Protein 3RUV (pdb70)

InterPro domains:
  IPR002194 Chaperonin TCP-1, conserved site [PS00750] (36-48)
  IPR002194 Chaperonin TCP-1, conserved site [PS00751] (57-73)
  IPR002194 Chaperonin TCP-1, conserved site [PS00995] (85-93)
  IPR002423 Chaperonin Cpn60/GroEL/TCP-1 family [PF00118] (31-519)
  IPR012714 Chaperonin/Thermosome [TIGR02339] (7-518)
  IPR012714 Chaperonin/Thermosome [cd03343] (7-518)
  IPR017998 T-complex protein 1 [PR00304] (33-49)
  IPR017998 T-complex protein 1 [PR00304] (55-73)
  IPR017998 T-complex protein 1 [PR00304] (85-104)
  IPR017998 T-complex protein 1 [PR00304] (366-388)
  IPR017998 T-complex protein 1 [PR00304] (400-412)
  IPR017998 T-complex protein 1 [PTHR11353] (12-518)
  IPR027409 GroEL-like apical domain superfamily [G3DSA:3.50.7.10] (211-362)
  IPR027409 GroEL-like apical domain superfamily [SSF52029] (205-371)
  IPR027410 TCP-1-like chaperonin intermediate domain superfamily [G3DSA:3.30.260.10] (143-398)
  IPR027410 TCP-1-like chaperonin intermediate domain superfamily [SSF54849] (146-399)
  IPR027413 GroEL-like equatorial domain superfamily [G3DSA:1.10.560.10] (25-516)
  IPR027413 GroEL-like equatorial domain superfamily [SSF48592] (13-518)
  IPR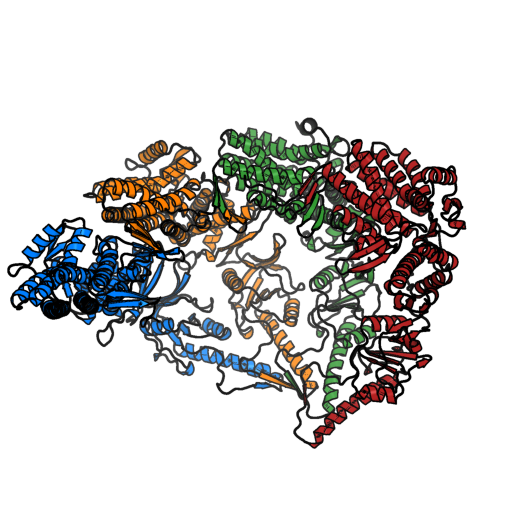054827 TCP-1 chaperonin-like [NF041082] (7-519)
  IPR054827 TCP-1 chaperonin-like [NF041083] (7-518)

B-factor: mean 50.19, std 20.26, range [12.54, 218.56]

Nearest PDB structures (foldseek):
  3ruv-assembly1_B  TM=1.001E+00  e=2.869E-88  Methanococcus maripaludis
  5w79-assembly1_H  TM=8.631E-01  e=5.705E-74  Methanococcus maripaludis
  7r9k-assembly1_J  TM=8.912E-01  e=2.260E-68  Methanococcus maripaludis
  1a6d-assembly1_B  TM=9.093E-01  e=5.292E-57  Thermoplasma acidophilum
  7r9e-assembly1_J  TM=7.886E-01  e=5.146E-62  Methanococcus maripaludis

Foldseek 3Di:
DDDDPDPFWDKAFFPRLLCLLLVLLLVLLVVLLQLFFQLRDWDWAADPVRDIAIASQSLVVLVRPPDDRPSNVLLSVLLVVLCVQFNALSSVLSLLLSLLSVLVNVLVVVVDALVLLLVLLVVLLVVLLVVLVVQKDFFALPPLVLLLLQLLLLLSRNHNVLRDSVLSSQLLVQQVLQQDPVLATDLVLAAEAEAADDFQVVWHWFLADWFQFAWPDPLADQKDFFFWEAAEAAELAQDDDPPDDDDDDDDPVVVVVVVVVRLVSSLVLLVLVVQQVGQEYEYLAYYPPSNSVNNSVVNRTYTHNTHPVNSVSRCQRFVADHHHDSNPDHVVRIGTARMWGFDDGNRGTIITRGRHDRGNGIYTYGYRNDPNVRVHSVSSSSSSSSFSSLCSVPSIKHFDLLLQLLLSLVVQLVVLVPDDPDSSSSSNSSSVSSLSNNQSNQVSLVHDSVVQSVVSNVQPPPVHASQWGADSVVRDTDRRVVVSNMTGSSSVSSSSVSSSVSSSVSSVDRMDMGGD/DDDDPDPQWDKAFFPRLLCLLLVLLLVLLVVLLQLFFQLRDWDWAADPVRDIAIASQSLCVSVRPDDDRPSNVLLSVLLVVLCVQFNDLSSVLSLLLSLLSVLVVVLVVVPDALVLLLVLLVVLLVVLLVVLVVQWDFFALPPLVLLLLQLLLLLSRRHNVLRDSVLSSQLLVQQVLQQDDVLAGDLVLAAEAEAADDFQVVWHWFLADWFQFAFPDPLADQKDFFFWEAAEAAALAQDDDPPDDDDDDDDPVCVVVVVVVRLVSSLVLLVLCVQQVGQEYEYLAYYDPSNSVNSSVSNRGYTHNTHVVRSVSRCQRFVAAHDHDSVPDHNNNIGTARMWGFDAGNRRTIIDGGRHPRHNGIYTYGYRNDDNVRVHSVSSSSSSSSFSRLCSVPSIKHADQLLLLLLSLVVQLVVLVPDDDPSSSSSNSSSVSSLSSNLSNQVSLVHHSVVQSVVSNVQPPPVHASQWHQDSVVNDTDRRVVVSNMTGSCSVSSSSVSSSVSSSVSSVDRMDMGGD/DDDDPDPFWDKAFFPRLLVLLLVLLLVLLVVLLQLFFQLRAWDWDADPVRDIAIASQSLVVLVRDPDDDPSNVLLSVLLVVLCVQFNALSSVLSLLLSLLSVLVVVLVVVPDDLVLLLVLLVVLLVVLLVVLVVQWDFFALPPLVLLLLQLLLLLSRNHNVLRDSVLSSQLLVQQVLQQDPVLAGDLVLAAEAEAADDAQVVWHWFLADKFLFAFPDPLADQKDFFFWEAAEAAELAQDDDPPDDDDDDDDPVCVVVVVVVRLVVSLVLLVLVVVQVGQEYEYLAYHPPSNSVNNSVSNHTYTHNGHPVVSVSNCQRFVAAHDHDSNPRHNNRIGTARMWGFDDGNNGTITRGGRRPRGNGIYTYGYRNDPNVRVHSVSSSSSSSSFSSLCSRPSIKHFDQLLQLLLSLVVQLVVLVPDDDDSSSSSNSSSVSSLSNNLSNQVSLVHHSVVQSVVSNVQNPDPHQSQWHQDSVPRDTDRRVVVSNMTGSCSVSSSSVSSSVSSSVSSPDRMDMGGD/DPDDDDPQKDKAFFPRLLCLLLVLLLVLLVVLLQLFFLLRAWDWAADPVRDIAIASQNLVVLVRVDDDDDSNVLLSVLLVVLCVQFNALSSVLSNLLSLLSVLVVVLVVVVDALVLLLVLLVVLLVVLLVVLVVQWDFFALPPLVLLLLQLQLLLSRRHNVLRDSVLSSQLLVQQVQQQDPVLATDLVLAAEAEAADDFQVPWHKFLADWFQFAFPDPLADQKDFWFWEAAEAAELAQDDDPPDDDDDDDDPVCVVVVVVVRLVSSLVLLVLCVQQVGQEYEYLAYYPPSNSVSNSVSNHTYTHNGHPVNSVQNCQSFVAAHDHDSNPRHNNRIGTARMWGFDDGNNGTIIGGGRHDRHNGIYGYGYRNDPNVRVHSVSSSSSSSSFSSLCSRPSIKHFDQLLQLLLSLVVLLVVLVPDDDCSSSSSNSSSVSSLSSNLSNQVSLVHDSVVQSVVSNVQDPPPRQSQWHQDSVPRDTDRRVVVSNMTGSCSVSSSSVSSSVSSSVSSVDRMDMDRD

Solvent-accessible surface area: 79816 Å² total; per-residue (Å²): 221,120,46,147,88,92,153,106,48,122,89,19,110,32,75,72,0,24,99,3,6,2,72,0,0,64,42,0,8,84,5,0,56,36,2,15,12,27,36,0,16,2,3,0,6,16,48,85,144,12,85,15,28,0,0,8,11,3,0,21,0,1,113,79,8,80,15,132,5,63,3,0,100,58,0,14,93,6,0,87,52,0,62,172,81,5,8,32,12,9,12,14,0,0,2,1,0,3,7,0,0,64,35,0,35,64,16,22,88,118,136,9,96,26,73,48,0,23,118,0,0,110,24,0,4,114,56,0,30,82,19,0,117,104,11,15,43,134,21,42,45,156,48,101,117,41,0,16,71,1,0,42,24,8,0,24,28,12,0,47,25,30,14,69,92,117,13,0,92,21,0,3,77,0,0,33,29,5,49,73,149,143,30,106,22,70,73,103,32,9,50,58,41,91,34,16,0,51,18,47,76,63,4,72,29,4,68,0,0,4,0,86,46,105,41,24,21,75,65,4,51,107,94,18,92,110,0,77,0,0,0,0,50,26,30,0,74,13,176,96,100,181,111,148,58,93,25,107,4,80,65,12,54,83,10,64,94,64,13,93,80,18,25,108,75,5,103,57,26,4,55,66,0,92,90,13,42,1,43,1,0,2,0,33,93,12,5,30,53,8,0,14,18,25,0,6,149,64,32,0,8,0,1,65,138,2,98,135,71,6,1,96,23,0,20,81,5,12,52,6,75,55,22,70,49,14,82,66,18,40,51,146,20,14,1,75,3,20,26,4,20,14,75,83,14,18,50,65,29,1,3,1,0,22,115,8,180,153,8,125,0,0,1,0,0,0,32,0,0,2,106,22,7,5,48,6,7,8,43,1,0,54,8,0,4,7,2,0,6,4,0,12,50,51,12,68,7,2,4,0,22,2,0,1,3,0,15,1,0,30,57,0,51,102,67,0,114,67,34,102,59,140,27,43,68,0,0,68,7,0,0,43,0,0,9,0,5,6,61,0,19,0,75,23,20,67,57,79,15,132,93,9,2,93,101,3,97,70,34,1,47,117,149,42,56,71,11,4,0,11,22,13,96,89,33,46,43,46,32,2,42,148,68,10,41,5,29,1,8,58,9,10,26,38,0,3,60,14,0,1,104,13,0,22,87,4,5,161,54,92,47,19,101,36,86,187,114,49,36,12,42,24,152,111,38,108,81,16,112,32,78,80,0,23,122,13,2,3,86,0,0,69,46,0,4,88,5,0,56,34,2,15,12,27,31,0,13,2,4,0,7,17,56,84,142,12,83,14,30,2,0,7,10,2,1,19,0,2,112,76,9,81,11,105,7,10,0,0,49,5,0,11,18,0,0,91,8,0,60,108,32,5,15,34,11,9,13,14,0,0,1,1,0,3,10,0,0,68,33,0,30,77,13,17,85,117,125,7,68,14,15,47,0,2,112,0,0,46,20,0,3,109,55,0,34,91,25,0,135,103,12,7,35,121,22,41,45,163,62,89,128,23,0,17,74,1,0,43,23,9,0,23,28,13,0,42,31,37,12,73,93,127,15,0,92,25,0,2,70,0,0,30,30,4,47,70,147,100,26,105,21,34,104,64,21,7,50,57,39,92,32,17,0,49,19,49,82,67,5,70,34,4,76,0,0,2,0,106,53,104,39,26,21,77,68,5,50,106,100,19,82,112,1,81,0,0,0,0,23,27,32,0,71,14,96,86,25,95,32,93,17,39,0,35,1,89,63,13,61,57,5,54,78,0,10,95,29,14,44,113,15,8,103,55,28,4,54,69,0,102,89,11,43,5,44,1,0,2,0,33,89,13,6,41,54,10,0,16,24,31,0,8,133,65,30,2,8,0,1,54,144,2,126,118,66,5,1,74,22,0,15,85,3,13,54,5,34,42,0,10,8,14,79,39,17,42,52,148,13,13,0,60,3,21,23,2,36,14,73,85,15,15,55,66,19,5,2,4,0,24,108,7,163,141,6,121,0,0,1,0,0,0,35,0,0,0,104,22,8,5,45,8,9,8,42,1,0,68,7,0,6,14,2,0,5,4,0,12,50,54,8,63,4,0,3,0,21,2,0,0,4,1,17,0,0,36,57,0,64,98,68,0,119,72,32,100,58,146,26,33,57,0,0,88,6,0,0,45,0,0,5,0,4,7,57,0,16,0,82,27,19,69,58,76,13,130,101,8,6,94,108,2,91,70,32,2,46,117,143,51,55,70,11,5,0,8,22,18,109,81,39,41,55,44,41,2,38,145,71,12,40,2,29,0,20,57,8,11,30,4,1,5,23,0,0,1,12,1,0,17,16,3,5,7,1,29,4,0,6,13,43,125,181,64,58,9,42,39,174,107,39,114,72,27,105,33,196,82,0,30,148,2,2,8,78,0,0,64,48,0,7,91,3,0,52,35,2,17,12,27,34,0,13,2,3,0,8,17,50,78,140,22,84,14,31,2,0,8,12,2,0,19,0,2,112,83,13,67,12,107,8,14,0,0,51,2,0,14,22,0,0,92,7,0,57,110,36,1,9,30,14,9,13,14,0,0,1,1,0,2,9,0,0,59,38,0,50,78,12,26,108,110,111,7,61,13,14,44,0,0,115,0,0,44,22,0,4,104,58,0,39,85,25,0,153,105,13,11,39,129,23,42,44,163,55,95,118,33,0,15,66,1,0,43,23,9,0,22,27,13,0,46,31,30,14,71,92,123,14,0,87,21,0,2,64,0,0,33,31,4,51,64,147,120,32,110,23,43,85,89,31,8,32,57,29,90,35,18,1,51,19,49,88,61,4,73,34,5,78,0,0,1,0,101,57,103,37,33,22,81,69,3,52,113,100,18,89,110,0,77,0,0,0,0,24,23,32,0,75,16,95,90,25,104,8,95,17,42,0,37,6,81,61,16,60,67,27,61,65,0,11,91,35,12,49,116,17,6,111,59,25,2,53,70,0,107,86,11,41,5,47,1,1,2,0,28,82,10,5,34,61,8,0,12,21,27,0,8,138,56,34,4,9,0,1,54,140,1,130,110,65,8,1,94,42,0,15,60,3,15,54,5,41,41,0,13,14,17,83,34,15,34,64,150,10,15,0,70,4,19,21,3,18,16,79,84,13,16,54,66,26,2,2,3,0,23,107,8,194,160,9,117,0,0,0,0,1,0,35,0,0,0,112,23,9,6,52,8,7,4,35,1,0,70,6,0,6,4,2,0,5,5,0,12,55,51,12,85,5,1,4,0,20,2,0,1,3,0,13,0,0,34,71,0,54,100,68,0,113,73,27,104,54,139,25,39,67,0,0,73,8,0,0,47,0,0,10,0,5,8,57,0,19,0,78,26,24,70,62,74,16,135,102,11,8,86,122,2,76,67,35,3,49,111,157,38,56,73,10,5,0,11,19,21,97,88,32,45,46,48,36,2,36,150,71,11,42,4,29,1,19,54,8,10,29,2,0,4,23,0,0,0,13,0,0,16,15,4,8,7,0,27,0,0,7,19,42,134,150,70,46,10,35,30,164,106,48,134,74,78,108,30,120,82,0,25,135,32,2,5,88,8,0,70,91,7,2,84,33,0,50,47,1,15,13,34,92,10,132,68,55,133,28,95,60,149,148,48,87,54,27,56,0,10,12,3,0,19,1,4,104,75,71,105,38,153,62,16,0,3,58,2,0,10,18,0,0,86,7,0,48,109,35,4,7,33,12,10,12,16,0,0,1,2,0,2,6,0,0,64,33,0,39,72,12,6,95,112,119,5,68,15,15,38,0,1,104,0,0,42,23,0,4,103,61,0,38,85,28,0,138,112,15,8,38,124,21,40,41,162,54,73,125,24,0,16,92,1,0,41,24,8,0,21,27,18,9,48,125,38,16,102,95,125,15,0,87,29,0,3,75,0,0,36,23,2,40,55,150,104,28,112,18,43,68,91,26,8,57,70,40,88,39,52,28,87,34,68,83,63,6,75,32,4,74,0,0,3,0,94,57,100,38,36,27,92,140,4,52,120,122,17,97,79,0,73,0,0,0,0,30,30,29,0,76,46,102,147,26,100,10,95,49,79,56,116,68,139,65,113,69,64,95,104,76,9,88,86,30,66,77,111,10,4,118,59,25,2,53,69,0,97,89,8,47,5,48,1,1,2,0,35,110,14,4,39,114,54,0,19,86,33,0,11,136,71,35,4,8,0,1,70,133,1,121,116,66,10,2,103,23,0,15,83,3,12,57,8,34,45,0,12,15,16,83,32,18,45,60,151,11,20,1,59,0,8,24,3,29,17,78,145,14,56,58,78,22,5,3,3,0,23,102,8,125,149,8,83,0,0,1,0,1,0,35,0,82,70,118,70,58,5,45,12,8,9,46,1,0,57,8,0,5,4,2,0,6,5,0,14,55,55,11,63,6,1,4,0,19,3,0,1,4,0,18,0,0,36,66,0,41,94,71,3,124,76,27,97,57,160,26,62,79,0,0,107,6,0,0,38,0,0,7,0,6,6,61,0,20,0,94,37,21,73,61,78,14,136,94,6,5,86,103,2,80,70,36,3,50,110,148,47,56,71,11,4,0,10,20,20,96,89,27,45,47,48,39,2,41,150,73,10,39,3,32,0,17,56,9,9,28,3,1,4,22,0,0,0,12,0,0,16,15,3,8,7,1,30,1,0,12,18,35,148

CATH classification: 1.10.560.10 (+2 more: 3.30.260.10, 3.50.7.10)

Radius of gyration: 46.53 Å; Cα contacts (8 Å, |Δi|>4): 4635; chains: 4; bounding box: 140×118×80 Å

Organism: Methanococcus maripaludis (strain DSM 14266 / JCM 13030 / NBRC 101832 / S2 / LL) (NCBI:txid267377)

Sequence (2064 aa):
QPGVLPENMKRYMGRDAQRMNILAGRIIAETVRSTLGPKGMDKMLVDDLGDVVVTNDGVTILREMSVEHPAAKMLIEVAKTQEKEVGDGTTTAVVVAGELLRKAEELLDQNVHPTIVVKGYQAAAQKAQELLKTIACEVGAQDKEILTKIAMTSITGKGAEKAKEKLAEIIVEAVSAVVDDEGKVDKDLIKIEKKSGASIDDTELIKGVLVDKERVSAQMPKKVTDAKIALLNCAIEIKETETDAEIRITDPAKLMEFIEQEEKMLKDMVAEIKASGANVLFCQKGIDDLAQHYLAKEGIVAARRVKKSDMEKLAKATGANVIAAIAALSAQDLGDAGLVEERKISGDSMIFVEECKHPKAVTMLIRGTTEHVIEEVARAVDDAVGVVGCTIEDGRIVSGGGSTEVELSMKLREYAEGISGREQLAVRAFADALEVIPRTLAENAGLDAIEILVKVRAAHASNGNKCAGLNVFTGAVEDMCENGVVEPLRVKTQAIQSAAESTEMLLRIDDVIAAEQPGVLPENMKRYMGRDAQRMNILAGRIIAETVRSTLGPKGMDKMLVDDLGDVVVTNDGVTILREMSVEHPAAKMLIEVAKTQEKEVGDGTTTAVVVAGELLRKAEELLDQNVHPTIVVKGYQAAAQKAQELLKTIACEVGAQDKEILTKIAMTSITGKGAEKAKEKLAEIIVEAVSAVVDDEGKVDKDLIKIEKKSGASIDDTELIKGVLVDKERVSAQMPKKVTDAKIALLNCAIEIKETETDAEIRITDPAKLMEFIEQEEKMLKDMVAEIKASGANVLFCQKGIDDLAQHYLAKEGIVAARRVKKSDMEKLAKATGANVIAAIAALSAQDLGDAGLVEERKISGDSMIFVEECKHPKAVTMLIRGTTEHVIEEVARAVDDAVGVVGCTIEDGRIVSGGGSTEVELSMKLREYAEGISGREQLAVRAFADALEVIPRTLAENAGLDAIEILVKVRAAHASNGNKCAGLNVFTGAVEDMCENGVVEPLRVKTQAIQSAAESTEMLLRIDDVIAAEQPGVLPENMKRYMGRDAQRMNILAGRIIAETVRSTLGPKGMDKMLVDDLGDVVVTNDGVTILREMSVEHPAAKMLIEVAKTQEKEVGDGTTTAVVVAGELLRKAEELLDQNVHPTIVVKGYQAAAQKAQELLKTIACEVGAQDKEILTKIAMTSITGKGAEKAKEKLAEIIVEAVSAVVDDEGKVDKDLIKIEKKSGASIDDTELIKGVLVDKERVSAQMPKKVTDAKIALLNCAIEIKETETDAEIRITDPAKLMEFIEQEEKMLKDMVAEIKASGANVLFCQKGIDDLAQHYLAKEGIVAARRVKKSDMEKLAKATGANVIAAIAALSAQDLGDAGLVEERKISGDSMIFVEECKHPKAVTMLIRGTTEHVIEEVARAVDDAVGVVGCTIEDGRIVSGGGSTEVELSMKLREYAEGISGREQLAVRAFADALEVIPRTLAENAGLDAIEILVKVRAAHASNGNKCAGLNVFTGAVEDMCENGVVEPLRVKTQAIQSAAESTEMLLRIDDVIAAEQPGVLPENMKRYMGRDAQRMNILAGRIIAETVRSTLGPKGMDKMLVDDLGDVVVTNDGVTILREMSVEHPAAKMLIEVAKTQEKEVGDGTTTAVVVAGELLRKAEELLDQNVHPTIVVKGYQAAAQKAQELLKTIACEVGAQDKEILTKIAMTSITGKGAEKAKEKLAEIIVEAVSAVVDDEGKVDKDLIKIEKKSGASIDDTELIKGVLVDKERVSAQMPKKVTDAKIALLNCAIEIKETETDAEIRITDPAKLMEFIEQEEKMLKDMVAEIKASGANVLFCQKGIDDLAQHYLAKEGIVAARRVKKSDMEKLAKATGANVIAAIAALSAQDLGDAGLVEERKISGDSMIFVEECKHPKAVTMLIRGTTEHVIEEVARAVDDAVGVVGCTIEDGRIVSGGGSTEVELSMKLREYAEGISGREQLAVRAFADALEVIPRTLAENAGLDAIEILVKVRAAHASNGNKCAGLNVFTGAVEDMCENGVVEPLRVKTQAIQSAAESTEMLLRIDDVIAAE

Secondary structure (DSSP, 8-state):
---SS-SSEEEEETHHHHHHHHHHHHHHHHHHHTT-STT--EEEEE-TTS-EEEE--HHHHHHHS----HHHHHHHHHHHHHHHHTSS-HHHHHHHHHHHHHHHHHHHTTT--HHHHHHHHHHHHHHHHHHHHHH-EE--TT-HHHHHHHHHHHHHHT-GGG--HHHHHHHHHHHHHH--TTS---GGGEEEEEEE-S-GGG-EEESSEEES---S-TTS-SEEEEEEEEEESS-BS----SS---EEE-STTHHHHHHHHHHHHHHHHHHHHHHHT-SEEEESS-B-HHHHHHHHHTT-EEE-S--HHHHHHHHHHH-PPEES-GGG--GGG-EEEEEEEEEEETTEEEEEEE--SS-SSEEEEEEESSHHHHHHHHHHHHHHHHHHHHHHHH-EEEETTTHHHHHHHHHHHHHHHT--TTHHHHHHHHHHHHTHHHHHHHHHTT--HHHHHHHHHHHHTTT--TTEEE-TTT-SEEETTTTT-EEEHHHHHHHHHHHHHHHHHHHT--EEEEE-/---SS-TT-EEEETHHHHHHHHHHHHHHHHHHHTT-STT--EEEEE-TT--EEEE--HHHHHHHS----HHHHHHHHHHHHHHHHTSS-HHHHHHHHHHHHHHHHHHHHTT--HHHHHHHHHHHHHHHHHHHHHHSEE--TT-HHHHHHHHHHHHHTT-GGG--HHHHHHHHHHHHHH--SSS---GGGEEEEEEE-S-GGG-EEESSEEES---S-TTS-SEEEEEEEEEE-S-BSPPPPSS-EEEEE-SHHHHHHHHHHHHHHHHHHHHHHHHTT-SEEEESS-B-HHHHHHHHHTT-EEE-S--HHHHHHHHHHH---EES-GGG--GGG-EEEEEEEEEEETTEEEEEEE--SS-SSEEEEEEESSHHHHHHHHHHHHHHHHHHHHHHHH-EEEETTTHHHHHHHHHHHHHHHT--STHHHHHHHHHHHHTHHHHHHHHHTTS-HHHHHHHHHHHHTTT--TTEEE-TTTSSEEETTTTT-EEEHHHHHHHHHHHHHHHHHHHTEEEEEE--/---SS-SSEEEEETHHHHHHHHHHHHHHHHHHHTT-STT--EEEEE-TT--EEEE--HHHHHHHS----HHHHHHHHHHHHHHHHTSS-HHHHHHHHHHHHHHHHHHHTTT--HHHHHHHHHHHHHHHHHHHHHHSEE--TT-HHHHHHHHHHHHHTT-GGG--HHHHHHHHHHHHHH--TTS---GGGEEEEEEE-S-GGG-EEESSEEES---S-TTS-SEEEEEEEEEE-S-BS----SS-EEEEE-STHHHHHHHHHHHHHHHHHHHHHHHTT-SEEEESS-B-HHHHHHHHHTT-EEE-S--HHHHHHHHHHH-PPEES-GGG--GGG-EEEEEEEEEEETTEEEEEEE--SS-SSEEEEEEESSHHHHHHHHHHHHHHHHHHHHHHHH-EEEETTTHHHHHHHHHHHHHHHT--TTHHHHHHHHHHHHTHHHHHHHHHTT--HHHHHHHHHHHHTTT--TTEEE-TTTSSEEETTTTT-EEEHHHHHHHHHHHHHHHHHHHTEEEEEEE-/---SS-TT-EEEETHHHHHHHHHHHHHHHHHHHTT-STT---EEEE-TT--EEEE--HHHHHHHTT---HHHHHHHHHHHHHHHHTSS-HHHHHHHHHHHHHHHHHHHTTT--HHHHHHHHHHHHHHHHHHHHHHSEE--TT-HHHHHHHHHHHHHHT-GGG--HHHHHHHHHHHHHH--TTS---GGGEEEEEEE-S-GGG-EEESSEEES---S-TTS-SEEEEEEEEEESS-BS----SS-EEE----TTHHHHHHHHHHHHHHHHHHHHHHTT-SEEEESS-B-HHHHHHHHHTT-EEE-S--HHHHHHHHHHH-PPEES-GGG--GGG-EEEEEEEEEEETTEEEEEEE--SS-SSEEEEEEESSHHHHHHHHHHHHHHHHHHHHHHHH-EEEETTTHHHHHHHHHHHHHHHT--STHHHHHHHHHHHHTHHHHHHHHHTT--HHHHHHHHHHHHSSS--TTEEE-TTTSSEEETTTTT-EEEHHHHHHHHHHHHHHHHHHHTEEEEEE--

Structure (mmCIF, N/CA/C/O backbone):
data_3RUV
#
_entry.id   3RUV
#
_cell.length_a   161.019
_cell.length_b   184.477
_cell.length_c   184.785
_cell.angle_alpha   90.00
_cell.angle_beta   90.00
_cell.angle_gamma   90.00
#
_symmetry.space_group_name_H-M   'I 2 2 2'
#
loop_
_entity.id
_entity.type
_entity.pdbx_description
1 polymer Chaperonin
2 non-polymer 'MAGNESIUM ION'
3 non-polymer 'PHOSPHOAMINOPHOSPHONIC ACID-ADENYLATE ESTER'
4 non-polymer 'SULFATE ION'
5 water water
#
loop_
_atom_site.group_PDB
_atom_site.id
_atom_site.type_symbol
_atom_site.label_atom_id
_atom_site.label_alt_id
_atom_site.label_comp_id
_atom_site.label_asym_id
_atom_site.label_entity_id
_atom_site.label_seq_id
_atom_site.pdbx_PDB_ins_code
_atom_site.Cartn_x
_atom_site.Cartn_y
_atom_site.Cartn_z
_atom_site.occupancy
_atom_site.B_iso_or_equiv
_atom_site.auth_seq_id
_atom_site.auth_comp_id
_atom_site.auth_asym_id
_atom_site.auth_atom_id
_atom_site.pdbx_PDB_model_num
ATOM 1 N N . GLN A 1 4 ? -36.266 -4.838 -0.712 1.00 98.92 4 GLN A N 1
ATOM 2 C CA . GLN A 1 4 ? -36.504 -4.695 -2.147 1.00 110.46 4 GLN A CA 1
ATOM 3 C C . GLN A 1 4 ? -35.953 -3.371 -2.685 1.00 110.92 4 GLN A C 1
ATOM 4 O O . GLN A 1 4 ? -35.683 -2.453 -1.908 1.00 113.63 4 GLN A O 1
ATOM 10 N N . PRO A 1 5 ? -35.780 -3.272 -4.018 1.00 107.37 5 PRO A N 1
ATOM 11 C CA . PRO A 1 5 ? -35.076 -2.142 -4.646 1.00 102.70 5 PRO A CA 1
ATOM 12 C C . PRO A 1 5 ? -35.898 -0.857 -4.784 1.00 84.55 5 PRO A C 1
ATOM 13 O O . PRO A 1 5 ? -37.134 -0.883 -4.752 1.00 79.13 5 PRO A O 1
ATOM 17 N N . GLY A 1 6 ? -35.198 0.263 -4.930 1.00 69.60 6 GLY A N 1
ATOM 18 C CA . GLY A 1 6 ? -35.847 1.546 -5.103 1.00 66.68 6 GLY A CA 1
ATOM 19 C C . GLY A 1 6 ? -36.231 1.777 -6.552 1.00 73.82 6 GLY A C 1
ATOM 20 O O . GLY A 1 6 ? -35.508 1.368 -7.464 1.00 79.76 6 GLY A O 1
ATOM 21 N N . VAL A 1 7 ? -37.371 2.430 -6.766 1.00 71.32 7 VAL A N 1
ATOM 22 C CA . VAL A 1 7 ? -37.869 2.717 -8.112 1.00 72.63 7 VAL A CA 1
ATOM 23 C C . VAL A 1 7 ? -37.004 3.757 -8.839 1.00 76.11 7 VAL A C 1
ATOM 24 O O . VAL A 1 7 ? -36.355 3.452 -9.853 1.00 68.83 7 VAL A O 1
ATOM 28 N N . LEU A 1 8 ? -37.001 4.980 -8.313 1.00 79.64 8 LEU A N 1
ATOM 29 C CA . LEU A 1 8 ? -36.139 6.046 -8.818 1.00 80.77 8 LEU A CA 1
ATOM 30 C C . LEU A 1 8 ? -34.687 5.732 -8.467 1.00 82.43 8 LEU A C 1
ATOM 31 O O . LEU A 1 8 ? -34.416 5.123 -7.432 1.00 72.19 8 LEU A O 1
ATOM 36 N N . PRO A 1 9 ? -33.745 6.136 -9.335 1.00 95.47 9 PRO A N 1
ATOM 37 C CA . PRO A 1 9 ? -32.330 5.802 -9.119 1.00 98.96 9 PRO A CA 1
ATOM 38 C C . PRO A 1 9 ? -31.846 6.264 -7.750 1.00 100.78 9 PRO A C 1
ATOM 39 O O . PRO A 1 9 ? -32.145 7.382 -7.334 1.00 98.62 9 PRO A O 1
ATOM 43 N N . GLU A 1 10 ? -31.110 5.407 -7.053 1.00 105.80 10 GLU A N 1
ATOM 44 C CA . GLU A 1 10 ? -30.603 5.751 -5.730 1.00 110.86 10 GLU A CA 1
ATOM 45 C C . GLU A 1 10 ? -29.459 6.759 -5.844 1.00 106.20 10 GLU A C 1
ATOM 46 O O . GLU A 1 10 ? -29.003 7.324 -4.847 1.00 98.69 10 GLU A O 1
ATOM 52 N N . ASN A 1 11 ? -29.022 6.986 -7.080 1.00 107.39 11 ASN A N 1
ATOM 53 C CA . ASN A 1 11 ? -27.961 7.940 -7.378 1.00 108.45 11 ASN A CA 1
ATOM 54 C C . ASN A 1 11 ? -28.526 9.247 -7.952 1.00 105.19 11 ASN A C 1
ATOM 55 O O . ASN A 1 11 ? -28.286 9.580 -9.119 1.00 105.13 11 ASN A O 1
ATOM 60 N N . MET A 1 12 ? -29.281 9.975 -7.128 1.00 93.22 12 MET A N 1
ATOM 61 C CA . MET A 1 12 ? -29.910 11.229 -7.547 1.00 80.31 12 MET A CA 1
ATOM 62 C C . MET A 1 12 ? -30.316 12.078 -6.348 1.00 73.81 12 MET A C 1
ATOM 63 O O . MET A 1 12 ? -30.780 11.559 -5.336 1.00 78.29 12 MET A O 1
ATOM 68 N N . LYS A 1 13 ? -30.141 13.388 -6.474 1.00 70.27 13 LYS A N 1
ATOM 69 C CA . LYS A 1 13 ? -30.653 14.333 -5.491 1.00 68.12 13 LYS A CA 1
ATOM 70 C C . LYS A 1 13 ? -31.987 14.901 -5.973 1.00 61.00 13 LYS A C 1
ATOM 71 O O . LYS A 1 13 ? -32.157 15.225 -7.155 1.00 61.59 13 LYS A O 1
ATOM 77 N N . ARG A 1 14 ? -32.935 15.011 -5.051 1.00 54.26 14 ARG A N 1
ATOM 78 C CA . ARG A 1 14 ? -34.256 15.527 -5.373 1.00 47.35 14 ARG A CA 1
ATOM 79 C C . ARG A 1 14 ? -34.686 16.642 -4.414 1.00 50.88 14 ARG A C 1
ATOM 80 O O . ARG A 1 14 ? -34.429 16.592 -3.208 1.00 60.92 14 ARG A O 1
ATOM 88 N N . TYR A 1 15 ? -35.337 17.653 -4.973 1.00 49.41 15 TYR A N 1
ATOM 89 C CA . TYR A 1 15 ? -35.796 18.802 -4.215 1.00 48.43 15 TYR A CA 1
ATOM 90 C C . TYR A 1 15 ? -37.239 19.057 -4.617 1.00 48.64 15 TYR A C 1
ATOM 91 O O . TYR A 1 15 ? -37.541 19.187 -5.803 1.00 52.23 15 TYR A O 1
ATOM 100 N N . MET A 1 16 ? -38.129 19.114 -3.632 1.00 50.85 16 MET A N 1
ATOM 101 C CA . MET A 1 16 ? -39.564 19.160 -3.903 1.00 46.58 16 MET A CA 1
ATOM 102 C C . MET A 1 16 ? -40.284 20.349 -3.297 1.00 45.09 16 MET A C 1
ATOM 103 O O . MET A 1 16 ? -39.862 20.914 -2.274 1.00 41.79 16 MET A O 1
ATOM 108 N N . GLY A 1 17 ? -41.390 20.712 -3.938 1.00 44.18 17 GLY A N 1
ATOM 109 C CA . GLY A 1 17 ? -42.190 21.848 -3.517 1.00 46.59 17 GLY A CA 1
ATOM 110 C C . GLY A 1 17 ? -41.331 23.049 -3.174 1.00 58.54 17 GLY A C 1
ATOM 111 O O . GLY A 1 17 ? -40.557 23.520 -4.011 1.00 60.21 17 GLY A O 1
ATOM 112 N N . ARG A 1 18 ? -41.454 23.520 -1.933 1.00 58.27 18 ARG A N 1
ATOM 113 C CA . ARG A 1 18 ? -40.784 24.734 -1.482 1.00 54.68 18 ARG A CA 1
ATOM 114 C C . ARG A 1 18 ? -39.273 24.695 -1.722 1.00 47.53 18 ARG A C 1
ATOM 115 O O . ARG A 1 18 ? -38.673 25.714 -2.090 1.00 41.98 18 ARG A O 1
ATOM 123 N N . ASP A 1 19 ? -38.672 23.521 -1.530 1.00 40.25 19 ASP A N 1
ATOM 124 C CA . ASP A 1 19 ? -37.240 23.331 -1.775 1.00 49.07 19 ASP A CA 1
ATOM 125 C C . ASP A 1 19 ? -36.834 23.548 -3.243 1.00 44.77 19 ASP A C 1
ATOM 126 O O . ASP A 1 19 ? -35.815 24.180 -3.513 1.00 39.14 19 ASP A O 1
ATOM 131 N N . ALA A 1 20 ? -37.623 23.009 -4.173 1.00 41.73 20 ALA A N 1
ATOM 132 C CA . ALA A 1 20 ? -37.412 23.223 -5.608 1.00 45.18 20 ALA A CA 1
ATOM 133 C C . ALA A 1 20 ? -37.491 24.717 -5.929 1.00 45.96 20 ALA A C 1
ATOM 134 O O . ALA A 1 20 ? -36.563 25.306 -6.500 1.00 37.12 20 ALA A O 1
ATOM 136 N N . GLN A 1 21 ? -38.601 25.323 -5.522 1.00 36.64 21 GLN A N 1
ATOM 137 C CA . GLN A 1 21 ? -38.813 26.748 -5.687 1.00 45.62 21 GLN A CA 1
ATOM 138 C C . GLN A 1 21 ? -37.669 27.597 -5.111 1.00 47.53 21 GLN A C 1
ATOM 139 O O . GLN A 1 21 ? -37.176 28.516 -5.783 1.00 39.88 21 GLN A O 1
ATOM 145 N N . ARG A 1 22 ? -37.229 27.292 -3.889 1.00 37.78 22 ARG A N 1
ATOM 146 C CA . ARG A 1 22 ? -36.151 28.082 -3.295 1.00 41.57 22 ARG A CA 1
ATOM 147 C C . ARG A 1 22 ? -34.856 27.883 -4.069 1.00 43.50 22 ARG A C 1
ATOM 148 O O . ARG A 1 22 ? -34.085 28.823 -4.292 1.00 43.45 22 ARG A O 1
ATOM 156 N N . MET A 1 23 ? -34.620 26.645 -4.472 1.00 37.60 23 MET A N 1
ATOM 157 C CA . MET A 1 23 ? -33.423 26.318 -5.222 1.00 42.36 23 MET A CA 1
ATOM 158 C C . MET A 1 23 ? -33.364 27.168 -6.491 1.00 47.06 23 MET A C 1
ATOM 159 O O . MET A 1 23 ? -32.378 27.854 -6.744 1.00 42.46 23 MET A O 1
ATOM 164 N N . ASN A 1 24 ? -34.433 27.138 -7.281 1.00 35.08 24 ASN A N 1
ATOM 165 C CA . ASN A 1 24 ? -34.424 27.841 -8.540 1.00 35.32 24 ASN A CA 1
ATOM 166 C C . ASN A 1 24 ? -34.371 29.333 -8.317 1.00 38.15 24 ASN A C 1
ATOM 167 O O . ASN A 1 24 ? -33.552 30.024 -8.901 1.00 38.71 24 ASN A O 1
ATOM 172 N N . ILE A 1 25 ? -35.237 29.821 -7.445 1.00 33.16 25 ILE A N 1
ATOM 173 C CA . ILE A 1 25 ? -35.279 31.241 -7.144 1.00 32.94 25 ILE A CA 1
ATOM 174 C C . ILE A 1 25 ? -33.938 31.768 -6.647 1.00 39.74 25 ILE A C 1
ATOM 175 O O . ILE A 1 25 ? -33.454 32.813 -7.113 1.00 33.49 25 ILE A O 1
ATOM 180 N N . LEU A 1 26 ? -33.335 31.048 -5.706 1.00 29.20 26 LEU A N 1
ATOM 181 C CA . LEU A 1 26 ? -32.035 31.454 -5.180 1.00 30.90 26 LEU A CA 1
ATOM 182 C C . LEU A 1 26 ? -30.948 31.438 -6.262 1.00 38.75 26 LEU A C 1
ATOM 183 O O . LEU A 1 26 ? -30.155 32.378 -6.382 1.00 30.61 26 LEU A O 1
ATOM 188 N N . ALA A 1 27 ? -30.902 30.364 -7.044 1.00 40.19 27 ALA A N 1
ATOM 189 C CA . ALA A 1 27 ? -29.869 30.227 -8.068 1.00 44.50 27 ALA A CA 1
ATOM 190 C C . ALA A 1 27 ? -30.040 31.352 -9.057 1.00 39.20 27 ALA A C 1
ATOM 191 O O . ALA A 1 27 ? -29.070 31.951 -9.525 1.00 41.29 27 ALA A O 1
ATOM 193 N N . GLY A 1 28 ? -31.296 31.655 -9.338 1.00 37.47 28 GLY A N 1
ATOM 194 C CA . GLY A 1 28 ? -31.640 32.782 -10.170 1.00 31.66 28 GLY A CA 1
ATOM 195 C C . GLY A 1 28 ? -31.120 34.096 -9.646 1.00 38.78 28 GLY A C 1
ATOM 196 O O . GLY A 1 28 ? -30.395 34.804 -10.349 1.00 45.87 28 GLY A O 1
ATOM 197 N N . ARG A 1 29 ? -31.497 34.433 -8.419 1.00 41.87 29 ARG A N 1
ATOM 198 C CA . ARG A 1 29 ? -31.096 35.699 -7.815 1.00 34.56 29 ARG A CA 1
ATOM 199 C C . ARG A 1 29 ? -29.582 35.874 -7.739 1.00 39.75 29 ARG A C 1
ATOM 200 O O . ARG A 1 29 ? -29.056 36.976 -7.948 1.00 39.61 29 ARG A O 1
ATOM 208 N N . ILE A 1 30 ? -28.885 34.787 -7.442 1.00 31.83 30 ILE A N 1
ATOM 209 C CA . ILE A 1 30 ? -27.444 34.842 -7.264 1.00 41.00 30 ILE A CA 1
ATOM 210 C C . ILE A 1 30 ? -26.734 35.131 -8.581 1.00 43.79 30 ILE A C 1
ATOM 211 O O . ILE A 1 30 ? -25.765 35.887 -8.616 1.00 37.35 30 ILE A O 1
ATOM 216 N N . ILE A 1 31 ? -27.219 34.527 -9.656 1.00 33.53 31 ILE A N 1
ATOM 217 C CA . ILE A 1 31 ? -26.678 34.780 -10.981 1.00 36.11 31 ILE A CA 1
ATOM 218 C C . ILE A 1 31 ? -26.850 36.253 -11.347 1.00 33.88 31 ILE A C 1
ATOM 219 O O . ILE A 1 31 ? -25.932 36.894 -11.853 1.00 42.25 31 ILE A O 1
ATOM 224 N N . ALA A 1 32 ? -28.021 36.797 -11.067 1.00 32.76 32 ALA A N 1
ATOM 225 C CA . ALA A 1 32 ? -28.287 38.200 -11.351 1.00 36.78 32 ALA A CA 1
ATOM 226 C C . ALA A 1 32 ? -27.411 39.123 -10.510 1.00 41.93 32 ALA A C 1
ATOM 227 O O . ALA A 1 32 ? -26.964 40.179 -10.979 1.00 38.99 32 ALA A O 1
ATOM 229 N N . GLU A 1 33 ? -27.181 38.733 -9.260 1.00 40.16 33 GLU A N 1
ATOM 230 C CA . GLU A 1 33 ? -26.382 39.540 -8.346 1.00 39.69 33 GLU A CA 1
ATOM 231 C C . GLU A 1 33 ? -24.939 39.631 -8.814 1.00 33.39 33 GLU A C 1
ATOM 232 O O . GLU A 1 33 ? -24.284 40.642 -8.614 1.00 36.57 33 GLU A O 1
ATOM 238 N N . THR A 1 34 ? -24.442 38.587 -9.460 1.00 34.28 34 THR A N 1
ATOM 239 C CA . THR A 1 34 ? -23.055 38.625 -9.880 1.00 39.17 34 THR A CA 1
ATOM 240 C C . THR A 1 34 ? -22.798 39.723 -10.935 1.00 44.58 34 THR A C 1
ATOM 241 O O . THR A 1 34 ? -21.718 40.299 -10.952 1.00 44.69 34 THR A O 1
ATOM 245 N N . VAL A 1 35 ? -23.785 40.028 -11.784 1.00 34.52 35 VAL A N 1
ATOM 246 C CA . VAL A 1 35 ? -23.597 41.048 -12.820 1.00 36.14 35 VAL A CA 1
ATOM 247 C C . VAL A 1 35 ? -24.176 42.409 -12.452 1.00 31.48 35 VAL A C 1
ATOM 248 O O . VAL A 1 35 ? -23.840 43.417 -13.063 1.00 30.68 35 VAL A O 1
ATOM 252 N N . ARG A 1 36 ? -25.042 42.440 -11.449 1.00 29.01 36 ARG A N 1
ATOM 253 C CA . ARG A 1 36 ? -25.663 43.695 -11.028 1.00 32.75 36 ARG A CA 1
ATOM 254 C C . ARG A 1 36 ? -24.675 44.872 -10.821 1.00 31.93 36 ARG A C 1
ATOM 255 O O . ARG A 1 36 ? -24.972 46.022 -11.168 1.00 31.71 36 ARG A O 1
ATOM 263 N N . SER A 1 37 ? -23.502 44.589 -10.266 1.00 26.21 37 SER A N 1
ATOM 264 C CA . SER A 1 37 ? -22.567 45.653 -9.916 1.00 28.50 37 SER A CA 1
ATOM 265 C C . SER A 1 37 ? -21.866 46.214 -11.151 1.00 28.71 37 SER A C 1
ATOM 266 O O . SER A 1 37 ? -21.199 47.236 -11.064 1.00 31.29 37 SER A O 1
ATOM 269 N N . THR A 1 38 ? -22.012 45.533 -12.287 1.00 28.45 38 THR A N 1
ATOM 270 C CA . THR A 1 38 ? -21.495 46.032 -13.553 1.00 21.95 38 THR A CA 1
ATOM 271 C C . THR A 1 38 ? -22.429 47.050 -14.214 1.00 27.05 38 THR A C 1
ATOM 272 O O . THR A 1 38 ? -22.014 47.733 -15.134 1.00 25.91 38 THR A O 1
ATOM 276 N N . LEU A 1 39 ? -23.679 47.144 -13.762 1.00 27.07 39 LEU A N 1
ATOM 277 C CA . LEU A 1 39 ? -24.714 47.877 -14.525 1.00 29.18 39 LEU A CA 1
ATOM 278 C C . LEU A 1 39 ? -24.549 49.408 -14.601 1.00 32.13 39 LEU A C 1
ATOM 279 O O . LEU A 1 39 ? -24.392 50.092 -13.585 1.00 27.50 39 LEU A O 1
ATOM 284 N N . GLY A 1 40 ? -24.631 49.951 -15.807 1.00 34.78 40 GLY A N 1
ATOM 285 C CA . GLY A 1 40 ? -24.627 51.397 -15.958 1.00 24.10 40 GLY A CA 1
ATOM 286 C C . GLY A 1 40 ? -23.240 52.005 -16.047 1.00 25.58 40 GLY A C 1
ATOM 287 O O . GLY A 1 40 ? -22.234 51.318 -15.847 1.00 32.57 40 GLY A O 1
ATOM 288 N N . PRO A 1 41 ? -23.171 53.308 -16.363 1.00 27.57 41 PRO A N 1
ATOM 289 C CA . PRO A 1 41 ? -21.861 53.928 -16.581 1.00 30.62 41 PRO A CA 1
ATOM 290 C C . PRO A 1 41 ? -20.945 53.882 -15.348 1.00 32.30 41 PRO A C 1
ATOM 291 O O . PRO A 1 41 ? -19.734 54.049 -15.469 1.00 37.63 41 PRO A O 1
ATOM 295 N N . LYS A 1 42 ? -21.514 53.657 -14.175 1.00 30.31 42 LYS A N 1
ATOM 296 C CA . LYS A 1 42 ? -20.723 53.699 -12.948 1.00 38.86 42 LYS A CA 1
ATOM 297 C C . LYS A 1 42 ? -20.456 52.303 -12.414 1.00 38.36 42 LYS A C 1
ATOM 298 O O . LYS A 1 42 ? -19.950 52.134 -11.303 1.00 41.38 42 LYS A O 1
ATOM 304 N N . GLY A 1 43 ? -20.833 51.301 -13.197 1.00 35.05 43 GLY A N 1
ATOM 305 C CA . GLY A 1 43 ? -20.686 49.916 -12.785 1.00 38.88 43 GLY A CA 1
ATOM 306 C C . GLY A 1 43 ? -19.226 49.527 -12.849 1.00 45.18 43 GLY A C 1
ATOM 307 O O . GLY A 1 43 ? -18.424 50.222 -13.471 1.00 40.93 43 GLY A O 1
ATOM 308 N N . MET A 1 44 ? -18.880 48.417 -12.206 1.00 34.97 44 MET A N 1
ATOM 309 C CA . MET A 1 44 ? -17.495 47.979 -12.141 1.00 31.06 44 MET A CA 1
ATOM 310 C C . MET A 1 44 ? -17.289 46.717 -12.961 1.00 28.13 44 MET A C 1
ATOM 311 O O . MET A 1 44 ? -18.249 46.080 -13.367 1.00 34.53 44 MET A O 1
ATOM 316 N N . ASP A 1 45 ? -16.029 46.326 -13.139 1.00 27.35 45 ASP A N 1
ATOM 317 C CA . ASP A 1 45 ? -15.663 45.239 -14.040 1.00 27.00 45 ASP A CA 1
ATOM 318 C C . ASP A 1 45 ? -15.268 43.974 -13.291 1.00 30.33 45 ASP A C 1
ATOM 319 O O . ASP A 1 45 ? -14.949 44.018 -12.105 1.00 28.09 45 ASP A O 1
ATOM 324 N N . LYS A 1 46 ? -15.302 42.850 -14.000 1.00 29.57 46 LYS A N 1
ATOM 325 C CA . LYS A 1 46 ? -14.810 41.590 -13.470 1.00 25.62 46 LYS A CA 1
ATOM 326 C C . LYS A 1 46 ? -13.523 41.184 -14.143 1.00 29.46 46 LYS A C 1
ATOM 327 O O . LYS A 1 46 ? -13.284 41.483 -15.320 1.00 26.68 46 LYS A O 1
ATOM 333 N N . MET A 1 47 ? -12.684 40.495 -13.386 1.00 25.45 47 MET A N 1
ATOM 334 C CA . MET A 1 47 ? -11.566 39.775 -13.970 1.00 28.08 47 MET A CA 1
ATOM 335 C C . MET A 1 47 ? -11.817 38.288 -13.763 1.00 34.81 47 MET A C 1
ATOM 336 O O . MET A 1 47 ? -11.901 37.823 -12.625 1.00 35.33 47 MET A O 1
ATOM 341 N N . LEU A 1 48 ? -11.972 37.556 -14.864 1.00 29.24 48 LEU A N 1
ATOM 342 C CA . LEU A 1 48 ? -12.226 36.118 -14.823 1.00 25.99 48 LEU A CA 1
ATOM 343 C C . LEU A 1 48 ? -10.994 35.356 -15.278 1.00 34.55 48 LEU A C 1
ATOM 344 O O . LEU A 1 48 ? -10.381 35.710 -16.291 1.00 41.10 48 LEU A O 1
ATOM 349 N N . VAL A 1 49 ? -10.600 34.345 -14.504 1.00 32.40 49 VAL A N 1
ATOM 350 C CA . VAL A 1 49 ? -9.403 33.561 -14.831 1.00 34.09 49 VAL A CA 1
ATOM 351 C C . VAL A 1 49 ? -9.814 32.107 -14.973 1.00 42.55 49 VAL A C 1
ATOM 352 O O . VAL A 1 49 ? -10.383 31.524 -14.043 1.00 47.60 49 VAL A O 1
ATOM 356 N N . ASP A 1 50 ? -9.544 31.515 -16.129 1.00 31.94 50 ASP A N 1
ATOM 357 C CA . ASP A 1 50 ? -10.008 30.154 -16.364 1.00 41.38 50 ASP A CA 1
ATOM 358 C C . ASP A 1 50 ? -8.996 29.145 -15.821 1.00 46.82 50 ASP A C 1
ATOM 359 O O . ASP A 1 50 ? -7.973 29.528 -15.239 1.00 39.61 50 ASP A O 1
ATOM 364 N N . ASP A 1 51 ? -9.285 27.861 -16.008 1.00 53.28 51 ASP A N 1
ATOM 365 C CA . ASP A 1 51 ? -8.403 26.807 -15.496 1.00 64.15 51 ASP A CA 1
ATOM 366 C C . ASP A 1 51 ? -7.020 26.781 -16.178 1.00 63.59 51 ASP A C 1
ATOM 367 O O . ASP A 1 51 ? -6.046 26.303 -15.592 1.00 63.56 51 ASP A O 1
ATOM 372 N N . LEU A 1 52 ? -6.937 27.313 -17.398 1.00 57.80 52 LEU A N 1
ATOM 373 C CA . LEU A 1 52 ? -5.660 27.424 -18.102 1.00 59.74 52 LEU A CA 1
ATOM 374 C C . LEU A 1 52 ? -4.868 28.689 -17.727 1.00 59.00 52 LEU A C 1
ATOM 375 O O . LEU A 1 52 ? -3.754 28.901 -18.213 1.00 49.64 52 LEU A O 1
ATOM 380 N N . GLY A 1 53 ? -5.441 29.528 -16.871 1.00 47.77 53 GLY A N 1
ATOM 381 C CA . GLY A 1 53 ? -4.780 30.759 -16.482 1.00 44.66 53 GLY A CA 1
ATOM 382 C C . GLY A 1 53 ? -5.003 31.920 -17.450 1.00 45.08 53 GLY A C 1
ATOM 383 O O . GLY A 1 53 ? -4.414 32.987 -17.285 1.00 45.25 53 GLY A O 1
ATOM 384 N N . ASP A 1 54 ? -5.844 31.724 -18.463 1.00 36.99 54 ASP A N 1
ATOM 385 C CA . ASP A 1 54 ? -6.199 32.825 -19.371 1.00 45.80 54 ASP A CA 1
ATOM 386 C C . ASP A 1 54 ? -7.136 33.822 -18.696 1.00 43.94 54 ASP A C 1
ATOM 387 O O . ASP A 1 54 ? -8.002 33.437 -17.919 1.00 36.94 54 ASP A O 1
ATOM 392 N N . VAL A 1 55 ? -6.979 35.103 -18.999 1.00 33.69 55 VAL A N 1
ATOM 393 C CA . VAL A 1 55 ? -7.808 36.094 -18.321 1.00 27.27 55 VAL A CA 1
ATOM 394 C C . VAL A 1 55 ? -8.699 36.959 -19.221 1.00 25.28 55 VAL A C 1
ATOM 395 O O . VAL A 1 55 ? -8.330 37.352 -20.329 1.00 23.89 55 VAL A O 1
ATOM 399 N N . VAL A 1 56 ? -9.907 37.196 -18.741 1.00 18.16 56 VAL A N 1
ATOM 400 C CA . VAL A 1 56 ? -10.821 38.108 -19.377 1.00 26.81 56 VAL A CA 1
ATOM 401 C C . VAL A 1 56 ? -11.062 39.237 -18.383 1.00 33.50 56 VAL A C 1
ATOM 402 O O . VAL A 1 56 ? -11.365 38.969 -17.227 1.00 32.41 56 VAL A O 1
ATOM 406 N N . VAL A 1 57 ? -10.925 40.492 -18.806 1.00 25.66 57 VAL A N 1
ATOM 407 C CA . VAL A 1 57 ? -11.492 41.571 -18.001 1.00 25.58 57 VAL A CA 1
ATOM 408 C C . VAL A 1 57 ? -12.518 42.396 -18.772 1.00 32.37 57 VAL A C 1
ATOM 409 O O . VAL A 1 57 ? -12.279 42.826 -19.916 1.00 26.23 57 VAL A O 1
ATOM 413 N N . THR A 1 58 ? -13.685 42.587 -18.158 1.00 22.39 58 THR A N 1
ATOM 414 C CA . THR A 1 58 ? -14.847 43.039 -18.918 1.00 28.26 58 THR A CA 1
ATOM 415 C C . THR A 1 58 ? -15.995 43.568 -18.049 1.00 31.05 58 THR A C 1
ATOM 416 O O . THR A 1 58 ? -16.166 43.159 -16.894 1.00 28.98 58 THR A O 1
ATOM 420 N N . ASN A 1 59 ? -16.779 44.468 -18.637 1.00 28.44 59 ASN A N 1
ATOM 421 C CA . ASN A 1 59 ? -18.033 44.956 -18.060 1.00 32.06 59 ASN A CA 1
ATOM 422 C C . ASN A 1 59 ? -19.249 44.285 -18.727 1.00 34.76 59 ASN A C 1
ATOM 423 O O . ASN A 1 59 ? -20.410 44.594 -18.416 1.00 35.26 59 ASN A O 1
ATOM 428 N N . ASP A 1 60 ? -18.961 43.368 -19.653 1.00 25.53 60 ASP A N 1
ATOM 429 C CA . ASP A 1 60 ? -19.965 42.804 -20.541 1.00 26.03 60 ASP A CA 1
ATOM 430 C C . ASP A 1 60 ? -20.734 41.644 -19.898 1.00 29.65 60 ASP A C 1
ATOM 431 O O . ASP A 1 60 ? -20.173 40.575 -19.632 1.00 23.13 60 ASP A O 1
ATOM 436 N N . GLY A 1 61 ? -22.026 41.863 -19.675 1.00 28.56 61 GLY A N 1
ATOM 437 C CA . GLY A 1 61 ? -22.860 40.963 -18.901 1.00 21.61 61 GLY A CA 1
ATOM 438 C C . GLY A 1 61 ? -22.810 39.531 -19.383 1.00 33.92 61 GLY A C 1
ATOM 439 O O . GLY A 1 61 ? -22.486 38.629 -18.612 1.00 28.15 61 GLY A O 1
ATOM 440 N N . VAL A 1 62 ? -23.138 39.313 -20.654 1.00 25.06 62 VAL A N 1
ATOM 441 C CA . VAL A 1 62 ? -23.209 37.959 -21.180 1.00 26.98 62 VAL A CA 1
ATOM 442 C C . VAL A 1 62 ? -21.830 37.294 -21.192 1.00 34.32 62 VAL A C 1
ATOM 443 O O . VAL A 1 62 ? -21.716 36.086 -20.978 1.00 35.62 62 VAL A O 1
ATOM 447 N N . THR A 1 63 ? -20.783 38.082 -21.440 1.00 26.88 63 THR A N 1
ATOM 448 C CA . THR A 1 63 ? -19.427 37.538 -21.461 1.00 24.30 63 THR A CA 1
ATOM 449 C C . THR A 1 63 ? -19.019 37.015 -20.068 1.00 27.15 63 THR A C 1
ATOM 450 O O . THR A 1 63 ? -18.491 35.929 -19.928 1.00 29.21 63 THR A O 1
ATOM 454 N N . ILE A 1 64 ? -19.282 37.806 -19.045 1.00 30.41 64 ILE A N 1
ATOM 455 C CA . ILE A 1 64 ? -19.065 37.386 -17.682 1.00 29.01 64 ILE A CA 1
ATOM 456 C C . ILE A 1 64 ? -19.807 36.086 -17.392 1.00 34.41 64 ILE A C 1
ATOM 457 O O . ILE A 1 64 ? -19.269 35.166 -16.787 1.00 29.04 64 ILE A O 1
ATOM 462 N N . LEU A 1 65 ? -21.059 36.012 -17.805 1.00 35.62 65 LEU A N 1
ATOM 463 C CA . LEU A 1 65 ? -21.854 34.846 -17.468 1.00 31.68 65 LEU A CA 1
ATOM 464 C C . LEU A 1 65 ? -21.366 33.581 -18.197 1.00 39.83 65 LEU A C 1
ATOM 465 O O . LEU A 1 65 ? -21.398 32.491 -17.636 1.00 43.48 65 LEU A O 1
ATOM 470 N N . ARG A 1 66 ? -20.899 33.736 -19.434 1.00 33.88 66 ARG A N 1
ATOM 471 C CA . ARG A 1 66 ? -20.394 32.618 -20.215 1.00 35.50 66 ARG A CA 1
ATOM 472 C C . ARG A 1 66 ? -19.092 32.105 -19.646 1.00 41.78 66 ARG A C 1
ATOM 473 O O . ARG A 1 66 ? -18.799 30.921 -19.720 1.00 42.81 66 ARG A O 1
ATOM 481 N N . GLU A 1 67 ? -18.291 33.021 -19.121 1.00 40.66 67 GLU A N 1
ATOM 482 C CA . GLU A 1 67 ? -16.919 32.702 -18.790 1.00 38.07 67 GLU A CA 1
ATOM 483 C C . GLU A 1 67 ? -16.807 32.099 -17.401 1.00 50.10 67 GLU A C 1
ATOM 484 O O . GLU A 1 67 ? -15.856 31.377 -17.111 1.00 55.39 67 GLU A O 1
ATOM 490 N N . MET A 1 68 ? -17.764 32.414 -16.536 1.00 44.00 68 MET A N 1
ATOM 491 C CA . MET A 1 68 ? -17.908 31.670 -15.304 1.00 43.99 68 MET A CA 1
ATOM 492 C C . MET A 1 68 ? -18.366 30.299 -15.759 1.00 50.73 68 MET A C 1
ATOM 493 O O . MET A 1 68 ? -19.140 30.175 -16.704 1.00 55.33 68 MET A O 1
ATOM 498 N N . SER A 1 69 ? -17.900 29.244 -15.128 1.00 51.67 69 SER A N 1
ATOM 499 C CA . SER A 1 69 ? -18.406 27.969 -15.600 1.00 67.28 69 SER A CA 1
ATOM 500 C C . SER A 1 69 ? -19.574 27.526 -14.727 1.00 61.04 69 SER A C 1
ATOM 501 O O . SER A 1 69 ? -19.427 26.682 -13.856 1.00 69.45 69 SER A O 1
ATOM 504 N N . VAL A 1 70 ? -20.733 28.136 -14.960 1.00 52.36 70 VAL A N 1
ATOM 505 C CA . VAL A 1 70 ? -21.889 27.915 -14.107 1.00 50.69 70 VAL A CA 1
ATOM 506 C C . VAL A 1 70 ? -22.517 26.559 -14.393 1.00 46.99 70 VAL A C 1
ATOM 507 O O . VAL A 1 70 ? -22.807 26.232 -15.540 1.00 49.29 70 VAL A O 1
ATOM 511 N N . GLU A 1 71 ? -22.719 25.774 -13.342 1.00 40.89 71 GLU A N 1
ATOM 512 C CA . GLU A 1 71 ? -23.236 24.424 -13.484 1.00 50.58 71 GLU A CA 1
ATOM 513 C C . GLU A 1 71 ? -24.692 24.329 -13.059 1.00 42.43 71 GLU A C 1
ATOM 514 O O . GLU A 1 71 ? -25.443 23.519 -13.599 1.00 40.77 71 GLU A O 1
ATOM 520 N N . HIS A 1 72 ? -25.087 25.153 -12.092 1.00 40.34 72 HIS A N 1
ATOM 521 C CA . HIS A 1 72 ? -26.422 25.043 -11.498 1.00 29.29 72 HIS A CA 1
ATOM 522 C C . HIS A 1 72 ? -27.540 25.150 -12.552 1.00 39.32 72 HIS A C 1
ATOM 523 O O . HIS A 1 72 ? -27.625 26.143 -13.292 1.00 34.39 72 HIS A O 1
ATOM 530 N N . PRO A 1 73 ? -28.403 24.124 -12.622 1.00 39.46 73 PRO A N 1
ATOM 531 C CA . PRO A 1 73 ? -29.389 24.030 -13.709 1.00 32.95 73 PRO A CA 1
ATOM 532 C C . PRO A 1 73 ? -30.260 25.287 -13.876 1.00 35.57 73 PRO A C 1
ATOM 533 O O . PRO A 1 73 ? -30.486 25.725 -15.005 1.00 33.85 73 PRO A O 1
ATOM 537 N N . ALA A 1 74 ? -30.751 25.845 -12.775 1.00 25.82 74 ALA A N 1
ATOM 538 C CA . ALA A 1 74 ? -31.602 27.023 -12.836 1.00 30.37 74 ALA A CA 1
ATOM 539 C C . ALA A 1 74 ? -30.811 28.251 -13.271 1.00 34.65 74 ALA A C 1
ATOM 540 O O . ALA A 1 74 ? -31.295 29.078 -14.039 1.00 31.15 74 ALA A O 1
ATOM 542 N N . ALA A 1 75 ? -29.592 28.375 -12.771 1.00 27.10 75 ALA A N 1
ATOM 543 C CA . ALA A 1 75 ? -28.741 29.467 -13.207 1.00 37.78 75 ALA A CA 1
ATOM 544 C C . ALA A 1 75 ? -28.541 29.405 -14.733 1.00 34.28 75 ALA A C 1
ATOM 545 O O . ALA A 1 75 ? -28.644 30.424 -15.403 1.00 28.55 75 ALA A O 1
ATOM 547 N N . LYS A 1 76 ? -28.274 28.212 -15.267 1.00 28.09 76 LYS A N 1
ATOM 548 C CA . LYS A 1 76 ? -28.109 28.023 -16.715 1.00 31.88 76 LYS A CA 1
ATOM 549 C C . LYS A 1 76 ? -29.335 28.526 -17.488 1.00 33.62 76 LYS A C 1
ATOM 550 O O . LYS A 1 76 ? -29.192 29.063 -18.580 1.00 29.57 76 LYS A O 1
ATOM 556 N N . MET A 1 77 ? -30.532 28.349 -16.924 1.00 27.42 77 MET A N 1
ATOM 557 C CA . MET A 1 77 ? -31.752 28.849 -17.566 1.00 33.76 77 MET A CA 1
ATOM 558 C C . MET A 1 77 ? -31.736 30.380 -17.669 1.00 34.18 77 MET A C 1
ATOM 559 O O . MET A 1 77 ? -32.235 30.935 -18.638 1.00 30.43 77 MET A O 1
ATOM 564 N N . LEU A 1 78 ? -31.165 31.060 -16.676 1.00 26.36 78 LEU A N 1
ATOM 565 C CA . LEU A 1 78 ? -31.078 32.519 -16.740 1.00 30.03 78 LEU A CA 1
ATOM 566 C C . LEU A 1 78 ? -29.962 32.990 -17.667 1.00 33.67 78 LEU A C 1
ATOM 567 O O . LEU A 1 78 ? -30.054 34.059 -18.262 1.00 30.30 78 LEU A O 1
ATOM 572 N N . ILE A 1 79 ? -28.887 32.219 -17.769 1.00 22.30 79 ILE A N 1
ATOM 573 C CA . ILE A 1 79 ? -27.831 32.610 -18.670 1.00 30.35 79 ILE A CA 1
ATOM 574 C C . ILE A 1 79 ? -28.348 32.672 -20.118 1.00 32.87 79 ILE A C 1
ATOM 575 O O . ILE A 1 79 ? -27.846 33.453 -20.928 1.00 30.73 79 ILE A O 1
ATOM 580 N N . GLU A 1 80 ? -29.359 31.867 -20.432 1.00 23.04 80 GLU A N 1
ATOM 581 C CA . GLU A 1 80 ? -29.912 31.854 -21.790 1.00 25.88 80 GLU A CA 1
ATOM 582 C C . GLU A 1 80 ? -30.537 33.209 -22.115 1.00 24.04 80 GLU A C 1
ATOM 583 O O . GLU A 1 80 ? -30.475 33.679 -23.238 1.00 28.66 80 GLU A O 1
ATOM 589 N N . VAL A 1 81 ? -31.118 33.834 -21.098 1.00 25.47 81 VAL A N 1
ATOM 590 C CA . VAL A 1 81 ? -31.708 35.146 -21.241 1.00 28.47 81 VAL A CA 1
ATOM 591 C C . VAL A 1 81 ? -30.642 36.089 -21.751 1.00 30.89 81 VAL A C 1
ATOM 592 O O . VAL A 1 81 ? -30.888 36.868 -22.672 1.00 24.72 81 VAL A O 1
ATOM 596 N N . ALA A 1 82 ? -29.442 35.998 -21.180 1.00 24.60 82 ALA A N 1
ATOM 597 C CA . ALA A 1 82 ? -28.360 36.887 -21.591 1.00 25.59 82 ALA A CA 1
ATOM 598 C C . ALA A 1 82 ? -27.873 36.565 -23.004 1.00 29.58 82 ALA A C 1
ATOM 599 O O . ALA A 1 82 ? -27.562 37.470 -23.790 1.00 28.58 82 ALA A O 1
ATOM 601 N N . LYS A 1 83 ? -27.795 35.281 -23.336 1.00 29.45 83 LYS A N 1
ATOM 602 C CA . LYS A 1 83 ? -27.352 34.898 -24.684 1.00 32.51 83 LYS A CA 1
ATOM 603 C C . LYS A 1 83 ? -28.309 35.371 -25.785 1.00 33.17 83 LYS A C 1
ATOM 604 O O . LYS A 1 83 ? -27.874 35.814 -26.858 1.00 30.70 83 LYS A O 1
ATOM 610 N N . THR A 1 84 ? -29.606 35.248 -25.536 1.00 22.35 84 THR A N 1
ATOM 611 C CA . THR A 1 84 ? -30.606 35.682 -26.518 1.00 30.22 84 THR A CA 1
ATOM 612 C C . THR A 1 84 ? -30.636 37.205 -26.639 1.00 33.00 84 THR A C 1
ATOM 613 O O . THR A 1 84 ? -30.887 37.743 -27.705 1.00 27.96 84 THR A O 1
ATOM 617 N N . GLN A 1 85 ? -30.383 37.897 -25.535 1.00 28.17 85 GLN A N 1
ATOM 618 C CA . GLN A 1 85 ? -30.309 39.337 -25.590 1.00 26.74 85 GLN A CA 1
ATOM 619 C C . GLN A 1 85 ? -29.179 39.739 -26.531 1.00 29.04 85 GLN A C 1
ATOM 620 O O . GLN A 1 85 ? -29.345 40.624 -27.366 1.00 33.78 85 GLN A O 1
ATOM 626 N N . GLU A 1 86 ? -28.038 39.073 -26.401 1.00 27.56 86 GLU A N 1
ATOM 627 C CA . GLU A 1 86 ? -26.861 39.379 -27.212 1.00 30.53 86 GLU A CA 1
ATOM 628 C C . GLU A 1 86 ? -27.108 39.102 -28.700 1.00 32.08 86 GLU A C 1
ATOM 629 O O . GLU A 1 86 ? -26.742 39.895 -29.557 1.00 25.02 86 GLU A O 1
ATOM 635 N N . LYS A 1 87 ? -27.736 37.970 -28.986 1.00 28.61 87 LYS A N 1
ATOM 636 C CA . LYS A 1 87 ? -28.024 37.569 -30.350 1.00 33.65 87 LYS A CA 1
ATOM 637 C C . LYS A 1 87 ? -29.038 38.506 -31.023 1.00 39.05 87 LYS A C 1
ATOM 638 O O . LYS A 1 87 ? -28.841 38.928 -32.153 1.00 34.46 87 LYS A O 1
ATOM 644 N N . GLU A 1 88 ? -30.122 38.831 -30.325 1.00 34.57 88 GLU A N 1
ATOM 645 C CA . GLU A 1 88 ? -31.222 39.571 -30.940 1.00 31.45 88 GLU A CA 1
ATOM 646 C C . GLU A 1 88 ? -30.991 41.080 -30.995 1.00 33.43 88 GLU A C 1
ATOM 647 O O . GLU A 1 88 ? -31.512 41.748 -31.889 1.00 28.95 88 GLU A O 1
ATOM 653 N N . VAL A 1 89 ? -30.206 41.602 -30.049 1.00 23.35 89 VAL A N 1
ATOM 654 C CA . VAL A 1 89 ? -30.074 43.039 -29.838 1.00 22.26 89 VAL A CA 1
ATOM 655 C C . VAL A 1 89 ? -28.623 43.472 -29.819 1.00 27.83 89 VAL A C 1
ATOM 656 O O . VAL A 1 89 ? -28.247 44.435 -30.489 1.00 28.55 89 VAL A O 1
ATOM 660 N N . GLY A 1 90 ? -27.808 42.763 -29.043 1.00 27.19 90 GLY A N 1
ATOM 661 C CA . GLY A 1 90 ? -26.378 43.023 -29.003 1.00 19.56 90 GLY A CA 1
ATOM 662 C C . GLY A 1 90 ? -26.035 43.874 -27.791 1.00 28.09 90 GLY A C 1
ATOM 663 O O . GLY A 1 90 ? -24.870 44.173 -27.533 1.00 25.71 90 GLY A O 1
ATOM 664 N N . ASP A 1 91 ? -27.055 44.282 -27.044 1.00 24.41 91 ASP A N 1
ATOM 665 C CA . ASP A 1 91 ? -26.828 45.117 -25.871 1.00 29.17 91 ASP A CA 1
ATOM 666 C C . ASP A 1 91 ? -27.930 44.878 -24.840 1.00 21.33 91 ASP A C 1
ATOM 667 O O . ASP A 1 91 ? -28.963 44.332 -25.176 1.00 18.95 91 ASP A O 1
ATOM 672 N N . GLY A 1 92 ? -27.708 45.289 -23.592 1.00 17.69 92 GLY A N 1
ATOM 673 C CA . GLY A 1 92 ? -28.673 45.047 -22.533 1.00 19.40 92 GLY A CA 1
ATOM 674 C C . GLY A 1 92 ? -28.646 43.624 -21.956 1.00 20.74 92 GLY A C 1
ATOM 675 O O . GLY A 1 92 ? -29.620 43.180 -21.347 1.00 25.10 92 GLY A O 1
ATOM 676 N N . THR A 1 93 ? -27.530 42.916 -22.104 1.00 25.01 93 THR A N 1
ATOM 677 C CA . THR A 1 93 ? -27.456 41.555 -21.551 1.00 26.02 93 THR A CA 1
ATOM 678 C C . THR A 1 93 ? -27.586 41.536 -20.027 1.00 28.09 93 THR A C 1
ATOM 679 O O . THR A 1 93 ? -28.275 40.692 -19.468 1.00 23.54 93 THR A O 1
ATOM 683 N N . THR A 1 94 ? -26.937 42.471 -19.351 1.00 27.08 94 THR A N 1
ATOM 684 C CA . THR A 1 94 ? -27.050 42.534 -17.895 1.00 28.74 94 THR A CA 1
ATOM 685 C C . THR A 1 94 ? -28.466 42.895 -17.467 1.00 25.53 94 THR A C 1
ATOM 686 O O . THR A 1 94 ? -29.040 42.284 -16.562 1.00 22.26 94 THR A O 1
ATOM 690 N N . THR A 1 95 ? -28.992 43.944 -18.084 1.00 22.12 95 THR A N 1
ATOM 691 C CA . THR A 1 95 ? -30.363 44.376 -17.855 1.00 29.05 95 THR A CA 1
ATOM 692 C C . THR A 1 95 ? -31.386 43.239 -17.873 1.00 30.25 95 THR A C 1
ATOM 693 O O . THR A 1 95 ? -32.204 43.130 -16.957 1.00 25.63 95 THR A O 1
ATOM 697 N N . ALA A 1 96 ? -31.347 42.398 -18.906 1.00 24.29 96 ALA A N 1
ATOM 698 C CA . ALA A 1 96 ? -32.338 41.331 -19.026 1.00 24.98 96 ALA A CA 1
ATOM 699 C C . ALA A 1 96 ? -32.205 40.351 -17.856 1.00 25.38 96 ALA A C 1
ATOM 700 O O . ALA A 1 96 ? -33.198 39.950 -17.252 1.00 24.68 96 ALA A O 1
ATOM 702 N N . VAL A 1 97 ? -30.970 39.970 -17.553 1.00 19.77 97 VAL A N 1
ATOM 703 C CA . VAL A 1 97 ? -30.689 39.018 -16.470 1.00 26.97 97 VAL A CA 1
ATOM 704 C C . VAL A 1 97 ? -31.108 39.601 -15.119 1.00 28.48 97 VAL A C 1
ATOM 705 O O . VAL A 1 97 ? -31.790 38.954 -14.348 1.00 22.44 97 VAL A O 1
ATOM 709 N N . VAL A 1 98 ? -30.751 40.853 -14.861 1.00 28.26 98 VAL A N 1
ATOM 710 C CA . VAL A 1 98 ? -31.132 41.484 -13.604 1.00 23.16 98 VAL A CA 1
ATOM 711 C C . VAL A 1 98 ? -32.654 41.589 -13.436 1.00 26.20 98 VAL A C 1
ATOM 712 O O . VAL A 1 98 ? -33.176 41.429 -12.331 1.00 25.77 98 VAL A O 1
ATOM 716 N N . VAL A 1 99 ? -33.370 41.877 -14.524 1.00 25.89 99 VAL A N 1
ATOM 717 C CA . VAL A 1 99 ? -34.822 41.893 -14.460 1.00 25.26 99 VAL A CA 1
ATOM 718 C C . VAL A 1 99 ? -35.340 40.502 -14.120 1.00 22.06 99 VAL A C 1
ATOM 719 O O . VAL A 1 99 ? -36.200 40.362 -13.256 1.00 31.00 99 VAL A O 1
ATOM 723 N N . ALA A 1 100 ? -34.808 39.476 -14.784 1.00 21.07 100 ALA A N 1
ATOM 724 C CA . ALA A 1 100 ? -35.231 38.101 -14.497 1.00 26.75 100 ALA A CA 1
ATOM 725 C C . ALA A 1 100 ? -35.026 37.726 -13.015 1.00 29.33 100 ALA A C 1
ATOM 726 O O . ALA A 1 100 ? -35.925 37.186 -12.384 1.00 26.39 100 ALA A O 1
ATOM 728 N N . GLY A 1 101 ? -33.843 38.017 -12.466 1.00 32.00 101 GLY A N 1
ATOM 729 C CA . GLY A 1 101 ? -33.549 37.725 -11.063 1.00 25.39 101 GLY A CA 1
ATOM 730 C C . GLY A 1 101 ? -34.529 38.421 -10.121 1.00 34.74 101 GLY A C 1
ATOM 731 O O . GLY A 1 101 ? -34.972 37.858 -9.120 1.00 37.17 101 GLY A O 1
ATOM 732 N N . GLU A 1 102 ? -34.891 39.648 -10.463 1.00 25.76 102 GLU A N 1
ATOM 733 C CA . GLU A 1 102 ? -35.792 40.432 -9.637 1.00 27.59 102 GLU A CA 1
ATOM 734 C C . GLU A 1 102 ? -37.225 39.918 -9.736 1.00 29.57 102 GLU A C 1
ATOM 735 O O . GLU A 1 102 ? -37.941 39.896 -8.740 1.00 30.99 102 GLU A O 1
ATOM 741 N N . LEU A 1 103 ? -37.646 39.496 -10.927 1.00 25.71 103 LEU A N 1
ATOM 742 C CA . LEU A 1 103 ? -38.933 38.802 -11.060 1.00 24.35 103 LEU A CA 1
ATOM 743 C C . LEU A 1 103 ? -39.013 37.554 -10.164 1.00 31.01 103 LEU A C 1
ATOM 744 O O . LEU A 1 103 ? -40.061 37.271 -9.571 1.00 30.57 103 LEU A O 1
ATOM 749 N N . LEU A 1 104 ? -37.903 36.822 -10.067 1.00 25.68 104 LEU A N 1
ATOM 750 C CA . LEU A 1 104 ? -37.810 35.686 -9.162 1.00 29.84 104 LEU A CA 1
ATOM 751 C C . LEU A 1 104 ? -37.871 36.159 -7.704 1.00 28.24 104 LEU A C 1
ATOM 752 O O . LEU A 1 104 ? -38.624 35.617 -6.894 1.00 23.34 104 LEU A O 1
ATOM 757 N N . ARG A 1 105 ? -37.099 37.181 -7.369 1.00 24.40 105 ARG A N 1
ATOM 758 C CA . ARG A 1 105 ? -37.122 37.659 -5.996 1.00 27.99 105 ARG A CA 1
ATOM 759 C C . ARG A 1 105 ? -38.551 38.049 -5.619 1.00 34.12 105 ARG A C 1
ATOM 760 O O . ARG A 1 105 ? -39.036 37.698 -4.548 1.00 31.41 105 ARG A O 1
ATOM 768 N N . LYS A 1 106 ? -39.226 38.760 -6.523 1.00 32.37 106 LYS A N 1
ATOM 769 C CA . LYS A 1 106 ? -40.546 39.310 -6.246 1.00 27.15 106 LYS A CA 1
ATOM 770 C C . LYS A 1 106 ? -41.574 38.193 -6.175 1.00 32.05 106 LYS A C 1
ATOM 771 O O . LYS A 1 106 ? -42.533 38.266 -5.413 1.00 32.39 106 LYS A O 1
ATOM 777 N N . ALA A 1 107 ? -41.362 37.145 -6.961 1.00 35.63 107 ALA A N 1
ATOM 778 C CA . ALA A 1 107 ? -42.258 36.002 -6.915 1.00 31.86 107 ALA A CA 1
ATOM 779 C C . ALA A 1 107 ? -42.147 35.266 -5.570 1.00 32.18 107 ALA A C 1
ATOM 780 O O . ALA A 1 107 ? -43.118 34.711 -5.091 1.00 34.39 107 ALA A O 1
ATOM 782 N N . GLU A 1 108 ? -40.956 35.254 -4.978 1.00 39.72 108 GLU A N 1
ATOM 783 C CA . GLU A 1 108 ? -40.727 34.532 -3.731 1.00 40.46 108 GLU A CA 1
ATOM 784 C C . GLU A 1 108 ? -41.636 35.075 -2.634 1.00 41.84 108 GLU A C 1
ATOM 785 O O . GLU A 1 108 ? -42.301 34.315 -1.911 1.00 36.09 108 GLU A O 1
ATOM 791 N N . GLU A 1 109 ? -41.672 36.398 -2.537 1.00 42.67 109 GLU A N 1
ATOM 792 C CA . GLU A 1 109 ? -42.508 37.088 -1.562 1.00 50.58 109 GLU A CA 1
ATOM 793 C C . GLU A 1 109 ? -43.975 36.697 -1.702 1.00 52.99 109 GLU A C 1
ATOM 794 O O . GLU A 1 109 ? -44.707 36.657 -0.722 1.00 64.93 109 GLU A O 1
ATOM 800 N N . LEU A 1 110 ? -44.394 36.395 -2.925 1.00 48.35 110 LEU A N 1
ATOM 801 C CA . LEU A 1 110 ? -45.767 35.982 -3.191 1.00 46.32 110 LEU A CA 1
ATOM 802 C C . LEU A 1 110 ? -46.028 34.527 -2.816 1.00 51.63 110 LEU A C 1
ATOM 803 O O . LEU A 1 110 ? -47.086 34.205 -2.263 1.00 54.23 110 LEU A O 1
ATOM 808 N N . LEU A 1 111 ? -45.081 33.646 -3.139 1.00 37.41 111 LEU A N 1
ATOM 809 C CA . LEU A 1 111 ? -45.198 32.236 -2.769 1.00 45.75 111 LEU A CA 1
ATOM 810 C C . LEU A 1 111 ? -45.201 32.078 -1.242 1.00 51.74 111 LEU A C 1
ATOM 811 O O . LEU A 1 111 ? -45.886 31.208 -0.694 1.00 51.23 111 LEU A O 1
ATOM 816 N N . ASP A 1 112 ? -44.446 32.946 -0.571 1.00 50.57 112 ASP A N 1
ATOM 817 C CA . ASP A 1 112 ? -44.356 32.954 0.886 1.00 55.26 112 ASP A CA 1
ATOM 818 C C . ASP A 1 112 ? -45.631 33.467 1.543 1.00 67.39 112 ASP A C 1
ATOM 819 O O . ASP A 1 112 ? -45.734 33.516 2.770 1.00 71.44 112 ASP A O 1
ATOM 824 N N . GLN A 1 113 ? -46.593 33.862 0.721 1.00 59.79 113 GLN A N 1
ATOM 825 C CA . GLN A 1 113 ? -47.868 34.331 1.221 1.00 58.65 113 GLN A CA 1
ATOM 826 C C . GLN A 1 113 ? -48.936 33.484 0.598 1.00 54.32 113 GLN A C 1
ATOM 827 O O . GLN A 1 113 ? -50.047 33.941 0.369 1.00 70.58 113 GLN A O 1
ATOM 833 N N . ASN A 1 114 ? -48.578 32.244 0.302 1.00 54.20 114 ASN A N 1
ATOM 834 C CA . ASN A 1 114 ? -49.532 31.266 -0.209 1.00 72.10 114 ASN A CA 1
ATOM 835 C C . ASN A 1 114 ? -50.168 31.558 -1.579 1.00 69.96 114 ASN A C 1
ATOM 836 O O . ASN A 1 114 ? -51.116 30.876 -1.994 1.00 67.40 114 ASN A O 1
ATOM 841 N N . VAL A 1 115 ? -49.650 32.546 -2.297 1.00 58.63 115 VAL A N 1
ATOM 842 C CA . VAL A 1 115 ? -50.066 32.696 -3.682 1.00 55.29 115 VAL A CA 1
ATOM 843 C C . VAL A 1 115 ? -49.529 31.511 -4.479 1.00 57.67 115 VAL A C 1
ATOM 844 O O . VAL A 1 115 ? -48.356 31.165 -4.366 1.00 63.62 115 VAL A O 1
ATOM 848 N N . HIS A 1 116 ? -50.392 30.890 -5.276 1.00 52.33 116 HIS A N 1
ATOM 849 C CA . HIS A 1 116 ? -50.034 29.685 -6.009 1.00 54.22 116 HIS A CA 1
ATOM 850 C C . HIS A 1 116 ? -49.301 29.977 -7.322 1.00 63.01 116 HIS A C 1
ATOM 851 O O . HIS A 1 116 ? -49.662 30.903 -8.040 1.00 63.15 116 HIS A O 1
ATOM 858 N N . PRO A 1 117 ? -48.282 29.163 -7.648 1.00 59.19 117 PRO A N 1
ATOM 859 C CA . PRO A 1 117 ? -47.415 29.397 -8.809 1.00 47.00 117 PRO A CA 1
ATOM 860 C C . PRO A 1 117 ? -48.165 29.690 -10.104 1.00 44.49 117 PRO A C 1
ATOM 861 O O . PRO A 1 117 ? -47.768 30.598 -10.823 1.00 40.72 117 PRO A O 1
ATOM 865 N N . THR A 1 118 ? -49.210 28.937 -10.423 1.00 44.26 118 THR A N 1
ATOM 866 C CA . THR A 1 118 ? -49.915 29.192 -11.674 1.00 46.48 118 THR A CA 1
ATOM 867 C C . THR A 1 118 ? -50.558 30.575 -11.689 1.00 38.08 118 THR A C 1
ATOM 868 O O . THR A 1 118 ? -50.832 31.135 -12.752 1.00 38.18 118 THR A O 1
ATOM 872 N N . ILE A 1 119 ? -50.804 31.128 -10.509 1.00 44.34 119 ILE A N 1
ATOM 873 C CA . ILE A 1 119 ? -51.371 32.462 -10.448 1.00 46.12 119 ILE A CA 1
ATOM 874 C C . ILE A 1 119 ? -50.290 33.493 -10.683 1.00 44.06 119 ILE A C 1
ATOM 875 O O . ILE A 1 119 ? -50.529 34.460 -11.397 1.00 32.89 119 ILE A O 1
ATOM 880 N N . VAL A 1 120 ? -49.105 33.315 -10.091 1.00 35.62 120 VAL A N 1
ATOM 881 C CA . VAL A 1 120 ? -48.065 34.302 -10.369 1.00 37.50 120 VAL A CA 1
ATOM 882 C C . VAL A 1 120 ? -47.640 34.235 -11.835 1.00 30.27 120 VAL A C 1
ATOM 883 O O . VAL A 1 120 ? -47.515 35.265 -12.483 1.00 32.79 120 VAL A O 1
ATOM 887 N N . VAL A 1 121 ? -47.484 33.030 -12.370 1.00 30.74 121 VAL A N 1
ATOM 888 C CA . VAL A 1 121 ? -47.226 32.872 -13.797 1.00 32.27 121 VAL A CA 1
ATOM 889 C C . VAL A 1 121 ? -48.225 33.637 -14.658 1.00 34.39 121 VAL A C 1
ATOM 890 O O . VAL A 1 121 ? -47.839 34.316 -15.612 1.00 34.60 121 VAL A O 1
ATOM 894 N N . LYS A 1 122 ? -49.503 33.531 -14.307 1.00 35.50 122 LYS A N 1
ATOM 895 C CA . LYS A 1 122 ? -50.584 34.170 -15.065 1.00 44.32 122 LYS A CA 1
ATOM 896 C C . LYS A 1 122 ? -50.511 35.708 -15.008 1.00 36.92 122 LYS A C 1
ATOM 897 O O . LYS A 1 122 ? -50.636 36.398 -16.026 1.00 36.60 122 LYS A O 1
ATOM 903 N N . GLY A 1 123 ? -50.318 36.235 -13.807 1.00 36.37 123 GLY A N 1
ATOM 904 C CA . GLY A 1 123 ? -50.140 37.662 -13.620 1.00 34.86 123 GLY A CA 1
ATOM 905 C C . GLY A 1 123 ? -48.906 38.159 -14.349 1.00 33.67 123 GLY A C 1
ATOM 906 O O . GLY A 1 123 ? -48.961 39.167 -15.042 1.00 32.62 123 GLY A O 1
ATOM 907 N N . TYR A 1 124 ? -47.793 37.445 -14.207 1.00 30.98 124 TYR A N 1
ATOM 908 C CA . TYR A 1 124 ? -46.564 37.825 -14.889 1.00 31.73 124 TYR A CA 1
ATOM 909 C C . TYR A 1 124 ? -46.782 37.881 -16.404 1.00 34.99 124 TYR A C 1
ATOM 910 O O . TYR A 1 124 ? -46.221 38.733 -17.086 1.00 28.78 124 TYR A O 1
ATOM 919 N N . GLN A 1 125 ? -47.594 36.966 -16.926 1.00 31.45 125 GLN A N 1
ATOM 920 C CA . GLN A 1 125 ? -47.784 36.899 -18.364 1.00 32.51 125 GLN A CA 1
ATOM 921 C C . GLN A 1 125 ? -48.610 38.086 -18.839 1.00 32.46 125 GLN A C 1
ATOM 922 O O . GLN A 1 125 ? -48.322 38.699 -19.873 1.00 32.24 125 GLN A O 1
ATOM 928 N N . ALA A 1 126 ? -49.623 38.412 -18.056 1.00 30.51 126 ALA A N 1
ATOM 929 C CA . ALA A 1 126 ? -50.479 39.559 -18.333 1.00 33.15 126 ALA A CA 1
ATOM 930 C C . ALA A 1 126 ? -49.698 40.871 -18.203 1.00 29.62 126 ALA A C 1
ATOM 931 O O . ALA A 1 126 ? -49.842 41.785 -19.021 1.00 26.41 126 ALA A O 1
ATOM 933 N N . ALA A 1 127 ? -48.865 40.957 -17.167 1.00 27.61 127 ALA A N 1
ATOM 934 C CA . ALA A 1 127 ? -48.047 42.135 -16.974 1.00 30.79 127 ALA A CA 1
ATOM 935 C C . ALA A 1 127 ? -47.090 42.297 -18.152 1.00 24.78 127 ALA A C 1
ATOM 936 O O . ALA A 1 127 ? -46.931 43.388 -18.676 1.00 29.86 127 ALA A O 1
ATOM 938 N N . ALA A 1 128 ? -46.473 41.202 -18.580 1.00 23.37 128 ALA A N 1
ATOM 939 C CA . ALA A 1 128 ? -45.469 41.269 -19.653 1.00 25.91 128 ALA A CA 1
ATOM 940 C C . ALA A 1 128 ? -46.098 41.713 -20.965 1.00 30.56 128 ALA A C 1
ATOM 941 O O . ALA A 1 128 ? -45.507 42.471 -21.745 1.00 30.91 128 ALA A O 1
ATOM 943 N N . GLN A 1 129 ? -47.305 41.225 -21.207 1.00 31.79 129 GLN A N 1
ATOM 944 C CA . GLN A 1 129 ? -48.009 41.556 -22.432 1.00 38.92 129 GLN A CA 1
ATOM 945 C C . GLN A 1 129 ? -48.381 43.041 -22.398 1.00 33.70 129 GLN A C 1
ATOM 946 O O . GLN A 1 129 ? -48.182 43.773 -23.374 1.00 34.10 129 GLN A O 1
ATOM 952 N N . LYS A 1 130 ? -48.896 43.482 -21.258 1.00 31.75 130 LYS A N 1
ATOM 953 C CA . LYS A 1 130 ? -49.277 44.878 -21.088 1.00 33.09 130 LYS A CA 1
ATOM 954 C C . LYS A 1 130 ? -48.040 45.747 -21.316 1.00 36.44 130 LYS A C 1
ATOM 955 O O . LYS A 1 130 ? -48.100 46.759 -22.015 1.00 33.32 130 LYS A O 1
ATOM 961 N N . ALA A 1 131 ? -46.914 45.313 -20.741 1.00 28.81 131 ALA A N 1
ATOM 962 C CA . ALA A 1 131 ? -45.640 45.999 -20.898 1.00 23.30 131 ALA A CA 1
ATOM 963 C C . ALA A 1 131 ? -45.225 46.174 -22.356 1.00 32.21 131 ALA A C 1
ATOM 964 O O . ALA A 1 131 ? -44.725 47.227 -22.728 1.00 30.10 131 ALA A O 1
ATOM 966 N N . GLN A 1 132 ? -45.403 45.140 -23.177 1.00 31.93 132 GLN A N 1
ATOM 967 C CA . GLN A 1 132 ? -45.075 45.270 -24.586 1.00 27.70 132 GLN A CA 1
ATOM 968 C C . GLN A 1 132 ? -45.974 46.323 -25.257 1.00 30.50 132 GLN A C 1
ATOM 969 O O . GLN A 1 132 ? -45.502 47.151 -26.035 1.00 30.07 132 GLN A O 1
ATOM 975 N N . GLU A 1 133 ? -47.263 46.303 -24.941 1.00 30.94 133 GLU A N 1
ATOM 976 C CA . GLU A 1 133 ? -48.182 47.320 -25.462 1.00 36.26 133 GLU A CA 1
ATOM 977 C C . GLU A 1 133 ? -47.797 48.716 -24.997 1.00 36.37 133 GLU A C 1
ATOM 978 O O . GLU A 1 133 ? -47.792 49.645 -25.790 1.00 31.99 133 GLU A O 1
ATOM 984 N N . LEU A 1 134 ? -47.466 48.861 -23.715 1.00 32.33 134 LEU A N 1
ATOM 985 C CA . LEU A 1 134 ? -47.038 50.160 -23.179 1.00 32.73 134 LEU A CA 1
ATOM 986 C C . LEU A 1 134 ? -45.752 50.634 -23.846 1.00 35.03 134 LEU A C 1
ATOM 987 O O . LEU A 1 134 ? -45.594 51.820 -24.130 1.00 45.62 134 LEU A O 1
ATOM 992 N N . LEU A 1 135 ? -44.827 49.706 -24.083 1.00 27.56 135 LEU A N 1
ATOM 993 C CA . LEU A 1 135 ? -43.568 50.053 -24.727 1.00 32.07 135 LEU A CA 1
ATOM 994 C C . LEU A 1 135 ? -43.783 50.663 -26.104 1.00 32.19 135 LEU A C 1
ATOM 995 O O . LEU A 1 135 ? -43.071 51.581 -26.498 1.00 33.49 135 LEU A O 1
ATOM 1000 N N . LYS A 1 136 ? -44.776 50.165 -26.826 1.00 30.91 136 LYS A N 1
ATOM 1001 C CA . LYS A 1 136 ? -45.007 50.637 -28.182 1.00 42.47 136 LYS A CA 1
ATOM 1002 C C . LYS A 1 136 ? -45.446 52.098 -28.179 1.00 42.53 136 LYS A C 1
ATOM 1003 O O . LYS A 1 136 ? -45.013 52.874 -29.025 1.00 43.95 136 LYS A O 1
ATOM 1009 N N . THR A 1 137 ? -46.259 52.475 -27.196 1.00 39.09 137 THR A N 1
ATOM 1010 C CA . THR A 1 137 ? -46.764 53.838 -27.114 1.00 44.82 137 THR A CA 1
ATOM 1011 C C . THR A 1 137 ? -45.647 54.775 -26.657 1.00 40.09 137 THR A C 1
ATOM 1012 O O . THR A 1 137 ? -45.562 55.916 -27.104 1.00 43.34 137 THR A O 1
ATOM 1016 N N . ILE A 1 138 ? -44.781 54.261 -25.787 1.00 31.70 138 ILE A N 1
ATOM 1017 C CA . ILE A 1 138 ? -43.683 55.034 -25.195 1.00 38.93 138 ILE A CA 1
ATOM 1018 C C . ILE A 1 138 ? -42.586 55.379 -26.205 1.00 37.13 138 ILE A C 1
ATOM 1019 O O . ILE A 1 138 ? -41.951 56.431 -26.112 1.00 41.08 138 ILE A O 1
ATOM 1024 N N . ALA A 1 139 ? -42.382 54.485 -27.172 1.00 33.11 139 ALA A N 1
ATOM 1025 C CA . ALA A 1 139 ? -41.298 54.585 -28.157 1.00 35.47 139 ALA A CA 1
ATOM 1026 C C . ALA A 1 139 ? -41.443 55.765 -29.126 1.00 35.74 139 ALA A C 1
ATOM 1027 O O . ALA A 1 139 ? -42.554 56.134 -29.503 1.00 38.45 139 ALA A O 1
ATOM 1029 N N . CYS A 1 140 ? -40.305 56.314 -29.540 1.00 31.82 140 CYS A N 1
ATOM 1030 C CA . CYS A 1 140 ? -40.228 57.470 -30.424 1.00 35.64 140 CYS A CA 1
ATOM 1031 C C . CYS A 1 140 ? -39.711 56.984 -31.750 1.00 40.52 140 CYS A C 1
ATOM 1032 O O . CYS A 1 140 ? -38.800 56.160 -31.772 1.00 32.53 140 CYS A O 1
ATOM 1035 N N . GLU A 1 141 ? -40.285 57.496 -32.844 1.00 33.40 141 GLU A N 1
ATOM 1036 C CA . GLU A 1 141 ? -39.867 57.115 -34.184 1.00 32.07 141 GLU A CA 1
ATOM 1037 C C . GLU A 1 141 ? -38.643 57.919 -34.590 1.00 37.50 141 GLU A C 1
ATOM 1038 O O . GLU A 1 141 ? -38.546 59.099 -34.292 1.00 36.03 141 GLU A O 1
ATOM 1044 N N . VAL A 1 142 ? -37.704 57.274 -35.269 1.00 27.84 142 VAL A N 1
ATOM 1045 C CA . VAL A 1 142 ? -36.546 57.972 -35.787 1.00 33.03 142 VAL A CA 1
ATOM 1046 C C . VAL A 1 142 ? -36.187 57.431 -37.166 1.00 37.72 142 VAL A C 1
ATOM 1047 O O . VAL A 1 142 ? -36.497 56.295 -37.492 1.00 32.98 142 VAL A O 1
ATOM 1051 N N . GLY A 1 143 ? -35.526 58.252 -37.972 1.00 40.75 143 GLY A N 1
ATOM 1052 C CA . GLY A 1 143 ? -35.172 57.846 -39.318 1.00 39.66 143 GLY A CA 1
ATOM 1053 C C . GLY A 1 143 ? -33.943 56.958 -39.353 1.00 40.57 143 GLY A C 1
ATOM 1054 O O . GLY A 1 143 ? -33.012 57.159 -38.576 1.00 30.44 143 GLY A O 1
ATOM 1055 N N . ALA A 1 144 ? -33.939 55.993 -40.271 1.00 36.10 144 ALA A N 1
ATOM 1056 C CA . ALA A 1 144 ? -32.822 55.071 -40.427 1.00 36.46 144 ALA A CA 1
ATOM 1057 C C . ALA A 1 144 ? -31.520 55.782 -40.787 1.00 38.97 144 ALA A C 1
ATOM 1058 O O . ALA A 1 144 ? -30.424 55.222 -40.633 1.00 38.25 144 ALA A O 1
ATOM 1060 N N . GLN A 1 145 ? -31.641 57.012 -41.282 1.00 34.28 145 GLN A N 1
ATOM 1061 C CA . GLN A 1 145 ? -30.479 57.782 -41.680 1.00 31.73 145 GLN A CA 1
ATOM 1062 C C . GLN A 1 145 ? -30.343 59.085 -40.890 1.00 40.97 145 GLN A C 1
ATOM 1063 O O . GLN A 1 145 ? -29.783 60.072 -41.366 1.00 37.79 145 GLN A O 1
ATOM 1069 N N . ASP A 1 146 ? -30.859 59.080 -39.672 1.00 32.69 146 ASP A N 1
ATOM 1070 C CA . ASP A 1 146 ? -30.657 60.205 -38.778 1.00 32.29 146 ASP A CA 1
ATOM 1071 C C . ASP A 1 146 ? -29.312 60.008 -38.078 1.00 33.02 146 ASP A C 1
ATOM 1072 O O . ASP A 1 146 ? -29.232 59.376 -37.019 1.00 32.71 146 ASP A O 1
ATOM 1077 N N . LYS A 1 147 ? -28.258 60.526 -38.693 1.00 34.75 147 LYS A N 1
ATOM 1078 C CA . LYS A 1 147 ? -26.896 60.386 -38.178 1.00 39.03 147 LYS A CA 1
ATOM 1079 C C . LYS A 1 147 ? -26.782 60.828 -36.724 1.00 40.84 147 LYS A C 1
ATOM 1080 O O . LYS A 1 147 ? -26.071 60.213 -35.928 1.00 36.64 147 LYS A O 1
ATOM 1086 N N . GLU A 1 148 ? -27.480 61.901 -36.378 1.00 40.38 148 GLU A N 1
ATOM 1087 C CA . GLU A 1 148 ? -27.314 62.478 -35.055 1.00 48.29 148 GLU A CA 1
ATOM 1088 C C . GLU A 1 148 ? -27.890 61.566 -33.976 1.00 36.12 148 GLU A C 1
ATOM 1089 O O . GLU A 1 148 ? -27.273 61.360 -32.934 1.00 32.02 148 GLU A O 1
ATOM 1095 N N . ILE A 1 149 ? -29.081 61.038 -34.222 1.00 33.59 149 ILE A N 1
ATOM 1096 C CA . ILE A 1 149 ? -29.700 60.128 -33.274 1.00 34.81 149 ILE A CA 1
ATOM 1097 C C . ILE A 1 149 ? -28.927 58.803 -33.185 1.00 30.95 149 ILE A C 1
ATOM 1098 O O . ILE A 1 149 ? -28.672 58.293 -32.093 1.00 32.67 149 ILE A O 1
ATOM 1103 N N . LEU A 1 150 ? -28.515 58.271 -34.329 1.00 28.86 150 LEU A N 1
ATOM 1104 C CA . LEU A 1 150 ? -27.760 57.028 -34.328 1.00 30.58 150 LEU A CA 1
ATOM 1105 C C . LEU A 1 150 ? -26.474 57.235 -33.524 1.00 31.47 150 LEU A C 1
ATOM 1106 O O . LEU A 1 150 ? -26.030 56.350 -32.810 1.00 33.32 150 LEU A O 1
ATOM 1111 N N . THR A 1 151 ? -25.878 58.413 -33.637 1.00 31.04 151 THR A N 1
ATOM 1112 C CA . THR A 1 151 ? -24.652 58.674 -32.901 1.00 33.47 151 THR A CA 1
ATOM 1113 C C . THR A 1 151 ? -24.922 58.741 -31.392 1.00 30.74 151 THR A C 1
ATOM 1114 O O . THR A 1 151 ? -24.090 58.319 -30.595 1.00 28.37 151 THR A O 1
ATOM 1118 N N . LYS A 1 152 ? -26.089 59.243 -31.003 1.00 28.68 152 LYS A N 1
ATOM 1119 C CA . LYS A 1 152 ? -26.452 59.254 -29.587 1.00 25.81 152 LYS A CA 1
ATOM 1120 C C . LYS A 1 152 ? -26.720 57.824 -29.122 1.00 30.26 152 LYS A C 1
ATOM 1121 O O . LYS A 1 152 ? -26.453 57.480 -27.984 1.00 28.84 152 LYS A O 1
ATOM 1127 N N . ILE A 1 153 ? -27.254 57.005 -30.018 1.00 28.71 153 ILE A N 1
ATOM 1128 C CA . ILE A 1 153 ? -27.502 55.620 -29.711 1.00 24.56 153 ILE A CA 1
ATOM 1129 C C . ILE A 1 153 ? -26.169 54.902 -29.472 1.00 29.46 153 ILE A C 1
ATOM 1130 O O . ILE A 1 153 ? -26.020 54.171 -28.509 1.00 27.71 153 ILE A O 1
ATOM 1135 N N . ALA A 1 154 ? -25.201 55.137 -30.348 1.00 31.99 154 ALA A N 1
ATOM 1136 C CA . ALA A 1 154 ? -23.868 54.581 -30.196 1.00 26.98 154 ALA A CA 1
ATOM 1137 C C . ALA A 1 154 ? -23.172 55.085 -28.922 1.00 30.89 154 ALA A C 1
ATOM 1138 O O . ALA A 1 154 ? -22.628 54.289 -28.157 1.00 27.36 154 ALA A O 1
ATOM 1140 N N . MET A 1 155 ? -23.180 56.400 -28.696 1.00 23.14 155 MET A N 1
ATOM 1141 C CA . MET A 1 155 ? -22.523 56.953 -27.518 1.00 26.41 155 MET A CA 1
ATOM 1142 C C . MET A 1 155 ? -23.149 56.380 -26.241 1.00 32.98 155 MET A C 1
ATOM 1143 O O . MET A 1 155 ? -22.440 56.044 -25.291 1.00 28.47 155 MET A O 1
ATOM 1148 N N . THR A 1 156 ? -24.474 56.276 -26.218 1.00 29.35 156 THR A N 1
ATOM 1149 C CA . THR A 1 156 ? -25.156 55.776 -25.030 1.00 28.05 156 THR A CA 1
ATOM 1150 C C . THR A 1 156 ? -24.723 54.341 -24.732 1.00 30.81 156 THR A C 1
ATOM 1151 O O . THR A 1 156 ? -24.394 54.002 -23.589 1.00 26.78 156 THR A O 1
ATOM 1155 N N . SER A 1 157 ? -24.691 53.514 -25.770 1.00 31.89 157 SER A N 1
ATOM 1156 C CA . SER A 1 157 ? -24.248 52.130 -25.632 1.00 24.28 157 SER A CA 1
ATOM 1157 C C . SER A 1 157 ? -22.831 52.047 -25.042 1.00 29.06 157 SER A C 1
ATOM 1158 O O . SER A 1 157 ? -22.584 51.323 -24.062 1.00 22.08 157 SER A O 1
ATOM 1161 N N . ILE A 1 158 ? -21.898 52.782 -25.637 1.00 20.65 158 ILE A N 1
ATOM 1162 C CA . ILE A 1 158 ? -20.506 52.698 -25.209 1.00 29.73 158 ILE A CA 1
ATOM 1163 C C . ILE A 1 158 ? -20.367 53.170 -23.754 1.00 31.12 158 ILE A C 1
ATOM 1164 O O . ILE A 1 158 ? -19.600 52.612 -22.963 1.00 26.93 158 ILE A O 1
ATOM 1169 N N . THR A 1 159 ? -21.132 54.202 -23.416 1.00 28.41 159 THR A N 1
ATOM 1170 C CA . THR A 1 159 ? -21.121 54.780 -22.076 1.00 29.05 159 THR A CA 1
ATOM 1171 C C . THR A 1 159 ? -21.568 53.745 -21.043 1.00 28.44 159 THR A C 1
ATOM 1172 O O . THR A 1 159 ? -21.130 53.772 -19.889 1.00 29.73 159 THR A O 1
ATOM 1176 N N . GLY A 1 160 ? -22.425 52.820 -21.468 1.00 27.57 160 GLY A N 1
ATOM 1177 C CA . GLY A 1 160 ? -22.857 51.742 -20.599 1.00 19.27 160 GLY A CA 1
ATOM 1178 C C . GLY A 1 160 ? -21.645 50.999 -20.057 1.00 30.50 160 GLY A C 1
ATOM 1179 O O . GLY A 1 160 ? -21.663 50.499 -18.935 1.00 28.45 160 GLY A O 1
ATOM 1180 N N . LYS A 1 161 ? -20.578 50.947 -20.843 1.00 29.06 161 LYS A N 1
ATOM 1181 C CA . LYS A 1 161 ? -19.332 50.346 -20.371 1.00 35.47 161 LYS A CA 1
ATOM 1182 C C . LYS A 1 161 ? -18.316 51.355 -19.804 1.00 37.25 161 LYS A C 1
ATOM 1183 O O . LYS A 1 161 ? -17.133 51.037 -19.683 1.00 39.68 161 LYS A O 1
ATOM 1189 N N . GLY A 1 162 ? -18.769 52.566 -19.476 1.00 37.98 162 GLY A N 1
ATOM 1190 C CA . GLY A 1 162 ? -17.905 53.586 -18.883 1.00 28.93 162 GLY A CA 1
ATOM 1191 C C . GLY A 1 162 ? -17.758 54.873 -19.692 1.00 33.98 162 GLY A C 1
ATOM 1192 O O . GLY A 1 162 ? -17.447 54.837 -20.886 1.00 35.95 162 GLY A O 1
ATOM 1193 N N . ALA A 1 163 ? -17.951 56.018 -19.043 1.00 38.46 163 ALA A N 1
ATOM 1194 C CA . ALA A 1 163 ? -17.854 57.314 -19.725 1.00 47.07 163 ALA A CA 1
ATOM 1195 C C . ALA A 1 163 ? -16.558 57.481 -20.516 1.00 54.54 163 ALA A C 1
ATOM 1196 O O . ALA A 1 163 ? -16.544 58.078 -21.604 1.00 52.66 163 ALA A O 1
ATOM 1198 N N . GLU A 1 164 ? -15.473 56.954 -19.961 1.00 50.92 164 GLU A N 1
ATOM 1199 C CA . GLU A 1 164 ? -14.155 57.126 -20.556 1.00 48.89 164 GLU A CA 1
ATOM 1200 C C . GLU A 1 164 ? -14.005 56.355 -21.873 1.00 45.00 164 GLU A C 1
ATOM 1201 O O . GLU A 1 164 ? -13.043 56.553 -22.619 1.00 50.11 164 GLU A O 1
ATOM 1207 N N . LYS A 1 165 ? -14.959 55.484 -22.171 1.00 43.38 165 LYS A N 1
ATOM 1208 C CA . LYS A 1 165 ? -14.949 54.782 -23.461 1.00 41.60 165 LYS A CA 1
ATOM 1209 C C . LYS A 1 165 ? -15.685 55.566 -24.570 1.00 40.04 165 LYS A C 1
ATOM 1210 O O . LYS A 1 165 ? -15.415 55.402 -25.764 1.00 39.29 165 LYS A O 1
ATOM 1216 N N . ALA A 1 166 ? -16.602 56.433 -24.165 1.00 38.18 166 ALA A N 1
ATOM 1217 C CA . ALA A 1 166 ? -17.484 57.091 -25.114 1.00 43.63 166 ALA A CA 1
ATOM 1218 C C . ALA A 1 166 ? -16.827 58.334 -25.701 1.00 44.07 166 ALA A C 1
ATOM 1219 O O . ALA A 1 166 ? -16.988 59.441 -25.186 1.00 49.52 166 ALA A O 1
ATOM 1221 N N . LYS A 1 167 ? -16.056 58.124 -26.764 1.00 47.16 167 LYS A N 1
ATOM 1222 C CA . LYS A 1 167 ? -15.469 59.209 -27.531 1.00 44.10 167 LYS A CA 1
ATOM 1223 C C . LYS A 1 167 ? -16.366 59.409 -28.741 1.00 43.80 167 LYS A C 1
ATOM 1224 O O . LYS A 1 167 ? -16.750 58.442 -29.396 1.00 38.74 167 LYS A O 1
ATOM 1230 N N . GLU A 1 168 ? -16.736 60.657 -29.009 1.00 42.63 168 GLU A N 1
ATOM 1231 C CA . GLU A 1 168 ? -17.591 60.977 -30.144 1.00 46.49 168 GLU A CA 1
ATOM 1232 C C . GLU A 1 168 ? -17.058 60.387 -31.446 1.00 42.74 168 GLU A C 1
ATOM 1233 O O . GLU A 1 168 ? -17.804 59.787 -32.223 1.00 36.99 168 GLU A O 1
ATOM 1239 N N . LYS A 1 169 ? -15.766 60.575 -31.679 1.00 35.37 169 LYS A N 1
ATOM 1240 C CA . LYS A 1 169 ? -15.133 60.093 -32.899 1.00 49.64 169 LYS A CA 1
ATOM 1241 C C . LYS A 1 169 ? -15.444 58.616 -33.091 1.00 43.24 169 LYS A C 1
ATOM 1242 O O . LYS A 1 169 ? -15.809 58.180 -34.183 1.00 36.88 169 LYS A O 1
ATOM 1248 N N . LEU A 1 170 ? -15.314 57.852 -32.014 1.00 37.53 170 LEU A N 1
ATOM 1249 C CA . LEU A 1 170 ? -15.559 56.419 -32.072 1.00 35.24 170 LEU A CA 1
ATOM 1250 C C . LEU A 1 170 ? -17.024 56.118 -32.402 1.00 34.09 170 LEU A C 1
ATOM 1251 O O . LEU A 1 170 ? -17.318 55.262 -33.238 1.00 30.67 170 LEU A O 1
ATOM 1256 N N . ALA A 1 171 ? -17.939 56.809 -31.730 1.00 31.90 171 ALA A N 1
ATOM 1257 C CA . ALA A 1 171 ? -19.370 56.615 -31.986 1.00 31.39 171 ALA A CA 1
ATOM 1258 C C . ALA A 1 171 ? -19.694 56.919 -33.453 1.00 35.07 171 ALA A C 1
ATOM 1259 O O . ALA A 1 171 ? -20.387 56.165 -34.111 1.00 30.28 171 ALA A O 1
ATOM 1261 N N . GLU A 1 172 ? -19.162 58.031 -33.953 1.00 36.70 172 GLU A N 1
ATOM 1262 C CA . GLU A 1 172 ? -19.346 58.428 -35.342 1.00 36.50 172 GLU A CA 1
ATOM 1263 C C . GLU A 1 172 ? -18.806 57.381 -36.326 1.00 37.61 172 GLU A C 1
ATOM 1264 O O . GLU A 1 172 ? -19.446 57.075 -37.333 1.00 38.33 172 GLU A O 1
ATOM 1270 N N . ILE A 1 173 ? -17.630 56.837 -36.024 1.00 32.13 173 ILE A N 1
ATOM 1271 C CA . ILE A 1 173 ? -17.014 55.794 -36.837 1.00 31.74 173 ILE A CA 1
ATOM 1272 C C . ILE A 1 173 ? -17.924 54.567 -36.882 1.00 34.15 173 ILE A C 1
ATOM 1273 O O . ILE A 1 173 ? -18.089 53.938 -37.920 1.00 33.78 173 ILE A O 1
ATOM 1278 N N . ILE A 1 174 ? -18.538 54.245 -35.749 1.00 33.46 174 ILE A N 1
ATOM 1279 C CA . ILE A 1 174 ? -19.389 53.066 -35.672 1.00 30.56 174 ILE A CA 1
ATOM 1280 C C . ILE A 1 174 ? -20.658 53.276 -36.483 1.00 32.12 174 ILE A C 1
ATOM 1281 O O . ILE A 1 174 ? -21.105 52.384 -37.201 1.00 27.58 174 ILE A O 1
ATOM 1286 N N . VAL A 1 175 ? -21.235 54.464 -36.356 1.00 31.27 175 VAL A N 1
ATOM 1287 C CA . VAL A 1 175 ? -22.415 54.809 -37.134 1.00 31.46 175 VAL A CA 1
ATOM 1288 C C . VAL A 1 175 ? -22.103 54.734 -38.638 1.00 37.10 175 VAL A C 1
ATOM 1289 O O . VAL A 1 175 ? -22.901 54.228 -39.418 1.00 28.03 175 VAL A O 1
ATOM 1293 N N . GLU A 1 176 ? -20.923 55.198 -39.033 1.00 38.29 176 GLU A N 1
ATOM 1294 C CA . GLU A 1 176 ? -20.551 55.156 -40.439 1.00 29.75 176 GLU A CA 1
ATOM 1295 C C . GLU A 1 176 ? -20.391 53.706 -40.925 1.00 32.05 176 GLU A C 1
ATOM 1296 O O . GLU A 1 176 ? -20.842 53.357 -42.013 1.00 33.44 176 GLU A O 1
ATOM 1302 N N . ALA A 1 177 ? -19.760 52.872 -40.097 1.00 23.46 177 ALA A N 1
ATOM 1303 C CA . ALA A 1 177 ? -19.537 51.472 -40.412 1.00 27.97 177 ALA A CA 1
ATOM 1304 C C . ALA A 1 177 ? -20.862 50.747 -40.642 1.00 37.74 177 ALA A C 1
ATOM 1305 O O . ALA A 1 177 ? -21.041 50.070 -41.661 1.00 31.85 177 ALA A O 1
ATOM 1307 N N . VAL A 1 178 ? -21.790 50.889 -39.699 1.00 29.85 178 VAL A N 1
ATOM 1308 C CA . VAL A 1 178 ? -23.073 50.201 -39.799 1.00 28.60 178 VAL A CA 1
ATOM 1309 C C . VAL A 1 178 ? -23.921 50.710 -41.000 1.00 33.38 178 VAL A C 1
ATOM 1310 O O . VAL A 1 178 ? -24.467 49.915 -41.755 1.00 28.39 178 VAL A O 1
ATOM 1314 N N . SER A 1 179 ? -24.028 52.029 -41.154 1.00 25.70 179 SER A N 1
ATOM 1315 C CA . SER A 1 179 ? -24.742 52.623 -42.288 1.00 34.93 179 SER A CA 1
ATOM 1316 C C . SER A 1 179 ? -24.222 52.082 -43.611 1.00 32.92 179 SER A C 1
ATOM 1317 O O . SER A 1 179 ? -24.984 51.903 -44.553 1.00 31.24 179 SER A O 1
ATOM 1320 N N . ALA A 1 180 ? -22.918 51.828 -43.668 1.00 31.42 180 ALA A N 1
ATOM 1321 C CA . ALA A 1 180 ? -22.287 51.346 -44.889 1.00 38.97 180 ALA A CA 1
ATOM 1322 C C . ALA A 1 180 ? -22.749 49.958 -45.312 1.00 38.68 180 ALA A C 1
ATOM 1323 O O . ALA A 1 180 ? -22.704 49.644 -46.483 1.00 34.03 180 ALA A O 1
ATOM 1325 N N . VAL A 1 181 ? -23.171 49.111 -44.375 1.00 36.82 181 VAL A N 1
ATOM 1326 C CA . VAL A 1 181 ? -23.487 47.727 -44.737 1.00 32.90 181 VAL A CA 1
ATOM 1327 C C . VAL A 1 181 ? -24.981 47.425 -44.774 1.00 38.14 181 VAL A C 1
ATOM 1328 O O . VAL A 1 181 ? -25.373 46.293 -45.022 1.00 37.00 181 VAL A O 1
ATOM 1332 N N . VAL A 1 182 ? -25.809 48.434 -44.510 1.00 33.77 182 VAL A N 1
ATOM 1333 C CA . VAL A 1 182 ? -27.258 48.274 -44.604 1.00 34.84 182 VAL A CA 1
ATOM 1334 C C . VAL A 1 182 ? -27.592 47.745 -45.994 1.00 36.78 182 VAL A C 1
ATOM 1335 O O . VAL A 1 182 ? -27.107 48.283 -46.990 1.00 38.12 182 VAL A O 1
ATOM 1339 N N . ASP A 1 183 ? -28.391 46.686 -46.076 1.00 35.63 183 ASP A N 1
ATOM 1340 C CA . ASP A 1 183 ? -28.679 46.077 -47.387 1.00 37.18 183 ASP A CA 1
ATOM 1341 C C . ASP A 1 183 ? -29.937 46.631 -48.070 1.00 39.12 183 ASP A C 1
ATOM 1342 O O . ASP A 1 183 ? -30.556 47.585 -47.587 1.00 43.76 183 ASP A O 1
ATOM 1347 N N . ASP A 1 184 ? -30.312 46.015 -49.188 1.00 51.49 184 ASP A N 1
ATOM 1348 C CA . ASP A 1 184 ? -31.437 46.478 -50.013 1.00 53.26 184 ASP A CA 1
ATOM 1349 C C . ASP A 1 184 ? -32.751 46.483 -49.254 1.00 42.81 184 ASP A C 1
ATOM 1350 O O . ASP A 1 184 ? -33.637 47.272 -49.547 1.00 48.18 184 ASP A O 1
ATOM 1355 N N . GLU A 1 185 ? -32.880 45.583 -48.291 1.00 44.09 185 GLU A N 1
ATOM 1356 C CA . GLU A 1 185 ? -34.091 45.496 -47.484 1.00 52.81 185 GLU A CA 1
ATOM 1357 C C . GLU A 1 185 ? -34.019 46.368 -46.223 1.00 52.41 185 GLU A C 1
ATOM 1358 O O . GLU A 1 185 ? -34.877 46.267 -45.350 1.00 50.85 185 GLU A O 1
ATOM 1364 N N . GLY A 1 186 ? -32.997 47.213 -46.116 1.00 44.11 186 GLY A N 1
ATOM 1365 C CA . GLY A 1 186 ? -32.828 48.031 -44.922 1.00 38.37 186 GLY A CA 1
ATOM 1366 C C . GLY A 1 186 ? -32.375 47.227 -43.700 1.00 41.78 186 GLY A C 1
ATOM 1367 O O . GLY A 1 186 ? -32.483 47.695 -42.568 1.00 40.66 186 GLY A O 1
ATOM 1368 N N . LYS A 1 187 ? -31.860 46.020 -43.932 1.00 40.28 187 LYS A N 1
ATOM 1369 C CA . LYS A 1 187 ? -31.396 45.139 -42.859 1.00 31.34 187 LYS A CA 1
ATOM 1370 C C . LYS A 1 187 ? -29.898 45.240 -42.594 1.00 34.16 187 LYS A C 1
ATOM 1371 O O . LYS A 1 187 ? -29.106 45.500 -43.508 1.00 35.11 187 LYS A O 1
ATOM 1377 N N . VAL A 1 188 ? -29.517 45.021 -41.336 1.00 31.45 188 VAL A N 1
ATOM 1378 C CA . VAL A 1 188 ? -28.123 45.133 -40.922 1.00 34.07 188 VAL A CA 1
ATOM 1379 C C . VAL A 1 188 ? -27.572 43.798 -40.441 1.00 39.60 188 VAL A C 1
ATOM 1380 O O . VAL A 1 188 ? -28.026 43.259 -39.432 1.00 41.03 188 VAL A O 1
ATOM 1384 N N . ASP A 1 189 ? -26.597 43.276 -41.177 1.00 39.68 189 ASP A N 1
ATOM 1385 C CA . ASP A 1 189 ? -25.925 42.033 -40.809 1.00 40.26 189 ASP A CA 1
ATOM 1386 C C . ASP A 1 189 ? -24.610 42.369 -40.124 1.00 40.64 189 ASP A C 1
ATOM 1387 O O . ASP A 1 189 ? -23.649 42.778 -40.768 1.00 38.80 189 ASP A O 1
ATOM 1392 N N . LYS A 1 190 ? -24.583 42.188 -38.813 1.00 43.82 190 LYS A N 1
ATOM 1393 C CA . LYS A 1 190 ? -23.446 42.582 -37.992 1.00 51.79 190 LYS A CA 1
ATOM 1394 C C . LYS A 1 190 ? -22.120 42.000 -38.494 1.00 48.07 190 LYS A C 1
ATOM 1395 O O . LYS A 1 190 ? -21.067 42.604 -38.313 1.00 45.38 190 LYS A O 1
ATOM 1401 N N . ASP A 1 191 ? -22.181 40.847 -39.157 1.00 44.16 191 ASP A N 1
ATOM 1402 C CA . ASP A 1 191 ? -20.975 40.160 -39.624 1.00 41.82 191 ASP A CA 1
ATOM 1403 C C . ASP A 1 191 ? -20.299 40.868 -40.785 1.00 47.55 191 ASP A C 1
ATOM 1404 O O . ASP A 1 191 ? -19.147 40.588 -41.096 1.00 49.90 191 ASP A O 1
ATOM 1409 N N . LEU A 1 192 ? -21.013 41.767 -41.450 1.00 41.36 192 LEU A N 1
ATOM 1410 C CA . LEU A 1 192 ? -20.402 42.498 -42.544 1.00 44.03 192 LEU A CA 1
ATOM 1411 C C . LEU A 1 192 ? -19.426 43.542 -42.001 1.00 37.78 192 LEU A C 1
ATOM 1412 O O . LEU A 1 192 ? -18.651 44.118 -42.749 1.00 40.17 192 LEU A O 1
ATOM 1417 N N . ILE A 1 193 ? -19.461 43.784 -40.695 1.00 35.33 193 ILE A N 1
ATOM 1418 C CA . ILE A 1 193 ? -18.466 44.661 -40.093 1.00 33.47 193 ILE A CA 1
ATOM 1419 C C . ILE A 1 193 ? -17.333 43.851 -39.484 1.00 37.88 193 ILE A C 1
ATOM 1420 O O . ILE A 1 193 ? -17.462 43.307 -38.395 1.00 37.86 193 ILE A O 1
ATOM 1425 N N . LYS A 1 194 ? -16.227 43.756 -40.209 1.00 42.67 194 LYS A N 1
ATOM 1426 C CA . LYS A 1 194 ? -15.089 42.986 -39.741 1.00 45.64 194 LYS A CA 1
ATOM 1427 C C . LYS A 1 194 ? -14.378 43.714 -38.605 1.00 41.54 194 LYS A C 1
ATOM 1428 O O . LYS A 1 194 ? -14.120 44.919 -38.668 1.00 44.12 194 LYS A O 1
ATOM 1434 N N . ILE A 1 195 ? -14.084 42.977 -37.555 1.00 30.73 195 ILE A N 1
ATOM 1435 C CA . ILE A 1 195 ? -13.397 43.552 -36.414 1.00 37.71 195 ILE A CA 1
ATOM 1436 C C . ILE A 1 195 ? -11.960 43.073 -36.414 1.00 43.96 195 ILE A C 1
ATOM 1437 O O . ILE A 1 195 ? -11.690 41.886 -36.268 1.00 45.86 195 ILE A O 1
ATOM 1442 N N . GLU A 1 196 ? -11.038 44.002 -36.614 1.00 39.91 196 GLU A N 1
ATOM 1443 C CA . GLU A 1 196 ? -9.623 43.684 -36.576 1.00 42.08 196 GLU A CA 1
ATOM 1444 C C . GLU A 1 196 ? -9.013 44.338 -35.332 1.00 35.95 196 GLU A C 1
ATOM 1445 O O . GLU A 1 196 ? -9.340 45.467 -34.991 1.00 37.77 196 GLU A O 1
ATOM 1451 N N . LYS A 1 197 ? -8.131 43.624 -34.647 1.00 41.01 197 LYS A N 1
ATOM 1452 C CA . LYS A 1 197 ? -7.609 44.098 -33.364 1.00 41.06 197 LYS A CA 1
ATOM 1453 C C . LYS A 1 197 ? -6.084 44.137 -33.362 1.00 38.56 197 LYS A C 1
ATOM 1454 O O . LYS A 1 197 ? -5.432 43.105 -33.482 1.00 41.45 197 LYS A O 1
ATOM 1460 N N . LYS A 1 198 ? -5.521 45.334 -33.228 1.00 31.34 198 LYS A N 1
ATOM 1461 C CA . LYS A 1 198 ? -4.084 45.511 -33.376 1.00 35.22 198 LYS A CA 1
ATOM 1462 C C . LYS A 1 198 ? -3.530 46.512 -32.364 1.00 35.06 198 LYS A C 1
ATOM 1463 O O . LYS A 1 198 ? -3.996 47.654 -32.271 1.00 32.49 198 LYS A O 1
ATOM 1469 N N . SER A 1 199 ? -2.524 46.091 -31.608 1.00 31.12 199 SER A N 1
ATOM 1470 C CA . SER A 1 199 ? -1.894 47.000 -30.654 1.00 28.02 199 SER A CA 1
ATOM 1471 C C . SER A 1 199 ? -1.315 48.206 -31.373 1.00 33.80 199 SER A C 1
ATOM 1472 O O . SER A 1 199 ? -0.980 48.147 -32.556 1.00 33.88 199 SER A O 1
ATOM 1475 N N . GLY A 1 200 ? -1.212 49.305 -30.643 1.00 42.45 200 GLY A N 1
ATOM 1476 C CA . GLY A 1 200 ? -0.807 50.565 -31.223 1.00 42.23 200 GLY A CA 1
ATOM 1477 C C . GLY A 1 200 ? -0.530 51.603 -30.161 1.00 37.53 200 GLY A C 1
ATOM 1478 O O . GLY A 1 200 ? -0.390 51.283 -28.984 1.00 38.48 200 GLY A O 1
ATOM 1479 N N . ALA A 1 201 ? -0.451 52.850 -30.602 1.00 34.55 201 ALA A N 1
ATOM 1480 C CA . ALA A 1 201 ? -0.130 53.990 -29.758 1.00 43.41 201 ALA A CA 1
ATOM 1481 C C . ALA A 1 201 ? -1.246 54.323 -28.786 1.00 42.75 201 ALA A C 1
ATOM 1482 O O . ALA A 1 201 ? -0.998 54.884 -27.714 1.00 31.84 201 ALA A O 1
ATOM 1484 N N . SER A 1 202 ? -2.481 54.000 -29.158 1.00 31.57 202 SER A N 1
ATOM 1485 C CA . SER A 1 202 ? -3.608 54.503 -28.397 1.00 27.91 202 SER A CA 1
ATOM 1486 C C . SER A 1 202 ? -4.945 53.967 -28.879 1.00 34.75 202 SER A C 1
ATOM 1487 O O . SER A 1 202 ? -5.124 53.720 -30.070 1.00 35.49 202 SER A O 1
ATOM 1490 N N . ILE A 1 203 ? -5.883 53.804 -27.945 1.00 31.71 203 ILE A N 1
ATOM 1491 C CA . ILE A 1 203 ? -7.262 53.451 -28.276 1.00 29.32 203 ILE A CA 1
ATOM 1492 C C . ILE A 1 203 ? -7.816 54.426 -29.329 1.00 30.41 203 ILE A C 1
ATOM 1493 O O . ILE A 1 203 ? -8.586 54.037 -30.205 1.00 30.57 203 ILE A O 1
ATOM 1498 N N . ASP A 1 204 ? -7.397 55.688 -29.253 1.00 29.72 204 ASP A N 1
ATOM 1499 C CA . ASP A 1 204 ? -7.890 56.716 -30.178 1.00 39.82 204 ASP A CA 1
ATOM 1500 C C . ASP A 1 204 ? -7.431 56.537 -31.638 1.00 43.32 204 ASP A C 1
ATOM 1501 O O . ASP A 1 204 ? -7.924 57.226 -32.528 1.00 37.45 204 ASP A O 1
ATOM 1506 N N . ASP A 1 205 ? -6.502 55.618 -31.889 1.00 39.05 205 ASP A N 1
ATOM 1507 C CA . ASP A 1 205 ? -6.092 55.322 -33.267 1.00 28.61 205 ASP A CA 1
ATOM 1508 C C . ASP A 1 205 ? -7.057 54.371 -33.993 1.00 38.73 205 ASP A C 1
ATOM 1509 O O . ASP A 1 205 ? -6.869 54.062 -35.166 1.00 35.25 205 ASP A O 1
ATOM 1514 N N . THR A 1 206 ? -8.076 53.898 -33.278 1.00 34.97 206 THR A N 1
ATOM 1515 C CA . THR A 1 206 ? -9.099 53.047 -33.856 1.00 30.17 206 THR A CA 1
ATOM 1516 C C . THR A 1 206 ? -9.654 53.753 -35.086 1.00 39.08 206 THR A C 1
ATOM 1517 O O . THR A 1 206 ? -9.927 54.947 -35.039 1.00 33.89 206 THR A O 1
ATOM 1521 N N . GLU A 1 207 ? -9.784 53.030 -36.196 1.00 37.31 207 GLU A N 1
ATOM 1522 C CA . GLU A 1 207 ? -10.252 53.652 -37.428 1.00 42.43 207 GLU A CA 1
ATOM 1523 C C . GLU A 1 207 ? -11.193 52.744 -38.202 1.00 41.31 207 GLU A C 1
ATOM 1524 O O . GLU A 1 207 ? -11.200 51.531 -38.005 1.00 36.45 207 GLU A O 1
ATOM 1530 N N . LEU A 1 208 ? -11.986 53.354 -39.079 1.00 42.40 208 LEU A N 1
ATOM 1531 C CA . LEU A 1 208 ? -12.832 52.616 -40.007 1.00 39.14 208 LEU A CA 1
ATOM 1532 C C . LEU A 1 208 ? -12.133 52.538 -41.348 1.00 38.46 208 LEU A C 1
ATOM 1533 O O . LEU A 1 208 ? -11.703 53.549 -41.900 1.00 40.05 208 LEU A O 1
ATOM 1538 N N . ILE A 1 209 ? -12.022 51.326 -41.861 1.00 37.42 209 ILE A N 1
ATOM 1539 C CA . ILE A 1 209 ? -11.497 51.096 -43.187 1.00 40.50 209 ILE A CA 1
ATOM 1540 C C . ILE A 1 209 ? -12.663 50.746 -44.112 1.00 42.12 209 ILE A C 1
ATOM 1541 O O . ILE A 1 209 ? -13.448 49.838 -43.821 1.00 33.54 209 ILE A O 1
ATOM 1546 N N . LYS A 1 210 ? -12.800 51.498 -45.200 1.00 40.64 210 LYS A N 1
ATOM 1547 C CA . LYS A 1 210 ? -13.808 51.179 -46.201 1.00 39.24 210 LYS A CA 1
ATOM 1548 C C . LYS A 1 210 ? -13.211 50.114 -47.109 1.00 45.32 210 LYS A C 1
ATOM 1549 O O . LYS A 1 210 ? -12.729 50.412 -48.197 1.00 41.93 210 LYS A O 1
ATOM 1555 N N . GLY A 1 211 ? -13.226 48.872 -46.648 1.00 40.64 211 GLY A N 1
ATOM 1556 C CA . GLY A 1 211 ? -12.522 47.806 -47.334 1.00 39.31 211 GLY A CA 1
ATOM 1557 C C . GLY A 1 211 ? -12.165 46.717 -46.343 1.00 44.01 211 GLY A C 1
ATOM 1558 O O . GLY A 1 211 ? -12.798 46.607 -45.287 1.00 38.84 211 GLY A O 1
ATOM 1559 N N . VAL A 1 212 ? -11.157 45.910 -46.663 1.00 38.68 212 VAL A N 1
ATOM 1560 C CA . VAL A 1 212 ? -10.814 44.804 -45.782 1.00 40.31 212 VAL A CA 1
ATOM 1561 C C . VAL A 1 212 ? -9.324 44.631 -45.600 1.00 40.95 212 VAL A C 1
ATOM 1562 O O . VAL A 1 212 ? -8.518 45.079 -46.420 1.00 33.20 212 VAL A O 1
ATOM 1566 N N . LEU A 1 213 ? -8.978 43.977 -44.498 1.00 41.69 213 LEU A N 1
ATOM 1567 C CA . LEU A 1 213 ? -7.607 43.626 -44.186 1.00 42.84 213 LEU A CA 1
ATOM 1568 C C . LEU A 1 213 ? -7.438 42.151 -44.421 1.00 39.17 213 LEU A C 1
ATOM 1569 O O . LEU A 1 213 ? -8.159 41.329 -43.857 1.00 50.27 213 LEU A O 1
ATOM 1574 N N . VAL A 1 214 ? -6.478 41.819 -45.262 1.00 36.99 214 VAL A N 1
ATOM 1575 C CA . VAL A 1 214 ? -6.193 40.433 -45.568 1.00 44.66 214 VAL A CA 1
ATOM 1576 C C . VAL A 1 214 ? -4.840 40.051 -44.959 1.00 43.49 214 VAL A C 1
ATOM 1577 O O . VAL A 1 214 ? -3.815 40.665 -45.255 1.00 41.85 214 VAL A O 1
ATOM 1581 N N . ASP A 1 215 ? -4.838 39.049 -44.093 1.00 41.55 215 ASP A N 1
ATOM 1582 C CA . ASP A 1 215 ? -3.585 38.583 -43.505 1.00 49.17 215 ASP A CA 1
ATOM 1583 C C . ASP A 1 215 ? -2.783 37.757 -44.518 1.00 48.99 215 ASP A C 1
ATOM 1584 O O . ASP A 1 215 ? -2.728 36.531 -44.437 1.00 48.01 215 ASP A O 1
ATOM 1589 N N . LYS A 1 216 ? -2.183 38.451 -45.482 1.00 49.60 216 LYS A N 1
ATOM 1590 C CA . LYS A 1 216 ? -1.352 37.838 -46.516 1.00 49.95 216 LYS A CA 1
ATOM 1591 C C . LYS A 1 216 ? -0.273 38.824 -46.923 1.00 49.02 216 LYS A C 1
ATOM 1592 O O . LYS A 1 216 ? -0.370 40.023 -46.640 1.00 44.37 216 LYS A O 1
ATOM 1598 N N . GLU A 1 217 ? 0.763 38.317 -47.575 1.00 47.51 217 GLU A N 1
ATOM 1599 C CA . GLU A 1 217 ? 1.723 39.170 -48.258 1.00 49.66 217 GLU A CA 1
ATOM 1600 C C . GLU A 1 217 ? 1.580 38.834 -49.730 1.00 48.95 217 GLU A C 1
ATOM 1601 O O . GLU A 1 217 ? 1.098 37.752 -50.065 1.00 45.66 217 GLU A O 1
ATOM 1607 N N . ARG A 1 218 ? 1.979 39.744 -50.616 1.00 47.27 218 ARG A N 1
ATOM 1608 C CA . ARG A 1 218 ? 1.938 39.419 -52.033 1.00 42.96 218 ARG A CA 1
ATOM 1609 C C . ARG A 1 218 ? 2.882 38.250 -52.271 1.00 46.83 218 ARG A C 1
ATOM 1610 O O . ARG A 1 218 ? 3.845 38.058 -51.537 1.00 55.71 218 ARG A O 1
ATOM 1618 N N . VAL A 1 219 ? 2.589 37.465 -53.292 1.00 47.51 219 VAL A N 1
ATOM 1619 C CA . VAL A 1 219 ? 3.215 36.165 -53.449 1.00 59.21 219 VAL A CA 1
ATOM 1620 C C . VAL A 1 219 ? 4.663 36.284 -53.932 1.00 60.49 219 VAL A C 1
ATOM 1621 O O . VAL A 1 219 ? 5.462 35.365 -53.768 1.00 66.24 219 VAL A O 1
ATOM 1625 N N . SER A 1 220 ? 4.997 37.431 -54.511 1.00 51.64 220 SER A N 1
ATOM 1626 C CA . SER A 1 220 ? 6.342 37.668 -55.011 1.00 47.57 220 SER A CA 1
ATOM 1627 C C . SER A 1 220 ? 6.789 39.101 -54.781 1.00 47.74 220 SER A C 1
ATOM 1628 O O . SER A 1 220 ? 6.064 40.053 -55.096 1.00 45.56 220 SER A O 1
ATOM 1631 N N . ALA A 1 221 ? 8.003 39.238 -54.253 1.00 46.56 221 ALA A N 1
ATOM 1632 C CA . ALA A 1 221 ? 8.557 40.527 -53.837 1.00 53.16 221 ALA A CA 1
ATOM 1633 C C . ALA A 1 221 ? 8.763 41.452 -55.024 1.00 50.94 221 ALA A C 1
ATOM 1634 O O . ALA A 1 221 ? 8.982 42.647 -54.866 1.00 50.08 221 ALA A O 1
ATOM 1636 N N . GLN A 1 222 ? 8.686 40.881 -56.217 1.00 53.52 222 GLN A N 1
ATOM 1637 C CA . GLN A 1 222 ? 8.852 41.639 -57.445 1.00 51.45 222 GLN A CA 1
ATOM 1638 C C . GLN A 1 222 ? 7.591 42.453 -57.805 1.00 52.22 222 GLN A C 1
ATOM 1639 O O . GLN A 1 222 ? 7.657 43.441 -58.544 1.00 51.79 222 GLN A O 1
ATOM 1645 N N . MET A 1 223 ? 6.442 42.035 -57.282 1.00 47.38 223 MET A N 1
ATOM 1646 C CA . MET A 1 223 ? 5.197 42.759 -57.532 1.00 47.00 223 MET A CA 1
ATOM 1647 C C . MET A 1 223 ? 5.174 44.100 -56.795 1.00 41.91 223 MET A C 1
ATOM 1648 O O . MET A 1 223 ? 5.835 44.263 -55.767 1.00 41.71 223 MET A O 1
ATOM 1653 N N . PRO A 1 224 ? 4.410 45.066 -57.317 1.00 41.96 224 PRO A N 1
ATOM 1654 C CA . PRO A 1 224 ? 4.243 46.344 -56.614 1.00 47.93 224 PRO A CA 1
ATOM 1655 C C . PRO A 1 224 ? 3.709 46.083 -55.209 1.00 48.65 224 PRO A C 1
ATOM 1656 O O . PRO A 1 224 ? 3.007 45.087 -55.008 1.00 47.76 224 PRO A O 1
ATOM 1660 N N . LYS A 1 225 ? 4.034 46.930 -54.240 1.00 39.18 225 LYS A N 1
ATOM 1661 C CA . LYS A 1 225 ? 3.465 46.722 -52.918 1.00 45.93 225 LYS A CA 1
ATOM 1662 C C . LYS A 1 225 ? 2.404 47.774 -52.607 1.00 47.84 225 LYS A C 1
ATOM 1663 O O . LYS A 1 225 ? 1.719 47.705 -51.581 1.00 46.61 225 LYS A O 1
ATOM 1669 N N . LYS A 1 226 ? 2.256 48.733 -53.516 1.00 45.72 226 LYS A N 1
ATOM 1670 C CA . LYS A 1 226 ? 1.223 49.743 -53.388 1.00 42.23 226 LYS A CA 1
ATOM 1671 C C . LYS A 1 226 ? 0.605 50.015 -54.744 1.00 48.64 226 LYS A C 1
ATOM 1672 O O . LYS A 1 226 ? 1.307 50.327 -55.698 1.00 49.60 226 LYS A O 1
ATOM 1678 N N . VAL A 1 227 ? -0.713 49.889 -54.825 1.00 49.61 227 VAL A N 1
ATOM 1679 C CA . VAL A 1 227 ? -1.433 50.161 -56.059 1.00 47.38 227 VAL A CA 1
ATOM 1680 C C . VAL A 1 227 ? -2.572 51.118 -55.796 1.00 47.58 227 VAL A C 1
ATOM 1681 O O . VAL A 1 227 ? -3.419 50.844 -54.951 1.00 53.74 227 VAL A O 1
ATOM 1685 N N . THR A 1 228 ? -2.598 52.245 -56.500 1.00 51.30 228 THR A N 1
ATOM 1686 C CA . THR A 1 228 ? -3.745 53.143 -56.386 1.00 51.22 228 THR A CA 1
ATOM 1687 C C . THR A 1 228 ? -4.748 52.858 -57.499 1.00 45.21 228 THR A C 1
ATOM 1688 O O . THR A 1 228 ? -4.375 52.373 -58.566 1.00 50.91 228 THR A O 1
ATOM 1692 N N . ASP A 1 229 ? -6.022 53.137 -57.225 1.00 47.45 229 ASP A N 1
ATOM 1693 C CA . ASP A 1 229 ? -7.127 52.739 -58.096 1.00 52.69 229 ASP A CA 1
ATOM 1694 C C . ASP A 1 229 ? -6.922 51.347 -58.676 1.00 53.65 229 ASP A C 1
ATOM 1695 O O . ASP A 1 229 ? -6.862 51.163 -59.887 1.00 49.44 229 ASP A O 1
ATOM 1700 N N . ALA A 1 230 ? -6.806 50.368 -57.791 1.00 54.57 230 ALA A N 1
ATOM 1701 C CA . ALA A 1 230 ? -6.560 49.005 -58.211 1.00 49.36 230 ALA A CA 1
ATOM 1702 C C . ALA A 1 230 ? -7.789 48.446 -58.897 1.00 44.28 230 ALA A C 1
ATOM 1703 O O . ALA A 1 230 ? -8.914 48.794 -58.550 1.00 44.22 230 ALA A O 1
ATOM 1705 N N . LYS A 1 231 ? -7.557 47.586 -59.884 1.00 49.27 231 LYS A N 1
ATOM 1706 C CA . LYS A 1 231 ? -8.608 46.783 -60.490 1.00 47.69 231 LYS A CA 1
ATOM 1707 C C . LYS A 1 231 ? -8.409 45.350 -60.024 1.00 39.90 231 LYS A C 1
ATOM 1708 O O . LYS A 1 231 ? -7.408 44.712 -60.342 1.00 45.33 231 LYS A O 1
ATOM 1714 N N . ILE A 1 232 ? -9.375 44.850 -59.268 1.00 44.77 232 ILE A N 1
ATOM 1715 C CA . ILE A 1 232 ? -9.189 43.624 -58.504 1.00 46.16 232 ILE A CA 1
ATOM 1716 C C . ILE A 1 232 ? -9.935 42.415 -59.072 1.00 47.64 232 ILE A C 1
ATOM 1717 O O . ILE A 1 232 ? -11.160 42.434 -59.202 1.00 44.78 232 ILE A O 1
ATOM 1722 N N . ALA A 1 233 ? -9.176 41.368 -59.402 1.00 38.87 233 ALA A N 1
ATOM 1723 C CA . ALA A 1 233 ? -9.737 40.075 -59.785 1.00 36.04 233 ALA A CA 1
ATOM 1724 C C . ALA A 1 233 ? -9.802 39.104 -58.593 1.00 45.16 233 ALA A C 1
ATOM 1725 O O . ALA A 1 233 ? -8.853 38.983 -57.815 1.00 48.30 233 ALA A O 1
ATOM 1727 N N . LEU A 1 234 ? -10.922 38.403 -58.473 1.00 44.08 234 LEU A N 1
ATOM 1728 C CA . LEU A 1 234 ? -11.138 37.441 -57.399 1.00 38.69 234 LEU A CA 1
ATOM 1729 C C . LEU A 1 234 ? -11.339 36.048 -57.991 1.00 40.66 234 LEU A C 1
ATOM 1730 O O . LEU A 1 234 ? -12.339 35.800 -58.654 1.00 46.32 234 LEU A O 1
ATOM 1735 N N . LEU A 1 235 ? -10.381 35.148 -57.776 1.00 48.98 235 LEU A N 1
ATOM 1736 C CA . LEU A 1 235 ? -10.457 33.805 -58.358 1.00 54.31 235 LEU A CA 1
ATOM 1737 C C . LEU A 1 235 ? -10.632 32.698 -57.324 1.00 61.97 235 LEU A C 1
ATOM 1738 O O . LEU A 1 235 ? -9.901 32.624 -56.336 1.00 58.62 235 LEU A O 1
ATOM 1743 N N . ASN A 1 236 ? -11.597 31.825 -57.592 1.00 68.46 236 ASN A N 1
ATOM 1744 C CA . ASN A 1 236 ? -11.938 30.720 -56.710 1.00 73.74 236 ASN A CA 1
ATOM 1745 C C . ASN A 1 236 ? -11.214 29.441 -57.120 1.00 68.71 236 ASN A C 1
ATOM 1746 O O . ASN A 1 236 ? -11.290 28.419 -56.447 1.00 80.11 236 ASN A O 1
ATOM 1751 N N . CYS A 1 237 ? -10.508 29.511 -58.235 1.00 54.27 237 CYS A N 1
ATOM 1752 C CA . CYS A 1 237 ? -9.821 28.360 -58.782 1.00 59.92 237 CYS A CA 1
ATOM 1753 C C . CYS A 1 237 ? -8.319 28.602 -58.747 1.00 59.39 237 CYS A C 1
ATOM 1754 O O . CYS A 1 237 ? -7.869 29.741 -58.811 1.00 59.34 237 CYS A O 1
ATOM 1757 N N . ALA A 1 238 ? -7.543 27.531 -58.652 1.00 62.40 238 ALA A N 1
ATOM 1758 C CA . ALA A 1 238 ? -6.088 27.656 -58.592 1.00 59.19 238 ALA A CA 1
ATOM 1759 C C . ALA A 1 238 ? -5.495 28.097 -59.925 1.00 58.15 238 ALA A C 1
ATOM 1760 O O . ALA A 1 238 ? -5.936 27.664 -60.996 1.00 66.25 238 ALA A O 1
ATOM 1762 N N . ILE A 1 239 ? -4.496 28.970 -59.858 1.00 48.80 239 ILE A N 1
ATOM 1763 C CA . ILE A 1 239 ? -3.741 29.309 -61.048 1.00 52.11 239 ILE A CA 1
ATOM 1764 C C . ILE A 1 239 ? -2.614 28.296 -61.148 1.00 54.55 239 ILE A C 1
ATOM 1765 O O . ILE A 1 239 ? -1.450 28.636 -60.970 1.00 51.97 239 ILE A O 1
ATOM 1770 N N . GLU A 1 240 ? -2.988 27.041 -61.397 1.00 58.29 240 GLU A N 1
ATOM 1771 C CA . GLU A 1 240 ? -2.041 25.935 -61.533 1.00 59.10 240 GLU A CA 1
ATOM 1772 C C . GLU A 1 240 ? -2.401 25.130 -62.774 1.00 54.95 240 GLU A C 1
ATOM 1773 O O . GLU A 1 240 ? -3.416 25.397 -63.414 1.00 55.51 240 GLU A O 1
ATOM 1779 N N . ILE A 1 241 ? -1.574 24.149 -63.123 1.00 54.24 241 ILE A N 1
ATOM 1780 C CA . ILE A 1 241 ? -1.848 23.343 -64.312 1.00 59.29 241 ILE A CA 1
ATOM 1781 C C . ILE A 1 241 ? -3.142 22.560 -64.131 1.00 58.25 241 ILE A C 1
ATOM 1782 O O . ILE A 1 241 ? -3.294 21.815 -63.158 1.00 55.79 241 ILE A O 1
ATOM 1787 N N . LYS A 1 242 ? -4.079 22.728 -65.056 1.00 59.23 242 LYS A N 1
ATOM 1788 C CA . LYS A 1 242 ? -5.359 22.052 -64.899 1.00 78.20 242 LYS A CA 1
ATOM 1789 C C . LYS A 1 242 ? -5.269 20.587 -65.300 1.00 77.72 242 LYS A C 1
ATOM 1790 O O . LYS A 1 242 ? -4.602 20.242 -66.271 1.00 76.63 242 LYS A O 1
ATOM 1796 N N . GLU A 1 243 ? -5.927 19.728 -64.530 1.00 82.87 243 GLU A N 1
ATOM 1797 C CA . GLU A 1 243 ? -5.945 18.301 -64.820 1.00 89.51 243 GLU A CA 1
ATOM 1798 C C . GLU A 1 243 ? -7.379 17.806 -64.948 1.00 95.59 243 GLU A C 1
ATOM 1799 O O . GLU A 1 243 ? -8.281 18.319 -64.282 1.00 101.85 243 GLU A O 1
ATOM 1805 N N . THR A 1 244 ? -7.588 16.812 -65.805 1.00 88.29 244 THR A N 1
ATOM 1806 C CA . THR A 1 244 ? -8.914 16.227 -65.974 1.00 81.30 244 THR A CA 1
ATOM 1807 C C . THR A 1 244 ? -9.341 15.431 -64.739 1.00 75.80 244 THR A C 1
ATOM 1808 O O . THR A 1 244 ? -8.502 14.894 -64.014 1.00 72.83 244 THR A O 1
ATOM 1812 N N . GLU A 1 245 ? -10.649 15.368 -64.500 1.00 77.86 245 GLU A N 1
ATOM 1813 C CA . GLU A 1 245 ? -11.196 14.563 -63.413 1.00 78.44 245 GLU A CA 1
ATOM 1814 C C . GLU A 1 245 ? -11.003 13.084 -63.723 1.00 72.78 245 GLU A C 1
ATOM 1815 O O . GLU A 1 245 ? -10.685 12.290 -62.840 1.00 75.89 245 GLU A O 1
ATOM 1821 N N . THR A 1 246 ? -11.198 12.727 -64.990 1.00 71.55 246 THR A N 1
ATOM 1822 C CA . THR A 1 246 ? -10.900 11.387 -65.481 1.00 72.18 246 THR A CA 1
ATOM 1823 C C . THR A 1 246 ? -9.383 11.132 -65.457 1.00 68.06 246 THR A C 1
ATOM 1824 O O . THR A 1 246 ? -8.619 11.878 -66.073 1.00 74.70 246 THR A O 1
ATOM 1828 N N . ASP A 1 247 ? -8.957 10.084 -64.750 1.00 57.01 247 ASP A N 1
ATOM 1829 C CA . ASP A 1 247 ? -7.543 9.688 -64.685 1.00 60.02 247 ASP A CA 1
ATOM 1830 C C . ASP A 1 247 ? -6.865 9.665 -66.065 1.00 63.06 247 ASP A C 1
ATOM 1831 O O . ASP A 1 247 ? -7.322 8.983 -66.997 1.00 50.76 247 ASP A O 1
ATOM 1836 N N . ALA A 1 248 ? -5.772 10.411 -66.186 1.00 57.94 248 ALA A N 1
ATOM 1837 C CA . ALA A 1 248 ? -5.043 10.497 -67.438 1.00 60.11 248 ALA A CA 1
ATOM 1838 C C . ALA A 1 248 ? -3.555 10.327 -67.195 1.00 71.66 248 ALA A C 1
ATOM 1839 O O . ALA A 1 248 ? -3.024 10.777 -66.173 1.00 79.44 248 ALA A O 1
ATOM 1841 N N . GLU A 1 249 ? -2.885 9.676 -68.140 1.00 71.33 249 GLU A N 1
ATOM 1842 C CA . GLU A 1 249 ? -1.439 9.534 -68.085 1.00 69.05 249 GLU A CA 1
ATOM 1843 C C . GLU A 1 249 ? -0.814 9.883 -69.436 1.00 67.65 249 GLU A C 1
ATOM 1844 O O . GLU A 1 249 ? -1.392 9.625 -70.493 1.00 56.72 249 GLU A O 1
ATOM 1850 N N . ILE A 1 250 ? 0.361 10.497 -69.392 1.00 69.80 250 ILE A N 1
ATOM 1851 C CA . ILE A 1 250 ? 1.115 10.799 -70.596 1.00 65.13 250 ILE A CA 1
ATOM 1852 C C . ILE A 1 250 ? 2.128 9.688 -70.829 1.00 67.31 250 ILE A C 1
ATOM 1853 O O . ILE A 1 250 ? 2.895 9.346 -69.930 1.00 70.51 250 ILE A O 1
ATOM 1858 N N . ARG A 1 251 ? 2.114 9.101 -72.021 1.00 66.25 251 ARG A N 1
ATOM 1859 C CA . ARG A 1 251 ? 3.137 8.132 -72.393 1.00 59.82 251 ARG A CA 1
ATOM 1860 C C . ARG A 1 251 ? 4.109 8.772 -73.363 1.00 59.39 251 ARG A C 1
ATOM 1861 O O . ARG A 1 251 ? 3.703 9.372 -74.358 1.00 56.77 251 ARG A O 1
ATOM 1869 N N . ILE A 1 252 ? 5.396 8.647 -73.064 1.00 64.57 252 ILE A N 1
ATOM 1870 C CA . ILE A 1 252 ? 6.433 9.214 -73.912 1.00 63.44 252 ILE A CA 1
ATOM 1871 C C . ILE A 1 252 ? 7.397 8.139 -74.417 1.00 69.38 252 ILE A C 1
ATOM 1872 O O . ILE A 1 252 ? 8.040 7.440 -73.623 1.00 67.65 252 ILE A O 1
ATOM 1877 N N . THR A 1 253 ? 7.499 8.021 -75.737 1.00 64.93 253 THR A N 1
ATOM 1878 C CA . THR A 1 253 ? 8.389 7.041 -76.343 1.00 67.44 253 THR A CA 1
ATOM 1879 C C . THR A 1 253 ? 9.456 7.736 -77.177 1.00 63.37 253 THR A C 1
ATOM 1880 O O . THR A 1 253 ? 10.418 7.118 -77.621 1.00 69.05 253 THR A O 1
ATOM 1884 N N . ASP A 1 254 ? 9.288 9.033 -77.371 1.00 60.79 254 ASP A N 1
ATOM 1885 C CA . ASP A 1 254 ? 10.252 9.811 -78.127 1.00 62.64 254 ASP A CA 1
ATOM 1886 C C . ASP A 1 254 ? 10.845 10.916 -77.258 1.00 69.84 254 ASP A C 1
ATOM 1887 O O . ASP A 1 254 ? 10.143 11.854 -76.891 1.00 74.57 254 ASP A O 1
ATOM 1892 N N . PRO A 1 255 ? 12.145 10.801 -76.933 1.00 77.93 255 PRO A N 1
ATOM 1893 C CA . PRO A 1 255 ? 12.932 11.715 -76.092 1.00 78.53 255 PRO A CA 1
ATOM 1894 C C . PRO A 1 255 ? 12.644 13.202 -76.302 1.00 79.20 255 PRO A C 1
ATOM 1895 O O . PRO A 1 255 ? 12.820 13.993 -75.376 1.00 80.95 255 PRO A O 1
ATOM 1899 N N . ALA A 1 256 ? 12.212 13.582 -77.498 1.00 78.51 256 ALA A N 1
ATOM 1900 C CA . ALA A 1 256 ? 11.950 14.986 -77.781 1.00 76.67 256 ALA A CA 1
ATOM 1901 C C . ALA A 1 256 ? 10.602 15.454 -77.233 1.00 81.60 256 ALA A C 1
ATOM 1902 O O . ALA A 1 256 ? 10.356 16.653 -77.146 1.00 87.57 256 ALA A O 1
ATOM 1904 N N . LYS A 1 257 ? 9.738 14.511 -76.859 1.00 82.40 257 LYS A N 1
ATOM 1905 C CA . LYS A 1 257 ? 8.413 14.843 -76.324 1.00 82.97 257 LYS A CA 1
ATOM 1906 C C . LYS A 1 257 ? 8.464 15.348 -74.884 1.00 87.94 257 LYS A C 1
ATOM 1907 O O . LYS A 1 257 ? 7.564 16.056 -74.440 1.00 88.29 257 LYS A O 1
ATOM 1913 N N . LEU A 1 258 ? 9.513 14.978 -74.157 1.00 91.19 258 LEU A N 1
ATOM 1914 C CA . LEU A 1 258 ? 9.712 15.491 -72.806 1.00 88.92 258 LEU A CA 1
ATOM 1915 C C . LEU A 1 258 ? 9.550 17.002 -72.812 1.00 91.61 258 LEU A C 1
ATOM 1916 O O . LEU A 1 258 ? 8.645 17.547 -72.179 1.00 93.13 258 LEU A O 1
ATOM 1921 N N . MET A 1 259 ? 10.430 17.671 -73.550 1.00 89.37 259 MET A N 1
ATOM 1922 C CA . MET A 1 259 ? 10.406 19.122 -73.646 1.00 86.08 259 MET A CA 1
ATOM 1923 C C . MET A 1 259 ? 9.092 19.658 -74.207 1.00 78.47 259 MET A C 1
ATOM 1924 O O . MET A 1 259 ? 8.653 20.740 -73.824 1.00 79.34 259 MET A O 1
ATOM 1929 N N . GLU A 1 260 ? 8.466 18.914 -75.112 1.00 69.20 260 GLU A N 1
ATOM 1930 C CA . GLU A 1 260 ? 7.229 19.386 -75.730 1.00 72.08 260 GLU A CA 1
ATOM 1931 C C . GLU A 1 260 ? 6.072 19.447 -74.739 1.00 75.52 260 GLU A C 1
ATOM 1932 O O . GLU A 1 260 ? 5.226 20.346 -74.814 1.00 75.15 260 GLU A O 1
ATOM 1938 N N . PHE A 1 261 ? 6.036 18.487 -73.818 1.00 67.82 261 PHE A N 1
ATOM 1939 C CA . PHE A 1 261 ? 4.992 18.451 -72.806 1.00 66.07 261 PHE A CA 1
ATOM 1940 C C . PHE A 1 261 ? 5.285 19.488 -71.737 1.00 70.12 261 PHE A C 1
ATOM 1941 O O . PHE A 1 261 ? 4.403 20.258 -71.362 1.00 71.83 261 PHE A O 1
ATOM 1949 N N . ILE A 1 262 ? 6.526 19.502 -71.254 1.00 63.95 262 ILE A N 1
ATOM 1950 C CA . ILE A 1 262 ? 6.968 20.506 -70.292 1.00 65.48 262 ILE A CA 1
ATOM 1951 C C . ILE A 1 262 ? 6.684 21.920 -70.801 1.00 68.06 262 ILE A C 1
ATOM 1952 O O . ILE A 1 262 ? 6.316 22.811 -70.032 1.00 73.73 262 ILE A O 1
ATOM 1957 N N . GLU A 1 263 ? 6.850 22.119 -72.101 1.00 66.19 263 GLU A N 1
ATOM 1958 C CA . GLU A 1 263 ? 6.663 23.437 -72.681 1.00 74.07 263 GLU A CA 1
ATOM 1959 C C . GLU A 1 263 ? 5.190 23.728 -72.907 1.00 76.03 263 GLU A C 1
ATOM 1960 O O . GLU A 1 263 ? 4.805 24.878 -73.109 1.00 79.25 263 GLU A O 1
ATOM 1966 N N . GLN A 1 264 ? 4.368 22.686 -72.872 1.00 76.01 264 GLN A N 1
ATOM 1967 C CA . GLN A 1 264 ? 2.930 22.862 -73.032 1.00 80.11 264 GLN A CA 1
ATOM 1968 C C . GLN A 1 264 ? 2.309 23.266 -71.704 1.00 74.77 264 GLN A C 1
ATOM 1969 O O . GLN A 1 264 ? 1.406 24.099 -71.653 1.00 72.93 264 GLN A O 1
ATOM 1975 N N . GLU A 1 265 ? 2.801 22.671 -70.627 1.00 71.19 265 GLU A N 1
ATOM 1976 C CA . GLU A 1 265 ? 2.339 23.029 -69.301 1.00 67.15 265 GLU A CA 1
ATOM 1977 C C . GLU A 1 265 ? 2.771 24.454 -68.950 1.00 72.93 265 GLU A C 1
ATOM 1978 O O . GLU A 1 265 ? 2.022 25.196 -68.317 1.00 80.00 265 GLU A O 1
ATOM 1984 N N . GLU A 1 266 ? 3.967 24.847 -69.375 1.00 71.89 266 GLU A N 1
ATOM 1985 C CA . GLU A 1 266 ? 4.406 26.226 -69.177 1.00 75.43 266 GLU A CA 1
ATOM 1986 C C . GLU A 1 266 ? 3.512 27.212 -69.937 1.00 82.43 266 GLU A C 1
ATOM 1987 O O . GLU A 1 266 ? 3.185 28.285 -69.425 1.00 87.48 266 GLU A O 1
ATOM 1993 N N . LYS A 1 267 ? 3.115 26.846 -71.152 1.00 73.81 267 LYS A N 1
ATOM 1994 C CA . LYS A 1 267 ? 2.277 27.713 -71.975 1.00 69.67 267 LYS A CA 1
ATOM 1995 C C . LYS A 1 267 ? 0.871 27.871 -71.389 1.00 68.51 267 LYS A C 1
ATOM 1996 O O . LYS A 1 267 ? 0.258 28.926 -71.500 1.00 64.78 267 LYS A O 1
ATOM 2002 N N . MET A 1 268 ? 0.361 26.825 -70.757 1.00 65.06 268 MET A N 1
ATOM 2003 C CA . MET A 1 268 ? -0.951 26.916 -70.146 1.00 66.53 268 MET A CA 1
ATOM 2004 C C . MET A 1 268 ? -0.943 27.966 -69.045 1.00 64.09 268 MET A C 1
ATOM 2005 O O . MET A 1 268 ? -1.894 28.733 -68.901 1.00 62.07 268 MET A O 1
ATOM 2010 N N . LEU A 1 269 ? 0.139 27.997 -68.274 1.00 64.34 269 LEU A N 1
ATOM 2011 C CA . LEU A 1 269 ? 0.288 28.964 -67.191 1.00 61.83 269 LEU A CA 1
ATOM 2012 C C . LEU A 1 269 ? 0.446 30.377 -67.747 1.00 62.40 269 LEU A C 1
ATOM 2013 O O . LEU A 1 269 ? -0.099 31.336 -67.191 1.00 59.40 269 LEU A O 1
ATOM 2018 N N . LYS A 1 270 ? 1.197 30.505 -68.838 1.00 58.00 270 LYS A N 1
ATOM 2019 C CA . LYS A 1 270 ? 1.368 31.800 -69.483 1.00 55.83 270 LYS A CA 1
ATOM 2020 C C . LYS A 1 270 ? 0.049 32.303 -70.051 1.00 59.70 270 LYS A C 1
ATOM 2021 O O . LYS A 1 270 ? -0.223 33.501 -70.025 1.00 64.07 270 LYS A O 1
ATOM 2027 N N . ASP A 1 271 ? -0.771 31.386 -70.558 1.00 63.37 271 ASP A N 1
ATOM 2028 C CA . ASP A 1 271 ? -2.087 31.735 -71.093 1.00 61.78 271 ASP A CA 1
ATOM 2029 C C . ASP A 1 271 ? -3.018 32.212 -69.981 1.00 57.35 271 ASP A C 1
ATOM 2030 O O . ASP A 1 271 ? -3.727 33.206 -70.135 1.00 56.25 271 ASP A O 1
ATOM 2035 N N . MET A 1 272 ? -3.017 31.485 -68.869 1.00 58.89 272 MET A N 1
ATOM 2036 C CA . MET A 1 272 ? -3.840 31.836 -67.721 1.00 57.37 272 MET A CA 1
ATOM 2037 C C . MET A 1 272 ? -3.511 33.258 -67.289 1.00 58.44 272 MET A C 1
ATOM 2038 O O . MET A 1 272 ? -4.400 34.098 -67.116 1.00 54.37 272 MET A O 1
ATOM 2043 N N . VAL A 1 273 ? -2.221 33.522 -67.123 1.00 57.36 273 VAL A N 1
ATOM 2044 C CA . VAL A 1 273 ? -1.765 34.849 -66.747 1.00 60.86 273 VAL A CA 1
ATOM 2045 C C . VAL A 1 273 ? -2.169 35.872 -67.807 1.00 57.35 273 VAL A C 1
ATOM 2046 O O . VAL A 1 273 ? -2.562 36.995 -67.475 1.00 59.51 273 VAL A O 1
ATOM 2050 N N . ALA A 1 274 ? -2.096 35.473 -69.075 1.00 50.22 274 ALA A N 1
ATOM 2051 C CA . ALA A 1 274 ? -2.503 36.345 -70.180 1.00 49.16 274 ALA A CA 1
ATOM 2052 C C . ALA A 1 274 ? -3.965 36.742 -70.064 1.00 50.57 274 ALA A C 1
ATOM 2053 O O . ALA A 1 274 ? -4.318 37.911 -70.195 1.00 53.80 274 ALA A O 1
ATOM 2055 N N . GLU A 1 275 ? -4.820 35.761 -69.824 1.00 54.76 275 GLU A N 1
ATOM 2056 C CA . GLU A 1 275 ? -6.232 36.044 -69.658 1.00 62.67 275 GLU A CA 1
ATOM 2057 C C . GLU A 1 275 ? -6.466 37.011 -68.488 1.00 57.62 275 GLU A C 1
ATOM 2058 O O . GLU A 1 275 ? -7.289 37.925 -68.582 1.00 57.53 275 GLU A O 1
ATOM 2064 N N . ILE A 1 276 ? -5.739 36.814 -67.391 1.00 47.63 276 ILE A N 1
ATOM 2065 C CA . ILE A 1 276 ? -5.896 37.678 -66.217 1.00 47.40 276 ILE A CA 1
ATOM 2066 C C . ILE A 1 276 ? -5.557 39.132 -66.562 1.00 49.68 276 ILE A C 1
ATOM 2067 O O . ILE A 1 276 ? -6.356 40.045 -66.306 1.00 48.61 276 ILE A O 1
ATOM 2072 N N . LYS A 1 277 ? -4.396 39.326 -67.183 1.00 48.95 277 LYS A N 1
ATOM 2073 C CA . LYS A 1 277 ? -3.973 40.628 -67.693 1.00 56.21 277 LYS A CA 1
ATOM 2074 C C . LYS A 1 277 ? -5.049 41.280 -68.560 1.00 61.43 277 LYS A C 1
ATOM 2075 O O . LYS A 1 277 ? -5.373 42.456 -68.380 1.00 61.50 277 LYS A O 1
ATOM 2081 N N . ALA A 1 278 ? -5.597 40.507 -69.497 1.00 60.48 278 ALA A N 1
ATOM 2082 C CA . ALA A 1 278 ? -6.557 41.026 -70.472 1.00 52.12 278 ALA A CA 1
ATOM 2083 C C . ALA A 1 278 ? -7.798 41.639 -69.840 1.00 52.64 278 ALA A C 1
ATOM 2084 O O . ALA A 1 278 ? -8.426 42.520 -70.437 1.00 51.98 278 ALA A O 1
ATOM 2086 N N . SER A 1 279 ? -8.165 41.178 -68.645 1.00 47.75 279 SER A N 1
ATOM 2087 C CA . SER A 1 279 ? -9.346 41.727 -67.979 1.00 50.09 279 SER A CA 1
ATOM 2088 C C . SER A 1 279 ? -9.091 43.170 -67.535 1.00 50.28 279 SER A C 1
ATOM 2089 O O . SER A 1 279 ? -10.023 43.962 -67.401 1.00 50.75 279 SER A O 1
ATOM 2092 N N . GLY A 1 280 ? -7.820 43.505 -67.324 1.00 48.98 280 GLY A N 1
ATOM 2093 C CA . GLY A 1 280 ? -7.446 44.819 -66.833 1.00 47.05 280 GLY A CA 1
ATOM 2094 C C . GLY A 1 280 ? -7.007 44.776 -65.377 1.00 52.99 280 GLY A C 1
ATOM 2095 O O . GLY A 1 280 ? -6.562 45.789 -64.831 1.00 57.34 280 GLY A O 1
ATOM 2096 N N . ALA A 1 281 ? -7.127 43.603 -64.751 1.00 45.99 281 ALA A N 1
ATOM 2097 C CA . ALA A 1 281 ? -6.776 43.433 -63.338 1.00 46.75 281 ALA A CA 1
ATOM 2098 C C . ALA A 1 281 ? -5.317 43.757 -63.082 1.00 46.16 281 ALA A C 1
ATOM 2099 O O . ALA A 1 281 ? -4.445 43.266 -63.793 1.00 43.52 281 ALA A O 1
ATOM 2101 N N . ASN A 1 282 ? -5.046 44.564 -62.061 1.00 43.79 282 ASN A N 1
ATOM 2102 C CA . ASN A 1 282 ? -3.664 44.761 -61.631 1.00 44.07 282 ASN A CA 1
ATOM 2103 C C . ASN A 1 282 ? -3.461 44.264 -60.205 1.00 46.42 282 ASN A C 1
ATOM 2104 O O . ASN A 1 282 ? -2.364 44.350 -59.656 1.00 41.10 282 ASN A O 1
ATOM 2109 N N . VAL A 1 283 ? -4.536 43.740 -59.624 1.00 46.93 283 VAL A N 1
ATOM 2110 C CA . VAL A 1 283 ? -4.486 43.073 -58.322 1.00 44.31 283 VAL A CA 1
ATOM 2111 C C . VAL A 1 283 ? -5.369 41.829 -58.365 1.00 44.73 283 VAL A C 1
ATOM 2112 O O . VAL A 1 283 ? -6.443 41.831 -58.959 1.00 42.56 283 VAL A O 1
ATOM 2116 N N . LEU A 1 284 ? -4.905 40.768 -57.729 1.00 49.45 284 LEU A N 1
ATOM 2117 C CA . LEU A 1 284 ? -5.576 39.487 -57.791 1.00 46.59 284 LEU A CA 1
ATOM 2118 C C . LEU A 1 284 ? -5.490 38.788 -56.437 1.00 43.69 284 LEU A C 1
ATOM 2119 O O . LEU A 1 284 ? -4.414 38.713 -55.837 1.00 38.37 284 LEU A O 1
ATOM 2124 N N . PHE A 1 285 ? -6.628 38.284 -55.970 1.00 37.79 285 PHE A N 1
ATOM 2125 C CA . PHE A 1 285 ? -6.669 37.409 -54.812 1.00 45.19 285 PHE A CA 1
ATOM 2126 C C . PHE A 1 285 ? -7.188 36.045 -55.269 1.00 46.08 285 PHE A C 1
ATOM 2127 O O . PHE A 1 285 ? -8.329 35.930 -55.716 1.00 43.39 285 PHE A O 1
ATOM 2135 N N . CYS A 1 286 ? -6.331 35.028 -55.179 1.00 39.57 286 CYS A N 1
ATOM 2136 C CA . CYS A 1 286 ? -6.698 33.659 -55.498 1.00 44.81 286 CYS A CA 1
ATOM 2137 C C . CYS A 1 286 ? -6.991 32.869 -54.227 1.00 50.79 286 CYS A C 1
ATOM 2138 O O . CYS A 1 286 ? -6.188 32.858 -53.286 1.00 51.12 286 CYS A O 1
ATOM 2141 N N . GLN A 1 287 ? -8.139 32.201 -54.205 1.00 55.91 287 GLN A N 1
ATOM 2142 C CA . GLN A 1 287 ? -8.548 31.436 -53.032 1.00 51.71 287 GLN A CA 1
ATOM 2143 C C . GLN A 1 287 ? -7.694 30.185 -52.828 1.00 57.28 287 GLN A C 1
ATOM 2144 O O . GLN A 1 287 ? -7.583 29.674 -51.706 1.00 63.18 287 GLN A O 1
ATOM 2150 N N . LYS A 1 288 ? -7.066 29.712 -53.900 1.00 52.78 288 LYS A N 1
ATOM 2151 C CA . LYS A 1 288 ? -6.214 28.533 -53.803 1.00 57.13 288 LYS A CA 1
ATOM 2152 C C . LYS A 1 288 ? -4.793 28.817 -54.258 1.00 57.49 288 LYS A C 1
ATOM 2153 O O . LYS A 1 288 ? -4.326 29.956 -54.228 1.00 54.64 288 LYS A O 1
ATOM 2159 N N . GLY A 1 289 ? -4.105 27.769 -54.687 1.00 64.32 289 GLY A N 1
ATOM 2160 C CA . GLY A 1 289 ? -2.709 27.888 -55.047 1.00 64.67 289 GLY A CA 1
ATOM 2161 C C . GLY A 1 289 ? -2.427 28.584 -56.366 1.00 63.99 289 GLY A C 1
ATOM 2162 O O . GLY A 1 289 ? -3.159 28.437 -57.346 1.00 63.11 289 GLY A O 1
ATOM 2163 N N . ILE A 1 290 ? -1.345 29.352 -56.381 1.00 60.16 290 ILE A N 1
ATOM 2164 C CA . ILE A 1 290 ? -0.810 29.899 -57.612 1.00 57.69 290 ILE A CA 1
ATOM 2165 C C . ILE A 1 290 ? 0.529 29.237 -57.837 1.00 64.13 290 ILE A C 1
ATOM 2166 O O . ILE A 1 290 ? 1.411 29.287 -56.972 1.00 61.04 290 ILE A O 1
ATOM 2171 N N . ASP A 1 291 ? 0.669 28.600 -58.993 1.00 64.66 291 ASP A N 1
ATOM 2172 C CA . ASP A 1 291 ? 1.905 27.934 -59.355 1.00 67.41 291 ASP A CA 1
ATOM 2173 C C . ASP A 1 291 ? 3.054 28.928 -59.279 1.00 69.21 291 ASP A C 1
ATOM 2174 O O . ASP A 1 291 ? 2.916 30.070 -59.725 1.00 61.37 291 ASP A O 1
ATOM 2179 N N . ASP A 1 292 ? 4.178 28.492 -58.702 1.00 71.93 292 ASP A N 1
ATOM 2180 C CA . ASP A 1 292 ? 5.381 29.324 -58.597 1.00 70.50 292 ASP A CA 1
ATOM 2181 C C . ASP A 1 292 ? 5.707 29.988 -59.930 1.00 62.20 292 ASP A C 1
ATOM 2182 O O . ASP A 1 292 ? 6.104 31.147 -59.985 1.00 66.11 292 ASP A O 1
ATOM 2187 N N . LEU A 1 293 ? 5.546 29.238 -61.008 1.00 50.78 293 LEU A N 1
ATOM 2188 C CA . LEU A 1 293 ? 5.868 29.748 -62.329 1.00 56.08 293 LEU A CA 1
ATOM 2189 C C . LEU A 1 293 ? 4.906 30.864 -62.760 1.00 59.84 293 LEU A C 1
ATOM 2190 O O . LEU A 1 293 ? 5.326 31.845 -63.373 1.00 61.73 293 LEU A O 1
ATOM 2195 N N . ALA A 1 294 ? 3.619 30.704 -62.446 1.00 58.78 294 ALA A N 1
ATOM 2196 C CA . ALA A 1 294 ? 2.621 31.740 -62.733 1.00 59.33 294 ALA A CA 1
ATOM 2197 C C . ALA A 1 294 ? 2.907 32.968 -61.883 1.00 54.67 294 ALA A C 1
ATOM 2198 O O . ALA A 1 294 ? 2.728 34.104 -62.332 1.00 50.73 294 ALA A O 1
ATOM 2200 N N . GLN A 1 295 ? 3.357 32.723 -60.654 1.00 59.91 295 GLN A N 1
ATOM 2201 C CA . GLN A 1 295 ? 3.800 33.788 -59.760 1.00 55.29 295 GLN A CA 1
ATOM 2202 C C . GLN A 1 295 ? 4.783 34.706 -60.460 1.00 54.84 295 GLN A C 1
ATOM 2203 O O . GLN A 1 295 ? 4.678 35.927 -60.356 1.00 59.78 295 GLN A O 1
ATOM 2209 N N . HIS A 1 296 ? 5.724 34.120 -61.194 1.00 56.89 296 HIS A N 1
ATOM 2210 C CA . HIS A 1 296 ? 6.681 34.919 -61.948 1.00 59.35 296 HIS A CA 1
ATOM 2211 C C . HIS A 1 296 ? 6.010 35.748 -63.041 1.00 55.42 296 HIS A C 1
ATOM 2212 O O . HIS A 1 296 ? 6.249 36.948 -63.149 1.00 65.97 296 HIS A O 1
ATOM 2219 N N . TYR A 1 297 ? 5.173 35.110 -63.851 1.00 58.98 297 TYR A N 1
ATOM 2220 C CA . TYR A 1 297 ? 4.521 35.798 -64.968 1.00 54.37 297 TYR A CA 1
ATOM 2221 C C . TYR A 1 297 ? 3.669 36.982 -64.515 1.00 49.70 297 TYR A C 1
ATOM 2222 O O . TYR A 1 297 ? 3.696 38.033 -65.139 1.00 52.61 297 TYR A O 1
ATOM 2231 N N . LEU A 1 298 ? 2.898 36.793 -63.445 1.00 47.24 298 LEU A N 1
ATOM 2232 C CA . LEU A 1 298 ? 2.114 37.880 -62.862 1.00 53.02 298 LEU A CA 1
ATOM 2233 C C . LEU A 1 298 ? 3.031 39.032 -62.482 1.00 50.85 298 LEU A C 1
ATOM 2234 O O . LEU A 1 298 ? 2.755 40.184 -62.803 1.00 53.55 298 LEU A O 1
ATOM 2239 N N . ALA A 1 299 ? 4.122 38.703 -61.796 1.00 49.79 299 ALA A N 1
ATOM 2240 C CA . ALA A 1 299 ? 5.141 39.677 -61.424 1.00 52.22 299 ALA A CA 1
ATOM 2241 C C . ALA A 1 299 ? 5.699 40.412 -62.642 1.00 53.88 299 ALA A C 1
ATOM 2242 O O . ALA A 1 299 ? 5.842 41.634 -62.629 1.00 47.96 299 ALA A O 1
ATOM 2244 N N . LYS A 1 300 ? 6.020 39.666 -63.696 1.00 62.35 300 LYS A N 1
ATOM 2245 C CA . LYS A 1 300 ? 6.529 40.279 -64.919 1.00 64.89 300 LYS A CA 1
ATOM 2246 C C . LYS A 1 300 ? 5.526 41.290 -65.460 1.00 62.87 300 LYS A C 1
ATOM 2247 O O . LYS A 1 300 ? 5.904 42.323 -66.027 1.00 62.82 300 LYS A O 1
ATOM 2253 N N . GLU A 1 301 ? 4.244 40.984 -65.286 1.00 57.33 301 GLU A N 1
ATOM 2254 C CA . GLU A 1 301 ? 3.178 41.835 -65.812 1.00 56.39 301 GLU A CA 1
ATOM 2255 C C . GLU A 1 301 ? 2.843 43.000 -64.892 1.00 53.53 301 GLU A C 1
ATOM 2256 O O . GLU A 1 301 ? 2.018 43.843 -65.225 1.00 47.10 301 GLU A O 1
ATOM 2262 N N . GLY A 1 302 ? 3.488 43.044 -63.733 1.00 57.06 302 GLY A N 1
ATOM 2263 C CA . GLY A 1 302 ? 3.187 44.066 -62.754 1.00 59.93 302 GLY A CA 1
ATOM 2264 C C . GLY A 1 302 ? 1.825 43.877 -62.107 1.00 52.09 302 GLY A C 1
ATOM 2265 O O . GLY A 1 302 ? 1.196 44.836 -61.693 1.00 49.07 302 GLY A O 1
ATOM 2266 N N . ILE A 1 303 ? 1.378 42.632 -62.006 1.00 55.78 303 ILE A N 1
ATOM 2267 C CA . ILE A 1 303 ? 0.122 42.320 -61.337 1.00 47.92 303 ILE A CA 1
ATOM 2268 C C . ILE A 1 303 ? 0.363 41.830 -59.905 1.00 48.51 303 ILE A C 1
ATOM 2269 O O . ILE A 1 303 ? 1.089 40.858 -59.688 1.00 51.07 303 ILE A O 1
ATOM 2274 N N . VAL A 1 304 ? -0.232 42.503 -58.922 1.00 46.25 304 VAL A N 1
ATOM 2275 C CA . VAL A 1 304 ? -0.124 42.058 -57.529 1.00 44.21 304 VAL A CA 1
ATOM 2276 C C . VAL A 1 304 ? -1.016 40.845 -57.271 1.00 48.23 304 VAL A C 1
ATOM 2277 O O . VAL A 1 304 ? -2.190 40.851 -57.641 1.00 53.31 304 VAL A O 1
ATOM 2281 N N . ALA A 1 305 ? -0.470 39.805 -56.644 1.00 40.29 305 ALA A N 1
ATOM 2282 C CA . ALA A 1 305 ? -1.282 38.637 -56.299 1.00 38.53 305 ALA A CA 1
ATOM 2283 C C . ALA A 1 305 ? -1.006 38.083 -54.904 1.00 45.74 305 ALA A C 1
ATOM 2284 O O . ALA A 1 305 ? 0.130 38.106 -54.429 1.00 44.35 305 ALA A O 1
ATOM 2286 N N . ALA A 1 306 ? -2.063 37.610 -54.245 1.00 50.22 306 ALA A N 1
ATOM 2287 C CA . ALA A 1 306 ? -1.932 36.804 -53.028 1.00 45.08 306 ALA A CA 1
ATOM 2288 C C . ALA A 1 306 ? -2.590 35.473 -53.315 1.00 51.91 306 ALA A C 1
ATOM 2289 O O . ALA A 1 306 ? -3.541 35.403 -54.099 1.00 43.07 306 ALA A O 1
ATOM 2291 N N . ARG A 1 307 ? -2.076 34.422 -52.686 1.00 55.78 307 ARG A N 1
ATOM 2292 C CA . ARG A 1 307 ? -2.553 33.066 -52.923 1.00 53.07 307 ARG A CA 1
ATOM 2293 C C . ARG A 1 307 ? -3.104 32.479 -51.649 1.00 51.18 307 ARG A C 1
ATOM 2294 O O . ARG A 1 307 ? -2.826 32.974 -50.560 1.00 48.38 307 ARG A O 1
ATOM 2302 N N . ARG A 1 308 ? -3.880 31.412 -51.805 1.00 54.34 308 ARG A N 1
ATOM 2303 C CA . ARG A 1 308 ? -4.480 30.693 -50.688 1.00 53.28 308 ARG A CA 1
ATOM 2304 C C . ARG A 1 308 ? -5.190 31.626 -49.723 1.00 53.46 308 ARG A C 1
ATOM 2305 O O . ARG A 1 308 ? -5.106 31.463 -48.502 1.00 48.61 308 ARG A O 1
ATOM 2313 N N . VAL A 1 309 ? -5.896 32.600 -50.286 1.00 52.30 309 VAL A N 1
ATOM 2314 C CA . VAL A 1 309 ? -6.707 33.507 -49.498 1.00 53.40 309 VAL A CA 1
ATOM 2315 C C . VAL A 1 309 ? -7.879 32.751 -48.889 1.00 65.31 309 VAL A C 1
ATOM 2316 O O . VAL A 1 309 ? -8.496 31.915 -49.555 1.00 64.16 309 VAL A O 1
ATOM 2320 N N . LYS A 1 310 ? -8.177 33.054 -47.626 1.00 68.73 310 LYS A N 1
ATOM 2321 C CA . LYS A 1 310 ? -9.272 32.419 -46.891 1.00 66.98 310 LYS A CA 1
ATOM 2322 C C . LYS A 1 310 ? -10.596 32.663 -47.589 1.00 69.05 310 LYS A C 1
ATOM 2323 O O . LYS A 1 310 ? -10.814 33.735 -48.149 1.00 70.18 310 LYS A O 1
ATOM 2329 N N . LYS A 1 311 ? -11.481 31.670 -47.560 1.00 76.40 311 LYS A N 1
ATOM 2330 C CA . LYS A 1 311 ? -12.770 31.780 -48.243 1.00 74.90 311 LYS A CA 1
ATOM 2331 C C . LYS A 1 311 ? -13.578 32.967 -47.726 1.00 68.05 311 LYS A C 1
ATOM 2332 O O . LYS A 1 311 ? -14.232 33.680 -48.491 1.00 65.36 311 LYS A O 1
ATOM 2338 N N . SER A 1 312 ? -13.527 33.168 -46.416 1.00 69.84 312 SER A N 1
ATOM 2339 C CA . SER A 1 312 ? -14.177 34.307 -45.780 1.00 67.49 312 SER A CA 1
ATOM 2340 C C . SER A 1 312 ? -13.521 35.630 -46.192 1.00 58.19 312 SER A C 1
ATOM 2341 O O . SER A 1 312 ? -14.176 36.668 -46.231 1.00 63.46 312 SER A O 1
ATOM 2344 N N . ASP A 1 313 ? -12.226 35.590 -46.485 1.00 54.47 313 ASP A N 1
ATOM 2345 C CA . ASP A 1 313 ? -11.538 36.764 -47.017 1.00 56.01 313 ASP A CA 1
ATOM 2346 C C . ASP A 1 313 ? -12.050 37.079 -48.435 1.00 46.32 313 ASP A C 1
ATOM 2347 O O . ASP A 1 313 ? -12.451 38.207 -48.727 1.00 50.24 313 ASP A O 1
ATOM 2352 N N . MET A 1 314 ? -12.054 36.072 -49.306 1.00 42.18 314 MET A N 1
ATOM 2353 C CA . MET A 1 314 ? -12.613 36.222 -50.657 1.00 46.25 314 MET A CA 1
ATOM 2354 C C . MET A 1 314 ? -14.026 36.776 -50.610 1.00 51.04 314 MET A C 1
ATOM 2355 O O . MET A 1 314 ? -14.374 37.689 -51.362 1.00 52.43 314 MET A O 1
ATOM 2360 N N . GLU A 1 315 ? -14.846 36.218 -49.727 1.00 61.04 315 GLU A N 1
ATOM 2361 C CA . GLU A 1 315 ? -16.233 36.655 -49.629 1.00 63.62 315 GLU A CA 1
ATOM 2362 C C . GLU A 1 315 ? -16.340 38.124 -49.231 1.00 51.10 315 GLU A C 1
ATOM 2363 O O . GLU A 1 315 ? -17.164 38.855 -49.780 1.00 53.63 315 GLU A O 1
ATOM 2369 N N . LYS A 1 316 ? -15.503 38.560 -48.291 1.00 47.50 316 LYS A N 1
ATOM 2370 C CA . LYS A 1 316 ? -15.547 39.948 -47.826 1.00 48.23 316 LYS A CA 1
ATOM 2371 C C . LYS A 1 316 ? -14.916 40.913 -48.828 1.00 46.40 316 LYS A C 1
ATOM 2372 O O . LYS A 1 316 ? -15.373 42.055 -48.968 1.00 46.69 316 LYS A O 1
ATOM 2378 N N . LEU A 1 317 ? -13.871 40.457 -49.527 1.00 40.01 317 LEU A N 1
ATOM 2379 C CA . LEU A 1 317 ? -13.298 41.239 -50.629 1.00 38.49 317 LEU A CA 1
ATOM 2380 C C . LEU A 1 317 ? -14.375 41.539 -51.663 1.00 44.19 317 LEU A C 1
ATOM 2381 O O . LEU A 1 317 ? -14.592 42.691 -52.053 1.00 50.53 317 LEU A O 1
ATOM 2386 N N . ALA A 1 318 ? -15.061 40.495 -52.104 1.00 42.72 318 ALA A N 1
ATOM 2387 C CA . ALA A 1 318 ? -16.138 40.670 -53.070 1.00 38.66 318 ALA A CA 1
ATOM 2388 C C . ALA A 1 318 ? -17.136 41.717 -52.584 1.00 46.46 318 ALA A C 1
ATOM 2389 O O . ALA A 1 318 ? -17.515 42.627 -53.331 1.00 43.34 318 ALA A O 1
ATOM 2391 N N . LYS A 1 319 ? -17.555 41.581 -51.325 1.00 46.41 319 LYS A N 1
ATOM 2392 C CA . LYS A 1 319 ? -18.561 42.467 -50.736 1.00 52.94 319 LYS A CA 1
ATOM 2393 C C . LYS A 1 319 ? -18.097 43.916 -50.702 1.00 51.24 319 LYS A C 1
ATOM 2394 O O . LYS A 1 319 ? -18.894 44.836 -50.855 1.00 43.92 319 LYS A O 1
ATOM 2400 N N . ALA A 1 320 ? -16.802 44.113 -50.474 1.00 51.07 320 ALA A N 1
ATOM 2401 C CA . ALA A 1 320 ? -16.261 45.458 -50.301 1.00 52.92 320 ALA A CA 1
ATOM 2402 C C . ALA A 1 320 ? -15.848 46.143 -51.612 1.00 44.02 320 ALA A C 1
ATOM 2403 O O . ALA A 1 320 ? -16.045 47.348 -51.767 1.00 43.08 320 ALA A O 1
ATOM 2405 N N . THR A 1 321 ? -15.263 45.377 -52.532 1.00 39.76 321 THR A N 1
ATOM 2406 C CA . THR A 1 321 ? -14.762 45.915 -53.802 1.00 48.74 321 THR A CA 1
ATOM 2407 C C . THR A 1 321 ? -15.791 45.811 -54.931 1.00 59.96 321 THR A C 1
ATOM 2408 O O . THR A 1 321 ? -15.694 46.521 -55.943 1.00 59.39 321 THR A O 1
ATOM 2412 N N . GLY A 1 322 ? -16.752 44.902 -54.770 1.00 57.39 322 GLY A N 1
ATOM 2413 C CA . GLY A 1 322 ? -17.772 44.675 -55.784 1.00 57.08 322 GLY A CA 1
ATOM 2414 C C . GLY A 1 322 ? -17.412 43.668 -56.869 1.00 55.50 322 GLY A C 1
ATOM 2415 O O . GLY A 1 322 ? -18.128 43.553 -57.859 1.00 52.49 322 GLY A O 1
ATOM 2416 N N . ALA A 1 323 ? -16.308 42.944 -56.689 1.00 50.66 323 ALA A N 1
ATOM 2417 C CA . ALA A 1 323 ? -15.885 41.919 -57.642 1.00 42.67 323 ALA A CA 1
ATOM 2418 C C . ALA A 1 323 ? -16.724 40.647 -57.525 1.00 49.51 323 ALA A C 1
ATOM 2419 O O . ALA A 1 323 ? -17.345 40.394 -56.496 1.00 53.28 323 ALA A O 1
ATOM 2421 N N . ASN A 1 324 ? -16.746 39.850 -58.586 1.00 48.03 324 ASN A N 1
ATOM 2422 C CA . ASN A 1 324 ? -17.368 38.535 -58.524 1.00 47.88 324 ASN A CA 1
ATOM 2423 C C . ASN A 1 324 ? -16.289 37.474 -58.389 1.00 50.78 324 ASN A C 1
ATOM 2424 O O . ASN A 1 324 ? -15.339 37.445 -59.167 1.00 60.91 324 ASN A O 1
ATOM 2429 N N . VAL A 1 325 ? -16.413 36.607 -57.397 1.00 41.73 325 VAL A N 1
ATOM 2430 C CA . VAL A 1 325 ? -15.458 35.528 -57.287 1.00 49.37 325 VAL A CA 1
ATOM 2431 C C . VAL A 1 325 ? -15.706 34.606 -58.472 1.00 56.07 325 VAL A C 1
ATOM 2432 O O . VAL A 1 325 ? -16.792 34.052 -58.612 1.00 57.13 325 VAL A O 1
ATOM 2436 N N . ILE A 1 326 ? -14.694 34.475 -59.329 1.00 56.28 326 ILE A N 1
ATOM 2437 C CA . ILE A 1 326 ? -14.777 33.718 -60.573 1.00 49.34 326 ILE A CA 1
ATOM 2438 C C . ILE A 1 326 ? -14.089 32.354 -60.433 1.00 61.12 326 ILE A C 1
ATOM 2439 O O . ILE A 1 326 ? -13.015 32.249 -59.834 1.00 61.42 326 ILE A O 1
ATOM 2444 N N . ALA A 1 327 ? -14.715 31.315 -60.987 1.00 66.35 327 ALA A N 1
ATOM 2445 C CA . ALA A 1 327 ? -14.254 29.934 -60.825 1.00 65.80 327 ALA A CA 1
ATOM 2446 C C . ALA A 1 327 ? -13.537 29.389 -62.054 1.00 70.93 327 ALA A C 1
ATOM 2447 O O . ALA A 1 327 ? -12.905 28.328 -62.008 1.00 72.97 327 ALA A O 1
ATOM 2449 N N . ALA A 1 328 ? -13.641 30.110 -63.159 1.00 65.71 328 ALA A N 1
ATOM 2450 C CA . ALA A 1 328 ? -12.945 29.715 -64.369 1.00 69.41 328 ALA A CA 1
ATOM 2451 C C . ALA A 1 328 ? -12.138 30.886 -64.914 1.00 63.44 328 ALA A C 1
ATOM 2452 O O . ALA A 1 328 ? -12.699 31.921 -65.282 1.00 67.03 328 ALA A O 1
ATOM 2454 N N . ILE A 1 329 ? -10.822 30.726 -64.963 1.00 53.49 329 ILE A N 1
ATOM 2455 C CA . ILE A 1 329 ? -9.971 31.805 -65.428 1.00 53.30 329 ILE A CA 1
ATOM 2456 C C . ILE A 1 329 ? -10.409 32.264 -66.817 1.00 62.91 329 ILE A C 1
ATOM 2457 O O . ILE A 1 329 ? -10.379 33.457 -67.123 1.00 57.28 329 ILE A O 1
ATOM 2462 N N . ALA A 1 330 ? -10.836 31.311 -67.643 1.00 66.28 330 ALA A N 1
ATOM 2463 C CA . ALA A 1 330 ? -11.274 31.608 -69.001 1.00 71.06 330 ALA A CA 1
ATOM 2464 C C . ALA A 1 330 ? -12.421 32.610 -69.006 1.00 72.33 330 ALA A C 1
ATOM 2465 O O . ALA A 1 330 ? -12.518 33.443 -69.906 1.00 71.57 330 ALA A O 1
ATOM 2467 N N . ALA A 1 331 ? -13.275 32.527 -67.989 1.00 71.00 331 ALA A N 1
ATOM 2468 C CA . ALA A 1 331 ? -14.504 33.319 -67.935 1.00 71.15 331 ALA A CA 1
ATOM 2469 C C . ALA A 1 331 ? -14.311 34.700 -67.320 1.00 67.03 331 ALA A C 1
ATOM 2470 O O . ALA A 1 331 ? -15.214 35.532 -67.359 1.00 66.62 331 ALA A O 1
ATOM 2472 N N . LEU A 1 332 ? -13.146 34.943 -66.734 1.00 60.51 332 LEU A N 1
ATOM 2473 C CA . LEU A 1 332 ? -12.897 36.250 -66.145 1.00 61.39 332 LEU A CA 1
ATOM 2474 C C . LEU A 1 332 ? -13.062 37.314 -67.218 1.00 64.37 332 LEU A C 1
ATOM 2475 O O . LEU A 1 332 ? -12.670 37.112 -68.374 1.00 61.31 332 LEU A O 1
ATOM 2480 N N . SER A 1 333 ? -13.655 38.440 -66.836 1.00 54.63 333 SER A N 1
ATOM 2481 C CA . SER A 1 333 ? -13.770 39.569 -67.737 1.00 63.90 333 SER A CA 1
ATOM 2482 C C . SER A 1 333 ? -13.709 40.857 -66.936 1.00 62.84 333 SER A C 1
ATOM 2483 O O . SER A 1 333 ? -13.829 40.842 -65.716 1.00 54.12 333 SER A O 1
ATOM 2486 N N . ALA A 1 334 ? -13.526 41.971 -67.633 1.00 62.83 334 ALA A N 1
ATOM 2487 C CA . ALA A 1 334 ? -13.479 43.270 -66.991 1.00 54.83 334 ALA A CA 1
ATOM 2488 C C . ALA A 1 334 ? -14.625 43.428 -66.003 1.00 53.75 334 ALA A C 1
ATOM 2489 O O . ALA A 1 334 ? -14.441 43.957 -64.905 1.00 57.26 334 ALA A O 1
ATOM 2491 N N . GLN A 1 335 ? -15.802 42.945 -66.386 1.00 50.12 335 GLN A N 1
ATOM 2492 C CA . GLN A 1 335 ? -17.010 43.154 -65.592 1.00 53.59 335 GLN A CA 1
ATOM 2493 C C . GLN A 1 335 ? -16.967 42.510 -64.198 1.00 50.97 335 GLN A C 1
ATOM 2494 O O . GLN A 1 335 ? -17.735 42.886 -63.311 1.00 44.34 335 GLN A O 1
ATOM 2500 N N . ASP A 1 336 ? -16.085 41.537 -64.007 1.00 46.97 336 ASP A N 1
ATOM 2501 C CA . ASP A 1 336 ? -16.024 40.827 -62.737 1.00 48.70 336 ASP A CA 1
ATOM 2502 C C . ASP A 1 336 ? -15.062 41.502 -61.762 1.00 50.19 336 ASP A C 1
ATOM 2503 O O . ASP A 1 336 ? -14.959 41.108 -60.600 1.00 50.25 336 ASP A O 1
ATOM 2508 N N . LEU A 1 337 ? -14.351 42.517 -62.236 1.00 47.42 337 LEU A N 1
ATOM 2509 C CA . LEU A 1 337 ? -13.362 43.171 -61.398 1.00 52.98 337 LEU A CA 1
ATOM 2510 C C . LEU A 1 337 ? -14.008 44.114 -60.379 1.00 52.52 337 LEU A C 1
ATOM 2511 O O . LEU A 1 337 ? -15.075 44.668 -60.614 1.00 54.02 337 LEU A O 1
ATOM 2516 N N . GLY A 1 338 ? -13.355 44.266 -59.236 1.00 52.81 338 GLY A N 1
ATOM 2517 C CA . GLY A 1 338 ? -13.748 45.259 -58.261 1.00 53.52 338 GLY A CA 1
ATOM 2518 C C . GLY A 1 338 ? -12.810 46.453 -58.286 1.00 48.48 338 GLY A C 1
ATOM 2519 O O . GLY A 1 338 ? -11.805 46.452 -59.002 1.00 46.82 338 GLY A O 1
ATOM 2520 N N . ASP A 1 339 ? -13.153 47.480 -57.513 1.00 44.80 339 ASP A N 1
ATOM 2521 C CA . ASP A 1 339 ? -12.342 48.684 -57.401 1.00 43.72 339 ASP A CA 1
ATOM 2522 C C . ASP A 1 339 ? -12.041 48.966 -55.943 1.00 51.61 339 ASP A C 1
ATOM 2523 O O . ASP A 1 339 ? -12.874 48.727 -55.062 1.00 56.60 339 ASP A O 1
ATOM 2528 N N . ALA A 1 340 ? -10.840 49.478 -55.705 1.00 45.12 340 ALA A N 1
ATOM 2529 C CA . ALA A 1 340 ? -10.446 49.996 -54.406 1.00 44.86 340 ALA A CA 1
ATOM 2530 C C . ALA A 1 340 ? -9.535 51.180 -54.680 1.00 45.21 340 ALA A C 1
ATOM 2531 O O . ALA A 1 340 ? -8.719 51.136 -55.604 1.00 39.50 340 ALA A O 1
ATOM 2533 N N . GLY A 1 341 ? -9.689 52.249 -53.903 1.00 39.75 341 GLY A N 1
ATOM 2534 C CA . GLY A 1 341 ? -8.822 53.400 -54.062 1.00 39.42 341 GLY A CA 1
ATOM 2535 C C . GLY A 1 341 ? -7.365 53.040 -53.809 1.00 51.50 341 GLY A C 1
ATOM 2536 O O . GLY A 1 341 ? -6.462 53.589 -54.442 1.00 47.98 341 GLY A O 1
ATOM 2537 N N . LEU A 1 342 ? -7.137 52.111 -52.883 1.00 48.25 342 LEU A N 1
ATOM 2538 C CA . LEU A 1 342 ? -5.789 51.751 -52.466 1.00 41.79 342 LEU A CA 1
ATOM 2539 C C . LEU A 1 342 ? -5.700 50.259 -52.164 1.00 46.88 342 LEU A C 1
ATOM 2540 O O . LEU A 1 342 ? -6.545 49.717 -51.448 1.00 39.54 342 LEU A O 1
ATOM 2545 N N . VAL A 1 343 ? -4.685 49.592 -52.711 1.00 46.03 343 VAL A N 1
ATOM 2546 C CA . VAL A 1 343 ? -4.319 48.253 -52.257 1.00 41.50 343 VAL A CA 1
ATOM 2547 C C . VAL A 1 343 ? -2.856 48.335 -51.883 1.00 50.29 343 VAL A C 1
ATOM 2548 O O . VAL A 1 343 ? -2.025 48.717 -52.714 1.00 53.36 343 VAL A O 1
ATOM 2552 N N . GLU A 1 344 ? -2.539 48.019 -50.629 1.00 39.34 344 GLU A N 1
ATOM 2553 C CA . GLU A 1 344 ? -1.172 48.169 -50.156 1.00 38.41 344 GLU A CA 1
ATOM 2554 C C . GLU A 1 344 ? -0.768 47.105 -49.160 1.00 41.19 344 GLU A C 1
ATOM 2555 O O . GLU A 1 344 ? -1.496 46.831 -48.201 1.00 40.26 344 GLU A O 1
ATOM 2561 N N . GLU A 1 345 ? 0.395 46.499 -49.385 1.00 38.44 345 GLU A N 1
ATOM 2562 C CA . GLU A 1 345 ? 0.972 45.646 -48.363 1.00 40.24 345 GLU A CA 1
ATOM 2563 C C . GLU A 1 345 ? 1.842 46.509 -47.464 1.00 48.07 345 GLU A C 1
ATOM 2564 O O . GLU A 1 345 ? 2.743 47.199 -47.933 1.00 51.31 345 GLU A O 1
ATOM 2570 N N . ARG A 1 346 ? 1.551 46.496 -46.171 1.00 48.36 346 ARG A N 1
ATOM 2571 C CA . ARG A 1 346 ? 2.385 47.208 -45.211 1.00 44.72 346 ARG A CA 1
ATOM 2572 C C . ARG A 1 346 ? 2.284 46.573 -43.826 1.00 43.91 346 ARG A C 1
ATOM 2573 O O . ARG A 1 346 ? 1.376 45.784 -43.552 1.00 38.84 346 ARG A O 1
ATOM 2581 N N . LYS A 1 347 ? 3.231 46.896 -42.959 1.00 47.28 347 LYS A N 1
ATOM 2582 C CA . LYS A 1 347 ? 3.241 46.295 -41.633 1.00 49.13 347 LYS A CA 1
ATOM 2583 C C . LYS A 1 347 ? 2.346 47.078 -40.687 1.00 47.88 347 LYS A C 1
ATOM 2584 O O . LYS A 1 347 ? 2.326 48.308 -40.701 1.00 51.34 347 LYS A O 1
ATOM 2590 N N . ILE A 1 348 ? 1.586 46.350 -39.883 1.00 45.68 348 ILE A N 1
ATOM 2591 C CA . ILE A 1 348 ? 0.796 46.947 -38.822 1.00 46.40 348 ILE A CA 1
ATOM 2592 C C . ILE A 1 348 ? 1.116 46.208 -37.532 1.00 45.80 348 ILE A C 1
ATOM 2593 O O . ILE A 1 348 ? 0.950 44.983 -37.449 1.00 35.14 348 ILE A O 1
ATOM 2598 N N . SER A 1 349 ? 1.569 46.965 -36.532 1.00 60.69 349 SER A N 1
ATOM 2599 C CA . SER A 1 349 ? 2.139 46.403 -35.304 1.00 65.10 349 SER A CA 1
ATOM 2600 C C . SER A 1 349 ? 2.958 45.149 -35.607 1.00 54.86 349 SER A C 1
ATOM 2601 O O . SER A 1 349 ? 2.721 44.079 -35.041 1.00 51.93 349 SER A O 1
ATOM 2604 N N . GLY A 1 350 ? 3.902 45.296 -36.534 1.00 54.36 350 GLY A N 1
ATOM 2605 C CA . GLY A 1 350 ? 4.871 44.255 -36.824 1.00 56.81 350 GLY A CA 1
ATOM 2606 C C . GLY A 1 350 ? 4.440 43.139 -37.752 1.00 54.02 350 GLY A C 1
ATOM 2607 O O . GLY A 1 350 ? 5.260 42.298 -38.125 1.00 55.36 350 GLY A O 1
ATOM 2608 N N . ASP A 1 351 ? 3.163 43.125 -38.126 1.00 42.39 351 ASP A N 1
ATOM 2609 C CA . ASP A 1 351 ? 2.618 42.080 -38.995 1.00 40.15 351 ASP A CA 1
ATOM 2610 C C . ASP A 1 351 ? 2.364 42.627 -40.391 1.00 46.01 351 ASP A C 1
ATOM 2611 O O . ASP A 1 351 ? 1.709 43.665 -40.537 1.00 43.93 351 ASP A O 1
ATOM 2616 N N . SER A 1 352 ? 2.866 41.933 -41.410 1.00 46.41 352 SER A N 1
ATOM 2617 C CA . SER A 1 352 ? 2.645 42.330 -42.802 1.00 46.70 352 SER A CA 1
ATOM 2618 C C . SER A 1 352 ? 1.280 41.882 -43.282 1.00 51.29 352 SER A C 1
ATOM 2619 O O . SER A 1 352 ? 0.954 40.690 -43.245 1.00 53.68 352 SER A O 1
ATOM 2622 N N . MET A 1 353 ? 0.490 42.839 -43.754 1.00 40.93 353 MET A N 1
ATOM 2623 C CA . MET A 1 353 ? -0.852 42.545 -44.232 1.00 42.52 353 MET A CA 1
ATOM 2624 C C . MET A 1 353 ? -1.125 43.324 -45.503 1.00 40.66 353 MET A C 1
ATOM 2625 O O . MET A 1 353 ? -0.390 44.254 -45.827 1.00 36.96 353 MET A O 1
ATOM 2630 N N . ILE A 1 354 ? -2.167 42.931 -46.229 1.00 37.89 354 ILE A N 1
ATOM 2631 C CA . ILE A 1 354 ? -2.603 43.676 -47.400 1.00 41.40 354 ILE A CA 1
ATOM 2632 C C . ILE A 1 354 ? -3.883 44.438 -47.092 1.00 43.52 354 ILE A C 1
ATOM 2633 O O . ILE A 1 354 ? -4.922 43.850 -46.777 1.00 43.05 354 ILE A O 1
ATOM 2638 N N . PHE A 1 355 ? -3.793 45.757 -47.160 1.00 40.42 355 PHE A N 1
ATOM 2639 C CA . PHE A 1 355 ? -4.948 46.614 -46.939 1.00 35.17 355 PHE A CA 1
ATOM 2640 C C . PHE A 1 355 ? -5.632 46.846 -48.276 1.00 44.17 355 PHE A C 1
ATOM 2641 O O . PHE A 1 355 ? -4.986 47.229 -49.247 1.00 36.48 355 PHE A O 1
ATOM 2649 N N . VAL A 1 356 ? -6.932 46.590 -48.330 1.00 43.21 356 VAL A N 1
ATOM 2650 C CA . VAL A 1 356 ? -7.729 46.970 -49.476 1.00 39.21 356 VAL A CA 1
ATOM 2651 C C . VAL A 1 356 ? -8.691 48.023 -48.949 1.00 45.78 356 VAL A C 1
ATOM 2652 O O . VAL A 1 356 ? -9.668 47.690 -48.282 1.00 51.76 356 VAL A O 1
ATOM 2656 N N . GLU A 1 357 ? -8.390 49.295 -49.208 1.00 34.69 357 GLU A N 1
ATOM 2657 C CA . GLU A 1 357 ? -9.133 50.390 -48.590 1.00 39.10 357 GLU A CA 1
ATOM 2658 C C . GLU A 1 357 ? -9.557 51.468 -49.584 1.00 44.49 357 GLU A C 1
ATOM 2659 O O . GLU A 1 357 ? -9.216 51.410 -50.772 1.00 35.33 357 GLU A O 1
ATOM 2665 N N . GLU A 1 358 ? -10.293 52.450 -49.064 1.00 48.61 358 GLU A N 1
ATOM 2666 C CA . GLU A 1 358 ? -10.868 53.532 -49.853 1.00 42.88 358 GLU A CA 1
ATOM 2667 C C . GLU A 1 358 ? -11.744 52.998 -50.981 1.00 46.98 358 GLU A C 1
ATOM 2668 O O . GLU A 1 358 ? -11.652 53.444 -52.119 1.00 45.79 358 GLU A O 1
ATOM 2674 N N . CYS A 1 359 ? -12.590 52.026 -50.657 1.00 40.78 359 CYS A N 1
ATOM 2675 C CA . CYS A 1 359 ? -13.566 51.526 -51.611 1.00 42.51 359 CYS A CA 1
ATOM 2676 C C . CYS A 1 359 ? -14.780 52.458 -51.618 1.00 40.88 359 CYS A C 1
ATOM 2677 O O . CYS A 1 359 ? -15.140 53.019 -50.577 1.00 41.38 359 CYS A O 1
ATOM 2680 N N . LYS A 1 360 ? -15.410 52.621 -52.781 1.00 49.24 360 LYS A N 1
ATOM 2681 C CA . LYS A 1 360 ? -16.464 53.633 -52.950 1.00 59.65 360 LYS A CA 1
ATOM 2682 C C . LYS A 1 360 ? -17.814 53.357 -52.270 1.00 60.60 360 LYS A C 1
ATOM 2683 O O . LYS A 1 360 ? -18.382 54.231 -51.600 1.00 67.08 360 LYS A O 1
ATOM 2689 N N . HIS A 1 361 ? -18.340 52.157 -52.444 1.00 53.02 361 HIS A N 1
ATOM 2690 C CA . HIS A 1 361 ? -19.624 51.829 -51.825 1.00 55.41 361 HIS A CA 1
ATOM 2691 C C . HIS A 1 361 ? -19.548 50.411 -51.288 1.00 57.23 361 HIS A C 1
ATOM 2692 O O . HIS A 1 361 ? -20.296 49.537 -51.730 1.00 57.39 361 HIS A O 1
ATOM 2699 N N . PRO A 1 362 ? -18.620 50.172 -50.341 1.00 49.05 362 PRO A N 1
ATOM 2700 C CA . PRO A 1 362 ? -18.405 48.813 -49.831 1.00 48.83 362 PRO A CA 1
ATOM 2701 C C . PRO A 1 362 ? -19.664 48.288 -49.152 1.00 42.17 362 PRO A C 1
ATOM 2702 O O . PRO A 1 362 ? -20.414 49.070 -48.575 1.00 35.36 362 PRO A O 1
ATOM 2706 N N . LYS A 1 363 ? -19.897 46.985 -49.251 1.00 38.00 363 LYS A N 1
ATOM 2707 C CA . LYS A 1 363 ? -21.022 46.346 -48.597 1.00 41.39 363 LYS A CA 1
ATOM 2708 C C . LYS A 1 363 ? -20.499 45.596 -47.380 1.00 46.26 363 LYS A C 1
ATOM 2709 O O . LYS A 1 363 ? -21.269 45.014 -46.603 1.00 44.95 363 LYS A O 1
ATOM 2715 N N . ALA A 1 364 ? -19.175 45.588 -47.238 1.00 41.40 364 ALA A N 1
ATOM 2716 C CA . ALA A 1 364 ? -18.530 45.126 -46.008 1.00 38.26 364 ALA A CA 1
ATOM 2717 C C . ALA A 1 364 ? -17.385 46.068 -45.709 1.00 37.42 364 ALA A C 1
ATOM 2718 O O . ALA A 1 364 ? -16.743 46.574 -46.621 1.00 36.95 364 ALA A O 1
ATOM 2720 N N . VAL A 1 365 ? -17.146 46.326 -44.431 1.00 38.49 365 VAL A N 1
ATOM 2721 C CA . VAL A 1 365 ? -16.090 47.240 -44.024 1.00 31.56 365 VAL A CA 1
ATOM 2722 C C . VAL A 1 365 ? -15.351 46.656 -42.820 1.00 36.22 365 VAL A C 1
ATOM 2723 O O . VAL A 1 365 ? -15.691 45.580 -42.325 1.00 37.79 365 VAL A O 1
ATOM 2727 N N . THR A 1 366 ? -14.354 47.379 -42.337 1.00 36.08 366 THR A N 1
ATOM 2728 C CA . THR A 1 366 ? -13.534 46.882 -41.245 1.00 32.74 366 THR A CA 1
ATOM 2729 C C . THR A 1 366 ? -13.287 47.949 -40.179 1.00 33.67 366 THR A C 1
ATOM 2730 O O . THR A 1 366 ? -12.783 49.043 -40.469 1.00 34.94 366 THR A O 1
ATOM 2734 N N . MET A 1 367 ? -13.657 47.630 -38.946 1.00 30.54 367 MET A N 1
ATOM 2735 C CA . MET A 1 367 ? -13.266 48.437 -37.805 1.00 35.32 367 MET A CA 1
ATOM 2736 C C . MET A 1 367 ? -11.888 47.981 -37.362 1.00 37.01 367 MET A C 1
ATOM 2737 O O . MET A 1 367 ? -11.735 46.866 -36.847 1.00 33.52 367 MET A O 1
ATOM 2742 N N . LEU A 1 368 ? -10.879 48.826 -37.550 1.00 36.29 368 LEU A N 1
ATOM 2743 C CA . LEU A 1 368 ? -9.550 48.483 -37.045 1.00 34.51 368 LEU A CA 1
ATOM 2744 C C . LEU A 1 368 ? -9.415 49.058 -35.635 1.00 31.24 368 LEU A C 1
ATOM 2745 O O . LEU A 1 368 ? -9.266 50.258 -35.435 1.00 28.83 368 LEU A O 1
ATOM 2750 N N . ILE A 1 369 ? -9.526 48.187 -34.650 1.00 32.28 369 ILE A N 1
ATOM 2751 C CA . ILE A 1 369 ? -9.463 48.634 -33.271 1.00 34.81 369 ILE A CA 1
ATOM 2752 C C . ILE A 1 369 ? -8.025 48.632 -32.751 1.00 28.93 369 ILE A C 1
ATOM 2753 O O . ILE A 1 369 ? -7.308 47.644 -32.867 1.00 32.87 369 ILE A O 1
ATOM 2758 N N . ARG A 1 370 ? -7.606 49.774 -32.237 1.00 26.84 370 ARG A N 1
ATOM 2759 C CA . ARG A 1 370 ? -6.267 49.940 -31.694 1.00 33.39 370 ARG A CA 1
ATOM 2760 C C . ARG A 1 370 ? -6.338 50.175 -30.187 1.00 36.98 370 ARG A C 1
ATOM 2761 O O . ARG A 1 370 ? -7.363 50.615 -29.663 1.00 33.65 370 ARG A O 1
ATOM 2769 N N . GLY A 1 371 ? -5.241 49.884 -29.504 1.00 29.73 371 GLY A N 1
ATOM 2770 C CA . GLY A 1 371 ? -5.087 50.180 -28.092 1.00 29.03 371 GLY A CA 1
ATOM 2771 C C . GLY A 1 371 ? -3.678 49.754 -27.696 1.00 39.48 371 GLY A C 1
ATOM 2772 O O . GLY A 1 371 ? -2.990 49.072 -28.467 1.00 35.51 371 GLY A O 1
ATOM 2773 N N . THR A 1 372 ? -3.246 50.138 -26.500 1.00 28.18 372 THR A N 1
ATOM 2774 C CA . THR A 1 372 ? -1.877 49.883 -26.084 1.00 30.60 372 THR A CA 1
ATOM 2775 C C . THR A 1 372 ? -1.610 48.435 -25.684 1.00 39.14 372 THR A C 1
ATOM 2776 O O . THR A 1 372 ? -0.494 47.974 -25.795 1.00 51.67 372 THR A O 1
ATOM 2780 N N . THR A 1 373 ? -2.620 47.715 -25.213 1.00 31.28 373 THR A N 1
ATOM 2781 C CA . THR A 1 373 ? -2.407 46.319 -24.849 1.00 21.89 373 THR A CA 1
ATOM 2782 C C . THR A 1 373 ? -3.529 45.431 -25.361 1.00 29.01 373 THR A C 1
ATOM 2783 O O . THR A 1 373 ? -4.639 45.889 -25.634 1.00 28.01 373 THR A O 1
ATOM 2787 N N . GLU A 1 374 ? -3.242 44.142 -25.459 1.00 29.32 374 GLU A N 1
ATOM 2788 C CA . GLU A 1 374 ? -4.223 43.202 -25.949 1.00 33.13 374 GLU A CA 1
ATOM 2789 C C . GLU A 1 374 ? -5.511 43.267 -25.135 1.00 31.09 374 GLU A C 1
ATOM 2790 O O . GLU A 1 374 ? -6.605 43.330 -25.698 1.00 32.51 374 GLU A O 1
ATOM 2796 N N . HIS A 1 375 ? -5.380 43.243 -23.814 1.00 27.19 375 HIS A N 1
ATOM 2797 C CA . HIS A 1 375 ? -6.555 43.237 -22.945 1.00 25.60 375 HIS A CA 1
ATOM 2798 C C . HIS A 1 375 ? -7.321 44.547 -22.969 1.00 24.94 375 HIS A C 1
ATOM 2799 O O . HIS A 1 375 ? -8.533 44.544 -22.880 1.00 28.02 375 HIS A O 1
ATOM 2806 N N . VAL A 1 376 ? -6.616 45.665 -23.106 1.00 26.73 376 VAL A N 1
ATOM 2807 C CA . VAL A 1 376 ? -7.291 46.947 -23.296 1.00 23.85 376 VAL A CA 1
ATOM 2808 C C . VAL A 1 376 ? -8.141 46.897 -24.591 1.00 33.73 376 VAL A C 1
ATOM 2809 O O . VAL A 1 376 ? -9.295 47.321 -24.626 1.00 31.22 376 VAL A O 1
ATOM 2813 N N . ILE A 1 377 ? -7.562 46.349 -25.650 1.00 29.53 377 ILE A N 1
ATOM 2814 C CA . ILE A 1 377 ? -8.233 46.276 -26.933 1.00 32.51 377 ILE A CA 1
ATOM 2815 C C . ILE A 1 377 ? -9.491 45.399 -26.857 1.00 34.29 377 ILE A C 1
ATOM 2816 O O . ILE A 1 377 ? -10.541 45.790 -27.344 1.00 27.35 377 ILE A O 1
ATOM 2821 N N . GLU A 1 378 ? -9.396 44.233 -26.220 1.00 32.73 378 GLU A N 1
ATOM 2822 C CA . GLU A 1 378 ? -10.548 43.344 -26.117 1.00 26.95 378 GLU A CA 1
ATOM 2823 C C . GLU A 1 378 ? -11.816 44.041 -25.603 1.00 26.14 378 GLU A C 1
ATOM 2824 O O . GLU A 1 378 ? -12.909 43.817 -26.123 1.00 29.20 378 GLU A O 1
ATOM 2830 N N . GLU A 1 379 ? -11.680 44.841 -24.553 1.00 30.76 379 GLU A N 1
ATOM 2831 C CA . GLU A 1 379 ? -12.851 45.487 -23.976 1.00 35.15 379 GLU A CA 1
ATOM 2832 C C . GLU A 1 379 ? -13.382 46.625 -24.872 1.00 30.70 379 GLU A C 1
ATOM 2833 O O . GLU A 1 379 ? -14.586 46.849 -24.940 1.00 33.70 379 GLU A O 1
ATOM 2839 N N . VAL A 1 380 ? -12.480 47.335 -25.547 1.00 33.35 380 VAL A N 1
ATOM 2840 C CA . VAL A 1 380 ? -12.884 48.336 -26.521 1.00 29.78 380 VAL A CA 1
ATOM 2841 C C . VAL A 1 380 ? -13.664 47.618 -27.621 1.00 30.73 380 VAL A C 1
ATOM 2842 O O . VAL A 1 380 ? -14.739 48.056 -28.016 1.00 27.55 380 VAL A O 1
ATOM 2846 N N . ALA A 1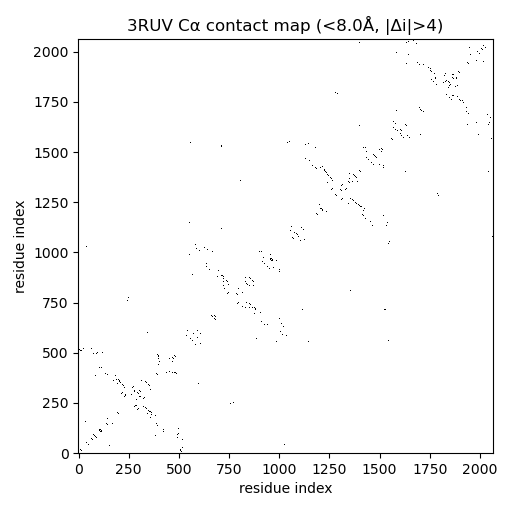 381 ? -13.167 46.466 -28.054 1.00 31.25 381 ALA A N 1
ATOM 2847 C CA . ALA A 1 381 ? -13.881 45.676 -29.051 1.00 28.32 381 ALA A CA 1
ATOM 2848 C C . ALA A 1 381 ? -15.273 45.234 -28.570 1.00 28.26 381 ALA A C 1
ATOM 2849 O O . ALA A 1 381 ? -16.244 45.267 -29.333 1.00 28.05 381 ALA A O 1
ATOM 2851 N N . ARG A 1 382 ? -15.376 44.828 -27.308 1.00 22.42 382 ARG A N 1
ATOM 2852 C CA . ARG A 1 382 ? -16.688 44.471 -26.759 1.00 27.10 382 ARG A CA 1
ATOM 2853 C C . ARG A 1 382 ? -17.649 45.678 -26.782 1.00 24.90 382 ARG A C 1
ATOM 2854 O O . ARG A 1 382 ? -18.828 45.546 -27.126 1.00 25.80 382 ARG A O 1
ATOM 2862 N N . ALA A 1 383 ? -17.130 46.861 -26.475 1.00 24.61 383 ALA A N 1
ATOM 2863 C CA . ALA A 1 383 ? -17.971 48.050 -26.494 1.00 27.71 383 ALA A CA 1
ATOM 2864 C C . ALA A 1 383 ? -18.414 48.369 -27.931 1.00 31.43 383 ALA A C 1
ATOM 2865 O O . ALA A 1 383 ? -19.591 48.623 -28.173 1.00 34.75 383 ALA A O 1
ATOM 2867 N N . VAL A 1 384 ? -17.470 48.351 -28.870 1.00 29.36 384 VAL A N 1
ATOM 2868 C CA . VAL A 1 384 ? -17.798 48.584 -30.271 1.00 30.01 384 VAL A CA 1
ATOM 2869 C C . VAL A 1 384 ? -18.906 47.633 -30.704 1.00 32.29 384 VAL A C 1
ATOM 2870 O O . VAL A 1 384 ? -19.867 48.038 -31.351 1.00 30.49 384 VAL A O 1
ATOM 2874 N N . ASP A 1 385 ? -18.786 46.367 -30.314 1.00 25.66 385 ASP A N 1
ATOM 2875 C CA . ASP A 1 385 ? -19.837 45.401 -30.614 1.00 21.66 385 ASP A CA 1
ATOM 2876 C C . ASP A 1 385 ? -21.233 45.783 -30.084 1.00 29.08 385 ASP A C 1
ATOM 2877 O O . ASP A 1 385 ? -22.231 45.562 -30.772 1.00 26.59 385 ASP A O 1
ATOM 2882 N N . ASP A 1 386 ? -21.304 46.288 -28.846 1.00 28.53 386 ASP A N 1
ATOM 2883 C CA . ASP A 1 386 ? -22.593 46.651 -28.249 1.00 29.77 386 ASP A CA 1
ATOM 2884 C C . ASP A 1 386 ? -23.201 47.719 -29.146 1.00 28.10 386 ASP A C 1
ATOM 2885 O O . ASP A 1 386 ? -24.378 47.672 -29.461 1.00 24.54 386 ASP A O 1
ATOM 2890 N N . ALA A 1 387 ? -22.360 48.685 -29.518 1.00 27.87 387 ALA A N 1
ATOM 2891 C CA . ALA A 1 387 ? -22.763 49.838 -30.293 1.00 27.51 387 ALA A CA 1
ATOM 2892 C C . ALA A 1 387 ? -23.222 49.437 -31.697 1.00 26.01 387 ALA A C 1
ATOM 2893 O O . ALA A 1 387 ? -24.238 49.925 -32.170 1.00 23.56 387 ALA A O 1
ATOM 2895 N N . VAL A 1 388 ? -22.475 48.547 -32.350 1.00 26.18 388 VAL A N 1
ATOM 2896 C CA . VAL A 1 388 ? -22.886 48.022 -33.648 1.00 26.63 388 VAL A CA 1
ATOM 2897 C C . VAL A 1 388 ? -24.287 47.381 -33.565 1.00 29.78 388 VAL A C 1
ATOM 2898 O O . VAL A 1 388 ? -25.159 47.609 -34.406 1.00 25.57 388 VAL A O 1
ATOM 2902 N N . GLY A 1 389 ? -24.505 46.598 -32.521 1.00 26.37 389 GLY A N 1
ATOM 2903 C CA . GLY A 1 389 ? -25.799 45.987 -32.312 1.00 21.52 389 GLY A CA 1
ATOM 2904 C C . GLY A 1 389 ? -26.945 46.991 -32.190 1.00 28.33 389 GLY A C 1
ATOM 2905 O O . GLY A 1 389 ? -27.985 46.857 -32.844 1.00 34.46 389 GLY A O 1
ATOM 2906 N N . VAL A 1 390 ? -26.778 48.003 -31.349 1.00 21.26 390 VAL A N 1
ATOM 2907 C CA . VAL A 1 390 ? -27.880 48.933 -31.142 1.00 25.93 390 VAL A CA 1
ATOM 2908 C C . VAL A 1 390 ? -28.057 49.913 -32.316 1.00 19.49 390 VAL A C 1
ATOM 2909 O O . VAL A 1 390 ? -29.177 50.247 -32.676 1.00 31.79 390 VAL A O 1
ATOM 2913 N N . VAL A 1 391 ? -26.967 50.345 -32.937 1.00 19.61 391 VAL A N 1
ATOM 2914 C CA . VAL A 1 391 ? -27.115 51.163 -34.139 1.00 19.37 391 VAL A CA 1
ATOM 2915 C C . VAL A 1 391 ? -27.873 50.353 -35.183 1.00 25.79 391 VAL A C 1
ATOM 2916 O O . VAL A 1 391 ? -28.799 50.860 -35.818 1.00 25.85 391 VAL A O 1
ATOM 2920 N N . GLY A 1 392 ? -27.494 49.081 -35.329 1.00 28.90 392 GLY A N 1
ATOM 2921 C CA . GLY A 1 392 ? -28.189 48.156 -36.201 1.00 26.64 392 GLY A CA 1
ATOM 2922 C C . GLY A 1 392 ? -29.676 48.043 -35.898 1.00 30.27 392 GLY A C 1
ATOM 2923 O O . GLY A 1 392 ? -30.515 48.067 -36.817 1.00 28.22 392 GLY A O 1
ATOM 2924 N N . CYS A 1 393 ? -30.010 47.905 -34.615 1.00 26.07 393 CYS A N 1
ATOM 2925 C CA . CYS A 1 393 ? -31.416 47.832 -34.201 1.00 25.50 393 CYS A CA 1
ATOM 2926 C C . CYS A 1 393 ? -32.184 49.096 -34.579 1.00 27.14 393 CYS A C 1
ATOM 2927 O O . CYS A 1 393 ? -33.349 49.039 -34.982 1.00 26.87 393 CYS A O 1
ATOM 2930 N N . THR A 1 394 ? -31.531 50.240 -34.426 1.00 26.39 394 THR A N 1
ATOM 2931 C CA . THR A 1 394 ? -32.233 51.502 -34.575 1.00 31.59 394 THR A CA 1
ATOM 2932 C C . THR A 1 394 ? -32.508 51.723 -36.067 1.00 29.34 394 THR A C 1
ATOM 2933 O O . THR A 1 394 ? -33.557 52.224 -36.443 1.00 28.09 394 THR A O 1
ATOM 2937 N N . ILE A 1 395 ? -31.565 51.302 -36.901 1.00 29.88 395 ILE A N 1
ATOM 2938 C CA . ILE A 1 395 ? -31.716 51.392 -38.341 1.00 30.09 395 ILE A CA 1
ATOM 2939 C C . ILE A 1 395 ? -32.827 50.474 -38.820 1.00 24.11 395 ILE A C 1
ATOM 2940 O O . ILE A 1 395 ? -33.620 50.842 -39.677 1.00 30.17 395 ILE A O 1
ATOM 2945 N N . GLU A 1 396 ? -32.895 49.280 -38.246 1.00 35.35 396 GLU A N 1
ATOM 2946 C CA . GLU A 1 396 ? -33.903 48.309 -38.638 1.00 28.01 396 GLU A CA 1
ATOM 2947 C C . GLU A 1 396 ? -35.317 48.617 -38.117 1.00 36.18 396 GLU A C 1
ATOM 2948 O O . GLU A 1 396 ? -36.307 48.409 -38.832 1.00 34.35 396 GLU A O 1
ATOM 2954 N N . ASP A 1 397 ? -35.405 49.112 -36.883 1.00 28.85 397 ASP A N 1
ATOM 2955 C CA . ASP A 1 397 ? -36.693 49.273 -36.215 1.00 26.81 397 ASP A CA 1
ATOM 2956 C C . ASP A 1 397 ? -37.226 50.699 -36.332 1.00 29.86 397 ASP A C 1
ATOM 2957 O O . ASP A 1 397 ? -38.434 50.911 -36.295 1.00 25.96 397 ASP A O 1
ATOM 2962 N N . GLY A 1 398 ? -36.319 51.674 -36.432 1.00 28.92 398 GLY A N 1
ATOM 2963 C CA . GLY A 1 398 ? -36.693 53.080 -36.412 1.00 29.62 398 GLY A CA 1
ATOM 2964 C C . GLY A 1 398 ? -37.400 53.495 -35.134 1.00 30.46 398 GLY A C 1
ATOM 2965 O O . GLY A 1 398 ? -38.195 54.423 -35.140 1.00 31.52 398 GLY A O 1
ATOM 2966 N N . ARG A 1 399 ? -37.117 52.795 -34.036 1.00 26.92 399 ARG A N 1
ATOM 2967 C CA . ARG A 1 399 ? -37.769 53.073 -32.759 1.00 26.98 399 ARG A CA 1
ATOM 2968 C C . ARG A 1 399 ? -36.825 53.039 -31.552 1.00 29.99 399 ARG A C 1
ATOM 2969 O O . ARG A 1 399 ? -36.067 52.077 -31.351 1.00 29.29 399 ARG A O 1
ATOM 2977 N N . ILE A 1 400 ? -36.881 54.098 -30.751 1.00 27.84 400 ILE A N 1
ATOM 2978 C CA . ILE A 1 400 ? -36.019 54.212 -29.589 1.00 27.14 400 ILE A CA 1
ATOM 2979 C C . ILE A 1 400 ? -36.802 54.639 -28.355 1.00 33.57 400 ILE A C 1
ATOM 2980 O O . ILE A 1 400 ? -37.939 55.107 -28.451 1.00 32.02 400 ILE A O 1
ATOM 2985 N N . VAL A 1 401 ? -36.175 54.490 -27.193 1.00 30.19 401 VAL A N 1
ATOM 2986 C CA . VAL A 1 401 ? -36.738 54.982 -25.940 1.00 27.49 401 VAL A CA 1
ATOM 2987 C C . VAL A 1 401 ? -35.653 55.714 -25.168 1.00 30.79 401 VAL A C 1
ATOM 2988 O O . VAL A 1 401 ? -34.470 55.619 -25.503 1.00 27.04 401 VAL A O 1
ATOM 2992 N N . SER A 1 402 ? -36.048 56.454 -24.141 1.00 21.93 402 SER A N 1
ATOM 2993 C CA . SER A 1 402 ? -35.078 57.140 -23.307 1.00 24.10 402 SER A CA 1
ATOM 2994 C C . SER A 1 402 ? -34.467 56.134 -22.340 1.00 24.36 402 SER A C 1
ATOM 2995 O O . SER A 1 402 ? -35.117 55.149 -21.973 1.00 26.60 402 SER A O 1
ATOM 2998 N N . GLY A 1 403 ? -33.232 56.389 -21.920 1.00 28.50 403 GLY A N 1
ATOM 2999 C CA . GLY A 1 403 ? -32.513 55.465 -21.058 1.00 27.21 403 GLY A CA 1
ATOM 3000 C C . GLY A 1 403 ? -32.394 55.889 -19.609 1.00 32.00 403 GLY A C 1
ATOM 3001 O O . GLY A 1 403 ? -33.218 56.647 -19.113 1.00 26.59 403 GLY A O 1
ATOM 3002 N N . GLY A 1 404 ? -31.363 55.382 -18.929 1.00 32.36 404 GLY A N 1
ATOM 3003 C CA . GLY A 1 404 ? -31.121 55.698 -17.532 1.00 20.75 404 GLY A CA 1
ATOM 3004 C C . GLY A 1 404 ? -32.221 55.201 -16.620 1.00 25.64 404 GLY A C 1
ATOM 3005 O O . GLY A 1 404 ? -32.411 55.722 -15.517 1.00 28.90 404 GLY A O 1
ATOM 3006 N N . GLY A 1 405 ? -32.948 54.187 -17.074 1.00 22.86 405 GLY A N 1
ATOM 3007 C CA . GLY A 1 405 ? -34.043 53.619 -16.291 1.00 21.47 405 GLY A CA 1
ATOM 3008 C C . GLY A 1 405 ? -35.325 54.448 -16.288 1.00 26.32 405 GLY A C 1
ATOM 3009 O O . GLY A 1 405 ? -36.264 54.161 -15.538 1.00 28.48 405 GLY A O 1
ATOM 3010 N N . SER A 1 406 ? -35.368 55.476 -17.133 1.00 28.39 406 SER A N 1
ATOM 3011 C CA . SER A 1 406 ? -36.571 56.292 -17.304 1.00 29.74 406 SER A CA 1
ATOM 3012 C C . SER A 1 406 ? -37.744 55.454 -17.819 1.00 26.87 406 SER A C 1
ATOM 3013 O O . SER A 1 406 ? -38.880 55.566 -17.351 1.00 31.42 406 SER A O 1
ATOM 3016 N N . THR A 1 407 ? -37.467 54.592 -18.782 1.00 28.33 407 THR A N 1
ATOM 3017 C CA . THR A 1 407 ? -38.530 53.805 -19.395 1.00 26.01 407 THR A CA 1
ATOM 3018 C C . THR A 1 407 ? -39.067 52.757 -18.416 1.00 27.43 407 THR A C 1
ATOM 3019 O O . THR A 1 407 ? -40.287 52.547 -18.318 1.00 29.78 407 THR A O 1
ATOM 3023 N N . GLU A 1 408 ? -38.168 52.135 -17.653 1.00 25.14 408 GLU A N 1
ATOM 3024 C CA . GLU A 1 408 ? -38.599 51.189 -16.632 1.00 26.39 408 GLU A CA 1
ATOM 3025 C C . GLU A 1 408 ? -39.524 51.857 -15.615 1.00 32.32 408 GLU A C 1
ATOM 3026 O O . GLU A 1 408 ? -40.521 51.270 -15.201 1.00 34.65 408 GLU A O 1
ATOM 3032 N N . VAL A 1 409 ? -39.188 53.079 -15.207 1.00 32.23 409 VAL A N 1
ATOM 3033 C CA . VAL A 1 409 ? -40.011 53.799 -14.233 1.00 31.79 409 VAL A CA 1
ATOM 3034 C C . VAL A 1 409 ? -41.387 54.073 -14.831 1.00 29.10 409 VAL A C 1
ATOM 3035 O O . VAL A 1 409 ? -42.410 53.827 -14.201 1.00 34.61 409 VAL A O 1
ATOM 3039 N N . GLU A 1 410 ? -41.405 54.560 -16.067 1.00 33.71 410 GLU A N 1
ATOM 3040 C CA . GLU A 1 410 ? -42.659 54.832 -16.756 1.00 23.91 410 GLU A CA 1
ATOM 3041 C C . GLU A 1 410 ? -43.506 53.568 -16.850 1.00 30.07 410 GLU A C 1
ATOM 3042 O O . GLU A 1 410 ? -44.704 53.597 -16.579 1.00 33.41 410 GLU A O 1
ATOM 3048 N N . LEU A 1 411 ? -42.872 52.452 -17.213 1.00 30.31 411 LEU A N 1
ATOM 3049 C CA . LEU A 1 411 ? -43.563 51.159 -17.271 1.00 34.40 411 LEU A CA 1
ATOM 3050 C C . LEU A 1 411 ? -44.157 50.719 -15.930 1.00 35.96 411 LEU A C 1
ATOM 3051 O O . LEU A 1 411 ? -45.292 50.244 -15.870 1.00 38.62 411 LEU A O 1
ATOM 3056 N N . SER A 1 412 ? -43.374 50.848 -14.861 1.00 37.20 412 SER A N 1
ATOM 3057 C CA . SER A 1 412 ? -43.809 50.398 -13.540 1.00 37.02 412 SER A CA 1
ATOM 3058 C C . SER A 1 412 ? -45.052 51.162 -13.136 1.00 38.77 412 SER A C 1
ATOM 3059 O O . SER A 1 412 ? -46.059 50.571 -12.743 1.00 37.75 412 SER A O 1
ATOM 3062 N N . MET A 1 413 ? -44.946 52.486 -13.211 1.00 37.16 413 MET A N 1
ATOM 3063 C CA . MET A 1 413 ? -46.064 53.379 -12.927 1.00 40.33 413 MET A CA 1
ATOM 3064 C C . MET A 1 413 ? -47.308 52.930 -13.717 1.00 39.13 413 MET A C 1
ATOM 3065 O O . MET A 1 413 ? -48.360 52.656 -13.142 1.00 39.85 413 MET A O 1
ATOM 3070 N N . LYS A 1 414 ? -47.177 52.813 -15.030 1.00 42.11 414 LYS A N 1
ATOM 3071 C CA . LYS A 1 414 ? -48.319 52.423 -15.856 1.00 43.93 414 LYS A CA 1
ATOM 3072 C C . LYS A 1 414 ? -48.857 51.036 -15.499 1.00 39.78 414 LYS A C 1
ATOM 3073 O O . LYS A 1 414 ? -50.066 50.814 -15.519 1.00 41.33 414 LYS A O 1
ATOM 3079 N N . LEU A 1 415 ? -47.966 50.103 -15.174 1.00 34.46 415 LEU A N 1
ATOM 3080 C CA . LEU A 1 415 ? -48.402 48.742 -14.851 1.00 37.22 415 LEU A CA 1
ATOM 3081 C C . LEU A 1 415 ? -49.162 48.682 -13.530 1.00 35.55 415 LEU A C 1
ATOM 3082 O O . LEU A 1 415 ? -50.080 47.867 -13.362 1.00 32.80 415 LEU A O 1
ATOM 3087 N N . ARG A 1 416 ? -48.771 49.543 -12.596 1.00 32.23 416 ARG A N 1
ATOM 3088 C CA . ARG A 1 416 ? -49.462 49.645 -11.317 1.00 36.48 416 ARG A CA 1
ATOM 3089 C C . ARG A 1 416 ? -50.865 50.200 -11.519 1.00 39.40 416 ARG A C 1
ATOM 3090 O O . ARG A 1 416 ? -51.788 49.818 -10.814 1.00 44.10 416 ARG A O 1
ATOM 3098 N N . GLU A 1 417 ? -51.027 51.078 -12.506 1.00 42.92 417 GLU A N 1
ATOM 3099 C CA . GLU A 1 417 ? -52.352 51.563 -12.887 1.00 53.74 417 GLU A CA 1
ATOM 3100 C C . GLU A 1 417 ? -53.183 50.427 -13.489 1.00 45.38 417 GLU A C 1
ATOM 3101 O O . GLU A 1 417 ? -54.354 50.248 -13.169 1.00 39.99 417 GLU A O 1
ATOM 3107 N N . TYR A 1 418 ? -52.564 49.674 -14.385 1.00 42.65 418 TYR A N 1
ATOM 3108 C CA . TYR A 1 418 ? -53.204 48.521 -15.003 1.00 37.25 418 TYR A CA 1
ATOM 3109 C C . TYR A 1 418 ? -53.684 47.541 -13.935 1.00 40.02 418 TYR A C 1
ATOM 3110 O O . TYR A 1 418 ? -54.798 47.031 -14.002 1.00 41.56 418 TYR A O 1
ATOM 3119 N N . ALA A 1 419 ? -52.836 47.295 -12.942 1.00 36.85 419 ALA A N 1
ATOM 3120 C CA . ALA A 1 419 ? -53.094 46.253 -11.951 1.00 36.73 419 ALA A CA 1
ATOM 3121 C C . ALA A 1 419 ? -54.331 46.536 -11.107 1.00 48.54 419 ALA A C 1
ATOM 3122 O O . ALA A 1 419 ? -54.980 45.603 -10.618 1.00 45.75 419 ALA A O 1
ATOM 3124 N N . GLU A 1 420 ? -54.649 47.819 -10.936 1.00 53.62 420 GLU A N 1
ATOM 3125 C CA . GLU A 1 420 ? -55.880 48.230 -10.262 1.00 56.28 420 GLU A CA 1
ATOM 3126 C C . GLU A 1 420 ? -57.078 47.487 -10.836 1.00 55.31 420 GLU A C 1
ATOM 3127 O O . GLU A 1 420 ? -57.966 47.063 -10.099 1.00 63.62 420 GLU A O 1
ATOM 3133 N N . GLY A 1 421 ? -57.102 47.332 -12.156 1.00 43.16 421 GLY A N 1
ATOM 3134 C CA . GLY A 1 421 ? -58.249 46.741 -12.827 1.00 37.45 421 GLY A CA 1
ATOM 3135 C C . GLY A 1 421 ? -58.289 45.223 -12.763 1.00 47.36 421 GLY A C 1
ATOM 3136 O O . GLY A 1 421 ? -59.190 44.597 -13.320 1.00 49.70 421 GLY A O 1
ATOM 3137 N N . ILE A 1 422 ? -57.316 44.619 -12.087 1.00 49.92 422 ILE A N 1
ATOM 3138 C CA . ILE A 1 422 ? -57.263 43.163 -12.023 1.00 46.09 422 ILE A CA 1
ATOM 3139 C C . ILE A 1 422 ? -57.924 42.644 -10.752 1.00 51.66 422 ILE A C 1
ATOM 3140 O O . ILE A 1 422 ? -57.689 43.166 -9.657 1.00 52.50 422 ILE A O 1
ATOM 3145 N N . SER A 1 423 ? -58.755 41.616 -10.910 1.00 60.55 423 SER A N 1
ATOM 3146 C CA . SER A 1 423 ? -59.515 41.051 -9.796 1.00 68.92 423 SER A CA 1
ATOM 3147 C C . SER A 1 423 ? -58.743 39.982 -9.026 1.00 70.47 423 SER A C 1
ATOM 3148 O O . SER A 1 423 ? -58.070 39.120 -9.605 1.00 62.79 423 SER A O 1
ATOM 3151 N N . GLY A 1 424 ? -58.844 40.053 -7.706 1.00 75.74 424 GLY A N 1
ATOM 3152 C CA . GLY A 1 424 ? -58.285 39.027 -6.854 1.00 76.98 424 GLY A CA 1
ATOM 3153 C C . GLY A 1 424 ? -56.774 38.919 -6.850 1.00 71.99 424 GLY A C 1
ATOM 3154 O O . GLY A 1 424 ? -56.054 39.910 -6.933 1.00 67.32 424 GLY A O 1
ATOM 3155 N N . ARG A 1 425 ? -56.303 37.683 -6.768 1.00 67.93 425 ARG A N 1
ATOM 3156 C CA . ARG A 1 425 ? -54.933 37.383 -6.381 1.00 59.61 425 ARG A CA 1
ATOM 3157 C C . ARG A 1 425 ? -53.903 37.729 -7.453 1.00 45.67 425 ARG A C 1
ATOM 3158 O O . ARG A 1 425 ? -52.795 38.180 -7.164 1.00 45.32 425 ARG A O 1
ATOM 3166 N N . GLU A 1 426 ? -54.280 37.486 -8.694 1.00 39.81 426 GLU A N 1
ATOM 3167 C CA . GLU A 1 426 ? -53.447 37.780 -9.828 1.00 46.18 426 GLU A CA 1
ATOM 3168 C C . GLU A 1 426 ? -52.963 39.224 -9.743 1.00 47.16 426 GLU A C 1
ATOM 3169 O O . GLU A 1 426 ? -51.874 39.566 -10.216 1.00 45.93 426 GLU A O 1
ATOM 3175 N N . GLN A 1 427 ? -53.766 40.077 -9.123 1.00 34.52 427 GLN A N 1
ATOM 3176 C CA . GLN A 1 427 ? -53.371 41.464 -8.988 1.00 39.74 427 GLN A CA 1
ATOM 3177 C C . GLN A 1 427 ? -52.011 41.611 -8.305 1.00 37.36 427 GLN A C 1
ATOM 3178 O O . GLN A 1 427 ? -51.217 42.494 -8.675 1.00 39.24 427 GLN A O 1
ATOM 3184 N N . LEU A 1 428 ? -51.745 40.767 -7.309 1.00 38.99 428 LEU A N 1
ATOM 3185 C CA . LEU A 1 428 ? -50.470 40.812 -6.580 1.00 41.27 428 LEU A CA 1
ATOM 3186 C C . LEU A 1 428 ? -49.288 40.549 -7.533 1.00 30.18 428 LEU A C 1
ATOM 3187 O O . LEU A 1 428 ? -48.250 41.199 -7.471 1.00 39.36 428 LEU A O 1
ATOM 3192 N N . ALA A 1 429 ? -49.472 39.580 -8.409 1.00 28.17 429 ALA A N 1
ATOM 3193 C CA . ALA A 1 429 ? -48.457 39.192 -9.370 1.00 31.83 429 ALA A CA 1
ATOM 3194 C C . ALA A 1 429 ? -48.186 40.326 -10.357 1.00 31.74 429 ALA A C 1
ATOM 3195 O O . ALA A 1 429 ? -47.044 40.671 -10.620 1.00 33.98 429 ALA A O 1
ATOM 3197 N N . VAL A 1 430 ? -49.240 40.908 -10.913 1.00 34.73 430 VAL A N 1
ATOM 3198 C CA . VAL A 1 430 ? -49.059 42.031 -11.834 1.00 34.25 430 VAL A CA 1
ATOM 3199 C C . VAL A 1 430 ? -48.289 43.161 -11.142 1.00 35.46 430 VAL A C 1
ATOM 3200 O O . VAL A 1 430 ? -47.344 43.716 -11.712 1.00 36.71 430 VAL A O 1
ATOM 3204 N N . ARG A 1 431 ? -48.663 43.460 -9.898 1.00 32.84 431 ARG A N 1
ATOM 3205 C CA . ARG A 1 431 ? -47.999 44.506 -9.116 1.00 30.75 431 ARG A CA 1
ATOM 3206 C C . ARG A 1 431 ? -46.540 44.171 -8.841 1.00 37.44 431 ARG A C 1
ATOM 3207 O O . ARG A 1 431 ? -45.680 45.052 -8.824 1.00 34.00 431 ARG A O 1
ATOM 3215 N N . ALA A 1 432 ? -46.275 42.895 -8.586 1.00 34.05 432 ALA A N 1
ATOM 3216 C CA . ALA A 1 432 ? -44.914 42.424 -8.351 1.00 29.11 432 ALA A CA 1
ATOM 3217 C C . ALA A 1 432 ? -44.051 42.631 -9.602 1.00 34.46 432 ALA A C 1
ATOM 3218 O O . ALA A 1 432 ? -42.920 43.122 -9.524 1.00 27.69 432 ALA A O 1
ATOM 3220 N N . PHE A 1 433 ? -44.589 42.240 -10.756 1.00 27.15 433 PHE A N 1
ATOM 3221 C CA . PHE A 1 433 ? -43.921 42.459 -12.038 1.00 30.67 433 PHE A CA 1
ATOM 3222 C C . PHE A 1 433 ? -43.608 43.955 -12.246 1.00 32.94 433 PHE A C 1
ATOM 3223 O O . PHE A 1 433 ? -42.513 44.308 -12.682 1.00 24.85 433 PHE A O 1
ATOM 3231 N N . ALA A 1 434 ? -44.570 44.829 -11.938 1.00 30.71 434 ALA A N 1
ATOM 3232 C CA . ALA A 1 434 ? -44.315 46.267 -12.001 1.00 34.36 434 ALA A CA 1
ATOM 3233 C C . ALA A 1 434 ? -43.159 46.667 -11.105 1.00 39.76 434 ALA A C 1
ATOM 3234 O O . ALA A 1 434 ? -42.264 47.386 -11.538 1.00 36.61 434 ALA A O 1
ATOM 3236 N N . ASP A 1 435 ? -43.174 46.205 -9.856 1.00 32.53 435 ASP A N 1
ATOM 3237 C CA . ASP A 1 435 ? -42.140 46.600 -8.905 1.00 34.36 435 ASP A CA 1
ATOM 3238 C C . ASP A 1 435 ? -40.785 46.112 -9.379 1.00 38.66 435 ASP A C 1
ATOM 3239 O O . ASP A 1 435 ? -39.773 46.768 -9.155 1.00 39.38 435 ASP A O 1
ATOM 3244 N N . ALA A 1 436 ? -40.776 44.948 -10.026 1.00 33.50 436 ALA A N 1
ATOM 3245 C CA . ALA A 1 436 ? -39.537 44.317 -10.450 1.00 34.49 436 ALA A CA 1
ATOM 3246 C C . ALA A 1 436 ? -38.755 45.195 -11.428 1.00 32.58 436 ALA A C 1
ATOM 3247 O O . ALA A 1 436 ? -37.532 45.268 -11.346 1.00 29.42 436 ALA A O 1
ATOM 3249 N N . LEU A 1 437 ? -39.461 45.853 -12.351 1.00 25.85 437 LEU A N 1
ATOM 3250 C CA . LEU A 1 437 ? -38.801 46.689 -13.362 1.00 30.94 437 LEU A CA 1
ATOM 3251 C C . LEU A 1 437 ? -37.927 47.783 -12.742 1.00 33.17 437 LEU A C 1
ATOM 3252 O O . LEU A 1 437 ? -36.959 48.234 -13.351 1.00 35.76 437 LEU A O 1
ATOM 3257 N N . GLU A 1 438 ? -38.258 48.188 -11.521 1.00 26.68 438 GLU A N 1
ATOM 3258 C CA . GLU A 1 438 ? -37.545 49.274 -10.879 1.00 32.60 438 GLU A CA 1
ATOM 3259 C C . GLU A 1 438 ? -36.152 48.879 -10.415 1.00 33.53 438 GLU A C 1
ATOM 3260 O O . GLU A 1 438 ? -35.388 49.729 -9.986 1.00 38.84 438 GLU A O 1
ATOM 3266 N N . VAL A 1 439 ? -35.812 47.597 -10.523 1.00 25.60 439 VAL A N 1
ATOM 3267 C CA . VAL A 1 439 ? -34.462 47.165 -10.177 1.00 26.09 439 VAL A CA 1
ATOM 3268 C C . VAL A 1 439 ? -33.462 47.883 -11.091 1.00 30.77 439 VAL A C 1
ATOM 3269 O O . VAL A 1 439 ? -32.315 48.124 -10.708 1.00 28.89 439 VAL A O 1
ATOM 3273 N N . ILE A 1 440 ? -33.896 48.254 -12.290 1.00 26.82 440 ILE A N 1
ATOM 3274 C CA . ILE A 1 440 ? -32.971 48.914 -13.212 1.00 25.14 440 ILE A CA 1
ATOM 3275 C C . ILE A 1 440 ? -32.558 50.321 -12.717 1.00 23.28 440 ILE A C 1
ATOM 3276 O O . ILE A 1 440 ? -31.378 50.565 -12.462 1.00 30.09 440 ILE A O 1
ATOM 3281 N N . PRO A 1 441 ? -33.520 51.243 -12.568 1.00 30.65 441 PRO A N 1
ATOM 3282 C CA . PRO A 1 441 ? -33.187 52.570 -12.021 1.00 26.05 441 PRO A CA 1
ATOM 3283 C C . PRO A 1 441 ? -32.576 52.459 -10.625 1.00 35.35 441 PRO A C 1
ATOM 3284 O O . PRO A 1 441 ? -31.653 53.192 -10.262 1.00 33.53 441 PRO A O 1
ATOM 3288 N N . ARG A 1 442 ? -33.087 51.528 -9.839 1.00 32.81 442 ARG A N 1
ATOM 3289 C CA . ARG A 1 442 ? -32.562 51.339 -8.502 1.00 35.28 442 ARG A CA 1
ATOM 3290 C C . ARG A 1 442 ? -31.074 50.965 -8.508 1.00 35.69 442 ARG A C 1
ATOM 3291 O O . ARG A 1 442 ? -30.268 51.583 -7.803 1.00 30.80 442 ARG A O 1
ATOM 3299 N N . THR A 1 443 ? -30.707 49.961 -9.304 1.00 29.62 443 THR A N 1
ATOM 3300 C CA . THR A 1 443 ? -29.308 49.529 -9.408 1.00 31.64 443 THR A CA 1
ATOM 3301 C C . THR A 1 443 ? -28.405 50.576 -10.053 1.00 30.60 443 THR A C 1
ATOM 3302 O O . THR A 1 443 ? -27.257 50.733 -9.652 1.00 31.98 443 THR A O 1
ATOM 3306 N N . LEU A 1 444 ? -28.901 51.250 -11.088 1.00 26.17 444 LEU A N 1
ATOM 3307 C CA . LEU A 1 444 ? -28.124 52.319 -11.711 1.00 28.94 444 LEU A CA 1
ATOM 3308 C C . LEU A 1 444 ? -27.755 53.350 -10.642 1.00 38.76 444 LEU A C 1
ATOM 3309 O O . LEU A 1 444 ? -26.663 53.921 -10.645 1.00 35.97 444 LEU A O 1
ATOM 3314 N N . ALA A 1 445 ? -28.685 53.597 -9.732 1.00 34.10 445 ALA A N 1
ATOM 3315 C CA . ALA A 1 445 ? -28.455 54.611 -8.716 1.00 43.05 445 ALA A CA 1
ATOM 3316 C C . ALA A 1 445 ? -27.452 54.111 -7.676 1.00 44.88 445 ALA A C 1
ATOM 3317 O O . ALA A 1 445 ? -26.503 54.817 -7.329 1.00 45.00 445 ALA A O 1
ATOM 3319 N N . GLU A 1 446 ? -27.629 52.882 -7.204 1.00 38.22 446 GLU A N 1
ATOM 3320 C CA . GLU A 1 446 ? -26.713 52.384 -6.194 1.00 37.96 446 GLU A CA 1
ATOM 3321 C C . GLU A 1 446 ? -25.289 52.221 -6.726 1.00 38.74 446 GLU A C 1
ATOM 3322 O O . GLU A 1 446 ? -24.325 52.445 -5.989 1.00 37.95 446 GLU A O 1
ATOM 3328 N N . ASN A 1 447 ? -25.136 51.847 -7.994 1.00 33.26 447 ASN A N 1
ATOM 3329 C CA . ASN A 1 447 ? -23.787 51.711 -8.533 1.00 31.21 447 ASN A CA 1
ATOM 3330 C C . ASN A 1 447 ? -23.108 53.063 -8.612 1.00 33.81 447 ASN A C 1
ATOM 3331 O O . ASN A 1 447 ? -21.887 53.144 -8.578 1.00 42.89 447 ASN A O 1
ATOM 3336 N N . ALA A 1 448 ? -23.911 54.119 -8.736 1.00 35.48 448 ALA A N 1
ATOM 3337 C CA . ALA A 1 448 ? -23.385 55.483 -8.792 1.00 43.34 448 ALA A CA 1
ATOM 3338 C C . ALA A 1 448 ? -23.113 56.056 -7.399 1.00 46.68 448 ALA A C 1
ATOM 3339 O O . ALA A 1 448 ? -22.732 57.218 -7.263 1.00 50.83 448 ALA A O 1
ATOM 3341 N N . GLY A 1 449 ? -23.330 55.243 -6.369 1.00 44.14 449 GLY A N 1
ATOM 3342 C CA . GLY A 1 449 ? -23.137 55.677 -4.994 1.00 43.53 449 GLY A CA 1
ATOM 3343 C C . GLY A 1 449 ? -24.274 56.509 -4.427 1.00 45.25 449 GLY A C 1
ATOM 3344 O O . GLY A 1 449 ? -24.115 57.171 -3.413 1.00 43.64 449 GLY A O 1
ATOM 3345 N N . LEU A 1 450 ? -25.432 56.470 -5.075 1.00 48.88 450 LEU A N 1
ATOM 3346 C CA . LEU A 1 450 ? -26.578 57.256 -4.627 1.00 42.42 450 LEU A CA 1
ATOM 3347 C C . LEU A 1 450 ? -27.565 56.456 -3.759 1.00 43.92 450 LEU A C 1
ATOM 3348 O O . LEU A 1 450 ? -27.522 55.227 -3.731 1.00 44.99 450 LEU A O 1
ATOM 3353 N N . ASP A 1 451 ? -28.437 57.163 -3.043 1.00 44.98 451 ASP A N 1
ATOM 3354 C CA . ASP A 1 451 ? -29.490 56.525 -2.250 1.00 46.49 451 ASP A CA 1
ATOM 3355 C C . ASP A 1 451 ? -30.657 56.195 -3.153 1.00 43.71 451 ASP A C 1
ATOM 3356 O O . ASP A 1 451 ? -31.363 57.090 -3.628 1.00 51.61 451 ASP A O 1
ATOM 3361 N N . ALA A 1 452 ? -30.868 54.908 -3.389 1.00 42.09 452 ALA A N 1
ATOM 3362 C CA . ALA A 1 452 ? -31.745 54.497 -4.477 1.00 44.48 452 ALA A CA 1
ATOM 3363 C C . ALA A 1 452 ? -33.204 54.756 -4.136 1.00 45.92 452 ALA A C 1
ATOM 3364 O O . ALA A 1 452 ? -34.006 55.104 -5.017 1.00 40.59 452 ALA A O 1
ATOM 3366 N N . ILE A 1 453 ? -33.547 54.586 -2.860 1.00 35.55 453 ILE A N 1
ATOM 3367 C CA . ILE A 1 453 ? -34.908 54.842 -2.409 1.00 44.32 453 ILE A CA 1
ATOM 3368 C C . ILE A 1 453 ? -35.311 56.292 -2.692 1.00 45.04 453 ILE A C 1
ATOM 3369 O O . ILE A 1 453 ? -36.299 56.544 -3.379 1.00 52.31 453 ILE A O 1
ATOM 3374 N N . GLU A 1 454 ? -34.538 57.248 -2.193 1.00 40.31 454 GLU A N 1
ATOM 3375 C CA . GLU A 1 454 ? -34.877 58.641 -2.455 1.00 50.84 454 GLU A CA 1
ATOM 3376 C C . GLU A 1 454 ? -34.779 58.988 -3.949 1.00 45.59 454 GLU A C 1
ATOM 3377 O O . GLU A 1 454 ? -35.569 59.789 -4.436 1.00 48.18 454 GLU A O 1
ATOM 3383 N N . ILE A 1 455 ? -33.835 58.379 -4.674 1.00 37.36 455 ILE A N 1
ATOM 3384 C CA . ILE A 1 455 ? -33.711 58.653 -6.097 1.00 33.07 455 ILE A CA 1
ATOM 3385 C C . ILE A 1 455 ? -35.022 58.253 -6.775 1.00 38.25 455 ILE A C 1
ATOM 3386 O O . ILE A 1 455 ? -35.612 59.020 -7.541 1.00 42.05 455 ILE A O 1
ATOM 3391 N N . LEU A 1 456 ? -35.474 57.049 -6.459 1.00 35.24 456 LEU A N 1
ATOM 3392 C CA . LEU A 1 456 ? -36.691 56.480 -7.022 1.00 41.14 456 LEU A CA 1
ATOM 3393 C C . LEU A 1 456 ? -37.920 57.326 -6.713 1.00 50.68 456 LEU A C 1
ATOM 3394 O O . LEU A 1 456 ? -38.780 57.531 -7.579 1.00 45.62 456 LEU A O 1
ATOM 3399 N N . VAL A 1 457 ? -38.012 57.795 -5.467 1.00 43.91 457 VAL A N 1
ATOM 3400 C CA . VAL A 1 457 ? -39.097 58.677 -5.082 1.00 39.92 457 VAL A CA 1
ATOM 3401 C C . VAL A 1 457 ? -39.148 59.879 -6.020 1.00 41.98 457 VAL A C 1
ATOM 3402 O O . VAL A 1 457 ? -40.219 60.271 -6.480 1.00 48.41 457 VAL A O 1
ATOM 3406 N N . LYS A 1 458 ? -37.987 60.457 -6.313 1.00 38.37 458 LYS A N 1
ATOM 3407 C CA . LYS A 1 458 ? -37.931 61.643 -7.172 1.00 40.00 458 LYS A CA 1
ATOM 3408 C C . LYS A 1 458 ? -38.250 61.323 -8.636 1.00 45.88 458 LYS A C 1
ATOM 3409 O O . LYS A 1 458 ? -38.933 62.102 -9.312 1.00 43.92 458 LYS A O 1
ATOM 3415 N N . VAL A 1 459 ? -37.765 60.182 -9.126 1.00 39.66 459 VAL A N 1
ATOM 3416 C CA . VAL A 1 459 ? -37.994 59.836 -10.523 1.00 35.69 459 VAL A CA 1
ATOM 3417 C C . VAL A 1 459 ? -39.466 59.524 -10.738 1.00 38.44 459 VAL A C 1
ATOM 3418 O O . VAL A 1 459 ? -40.069 59.965 -11.717 1.00 40.50 459 VAL A O 1
ATOM 3422 N N . ARG A 1 460 ? -40.054 58.786 -9.807 1.00 33.06 460 ARG A N 1
ATOM 3423 C CA . ARG A 1 460 ? -41.485 58.517 -9.874 1.00 43.02 460 ARG A CA 1
ATOM 3424 C C . ARG A 1 460 ? -42.289 59.810 -9.918 1.00 48.80 460 ARG A C 1
ATOM 3425 O O . ARG A 1 460 ? -43.190 59.959 -10.745 1.00 48.98 460 ARG A O 1
ATOM 3433 N N . ALA A 1 461 ? -41.941 60.753 -9.046 1.00 41.25 461 ALA A N 1
ATOM 3434 C CA . ALA A 1 461 ? -42.667 62.014 -8.976 1.00 43.50 461 ALA A CA 1
ATOM 3435 C C . ALA A 1 461 ? -42.607 62.752 -10.303 1.00 40.28 461 ALA A C 1
ATOM 3436 O O . ALA A 1 461 ? -43.559 63.417 -10.687 1.00 46.05 461 ALA A O 1
ATOM 3438 N N . ALA A 1 462 ? -41.473 62.656 -10.989 1.00 37.34 462 ALA A N 1
ATOM 3439 C CA . ALA A 1 462 ? -41.315 63.343 -12.266 1.00 37.63 462 ALA A CA 1
ATOM 3440 C C . ALA A 1 462 ? -42.150 62.663 -13.352 1.00 42.53 462 ALA A C 1
ATOM 3441 O O . ALA A 1 462 ? -42.462 63.280 -14.375 1.00 48.73 462 ALA A O 1
ATOM 3443 N N . HIS A 1 463 ? -42.508 61.397 -13.132 1.00 34.16 463 HIS A N 1
ATOM 3444 C CA . HIS A 1 463 ? -43.361 60.671 -14.092 1.00 41.27 463 HIS A CA 1
ATOM 3445 C C . HIS A 1 463 ? -44.856 60.807 -13.800 1.00 50.23 463 HIS A C 1
ATOM 3446 O O . HIS A 1 463 ? -45.690 60.638 -14.691 1.00 65.62 463 HIS A O 1
ATOM 3453 N N . ALA A 1 464 ? -45.189 61.122 -12.554 1.00 43.97 464 ALA A N 1
ATOM 3454 C CA . ALA A 1 464 ? -46.583 61.153 -12.120 1.00 49.27 464 ALA A CA 1
ATOM 3455 C C . ALA A 1 464 ? -47.385 62.362 -12.632 1.00 54.08 464 ALA A C 1
ATOM 3456 O O . ALA A 1 464 ? -46.820 63.394 -13.028 1.00 46.92 464 ALA A O 1
ATOM 3458 N N . SER A 1 465 ? -48.710 62.226 -12.596 1.00 72.36 465 SER A N 1
ATOM 3459 C CA . SER A 1 465 ? -49.613 63.297 -13.013 1.00 82.53 465 SER A CA 1
ATOM 3460 C C . SER A 1 465 ? -49.267 63.733 -14.426 1.00 87.25 465 SER A C 1
ATOM 3461 O O . SER A 1 465 ? -48.938 64.899 -14.667 1.00 85.74 465 SER A O 1
ATOM 3464 N N . ASN A 1 466 ? -49.342 62.780 -15.353 1.00 91.25 466 ASN A N 1
ATOM 3465 C CA . ASN A 1 466 ? -48.931 63.013 -16.731 1.00 97.39 466 ASN A CA 1
ATOM 3466 C C . ASN A 1 466 ? -47.634 63.818 -16.801 1.00 85.27 466 ASN A C 1
ATOM 3467 O O . ASN A 1 466 ? -47.578 64.890 -17.407 1.00 72.76 466 ASN A O 1
ATOM 3472 N N . GLY A 1 467 ? -46.596 63.290 -16.162 1.00 79.99 467 GLY A N 1
ATOM 3473 C CA . GLY A 1 467 ? -45.306 63.947 -16.134 1.00 74.83 467 GLY A CA 1
ATOM 3474 C C . GLY A 1 467 ? -44.456 63.607 -17.345 1.00 68.77 467 GLY A C 1
ATOM 3475 O O . GLY A 1 467 ? -44.952 63.505 -18.471 1.00 64.91 467 GLY A O 1
ATOM 3476 N N . ASN A 1 468 ? -43.164 63.423 -17.109 1.00 56.69 468 ASN A N 1
ATOM 3477 C CA . ASN A 1 468 ? -42.224 63.222 -18.193 1.00 46.91 468 ASN A CA 1
ATOM 3478 C C . ASN A 1 468 ? -41.773 61.766 -18.306 1.00 42.50 468 ASN A C 1
ATOM 3479 O O . ASN A 1 468 ? -41.010 61.281 -17.476 1.00 38.85 468 ASN A O 1
ATOM 3484 N N . LYS A 1 469 ? -42.249 61.078 -19.337 1.00 40.19 469 LYS A N 1
ATOM 3485 C CA . LYS A 1 469 ? -41.915 59.667 -19.537 1.00 42.05 469 LYS A CA 1
ATOM 3486 C C . LYS A 1 469 ? -40.406 59.456 -19.714 1.00 38.05 469 LYS A C 1
ATOM 3487 O O . LYS A 1 469 ? -39.921 58.336 -19.559 1.00 35.75 469 LYS A O 1
ATOM 3493 N N . CYS A 1 470 ? -39.670 60.531 -20.004 1.00 25.21 470 CYS A N 1
ATOM 3494 C CA . CYS A 1 470 ? -38.217 60.448 -20.236 1.00 31.71 470 CYS A CA 1
ATOM 3495 C C . CYS A 1 470 ? -37.349 60.836 -19.027 1.00 33.17 470 CYS A C 1
ATOM 3496 O O . CYS A 1 470 ? -36.117 60.862 -19.111 1.00 26.60 470 CYS A O 1
ATOM 3499 N N . ALA A 1 471 ? -37.983 61.132 -17.903 1.00 26.05 471 ALA A N 1
ATOM 3500 C CA . ALA A 1 471 ? -37.242 61.590 -16.746 1.00 32.38 471 ALA A CA 1
ATOM 3501 C C . ALA A 1 471 ? -36.522 60.427 -16.079 1.00 28.35 471 ALA A C 1
ATOM 3502 O O . ALA A 1 471 ? -37.112 59.384 -15.815 1.00 25.83 471 ALA A O 1
ATOM 3504 N N . GLY A 1 472 ? -35.232 60.598 -15.834 1.00 29.58 472 GLY A N 1
ATOM 3505 C CA . GLY A 1 472 ? -34.478 59.610 -15.100 1.00 29.73 472 GLY A CA 1
ATOM 3506 C C . GLY A 1 472 ? -33.329 60.273 -14.380 1.00 39.63 472 GLY A C 1
ATOM 3507 O O . GLY A 1 472 ? -33.082 61.458 -14.566 1.00 42.68 472 GLY A O 1
ATOM 3508 N N . LEU A 1 473 ? -32.604 59.512 -13.571 1.00 41.01 473 LEU A N 1
ATOM 3509 C CA . LEU A 1 473 ? -31.453 60.067 -12.884 1.00 37.75 473 LEU A CA 1
ATOM 3510 C C . LEU A 1 473 ? -30.220 60.002 -13.771 1.00 40.39 473 LEU A C 1
ATOM 3511 O O . LEU A 1 473 ? -29.840 58.930 -14.244 1.00 46.17 473 LEU A O 1
ATOM 3516 N N . ASN A 1 474 ? -29.595 61.150 -14.000 1.00 42.09 474 ASN A N 1
ATOM 3517 C CA . ASN A 1 474 ? -28.311 61.189 -14.689 1.00 51.57 474 ASN A CA 1
ATOM 3518 C C . ASN A 1 474 ? -27.226 60.807 -13.695 1.00 45.51 474 ASN A C 1
ATOM 3519 O O . ASN A 1 474 ? -26.955 61.580 -12.776 1.00 36.04 474 ASN A O 1
ATOM 3524 N N . VAL A 1 475 ? -26.627 59.620 -13.842 1.00 42.32 475 VAL A N 1
ATOM 3525 C CA . VAL A 1 475 ? -25.695 59.125 -12.807 1.00 45.11 475 VAL A CA 1
ATOM 3526 C C . VAL A 1 475 ? -24.556 60.103 -12.564 1.00 56.62 475 VAL A C 1
ATOM 3527 O O . VAL A 1 475 ? -23.951 60.111 -11.494 1.00 66.26 475 VAL A O 1
ATOM 3531 N N . PHE A 1 476 ? -24.263 60.926 -13.564 1.00 58.71 476 PHE A N 1
ATOM 3532 C CA . PHE A 1 476 ? -23.225 61.925 -13.418 1.00 68.53 476 PHE A CA 1
ATOM 3533 C C . PHE A 1 476 ? -23.700 63.093 -12.554 1.00 81.53 476 PHE A C 1
ATOM 3534 O O . PHE A 1 476 ? -23.293 63.207 -11.400 1.00 96.02 476 PHE A O 1
ATOM 3542 N N . THR A 1 477 ? -24.583 63.932 -13.086 1.00 75.28 477 THR A N 1
ATOM 3543 C CA . THR A 1 477 ? -25.024 65.132 -12.368 1.00 71.47 477 THR A CA 1
ATOM 3544 C C . THR A 1 477 ? -25.682 64.853 -11.025 1.00 65.93 477 THR A C 1
ATOM 3545 O O . THR A 1 477 ? -25.686 65.707 -10.149 1.00 73.57 477 THR A O 1
ATOM 3549 N N . GLY A 1 478 ? -26.261 63.670 -10.870 1.00 57.79 478 GLY A N 1
ATOM 3550 C CA . GLY A 1 478 ? -26.990 63.331 -9.659 1.00 55.63 478 GLY A CA 1
ATOM 3551 C C . GLY A 1 478 ? -28.423 63.850 -9.637 1.00 55.72 478 GLY A C 1
ATOM 3552 O O . GLY A 1 478 ? -29.131 63.727 -8.630 1.00 51.92 478 GLY A O 1
ATOM 3553 N N . ALA A 1 479 ? -28.863 64.432 -10.749 1.00 54.42 479 ALA A N 1
ATOM 3554 C CA . ALA A 1 479 ? -30.209 64.996 -10.818 1.00 56.95 479 ALA A CA 1
ATOM 3555 C C . ALA A 1 479 ? -31.149 64.196 -11.719 1.00 58.45 479 ALA A C 1
ATOM 3556 O O . ALA A 1 479 ? -30.719 63.513 -12.655 1.00 48.82 479 ALA A O 1
ATOM 3558 N N . VAL A 1 480 ? -32.438 64.289 -11.419 1.00 54.70 480 VAL A N 1
ATOM 3559 C CA . VAL A 1 480 ? -33.470 63.758 -12.291 1.00 51.51 480 VAL A CA 1
ATOM 3560 C C . VAL A 1 480 ? -33.617 64.700 -13.482 1.00 46.87 480 VAL A C 1
ATOM 3561 O O . VAL A 1 480 ? -33.990 65.852 -13.322 1.00 53.45 480 VAL A O 1
ATOM 3565 N N . GLU A 1 481 ? -33.315 64.200 -14.672 1.00 39.00 481 GLU A N 1
ATOM 3566 C CA . GLU A 1 481 ? -33.338 65.002 -15.887 1.00 40.20 481 GLU A CA 1
ATOM 3567 C C . GLU A 1 481 ? -34.083 64.314 -17.019 1.00 42.19 481 GLU A C 1
ATOM 3568 O O . GLU A 1 481 ? -34.405 63.125 -16.951 1.00 46.60 481 GLU A O 1
ATOM 3574 N N . ASP A 1 482 ? -34.346 65.063 -18.076 1.00 35.55 482 ASP A N 1
ATOM 3575 C CA . ASP A 1 482 ? -34.964 64.492 -19.254 1.00 29.32 482 ASP A CA 1
ATOM 3576 C C . ASP A 1 482 ? -33.899 63.754 -20.062 1.00 29.12 482 ASP A C 1
ATOM 3577 O O . ASP A 1 482 ? -32.986 64.372 -20.629 1.00 29.27 482 ASP A O 1
ATOM 3582 N N . MET A 1 483 ? -33.989 62.426 -20.094 1.00 32.36 483 MET A N 1
ATOM 3583 C CA . MET A 1 483 ? -32.911 61.611 -20.673 1.00 30.47 483 MET A CA 1
ATOM 3584 C C . MET A 1 483 ? -32.828 61.776 -22.192 1.00 32.94 483 MET A C 1
ATOM 3585 O O . MET A 1 483 ? -31.741 61.725 -22.773 1.00 39.14 483 MET A O 1
ATOM 3590 N N . CYS A 1 484 ? -33.981 61.987 -22.824 1.00 33.51 484 CYS A N 1
ATOM 3591 C CA . CYS A 1 484 ? -34.038 62.299 -24.249 1.00 43.65 484 CYS A CA 1
ATOM 3592 C C . CYS A 1 484 ? -33.300 63.592 -24.572 1.00 44.59 484 CYS A C 1
ATOM 3593 O O . CYS A 1 484 ? -32.486 63.635 -25.489 1.00 40.73 484 CYS A O 1
ATOM 3596 N N . GLU A 1 485 ? -33.584 64.646 -23.815 1.00 54.33 485 GLU A N 1
ATOM 3597 C CA . GLU A 1 485 ? -32.888 65.912 -24.017 1.00 56.71 485 GLU A CA 1
ATOM 3598 C C . GLU A 1 485 ? -31.397 65.722 -23.820 1.00 53.52 485 GLU A C 1
ATOM 3599 O O . GLU A 1 485 ? -30.593 66.306 -24.552 1.00 54.29 485 GLU A O 1
ATOM 3605 N N . ASN A 1 486 ? -31.023 64.898 -22.841 1.00 34.20 486 ASN A N 1
ATOM 3606 C CA . ASN A 1 486 ? -29.606 64.621 -22.612 1.00 32.71 486 ASN A CA 1
ATOM 3607 C C . ASN A 1 486 ? -28.956 63.683 -23.634 1.00 34.57 486 ASN A C 1
ATOM 3608 O O . ASN A 1 486 ? -27.750 63.459 -23.583 1.00 33.91 486 ASN A O 1
ATOM 3613 N N . GLY A 1 487 ? -29.751 63.119 -24.542 1.00 38.00 487 GLY A N 1
ATOM 3614 C CA . GLY A 1 487 ? -29.223 62.204 -25.550 1.00 31.56 487 GLY A CA 1
ATOM 3615 C C . GLY A 1 487 ? -28.876 60.819 -25.012 1.00 27.40 487 GLY A C 1
ATOM 3616 O O . GLY A 1 487 ? -28.063 60.096 -25.597 1.00 31.50 487 GLY A O 1
ATOM 3617 N N . VAL A 1 488 ? -29.465 60.454 -23.881 1.00 25.09 488 VAL A N 1
ATOM 3618 C CA . VAL A 1 488 ? -29.277 59.111 -23.330 1.00 20.79 488 VAL A CA 1
ATOM 3619 C C . VAL A 1 488 ? -30.440 58.262 -23.801 1.00 26.08 488 VAL A C 1
ATOM 3620 O O . VAL A 1 488 ? -31.505 58.252 -23.183 1.00 27.63 488 VAL A O 1
ATOM 3624 N N . VAL A 1 489 ? -30.231 57.582 -24.926 1.00 27.40 489 VAL A N 1
ATOM 3625 C CA . VAL A 1 489 ? -31.290 56.838 -25.609 1.00 22.25 489 VAL A CA 1
ATOM 3626 C C . VAL A 1 489 ? -30.819 55.453 -26.040 1.00 30.79 489 VAL A C 1
ATOM 3627 O O . VAL A 1 489 ? -29.624 55.214 -26.224 1.00 26.47 489 VAL A O 1
ATOM 3631 N N . GLU A 1 490 ? -31.771 54.546 -26.226 1.00 28.87 490 GLU A N 1
ATOM 3632 C CA . GLU A 1 490 ? -31.458 53.179 -26.572 1.00 28.66 490 GLU A CA 1
ATOM 3633 C C . GLU A 1 490 ? -32.628 52.612 -27.366 1.00 31.32 490 GLU A C 1
ATOM 3634 O O . GLU A 1 490 ? -33.766 53.034 -27.184 1.00 37.56 490 GLU A O 1
ATOM 3640 N N . PRO A 1 491 ? -32.349 51.648 -28.251 1.00 26.26 491 PRO A N 1
ATOM 3641 C CA . PRO A 1 491 ? -33.365 51.062 -29.136 1.00 23.47 491 PRO A CA 1
ATOM 3642 C C . PRO A 1 491 ? -34.509 50.468 -28.322 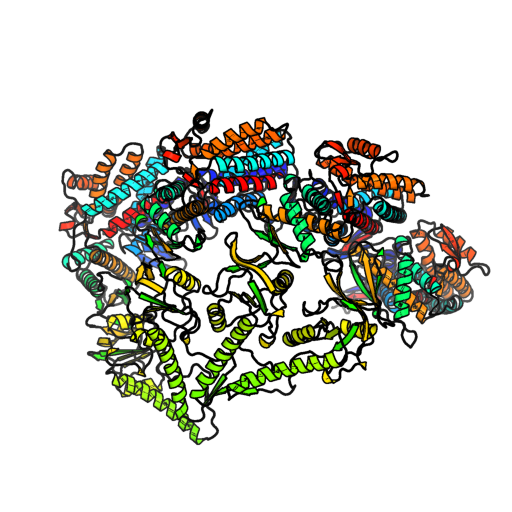1.00 28.00 491 PRO A C 1
ATOM 3643 O O . PRO A 1 491 ? -34.255 49.885 -27.257 1.00 20.98 491 PRO A O 1
ATOM 3647 N N . LEU A 1 492 ? -35.740 50.628 -28.807 1.00 28.78 492 LEU A N 1
ATOM 3648 C CA . LEU A 1 492 ? -36.905 49.987 -28.208 1.00 29.41 492 LEU A CA 1
ATOM 3649 C C . LEU A 1 492 ? -36.631 48.496 -27.983 1.00 25.35 492 LEU A C 1
ATOM 3650 O O . LEU A 1 492 ? -37.000 47.937 -26.950 1.00 26.78 492 LEU A O 1
ATOM 3655 N N . ARG A 1 493 ? -35.985 47.872 -28.970 1.00 18.95 493 ARG A N 1
ATOM 3656 C CA . ARG A 1 493 ? -35.677 46.447 -28.942 1.00 24.89 493 ARG A CA 1
ATOM 3657 C C . ARG A 1 493 ? -34.916 45.994 -27.694 1.00 29.74 493 ARG A C 1
ATOM 3658 O O . ARG A 1 493 ? -35.143 44.888 -27.218 1.00 27.93 493 ARG A O 1
ATOM 3666 N N . VAL A 1 494 ? -34.013 46.827 -27.176 1.00 29.50 494 VAL A N 1
ATOM 3667 C CA . VAL A 1 494 ? -33.305 46.488 -25.925 1.00 26.06 494 VAL A CA 1
ATOM 3668 C C . VAL A 1 494 ? -34.309 46.150 -24.819 1.00 30.12 494 VAL A C 1
ATOM 3669 O O . VAL A 1 494 ? -34.149 45.149 -24.101 1.00 28.49 494 VAL A O 1
ATOM 3673 N N . LYS A 1 495 ? -35.350 46.978 -24.695 1.00 23.96 495 LYS A N 1
ATOM 3674 C CA . LYS A 1 495 ? -36.348 46.814 -23.636 1.00 28.53 495 LYS A CA 1
ATOM 3675 C C . LYS A 1 495 ? -37.356 45.718 -23.958 1.00 32.12 495 LYS A C 1
ATOM 3676 O O . LYS A 1 495 ? -37.786 44.990 -23.064 1.00 24.50 495 LYS A O 1
ATOM 3682 N N . THR A 1 496 ? -37.762 45.605 -25.219 1.00 24.78 496 THR A N 1
ATOM 3683 C CA . THR A 1 496 ? -38.804 44.638 -25.521 1.00 29.97 496 THR A CA 1
ATOM 3684 C C . THR A 1 496 ? -38.249 43.236 -25.367 1.00 25.78 496 THR A C 1
ATOM 3685 O O . THR A 1 496 ? -38.908 42.371 -24.805 1.00 29.65 496 THR A O 1
ATOM 3689 N N . GLN A 1 497 ? -37.032 43.028 -25.855 1.00 27.72 497 GLN A N 1
ATOM 3690 C CA . GLN A 1 497 ? -36.383 41.728 -25.763 1.00 24.24 497 GLN A CA 1
ATOM 3691 C C . GLN A 1 497 ? -36.064 41.350 -24.317 1.00 26.10 497 GLN A C 1
ATOM 3692 O O . GLN A 1 497 ? -36.297 40.220 -23.898 1.00 24.98 497 GLN A O 1
ATOM 3698 N N . ALA A 1 498 ? -35.534 42.299 -23.558 1.00 18.52 498 ALA A N 1
ATOM 3699 C CA . ALA A 1 498 ? -35.114 41.999 -22.192 1.00 25.29 498 ALA A CA 1
ATOM 3700 C C . ALA A 1 498 ? -36.301 41.618 -21.324 1.00 28.20 498 ALA A C 1
ATOM 3701 O O . ALA A 1 498 ? -36.247 40.683 -20.522 1.00 27.79 498 ALA A O 1
ATOM 3703 N N . ILE A 1 499 ? -37.392 42.342 -21.500 1.00 30.69 499 ILE A N 1
ATOM 3704 C CA . ILE A 1 499 ? -38.545 42.134 -20.662 1.00 22.35 499 ILE A CA 1
ATOM 3705 C C . ILE A 1 499 ? -39.270 40.864 -21.073 1.00 27.57 499 ILE A C 1
ATOM 3706 O O . ILE A 1 499 ? -39.713 40.105 -20.224 1.00 30.12 499 ILE A O 1
ATOM 3711 N N . GLN A 1 500 ? -39.370 40.611 -22.372 1.00 20.07 500 GLN A N 1
ATOM 3712 C CA . GLN A 1 500 ? -40.032 39.399 -22.805 1.00 24.64 500 GLN A CA 1
ATOM 3713 C C . GLN A 1 500 ? -39.230 38.135 -22.381 1.00 33.51 500 GLN A C 1
ATOM 3714 O O . GLN A 1 500 ? -39.798 37.140 -21.962 1.00 28.34 500 GLN A O 1
ATOM 3720 N N . SER A 1 501 ? -37.908 38.199 -22.495 1.00 20.98 501 SER A N 1
ATOM 3721 C CA . SER A 1 501 ? -37.052 37.095 -22.103 1.00 25.48 501 SER A CA 1
ATOM 3722 C C . SER A 1 501 ? -37.100 36.881 -20.601 1.00 24.55 501 SER A C 1
ATOM 3723 O O . SER A 1 501 ? -37.194 35.759 -20.148 1.00 23.90 501 SER A O 1
ATOM 3726 N N . ALA A 1 502 ? -37.035 37.956 -19.832 1.00 26.38 502 ALA A N 1
ATOM 3727 C CA . ALA A 1 502 ? -37.113 37.816 -18.390 1.00 26.08 502 ALA A CA 1
ATOM 3728 C C . ALA A 1 502 ? -38.428 37.164 -17.994 1.00 32.77 502 ALA A C 1
ATOM 3729 O O . ALA A 1 502 ? -38.448 36.281 -17.137 1.00 30.55 502 ALA A O 1
ATOM 3731 N N . ALA A 1 503 ? -39.521 37.609 -18.613 1.00 26.04 503 ALA A N 1
ATOM 3732 C CA . ALA A 1 503 ? -40.843 37.082 -18.303 1.00 27.99 503 ALA A CA 1
ATOM 3733 C C . ALA A 1 503 ? -40.957 35.600 -18.643 1.00 31.48 503 ALA A C 1
ATOM 3734 O O . ALA A 1 503 ? -41.359 34.796 -17.812 1.00 29.57 503 ALA A O 1
ATOM 3736 N N . GLU A 1 504 ? -40.624 35.250 -19.877 1.00 25.77 504 GLU A N 1
ATOM 3737 C CA . GLU A 1 504 ? -40.834 33.877 -20.345 1.00 28.16 504 GLU A CA 1
ATOM 3738 C C . GLU A 1 504 ? -39.988 32.873 -19.569 1.00 28.73 504 GLU A C 1
ATOM 3739 O O . GLU A 1 504 ? -40.424 31.748 -19.294 1.00 28.04 504 GLU A O 1
ATOM 3745 N N . SER A 1 505 ? -38.774 33.276 -19.218 1.00 32.03 505 SER A N 1
ATOM 3746 C CA . SER A 1 505 ? -37.847 32.354 -18.571 1.00 25.56 505 SER A CA 1
ATOM 3747 C C . SER A 1 505 ? -38.214 32.190 -17.101 1.00 25.42 505 SER A C 1
ATOM 3748 O O . SER A 1 505 ? -38.127 31.102 -16.557 1.00 26.97 505 SER A O 1
ATOM 3751 N N . THR A 1 506 ? -38.637 33.269 -16.454 1.00 24.77 506 THR A N 1
ATOM 3752 C CA . THR A 1 506 ? -39.047 33.134 -15.062 1.00 28.26 506 THR A CA 1
ATOM 3753 C C . THR A 1 506 ? -40.373 32.367 -14.941 1.00 28.07 506 THR A C 1
ATOM 3754 O O . THR A 1 506 ? -40.539 31.558 -14.027 1.00 31.19 506 THR A O 1
ATOM 3758 N N . GLU A 1 507 ? -41.299 32.607 -15.872 1.00 27.13 507 GLU A N 1
ATOM 3759 C CA . GLU A 1 507 ? -42.548 31.847 -15.927 1.00 32.31 507 GLU A CA 1
ATOM 3760 C C . GLU A 1 507 ? -42.258 30.350 -16.018 1.00 31.49 507 GLU A C 1
ATOM 3761 O O . GLU A 1 507 ? -42.872 29.538 -15.334 1.00 31.68 507 GLU A O 1
ATOM 3767 N N . MET A 1 508 ? -41.306 29.994 -16.864 1.00 25.76 508 MET A N 1
ATOM 3768 C CA . MET A 1 508 ? -40.880 28.618 -16.990 1.00 30.25 508 MET A CA 1
ATOM 3769 C C . MET A 1 508 ? -40.350 28.103 -15.646 1.00 31.63 508 MET A C 1
ATOM 3770 O O . MET A 1 508 ? -40.757 27.043 -15.173 1.00 35.40 508 MET A O 1
ATOM 3775 N N . LEU A 1 509 ? -39.475 28.875 -15.008 1.00 29.07 509 LEU A N 1
ATOM 3776 C CA . LEU A 1 509 ? -38.875 28.444 -13.749 1.00 26.92 509 LEU A CA 1
ATOM 3777 C C . LEU A 1 509 ? -39.873 28.380 -12.604 1.00 31.86 509 LEU A C 1
ATOM 3778 O O . LEU A 1 509 ? -39.751 27.528 -11.730 1.00 31.02 509 LEU A O 1
ATOM 3783 N N . LEU A 1 510 ? -40.854 29.277 -12.598 1.00 28.86 510 LEU A N 1
ATOM 3784 C CA . LEU A 1 510 ? -41.829 29.312 -11.505 1.00 26.84 510 LEU A CA 1
ATOM 3785 C C . LEU A 1 510 ? -42.838 28.154 -11.595 1.00 34.32 510 LEU A C 1
ATOM 3786 O O . LEU A 1 510 ? -43.550 27.876 -10.633 1.00 31.48 510 LEU A O 1
ATOM 3791 N N . ARG A 1 511 ? -42.909 27.493 -12.751 1.00 37.58 511 ARG A N 1
ATOM 3792 C CA . ARG A 1 511 ? -43.805 26.340 -12.913 1.00 33.75 511 ARG A CA 1
ATOM 3793 C C . ARG A 1 511 ? -43.217 25.057 -12.308 1.00 33.72 511 ARG A C 1
ATOM 3794 O O . ARG A 1 511 ? -43.879 24.023 -12.256 1.00 36.48 511 ARG A O 1
ATOM 3802 N N . ILE A 1 512 ? -41.971 25.130 -11.861 1.00 32.44 512 ILE A N 1
ATOM 3803 C CA . ILE A 1 512 ? -41.251 23.945 -11.423 1.00 39.22 512 ILE A CA 1
ATOM 3804 C C . ILE A 1 512 ? -41.490 23.641 -9.941 1.00 37.88 512 ILE A C 1
ATOM 3805 O O . ILE A 1 512 ? -41.277 24.505 -9.087 1.00 30.73 512 ILE A O 1
ATOM 3810 N N . ASP A 1 513 ? -41.935 22.423 -9.633 1.00 37.51 513 ASP A N 1
ATOM 3811 C CA . ASP A 1 513 ? -42.126 22.025 -8.235 1.00 35.11 513 ASP A CA 1
ATOM 3812 C C . ASP A 1 513 ? -41.318 20.787 -7.844 1.00 39.04 513 ASP A C 1
ATOM 3813 O O . ASP A 1 513 ? -41.500 20.232 -6.759 1.00 38.64 513 ASP A O 1
ATOM 3818 N N . ASP A 1 514 ? -40.413 20.365 -8.715 1.00 33.20 514 ASP A N 1
ATOM 3819 C CA . ASP A 1 514 ? -39.687 19.122 -8.496 1.00 33.11 514 ASP A CA 1
ATOM 3820 C C . ASP A 1 514 ? -38.388 19.163 -9.298 1.00 32.36 514 ASP A C 1
ATOM 3821 O O . ASP A 1 514 ? -38.403 19.313 -10.514 1.00 35.11 514 ASP A O 1
ATOM 3826 N N . VAL A 1 515 ? -37.260 19.080 -8.614 1.00 33.64 515 VAL A N 1
ATOM 3827 C CA . VAL A 1 515 ? -35.984 19.051 -9.305 1.00 33.28 515 VAL A CA 1
ATOM 3828 C C . VAL A 1 515 ? -35.347 17.704 -9.061 1.00 40.16 515 VAL A C 1
ATOM 3829 O O . VAL A 1 515 ? -35.150 17.299 -7.913 1.00 40.47 515 VAL A O 1
ATOM 3833 N N . ILE A 1 516 ? -35.055 17.004 -10.149 1.00 41.25 516 ILE A N 1
ATOM 3834 C CA . ILE A 1 516 ? -34.500 15.663 -10.081 1.00 40.99 516 ILE A CA 1
ATOM 3835 C C . ILE A 1 516 ? -33.152 15.650 -10.780 1.00 47.94 516 ILE A C 1
ATOM 3836 O O . ILE A 1 516 ? -33.084 15.668 -12.009 1.00 45.89 516 ILE A O 1
ATOM 3841 N N . ALA A 1 517 ? -32.085 15.646 -9.985 1.00 49.10 517 ALA A N 1
ATOM 3842 C CA . ALA A 1 517 ? -30.727 15.780 -10.506 1.00 57.71 517 ALA A CA 1
ATOM 3843 C C . ALA A 1 517 ? -29.954 14.482 -10.354 1.00 54.92 517 ALA A C 1
ATOM 3844 O O . ALA A 1 517 ? -29.754 14.007 -9.242 1.00 58.21 517 ALA A O 1
ATOM 3846 N N . ALA A 1 518 ? -29.514 13.924 -11.479 1.00 58.49 518 ALA A N 1
ATOM 3847 C CA . ALA A 1 518 ? -28.822 12.635 -11.497 1.00 65.40 518 ALA A CA 1
ATOM 3848 C C . ALA A 1 518 ? -27.385 12.743 -10.998 1.00 73.27 518 ALA A C 1
ATOM 3849 O O . ALA A 1 518 ? -26.946 13.817 -10.585 1.00 65.22 518 ALA A O 1
ATOM 3851 N N . GLU A 1 519 ? -26.672 11.615 -11.034 1.00 86.64 519 GLU A N 1
ATOM 3852 C CA . GLU A 1 519 ? -25.242 11.562 -10.729 1.00 91.57 519 GLU A CA 1
ATOM 3853 C C . GLU A 1 519 ? -24.886 12.393 -9.499 1.00 98.11 519 GLU A C 1
ATOM 3854 O O . GLU A 1 519 ? -23.723 12.741 -9.284 1.00 102.98 519 GLU A O 1
ATOM 3860 N N . GLN B 1 4 ? -28.681 21.060 -0.768 1.00 124.96 4 GLN B N 1
ATOM 3861 C CA . GLN B 1 4 ? -28.935 22.001 -1.854 1.00 128.94 4 GLN B CA 1
ATOM 3862 C C . GLN B 1 4 ? -27.626 22.442 -2.510 1.00 135.52 4 GLN B C 1
ATOM 3863 O O . GLN B 1 4 ? -26.659 22.766 -1.818 1.00 137.36 4 GLN B O 1
ATOM 3869 N N . PRO B 1 5 ? -27.595 22.451 -3.855 1.00 134.89 5 PRO B N 1
ATOM 3870 C CA . PRO B 1 5 ? -26.380 22.687 -4.647 1.00 129.73 5 PRO B CA 1
ATOM 3871 C C . PRO B 1 5 ? -25.932 24.152 -4.745 1.00 118.40 5 PRO B C 1
ATOM 3872 O O . PRO B 1 5 ? -26.743 25.081 -4.649 1.00 113.44 5 PRO B O 1
ATOM 3876 N N . GLY B 1 6 ? -24.628 24.336 -4.941 1.00 106.27 6 GLY B N 1
ATOM 3877 C CA . GLY B 1 6 ? -24.045 25.655 -5.089 1.00 96.94 6 GLY B CA 1
ATOM 3878 C C . GLY B 1 6 ? -24.304 26.242 -6.464 1.00 90.64 6 GLY B C 1
ATOM 3879 O O . GLY B 1 6 ? -24.282 25.535 -7.475 1.00 88.36 6 GLY B O 1
ATOM 3880 N N . VAL B 1 7 ? -24.545 27.548 -6.497 1.00 83.93 7 VAL B N 1
ATOM 3881 C CA . VAL B 1 7 ? -24.863 28.247 -7.740 1.00 75.95 7 VAL B CA 1
ATOM 3882 C C . VAL B 1 7 ? -23.626 28.545 -8.589 1.00 76.70 7 VAL B C 1
ATOM 3883 O O . VAL B 1 7 ? -23.555 28.139 -9.747 1.00 73.96 7 VAL B O 1
ATOM 3887 N N . LEU B 1 8 ? -22.660 29.260 -8.020 1.00 78.05 8 LEU B N 1
ATOM 3888 C CA . LEU B 1 8 ? -21.396 29.489 -8.710 1.00 83.69 8 LEU B CA 1
ATOM 3889 C C . LEU B 1 8 ? -20.517 28.263 -8.479 1.00 91.61 8 LEU B C 1
ATOM 3890 O O . LEU B 1 8 ? -20.630 27.614 -7.436 1.00 91.26 8 LEU B O 1
ATOM 3895 N N . PRO B 1 9 ? -19.656 27.925 -9.457 1.00 97.63 9 PRO B N 1
ATOM 3896 C CA . PRO B 1 9 ? -18.794 26.743 -9.316 1.00 100.95 9 PRO B CA 1
ATOM 3897 C C . PRO B 1 9 ? -17.973 26.792 -8.030 1.00 104.29 9 PRO B C 1
ATOM 3898 O O . PRO B 1 9 ? -17.369 27.815 -7.715 1.00 102.68 9 PRO B O 1
ATOM 3902 N N . GLU B 1 10 ? -17.964 25.686 -7.295 1.00 110.37 10 GLU B N 1
ATOM 3903 C CA . GLU B 1 10 ? -17.336 25.626 -5.978 1.00 114.88 10 GLU B CA 1
ATOM 3904 C C . GLU B 1 10 ? -15.809 25.525 -6.058 1.00 112.34 10 GLU B C 1
ATOM 3905 O O . GLU B 1 10 ? -15.114 25.642 -5.049 1.00 105.12 10 GLU B O 1
ATOM 3911 N N . ASN B 1 11 ? -15.301 25.322 -7.271 1.00 116.09 11 ASN B N 1
ATOM 3912 C CA . ASN B 1 11 ? -13.871 25.152 -7.519 1.00 118.83 11 ASN B CA 1
ATOM 3913 C C . ASN B 1 11 ? -13.165 26.500 -7.652 1.00 110.67 11 ASN B C 1
ATOM 3914 O O . ASN B 1 11 ? -12.051 26.584 -8.174 1.00 110.29 11 ASN B O 1
ATOM 3919 N N . MET B 1 12 ? -13.818 27.550 -7.164 1.00 99.98 12 MET B N 1
ATOM 3920 C CA . MET B 1 12 ? -13.442 28.917 -7.505 1.00 85.35 12 MET B CA 1
ATOM 3921 C C . MET B 1 12 ? -12.974 29.769 -6.328 1.00 77.20 12 MET B C 1
ATOM 3922 O O . MET B 1 12 ? -13.568 29.752 -5.253 1.00 77.48 12 MET B O 1
ATOM 3927 N N . LYS B 1 13 ? -11.902 30.519 -6.560 1.00 75.56 13 LYS B N 1
ATOM 3928 C CA . LYS B 1 13 ? -11.409 31.517 -5.622 1.00 71.50 13 LYS B CA 1
ATOM 3929 C C . LYS B 1 13 ? -11.958 32.879 -6.057 1.00 61.98 13 LYS B C 1
ATOM 3930 O O . LYS B 1 13 ? -11.923 33.215 -7.237 1.00 56.00 13 LYS B O 1
ATOM 3936 N N . ARG B 1 14 ? -12.478 33.656 -5.114 1.00 58.38 14 ARG B N 1
ATOM 3937 C CA . ARG B 1 14 ? -13.079 34.942 -5.445 1.00 53.83 14 ARG B CA 1
ATOM 3938 C C . ARG B 1 14 ? -12.624 36.058 -4.498 1.00 54.53 14 ARG B C 1
ATOM 3939 O O . ARG B 1 14 ? -12.502 35.858 -3.288 1.00 56.14 14 ARG B O 1
ATOM 3947 N N . TYR B 1 15 ? -12.372 37.233 -5.066 1.00 51.18 15 TYR B N 1
ATOM 3948 C CA . TYR B 1 15 ? -11.913 38.391 -4.300 1.00 48.01 15 TYR B CA 1
ATOM 3949 C C . TYR B 1 15 ? -12.768 39.595 -4.664 1.00 45.28 15 TYR B C 1
ATOM 3950 O O . TYR B 1 15 ? -12.868 39.963 -5.835 1.00 47.66 15 TYR B O 1
ATOM 3959 N N . MET B 1 16 ? -13.385 40.213 -3.665 1.00 38.52 16 MET B N 1
ATOM 3960 C CA . MET B 1 16 ? -14.358 41.265 -3.932 1.00 41.49 16 MET B CA 1
ATOM 3961 C C . MET B 1 16 ? -14.026 42.611 -3.307 1.00 37.16 16 MET B C 1
ATOM 3962 O O . MET B 1 16 ? -13.364 42.684 -2.270 1.00 45.81 16 MET B O 1
ATOM 3967 N N . GLY B 1 17 ? -14.508 43.671 -3.950 1.00 37.27 17 GLY B N 1
ATOM 3968 C CA . GLY B 1 17 ? -14.273 45.040 -3.514 1.00 37.84 17 GLY B CA 1
ATOM 3969 C C . GLY B 1 17 ? -12.826 45.339 -3.155 1.00 52.79 17 GLY B C 1
ATOM 3970 O O . GLY B 1 17 ? -11.923 45.251 -4.006 1.00 50.17 17 GLY B O 1
ATOM 3971 N N . ARG B 1 18 ? -12.597 45.695 -1.890 1.00 46.93 18 ARG B N 1
ATOM 3972 C CA . ARG B 1 18 ? -11.263 46.100 -1.456 1.00 52.31 18 ARG B CA 1
ATOM 3973 C C . ARG B 1 18 ? -10.193 45.022 -1.734 1.00 43.72 18 ARG B C 1
ATOM 3974 O O . ARG B 1 18 ? -9.044 45.352 -2.055 1.00 41.84 18 ARG B O 1
ATOM 3982 N N . ASP B 1 19 ? -10.572 43.746 -1.638 1.00 46.13 19 ASP B N 1
ATOM 3983 C CA . ASP B 1 19 ? -9.637 42.629 -1.876 1.00 46.60 19 ASP B CA 1
ATOM 3984 C C . ASP B 1 19 ? -9.241 42.469 -3.342 1.00 42.81 19 ASP B C 1
ATOM 3985 O O . ASP B 1 19 ? -8.125 42.067 -3.652 1.00 36.84 19 ASP B O 1
ATOM 3990 N N . ALA B 1 20 ? -10.185 42.728 -4.239 1.00 36.79 20 ALA B N 1
ATOM 3991 C CA . ALA B 1 20 ? -9.892 42.691 -5.650 1.00 36.81 20 ALA B CA 1
ATOM 3992 C C . ALA B 1 20 ? -8.914 43.825 -5.951 1.00 36.01 20 ALA B C 1
ATOM 3993 O O . ALA B 1 20 ? -7.906 43.628 -6.622 1.00 35.09 20 ALA B O 1
ATOM 3995 N N . GLN B 1 21 ? -9.220 45.017 -5.449 1.00 33.17 21 GLN B N 1
ATOM 3996 C CA . GLN B 1 21 ? -8.369 46.169 -5.686 1.00 41.84 21 GLN B CA 1
ATOM 3997 C C . GLN B 1 21 ? -6.971 45.942 -5.132 1.00 46.57 21 GLN B C 1
ATOM 3998 O O . GLN B 1 21 ? -5.990 46.293 -5.778 1.00 39.51 21 GLN B O 1
ATOM 4004 N N . ARG B 1 22 ? -6.889 45.346 -3.943 1.00 35.22 22 ARG B N 1
ATOM 4005 C CA . ARG B 1 22 ? -5.611 45.131 -3.287 1.00 37.77 22 ARG B CA 1
ATOM 4006 C C . ARG B 1 22 ? -4.787 44.116 -4.059 1.00 42.94 22 ARG B C 1
ATOM 4007 O O . ARG B 1 22 ? -3.593 44.291 -4.271 1.00 42.67 22 ARG B O 1
ATOM 4015 N N . MET B 1 23 ? -5.447 43.051 -4.479 1.00 43.16 23 MET B N 1
ATOM 4016 C CA . MET B 1 23 ? -4.818 42.025 -5.273 1.00 47.23 23 MET B CA 1
ATOM 4017 C C . MET B 1 23 ? -4.145 42.635 -6.506 1.00 45.65 23 MET B C 1
ATOM 4018 O O . MET B 1 23 ? -2.954 42.437 -6.745 1.00 42.71 23 MET B O 1
ATOM 4023 N N . ASN B 1 24 ? -4.917 43.382 -7.284 1.00 39.63 24 ASN B N 1
ATOM 4024 C CA . ASN B 1 24 ? -4.451 43.864 -8.574 1.00 39.32 24 ASN B CA 1
ATOM 4025 C C . ASN B 1 24 ? -3.401 44.926 -8.399 1.00 35.26 24 ASN B C 1
ATOM 4026 O O . ASN B 1 24 ? -2.403 44.965 -9.108 1.00 40.94 24 ASN B O 1
ATOM 4031 N N . ILE B 1 25 ? -3.632 45.803 -7.443 1.00 29.86 25 ILE B N 1
ATOM 4032 C CA . ILE B 1 25 ? -2.675 46.855 -7.167 1.00 30.18 25 ILE B CA 1
ATOM 4033 C C . ILE B 1 25 ? -1.334 46.285 -6.692 1.00 33.71 25 ILE B C 1
ATOM 4034 O O . ILE B 1 25 ? -0.263 46.659 -7.183 1.00 35.17 25 ILE B O 1
ATOM 4039 N N . LEU B 1 26 ? -1.405 45.372 -5.734 1.00 31.45 26 LEU B N 1
ATOM 4040 C CA . LEU B 1 26 ? -0.212 44.748 -5.195 1.00 35.22 26 LEU B CA 1
ATOM 4041 C C . LEU B 1 26 ? 0.522 43.944 -6.267 1.00 36.81 26 LEU B C 1
ATOM 4042 O O . LEU B 1 26 ? 1.735 44.033 -6.378 1.00 33.77 26 LEU B O 1
ATOM 4047 N N . ALA B 1 27 ? -0.203 43.162 -7.062 1.00 33.57 27 ALA B N 1
ATOM 4048 C CA . ALA B 1 27 ? 0.459 42.345 -8.077 1.00 40.14 27 ALA B CA 1
ATOM 4049 C C . ALA B 1 27 ? 1.125 43.269 -9.085 1.00 39.67 27 ALA B C 1
ATOM 4050 O O . ALA B 1 27 ? 2.260 43.050 -9.523 1.00 40.79 27 ALA B O 1
ATOM 4052 N N . GLY B 1 28 ? 0.422 44.333 -9.421 1.00 41.59 28 GLY B N 1
ATOM 4053 C CA . GLY B 1 28 ? 0.979 45.337 -10.290 1.00 40.22 28 GLY B CA 1
ATOM 4054 C C . GLY B 1 28 ? 2.263 45.867 -9.709 1.00 38.78 28 GLY B C 1
ATOM 4055 O O . GLY B 1 28 ? 3.315 45.758 -10.328 1.00 48.58 28 GLY B O 1
ATOM 4056 N N . ARG B 1 29 ? 2.177 46.452 -8.521 1.00 43.99 29 ARG B N 1
ATOM 4057 C CA . ARG B 1 29 ? 3.356 47.016 -7.858 1.00 37.70 29 ARG B CA 1
ATOM 4058 C C . ARG B 1 29 ? 4.533 46.045 -7.792 1.00 40.16 29 ARG B C 1
ATOM 4059 O O . ARG B 1 29 ? 5.671 46.418 -8.071 1.00 43.68 29 ARG B O 1
ATOM 4067 N N . ILE B 1 30 ? 4.267 44.800 -7.423 1.00 35.32 30 ILE B N 1
ATOM 4068 C CA . ILE B 1 30 ? 5.346 43.843 -7.268 1.00 35.98 30 ILE B CA 1
ATOM 4069 C C . ILE B 1 30 ? 6.072 43.597 -8.588 1.00 42.98 30 ILE B C 1
ATOM 4070 O O . ILE B 1 30 ? 7.295 43.484 -8.616 1.00 40.44 30 ILE B O 1
ATOM 4075 N N . ILE B 1 31 ? 5.316 43.528 -9.678 1.00 38.34 31 ILE B N 1
ATOM 4076 C CA . ILE B 1 31 ? 5.888 43.318 -11.004 1.00 31.46 31 ILE B CA 1
ATOM 4077 C C . ILE B 1 31 ? 6.766 44.501 -11.396 1.00 35.71 31 ILE B C 1
ATOM 4078 O O . ILE B 1 31 ? 7.814 44.332 -12.012 1.00 37.41 31 ILE B O 1
ATOM 4083 N N . ALA B 1 32 ? 6.345 45.702 -11.025 1.00 32.93 32 ALA B N 1
ATOM 4084 C CA . ALA B 1 32 ? 7.121 46.880 -11.358 1.00 42.04 32 ALA B CA 1
ATOM 4085 C C . ALA B 1 32 ? 8.391 46.894 -10.534 1.00 39.84 32 ALA B C 1
ATOM 4086 O O . ALA B 1 32 ? 9.451 47.307 -10.999 1.00 43.48 32 ALA B O 1
ATOM 4088 N N . GLU B 1 33 ? 8.286 46.434 -9.301 1.00 35.49 33 GLU B N 1
ATOM 4089 C CA . GLU B 1 33 ? 9.430 46.502 -8.388 1.00 42.53 33 GLU B CA 1
ATOM 4090 C C . GLU B 1 33 ? 10.551 45.554 -8.806 1.00 37.58 33 GLU B C 1
ATOM 4091 O O . GLU B 1 33 ? 11.722 45.806 -8.530 1.00 45.74 33 GLU B O 1
ATOM 4097 N N . THR B 1 34 ? 10.199 44.478 -9.499 1.00 33.03 34 THR B N 1
ATOM 4098 C CA . THR B 1 34 ? 11.218 43.531 -9.924 1.00 33.64 34 THR B CA 1
ATOM 4099 C C . THR B 1 34 ? 12.168 44.092 -10.999 1.00 34.59 34 THR B C 1
ATOM 4100 O O . THR B 1 34 ? 13.341 43.743 -11.019 1.00 41.61 34 THR B O 1
ATOM 4104 N N . VAL B 1 35 ? 11.685 44.976 -11.870 1.00 33.40 35 VAL B N 1
ATOM 4105 C CA . VAL B 1 35 ? 12.561 45.519 -12.916 1.00 33.02 35 VAL B CA 1
ATOM 4106 C C . VAL B 1 35 ? 13.100 46.901 -12.548 1.00 32.87 35 VAL B C 1
ATOM 4107 O O . VAL B 1 35 ? 13.965 47.445 -13.220 1.00 33.66 35 VAL B O 1
ATOM 4111 N N . ARG B 1 36 ? 12.576 47.462 -11.470 1.00 33.66 36 ARG B N 1
ATOM 4112 C CA . ARG B 1 36 ? 12.912 48.818 -11.075 1.00 32.47 36 ARG B CA 1
ATOM 4113 C C . ARG B 1 36 ? 14.421 49.017 -10.861 1.00 30.94 36 ARG B C 1
ATOM 4114 O O . ARG B 1 36 ? 14.964 50.036 -11.224 1.00 30.76 36 ARG B O 1
ATOM 4122 N N . SER B 1 37 ? 15.096 48.036 -10.274 1.00 27.95 37 SER B N 1
ATOM 4123 C CA . SER B 1 37 ? 16.499 48.178 -9.946 1.00 27.68 37 SER B CA 1
ATOM 4124 C C . SER B 1 37 ? 17.370 48.071 -11.192 1.00 32.35 37 SER B C 1
ATOM 4125 O O . SER B 1 37 ? 18.562 48.340 -11.121 1.00 32.16 37 SER B O 1
ATOM 4128 N N . THR B 1 38 ? 16.784 47.664 -12.319 1.00 25.23 38 THR B N 1
ATOM 4129 C CA . THR B 1 38 ? 17.503 47.658 -13.589 1.00 24.78 38 THR B CA 1
ATOM 4130 C C . THR B 1 38 ? 17.504 49.030 -14.271 1.00 33.01 38 THR B C 1
ATOM 4131 O O . THR B 1 38 ? 18.243 49.230 -15.225 1.00 34.89 38 THR B O 1
ATOM 4135 N N . LEU B 1 39 ? 16.686 49.967 -13.791 1.00 26.13 39 LEU B N 1
ATOM 4136 C CA . LEU B 1 39 ? 16.461 51.221 -14.531 1.00 24.51 39 LEU B CA 1
ATOM 4137 C C . LEU B 1 39 ? 17.649 52.178 -14.583 1.00 34.98 39 LEU B C 1
ATOM 4138 O O . LEU B 1 39 ? 18.252 52.499 -13.554 1.00 28.83 39 LEU B O 1
ATOM 4143 N N . GLY B 1 40 ? 17.980 52.629 -15.792 1.00 39.19 40 GLY B N 1
ATOM 4144 C CA . GLY B 1 40 ? 19.035 53.614 -15.988 1.00 30.13 40 GLY B CA 1
ATOM 4145 C C . GLY B 1 40 ? 20.428 53.016 -16.060 1.00 35.62 40 GLY B C 1
ATOM 4146 O O . GLY B 1 40 ? 20.604 51.823 -15.807 1.00 36.98 40 GLY B O 1
ATOM 4147 N N . PRO B 1 41 ? 21.435 53.853 -16.377 1.00 34.70 41 PRO B N 1
ATOM 4148 C CA . PRO B 1 41 ? 22.821 53.416 -16.598 1.00 28.31 41 PRO B CA 1
ATOM 4149 C C . PRO B 1 41 ? 23.479 52.829 -15.360 1.00 32.67 41 PRO B C 1
ATOM 4150 O O . PRO B 1 41 ? 24.485 52.160 -15.502 1.00 36.07 41 PRO B O 1
ATOM 4154 N N . LYS B 1 42 ? 22.941 53.098 -14.173 1.00 33.14 42 LYS B N 1
ATOM 4155 C CA . LYS B 1 42 ? 23.490 52.554 -12.935 1.00 37.84 42 LYS B CA 1
ATOM 4156 C C . LYS B 1 42 ? 22.629 51.398 -12.438 1.00 35.07 42 LYS B C 1
ATOM 4157 O O . LYS B 1 42 ? 22.822 50.899 -11.331 1.00 41.08 42 LYS B O 1
ATOM 4163 N N . GLY B 1 43 ? 21.657 50.994 -13.244 1.00 33.11 43 GLY B N 1
ATOM 4164 C CA . GLY B 1 43 ? 20.834 49.836 -12.914 1.00 38.68 43 GLY B CA 1
ATOM 4165 C C . GLY B 1 43 ? 21.619 48.534 -12.949 1.00 37.55 43 GLY B C 1
ATOM 4166 O O . GLY B 1 43 ? 22.706 48.465 -13.531 1.00 42.92 43 GLY B O 1
ATOM 4167 N N . MET B 1 44 ? 21.080 47.504 -12.301 1.00 30.27 44 MET B N 1
ATOM 4168 C CA . MET B 1 44 ? 21.740 46.202 -12.214 1.00 25.30 44 MET B CA 1
ATOM 4169 C C . MET B 1 44 ? 20.990 45.169 -13.027 1.00 32.77 44 MET B C 1
ATOM 4170 O O . MET B 1 44 ? 19.860 45.407 -13.451 1.00 33.26 44 MET B O 1
ATOM 4175 N N . ASP B 1 45 ? 21.620 44.017 -13.231 1.00 32.33 45 ASP B N 1
ATOM 4176 C CA . ASP B 1 45 ? 21.075 42.977 -14.093 1.00 31.06 45 ASP B CA 1
ATOM 4177 C C . ASP B 1 45 ? 20.515 41.787 -13.315 1.00 34.53 45 ASP B C 1
ATOM 4178 O O . ASP B 1 45 ? 20.890 41.560 -12.171 1.00 27.15 45 ASP B O 1
ATOM 4183 N N . LYS B 1 46 ? 19.623 41.036 -13.957 1.00 34.89 46 LYS B N 1
ATOM 4184 C CA . LYS B 1 46 ? 19.063 39.821 -13.390 1.00 30.96 46 LYS B CA 1
ATOM 4185 C C . LYS B 1 46 ? 19.666 38.623 -14.092 1.00 31.10 46 LYS B C 1
ATOM 4186 O O . LYS B 1 46 ? 20.017 38.694 -15.268 1.00 32.22 46 LYS B O 1
ATOM 4192 N N . MET B 1 47 ? 19.761 37.515 -13.369 1.00 25.06 47 MET B N 1
ATOM 4193 C CA . MET B 1 47 ? 20.082 36.244 -13.976 1.00 28.57 47 MET B CA 1
ATOM 4194 C C . MET B 1 47 ? 18.866 35.388 -13.757 1.00 32.01 47 MET B C 1
ATOM 4195 O O .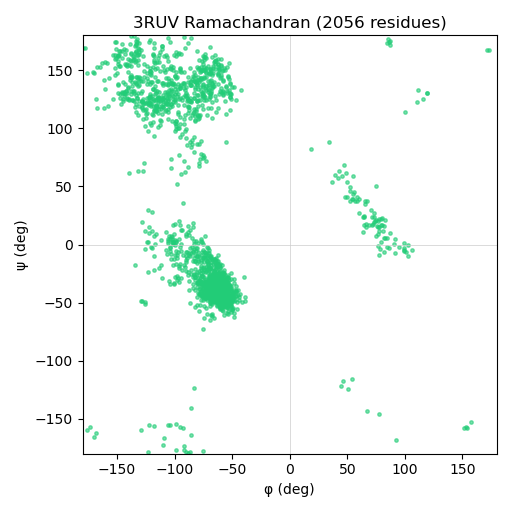 MET B 1 47 ? 18.447 35.183 -12.627 1.00 36.70 47 MET B O 1
ATOM 4200 N N . LEU B 1 48 ? 18.263 34.939 -14.847 1.00 33.28 48 LEU B N 1
ATOM 4201 C CA . LEU B 1 48 ? 17.072 34.107 -14.775 1.00 27.61 48 LEU B CA 1
ATOM 4202 C C . LEU B 1 48 ? 17.424 32.696 -15.226 1.00 38.05 48 LEU B C 1
ATOM 4203 O O . LEU B 1 48 ? 18.013 32.514 -16.291 1.00 37.35 48 LEU B O 1
ATOM 4208 N N . VAL B 1 49 ? 17.074 31.703 -14.411 1.00 35.65 49 VAL B N 1
ATOM 4209 C CA . VAL B 1 49 ? 17.317 30.315 -14.769 1.00 37.79 49 VAL B CA 1
ATOM 4210 C C . VAL B 1 49 ? 15.962 29.641 -14.938 1.00 43.44 49 VAL B C 1
ATOM 4211 O O . VAL B 1 49 ? 15.105 29.721 -14.051 1.00 40.49 49 VAL B O 1
ATOM 4215 N N . ASP B 1 50 ? 15.741 28.998 -16.078 1.00 43.85 50 ASP B N 1
ATOM 4216 C CA . ASP B 1 50 ? 14.458 28.327 -16.284 1.00 49.97 50 ASP B CA 1
ATOM 4217 C C . ASP B 1 50 ? 14.499 26.858 -15.831 1.00 49.16 50 ASP B C 1
ATOM 4218 O O . ASP B 1 50 ? 15.505 26.391 -15.283 1.00 38.14 50 ASP B O 1
ATOM 4223 N N . ASP B 1 51 ? 13.403 26.140 -16.045 1.00 52.21 51 ASP B N 1
ATOM 4224 C CA . ASP B 1 51 ? 13.300 24.782 -15.523 1.00 60.38 51 ASP B CA 1
ATOM 4225 C C . ASP B 1 51 ? 14.199 23.774 -16.256 1.00 60.50 51 ASP B C 1
ATOM 4226 O O . ASP B 1 51 ? 14.329 22.631 -15.831 1.00 61.56 51 ASP B O 1
ATOM 4231 N N . LEU B 1 52 ? 14.835 24.206 -17.342 1.00 59.48 52 LEU B N 1
ATOM 4232 C CA . LEU B 1 52 ? 15.780 23.350 -18.047 1.00 52.98 52 LEU B CA 1
ATOM 4233 C C . LEU B 1 52 ? 17.212 23.667 -17.646 1.00 58.49 52 LEU B C 1
ATOM 4234 O O . LEU B 1 52 ? 18.147 22.979 -18.051 1.00 54.04 52 LEU B O 1
ATOM 4239 N N . GLY B 1 53 ? 17.383 24.711 -16.842 1.00 59.11 53 GLY B N 1
ATOM 4240 C CA . GLY B 1 53 ? 18.712 25.132 -16.437 1.00 53.71 53 GLY B CA 1
ATOM 4241 C C . GLY B 1 53 ? 19.319 26.154 -17.387 1.00 41.27 53 GLY B C 1
ATOM 4242 O O . GLY B 1 53 ? 20.447 26.600 -17.192 1.00 42.71 53 GLY B O 1
ATOM 4243 N N . ASP B 1 54 ? 18.573 26.527 -18.421 1.00 33.45 54 ASP B N 1
ATOM 4244 C CA . ASP B 1 54 ? 19.036 27.559 -19.350 1.00 40.01 54 ASP B CA 1
ATOM 4245 C C . ASP B 1 54 ? 19.092 28.924 -18.664 1.00 39.60 54 ASP B C 1
ATOM 4246 O O . ASP B 1 54 ? 18.247 29.251 -17.831 1.00 35.39 54 ASP B O 1
ATOM 4251 N N . VAL B 1 55 ? 20.067 29.730 -19.059 1.00 30.82 55 VAL B N 1
ATOM 4252 C CA . VAL B 1 55 ? 20.359 30.981 -18.372 1.00 27.32 55 VAL B CA 1
ATOM 4253 C C . VAL B 1 55 ? 20.188 32.213 -19.265 1.00 27.04 55 VAL B C 1
ATOM 4254 O O . VAL B 1 55 ? 20.646 32.245 -20.410 1.00 33.39 55 VAL B O 1
ATOM 4258 N N . VAL B 1 56 ? 19.517 33.221 -18.726 1.00 25.59 56 VAL B N 1
ATOM 4259 C CA . VAL B 1 56 ? 19.440 34.535 -19.346 1.00 27.81 56 VAL B CA 1
ATOM 4260 C C . VAL B 1 56 ? 20.040 35.511 -18.370 1.00 33.79 56 VAL B C 1
ATOM 4261 O O . VAL B 1 56 ? 19.654 35.527 -17.207 1.00 36.67 56 VAL B O 1
ATOM 4265 N N . VAL B 1 57 ? 20.995 36.315 -18.817 1.00 32.50 57 VAL B N 1
ATOM 4266 C CA . VAL B 1 57 ? 21.403 37.460 -18.010 1.00 29.29 57 VAL B CA 1
ATOM 4267 C C . VAL B 1 57 ? 21.234 38.774 -18.774 1.00 31.49 57 VAL B C 1
ATOM 4268 O O . VAL B 1 57 ? 21.713 38.931 -19.898 1.00 29.15 57 VAL B O 1
ATOM 4272 N N . THR B 1 58 ? 20.507 39.708 -18.172 1.00 30.04 58 THR B N 1
ATOM 4273 C CA . THR B 1 58 ? 20.040 40.857 -18.925 1.00 32.89 58 THR B CA 1
ATOM 4274 C C . THR B 1 58 ? 19.590 42.019 -18.060 1.00 34.12 58 THR B C 1
ATOM 4275 O O . THR B 1 58 ? 19.174 41.856 -16.901 1.00 31.70 58 THR B O 1
ATOM 4279 N N . ASN B 1 59 ? 19.644 43.190 -18.671 1.00 29.91 59 ASN B N 1
ATOM 4280 C CA . ASN B 1 59 ? 19.137 44.416 -18.095 1.00 25.60 59 ASN B CA 1
ATOM 4281 C C . ASN B 1 59 ? 17.834 44.797 -18.779 1.00 27.45 59 ASN B C 1
ATOM 4282 O O . ASN B 1 59 ? 17.259 45.853 -18.501 1.00 31.45 59 ASN B O 1
ATOM 4287 N N . ASP B 1 60 ? 17.379 43.941 -19.691 1.00 30.13 60 ASP B N 1
ATOM 4288 C CA . ASP B 1 60 ? 16.244 44.273 -20.564 1.00 23.72 60 ASP B CA 1
ATOM 4289 C C . ASP B 1 60 ? 14.878 43.992 -19.911 1.00 30.92 60 ASP B C 1
ATOM 4290 O O . ASP B 1 60 ? 14.497 42.829 -19.677 1.00 25.75 60 ASP B O 1
ATOM 4295 N N . GLY B 1 61 ? 14.126 45.056 -19.652 1.00 26.76 61 GLY B N 1
ATOM 4296 C CA . GLY B 1 61 ? 12.902 44.938 -18.879 1.00 28.80 61 GLY B CA 1
ATOM 4297 C C . GLY B 1 61 ? 11.896 43.916 -19.388 1.00 30.77 61 GLY B C 1
ATOM 4298 O O . GLY B 1 61 ? 11.449 43.049 -18.639 1.00 26.75 61 GLY B O 1
ATOM 4299 N N . VAL B 1 62 ? 11.525 44.015 -20.659 1.00 27.66 62 VAL B N 1
ATOM 4300 C CA . VAL B 1 62 ? 10.515 43.115 -21.194 1.00 25.29 62 VAL B CA 1
ATOM 4301 C C . VAL B 1 62 ? 11.031 41.683 -21.196 1.00 33.04 62 VAL B C 1
ATOM 4302 O O . VAL B 1 62 ? 10.269 40.743 -20.968 1.00 32.01 62 VAL B O 1
ATOM 4306 N N . THR B 1 63 ? 12.331 41.524 -21.441 1.00 25.34 63 THR B N 1
ATOM 4307 C CA . THR B 1 63 ? 12.941 40.192 -21.457 1.00 23.93 63 THR B CA 1
ATOM 4308 C C . THR B 1 63 ? 12.823 39.559 -20.064 1.00 21.75 63 THR B C 1
ATOM 4309 O O . THR B 1 63 ? 12.424 38.402 -19.913 1.00 23.88 63 THR B O 1
ATOM 4313 N N . ILE B 1 64 ? 13.165 40.327 -19.046 1.00 23.58 64 ILE B N 1
ATOM 4314 C CA . ILE B 1 64 ? 13.045 39.848 -17.681 1.00 29.86 64 ILE B CA 1
ATOM 4315 C C . ILE B 1 64 ? 11.600 39.415 -17.440 1.00 38.16 64 ILE B C 1
ATOM 4316 O O . ILE B 1 64 ? 11.340 38.320 -16.932 1.00 31.38 64 ILE B O 1
ATOM 4321 N N . LEU B 1 65 ? 10.657 40.263 -17.831 1.00 29.65 65 LEU B N 1
ATOM 4322 C CA . LEU B 1 65 ? 9.269 40.018 -17.467 1.00 35.64 65 LEU B CA 1
ATOM 4323 C C . LEU B 1 65 ? 8.682 38.814 -18.206 1.00 41.58 65 LEU B C 1
ATOM 4324 O O . LEU B 1 65 ? 7.812 38.117 -17.677 1.00 42.77 65 LEU B O 1
ATOM 4329 N N . ARG B 1 66 ? 9.164 38.570 -19.421 1.00 32.21 66 ARG B N 1
ATOM 4330 C CA . ARG B 1 66 ? 8.769 37.384 -20.168 1.00 36.65 66 ARG B CA 1
ATOM 4331 C C . ARG B 1 66 ? 9.359 36.124 -19.569 1.00 42.21 66 ARG B C 1
ATOM 4332 O O . ARG B 1 66 ? 8.729 35.064 -19.573 1.00 41.04 66 ARG B O 1
ATOM 4340 N N . GLU B 1 67 ? 10.599 36.234 -19.109 1.00 42.25 67 GLU B N 1
ATOM 4341 C CA . GLU B 1 67 ? 11.382 35.047 -18.811 1.00 42.63 67 GLU B CA 1
ATOM 4342 C C . GLU B 1 67 ? 11.007 34.470 -17.460 1.00 47.84 67 GLU B C 1
ATOM 4343 O O . GLU B 1 67 ? 11.062 33.256 -17.259 1.00 42.91 67 GLU B O 1
ATOM 4349 N N . MET B 1 68 ? 10.634 35.327 -16.519 1.00 44.97 68 MET B N 1
ATOM 4350 C CA . MET B 1 68 ? 10.112 34.780 -15.286 1.00 50.95 68 MET B CA 1
ATOM 4351 C C . MET B 1 68 ? 8.742 34.264 -15.656 1.00 54.99 68 MET B C 1
ATOM 4352 O O . MET B 1 68 ? 8.138 34.728 -16.621 1.00 53.25 68 MET B O 1
ATOM 4357 N N . SER B 1 69 ? 8.258 33.256 -14.961 1.00 56.65 69 SER B N 1
ATOM 4358 C CA . SER B 1 69 ? 7.028 32.664 -15.455 1.00 72.75 69 SER B CA 1
ATOM 4359 C C . SER B 1 69 ? 5.851 33.125 -14.630 1.00 62.96 69 SER B C 1
ATOM 4360 O O . SER B 1 69 ? 5.302 32.381 -13.834 1.00 77.85 69 SER B O 1
ATOM 4363 N N . VAL B 1 70 ? 5.481 34.377 -14.840 1.00 51.97 70 VAL B N 1
ATOM 4364 C CA . VAL B 1 70 ? 4.468 35.019 -14.035 1.00 49.64 70 VAL B CA 1
ATOM 4365 C C . VAL B 1 70 ? 3.093 34.504 -14.410 1.00 43.49 70 VAL B C 1
ATOM 4366 O O . VAL B 1 70 ? 2.719 34.526 -15.585 1.00 49.36 70 VAL B O 1
ATOM 4370 N N . GLU B 1 71 ? 2.340 34.054 -13.415 1.00 39.72 71 GLU B N 1
ATOM 4371 C CA . GLU B 1 71 ? 0.988 33.549 -13.661 1.00 55.26 71 GLU B CA 1
ATOM 4372 C C . GLU B 1 71 ? -0.129 34.421 -13.074 1.00 46.78 71 GLU B C 1
ATOM 4373 O O . GLU B 1 71 ? -1.286 34.304 -13.471 1.00 47.55 71 GLU B O 1
ATOM 4379 N N . HIS B 1 72 ? 0.210 35.291 -12.132 1.00 37.58 72 HIS B N 1
ATOM 4380 C CA . HIS B 1 72 ? -0.810 36.150 -11.536 1.00 34.10 72 HIS B CA 1
ATOM 4381 C C . HIS B 1 72 ? -1.518 37.014 -12.604 1.00 34.01 72 HIS B C 1
ATOM 4382 O O . HIS B 1 72 ? -0.867 37.669 -13.418 1.00 34.50 72 HIS B O 1
ATOM 4389 N N . PRO B 1 73 ? -2.857 37.005 -12.595 1.00 34.53 73 PRO B N 1
ATOM 4390 C CA . PRO B 1 73 ? -3.655 37.629 -13.660 1.00 30.02 73 PRO B CA 1
ATOM 4391 C C . PRO B 1 73 ? -3.415 39.120 -13.815 1.00 34.39 73 PRO B C 1
ATOM 4392 O O . PRO B 1 73 ? -3.319 39.618 -14.938 1.00 37.46 73 PRO B O 1
ATOM 4396 N N . ALA B 1 74 ? -3.333 39.846 -12.715 1.00 32.34 74 ALA B N 1
ATOM 4397 C CA . ALA B 1 74 ? -3.148 41.281 -12.840 1.00 27.89 74 ALA B CA 1
ATOM 4398 C C . ALA B 1 74 ? -1.714 41.618 -13.250 1.00 29.97 74 ALA B C 1
ATOM 4399 O O . ALA B 1 74 ? -1.473 42.602 -13.953 1.00 29.05 74 ALA B O 1
ATOM 4401 N N . ALA B 1 75 ? -0.760 40.792 -12.838 1.00 27.61 75 ALA B N 1
ATOM 4402 C CA . ALA B 1 75 ? 0.622 41.035 -13.213 1.00 32.80 75 ALA B CA 1
ATOM 4403 C C . ALA B 1 75 ? 0.784 40.838 -14.728 1.00 33.39 75 ALA B C 1
ATOM 4404 O O . ALA B 1 75 ? 1.509 41.587 -15.372 1.00 30.29 75 ALA B O 1
ATOM 4406 N N . LYS B 1 76 ? 0.090 39.841 -15.278 1.00 31.96 76 LYS B N 1
ATOM 4407 C CA . LYS B 1 76 ? 0.080 39.582 -16.720 1.00 31.51 76 LYS B CA 1
ATOM 4408 C C . LYS B 1 76 ? -0.416 40.786 -17.521 1.00 28.89 76 LYS B C 1
ATOM 4409 O O . LYS B 1 76 ? 0.099 41.050 -18.603 1.00 33.53 76 LYS B O 1
ATOM 4415 N N . MET B 1 77 ? -1.430 41.490 -17.007 1.00 22.47 77 MET B N 1
ATOM 4416 C CA . MET B 1 77 ? -1.921 42.693 -17.672 1.00 28.28 77 MET B CA 1
ATOM 4417 C C . MET B 1 77 ? -0.823 43.752 -17.756 1.00 35.24 77 MET B C 1
ATOM 4418 O O . MET B 1 77 ? -0.719 44.484 -18.742 1.00 39.48 77 MET B O 1
ATOM 4423 N N . LEU B 1 78 ? 0.017 43.812 -16.727 1.00 31.50 78 LEU B N 1
ATOM 4424 C CA . LEU B 1 78 ? 1.071 44.810 -16.677 1.00 33.59 78 LEU B CA 1
ATOM 4425 C C . LEU B 1 78 ? 2.235 44.402 -17.572 1.00 37.15 78 LEU B C 1
ATOM 4426 O O . LEU B 1 78 ? 2.913 45.244 -18.149 1.00 37.03 78 LEU B O 1
ATOM 4431 N N . ILE B 1 79 ? 2.464 43.101 -17.710 1.00 31.16 79 ILE B N 1
ATOM 4432 C CA . ILE B 1 79 ? 3.513 42.656 -18.608 1.00 30.91 79 ILE B CA 1
ATOM 4433 C C . ILE B 1 79 ? 3.165 43.030 -20.053 1.00 33.08 79 ILE B C 1
ATOM 4434 O O . ILE B 1 79 ? 4.057 43.250 -20.877 1.00 33.61 79 ILE B O 1
ATOM 4439 N N . GLU B 1 80 ? 1.870 43.108 -20.362 1.00 25.03 80 GLU B N 1
ATOM 4440 C CA . GLU B 1 80 ? 1.466 43.477 -21.721 1.00 28.36 80 GLU B CA 1
ATOM 4441 C C . GLU B 1 80 ? 1.992 44.861 -22.058 1.00 27.43 80 GLU B C 1
ATOM 4442 O O . GLU B 1 80 ? 2.324 45.145 -23.203 1.00 30.81 80 GLU B O 1
ATOM 4448 N N . VAL B 1 81 ? 2.076 45.706 -21.033 1.00 24.61 81 VAL B N 1
ATOM 4449 C CA . VAL B 1 81 ? 2.578 47.043 -21.184 1.00 25.91 81 VAL B CA 1
ATOM 4450 C C . VAL B 1 81 ? 4.001 46.979 -21.716 1.00 31.76 81 VAL B C 1
ATOM 4451 O O . VAL B 1 81 ? 4.367 47.738 -22.615 1.00 27.04 81 VAL B O 1
ATOM 4455 N N . ALA B 1 82 ? 4.803 46.068 -21.161 1.00 31.15 82 ALA B N 1
ATOM 4456 C CA . ALA B 1 82 ? 6.194 45.929 -21.576 1.00 26.80 82 ALA B CA 1
ATOM 4457 C C . ALA B 1 82 ? 6.279 45.408 -23.005 1.00 28.11 82 ALA B C 1
ATOM 4458 O O . ALA B 1 82 ? 7.119 45.845 -23.789 1.00 25.26 82 ALA B O 1
ATOM 4460 N N . LYS B 1 83 ? 5.414 44.457 -23.331 1.00 27.22 83 LYS B N 1
ATOM 4461 C CA . LYS B 1 83 ? 5.410 43.874 -24.665 1.00 33.21 83 LYS B CA 1
ATOM 4462 C C . LYS B 1 83 ? 5.088 44.901 -25.755 1.00 34.81 83 LYS B C 1
ATOM 4463 O O . LYS B 1 83 ? 5.724 44.900 -26.812 1.00 33.39 83 LYS B O 1
ATOM 4469 N N . THR B 1 84 ? 4.105 45.765 -25.502 1.00 25.71 84 THR B N 1
ATOM 4470 C CA . THR B 1 84 ? 3.702 46.748 -26.507 1.00 36.72 84 THR B CA 1
ATOM 4471 C C . THR B 1 84 ? 4.769 47.804 -26.638 1.00 31.33 84 THR B C 1
ATOM 4472 O O . THR B 1 84 ? 5.055 48.270 -27.731 1.00 35.11 84 THR B O 1
ATOM 4476 N N . GLN B 1 85 ? 5.382 48.161 -25.519 1.00 32.02 85 GLN B N 1
ATOM 4477 C CA . GLN B 1 85 ? 6.491 49.095 -25.565 1.00 30.29 85 GLN B CA 1
ATOM 4478 C C . GLN B 1 85 ? 7.585 48.558 -26.492 1.00 35.14 85 GLN B C 1
ATOM 4479 O O . GLN B 1 85 ? 8.098 49.277 -27.356 1.00 31.99 85 GLN B O 1
ATOM 4485 N N . GLU B 1 86 ? 7.938 47.289 -26.322 1.00 31.13 86 GLU B N 1
ATOM 4486 C CA . GLU B 1 86 ? 8.958 46.699 -27.175 1.00 31.47 86 GLU B CA 1
ATOM 4487 C C . GLU B 1 86 ? 8.536 46.737 -28.641 1.00 36.82 86 GLU B C 1
ATOM 4488 O O . GLU B 1 86 ? 9.327 47.098 -29.505 1.00 28.73 86 GLU B O 1
ATOM 4494 N N . LYS B 1 87 ? 7.286 46.377 -28.914 1.00 40.31 87 LYS B N 1
ATOM 4495 C CA . LYS B 1 87 ? 6.807 46.310 -30.290 1.00 39.32 87 LYS B CA 1
ATOM 4496 C C . LYS B 1 87 ? 6.710 47.680 -30.982 1.00 41.36 87 LYS B C 1
ATOM 4497 O O . LYS B 1 87 ? 7.141 47.828 -32.121 1.00 37.69 87 LYS B O 1
ATOM 4503 N N . GLU B 1 88 ? 6.172 48.683 -30.288 1.00 39.49 88 GLU B N 1
ATOM 4504 C CA . GLU B 1 88 ? 5.957 50.002 -30.893 1.00 33.55 88 GLU B CA 1
ATOM 4505 C C . GLU B 1 88 ? 7.207 50.883 -30.895 1.00 42.92 88 GLU B C 1
ATOM 4506 O O . GLU B 1 88 ? 7.366 51.756 -31.751 1.00 43.79 88 GLU B O 1
ATOM 4512 N N . VAL B 1 89 ? 8.091 50.662 -29.930 1.00 32.63 89 VAL B N 1
ATOM 4513 C CA . VAL B 1 89 ? 9.233 51.541 -29.753 1.00 30.00 89 VAL B CA 1
ATOM 4514 C C . VAL B 1 89 ? 10.563 50.800 -29.761 1.00 30.88 89 VAL B C 1
ATOM 4515 O O . VAL B 1 89 ? 11.470 51.189 -30.480 1.00 34.56 89 VAL B O 1
ATOM 4519 N N . GLY B 1 90 ? 10.690 49.749 -28.953 1.00 33.64 90 GLY B N 1
ATOM 4520 C CA . GLY B 1 90 ? 11.923 48.975 -28.907 1.00 28.32 90 GLY B CA 1
ATOM 4521 C C . GLY B 1 90 ? 12.784 49.335 -27.707 1.00 38.23 90 GLY B C 1
ATOM 4522 O O . GLY B 1 90 ? 13.809 48.703 -27.450 1.00 37.23 90 GLY B O 1
ATOM 4523 N N . ASP B 1 91 ? 12.373 50.366 -26.976 1.00 25.12 91 ASP B N 1
ATOM 4524 C CA . ASP B 1 91 ? 13.102 50.807 -25.787 1.00 27.08 91 ASP B CA 1
ATOM 4525 C C . ASP B 1 91 ? 12.109 51.388 -24.778 1.00 30.56 91 ASP B C 1
ATOM 4526 O O . ASP B 1 91 ? 10.972 51.705 -25.135 1.00 31.44 91 ASP B O 1
ATOM 4531 N N . GLY B 1 92 ? 12.528 51.523 -23.525 1.00 24.47 92 GLY B N 1
ATOM 4532 C CA . GLY B 1 92 ? 11.642 52.048 -22.493 1.00 30.94 92 GLY B CA 1
ATOM 4533 C C . GLY B 1 92 ? 10.685 51.018 -21.884 1.00 22.54 92 GLY B C 1
ATOM 4534 O O . GLY B 1 92 ? 9.718 51.377 -21.223 1.00 31.38 92 GLY B O 1
ATOM 4535 N N . THR B 1 93 ? 10.955 49.736 -22.081 1.00 22.76 93 THR B N 1
ATOM 4536 C CA . THR B 1 93 ? 10.067 48.733 -21.518 1.00 27.92 93 THR B CA 1
ATOM 4537 C C . THR B 1 93 ? 10.031 48.838 -20.002 1.00 30.29 93 THR B C 1
ATOM 4538 O O . THR B 1 93 ? 8.961 48.745 -19.404 1.00 30.34 93 THR B O 1
ATOM 4542 N N . THR B 1 94 ? 11.176 49.049 -19.363 1.00 30.48 94 THR B N 1
ATOM 4543 C CA . THR B 1 94 ? 11.147 49.163 -17.901 1.00 27.93 94 THR B CA 1
ATOM 4544 C C . THR B 1 94 ? 10.380 50.404 -17.444 1.00 26.80 94 THR B C 1
ATOM 4545 O O . THR B 1 94 ? 9.582 50.359 -16.504 1.00 31.44 94 THR B O 1
ATOM 4549 N N . THR B 1 95 ? 10.659 51.520 -18.109 1.00 27.80 95 THR B N 1
ATOM 4550 C CA . THR B 1 95 ? 10.001 52.791 -17.834 1.00 31.12 95 THR B CA 1
ATOM 4551 C C . THR B 1 95 ? 8.480 52.682 -17.848 1.00 33.07 95 THR B C 1
ATOM 4552 O O . THR B 1 95 ? 7.807 53.155 -16.924 1.00 26.32 95 THR B O 1
ATOM 4556 N N . ALA B 1 96 ? 7.941 52.054 -18.892 1.00 29.83 96 ALA B N 1
ATOM 4557 C CA . ALA B 1 96 ? 6.496 51.905 -19.020 1.00 27.16 96 ALA B CA 1
ATOM 4558 C C . ALA B 1 96 ? 5.899 51.102 -17.849 1.00 30.69 96 ALA B C 1
ATOM 4559 O O . ALA B 1 96 ? 4.879 51.483 -17.271 1.00 29.44 96 ALA B O 1
ATOM 4561 N N . VAL B 1 97 ? 6.532 49.988 -17.504 1.00 25.02 97 VAL B N 1
ATOM 4562 C CA . VAL B 1 97 ? 6.037 49.172 -16.398 1.00 30.97 97 VAL B CA 1
ATOM 4563 C C . VAL B 1 97 ? 6.152 49.872 -15.030 1.00 28.16 97 VAL B C 1
ATOM 4564 O O . VAL B 1 97 ? 5.262 49.769 -14.190 1.00 24.99 97 VAL B O 1
ATOM 4568 N N . VAL B 1 98 ? 7.245 50.589 -14.815 1.00 26.68 98 VAL B N 1
ATOM 4569 C CA . VAL B 1 98 ? 7.452 51.288 -13.551 1.00 27.55 98 VAL B CA 1
ATOM 4570 C C . VAL B 1 98 ? 6.439 52.426 -13.362 1.00 30.93 98 VAL B C 1
ATOM 4571 O O . VAL B 1 98 ? 5.888 52.617 -12.276 1.00 28.51 98 VAL B O 1
ATOM 4575 N N . VAL B 1 99 ? 6.166 53.168 -14.426 1.00 27.47 99 VAL B N 1
ATOM 4576 C CA . VAL B 1 99 ? 5.125 54.183 -14.349 1.00 27.92 99 VAL B CA 1
ATOM 4577 C C . VAL B 1 99 ? 3.795 53.522 -14.055 1.00 26.85 99 VAL B C 1
ATOM 4578 O O . VAL B 1 99 ? 3.028 54.015 -13.228 1.00 30.85 99 VAL B O 1
ATOM 4582 N N . ALA B 1 100 ? 3.503 52.406 -14.728 1.00 26.54 100 ALA B N 1
ATOM 4583 C CA . ALA B 1 100 ? 2.229 51.723 -14.475 1.00 27.64 100 ALA B CA 1
ATOM 4584 C C . ALA B 1 100 ? 2.118 51.324 -12.993 1.00 29.66 100 ALA B C 1
ATOM 4585 O O . ALA B 1 100 ? 1.094 51.554 -12.347 1.00 25.14 100 ALA B O 1
ATOM 4587 N N . GLY B 1 101 ? 3.184 50.747 -12.447 1.00 30.80 101 GLY B N 1
ATOM 4588 C CA . GLY B 1 101 ? 3.190 50.365 -11.044 1.00 26.21 101 GLY B CA 1
ATOM 4589 C C . GLY B 1 101 ? 2.922 51.544 -10.120 1.00 27.47 101 GLY B C 1
ATOM 4590 O O . GLY B 1 101 ? 2.137 51.447 -9.177 1.00 31.97 101 GLY B O 1
ATOM 4591 N N . GLU B 1 102 ? 3.554 52.673 -10.413 1.00 29.99 102 GLU B N 1
ATOM 4592 C CA . GLU B 1 102 ? 3.415 53.863 -9.585 1.00 29.84 102 GLU B CA 1
ATOM 4593 C C . GLU B 1 102 ? 2.007 54.419 -9.695 1.00 31.73 102 GLU B C 1
ATOM 4594 O O . GLU B 1 102 ? 1.455 54.907 -8.709 1.00 34.42 102 GLU B O 1
ATOM 4600 N N . LEU B 1 103 ? 1.412 54.329 -10.884 1.00 27.03 103 LEU B N 1
ATOM 4601 C CA . LEU B 1 103 ? 0.027 54.785 -11.058 1.00 32.29 103 LEU B CA 1
ATOM 4602 C C . LEU B 1 103 ? -0.929 53.982 -10.172 1.00 30.97 103 LEU B C 1
ATOM 4603 O O . LEU B 1 103 ? -1.875 54.525 -9.580 1.00 31.93 103 LEU B O 1
ATOM 4608 N N . LEU B 1 104 ? -0.691 52.682 -10.090 1.00 27.04 104 LEU B N 1
ATOM 4609 C CA . LEU B 1 104 ? -1.498 51.841 -9.215 1.00 29.26 104 LEU B CA 1
ATOM 4610 C C . LEU B 1 104 ? -1.247 52.226 -7.757 1.00 29.35 104 LEU B C 1
ATOM 4611 O O . LEU B 1 104 ? -2.187 52.334 -6.965 1.00 30.61 104 LEU B O 1
ATOM 4616 N N . ARG B 1 105 ? 0.016 52.458 -7.413 1.00 30.59 105 ARG B N 1
ATOM 4617 C CA . ARG B 1 105 ? 0.355 52.822 -6.046 1.00 32.12 105 ARG B CA 1
ATOM 4618 C C . ARG B 1 105 ? -0.334 54.130 -5.642 1.00 34.77 105 ARG B C 1
ATOM 4619 O O . ARG B 1 105 ? -0.927 54.214 -4.567 1.00 29.29 105 ARG B O 1
ATOM 4627 N N . LYS B 1 106 ? -0.279 55.137 -6.507 1.00 36.56 106 LYS B N 1
ATOM 4628 C CA . LYS B 1 106 ? -0.920 56.409 -6.190 1.00 34.80 106 LYS B CA 1
ATOM 4629 C C . LYS B 1 106 ? -2.448 56.253 -6.137 1.00 36.88 106 LYS B C 1
ATOM 4630 O O . LYS B 1 106 ? -3.109 56.938 -5.366 1.00 32.47 106 LYS B O 1
ATOM 4636 N N . ALA B 1 107 ? -3.007 55.345 -6.936 1.00 32.39 107 ALA B N 1
ATOM 4637 C CA . ALA B 1 107 ? -4.447 55.143 -6.929 1.00 31.21 107 ALA B CA 1
ATOM 4638 C C . ALA B 1 107 ? -4.911 54.616 -5.562 1.00 38.35 107 ALA B C 1
ATOM 4639 O O . ALA B 1 107 ? -5.973 55.003 -5.061 1.00 39.07 107 ALA B O 1
ATOM 4641 N N . GLU B 1 108 ? -4.110 53.743 -4.962 1.00 35.35 108 GLU B N 1
ATOM 4642 C CA . GLU B 1 108 ? -4.484 53.106 -3.703 1.00 45.37 108 GLU B CA 1
ATOM 4643 C C . GLU B 1 108 ? -4.699 54.155 -2.621 1.00 43.02 108 GLU B C 1
ATOM 4644 O O . GLU B 1 108 ? -5.700 54.126 -1.905 1.00 42.28 108 GLU B O 1
ATOM 4650 N N . GLU B 1 109 ? -3.759 55.085 -2.524 1.00 39.33 109 GLU B N 1
ATOM 4651 C CA . GLU B 1 109 ? -3.864 56.216 -1.613 1.00 47.35 109 GLU B CA 1
ATOM 4652 C C . GLU B 1 109 ? -5.190 56.963 -1.752 1.00 50.24 109 GLU B C 1
ATOM 4653 O O . GLU B 1 109 ? -5.748 57.416 -0.759 1.00 56.96 109 GLU B O 1
ATOM 4659 N N . LEU B 1 110 ? -5.696 57.091 -2.977 1.00 43.22 110 LEU B N 1
ATOM 4660 C CA . LEU B 1 110 ? -6.978 57.761 -3.188 1.00 46.95 110 LEU B CA 1
ATOM 4661 C C . LEU B 1 110 ? -8.150 56.843 -2.830 1.00 52.48 110 LEU B C 1
ATOM 4662 O O . LEU B 1 110 ? -9.121 57.272 -2.209 1.00 47.79 110 LEU B O 1
ATOM 4667 N N . LEU B 1 111 ? -8.064 55.578 -3.224 1.00 44.87 111 LEU B N 1
ATOM 4668 C CA . LEU B 1 111 ? -9.084 54.610 -2.834 1.00 48.34 111 LEU B CA 1
ATOM 4669 C C . LEU B 1 111 ? -9.159 54.507 -1.306 1.00 51.51 111 LEU B C 1
ATOM 4670 O O . LEU B 1 111 ? -10.235 54.339 -0.747 1.00 55.10 111 LEU B O 1
ATOM 4675 N N . ASP B 1 112 ? -8.008 54.622 -0.642 1.00 53.02 112 ASP B N 1
ATOM 4676 C CA . ASP B 1 112 ? -7.929 54.513 0.816 1.00 65.35 112 ASP B CA 1
ATOM 4677 C C . ASP B 1 112 ? -8.599 55.691 1.510 1.00 80.79 112 ASP B C 1
ATOM 4678 O O . ASP B 1 112 ? -9.248 55.523 2.542 1.00 94.18 112 ASP B O 1
ATOM 4683 N N . GLN B 1 113 ? -8.422 56.887 0.962 1.00 74.74 113 GLN B N 1
ATOM 4684 C CA . GLN B 1 113 ? -9.110 58.044 1.512 1.00 77.42 113 GLN B CA 1
ATOM 4685 C C . GLN B 1 113 ? -10.429 58.226 0.769 1.00 64.31 113 GLN B C 1
ATOM 4686 O O . GLN B 1 113 ? -10.866 59.342 0.513 1.00 63.21 113 GLN B O 1
ATOM 4692 N N . ASN B 1 114 ? -11.037 57.101 0.407 1.00 59.64 114 ASN B N 1
ATOM 4693 C CA . ASN B 1 114 ? -12.404 57.064 -0.106 1.00 69.24 114 ASN B CA 1
ATOM 4694 C C . ASN B 1 114 ? -12.736 57.838 -1.385 1.00 72.03 114 ASN B C 1
ATOM 4695 O O . ASN B 1 114 ? -13.810 58.432 -1.480 1.00 77.46 114 ASN B O 1
ATOM 4700 N N . VAL B 1 115 ? -11.839 57.831 -2.367 1.00 59.78 115 VAL B N 1
ATOM 4701 C CA . VAL B 1 115 ? -12.219 58.268 -3.706 1.00 45.59 115 VAL B CA 1
ATOM 4702 C C . VAL B 1 115 ? -12.752 57.053 -4.459 1.00 51.94 115 VAL B C 1
ATOM 4703 O O . VAL B 1 115 ? -12.210 55.960 -4.327 1.00 65.02 115 VAL B O 1
ATOM 4707 N N . HIS B 1 116 ? -13.817 57.238 -5.231 1.00 47.92 116 HIS B N 1
ATOM 4708 C CA . HIS B 1 116 ? -14.404 56.154 -6.009 1.00 48.93 116 HIS B CA 1
ATOM 4709 C C . HIS B 1 116 ? -13.565 55.866 -7.259 1.00 60.52 116 HIS B C 1
ATOM 4710 O O . HIS B 1 116 ? -13.025 56.778 -7.879 1.00 61.00 116 HIS B O 1
ATOM 4717 N N . PRO B 1 117 ? -13.460 54.586 -7.632 1.00 57.01 117 PRO B N 1
ATOM 4718 C CA . PRO B 1 117 ? -12.638 54.156 -8.762 1.00 48.07 117 PRO B CA 1
ATOM 4719 C C . PRO B 1 117 ? -12.905 54.899 -10.060 1.00 41.71 117 PRO B C 1
ATOM 4720 O O . PRO B 1 117 ? -11.932 55.255 -10.722 1.00 37.79 117 PRO B O 1
ATOM 4724 N N . THR B 1 118 ? -14.162 55.122 -10.433 1.00 45.56 118 THR B N 1
ATOM 4725 C CA . THR B 1 118 ? -14.434 55.757 -11.726 1.00 44.75 118 THR B CA 1
ATOM 4726 C C . THR B 1 118 ? -13.900 57.181 -11.772 1.00 43.24 118 THR B C 1
ATOM 4727 O O . THR B 1 118 ? -13.577 57.702 -12.844 1.00 38.66 118 THR B O 1
ATOM 4731 N N . ILE B 1 119 ? -13.797 57.807 -10.609 1.00 37.11 119 ILE B N 1
ATOM 4732 C CA . ILE B 1 119 ? -13.260 59.152 -10.560 1.00 42.73 119 ILE B CA 1
ATOM 4733 C C . ILE B 1 119 ? -11.762 59.067 -10.769 1.00 39.70 119 ILE B C 1
ATOM 4734 O O . ILE B 1 119 ? -11.175 59.861 -11.501 1.00 38.88 119 ILE B O 1
ATOM 4739 N N . VAL B 1 120 ? -11.141 58.074 -10.148 1.00 34.99 120 VAL B N 1
ATOM 4740 C CA . VAL B 1 120 ? -9.725 57.856 -10.383 1.00 34.87 120 VAL B CA 1
ATOM 4741 C C . VAL B 1 120 ? -9.455 57.609 -11.870 1.00 34.03 120 VAL B C 1
ATOM 4742 O O . VAL B 1 120 ? -8.553 58.232 -12.451 1.00 32.78 120 VAL B O 1
ATOM 4746 N N . VAL B 1 121 ? -10.246 56.739 -12.504 1.00 27.33 121 VAL B N 1
ATOM 4747 C CA . VAL B 1 121 ? -10.026 56.493 -13.923 1.00 32.94 121 VAL B CA 1
ATOM 4748 C C . VAL B 1 121 ? -10.266 57.745 -14.735 1.00 37.79 121 VAL B C 1
ATOM 4749 O O . VAL B 1 121 ? -9.529 58.011 -15.693 1.00 39.26 121 VAL B O 1
ATOM 4753 N N . LYS B 1 122 ? -11.269 58.530 -14.337 1.00 39.70 122 LYS B N 1
ATOM 4754 C CA . LYS B 1 122 ? -11.602 59.751 -15.066 1.00 39.64 122 LYS B CA 1
ATOM 4755 C C . LYS B 1 122 ? -10.418 60.699 -15.000 1.00 35.63 122 LYS B C 1
ATOM 4756 O O . LYS B 1 122 ? -10.004 61.266 -16.014 1.00 36.62 122 LYS B O 1
ATOM 4762 N N . GLY B 1 123 ? -9.864 60.843 -13.797 1.00 30.14 123 GLY B N 1
ATOM 4763 C CA . GLY B 1 123 ? -8.697 61.678 -13.577 1.00 32.43 123 GLY B CA 1
ATOM 4764 C C . GLY B 1 123 ? -7.467 61.201 -14.324 1.00 39.63 123 GLY B C 1
ATOM 4765 O O . GLY B 1 123 ? -6.775 61.994 -14.967 1.00 40.43 123 GLY B O 1
ATOM 4766 N N . TYR B 1 124 ? -7.198 59.901 -14.260 1.00 35.48 124 TYR B N 1
ATOM 4767 C CA . TYR B 1 124 ? -6.067 59.343 -14.990 1.00 36.06 124 TYR B CA 1
ATOM 4768 C C . TYR B 1 124 ? -6.174 59.619 -16.505 1.00 32.70 124 TYR B C 1
ATOM 4769 O O . TYR B 1 124 ? -5.191 59.970 -17.152 1.00 30.06 124 TYR B O 1
ATOM 4778 N N . GLN B 1 125 ? -7.371 59.490 -17.055 1.00 27.51 125 GLN B N 1
ATOM 4779 C CA . GLN B 1 125 ? -7.560 59.642 -18.494 1.00 34.29 125 GLN B CA 1
ATOM 4780 C C . GLN B 1 125 ? -7.352 61.074 -18.960 1.00 33.01 125 GLN B C 1
ATOM 4781 O O . GLN B 1 125 ? -6.769 61.326 -20.024 1.00 39.05 125 GLN B O 1
ATOM 4787 N N . ALA B 1 126 ? -7.839 62.004 -18.154 1.00 29.00 126 ALA B N 1
ATOM 4788 C CA . ALA B 1 126 ? -7.659 63.427 -18.412 1.00 37.64 126 ALA B CA 1
ATOM 4789 C C . ALA B 1 126 ? -6.191 63.826 -18.331 1.00 38.11 126 ALA B C 1
ATOM 4790 O O . ALA B 1 126 ? -5.688 64.552 -19.189 1.00 39.86 126 ALA B O 1
ATOM 4792 N N . ALA B 1 127 ? -5.505 63.369 -17.286 1.00 29.02 127 ALA B N 1
ATOM 4793 C CA . ALA B 1 127 ? -4.106 63.716 -17.113 1.00 33.40 127 ALA B CA 1
ATOM 4794 C C . ALA B 1 127 ? -3.297 63.135 -18.273 1.00 33.42 127 ALA B C 1
ATOM 4795 O O . ALA B 1 127 ? -2.393 63.768 -18.805 1.00 30.74 127 ALA B O 1
ATOM 4797 N N . ALA B 1 128 ? -3.640 61.924 -18.678 1.00 31.70 128 ALA B N 1
ATOM 4798 C CA . ALA B 1 128 ? -2.860 61.245 -19.698 1.00 33.62 128 ALA B CA 1
ATOM 4799 C C . ALA B 1 128 ? -3.025 61.976 -21.038 1.00 37.91 128 ALA B C 1
ATOM 4800 O O . ALA B 1 128 ? -2.046 62.237 -21.748 1.00 38.88 128 ALA B O 1
ATOM 4802 N N . GLN B 1 129 ? -4.270 62.312 -21.370 1.00 36.27 129 GLN B N 1
ATOM 4803 C CA . GLN B 1 129 ? -4.576 63.090 -22.578 1.00 34.94 129 GLN B CA 1
ATOM 4804 C C . GLN B 1 129 ? -3.828 64.428 -22.575 1.00 37.22 129 GLN B C 1
ATOM 4805 O O . GLN B 1 129 ? -3.224 64.829 -23.572 1.00 40.47 129 GLN B O 1
ATOM 4811 N N . LYS B 1 130 ? -3.868 65.118 -21.446 1.00 41.38 130 LYS B N 1
ATOM 4812 C CA . LYS B 1 130 ? -3.147 66.373 -21.313 1.00 43.61 130 LYS B CA 1
ATOM 4813 C C . LYS B 1 130 ? -1.644 66.140 -21.475 1.00 44.84 130 LYS B C 1
ATOM 4814 O O . LYS B 1 130 ? -0.921 67.002 -21.988 1.00 45.62 130 LYS B O 1
ATOM 4820 N N . ALA B 1 131 ? -1.170 64.972 -21.043 1.00 37.41 131 ALA B N 1
ATOM 4821 C CA . ALA B 1 131 ? 0.267 64.715 -21.051 1.00 39.67 131 ALA B CA 1
ATOM 4822 C C . ALA B 1 131 ? 0.760 64.493 -22.478 1.00 34.07 131 ALA B C 1
ATOM 4823 O O . ALA B 1 131 ? 1.876 64.881 -22.826 1.00 32.05 131 ALA B O 1
ATOM 4825 N N . GLN B 1 132 ? -0.081 63.866 -23.293 1.00 29.60 132 GLN B N 1
ATOM 4826 C CA . GLN B 1 132 ? 0.211 63.679 -24.704 1.00 29.94 132 GLN B CA 1
ATOM 4827 C C . GLN B 1 132 ? 0.314 65.031 -25.416 1.00 36.48 132 GLN B C 1
ATOM 4828 O O . GLN B 1 132 ? 1.230 65.250 -26.213 1.00 37.79 132 GLN B O 1
ATOM 4834 N N . GLU B 1 133 ? -0.624 65.931 -25.120 1.00 37.58 133 GLU B N 1
ATOM 4835 C CA . GLU B 1 133 ? -0.592 67.304 -25.640 1.00 44.31 133 GLU B CA 1
ATOM 4836 C C . GLU B 1 133 ? 0.668 68.037 -25.192 1.00 43.69 133 GLU B C 1
ATOM 4837 O O . GLU B 1 133 ? 1.336 68.710 -25.988 1.00 40.30 133 GLU B O 1
ATOM 4843 N N . LEU B 1 134 ? 1.003 67.924 -23.914 1.00 38.51 134 LEU B N 1
ATOM 4844 C CA . LEU B 1 134 ? 2.203 68.601 -23.449 1.00 40.14 134 LEU B CA 1
ATOM 4845 C C . LEU B 1 134 ? 3.446 67.992 -24.084 1.00 38.43 134 LEU B C 1
ATOM 4846 O O . LEU B 1 134 ? 4.380 68.712 -24.459 1.00 43.00 134 LEU B O 1
ATOM 4851 N N . LEU B 1 135 ? 3.462 66.670 -24.216 1.00 31.86 135 LEU B N 1
ATOM 4852 C CA . LEU B 1 135 ? 4.640 66.027 -24.796 1.00 35.47 135 LEU B CA 1
ATOM 4853 C C . LEU B 1 135 ? 4.947 66.586 -26.186 1.00 38.53 135 LEU B C 1
ATOM 4854 O O . LEU B 1 135 ? 6.109 66.799 -26.518 1.00 39.31 135 LEU B O 1
ATOM 4859 N N . LYS B 1 136 ? 3.907 66.857 -26.976 1.00 40.65 136 LYS B N 1
ATOM 4860 C CA . LYS B 1 136 ? 4.095 67.386 -28.327 1.00 41.77 136 LYS B CA 1
ATOM 4861 C C . LYS B 1 136 ? 4.814 68.734 -28.354 1.00 45.29 136 LYS B C 1
ATOM 4862 O O . LYS B 1 136 ? 5.589 68.995 -29.261 1.00 47.31 136 LYS B O 1
ATOM 4868 N N . THR B 1 137 ? 4.553 69.584 -27.364 1.00 44.26 137 THR B N 1
ATOM 4869 C CA . THR B 1 137 ? 5.184 70.898 -27.316 1.00 47.20 137 THR B CA 1
ATOM 4870 C C . THR B 1 137 ? 6.589 70.801 -26.715 1.00 47.07 137 THR B C 1
ATOM 4871 O O . THR B 1 137 ? 7.469 71.582 -27.051 1.00 43.85 137 THR B O 1
ATOM 4875 N N . ILE B 1 138 ? 6.786 69.838 -25.821 1.00 46.09 138 ILE B N 1
ATOM 4876 C CA . ILE B 1 138 ? 8.087 69.614 -25.197 1.00 47.48 138 ILE B CA 1
ATOM 4877 C C . ILE B 1 138 ? 9.102 69.029 -26.192 1.00 46.98 138 ILE B C 1
ATOM 4878 O O . ILE B 1 138 ? 10.299 69.303 -26.114 1.00 50.07 138 ILE B O 1
ATOM 4883 N N . ALA B 1 139 ? 8.619 68.239 -27.143 1.00 46.92 139 ALA B N 1
ATOM 4884 C CA . ALA B 1 139 ? 9.512 67.564 -28.075 1.00 48.34 139 ALA B CA 1
ATOM 4885 C C . ALA B 1 139 ? 10.305 68.571 -28.899 1.00 51.91 139 ALA B C 1
ATOM 4886 O O . ALA B 1 139 ? 9.851 69.693 -29.125 1.00 58.60 139 ALA B O 1
ATOM 4888 N N . CYS B 1 140 ? 11.495 68.156 -29.328 1.00 47.55 140 CYS B N 1
ATOM 4889 C CA . CYS B 1 140 ? 12.371 68.962 -30.165 1.00 50.79 140 CYS B CA 1
ATOM 4890 C C . CYS B 1 140 ? 12.299 68.374 -31.560 1.00 53.17 140 CYS B C 1
ATOM 4891 O O . CYS B 1 140 ? 12.304 67.151 -31.726 1.00 47.85 140 CYS B O 1
ATOM 4894 N N . GLU B 1 141 ? 12.224 69.242 -32.563 1.00 53.76 141 GLU B N 1
ATOM 4895 C CA . GLU B 1 141 ? 12.206 68.797 -33.946 1.00 55.95 141 GLU B CA 1
ATOM 4896 C C . GLU B 1 141 ? 13.615 68.398 -34.387 1.00 57.31 141 GLU B C 1
ATOM 4897 O O . GLU B 1 141 ? 14.604 69.025 -33.996 1.00 57.95 141 GLU B O 1
ATOM 4903 N N . VAL B 1 142 ? 13.695 67.356 -35.208 1.00 46.44 142 VAL B N 1
ATOM 4904 C CA . VAL B 1 142 ? 14.970 66.801 -35.624 1.00 50.08 142 VAL B CA 1
ATOM 4905 C C . VAL B 1 142 ? 14.866 66.181 -37.019 1.00 54.72 142 VAL B C 1
ATOM 4906 O O . VAL B 1 142 ? 13.817 65.660 -37.401 1.00 58.22 142 VAL B O 1
ATOM 4910 N N . GLY B 1 143 ? 15.955 66.248 -37.778 1.00 65.34 143 GLY B N 1
ATOM 4911 C CA . GLY B 1 143 ? 15.965 65.778 -39.154 1.00 68.80 143 GLY B CA 1
ATOM 4912 C C . GLY B 1 143 ? 16.342 64.315 -39.310 1.00 62.98 143 GLY B C 1
ATOM 4913 O O . GLY B 1 143 ? 17.301 63.840 -38.707 1.00 55.98 143 GLY B O 1
ATOM 4914 N N . ALA B 1 144 ? 15.596 63.609 -40.151 1.00 62.20 144 ALA B N 1
ATOM 4915 C CA . ALA B 1 144 ? 15.745 62.164 -40.294 1.00 63.63 144 ALA B CA 1
ATOM 4916 C C . ALA B 1 144 ? 17.105 61.736 -40.835 1.00 67.35 144 ALA B C 1
ATOM 4917 O O . ALA B 1 144 ? 17.442 60.551 -40.810 1.00 67.60 144 ALA B O 1
ATOM 4919 N N . GLN B 1 145 ? 17.883 62.692 -41.332 1.00 62.89 145 GLN B N 1
ATOM 4920 C CA . GLN B 1 145 ? 19.199 62.375 -41.880 1.00 58.81 145 GLN B CA 1
ATOM 4921 C C . GLN B 1 145 ? 20.308 63.035 -41.077 1.00 56.25 145 GLN B C 1
ATOM 4922 O O . GLN B 1 145 ? 21.467 63.022 -41.486 1.00 64.75 145 GLN B O 1
ATOM 4928 N N . ASP B 1 146 ? 19.944 63.612 -39.933 1.00 51.52 146 ASP B N 1
ATOM 4929 C CA . ASP B 1 146 ? 20.915 64.186 -39.001 1.00 49.61 146 ASP B CA 1
ATOM 4930 C C . ASP B 1 146 ? 21.612 63.082 -38.191 1.00 46.22 146 ASP B C 1
ATOM 4931 O O . ASP B 1 146 ? 21.164 62.702 -37.107 1.00 48.90 146 ASP B O 1
ATOM 4936 N N . LYS B 1 147 ? 22.715 62.577 -38.726 1.00 42.40 147 LYS B N 1
ATOM 4937 C CA . LYS B 1 147 ? 23.379 61.422 -38.155 1.00 52.09 147 LYS B CA 1
ATOM 4938 C C . LYS B 1 147 ? 23.989 61.704 -36.782 1.00 56.31 147 LYS B C 1
ATOM 4939 O O . LYS B 1 147 ? 24.151 60.788 -35.957 1.00 48.21 147 LYS B O 1
ATOM 4945 N N . GLU B 1 148 ? 24.307 62.970 -36.533 1.00 50.81 148 GLU B N 1
ATOM 4946 C CA . GLU B 1 148 ? 24.881 63.364 -35.256 1.00 59.12 148 GLU B CA 1
ATOM 4947 C C . GLU B 1 148 ? 23.877 63.147 -34.115 1.00 55.74 148 GLU B C 1
ATOM 4948 O O . GLU B 1 148 ? 24.238 62.645 -33.041 1.00 47.20 148 GLU B O 1
ATOM 4954 N N . ILE B 1 149 ? 22.622 63.519 -34.361 1.00 45.84 149 ILE B N 1
ATOM 4955 C CA . ILE B 1 149 ? 21.557 63.345 -33.381 1.00 49.27 149 ILE B CA 1
ATOM 4956 C C . ILE B 1 149 ? 21.146 61.865 -33.271 1.00 47.03 149 ILE B C 1
ATOM 4957 O O . ILE B 1 149 ? 21.014 61.331 -32.174 1.00 45.04 149 ILE B O 1
ATOM 4962 N N . LEU B 1 150 ? 20.980 61.199 -34.406 1.00 41.95 150 LEU B N 1
ATOM 4963 C CA . LEU B 1 150 ? 20.712 59.771 -34.398 1.00 44.67 150 LEU B CA 1
ATOM 4964 C C . LEU B 1 150 ? 21.772 58.996 -33.609 1.00 38.36 150 LEU B C 1
ATOM 4965 O O . LEU B 1 150 ? 21.460 58.024 -32.920 1.00 39.10 150 LEU B O 1
ATOM 4970 N N . THR B 1 151 ? 23.021 59.429 -33.697 1.00 32.99 151 THR B N 1
ATOM 4971 C CA . THR B 1 151 ? 24.084 58.784 -32.932 1.00 33.91 151 THR B CA 1
ATOM 4972 C C . THR B 1 151 ? 23.938 59.057 -31.429 1.00 40.91 151 THR B C 1
ATOM 4973 O O . THR B 1 151 ? 24.256 58.209 -30.601 1.00 45.19 151 THR B O 1
ATOM 4977 N N . LYS B 1 152 ? 23.449 60.237 -31.075 1.00 42.98 152 LYS B N 1
ATOM 4978 C CA . LYS B 1 152 ? 23.203 60.543 -29.674 1.00 42.89 152 LYS B CA 1
ATOM 4979 C C . LYS B 1 152 ? 22.042 59.705 -29.162 1.00 38.34 152 LYS B C 1
ATOM 4980 O O . LYS B 1 152 ? 22.092 59.196 -28.053 1.00 36.09 152 LYS B O 1
ATOM 4986 N N . ILE B 1 153 ? 21.004 59.578 -29.982 1.00 34.71 153 ILE B N 1
ATOM 4987 C CA . ILE B 1 153 ? 19.866 58.741 -29.663 1.00 33.81 153 ILE B CA 1
ATOM 4988 C C . ILE B 1 153 ? 20.344 57.330 -29.343 1.00 27.87 153 ILE B C 1
ATOM 4989 O O . ILE B 1 153 ? 19.954 56.756 -28.336 1.00 32.03 153 ILE B O 1
ATOM 4994 N N . ALA B 1 154 ? 21.215 56.802 -30.195 1.00 29.94 154 ALA B N 1
ATOM 4995 C CA . ALA B 1 154 ? 21.681 55.434 -30.075 1.00 35.45 154 ALA B CA 1
ATOM 4996 C C . ALA B 1 154 ? 22.624 55.259 -28.892 1.00 37.38 154 ALA B C 1
ATOM 4997 O O . ALA B 1 154 ? 22.546 54.268 -28.172 1.00 31.30 154 ALA B O 1
ATOM 4999 N N . MET B 1 155 ? 23.536 56.213 -28.708 1.00 44.20 155 MET B N 1
ATOM 5000 C CA . MET B 1 155 ? 24.419 56.183 -27.553 1.00 34.48 155 MET B CA 1
ATOM 5001 C C . MET B 1 155 ? 23.573 56.201 -26.278 1.00 40.84 155 MET B C 1
ATOM 5002 O O . MET B 1 155 ? 23.793 55.404 -25.367 1.00 36.47 155 MET B O 1
ATOM 5007 N N . THR B 1 156 ? 22.592 57.100 -26.222 1.00 42.66 156 THR B N 1
ATOM 5008 C CA . THR B 1 156 ? 21.752 57.206 -25.036 1.00 40.75 156 THR B CA 1
ATOM 5009 C C . THR B 1 156 ? 21.077 55.858 -24.746 1.00 40.68 156 THR B C 1
ATOM 5010 O O . THR B 1 156 ? 21.147 55.356 -23.627 1.00 32.36 156 THR B O 1
ATOM 5014 N N . SER B 1 157 ? 20.455 55.273 -25.769 1.00 31.64 157 SER B N 1
ATOM 5015 C CA . SER B 1 157 ? 19.844 53.956 -25.658 1.00 29.40 157 SER B CA 1
ATOM 5016 C C . SER B 1 157 ? 20.791 52.919 -25.046 1.00 33.02 157 SER B C 1
ATOM 5017 O O . SER B 1 157 ? 20.465 52.272 -24.043 1.00 31.61 157 SER B O 1
ATOM 5020 N N . ILE B 1 158 ? 21.965 52.761 -25.643 1.00 31.65 158 ILE B N 1
ATOM 5021 C CA . ILE B 1 158 ? 22.912 51.759 -25.161 1.00 37.06 158 ILE B CA 1
ATOM 5022 C C . ILE B 1 158 ? 23.335 52.032 -23.712 1.00 36.54 158 ILE B C 1
ATOM 5023 O O . ILE B 1 158 ? 23.525 51.108 -22.907 1.00 28.11 158 ILE B O 1
ATOM 5028 N N . THR B 1 159 ? 23.460 53.305 -23.368 1.00 33.49 159 THR B N 1
ATOM 5029 C CA . THR B 1 159 ? 23.867 53.649 -22.013 1.00 39.31 159 THR B CA 1
ATOM 5030 C C . THR B 1 159 ? 22.830 53.222 -20.974 1.00 30.28 159 THR B C 1
ATOM 5031 O O . THR B 1 159 ? 23.172 52.961 -19.822 1.00 29.44 159 THR B O 1
ATOM 5035 N N . GLY B 1 160 ? 21.568 53.132 -21.386 1.00 28.49 160 GLY B N 1
ATOM 5036 C CA . GLY B 1 160 ? 20.525 52.639 -20.504 1.00 29.93 160 GLY B CA 1
ATOM 5037 C C . GLY B 1 160 ? 20.894 51.274 -19.940 1.00 31.69 160 GLY B C 1
ATOM 5038 O O . GLY B 1 160 ? 20.488 50.908 -18.842 1.00 31.00 160 GLY B O 1
ATOM 5039 N N . LYS B 1 161 ? 21.674 50.514 -20.709 1.00 36.10 161 LYS B N 1
ATOM 5040 C CA . LYS B 1 161 ? 22.116 49.189 -20.279 1.00 38.23 161 LYS B CA 1
ATOM 5041 C C . LYS B 1 161 ? 23.555 49.159 -19.752 1.00 39.67 161 LYS B C 1
ATOM 5042 O O . LYS B 1 161 ? 24.153 48.095 -19.631 1.00 46.19 161 LYS B O 1
ATOM 5048 N N . GLY B 1 162 ? 24.096 50.325 -19.427 1.00 41.07 162 GLY B N 1
ATOM 5049 C CA . GLY B 1 162 ? 25.438 50.423 -18.878 1.00 39.76 162 GLY B CA 1
ATOM 5050 C C . GLY B 1 162 ? 26.370 51.183 -19.798 1.00 43.08 162 GLY B C 1
ATOM 5051 O O . GLY B 1 162 ? 26.536 50.824 -20.966 1.00 42.83 162 GLY B O 1
ATOM 5052 N N . ALA B 1 163 ? 27.000 52.227 -19.271 1.00 47.20 163 ALA B N 1
ATOM 5053 C CA . ALA B 1 163 ? 27.892 53.061 -20.079 1.00 51.12 163 ALA B CA 1
ATOM 5054 C C . ALA B 1 163 ? 29.028 52.266 -20.725 1.00 51.54 163 ALA B C 1
ATOM 5055 O O . ALA B 1 163 ? 29.523 52.640 -21.789 1.00 53.16 163 ALA B O 1
ATOM 5057 N N . GLU B 1 164 ? 29.429 51.165 -20.094 1.00 46.79 164 GLU B N 1
ATOM 5058 C CA . GLU B 1 164 ? 30.513 50.353 -20.635 1.00 48.74 164 GLU B CA 1
ATOM 5059 C C . GLU B 1 164 ? 30.144 49.714 -21.975 1.00 43.50 164 GLU B C 1
ATOM 5060 O O . GLU B 1 164 ? 31.018 49.260 -22.715 1.00 47.11 164 GLU B O 1
ATOM 5066 N N . LYS B 1 165 ? 28.855 49.693 -22.293 1.00 43.39 165 LYS B N 1
ATOM 5067 C CA . LYS B 1 165 ? 28.387 49.153 -23.578 1.00 40.77 165 LYS B CA 1
ATOM 5068 C C . LYS B 1 165 ? 28.383 50.239 -24.655 1.00 39.61 165 LYS B C 1
ATOM 5069 O O . LYS B 1 165 ? 28.500 49.953 -25.852 1.00 44.88 165 LYS B O 1
ATOM 5075 N N . ALA B 1 166 ? 28.248 51.487 -24.221 1.00 38.25 166 ALA B N 1
ATOM 5076 C CA . ALA B 1 166 ? 28.072 52.597 -25.151 1.00 47.58 166 ALA B CA 1
ATOM 5077 C C . ALA B 1 166 ? 29.398 53.059 -25.761 1.00 47.06 166 ALA B C 1
ATOM 5078 O O . ALA B 1 166 ? 30.048 53.964 -25.238 1.00 50.43 166 ALA B O 1
ATOM 5080 N N . LYS B 1 167 ? 29.796 52.406 -26.853 1.00 47.96 167 LYS B N 1
ATOM 5081 C CA . LYS B 1 167 ? 30.955 52.813 -27.648 1.00 45.88 167 LYS B CA 1
ATOM 5082 C C . LYS B 1 167 ? 30.487 53.569 -28.892 1.00 47.28 167 LYS B C 1
ATOM 5083 O O . LYS B 1 167 ? 29.497 53.190 -29.528 1.00 41.96 167 LYS B O 1
ATOM 5089 N N . GLU B 1 168 ? 31.188 54.648 -29.226 1.00 44.63 168 GLU B N 1
ATOM 5090 C CA . GLU B 1 168 ? 30.852 55.453 -30.393 1.00 49.96 168 GLU B CA 1
ATOM 5091 C C . GLU B 1 168 ? 30.783 54.634 -31.681 1.00 48.69 168 GLU B C 1
ATOM 5092 O O . GLU B 1 168 ? 29.860 54.785 -32.489 1.00 57.20 168 GLU B O 1
ATOM 5098 N N . LYS B 1 169 ? 31.769 53.773 -31.873 1.00 40.04 169 LYS B N 1
ATOM 5099 C CA . LYS B 1 169 ? 31.854 52.995 -33.098 1.00 53.15 169 LYS B CA 1
ATOM 5100 C C . LYS B 1 169 ? 30.577 52.178 -33.234 1.00 45.80 169 LYS B C 1
ATOM 5101 O O . LYS B 1 169 ? 29.957 52.123 -34.292 1.00 46.68 169 LYS B O 1
ATOM 5107 N N . LEU B 1 170 ? 30.169 51.572 -32.132 1.00 38.39 170 LEU B N 1
ATOM 5108 C CA . LEU B 1 170 ? 28.971 50.741 -32.110 1.00 45.30 170 LEU B CA 1
ATOM 5109 C C . LEU B 1 170 ? 27.733 51.549 -32.499 1.00 35.91 170 LEU B C 1
ATOM 5110 O O . LEU B 1 170 ? 26.928 51.149 -33.356 1.00 38.55 170 LEU B O 1
ATOM 5115 N N . ALA B 1 171 ? 27.575 52.686 -31.842 1.00 34.69 171 ALA B N 1
ATOM 5116 C CA . ALA B 1 171 ? 26.438 53.560 -32.095 1.00 33.22 171 ALA B CA 1
ATOM 5117 C C . ALA B 1 171 ? 26.414 54.092 -33.544 1.00 40.58 171 ALA B C 1
ATOM 5118 O O . ALA B 1 171 ? 25.353 54.217 -34.144 1.00 43.08 171 ALA B O 1
ATOM 5120 N N . GLU B 1 172 ? 27.581 54.381 -34.112 1.00 41.23 172 GLU B N 1
ATOM 5121 C CA . GLU B 1 172 ? 27.650 54.881 -35.489 1.00 41.08 172 GLU B CA 1
ATOM 5122 C C . GLU B 1 172 ? 27.276 53.779 -36.480 1.00 36.58 172 GLU B C 1
ATOM 5123 O O . GLU B 1 172 ? 26.502 54.001 -37.409 1.00 44.39 172 GLU B O 1
ATOM 5129 N N . ILE B 1 173 ? 27.820 52.590 -36.257 1.00 38.77 173 ILE B N 1
ATOM 5130 C CA . ILE B 1 173 ? 27.463 51.398 -37.012 1.00 43.12 173 ILE B CA 1
ATOM 5131 C C . ILE B 1 173 ? 25.943 51.204 -37.024 1.00 42.72 173 ILE B C 1
ATOM 5132 O O . ILE B 1 173 ? 25.348 50.931 -38.067 1.00 43.76 173 ILE B O 1
ATOM 5137 N N . ILE B 1 174 ? 25.315 51.344 -35.857 1.00 43.10 174 ILE B N 1
ATOM 5138 C CA . ILE B 1 174 ? 23.867 51.162 -35.741 1.00 33.22 174 ILE B CA 1
ATOM 5139 C C . ILE B 1 174 ? 23.110 52.206 -36.562 1.00 35.87 174 ILE B C 1
ATOM 5140 O O . ILE B 1 174 ? 22.158 51.888 -37.280 1.00 34.37 174 ILE B O 1
ATOM 5145 N N . VAL B 1 175 ? 23.541 53.454 -36.458 1.00 38.78 175 VAL B N 1
ATOM 5146 C CA . VAL B 1 175 ? 22.953 54.507 -37.264 1.00 34.48 175 VAL B CA 1
ATOM 5147 C C . VAL B 1 175 ? 23.098 54.196 -38.755 1.00 41.83 175 VAL B C 1
ATOM 5148 O O . VAL B 1 175 ? 22.148 54.369 -39.514 1.00 43.32 175 VAL B O 1
ATOM 5152 N N . GLU B 1 176 ? 24.275 53.733 -39.178 1.00 37.59 176 GLU B N 1
ATOM 5153 C CA . GLU B 1 176 ? 24.448 53.374 -40.585 1.00 37.73 176 GLU B CA 1
ATOM 5154 C C . GLU B 1 176 ? 23.472 52.270 -40.964 1.00 44.06 176 GLU B C 1
ATOM 5155 O O . GLU B 1 176 ? 22.759 52.379 -41.952 1.00 42.08 176 GLU B O 1
ATOM 5161 N N . ALA B 1 177 ? 23.437 51.209 -40.163 1.00 40.14 177 ALA B N 1
ATOM 5162 C CA . ALA B 1 177 ? 22.539 50.094 -40.425 1.00 38.26 177 ALA B CA 1
ATOM 5163 C C . ALA B 1 177 ? 21.092 50.555 -40.657 1.00 46.76 177 ALA B C 1
ATOM 5164 O O . ALA B 1 177 ? 20.468 50.198 -41.660 1.00 47.34 177 ALA B O 1
ATOM 5166 N N . VAL B 1 178 ? 20.563 51.344 -39.728 1.00 38.98 178 VAL B N 1
ATOM 5167 C CA . VAL B 1 178 ? 19.170 51.752 -39.803 1.00 33.69 178 VAL B CA 1
ATOM 5168 C C . VAL B 1 178 ? 18.961 52.734 -40.967 1.00 43.15 178 VAL B C 1
ATOM 5169 O O . VAL B 1 178 ? 17.990 52.618 -41.714 1.00 37.40 178 VAL B O 1
ATOM 5173 N N . SER B 1 179 ? 19.870 53.692 -41.120 1.00 43.24 179 SER B N 1
ATOM 5174 C CA . SER B 1 179 ? 19.810 54.605 -42.260 1.00 49.28 179 SER B CA 1
ATOM 5175 C C . SER B 1 179 ? 19.731 53.834 -43.576 1.00 52.85 179 SER B C 1
ATOM 5176 O O . SER B 1 179 ? 18.964 54.190 -44.467 1.00 48.00 179 SER B O 1
ATOM 5179 N N . ALA B 1 180 ? 20.489 52.748 -43.675 1.00 51.09 180 ALA B N 1
ATOM 5180 C CA . ALA B 1 180 ? 20.522 51.961 -44.903 1.00 48.07 180 ALA B CA 1
ATOM 5181 C C . ALA B 1 180 ? 19.179 51.362 -45.323 1.00 52.20 180 ALA B C 1
ATOM 5182 O O . ALA B 1 180 ? 18.915 51.237 -46.510 1.00 50.70 180 ALA B O 1
ATOM 5184 N N . VAL B 1 181 ? 18.329 50.985 -44.369 1.00 50.78 181 VAL B N 1
ATOM 5185 C CA . VAL B 1 181 ? 17.107 50.257 -44.722 1.00 45.95 181 VAL B CA 1
ATOM 5186 C C . VAL B 1 181 ? 15.821 51.094 -44.735 1.00 50.90 181 VAL B C 1
ATOM 5187 O O . VAL B 1 181 ? 14.744 50.571 -45.008 1.00 48.97 181 VAL B O 1
ATOM 5191 N N . VAL B 1 182 ? 15.928 52.382 -44.432 1.00 46.26 182 VAL B N 1
ATOM 5192 C CA . VAL B 1 182 ? 14.764 53.256 -44.496 1.00 47.92 182 VAL B CA 1
ATOM 5193 C C . VAL B 1 182 ? 14.108 53.094 -45.864 1.00 53.64 182 VAL B C 1
ATOM 5194 O O . VAL B 1 182 ? 14.786 53.173 -46.887 1.00 46.23 182 VAL B O 1
ATOM 5198 N N . ASP B 1 183 ? 12.799 52.864 -45.893 1.00 56.73 183 ASP B N 1
ATOM 5199 C CA . ASP B 1 183 ? 12.122 52.610 -47.164 1.00 56.94 183 ASP B CA 1
ATOM 5200 C C . ASP B 1 183 ? 11.688 53.898 -47.881 1.00 61.39 183 ASP B C 1
ATOM 5201 O O . ASP B 1 183 ? 12.188 54.985 -47.567 1.00 58.49 183 ASP B O 1
ATOM 5206 N N . ASP B 1 184 ? 10.782 53.762 -48.852 1.00 67.13 184 ASP B N 1
ATOM 5207 C CA . ASP B 1 184 ? 10.320 54.890 -49.669 1.00 72.94 184 ASP B CA 1
ATOM 5208 C C . ASP B 1 184 ? 9.403 55.840 -48.916 1.00 70.57 184 ASP B C 1
ATOM 5209 O O . ASP B 1 184 ? 9.503 57.060 -49.053 1.00 67.65 184 ASP B O 1
ATOM 5214 N N . GLU B 1 185 ? 8.499 55.267 -48.132 1.00 67.65 185 GLU B N 1
ATOM 5215 C CA . GLU B 1 185 ? 7.613 56.044 -47.278 1.00 67.59 185 GLU B CA 1
ATOM 5216 C C . GLU B 1 185 ? 8.388 56.691 -46.124 1.00 72.63 185 GLU B C 1
ATOM 5217 O O . GLU B 1 185 ? 7.826 57.451 -45.333 1.00 79.77 185 GLU B O 1
ATOM 5223 N N . GLY B 1 186 ? 9.678 56.380 -46.025 1.00 61.99 186 GLY B N 1
ATOM 5224 C CA . GLY B 1 186 ? 10.491 56.869 -44.929 1.00 56.50 186 GLY B CA 1
ATOM 5225 C C . GLY B 1 186 ? 10.295 56.062 -43.652 1.00 55.85 186 GLY B C 1
ATOM 5226 O O . GLY B 1 186 ? 10.549 56.564 -42.560 1.00 53.90 186 GLY B O 1
ATOM 5227 N N . LYS B 1 187 ? 9.842 54.816 -43.793 1.00 48.56 187 LYS B N 1
ATOM 5228 C CA . LYS B 1 187 ? 9.615 53.929 -42.650 1.00 47.84 187 LYS B CA 1
ATOM 5229 C C . LYS B 1 187 ? 10.759 52.949 -42.426 1.00 48.84 187 LYS B C 1
ATOM 5230 O O . LYS B 1 187 ? 11.415 52.511 -43.371 1.00 42.87 187 LYS B O 1
ATOM 5236 N N . VAL B 1 188 ? 10.984 52.597 -41.163 1.00 46.36 188 VAL B N 1
ATOM 5237 C CA . VAL B 1 188 ? 12.009 51.627 -40.824 1.00 41.32 188 VAL B CA 1
ATOM 5238 C C . VAL B 1 188 ? 11.396 50.331 -40.326 1.00 44.62 188 VAL B C 1
ATOM 5239 O O . VAL B 1 188 ? 10.796 50.293 -39.246 1.00 44.66 188 VAL B O 1
ATOM 5243 N N . ASP B 1 189 ? 11.552 49.271 -41.113 1.00 40.61 189 ASP B N 1
ATOM 5244 C CA . ASP B 1 189 ? 11.201 47.928 -40.663 1.00 36.39 189 ASP B CA 1
ATOM 5245 C C . ASP B 1 189 ? 12.454 47.313 -40.056 1.00 38.00 189 ASP B C 1
ATOM 5246 O O . ASP B 1 189 ? 13.400 46.969 -40.773 1.00 37.68 189 ASP B O 1
ATOM 5251 N N . LYS B 1 190 ? 12.456 47.176 -38.734 1.00 44.80 190 LYS B N 1
ATOM 5252 C CA . LYS B 1 190 ? 13.644 46.709 -38.028 1.00 43.71 190 LYS B CA 1
ATOM 5253 C C . LYS B 1 190 ? 13.999 45.249 -38.331 1.00 43.66 190 LYS B C 1
ATOM 5254 O O . LYS B 1 190 ? 15.110 44.825 -38.034 1.00 46.78 190 LYS B O 1
ATOM 5260 N N . ASP B 1 191 ? 13.083 44.496 -38.950 1.00 44.25 191 ASP B N 1
ATOM 5261 C CA . ASP B 1 191 ? 13.380 43.119 -39.375 1.00 44.61 191 ASP B CA 1
ATOM 5262 C C . ASP B 1 191 ? 14.361 43.091 -40.554 1.00 47.52 191 ASP B C 1
ATOM 5263 O O . ASP B 1 191 ? 14.985 42.065 -40.830 1.00 49.44 191 ASP B O 1
ATOM 5268 N N . LEU B 1 192 ? 14.482 44.211 -41.261 1.00 39.62 192 LEU B N 1
ATOM 5269 C CA . LEU B 1 192 ? 15.414 44.297 -42.381 1.00 39.87 192 LEU B CA 1
ATOM 5270 C C . LEU B 1 192 ? 16.872 44.335 -41.917 1.00 43.37 192 LEU B C 1
ATOM 5271 O O . LEU B 1 192 ? 17.778 44.168 -42.721 1.00 51.79 192 LEU B O 1
ATOM 5276 N N . ILE B 1 193 ? 17.107 44.569 -40.630 1.00 39.92 193 ILE B N 1
ATOM 5277 C CA . ILE B 1 193 ? 18.471 44.508 -40.116 1.00 36.93 193 ILE B CA 1
ATOM 5278 C C . ILE B 1 193 ? 18.684 43.157 -39.460 1.00 35.13 193 ILE B C 1
ATOM 5279 O O . ILE B 1 193 ? 18.214 42.926 -38.347 1.00 35.78 193 ILE B O 1
ATOM 5284 N N . LYS B 1 194 ? 19.354 42.255 -40.165 1.00 37.91 194 LYS B N 1
ATOM 5285 C CA . LYS B 1 194 ? 19.561 40.907 -39.659 1.00 43.04 194 LYS B CA 1
ATOM 5286 C C . LYS B 1 194 ? 20.627 40.921 -38.585 1.00 41.38 194 LYS B C 1
ATOM 5287 O O . LYS B 1 194 ? 21.679 41.559 -38.743 1.00 42.17 194 LYS B O 1
ATOM 5293 N N . ILE B 1 195 ? 20.350 40.211 -37.497 1.00 36.58 195 ILE B N 1
ATOM 5294 C CA . ILE B 1 195 ? 21.302 40.077 -36.401 1.00 39.29 195 ILE B CA 1
ATOM 5295 C C . ILE B 1 195 ? 21.965 38.711 -36.458 1.00 42.68 195 ILE B C 1
ATOM 5296 O O . ILE B 1 195 ? 21.295 37.688 -36.410 1.00 44.06 195 ILE B O 1
ATOM 5301 N N . GLU B 1 196 ? 23.283 38.699 -36.584 1.00 40.51 196 GLU B N 1
ATOM 5302 C CA . GLU B 1 196 ? 24.041 37.463 -36.488 1.00 40.63 196 GLU B CA 1
ATOM 5303 C C . GLU B 1 196 ? 24.919 37.556 -35.251 1.00 37.17 196 GLU B C 1
ATOM 5304 O O . GLU B 1 196 ? 25.467 38.619 -34.944 1.00 35.32 196 GLU B O 1
ATOM 5310 N N . LYS B 1 197 ? 25.046 36.445 -34.542 1.00 39.08 197 LYS B N 1
ATOM 5311 C CA . LYS B 1 197 ? 25.822 36.422 -33.309 1.00 40.73 197 LYS B CA 1
ATOM 5312 C C . LYS B 1 197 ? 26.899 35.362 -33.406 1.00 29.92 197 LYS B C 1
ATOM 5313 O O . LYS B 1 197 ? 26.610 34.206 -33.653 1.00 39.52 197 LYS B O 1
ATOM 5319 N N . LYS B 1 198 ? 28.144 35.784 -33.230 1.00 32.11 198 LYS B N 1
ATOM 5320 C CA . LYS B 1 198 ? 29.297 34.919 -33.425 1.00 30.49 198 LYS B CA 1
ATOM 5321 C C . LYS B 1 198 ? 30.388 35.255 -32.428 1.00 35.04 198 LYS B C 1
ATOM 5322 O O . LYS B 1 198 ? 30.816 36.407 -32.344 1.00 35.27 198 LYS B O 1
ATOM 5328 N N . SER B 1 199 ? 30.833 34.251 -31.670 1.00 32.17 199 SER B N 1
ATOM 5329 C CA . SER B 1 199 ? 31.892 34.461 -30.690 1.00 39.41 199 SER B CA 1
ATOM 5330 C C . SER B 1 199 ? 33.171 34.864 -31.407 1.00 36.05 199 SER B C 1
ATOM 5331 O O . SER B 1 199 ? 33.319 34.637 -32.606 1.00 34.87 199 SER B O 1
ATOM 5334 N N . GLY B 1 200 ? 34.076 35.501 -30.679 1.00 40.80 200 GLY B N 1
ATOM 5335 C CA . GLY B 1 200 ? 35.273 36.057 -31.281 1.00 35.29 200 GLY B CA 1
ATOM 5336 C C . GLY B 1 200 ? 36.234 36.601 -30.237 1.00 38.16 200 GLY B C 1
ATOM 5337 O O . GLY B 1 200 ? 36.193 36.204 -29.072 1.00 34.82 200 GLY B O 1
ATOM 5338 N N . ALA B 1 201 ? 37.087 37.523 -30.661 1.00 35.95 201 ALA B N 1
ATOM 5339 C CA . ALA B 1 201 ? 38.151 38.056 -29.821 1.00 33.69 201 ALA B CA 1
ATOM 5340 C C . ALA B 1 201 ? 37.673 39.177 -28.907 1.00 33.48 201 ALA B C 1
ATOM 5341 O O . ALA B 1 201 ? 38.266 39.408 -27.847 1.00 27.09 201 ALA B O 1
ATOM 5343 N N . SER B 1 202 ? 36.607 39.871 -29.306 1.00 30.04 202 SER B N 1
ATOM 5344 C CA . SER B 1 202 ? 36.140 41.012 -28.531 1.00 29.30 202 SER B CA 1
ATOM 5345 C C . SER B 1 202 ? 34.785 41.530 -28.998 1.00 38.22 202 SER B C 1
ATOM 5346 O O . SER B 1 202 ? 34.466 41.478 -30.189 1.00 37.73 202 SER B O 1
ATOM 5349 N N . ILE B 1 203 ? 34.001 42.049 -28.053 1.00 31.10 203 ILE B N 1
ATOM 5350 C CA . ILE B 1 203 ? 32.803 42.808 -28.392 1.00 32.22 203 ILE B CA 1
ATOM 5351 C C . ILE B 1 203 ? 33.051 43.880 -29.464 1.00 31.30 203 ILE B C 1
ATOM 5352 O O . ILE B 1 203 ? 32.169 44.169 -30.272 1.00 32.49 203 ILE B O 1
ATOM 5357 N N . ASP B 1 204 ? 34.243 44.466 -29.468 1.00 31.61 204 ASP B N 1
ATOM 5358 C CA . ASP B 1 204 ? 34.538 45.581 -30.361 1.00 36.85 204 ASP B CA 1
ATOM 5359 C C . ASP B 1 204 ? 34.663 45.146 -31.820 1.00 45.22 204 ASP B C 1
ATOM 5360 O O . ASP B 1 204 ? 34.664 45.985 -32.721 1.00 42.30 204 ASP B O 1
ATOM 5365 N N . ASP B 1 205 ? 34.787 43.844 -32.057 1.00 36.40 205 ASP B N 1
ATOM 5366 C CA . ASP B 1 205 ? 34.850 43.351 -33.423 1.00 34.76 205 ASP B CA 1
ATOM 5367 C C . ASP B 1 205 ? 33.482 43.334 -34.117 1.00 38.75 205 ASP B C 1
ATOM 5368 O O . ASP B 1 205 ? 33.366 42.894 -35.263 1.00 33.35 205 ASP B O 1
ATOM 5373 N N . THR B 1 206 ? 32.453 43.800 -33.419 1.00 38.89 206 THR B N 1
ATOM 5374 C CA . THR B 1 206 ? 31.111 43.860 -33.994 1.00 34.40 206 THR B CA 1
ATOM 5375 C C . THR B 1 206 ? 31.143 44.746 -35.224 1.00 38.52 206 THR B C 1
ATOM 5376 O O . THR B 1 206 ? 31.743 45.820 -35.190 1.00 45.28 206 THR B O 1
ATOM 5380 N N . GLU B 1 207 ? 30.508 44.299 -36.306 1.00 38.17 207 GLU B N 1
ATOM 5381 C CA . GLU B 1 207 ? 30.579 45.024 -37.573 1.00 39.64 207 GLU B CA 1
ATOM 5382 C C . GLU B 1 207 ? 29.260 45.035 -38.331 1.00 41.17 207 GLU B C 1
ATOM 5383 O O . GLU B 1 207 ? 28.420 44.139 -38.179 1.00 36.66 207 GLU B O 1
ATOM 5389 N N . LEU B 1 208 ? 29.094 46.067 -39.148 1.00 39.33 208 LEU B N 1
ATOM 5390 C CA . LEU B 1 208 ? 27.950 46.182 -40.046 1.00 39.80 208 LEU B CA 1
ATOM 5391 C C . LEU B 1 208 ? 28.339 45.607 -41.396 1.00 38.99 208 LEU B C 1
ATOM 5392 O O . LEU B 1 208 ? 29.329 46.016 -41.989 1.00 41.02 208 LEU B O 1
ATOM 5397 N N . ILE B 1 209 ? 27.567 44.648 -41.878 1.00 42.33 209 ILE B N 1
ATOM 5398 C CA . ILE B 1 209 ? 27.784 44.129 -43.215 1.00 41.00 209 ILE B CA 1
ATOM 5399 C C . ILE B 1 209 ? 26.720 44.693 -44.131 1.00 39.45 209 ILE B C 1
ATOM 5400 O O . ILE B 1 209 ? 25.530 44.483 -43.905 1.00 36.81 209 ILE B O 1
ATOM 5405 N N . LYS B 1 210 ? 27.142 45.443 -45.143 1.00 39.15 210 LYS B N 1
ATOM 5406 C CA . LYS B 1 210 ? 26.205 45.927 -46.150 1.00 44.18 210 LYS B CA 1
ATOM 5407 C C . LYS B 1 210 ? 25.842 44.750 -47.043 1.00 40.44 210 LYS B C 1
ATOM 5408 O O . LYS B 1 210 ? 26.329 44.638 -48.159 1.00 46.85 210 LYS B O 1
ATOM 5414 N N . GLY B 1 211 ? 25.001 43.858 -46.536 1.00 31.92 211 GLY B N 1
ATOM 5415 C CA . GLY B 1 211 ? 24.676 42.622 -47.234 1.00 38.19 211 GLY B CA 1
ATOM 5416 C C . GLY B 1 211 ? 24.163 41.569 -46.261 1.00 40.00 211 GLY B C 1
ATOM 5417 O O . GLY B 1 211 ? 23.593 41.913 -45.226 1.00 42.51 211 GLY B O 1
ATOM 5418 N N . VAL B 1 212 ? 24.350 40.291 -46.580 1.00 33.41 212 VAL B N 1
ATOM 5419 C CA . VAL B 1 212 ? 23.853 39.226 -45.710 1.00 39.15 212 VAL B CA 1
ATOM 5420 C C . VAL B 1 212 ? 24.821 38.053 -45.550 1.00 37.10 212 VAL B C 1
ATOM 5421 O O . VAL B 1 212 ? 25.713 37.843 -46.375 1.00 32.37 212 VAL B O 1
ATOM 5425 N N . LEU B 1 213 ? 24.630 37.296 -44.471 1.00 33.77 213 LEU B N 1
ATOM 5426 C CA . LEU B 1 213 ? 25.355 36.050 -44.233 1.00 31.00 213 LEU B CA 1
ATOM 5427 C C . LEU B 1 213 ? 24.452 34.868 -44.503 1.00 35.08 213 LEU B C 1
ATOM 5428 O O . LEU B 1 213 ? 23.311 34.824 -44.036 1.00 38.08 213 LEU B O 1
ATOM 5433 N N . VAL B 1 214 ? 24.955 33.895 -45.244 1.00 32.23 214 VAL B N 1
ATOM 5434 C CA . VAL B 1 214 ? 24.150 32.722 -45.520 1.00 41.64 214 VAL B CA 1
ATOM 5435 C C . VAL B 1 214 ? 24.836 31.503 -44.927 1.00 44.87 214 VAL B C 1
ATOM 5436 O O . VAL B 1 214 ? 26.002 31.250 -45.213 1.00 42.73 214 VAL B O 1
ATOM 5440 N N . ASP B 1 215 ? 24.119 30.769 -44.080 1.00 46.56 215 ASP B N 1
ATOM 5441 C CA . ASP B 1 215 ? 24.684 29.582 -43.434 1.00 47.58 215 ASP B CA 1
ATOM 5442 C C . ASP B 1 215 ? 24.686 28.440 -44.441 1.00 50.68 215 ASP B C 1
ATOM 5443 O O . ASP B 1 215 ? 23.859 27.535 -44.374 1.00 49.89 215 ASP B O 1
ATOM 5448 N N . LYS B 1 216 ? 25.605 28.517 -45.400 1.00 49.45 216 LYS B N 1
ATOM 5449 C CA . LYS B 1 216 ? 25.719 27.533 -46.471 1.00 46.15 216 LYS B CA 1
ATOM 5450 C C . LYS B 1 216 ? 27.160 27.457 -46.968 1.00 47.50 216 LYS B C 1
ATOM 5451 O O . LYS B 1 216 ? 27.951 28.372 -46.752 1.00 46.84 216 LYS B O 1
ATOM 5457 N N . GLU B 1 217 ? 27.502 26.355 -47.621 1.00 44.59 217 GLU B N 1
ATOM 5458 C CA . GLU B 1 217 ? 28.783 26.243 -48.298 1.00 50.69 217 GLU B CA 1
ATOM 5459 C C . GLU B 1 217 ? 28.479 26.067 -49.781 1.00 51.46 217 GLU B C 1
ATOM 5460 O O . GLU B 1 217 ? 27.426 25.541 -50.142 1.00 47.08 217 GLU B O 1
ATOM 5466 N N . ARG B 1 218 ? 29.377 26.515 -50.648 1.00 44.12 218 ARG B N 1
ATOM 5467 C CA . ARG B 1 218 ? 29.170 26.260 -52.059 1.00 43.83 218 ARG B CA 1
ATOM 5468 C C . ARG B 1 218 ? 29.092 24.747 -52.238 1.00 45.69 218 ARG B C 1
ATOM 5469 O O . ARG B 1 218 ? 29.702 23.988 -51.489 1.00 44.66 218 ARG B O 1
ATOM 5477 N N . VAL B 1 219 ? 28.322 24.315 -53.224 1.00 52.69 219 VAL B N 1
ATOM 5478 C CA . VAL B 1 219 ? 27.947 22.917 -53.342 1.00 56.37 219 VAL B CA 1
ATOM 5479 C C . VAL B 1 219 ? 29.054 22.065 -53.975 1.00 59.96 219 VAL B C 1
ATOM 5480 O O . VAL B 1 219 ? 28.976 20.835 -53.979 1.00 56.97 219 VAL B O 1
ATOM 5484 N N . SER B 1 220 ? 30.082 22.721 -54.508 1.00 61.84 220 SER B N 1
ATOM 5485 C CA . SER B 1 220 ? 31.216 22.022 -55.113 1.00 58.76 220 SER B CA 1
ATOM 5486 C C . SER B 1 220 ? 32.538 22.736 -54.864 1.00 51.99 220 SER B C 1
ATOM 5487 O O . SER B 1 220 ? 32.664 23.935 -55.090 1.00 53.05 220 SER B O 1
ATOM 5490 N N . ALA B 1 221 ? 33.529 21.989 -54.407 1.00 42.85 221 ALA B N 1
ATOM 5491 C CA . ALA B 1 221 ? 34.796 22.578 -54.010 1.00 49.34 221 ALA B CA 1
ATOM 5492 C C . ALA B 1 221 ? 35.547 23.065 -55.231 1.00 53.15 221 ALA B C 1
ATOM 5493 O O . ALA B 1 221 ? 36.535 23.782 -55.118 1.00 51.07 221 ALA B O 1
ATOM 5495 N N . GLN B 1 222 ? 35.071 22.668 -56.403 1.00 50.04 222 GLN B N 1
ATOM 5496 C CA . GLN B 1 222 ? 35.712 23.070 -57.642 1.00 56.23 222 GLN B CA 1
ATOM 5497 C C . GLN B 1 222 ? 35.339 24.519 -57.972 1.00 56.31 222 GLN B C 1
ATOM 5498 O O . GLN B 1 222 ? 36.011 25.177 -58.761 1.00 57.20 222 GLN B O 1
ATOM 5504 N N . MET B 1 223 ? 34.263 25.006 -57.359 1.00 57.87 223 MET B N 1
ATOM 5505 C CA . MET B 1 223 ? 33.811 26.383 -57.545 1.00 56.43 223 MET B CA 1
ATOM 5506 C C . MET B 1 223 ? 34.723 27.364 -56.805 1.00 46.22 223 MET B C 1
ATOM 5507 O O . MET B 1 223 ? 35.308 27.014 -55.787 1.00 47.74 223 MET B O 1
ATOM 5512 N N . PRO B 1 224 ? 34.854 28.597 -57.322 1.00 39.87 224 PRO B N 1
ATOM 5513 C CA . PRO B 1 224 ? 35.593 29.651 -56.613 1.00 40.77 224 PRO B CA 1
ATOM 5514 C C . PRO B 1 224 ? 35.072 29.847 -55.189 1.00 48.24 224 PRO B C 1
ATOM 5515 O O . PRO B 1 224 ? 33.877 29.722 -54.946 1.00 46.42 224 PRO B O 1
ATOM 5519 N N . LYS B 1 225 ? 35.957 30.151 -54.254 1.00 52.36 225 LYS B N 1
ATOM 5520 C CA . LYS B 1 225 ? 35.528 30.475 -52.896 1.00 54.97 225 LYS B CA 1
ATOM 5521 C C . LYS B 1 225 ? 35.220 31.958 -52.791 1.00 53.59 225 LYS B C 1
ATOM 5522 O O . LYS B 1 225 ? 34.694 32.423 -51.775 1.00 52.77 225 LYS B O 1
ATOM 5528 N N . LYS B 1 226 ? 35.562 32.699 -53.842 1.00 43.58 226 LYS B N 1
ATOM 5529 C CA . LYS B 1 226 ? 35.511 34.149 -53.789 1.00 44.64 226 LYS B CA 1
ATOM 5530 C C . LYS B 1 226 ? 35.196 34.746 -55.154 1.00 41.80 226 LYS B C 1
ATOM 5531 O O . LYS B 1 226 ? 35.788 34.384 -56.160 1.00 44.28 226 LYS B O 1
ATOM 5537 N N . VAL B 1 227 ? 34.230 35.648 -55.190 1.00 43.45 227 VAL B N 1
ATOM 5538 C CA . VAL B 1 227 ? 33.930 36.363 -56.411 1.00 37.69 227 VAL B CA 1
ATOM 5539 C C . VAL B 1 227 ? 33.823 37.821 -56.035 1.00 46.47 227 VAL B C 1
ATOM 5540 O O . VAL B 1 227 ? 33.081 38.163 -55.122 1.00 50.85 227 VAL B O 1
ATOM 5544 N N . THR B 1 228 ? 34.579 38.689 -56.699 1.00 51.33 228 THR B N 1
ATOM 5545 C CA . THR B 1 228 ? 34.334 40.109 -56.515 1.00 52.65 228 THR B CA 1
ATOM 5546 C C . THR B 1 228 ? 33.536 40.682 -57.690 1.00 49.85 228 THR B C 1
ATOM 5547 O O . THR B 1 228 ? 33.565 40.154 -58.805 1.00 52.50 228 THR B O 1
ATOM 5551 N N . ASP B 1 229 ? 32.792 41.743 -57.410 1.00 44.50 229 ASP B N 1
ATOM 5552 C CA . ASP B 1 229 ? 31.789 42.251 -58.340 1.00 52.76 229 ASP B CA 1
ATOM 5553 C C . ASP B 1 229 ? 30.905 41.123 -58.849 1.00 50.83 229 ASP B C 1
ATOM 5554 O O . ASP B 1 229 ? 30.842 40.838 -60.036 1.00 50.87 229 ASP B O 1
ATOM 5559 N N . ALA B 1 230 ? 30.211 40.488 -57.915 1.00 55.17 230 ALA B N 1
ATOM 5560 C CA . ALA B 1 230 ? 29.404 39.319 -58.214 1.00 51.40 230 ALA B CA 1
ATOM 5561 C C . ALA B 1 230 ? 28.136 39.714 -58.939 1.00 44.98 230 ALA B C 1
ATOM 5562 O O . ALA B 1 230 ? 27.563 40.757 -58.665 1.00 44.43 230 ALA B O 1
ATOM 5564 N N . LYS B 1 231 ? 27.712 38.873 -59.874 1.00 46.33 231 LYS B N 1
ATOM 5565 C CA . LYS B 1 231 ? 26.399 39.010 -60.483 1.00 49.84 231 LYS B CA 1
ATOM 5566 C C . LYS B 1 231 ? 25.573 37.838 -59.983 1.00 42.68 231 LYS B C 1
ATOM 5567 O O . LYS B 1 231 ? 25.908 36.685 -60.246 1.00 44.32 231 LYS B O 1
ATOM 5573 N N . ILE B 1 232 ? 24.489 38.128 -59.270 1.00 45.19 232 ILE B N 1
ATOM 5574 C CA . ILE B 1 232 ? 23.828 37.099 -58.477 1.00 41.82 232 ILE B CA 1
ATOM 5575 C C . ILE B 1 232 ? 22.459 36.633 -58.971 1.00 44.10 232 ILE B C 1
ATOM 5576 O O . ILE B 1 232 ? 21.505 37.401 -59.016 1.00 45.15 232 ILE B O 1
ATOM 5581 N N . ALA B 1 233 ? 22.374 35.350 -59.310 1.00 41.58 233 ALA B N 1
ATOM 5582 C CA . ALA B 1 233 ? 21.118 34.722 -59.716 1.00 40.22 233 ALA B CA 1
ATOM 5583 C C . ALA B 1 233 ? 20.383 34.113 -58.515 1.00 48.44 233 ALA B C 1
ATOM 5584 O O . ALA B 1 233 ? 20.981 33.407 -57.703 1.00 44.67 233 ALA B O 1
ATOM 5586 N N . LEU B 1 234 ? 19.085 34.378 -58.415 1.00 45.72 234 LEU B N 1
ATOM 5587 C CA . LEU B 1 234 ? 18.272 33.851 -57.333 1.00 46.61 234 LEU B CA 1
ATOM 5588 C C . LEU B 1 234 ? 17.157 32.965 -57.882 1.00 49.53 234 LEU B C 1
ATOM 5589 O O . LEU B 1 234 ? 16.190 33.471 -58.424 1.00 50.27 234 LEU B O 1
ATOM 5594 N N . LEU B 1 235 ? 17.296 31.649 -57.745 1.00 52.39 235 LEU B N 1
ATOM 5595 C CA . LEU B 1 235 ? 16.305 30.700 -58.265 1.00 56.09 235 LEU B CA 1
ATOM 5596 C C . LEU B 1 235 ? 15.541 29.978 -57.159 1.00 58.96 235 LEU B C 1
ATOM 5597 O O . LEU B 1 235 ? 16.153 29.355 -56.294 1.00 62.48 235 LEU B O 1
ATOM 5602 N N . ASN B 1 236 ? 14.211 30.041 -57.193 1.00 55.12 236 ASN B N 1
ATOM 5603 C CA . ASN B 1 236 ? 13.405 29.287 -56.231 1.00 62.76 236 ASN B CA 1
ATOM 5604 C C . ASN B 1 236 ? 12.956 27.931 -56.770 1.00 68.88 236 ASN B C 1
ATOM 5605 O O . ASN B 1 236 ? 12.270 27.173 -56.082 1.00 76.92 236 ASN B O 1
ATOM 5610 N N . CYS B 1 237 ? 13.356 27.626 -58.000 1.00 59.82 237 CYS B N 1
ATOM 5611 C CA . CYS B 1 237 ? 13.046 26.332 -58.585 1.00 61.31 237 CYS B CA 1
ATOM 5612 C C . CYS B 1 237 ? 14.283 25.441 -58.634 1.00 65.91 237 CYS B C 1
ATOM 5613 O O . CYS B 1 237 ? 15.397 25.909 -58.861 1.00 62.45 237 CYS B O 1
ATOM 5616 N N . ALA B 1 238 ? 14.079 24.151 -58.414 1.00 73.57 238 ALA B N 1
ATOM 5617 C CA . ALA B 1 238 ? 15.180 23.204 -58.428 1.00 70.23 238 ALA B CA 1
ATOM 5618 C C . ALA B 1 238 ? 15.871 23.195 -59.788 1.00 70.81 238 ALA B C 1
ATOM 5619 O O . ALA B 1 238 ? 15.230 23.332 -60.832 1.00 70.32 238 ALA B O 1
ATOM 5621 N N . ILE B 1 239 ? 17.188 23.044 -59.764 1.00 68.46 239 ILE B N 1
ATOM 5622 C CA . ILE B 1 239 ? 17.945 22.837 -60.981 1.00 63.58 239 ILE B CA 1
ATOM 5623 C C . ILE B 1 239 ? 18.046 21.338 -61.228 1.00 69.51 239 ILE B C 1
ATOM 5624 O O . ILE B 1 239 ? 19.131 20.759 -61.217 1.00 74.17 239 ILE B O 1
ATOM 5629 N N . GLU B 1 240 ? 16.891 20.716 -61.428 1.00 72.93 240 GLU B N 1
ATOM 5630 C CA . GLU B 1 240 ? 16.797 19.285 -61.668 1.00 73.45 240 GLU B CA 1
ATOM 5631 C C . GLU B 1 240 ? 15.878 19.075 -62.860 1.00 74.23 240 GLU B C 1
ATOM 5632 O O . GLU B 1 240 ? 15.137 19.983 -63.242 1.00 68.94 240 GLU B O 1
ATOM 5638 N N . ILE B 1 241 ? 15.928 17.887 -63.453 1.00 74.36 241 ILE B N 1
ATOM 5639 C CA . ILE B 1 241 ? 15.022 17.554 -64.550 1.00 70.94 241 ILE B CA 1
ATOM 5640 C C . ILE B 1 241 ? 13.568 17.831 -64.179 1.00 68.00 241 ILE B C 1
ATOM 5641 O O . ILE B 1 241 ? 13.076 17.343 -63.159 1.00 68.95 241 ILE B O 1
ATOM 5646 N N . LYS B 1 242 ? 12.874 18.601 -65.010 1.00 62.98 242 LYS B N 1
ATOM 5647 C CA . LYS B 1 242 ? 11.517 19.011 -64.668 1.00 74.08 242 LYS B CA 1
ATOM 5648 C C . LYS B 1 242 ? 10.479 17.927 -64.968 1.00 76.34 242 LYS B C 1
ATOM 5649 O O . LYS B 1 242 ? 10.438 17.393 -66.070 1.00 68.51 242 LYS B O 1
ATOM 5655 N N . GLU B 1 243 ? 9.652 17.602 -63.977 1.00 81.29 243 GLU B N 1
ATOM 5656 C CA . GLU B 1 243 ? 8.557 16.652 -64.166 1.00 83.46 243 GLU B CA 1
ATOM 5657 C C . GLU B 1 243 ? 7.268 17.398 -64.499 1.00 85.46 243 GLU B C 1
ATOM 5658 O O . GLU B 1 243 ? 6.972 18.427 -63.890 1.00 90.95 243 GLU B O 1
ATOM 5664 N N . THR B 1 244 ? 6.501 16.886 -65.460 1.00 79.45 244 THR B N 1
ATOM 5665 C CA . THR B 1 244 ? 5.205 17.471 -65.789 1.00 71.17 244 THR B CA 1
ATOM 5666 C C . THR B 1 244 ? 4.231 17.287 -64.629 1.00 76.77 244 THR B C 1
ATOM 5667 O O . THR B 1 244 ? 4.347 16.327 -63.864 1.00 77.49 244 THR B O 1
ATOM 5671 N N . GLU B 1 245 ? 3.267 18.200 -64.507 1.00 79.16 245 GLU B N 1
ATOM 5672 C CA . GLU B 1 245 ? 2.231 18.099 -63.473 1.00 76.67 245 GLU B CA 1
ATOM 5673 C C . GLU B 1 245 ? 1.309 16.915 -63.732 1.00 72.93 245 GLU B C 1
ATOM 5674 O O . GLU B 1 245 ? 0.933 16.186 -62.810 1.00 72.15 245 GLU B O 1
ATOM 5680 N N . THR B 1 246 ? 0.937 16.742 -64.995 1.00 67.91 246 THR B N 1
ATOM 5681 C CA . THR B 1 246 ? 0.168 15.584 -65.408 1.00 71.36 246 THR B CA 1
ATOM 5682 C C . THR B 1 246 ? 1.087 14.362 -65.344 1.00 70.30 246 THR B C 1
ATOM 5683 O O . THR B 1 246 ? 2.228 14.412 -65.805 1.00 65.43 246 THR B O 1
ATOM 5687 N N . ASP B 1 247 ? 0.607 13.271 -64.760 1.00 74.16 247 ASP B N 1
ATOM 5688 C CA . ASP B 1 247 ? 1.436 12.078 -64.637 1.00 77.16 247 ASP B CA 1
ATOM 5689 C C . ASP B 1 247 ? 1.899 11.595 -66.006 1.00 73.06 247 ASP B C 1
ATOM 5690 O O . ASP B 1 247 ? 1.107 11.477 -66.944 1.00 77.90 247 ASP B O 1
ATOM 5695 N N . ALA B 1 248 ? 3.192 11.327 -66.117 1.00 68.55 248 ALA B N 1
ATOM 5696 C CA . ALA B 1 248 ? 3.780 10.942 -67.390 1.00 67.21 248 ALA B CA 1
ATOM 5697 C C . ALA B 1 248 ? 4.876 9.901 -67.203 1.00 66.15 248 ALA B C 1
ATOM 5698 O O . ALA B 1 248 ? 5.791 10.094 -66.401 1.00 64.96 248 ALA B O 1
ATOM 5700 N N . GLU B 1 249 ? 4.776 8.798 -67.943 1.00 71.47 249 GLU B N 1
ATOM 5701 C CA . GLU B 1 249 ? 5.828 7.783 -67.946 1.00 74.75 249 GLU B CA 1
ATOM 5702 C C . GLU B 1 249 ? 6.453 7.557 -69.325 1.00 68.16 249 GLU B C 1
ATOM 5703 O O . GLU B 1 249 ? 5.762 7.546 -70.347 1.00 62.87 249 GLU B O 1
ATOM 5709 N N . ILE B 1 250 ? 7.770 7.379 -69.335 1.00 65.41 250 ILE B N 1
ATOM 5710 C CA . ILE B 1 250 ? 8.498 6.981 -70.529 1.00 68.94 250 ILE B CA 1
ATOM 5711 C C . ILE B 1 250 ? 8.364 5.472 -70.751 1.00 77.60 250 ILE B C 1
ATOM 5712 O O . ILE B 1 250 ? 8.515 4.684 -69.813 1.00 78.62 250 ILE B O 1
ATOM 5717 N N . ARG B 1 251 ? 8.067 5.075 -71.989 1.00 74.72 251 ARG B N 1
ATOM 5718 C CA . ARG B 1 251 ? 8.041 3.662 -72.375 1.00 72.63 251 ARG B CA 1
ATOM 5719 C C . ARG B 1 251 ? 9.155 3.369 -73.376 1.00 71.15 251 ARG B C 1
ATOM 5720 O O . ARG B 1 251 ? 9.268 4.046 -74.406 1.00 67.53 251 ARG B O 1
ATOM 5728 N N . ILE B 1 252 ? 9.974 2.364 -73.073 1.00 63.51 252 ILE B N 1
ATOM 5729 C CA . ILE B 1 252 ? 11.100 2.007 -73.936 1.00 68.61 252 ILE B CA 1
ATOM 5730 C C . ILE B 1 252 ? 10.995 0.580 -74.473 1.00 75.81 252 ILE B C 1
ATOM 5731 O O . ILE B 1 252 ? 10.896 -0.379 -73.706 1.00 82.23 252 ILE B O 1
ATOM 5736 N N . THR B 1 253 ? 11.023 0.440 -75.793 1.00 74.53 253 THR B N 1
ATOM 5737 C CA . THR B 1 253 ? 10.916 -0.874 -76.415 1.00 73.03 253 THR B CA 1
ATOM 5738 C C . THR B 1 253 ? 12.210 -1.230 -77.117 1.00 63.80 253 THR B C 1
ATOM 5739 O O . THR B 1 253 ? 12.486 -2.397 -77.378 1.00 61.61 253 THR B O 1
ATOM 5743 N N . ASP B 1 254 ? 13.001 -0.207 -77.404 1.00 55.71 254 ASP B N 1
ATOM 5744 C CA . ASP B 1 254 ? 14.229 -0.362 -78.168 1.00 64.42 254 ASP B CA 1
ATOM 5745 C C . ASP B 1 254 ? 15.442 -0.059 -77.292 1.00 69.41 254 ASP B C 1
ATOM 5746 O O . ASP B 1 254 ? 15.566 1.045 -76.768 1.00 66.69 254 ASP B O 1
ATOM 5751 N N . PRO B 1 255 ? 16.334 -1.049 -77.118 1.00 74.93 255 PRO B N 1
ATOM 5752 C CA . PRO B 1 255 ? 17.566 -0.878 -76.336 1.00 77.99 255 PRO B CA 1
ATOM 5753 C C . PRO B 1 255 ? 18.312 0.426 -76.654 1.00 76.62 255 PRO B C 1
ATOM 5754 O O . PRO B 1 255 ? 18.845 1.076 -75.753 1.00 79.76 255 PRO B O 1
ATOM 5758 N N . ALA B 1 256 ? 18.337 0.802 -77.925 1.00 72.61 256 ALA B N 1
ATOM 5759 C CA . ALA B 1 256 ? 19.011 2.019 -78.347 1.00 75.56 256 ALA B CA 1
ATOM 5760 C C . ALA B 1 256 ? 18.448 3.256 -77.654 1.00 80.11 256 ALA B C 1
ATOM 5761 O O . ALA B 1 256 ? 19.194 4.181 -77.338 1.00 78.87 256 ALA B O 1
ATOM 5763 N N . LYS B 1 257 ? 17.134 3.269 -77.429 1.00 81.16 257 LYS B N 1
ATOM 5764 C CA . LYS B 1 257 ? 16.452 4.396 -76.783 1.00 81.82 257 LYS B CA 1
ATOM 5765 C C . LYS B 1 257 ? 16.838 4.598 -75.313 1.00 85.53 257 LYS B C 1
ATOM 5766 O O . LYS B 1 257 ? 16.641 5.681 -74.764 1.00 82.74 257 LYS B O 1
ATOM 5772 N N . LEU B 1 258 ? 17.377 3.558 -74.679 1.00 89.23 258 LEU B N 1
ATOM 5773 C CA . LEU B 1 258 ? 17.812 3.654 -73.286 1.00 93.03 258 LEU B CA 1
ATOM 5774 C C . LEU B 1 258 ? 18.730 4.848 -73.076 1.00 98.52 258 LEU B C 1
ATOM 5775 O O . LEU B 1 258 ? 18.511 5.671 -72.184 1.00 100.60 258 LEU B O 1
ATOM 5780 N N . MET B 1 259 ? 19.764 4.928 -73.905 1.00 98.48 259 MET B N 1
ATOM 5781 C CA . MET B 1 259 ? 20.720 6.023 -73.842 1.00 90.76 259 MET B CA 1
ATOM 5782 C C . MET B 1 259 ? 20.098 7.330 -74.322 1.00 76.59 259 MET B C 1
ATOM 5783 O O . MET B 1 259 ? 20.370 8.386 -73.770 1.00 71.68 259 MET B O 1
ATOM 5788 N N . GLU B 1 260 ? 19.259 7.251 -75.349 1.00 76.25 260 GLU B N 1
ATOM 5789 C CA . GLU B 1 260 ? 18.626 8.443 -75.908 1.00 83.80 260 GLU B CA 1
ATOM 5790 C C . GLU B 1 260 ? 17.955 9.299 -74.839 1.00 83.93 260 GLU B C 1
ATOM 5791 O O . GLU B 1 260 ? 18.106 10.521 -74.832 1.00 88.72 260 GLU B O 1
ATOM 5797 N N . PHE B 1 261 ? 17.209 8.662 -73.943 1.00 74.78 261 PHE B N 1
ATOM 5798 C CA . PHE B 1 261 ? 16.526 9.400 -72.891 1.00 69.82 261 PHE B CA 1
ATOM 5799 C C . PHE B 1 261 ? 17.516 9.897 -71.856 1.00 71.50 261 PHE B C 1
ATOM 5800 O O . PHE B 1 261 ? 17.474 11.060 -71.456 1.00 71.80 261 PHE B O 1
ATOM 5808 N N . ILE B 1 262 ? 18.415 9.017 -71.433 1.00 72.37 262 ILE B N 1
ATOM 5809 C CA . ILE B 1 262 ? 19.412 9.382 -70.436 1.00 74.27 262 ILE B CA 1
ATOM 5810 C C . ILE B 1 262 ? 20.184 10.618 -70.867 1.00 85.71 262 ILE B C 1
ATOM 5811 O O . ILE B 1 262 ? 20.423 11.520 -70.064 1.00 94.20 262 ILE B O 1
ATOM 5816 N N . GLU B 1 263 ? 20.557 10.661 -72.143 1.00 84.37 263 GLU B N 1
ATOM 5817 C CA . GLU B 1 263 ? 21.332 11.770 -72.684 1.00 80.48 263 GLU B CA 1
ATOM 5818 C C . GLU B 1 263 ? 20.488 13.008 -72.978 1.00 75.96 263 GLU B C 1
ATOM 5819 O O . GLU B 1 263 ? 21.009 14.121 -73.035 1.00 73.80 263 GLU B O 1
ATOM 5825 N N . GLN B 1 264 ? 19.187 12.821 -73.162 1.00 73.31 264 GLN B N 1
ATOM 5826 C CA . GLN B 1 264 ? 18.303 13.965 -73.274 1.00 75.36 264 GLN B CA 1
ATOM 5827 C C . GLN B 1 264 ? 18.265 14.674 -71.930 1.00 76.72 264 GLN B C 1
ATOM 5828 O O . GLN B 1 264 ? 18.339 15.899 -71.863 1.00 78.15 264 GLN B O 1
ATOM 5834 N N . GLU B 1 265 ? 18.170 13.898 -70.856 1.00 76.11 265 GLU B N 1
ATOM 5835 C CA . GLU B 1 265 ? 18.099 14.472 -69.519 1.00 76.29 265 GLU B CA 1
ATOM 5836 C C . GLU B 1 265 ? 19.377 15.226 -69.158 1.00 77.87 265 GLU B C 1
ATOM 5837 O O . GLU B 1 265 ? 19.331 16.229 -68.449 1.00 77.70 265 GLU B O 1
ATOM 5843 N N . GLU B 1 266 ? 20.514 14.761 -69.657 1.00 79.78 266 GLU B N 1
ATOM 5844 C CA . GLU B 1 266 ? 21.764 15.463 -69.400 1.00 85.26 266 GLU B CA 1
ATOM 5845 C C . GLU B 1 266 ? 21.818 16.767 -70.191 1.00 84.16 266 GLU B C 1
ATOM 5846 O O . GLU B 1 266 ? 22.197 17.804 -69.653 1.00 89.88 266 GLU B O 1
ATOM 5852 N N . LYS B 1 267 ? 21.434 16.714 -71.464 1.00 75.15 267 LYS B N 1
ATOM 5853 C CA . LYS B 1 267 ? 21.355 17.917 -72.289 1.00 74.10 267 LYS B CA 1
ATOM 5854 C C . LYS B 1 267 ? 20.414 18.955 -71.671 1.00 72.22 267 LYS B C 1
ATOM 5855 O O . LYS B 1 267 ? 20.684 20.156 -71.692 1.00 71.80 267 LYS B O 1
ATOM 5861 N N . MET B 1 268 ? 19.303 18.482 -71.124 1.00 67.47 268 MET B N 1
ATOM 5862 C CA . MET B 1 268 ? 18.365 19.364 -70.461 1.00 65.19 268 MET B CA 1
ATOM 5863 C C . MET B 1 268 ? 19.062 20.070 -69.309 1.00 65.79 268 MET B C 1
ATOM 5864 O O . MET B 1 268 ? 18.848 21.256 -69.070 1.00 67.54 268 MET B O 1
ATOM 5869 N N . LEU B 1 269 ? 19.912 19.332 -68.608 1.00 62.78 269 LEU B N 1
ATOM 5870 C CA . LEU B 1 269 ? 20.673 19.891 -67.498 1.00 65.58 269 LEU B CA 1
ATOM 5871 C C . LEU B 1 269 ? 21.700 20.931 -67.972 1.00 61.94 269 LEU B C 1
ATOM 5872 O O . LEU B 1 269 ? 21.780 22.026 -67.421 1.00 60.18 269 LEU B O 1
ATOM 5877 N N . LYS B 1 270 ? 22.482 20.581 -68.990 1.00 61.95 270 LYS B N 1
ATOM 5878 C CA . LYS B 1 270 ? 23.459 21.500 -69.554 1.00 62.92 270 LYS B CA 1
ATOM 5879 C C . LYS B 1 270 ? 22.779 22.784 -70.004 1.00 71.19 270 LYS B C 1
ATOM 5880 O O . LYS B 1 270 ? 23.346 23.869 -69.878 1.00 79.58 270 LYS B O 1
ATOM 5886 N N . ASP B 1 271 ? 21.571 22.655 -70.546 1.00 69.64 271 ASP B N 1
ATOM 5887 C CA . ASP B 1 271 ? 20.839 23.812 -71.057 1.00 69.59 271 ASP B CA 1
ATOM 5888 C C . ASP B 1 271 ? 20.530 24.786 -69.934 1.00 68.78 271 ASP B C 1
ATOM 5889 O O . ASP B 1 271 ? 20.770 25.985 -70.061 1.00 71.75 271 ASP B O 1
ATOM 5894 N N . MET B 1 272 ? 19.999 24.265 -68.833 1.00 69.64 272 MET B N 1
ATOM 5895 C CA . MET B 1 272 ? 19.679 25.096 -67.682 1.00 66.73 272 MET B CA 1
ATOM 5896 C C . MET B 1 272 ? 20.905 25.897 -67.269 1.00 68.74 272 MET B C 1
ATOM 5897 O O . MET B 1 272 ? 20.817 27.096 -67.004 1.00 74.20 272 MET B O 1
ATOM 5902 N N . VAL B 1 273 ? 22.054 25.228 -67.238 1.00 65.02 273 VAL B N 1
ATOM 5903 C CA . VAL B 1 273 ? 23.303 25.867 -66.838 1.00 58.80 273 VAL B CA 1
ATOM 5904 C C . VAL B 1 273 ? 23.752 26.931 -67.848 1.00 56.39 273 VAL B C 1
ATOM 5905 O O . VAL B 1 273 ? 24.133 28.037 -67.462 1.00 55.63 273 VAL B O 1
ATOM 5909 N N . ALA B 1 274 ? 23.692 26.601 -69.135 1.00 49.77 274 ALA B N 1
ATOM 5910 C CA . ALA B 1 274 ? 23.999 27.571 -70.177 1.00 52.13 274 ALA B CA 1
ATOM 5911 C C . ALA B 1 274 ? 23.133 28.826 -70.062 1.00 57.01 274 ALA B C 1
ATOM 5912 O O . ALA B 1 274 ? 23.623 29.937 -70.247 1.00 64.54 274 ALA B O 1
ATOM 5914 N N . GLU B 1 275 ? 21.851 28.650 -69.758 1.00 52.54 275 GLU B N 1
ATOM 5915 C CA . GLU B 1 275 ? 20.942 29.788 -69.620 1.00 57.39 275 GLU B CA 1
ATOM 5916 C C . GLU B 1 275 ? 21.327 30.661 -68.438 1.00 54.17 275 GLU B C 1
ATOM 5917 O O . GLU B 1 275 ? 21.282 31.894 -68.525 1.00 49.18 275 GLU B O 1
ATOM 5923 N N . ILE B 1 276 ? 21.710 30.012 -67.338 1.00 49.47 276 ILE B N 1
ATOM 5924 C CA . ILE B 1 276 ? 22.173 30.714 -66.146 1.00 45.77 276 ILE B CA 1
ATOM 5925 C C . ILE B 1 276 ? 23.421 31.513 -66.490 1.00 46.61 276 ILE B C 1
ATOM 5926 O O . ILE B 1 276 ? 23.528 32.698 -66.159 1.00 49.84 276 ILE B O 1
ATOM 5931 N N . LYS B 1 277 ? 24.356 30.860 -67.173 1.00 47.52 277 LYS B N 1
ATOM 5932 C CA . LYS B 1 277 ? 25.568 31.526 -67.634 1.00 54.60 277 LYS B CA 1
ATOM 5933 C C . LYS B 1 277 ? 25.233 32.705 -68.543 1.00 52.03 277 LYS B C 1
ATOM 5934 O O . LYS B 1 277 ? 25.837 33.773 -68.428 1.00 52.09 277 LYS B O 1
ATOM 5940 N N . ALA B 1 278 ? 24.259 32.500 -69.428 1.00 46.40 278 ALA B N 1
ATOM 5941 C CA . ALA B 1 278 ? 23.914 33.477 -70.458 1.00 49.62 278 ALA B CA 1
ATOM 5942 C C . ALA B 1 278 ? 23.421 34.782 -69.863 1.00 49.45 278 ALA B C 1
ATOM 5943 O O . ALA B 1 278 ? 23.555 35.833 -70.481 1.00 49.45 278 ALA B O 1
ATOM 5945 N N . SER B 1 279 ? 22.861 34.714 -68.660 1.00 50.51 279 SER B N 1
ATOM 5946 C CA . SER B 1 279 ? 22.395 35.912 -67.975 1.00 42.58 279 SER B CA 1
ATOM 5947 C C . SER B 1 279 ? 23.568 36.782 -67.534 1.00 44.51 279 SER B C 1
ATOM 5948 O O . SER B 1 279 ? 23.403 37.977 -67.280 1.00 43.17 279 SER B O 1
ATOM 5951 N N . GLY B 1 280 ? 24.749 36.175 -67.441 1.00 42.80 280 GLY B N 1
ATOM 5952 C CA . GLY B 1 280 ? 25.925 36.864 -66.936 1.00 44.91 280 GLY B CA 1
ATOM 5953 C C . GLY B 1 280 ? 26.213 36.547 -65.472 1.00 49.68 280 GLY B C 1
ATOM 5954 O O . GLY B 1 280 ? 27.164 37.063 -64.884 1.00 53.39 280 GLY B O 1
ATOM 5955 N N . ALA B 1 281 ? 25.381 35.693 -64.888 1.00 39.29 281 ALA B N 1
ATOM 5956 C CA . ALA B 1 281 ? 25.503 35.301 -63.491 1.00 42.08 281 ALA B CA 1
ATOM 5957 C C . ALA B 1 281 ? 26.757 34.470 -63.228 1.00 46.17 281 ALA B C 1
ATOM 5958 O O . ALA B 1 281 ? 27.069 33.539 -63.977 1.00 44.30 281 ALA B O 1
ATOM 5960 N N . ASN B 1 282 ? 27.467 34.807 -62.157 1.00 40.65 282 ASN B N 1
ATOM 5961 C CA . ASN B 1 282 ? 28.599 34.003 -61.704 1.00 50.54 282 ASN B CA 1
ATOM 5962 C C . ASN B 1 282 ? 28.419 33.563 -60.241 1.00 48.78 282 ASN B C 1
ATOM 5963 O O . ASN B 1 282 ? 29.286 32.913 -59.652 1.00 44.08 282 ASN B O 1
ATOM 5968 N N . VAL B 1 283 ? 27.285 33.934 -59.661 1.00 48.33 283 VAL B N 1
ATOM 5969 C CA . VAL B 1 283 ? 26.889 33.408 -58.360 1.00 41.87 283 VAL B CA 1
ATOM 5970 C C . VAL B 1 283 ? 25.411 33.063 -58.415 1.00 48.17 283 VAL B C 1
ATOM 5971 O O . VAL B 1 283 ? 24.612 33.790 -59.010 1.00 49.40 283 VAL B O 1
ATOM 5975 N N . LEU B 1 284 ? 25.054 31.938 -57.808 1.00 47.77 284 LEU B N 1
ATOM 5976 C CA . LEU B 1 284 ? 23.681 31.465 -57.836 1.00 47.36 284 LEU B CA 1
ATOM 5977 C C . LEU B 1 284 ? 23.260 30.890 -56.483 1.00 49.32 284 LEU B C 1
ATOM 5978 O O . LEU B 1 284 ? 23.917 29.990 -55.956 1.00 45.75 284 LEU B O 1
ATOM 5983 N N . PHE B 1 285 ? 22.175 31.427 -55.928 1.00 43.19 285 PHE B N 1
ATOM 5984 C CA . PHE B 1 285 ? 21.518 30.841 -54.772 1.00 44.46 285 PHE B CA 1
ATOM 5985 C C . PHE B 1 285 ? 20.200 30.195 -55.182 1.00 48.01 285 PHE B C 1
ATOM 5986 O O . PHE B 1 285 ? 19.319 30.854 -55.732 1.00 46.00 285 PHE B O 1
ATOM 5994 N N . CYS B 1 286 ? 20.084 28.896 -54.920 1.00 44.77 286 CYS B N 1
ATOM 5995 C CA . CYS B 1 286 ? 18.913 28.121 -55.300 1.00 49.75 286 CYS B CA 1
ATOM 5996 C C . CYS B 1 286 ? 18.186 27.639 -54.047 1.00 57.07 286 CYS B C 1
ATOM 5997 O O . CYS B 1 286 ? 18.780 26.990 -53.179 1.00 54.53 286 CYS B O 1
ATOM 6000 N N . GLN B 1 287 ? 16.904 27.973 -53.952 1.00 56.45 287 GLN B N 1
ATOM 6001 C CA . GLN B 1 287 ? 16.089 27.628 -52.788 1.00 56.35 287 GLN B CA 1
ATOM 6002 C C . GLN B 1 287 ? 15.900 26.122 -52.597 1.00 56.67 287 GLN B C 1
ATOM 6003 O O . GLN B 1 287 ? 15.599 25.659 -51.493 1.00 63.38 287 GLN B O 1
ATOM 6009 N N . LYS B 1 288 ? 16.096 25.367 -53.674 1.00 44.31 288 LYS B N 1
ATOM 6010 C CA . LYS B 1 288 ? 15.856 23.932 -53.681 1.00 52.96 288 LYS B CA 1
ATOM 6011 C C . LYS B 1 288 ? 17.067 23.212 -54.239 1.00 54.47 288 LYS B C 1
ATOM 6012 O O . LYS B 1 288 ? 18.157 23.771 -54.274 1.00 62.78 288 LYS B O 1
ATOM 6018 N N . GLY B 1 289 ? 16.873 21.978 -54.691 1.00 57.29 289 GLY B N 1
ATOM 6019 C CA . GLY B 1 289 ? 17.986 21.136 -55.103 1.00 61.99 289 GLY B CA 1
ATOM 6020 C C . GLY B 1 289 ? 18.676 21.482 -56.414 1.00 61.05 289 GLY B C 1
ATOM 6021 O O . GLY B 1 289 ? 18.126 22.173 -57.274 1.00 59.75 289 GLY B O 1
ATOM 6022 N N . ILE B 1 290 ? 19.899 20.983 -56.558 1.00 57.31 290 ILE B N 1
ATOM 6023 C CA . ILE B 1 290 ? 20.649 21.091 -57.800 1.00 63.81 290 ILE B CA 1
ATOM 6024 C C . ILE B 1 290 ? 21.250 19.733 -58.127 1.00 72.66 290 ILE B C 1
ATOM 6025 O O . ILE B 1 290 ? 22.022 19.185 -57.339 1.00 76.34 290 ILE B O 1
ATOM 6030 N N . ASP B 1 291 ? 20.896 19.189 -59.286 1.00 73.48 291 ASP B N 1
ATOM 6031 C CA . ASP B 1 291 ? 21.406 17.890 -59.702 1.00 76.28 291 ASP B CA 1
ATOM 6032 C C . ASP B 1 291 ? 22.925 17.850 -59.634 1.00 73.91 291 ASP B C 1
ATOM 6033 O O . ASP B 1 291 ? 23.592 18.838 -59.933 1.00 76.67 291 ASP B O 1
ATOM 6038 N N . ASP B 1 292 ? 23.468 16.707 -59.233 1.00 75.89 292 ASP B N 1
ATOM 6039 C CA . ASP B 1 292 ? 24.912 16.562 -59.107 1.00 82.44 292 ASP B CA 1
ATOM 6040 C C . ASP B 1 292 ? 25.598 16.898 -60.424 1.00 80.45 292 ASP B C 1
ATOM 6041 O O . ASP B 1 292 ? 26.678 17.494 -60.443 1.00 80.16 292 ASP B O 1
ATOM 6046 N N . LEU B 1 293 ? 24.966 16.518 -61.529 1.00 72.70 293 LEU B N 1
ATOM 6047 C CA . LEU B 1 293 ? 25.540 16.785 -62.836 1.00 66.67 293 LEU B CA 1
ATOM 6048 C C . LEU B 1 293 ? 25.564 18.284 -63.102 1.00 76.24 293 LEU B C 1
ATOM 6049 O O . LEU B 1 293 ? 26.553 18.811 -63.613 1.00 81.79 293 LEU B O 1
ATOM 6054 N N . ALA B 1 294 ? 24.478 18.967 -62.741 1.00 76.07 294 ALA B N 1
ATOM 6055 C CA . ALA B 1 294 ? 24.384 20.420 -62.894 1.00 68.08 294 ALA B CA 1
ATOM 6056 C C . ALA B 1 294 ? 25.454 21.131 -62.066 1.00 64.47 294 ALA B C 1
ATOM 6057 O O . ALA B 1 294 ? 26.048 22.118 -62.510 1.00 61.56 294 ALA B O 1
ATOM 6059 N N . GLN B 1 295 ? 25.691 20.613 -60.863 1.00 61.01 295 GLN B N 1
ATOM 6060 C CA . GLN B 1 295 ? 26.727 21.132 -59.980 1.00 49.46 295 GLN B CA 1
ATOM 6061 C C . GLN B 1 295 ? 28.084 21.062 -60.644 1.00 61.36 295 GLN B C 1
ATOM 6062 O O . GLN B 1 295 ? 28.920 21.944 -60.462 1.00 75.18 295 GLN B O 1
ATOM 6068 N N . HIS B 1 296 ? 28.311 20.005 -61.411 1.00 66.18 296 HIS B N 1
ATOM 6069 C CA . HIS B 1 296 ? 29.561 19.886 -62.141 1.00 71.63 296 HIS B CA 1
ATOM 6070 C C . HIS B 1 296 ? 29.648 20.978 -63.211 1.00 72.72 296 HIS B C 1
ATOM 6071 O O . HIS B 1 296 ? 30.655 21.682 -63.317 1.00 71.45 296 HIS B O 1
ATOM 6078 N N . TYR B 1 297 ? 28.580 21.121 -63.990 1.00 75.16 297 TYR B N 1
ATOM 6079 C CA . TYR B 1 297 ? 28.555 22.085 -65.084 1.00 74.96 297 TYR B CA 1
ATOM 6080 C C . TYR B 1 297 ? 28.748 23.495 -64.567 1.00 62.63 297 TYR B C 1
ATOM 6081 O O . TYR B 1 297 ? 29.567 24.252 -65.090 1.00 60.26 297 TYR B O 1
ATOM 6090 N N . LEU B 1 298 ? 27.985 23.841 -63.535 1.00 51.36 298 LEU B N 1
ATOM 6091 C CA . LEU B 1 298 ? 28.151 25.126 -62.875 1.00 56.56 298 LEU B CA 1
ATOM 6092 C C . LEU B 1 298 ? 29.620 25.374 -62.512 1.00 58.53 298 LEU B C 1
ATOM 6093 O O . LEU B 1 298 ? 30.162 26.444 -62.797 1.00 57.25 298 LEU B O 1
ATOM 6098 N N . ALA B 1 299 ? 30.257 24.376 -61.898 1.00 57.76 299 ALA B N 1
ATOM 6099 C CA . ALA B 1 299 ? 31.649 24.490 -61.461 1.00 48.17 299 ALA B CA 1
ATOM 6100 C C . ALA B 1 299 ? 32.598 24.635 -62.641 1.00 60.00 299 ALA B C 1
ATOM 6101 O O . ALA B 1 299 ? 33.620 25.321 -62.543 1.00 59.92 299 ALA B O 1
ATOM 6103 N N . LYS B 1 300 ? 32.260 23.975 -63.748 1.00 63.59 300 LYS B N 1
ATOM 6104 C CA . LYS B 1 300 ? 33.036 24.094 -64.973 1.00 60.89 300 LYS B CA 1
ATOM 6105 C C . LYS B 1 300 ? 32.974 25.526 -65.466 1.00 70.20 300 LYS B C 1
ATOM 6106 O O . LYS B 1 300 ? 33.982 26.083 -65.906 1.00 72.73 300 LYS B O 1
ATOM 6112 N N . GLU B 1 301 ? 31.788 26.125 -65.384 1.00 63.67 301 GLU B N 1
ATOM 6113 C CA . GLU B 1 301 ? 31.598 27.483 -65.881 1.00 59.70 301 GLU B CA 1
ATOM 6114 C C . GLU B 1 301 ? 32.067 28.556 -64.905 1.00 60.01 301 GLU B C 1
ATOM 6115 O O . GLU B 1 301 ? 31.924 29.741 -65.179 1.00 68.47 301 GLU B O 1
ATOM 6121 N N . GLY B 1 302 ? 32.634 28.142 -63.775 1.00 65.22 302 GLY B N 1
ATOM 6122 C CA . GLY B 1 302 ? 33.132 29.083 -62.781 1.00 64.20 302 GLY B CA 1
ATOM 6123 C C . GLY B 1 302 ? 32.056 29.719 -61.908 1.00 64.12 302 GLY B C 1
ATOM 6124 O O . GLY B 1 302 ? 32.321 30.676 -61.169 1.00 57.77 302 GLY B O 1
ATOM 6125 N N . ILE B 1 303 ? 30.842 29.181 -61.978 1.00 58.40 303 ILE B N 1
ATOM 6126 C CA . ILE B 1 303 ? 29.713 29.744 -61.246 1.00 50.28 303 ILE B CA 1
ATOM 6127 C C . ILE B 1 303 ? 29.586 29.167 -59.827 1.00 42.47 303 ILE B C 1
ATOM 6128 O O . ILE B 1 303 ? 29.419 27.966 -59.646 1.00 45.40 303 ILE B O 1
ATOM 6133 N N . VAL B 1 304 ? 29.678 30.036 -58.827 1.00 43.59 304 VAL B N 1
ATOM 6134 C CA . VAL B 1 304 ? 29.534 29.624 -57.437 1.00 52.34 304 VAL B CA 1
ATOM 6135 C C . VAL B 1 304 ? 28.066 29.425 -57.117 1.00 51.57 304 VAL B C 1
ATOM 6136 O O . VAL B 1 304 ? 27.264 30.339 -57.298 1.00 49.68 304 VAL B O 1
ATOM 6140 N N . ALA B 1 305 ? 27.716 28.235 -56.639 1.00 45.89 305 ALA B N 1
ATOM 6141 C CA . ALA B 1 305 ? 26.315 27.917 -56.361 1.00 46.83 305 ALA B CA 1
ATOM 6142 C C . ALA B 1 305 ? 26.098 27.321 -54.983 1.00 48.89 305 ALA B C 1
ATOM 6143 O O . ALA B 1 305 ? 26.897 26.510 -54.522 1.00 54.95 305 ALA B O 1
ATOM 6145 N N . ALA B 1 306 ? 25.004 27.719 -54.336 1.00 51.50 306 ALA B N 1
ATOM 6146 C CA . ALA B 1 306 ? 24.557 27.078 -53.099 1.00 49.94 306 ALA B CA 1
ATOM 6147 C C . ALA B 1 306 ? 23.128 26.575 -53.291 1.00 59.59 306 ALA B C 1
ATOM 6148 O O . ALA B 1 306 ? 22.312 27.232 -53.938 1.00 55.62 306 ALA B O 1
ATOM 6150 N N . ARG B 1 307 ? 22.837 25.402 -52.743 1.00 61.93 307 ARG B N 1
ATOM 6151 C CA . ARG B 1 307 ? 21.529 24.784 -52.919 1.00 62.44 307 ARG B CA 1
ATOM 6152 C C . ARG B 1 307 ? 20.748 24.712 -51.619 1.00 55.77 307 ARG B C 1
ATOM 6153 O O . ARG B 1 307 ? 21.309 24.856 -50.534 1.00 51.62 307 ARG B O 1
ATOM 6161 N N . ARG B 1 308 ? 19.444 24.489 -51.749 1.00 53.36 308 ARG B N 1
ATOM 6162 C CA . ARG B 1 308 ? 18.549 24.346 -50.609 1.00 55.51 308 ARG B CA 1
ATOM 6163 C C . ARG B 1 308 ? 18.619 25.524 -49.655 1.00 54.50 308 ARG B C 1
ATOM 6164 O O . ARG B 1 308 ? 18.567 25.340 -48.441 1.00 55.89 308 ARG B O 1
ATOM 6172 N N . VAL B 1 309 ? 18.733 26.727 -50.203 1.00 49.92 309 VAL B N 1
ATOM 6173 C CA . VAL B 1 309 ? 18.788 27.944 -49.397 1.00 53.99 309 VAL B CA 1
ATOM 6174 C C . VAL B 1 309 ? 17.432 28.243 -48.760 1.00 56.13 309 VAL B C 1
ATOM 6175 O O . VAL B 1 309 ? 16.414 28.215 -49.443 1.00 57.53 309 VAL B O 1
ATOM 6179 N N . LYS B 1 310 ? 17.428 28.526 -47.455 1.00 58.51 310 LYS B N 1
ATOM 6180 C CA . LYS B 1 310 ? 16.203 28.892 -46.732 1.00 59.03 310 LYS B CA 1
ATOM 6181 C C . LYS B 1 310 ? 15.448 29.985 -47.461 1.00 60.81 310 LYS B C 1
ATOM 6182 O O . LYS B 1 310 ? 16.039 30.968 -47.902 1.00 60.53 310 LYS B O 1
ATOM 6188 N N . LYS B 1 311 ? 14.135 29.822 -47.574 1.00 68.00 311 LYS B N 1
ATOM 6189 C CA . LYS B 1 311 ? 13.311 30.818 -48.246 1.00 67.73 311 LYS B CA 1
ATOM 6190 C C . LYS B 1 311 ? 13.570 32.213 -47.668 1.00 63.35 311 LYS B C 1
ATOM 6191 O O . LYS B 1 311 ? 13.716 33.182 -48.404 1.00 66.15 311 LYS B O 1
ATOM 6197 N N . SER B 1 312 ? 13.635 32.310 -46.345 1.00 61.30 312 SER B N 1
ATOM 6198 C CA . SER B 1 312 ? 13.874 33.590 -45.693 1.00 60.72 312 SER B CA 1
ATOM 6199 C C . SER B 1 312 ? 15.254 34.136 -46.060 1.00 56.46 312 SER B C 1
ATOM 6200 O O . SER B 1 312 ? 15.478 35.344 -46.007 1.00 55.10 312 SER B O 1
ATOM 6203 N N . ASP B 1 313 ? 16.172 33.239 -46.420 1.00 50.11 313 ASP B N 1
ATOM 6204 C CA . ASP B 1 313 ? 17.506 33.636 -46.884 1.00 55.08 313 ASP B CA 1
ATOM 6205 C C . ASP B 1 313 ? 17.406 34.198 -48.303 1.00 52.79 313 ASP B C 1
ATOM 6206 O O . ASP B 1 313 ? 17.872 35.301 -48.594 1.00 50.01 313 ASP B O 1
ATOM 6211 N N . MET B 1 314 ? 16.796 33.411 -49.179 1.00 47.90 314 MET B N 1
ATOM 6212 C CA . MET B 1 314 ? 16.427 33.872 -50.506 1.00 56.63 314 MET B CA 1
ATOM 6213 C C . MET B 1 314 ? 15.858 35.282 -50.439 1.00 52.13 314 MET B C 1
ATOM 6214 O O . MET B 1 314 ? 16.282 36.163 -51.182 1.00 49.17 314 MET B O 1
ATOM 6219 N N . GLU B 1 315 ? 14.911 35.497 -49.532 1.00 53.56 315 GLU B N 1
ATOM 6220 C CA . GLU B 1 315 ? 14.255 36.794 -49.411 1.00 55.56 315 GLU B CA 1
ATOM 6221 C C . GLU B 1 315 ? 15.211 37.910 -48.998 1.00 50.17 315 GLU B C 1
ATOM 6222 O O . GLU B 1 315 ? 15.229 38.965 -49.624 1.00 50.01 315 GLU B O 1
ATOM 6228 N N . LYS B 1 316 ? 16.014 37.685 -47.956 1.00 45.28 316 LYS B N 1
ATOM 6229 C CA . LYS B 1 316 ? 16.962 38.712 -47.528 1.00 48.82 316 LYS B CA 1
ATOM 6230 C C . LYS B 1 316 ? 18.034 38.987 -48.602 1.00 46.91 316 LYS B C 1
ATOM 6231 O O . LYS B 1 316 ? 18.507 40.121 -48.760 1.00 45.04 316 LYS B O 1
ATOM 6237 N N . LEU B 1 317 ? 18.401 37.946 -49.345 1.00 39.25 317 LEU B N 1
ATOM 6238 C CA . LEU B 1 317 ? 19.339 38.085 -50.455 1.00 46.50 317 LEU B CA 1
ATOM 6239 C C . LEU B 1 317 ? 18.797 39.054 -51.517 1.00 48.35 317 LEU B C 1
ATOM 6240 O O . LEU B 1 317 ? 19.523 39.924 -52.021 1.00 46.41 317 LEU B O 1
ATOM 6245 N N . ALA B 1 318 ? 17.521 38.887 -51.863 1.00 43.65 318 ALA B N 1
ATOM 6246 C CA . ALA B 1 318 ? 16.899 39.722 -52.892 1.00 45.75 318 ALA B CA 1
ATOM 6247 C C . ALA B 1 318 ? 16.896 41.166 -52.439 1.00 49.05 318 ALA B C 1
ATOM 6248 O O . ALA B 1 318 ? 17.180 42.063 -53.224 1.00 46.60 318 ALA B O 1
ATOM 6250 N N . LYS B 1 319 ? 16.597 41.386 -51.158 1.00 44.57 319 LYS B N 1
ATOM 6251 C CA . LYS B 1 319 ? 16.543 42.739 -50.638 1.00 50.86 319 LYS B CA 1
ATOM 6252 C C . LYS B 1 319 ? 17.911 43.437 -50.676 1.00 47.91 319 LYS B C 1
ATOM 6253 O O . LYS B 1 319 ? 17.997 44.633 -50.956 1.00 48.69 319 LYS B O 1
ATOM 6259 N N . ALA B 1 320 ? 18.974 42.680 -50.424 1.00 43.00 320 ALA B N 1
ATOM 6260 C CA . ALA B 1 320 ? 20.306 43.263 -50.280 1.00 42.70 320 ALA B CA 1
ATOM 6261 C C . ALA B 1 320 ? 21.008 43.470 -51.617 1.00 43.00 320 ALA B C 1
ATOM 6262 O O . ALA B 1 320 ? 21.719 44.450 -51.801 1.00 45.31 320 ALA B O 1
ATOM 6264 N N . THR B 1 321 ? 20.820 42.528 -52.535 1.00 46.67 321 THR B N 1
ATOM 6265 C CA . THR B 1 321 ? 21.555 42.537 -53.802 1.00 46.99 321 THR B CA 1
ATOM 6266 C C . THR B 1 321 ? 20.807 43.220 -54.946 1.00 50.47 321 THR B C 1
ATOM 6267 O O . THR B 1 321 ? 21.426 43.760 -55.861 1.00 58.70 321 THR B O 1
ATOM 6271 N N . GLY B 1 322 ? 19.478 43.185 -54.892 1.00 50.40 322 GLY B N 1
ATOM 6272 C CA . GLY B 1 322 ? 18.650 43.707 -55.967 1.00 54.24 322 GLY B CA 1
ATOM 6273 C C . GLY B 1 322 ? 18.054 42.641 -56.880 1.00 55.95 322 GLY B C 1
ATOM 6274 O O . GLY B 1 322 ? 17.198 42.936 -57.710 1.00 59.32 322 GLY B O 1
ATOM 6275 N N . ALA B 1 323 ? 18.497 41.396 -56.737 1.00 46.94 323 ALA B N 1
ATOM 6276 C CA . ALA B 1 323 ? 18.009 40.324 -57.599 1.00 48.36 323 ALA B CA 1
ATOM 6277 C C . ALA B 1 323 ? 16.504 40.062 -57.469 1.00 52.26 323 ALA B C 1
ATOM 6278 O O . ALA B 1 323 ? 15.875 40.414 -56.472 1.00 48.51 323 ALA B O 1
ATOM 6280 N N . ASN B 1 324 ? 15.932 39.425 -58.481 1.00 44.43 324 ASN B N 1
ATOM 6281 C CA . ASN B 1 324 ? 14.587 38.883 -58.349 1.00 47.86 324 ASN B CA 1
ATOM 6282 C C . ASN B 1 324 ? 14.651 37.366 -58.187 1.00 55.06 324 ASN B C 1
ATOM 6283 O O . ASN B 1 324 ? 15.465 36.702 -58.825 1.00 57.00 324 ASN B O 1
ATOM 6288 N N . VAL B 1 325 ? 13.808 36.810 -57.326 1.00 57.57 325 VAL B N 1
ATOM 6289 C CA . VAL B 1 325 ? 13.727 35.358 -57.231 1.00 59.09 325 VAL B CA 1
ATOM 6290 C C . VAL B 1 325 ? 12.945 34.790 -58.427 1.00 64.42 325 VAL B C 1
ATOM 6291 O O . VAL B 1 325 ? 11.781 35.125 -58.644 1.00 68.28 325 VAL B O 1
ATOM 6295 N N . ILE B 1 326 ? 13.618 33.942 -59.201 1.00 63.80 326 ILE B N 1
ATOM 6296 C CA . ILE B 1 326 ? 13.123 33.433 -60.477 1.00 60.23 326 ILE B CA 1
ATOM 6297 C C . ILE B 1 326 ? 12.564 32.020 -60.354 1.00 63.87 326 ILE B C 1
ATOM 6298 O O . ILE B 1 326 ? 13.155 31.168 -59.687 1.00 60.23 326 ILE B O 1
ATOM 6303 N N . ALA B 1 327 ? 11.439 31.764 -61.022 1.00 67.31 327 ALA B N 1
ATOM 6304 C CA . ALA B 1 327 ? 10.752 30.473 -60.911 1.00 72.41 327 ALA B CA 1
ATOM 6305 C C . ALA B 1 327 ? 11.033 29.501 -62.068 1.00 71.97 327 ALA B C 1
ATOM 6306 O O . ALA B 1 327 ? 10.978 28.278 -61.900 1.00 65.82 327 ALA B O 1
ATOM 6308 N N . ALA B 1 328 ? 11.326 30.042 -63.243 1.00 76.57 328 ALA B N 1
ATOM 6309 C CA . ALA B 1 328 ? 11.673 29.201 -64.380 1.00 79.85 328 ALA B CA 1
ATOM 6310 C C . ALA B 1 328 ? 12.978 29.676 -64.981 1.00 71.44 328 ALA B C 1
ATOM 6311 O O . ALA B 1 328 ? 13.076 30.808 -65.452 1.00 68.87 328 ALA B O 1
ATOM 6313 N N . ILE B 1 329 ? 13.981 28.806 -64.959 1.00 68.86 329 ILE B N 1
ATOM 6314 C CA . ILE B 1 329 ? 15.300 29.149 -65.466 1.00 60.92 329 ILE B CA 1
ATOM 6315 C C . ILE B 1 329 ? 15.208 29.740 -66.879 1.00 68.88 329 ILE B C 1
ATOM 6316 O O . ILE B 1 329 ? 16.075 30.510 -67.305 1.00 70.19 329 ILE B O 1
ATOM 6321 N N . ALA B 1 330 ? 14.138 29.398 -67.589 1.00 73.19 330 ALA B N 1
ATOM 6322 C CA . ALA B 1 330 ? 13.916 29.898 -68.942 1.00 80.21 330 ALA B CA 1
ATOM 6323 C C . ALA B 1 330 ? 13.777 31.424 -68.996 1.00 84.88 330 ALA B C 1
ATOM 6324 O O . ALA B 1 330 ? 14.180 32.057 -69.975 1.00 80.86 330 ALA B O 1
ATOM 6326 N N . ALA B 1 331 ? 13.212 32.008 -67.942 1.00 86.56 331 ALA B N 1
ATOM 6327 C CA . ALA B 1 331 ? 12.905 33.441 -67.921 1.00 84.84 331 ALA B CA 1
ATOM 6328 C C . ALA B 1 331 ? 14.050 34.288 -67.381 1.00 82.12 331 ALA B C 1
ATOM 6329 O O . ALA B 1 331 ? 14.041 35.516 -67.512 1.00 78.60 331 ALA B O 1
ATOM 6331 N N . LEU B 1 332 ? 15.024 33.628 -66.762 1.00 77.02 332 LEU B N 1
ATOM 6332 C CA . LEU B 1 332 ? 16.168 34.323 -66.190 1.00 68.29 332 LEU B CA 1
ATOM 6333 C C . LEU B 1 332 ? 16.828 35.248 -67.202 1.00 69.59 332 LEU B C 1
ATOM 6334 O O . LEU B 1 332 ? 17.361 34.797 -68.217 1.00 73.34 332 LEU B O 1
ATOM 6339 N N . SER B 1 333 ? 16.793 36.544 -66.924 1.00 60.22 333 SER B N 1
ATOM 6340 C CA . SER B 1 333 ? 17.511 37.492 -67.757 1.00 63.11 333 SER B CA 1
ATOM 6341 C C . SER B 1 333 ? 18.560 38.197 -66.917 1.00 58.07 333 SER B C 1
ATOM 6342 O O . SER B 1 333 ? 18.613 38.026 -65.696 1.00 52.44 333 SER B O 1
ATOM 6345 N N . ALA B 1 334 ? 19.390 38.992 -67.576 1.00 51.94 334 ALA B N 1
ATOM 6346 C CA . ALA B 1 334 ? 20.431 39.745 -66.897 1.00 54.05 334 ALA B CA 1
ATOM 6347 C C . ALA B 1 334 ? 19.847 40.744 -65.900 1.00 59.64 334 ALA B C 1
ATOM 6348 O O . ALA B 1 334 ? 20.523 41.136 -64.954 1.00 54.20 334 ALA B O 1
ATOM 6350 N N . GLN B 1 335 ? 18.600 41.161 -66.119 1.00 57.70 335 GLN B N 1
ATOM 6351 C CA . GLN B 1 335 ? 17.970 42.169 -65.271 1.00 63.27 335 GLN B CA 1
ATOM 6352 C C . GLN B 1 335 ? 17.448 41.593 -63.962 1.00 62.00 335 GLN B C 1
ATOM 6353 O O . GLN B 1 335 ? 17.082 42.339 -63.061 1.00 62.76 335 GLN B O 1
ATOM 6359 N N . ASP B 1 336 ? 17.397 40.270 -63.865 1.00 54.02 336 ASP B N 1
ATOM 6360 C CA . ASP B 1 336 ? 16.937 39.621 -62.642 1.00 55.46 336 ASP B CA 1
ATOM 6361 C C . ASP B 1 336 ? 18.095 39.426 -61.652 1.00 55.98 336 ASP B C 1
ATOM 6362 O O . ASP B 1 336 ? 17.903 38.961 -60.527 1.00 59.62 336 ASP B O 1
ATOM 6367 N N . LEU B 1 337 ? 19.289 39.816 -62.079 1.00 52.91 337 LEU B N 1
ATOM 6368 C CA . LEU B 1 337 ? 20.521 39.576 -61.337 1.00 51.11 337 LEU B CA 1
ATOM 6369 C C . LEU B 1 337 ? 20.828 40.642 -60.283 1.00 53.54 337 LEU B C 1
ATOM 6370 O O . LEU B 1 337 ? 20.641 41.843 -60.512 1.00 58.93 337 LEU B O 1
ATOM 6375 N N . GLY B 1 338 ? 21.325 40.196 -59.132 1.00 47.95 338 GLY B N 1
ATOM 6376 C CA . GLY B 1 338 ? 21.709 41.104 -58.064 1.00 44.71 338 GLY B CA 1
ATOM 6377 C C . GLY B 1 338 ? 23.183 41.434 -58.149 1.00 44.78 338 GLY B C 1
ATOM 6378 O O . GLY B 1 338 ? 23.945 40.755 -58.846 1.00 39.53 338 GLY B O 1
ATOM 6379 N N . ASP B 1 339 ? 23.589 42.489 -57.454 1.00 42.65 339 ASP B N 1
ATOM 6380 C CA . ASP B 1 339 ? 25.000 42.836 -57.386 1.00 47.49 339 ASP B CA 1
ATOM 6381 C C . ASP B 1 339 ? 25.531 42.845 -55.951 1.00 53.22 339 ASP B C 1
ATOM 6382 O O . ASP B 1 339 ? 24.810 43.176 -55.010 1.00 54.14 339 ASP B O 1
ATOM 6387 N N . ALA B 1 340 ? 26.789 42.444 -55.802 1.00 46.00 340 ALA B N 1
ATOM 6388 C CA . ALA B 1 340 ? 27.501 42.556 -54.540 1.00 48.41 340 ALA B CA 1
ATOM 6389 C C . ALA B 1 340 ? 28.978 42.753 -54.849 1.00 42.52 340 ALA B C 1
ATOM 6390 O O . ALA B 1 340 ? 29.517 42.100 -55.733 1.00 42.59 340 ALA B O 1
ATOM 6392 N N . GLY B 1 341 ? 29.625 43.664 -54.131 1.00 41.80 341 GLY B N 1
ATOM 6393 C CA . GLY B 1 341 ? 31.051 43.887 -54.291 1.00 41.21 341 GLY B CA 1
ATOM 6394 C C . GLY B 1 341 ? 31.880 42.641 -54.000 1.00 43.23 341 GLY B C 1
ATOM 6395 O O . GLY B 1 341 ? 32.922 42.420 -54.624 1.00 45.77 341 GLY B O 1
ATOM 6396 N N . LEU B 1 342 ? 31.422 41.826 -53.053 1.00 38.78 342 LEU B N 1
ATOM 6397 C CA . LEU B 1 342 ? 32.133 40.603 -52.684 1.00 38.57 342 LEU B CA 1
ATOM 6398 C C . LEU B 1 342 ? 31.195 39.477 -52.252 1.00 47.98 342 LEU B C 1
ATOM 6399 O O . LEU B 1 342 ? 30.300 39.678 -51.424 1.00 49.12 342 LEU B O 1
ATOM 6404 N N . VAL B 1 343 ? 31.384 38.303 -52.844 1.00 46.87 343 VAL B N 1
ATOM 6405 C CA . VAL B 1 343 ? 30.745 37.083 -52.370 1.00 38.53 343 VAL B CA 1
ATOM 6406 C C . VAL B 1 343 ? 31.855 36.115 -52.027 1.00 42.13 343 VAL B C 1
ATOM 6407 O O . VAL B 1 343 ? 32.645 35.747 -52.891 1.00 41.50 343 VAL B O 1
ATOM 6411 N N . GLU B 1 344 ? 31.918 35.700 -50.766 1.00 39.66 344 GLU B N 1
ATOM 6412 C CA . GLU B 1 344 ? 32.990 34.838 -50.315 1.00 36.41 344 GLU B CA 1
ATOM 6413 C C . GLU B 1 344 ? 32.548 33.797 -49.296 1.00 40.38 344 GLU B C 1
ATOM 6414 O O . GLU B 1 344 ? 31.901 34.122 -48.292 1.00 40.78 344 GLU B O 1
ATOM 6420 N N . GLU B 1 345 ? 32.906 32.541 -49.549 1.00 40.93 345 GLU B N 1
ATOM 6421 C CA . GLU B 1 345 ? 32.728 31.509 -48.543 1.00 36.45 345 GLU B CA 1
ATOM 6422 C C . GLU B 1 345 ? 33.941 31.520 -47.646 1.00 44.91 345 GLU B C 1
ATOM 6423 O O . GLU B 1 345 ? 35.060 31.358 -48.123 1.00 44.98 345 GLU B O 1
ATOM 6429 N N . ARG B 1 346 ? 33.722 31.712 -46.348 1.00 42.82 346 ARG B N 1
ATOM 6430 C CA . ARG B 1 346 ? 34.821 31.720 -45.394 1.00 39.61 346 ARG B CA 1
ATOM 6431 C C . ARG B 1 346 ? 34.354 31.253 -44.019 1.00 42.77 346 ARG B C 1
ATOM 6432 O O . ARG B 1 346 ? 33.148 31.138 -43.753 1.00 44.12 346 ARG B O 1
ATOM 6440 N N . LYS B 1 347 ? 35.325 31.000 -43.152 1.00 40.08 347 LYS B N 1
ATOM 6441 C CA . LYS B 1 347 ? 35.085 30.492 -41.806 1.00 50.08 347 LYS B CA 1
ATOM 6442 C C . LYS B 1 347 ? 34.965 31.648 -40.841 1.00 47.76 347 LYS B C 1
ATOM 6443 O O . LYS B 1 347 ? 35.760 32.582 -40.879 1.00 51.49 347 LYS B O 1
ATOM 6449 N N . ILE B 1 348 ? 33.969 31.585 -39.972 1.00 48.61 348 ILE B N 1
ATOM 6450 C CA . ILE B 1 348 ? 33.864 32.531 -38.874 1.00 49.81 348 ILE B CA 1
ATOM 6451 C C . ILE B 1 348 ? 33.469 31.748 -37.633 1.00 50.30 348 ILE B C 1
ATOM 6452 O O . ILE B 1 348 ? 32.466 31.029 -37.647 1.00 47.19 348 ILE B O 1
ATOM 6457 N N . SER B 1 349 ? 34.260 31.856 -36.570 1.00 57.73 349 SER B N 1
ATOM 6458 C CA . SER B 1 349 ? 33.951 31.119 -35.350 1.00 65.33 349 SER B CA 1
ATOM 6459 C C . SER B 1 349 ? 33.859 29.629 -35.679 1.00 62.26 349 SER B C 1
ATOM 6460 O O . SER B 1 349 ? 32.987 28.918 -35.155 1.00 63.27 349 SER B O 1
ATOM 6463 N N . GLY B 1 350 ? 34.733 29.170 -36.574 1.00 60.38 350 GLY B N 1
ATOM 6464 C CA . GLY B 1 350 ? 34.777 27.767 -36.965 1.00 63.64 350 GLY B CA 1
ATOM 6465 C C . GLY B 1 350 ? 33.704 27.276 -37.933 1.00 58.47 350 GLY B C 1
ATOM 6466 O O . GLY B 1 350 ? 33.787 26.153 -38.423 1.00 50.58 350 GLY B O 1
ATOM 6467 N N . ASP B 1 351 ? 32.697 28.106 -38.203 1.00 53.13 351 ASP B N 1
ATOM 6468 C CA . ASP B 1 351 ? 31.627 27.758 -39.137 1.00 55.75 351 ASP B CA 1
ATOM 6469 C C . ASP B 1 351 ? 31.908 28.355 -40.508 1.00 51.50 351 ASP B C 1
ATOM 6470 O O . ASP B 1 351 ? 32.153 29.554 -40.620 1.00 43.46 351 ASP B O 1
ATOM 6475 N N . SER B 1 352 ? 31.843 27.547 -41.558 1.00 52.06 352 SER B N 1
ATOM 6476 C CA . SER B 1 352 ? 31.962 28.127 -42.888 1.00 55.73 352 SER B CA 1
ATOM 6477 C C . SER B 1 352 ? 30.601 28.609 -43.409 1.00 54.77 352 SER B C 1
ATOM 6478 O O . SER B 1 352 ? 29.615 27.873 -43.414 1.00 50.24 352 SER B O 1
ATOM 6481 N N . MET B 1 353 ? 30.561 29.879 -43.800 1.00 52.82 353 MET B N 1
ATOM 6482 C CA . MET B 1 353 ? 29.351 30.519 -44.302 1.00 48.43 353 MET B CA 1
ATOM 6483 C C . MET B 1 353 ? 29.678 31.288 -45.577 1.00 45.99 353 MET B C 1
ATOM 6484 O O . MET B 1 353 ? 30.838 31.452 -45.938 1.00 44.32 353 MET B O 1
ATOM 6489 N N . ILE B 1 354 ? 28.649 31.775 -46.249 1.00 45.09 354 ILE B N 1
ATOM 6490 C CA . ILE B 1 354 ? 28.848 32.581 -47.434 1.00 40.90 354 ILE B CA 1
ATOM 6491 C C . ILE B 1 354 ? 28.493 34.032 -47.127 1.00 38.42 354 ILE B C 1
ATOM 6492 O O . ILE B 1 354 ? 27.349 34.334 -46.801 1.00 39.82 354 ILE B O 1
ATOM 6497 N N . PHE B 1 355 ? 29.490 34.914 -47.185 1.00 33.72 355 PHE B N 1
ATOM 6498 C CA . PHE B 1 355 ? 29.262 36.345 -47.016 1.00 37.04 355 PHE B CA 1
ATOM 6499 C C . PHE B 1 355 ? 28.881 36.939 -48.365 1.00 42.79 355 PHE B C 1
ATOM 6500 O O . PHE B 1 355 ? 29.478 36.596 -49.387 1.00 39.03 355 PHE B O 1
ATOM 6508 N N . VAL B 1 356 ? 27.877 37.811 -48.356 1.00 41.68 356 VAL B N 1
ATOM 6509 C CA . VAL B 1 356 ? 27.508 38.606 -49.516 1.00 38.76 356 VAL B CA 1
ATOM 6510 C C . VAL B 1 356 ? 27.583 40.050 -49.058 1.00 46.86 356 VAL B C 1
ATOM 6511 O O . VAL B 1 356 ? 26.663 40.555 -48.424 1.00 53.26 356 VAL B O 1
ATOM 6515 N N . GLU B 1 357 ? 28.700 40.705 -49.348 1.00 43.96 357 GLU B N 1
ATOM 6516 C CA . GLU B 1 357 ? 28.990 41.990 -48.727 1.00 48.25 357 GLU B CA 1
ATOM 6517 C C . GLU B 1 357 ? 29.189 43.077 -49.756 1.00 47.37 357 GLU B C 1
ATOM 6518 O O . GLU B 1 357 ? 29.223 42.814 -50.955 1.00 52.29 357 GLU B O 1
ATOM 6524 N N . GLU B 1 358 ? 29.341 44.296 -49.262 1.00 43.69 358 GLU B N 1
ATOM 6525 C CA . GLU B 1 358 ? 29.585 45.450 -50.109 1.00 53.20 358 GLU B CA 1
ATOM 6526 C C . GLU B 1 358 ? 28.539 45.546 -51.214 1.00 49.10 358 GLU B C 1
ATOM 6527 O O . GLU B 1 358 ? 28.875 45.729 -52.377 1.00 45.77 358 GLU B O 1
ATOM 6533 N N . CYS B 1 359 ? 27.272 45.386 -50.850 1.00 47.03 359 CYS B N 1
ATOM 6534 C CA . CYS B 1 359 ? 26.187 45.662 -51.781 1.00 53.90 359 CYS B CA 1
ATOM 6535 C C . CYS B 1 359 ? 26.056 47.182 -51.896 1.00 53.28 359 CYS B C 1
ATOM 6536 O O . CYS B 1 359 ? 26.469 47.910 -50.994 1.00 48.43 359 CYS B O 1
ATOM 6539 N N . LYS B 1 360 ? 25.509 47.657 -53.012 1.00 54.94 360 LYS B N 1
ATOM 6540 C CA . LYS B 1 360 ? 25.507 49.087 -53.307 1.00 58.74 360 LYS B CA 1
ATOM 6541 C C . LYS B 1 360 ? 24.377 49.830 -52.620 1.00 58.52 360 LYS B C 1
ATOM 6542 O O . LYS B 1 360 ? 24.593 50.823 -51.917 1.00 64.38 360 LYS B O 1
ATOM 6548 N N . HIS B 1 361 ? 23.161 49.357 -52.831 1.00 55.22 361 HIS B N 1
ATOM 6549 C CA . HIS B 1 361 ? 22.022 49.964 -52.164 1.00 68.34 361 HIS B CA 1
ATOM 6550 C C . HIS B 1 361 ? 21.212 48.894 -51.441 1.00 58.86 361 HIS B C 1
ATOM 6551 O O . HIS B 1 361 ? 20.051 48.662 -51.772 1.00 64.04 361 HIS B O 1
ATOM 6558 N N . PRO B 1 362 ? 21.824 48.232 -50.446 1.00 51.07 362 PRO B N 1
ATOM 6559 C CA . PRO B 1 362 ? 21.108 47.124 -49.808 1.00 51.00 362 PRO B CA 1
ATOM 6560 C C . PRO B 1 362 ? 19.820 47.618 -49.129 1.00 49.22 362 PRO B C 1
ATOM 6561 O O . PRO B 1 362 ? 19.825 48.691 -48.524 1.00 52.37 362 PRO B O 1
ATOM 6565 N N . LYS B 1 363 ? 18.731 46.867 -49.275 1.00 41.04 363 LYS B N 1
ATOM 6566 C CA . LYS B 1 363 ? 17.487 47.178 -48.580 1.00 44.27 363 LYS B CA 1
ATOM 6567 C C . LYS B 1 363 ? 17.398 46.308 -47.333 1.00 54.36 363 LYS B C 1
ATOM 6568 O O . LYS B 1 363 ? 16.510 46.489 -46.496 1.00 57.24 363 LYS B O 1
ATOM 6574 N N . ALA B 1 364 ? 18.313 45.346 -47.228 1.00 41.08 364 ALA B N 1
ATOM 6575 C CA . ALA B 1 364 ? 18.497 44.609 -45.987 1.00 39.25 364 ALA B CA 1
ATOM 6576 C C . ALA B 1 364 ? 19.983 44.597 -45.672 1.00 43.38 364 ALA B C 1
ATOM 6577 O O . ALA B 1 364 ? 20.801 44.550 -46.585 1.00 46.02 364 ALA B O 1
ATOM 6579 N N . VAL B 1 365 ? 20.331 44.666 -44.392 1.00 42.42 365 VAL B N 1
ATOM 6580 C CA . VAL B 1 365 ? 21.735 44.606 -43.983 1.00 44.75 365 VAL B CA 1
ATOM 6581 C C . VAL B 1 365 ? 21.876 43.748 -42.741 1.00 43.48 365 VAL B C 1
ATOM 6582 O O . VAL B 1 365 ? 20.877 43.365 -42.133 1.00 40.52 365 VAL B O 1
ATOM 6586 N N . THR B 1 366 ? 23.115 43.487 -42.342 1.00 37.74 366 THR B N 1
ATOM 6587 C CA . THR B 1 366 ? 23.389 42.556 -41.261 1.00 34.99 366 THR B CA 1
ATOM 6588 C C . THR B 1 366 ? 24.350 43.105 -40.211 1.00 43.34 366 THR B C 1
ATOM 6589 O O . THR B 1 366 ? 25.496 43.424 -40.521 1.00 41.13 366 THR B O 1
ATOM 6593 N N . MET B 1 367 ? 23.881 43.213 -38.968 1.00 37.03 367 MET B N 1
ATOM 6594 C CA . MET B 1 367 ? 24.773 43.495 -37.855 1.00 37.57 367 MET B CA 1
ATOM 6595 C C . MET B 1 367 ? 25.422 42.180 -37.438 1.00 36.53 367 MET B C 1
ATOM 6596 O O . MET B 1 367 ? 24.749 41.248 -37.029 1.00 31.14 367 MET B O 1
ATOM 6601 N N . LEU B 1 368 ? 26.734 42.094 -37.566 1.00 37.81 368 LEU B N 1
ATOM 6602 C CA . LEU B 1 368 ? 27.438 40.903 -37.130 1.00 32.60 368 LEU B CA 1
ATOM 6603 C C . LEU B 1 368 ? 28.011 41.196 -35.760 1.00 33.07 368 LEU B C 1
ATOM 6604 O O . LEU B 1 368 ? 29.041 41.853 -35.637 1.00 36.86 368 LEU B O 1
ATOM 6609 N N . ILE B 1 369 ? 27.317 40.728 -34.730 1.00 35.91 369 ILE B N 1
ATOM 6610 C CA . ILE B 1 369 ? 27.692 41.005 -33.347 1.00 35.44 369 ILE B CA 1
ATOM 6611 C C . ILE B 1 369 ? 28.712 39.982 -32.815 1.00 35.80 369 ILE B C 1
ATOM 6612 O O . ILE B 1 369 ? 28.477 38.764 -32.852 1.00 38.13 369 ILE B O 1
ATOM 6617 N N . ARG B 1 370 ? 29.852 40.483 -32.347 1.00 28.69 370 ARG B N 1
ATOM 6618 C CA . ARG B 1 370 ? 30.906 39.637 -31.794 1.00 34.17 370 ARG B CA 1
ATOM 6619 C C . ARG B 1 370 ? 31.076 39.877 -30.295 1.00 35.05 370 ARG B C 1
ATOM 6620 O O . ARG B 1 370 ? 30.592 40.867 -29.760 1.00 33.81 370 ARG B O 1
ATOM 6628 N N . GLY B 1 371 ? 31.792 38.975 -29.635 1.00 25.36 371 GLY B N 1
ATOM 6629 C CA . GLY B 1 371 ? 32.081 39.072 -28.216 1.00 29.78 371 GLY B CA 1
ATOM 6630 C C . GLY B 1 371 ? 32.729 37.767 -27.782 1.00 33.33 371 GLY B C 1
ATOM 6631 O O . GLY B 1 371 ? 32.703 36.774 -28.516 1.00 31.07 371 GLY B O 1
ATOM 6632 N N . THR B 1 372 ? 33.303 37.744 -26.590 1.00 30.41 372 THR B N 1
ATOM 6633 C CA . THR B 1 372 ? 34.074 36.577 -26.191 1.00 31.49 372 THR B CA 1
ATOM 6634 C C . THR B 1 372 ? 33.207 35.367 -25.879 1.00 35.23 372 THR B C 1
ATOM 6635 O O . THR B 1 372 ? 33.597 34.260 -26.176 1.00 43.10 372 THR B O 1
ATOM 6639 N N . THR B 1 373 ? 32.032 35.562 -25.292 1.00 31.89 373 THR B N 1
ATOM 6640 C CA . THR B 1 373 ? 31.199 34.411 -24.976 1.00 29.00 373 THR B CA 1
ATOM 6641 C C . THR B 1 373 ? 29.771 34.588 -25.436 1.00 31.88 373 THR B C 1
ATOM 6642 O O . THR B 1 373 ? 29.324 35.703 -25.710 1.00 32.60 373 THR B O 1
ATOM 6646 N N . GLU B 1 374 ? 29.050 33.474 -25.488 1.00 28.10 374 GLU B N 1
ATOM 6647 C CA . GLU B 1 374 ? 27.682 33.468 -25.972 1.00 31.35 374 GLU B CA 1
ATOM 6648 C C . GLU B 1 374 ? 26.819 34.407 -25.141 1.00 26.62 374 GLU B C 1
ATOM 6649 O O . GLU B 1 374 ? 26.068 35.225 -25.681 1.00 29.84 374 GLU B O 1
ATOM 6655 N N . HIS B 1 375 ? 26.914 34.293 -23.820 1.00 19.39 375 HIS B N 1
ATOM 6656 C CA . HIS B 1 375 ? 26.044 35.106 -22.981 1.00 28.68 375 HIS B CA 1
ATOM 6657 C C . HIS B 1 375 ? 26.396 36.590 -22.992 1.00 28.66 375 HIS B C 1
ATOM 6658 O O . HIS B 1 375 ? 25.513 37.435 -22.898 1.00 29.54 375 HIS B O 1
ATOM 6665 N N . VAL B 1 376 ? 27.680 36.899 -23.140 1.00 26.39 376 VAL B N 1
ATOM 6666 C CA . VAL B 1 376 ? 28.104 38.286 -23.299 1.00 26.26 376 VAL B CA 1
ATOM 6667 C C . VAL B 1 376 ? 27.484 38.850 -24.591 1.00 29.60 376 VAL B C 1
ATOM 6668 O O . VAL B 1 376 ? 26.899 39.928 -24.602 1.00 29.21 376 VAL B O 1
ATOM 6672 N N . ILE B 1 377 ? 27.602 38.097 -25.678 1.00 27.01 377 ILE B N 1
ATOM 6673 C CA . ILE B 1 377 ? 27.014 38.504 -26.950 1.00 34.60 377 ILE B CA 1
ATOM 6674 C C . ILE B 1 377 ? 25.496 38.750 -26.871 1.00 34.41 377 ILE B C 1
ATOM 6675 O O . ILE B 1 377 ? 24.999 39.713 -27.440 1.00 31.55 377 ILE B O 1
ATOM 6680 N N . GLU B 1 378 ? 24.770 37.876 -26.173 1.00 30.06 378 GLU B N 1
ATOM 6681 C CA . GLU B 1 378 ? 23.317 37.983 -26.087 1.00 31.21 378 GLU B CA 1
ATOM 6682 C C . GLU B 1 378 ? 22.885 39.350 -25.600 1.00 31.26 378 GLU B C 1
ATOM 6683 O O . GLU B 1 378 ? 21.919 39.921 -26.105 1.00 31.97 378 GLU B O 1
ATOM 6689 N N . GLU B 1 379 ? 23.588 39.872 -24.603 1.00 21.04 379 GLU B N 1
ATOM 6690 C CA . GLU B 1 379 ? 23.178 41.139 -24.029 1.00 28.36 379 GLU B CA 1
ATOM 6691 C C . GLU B 1 379 ? 23.586 42.306 -24.934 1.00 32.48 379 GLU B C 1
ATOM 6692 O O . GLU B 1 379 ? 22.882 43.308 -24.993 1.00 38.97 379 GLU B O 1
ATOM 6698 N N . VAL B 1 380 ? 24.714 42.167 -25.639 1.00 29.84 380 VAL B N 1
ATOM 6699 C CA . VAL B 1 380 ? 25.127 43.166 -26.614 1.00 29.44 380 VAL B CA 1
ATOM 6700 C C . VAL B 1 380 ? 24.057 43.260 -27.697 1.00 30.11 380 VAL B C 1
ATOM 6701 O O . VAL B 1 380 ? 23.643 44.352 -28.080 1.00 31.30 380 VAL B O 1
ATOM 6705 N N . ALA B 1 381 ? 23.555 42.111 -28.135 1.00 29.51 381 ALA B N 1
ATOM 6706 C CA . ALA B 1 381 ? 22.525 42.093 -29.161 1.00 27.27 381 ALA B CA 1
ATOM 6707 C C . ALA B 1 381 ? 21.228 42.719 -28.658 1.00 28.82 381 ALA B C 1
ATOM 6708 O O . ALA B 1 381 ? 20.500 43.344 -29.421 1.00 31.12 381 ALA B O 1
ATOM 6710 N N . ARG B 1 382 ? 20.946 42.577 -27.369 1.00 27.56 382 ARG B N 1
ATOM 6711 C CA . ARG B 1 382 ? 19.751 43.209 -26.814 1.00 31.36 382 ARG B CA 1
ATOM 6712 C C . ARG B 1 382 ? 19.896 44.739 -26.858 1.00 33.63 382 ARG B C 1
ATOM 6713 O O . ARG B 1 382 ? 18.972 45.458 -27.253 1.00 33.37 382 ARG B O 1
ATOM 6721 N N . ALA B 1 383 ? 21.076 45.222 -26.486 1.00 32.65 383 ALA B N 1
ATOM 6722 C CA . ALA B 1 383 ? 21.368 46.645 -26.519 1.00 36.86 383 ALA B CA 1
ATOM 6723 C C . ALA B 1 383 ? 21.283 47.186 -27.952 1.00 40.79 383 ALA B C 1
ATOM 6724 O O . ALA B 1 383 ? 20.703 48.248 -28.188 1.00 38.58 383 ALA B O 1
ATOM 6726 N N . VAL B 1 384 ? 21.853 46.454 -28.906 1.00 29.73 384 VAL B N 1
ATOM 6727 C CA . VAL B 1 384 ? 21.751 46.860 -30.295 1.00 33.82 384 VAL B CA 1
ATOM 6728 C C . VAL B 1 384 ? 20.283 46.978 -30.714 1.00 36.19 384 VAL B C 1
ATOM 6729 O O . VAL B 1 384 ? 19.897 47.900 -31.436 1.00 40.51 384 VAL B O 1
ATOM 6733 N N . ASP B 1 385 ? 19.453 46.065 -30.228 1.00 33.23 385 ASP B N 1
ATOM 6734 C CA . ASP B 1 385 ? 18.035 46.092 -30.565 1.00 36.95 385 ASP B CA 1
ATOM 6735 C C . ASP B 1 385 ? 17.307 47.316 -30.031 1.00 38.24 385 ASP B C 1
ATOM 6736 O O . ASP B 1 385 ? 16.482 47.898 -30.750 1.00 32.62 385 ASP B O 1
ATOM 6741 N N . ASP B 1 386 ? 17.573 47.675 -28.770 1.00 26.83 386 ASP B N 1
ATOM 6742 C CA . ASP B 1 386 ? 17.021 48.903 -28.200 1.00 32.83 386 ASP B CA 1
ATOM 6743 C C . ASP B 1 386 ? 17.367 50.065 -29.149 1.00 33.24 386 ASP B C 1
ATOM 6744 O O . ASP B 1 386 ? 16.512 50.872 -29.507 1.00 32.37 386 ASP B O 1
ATOM 6749 N N . ALA B 1 387 ? 18.642 50.148 -29.524 1.00 36.57 387 ALA B N 1
ATOM 6750 C CA . ALA B 1 387 ? 19.153 51.304 -30.248 1.00 37.64 387 ALA B CA 1
ATOM 6751 C C . ALA B 1 387 ? 18.606 51.373 -31.668 1.00 39.11 387 ALA B C 1
ATOM 6752 O O . ALA B 1 387 ? 18.282 52.454 -32.152 1.00 44.43 387 ALA B O 1
ATOM 6754 N N . VAL B 1 388 ? 18.523 50.220 -32.330 1.00 34.63 388 VAL B N 1
ATOM 6755 C CA . VAL B 1 388 ? 17.878 50.121 -33.634 1.00 32.90 388 VAL B CA 1
ATOM 6756 C C . VAL B 1 388 ? 16.433 50.626 -33.544 1.00 31.11 388 VAL B C 1
ATOM 6757 O O . VAL B 1 388 ? 15.991 51.431 -34.362 1.00 29.26 388 VAL B O 1
ATOM 6761 N N . GLY B 1 389 ? 15.706 50.163 -32.532 1.00 30.23 389 GLY B N 1
ATOM 6762 C CA . GLY B 1 389 ? 14.360 50.639 -32.283 1.00 30.32 389 GLY B CA 1
ATOM 6763 C C . GLY B 1 389 ? 14.256 52.162 -32.199 1.00 36.39 389 GLY B C 1
ATOM 6764 O O . GLY B 1 389 ? 13.419 52.765 -32.866 1.00 31.36 389 GLY B O 1
ATOM 6765 N N . VAL B 1 390 ? 15.106 52.792 -31.394 1.00 30.84 390 VAL B N 1
ATOM 6766 C CA . VAL B 1 390 ? 14.960 54.227 -31.137 1.00 31.53 390 VAL B CA 1
ATOM 6767 C C . VAL B 1 390 ? 15.533 55.074 -32.253 1.00 40.33 390 VAL B C 1
ATOM 6768 O O . VAL B 1 390 ? 15.012 56.153 -32.526 1.00 36.21 390 VAL B O 1
ATOM 6772 N N . VAL B 1 391 ? 16.599 54.598 -32.897 1.00 37.28 391 VAL B N 1
ATOM 6773 C CA . VAL B 1 391 ? 17.042 55.246 -34.132 1.00 36.33 391 VAL B CA 1
ATOM 6774 C C . VAL B 1 391 ? 15.912 55.208 -35.169 1.00 37.30 391 VAL B C 1
ATOM 6775 O O . VAL B 1 391 ? 15.642 56.196 -35.834 1.00 38.78 391 VAL B O 1
ATOM 6779 N N . GLY B 1 392 ? 15.213 54.083 -35.264 1.00 41.64 392 GLY B N 1
ATOM 6780 C CA . GLY B 1 392 ? 14.085 53.978 -36.177 1.00 38.05 392 GLY B CA 1
ATOM 6781 C C . GLY B 1 392 ? 12.973 54.978 -35.886 1.00 43.94 392 GLY B C 1
ATOM 6782 O O . GLY B 1 392 ? 12.500 55.671 -36.790 1.00 46.38 392 GLY B O 1
ATOM 6783 N N . CYS B 1 393 ? 12.558 55.060 -34.622 1.00 36.35 393 CYS B N 1
ATOM 6784 C CA . CYS B 1 393 ? 11.527 56.001 -34.218 1.00 30.30 393 CYS B CA 1
ATOM 6785 C C . CYS B 1 393 ? 11.928 57.423 -34.542 1.00 37.63 393 CYS B C 1
ATOM 6786 O O . CYS B 1 393 ? 11.111 58.223 -35.006 1.00 36.07 393 CYS B O 1
ATOM 6789 N N . THR B 1 394 ? 13.184 57.750 -34.266 1.00 37.00 394 THR B N 1
ATOM 6790 C CA . THR B 1 394 ? 13.656 59.103 -34.507 1.00 38.81 394 THR B CA 1
ATOM 6791 C C . THR B 1 394 ? 13.572 59.430 -36.004 1.00 45.28 394 THR B C 1
ATOM 6792 O O . THR B 1 394 ? 13.047 60.469 -36.387 1.00 46.10 394 THR B O 1
ATOM 6796 N N . ILE B 1 395 ? 14.041 58.516 -36.847 1.00 48.68 395 ILE B N 1
ATOM 6797 C CA . ILE B 1 395 ? 13.960 58.707 -38.293 1.00 48.22 395 ILE B CA 1
ATOM 6798 C C . ILE B 1 395 ? 12.517 58.885 -38.781 1.00 49.93 395 ILE B C 1
ATOM 6799 O O . ILE B 1 395 ? 12.239 59.754 -39.608 1.00 52.61 395 ILE B O 1
ATOM 6804 N N . GLU B 1 396 ? 11.606 58.073 -38.252 1.00 48.88 396 GLU B N 1
ATOM 6805 C CA . GLU B 1 396 ? 10.210 58.100 -38.664 1.00 43.35 396 GLU B CA 1
ATOM 6806 C C . GLU B 1 396 ? 9.460 59.311 -38.123 1.00 49.33 396 GLU B C 1
ATOM 6807 O O . GLU B 1 396 ? 8.577 59.845 -38.786 1.00 45.59 396 GLU B O 1
ATOM 6813 N N . ASP B 1 397 ? 9.814 59.733 -36.918 1.00 46.06 397 ASP B N 1
ATOM 6814 C CA . ASP B 1 397 ? 9.007 60.689 -36.177 1.00 44.20 397 ASP B CA 1
ATOM 6815 C C . ASP B 1 397 ? 9.544 62.104 -36.252 1.00 43.59 397 ASP B C 1
ATOM 6816 O O . ASP B 1 397 ? 8.775 63.058 -36.210 1.00 36.61 397 ASP B O 1
ATOM 6821 N N . GLY B 1 398 ? 10.866 62.230 -36.306 1.00 46.77 398 GLY B N 1
ATOM 6822 C CA . GLY B 1 398 ? 11.516 63.526 -36.274 1.00 48.60 398 GLY B CA 1
ATOM 6823 C C . GLY B 1 398 ? 11.326 64.287 -34.973 1.00 50.52 398 GLY B C 1
ATOM 6824 O O . GLY B 1 398 ? 11.438 65.505 -34.967 1.00 57.92 398 GLY B O 1
ATOM 6825 N N . ARG B 1 399 ? 11.060 63.579 -33.872 1.00 44.78 399 ARG B N 1
ATOM 6826 C CA . ARG B 1 399 ? 10.818 64.215 -32.570 1.00 39.25 399 ARG B CA 1
ATOM 6827 C C . ARG B 1 399 ? 11.540 63.513 -31.415 1.00 43.24 399 ARG B C 1
ATOM 6828 O O . ARG B 1 399 ? 11.361 62.314 -31.189 1.00 36.72 399 ARG B O 1
ATOM 6836 N N . ILE B 1 400 ? 12.339 64.270 -30.671 1.00 41.49 400 ILE B N 1
ATOM 6837 C CA . ILE B 1 400 ? 13.065 63.723 -29.540 1.00 34.10 400 ILE B CA 1
ATOM 6838 C C . ILE B 1 400 ? 12.796 64.558 -28.289 1.00 42.54 400 ILE B C 1
ATOM 6839 O O . ILE B 1 400 ? 12.313 65.685 -28.387 1.00 35.98 400 ILE B O 1
ATOM 6844 N N . VAL B 1 401 ? 13.076 63.986 -27.119 1.00 33.63 401 VAL B N 1
ATOM 6845 C CA . VAL B 1 401 ? 13.026 64.720 -25.855 1.00 35.55 401 VAL B CA 1
ATOM 6846 C C . VAL B 1 401 ? 14.336 64.491 -25.114 1.00 37.67 401 VAL B C 1
ATOM 6847 O O . VAL B 1 401 ? 15.105 63.599 -25.478 1.00 38.86 401 VAL B O 1
ATOM 6851 N N . SER B 1 402 ? 14.586 65.280 -24.073 1.00 37.08 402 SER B N 1
ATOM 6852 C CA . SER B 1 402 ? 15.753 65.061 -23.211 1.00 34.04 402 SER B CA 1
ATOM 6853 C C . SER B 1 402 ? 15.526 63.932 -22.192 1.00 40.08 402 SER B C 1
ATOM 6854 O O . SER B 1 402 ? 14.403 63.694 -21.747 1.00 37.71 402 SER B O 1
ATOM 6857 N N . GLY B 1 403 ? 16.603 63.257 -21.806 1.00 41.37 403 GLY B N 1
ATOM 6858 C CA . GLY B 1 403 ? 16.495 62.088 -20.957 1.00 35.85 403 GLY B CA 1
ATOM 6859 C C . GLY B 1 403 ? 16.764 62.351 -19.490 1.00 38.54 403 GLY B C 1
ATOM 6860 O O . GLY B 1 403 ? 16.568 63.462 -19.004 1.00 34.85 403 GLY B O 1
ATOM 6861 N N . GLY B 1 404 ? 17.189 61.310 -18.776 1.00 36.33 404 GLY B N 1
ATOM 6862 C CA . GLY B 1 404 ? 17.592 61.449 -17.391 1.00 39.84 404 GLY B CA 1
ATOM 6863 C C . GLY B 1 404 ? 16.431 61.813 -16.492 1.00 39.30 404 GLY B C 1
ATOM 6864 O O . GLY B 1 404 ? 16.628 62.280 -15.374 1.00 39.26 404 GLY B O 1
ATOM 6865 N N . GLY B 1 405 ? 15.215 61.607 -16.981 1.00 33.01 405 GLY B N 1
ATOM 6866 C CA . GLY B 1 405 ? 14.021 61.917 -16.202 1.00 32.85 405 GLY B CA 1
ATOM 6867 C C . GLY B 1 405 ? 13.611 63.380 -16.226 1.00 38.01 405 GLY B C 1
ATOM 6868 O O . GLY B 1 405 ? 12.684 63.787 -15.531 1.00 40.95 405 GLY B O 1
ATOM 6869 N N . SER B 1 406 ? 14.310 64.174 -17.031 1.00 42.78 406 SER B N 1
ATOM 6870 C CA . SER B 1 406 ? 14.024 65.597 -17.157 1.00 37.99 406 SER B CA 1
ATOM 6871 C C . SER B 1 406 ? 12.642 65.829 -17.758 1.00 41.00 406 SER B C 1
ATOM 6872 O O . SER B 1 406 ? 11.882 66.686 -17.300 1.00 37.58 406 SER B O 1
ATOM 6875 N N . THR B 1 407 ? 12.307 65.054 -18.781 1.00 41.56 407 THR B N 1
ATOM 6876 C CA . THR B 1 407 ? 11.011 65.205 -19.432 1.00 37.91 407 THR B CA 1
ATOM 6877 C C . THR B 1 407 ? 9.851 64.844 -18.473 1.00 42.30 407 THR B C 1
ATOM 6878 O O . THR B 1 407 ? 8.801 65.505 -18.469 1.00 34.01 407 THR B O 1
ATOM 6882 N N . GLU B 1 408 ? 10.052 63.829 -17.632 1.00 35.20 408 GLU B N 1
ATOM 6883 C CA . GLU B 1 408 ? 9.025 63.456 -16.661 1.00 35.91 408 GLU B CA 1
ATOM 6884 C C . GLU B 1 408 ? 8.840 64.570 -15.637 1.00 39.87 408 GLU B C 1
ATOM 6885 O O . GLU B 1 408 ? 7.717 64.855 -15.206 1.00 39.08 408 GLU B O 1
ATOM 6891 N N . VAL B 1 409 ? 9.944 65.198 -15.240 1.00 42.91 409 VAL B N 1
ATOM 6892 C CA . VAL B 1 409 ? 9.864 66.305 -14.289 1.00 40.67 409 VAL B CA 1
ATOM 6893 C C . VAL B 1 409 ? 9.073 67.471 -14.899 1.00 34.40 409 VAL B C 1
ATOM 6894 O O . VAL B 1 409 ? 8.138 67.989 -14.285 1.00 36.69 409 VAL B O 1
ATOM 6898 N N . GLU B 1 410 ? 9.429 67.863 -16.116 1.00 38.34 410 GLU B N 1
ATOM 6899 C CA . GLU B 1 410 ? 8.695 68.910 -16.828 1.00 40.39 410 GLU B CA 1
ATOM 6900 C C . GLU B 1 410 ? 7.205 68.576 -16.918 1.00 39.95 410 GLU B C 1
ATOM 6901 O O . GLU B 1 410 ? 6.341 69.398 -16.578 1.00 40.26 410 GLU B O 1
ATOM 6907 N N . LEU B 1 411 ? 6.906 67.363 -17.374 1.00 37.98 411 LEU B N 1
ATOM 6908 C CA . LEU B 1 411 ? 5.522 66.917 -17.514 1.00 35.38 411 LEU B CA 1
ATOM 6909 C C . LEU B 1 411 ? 4.777 67.006 -16.189 1.00 38.07 411 LEU B C 1
ATOM 6910 O O . LEU B 1 411 ? 3.688 67.557 -16.101 1.00 46.38 411 LEU B O 1
ATOM 6915 N N . SER B 1 412 ? 5.368 66.414 -15.164 1.00 40.20 412 SER B N 1
ATOM 6916 C CA . SER B 1 412 ? 4.803 66.422 -13.829 1.00 43.48 412 SER B CA 1
ATOM 6917 C C . SER B 1 412 ? 4.485 67.842 -13.349 1.00 47.00 412 SER B C 1
ATOM 6918 O O . SER B 1 412 ? 3.421 68.099 -12.782 1.00 50.22 412 SER B O 1
ATOM 6921 N N . MET B 1 413 ? 5.418 68.762 -13.573 1.00 48.88 413 MET B N 1
ATOM 6922 C CA . MET B 1 413 ? 5.241 70.157 -13.173 1.00 50.38 413 MET B CA 1
ATOM 6923 C C . MET B 1 413 ? 4.050 70.796 -13.904 1.00 43.21 413 MET B C 1
ATOM 6924 O O . MET B 1 413 ? 3.230 71.482 -13.290 1.00 42.45 413 MET B O 1
ATOM 6929 N N . LYS B 1 414 ? 3.946 70.551 -15.211 1.00 40.57 414 LYS B N 1
ATOM 6930 C CA . LYS B 1 414 ? 2.860 71.122 -16.013 1.00 37.93 414 LYS B CA 1
ATOM 6931 C C . LYS B 1 414 ? 1.490 70.503 -15.679 1.00 36.20 414 LYS B C 1
ATOM 6932 O O . LYS B 1 414 ? 0.466 71.186 -15.692 1.00 52.76 414 LYS B O 1
ATOM 6938 N N . LEU B 1 415 ? 1.476 69.221 -15.346 1.00 34.34 415 LEU B N 1
ATOM 6939 C CA . LEU B 1 415 ? 0.235 68.554 -14.978 1.00 40.52 415 LEU B CA 1
ATOM 6940 C C . LEU B 1 415 ? -0.299 69.035 -13.633 1.00 42.36 415 LEU B C 1
ATOM 6941 O O . LEU B 1 415 ? -1.510 69.040 -13.413 1.00 45.58 415 LEU B O 1
ATOM 6946 N N . ARG B 1 416 ? 0.600 69.437 -12.736 1.00 42.47 416 ARG B N 1
ATOM 6947 C CA . ARG B 1 416 ? 0.171 69.976 -11.449 1.00 46.37 416 ARG B CA 1
ATOM 6948 C C . ARG B 1 416 ? -0.502 71.318 -11.648 1.00 51.07 416 ARG B C 1
ATOM 6949 O O . ARG B 1 416 ? -1.464 71.647 -10.949 1.00 48.89 416 ARG B O 1
ATOM 6957 N N . GLU B 1 417 ? 0.027 72.092 -12.592 1.00 48.79 417 GLU B N 1
ATOM 6958 C CA . GLU B 1 417 ? -0.593 73.349 -12.991 1.00 55.31 417 GLU B CA 1
ATOM 6959 C C . GLU B 1 417 ? -1.980 73.051 -13.534 1.00 50.71 417 GLU B C 1
ATOM 6960 O O . GLU B 1 417 ? -2.970 73.649 -13.108 1.00 46.58 417 GLU B O 1
ATOM 6966 N N . TYR B 1 418 ? -2.035 72.128 -14.490 1.00 40.82 418 TYR B N 1
ATOM 6967 C CA . TYR B 1 418 ? -3.293 71.749 -15.124 1.00 38.16 418 TYR B CA 1
ATOM 6968 C C . TYR B 1 418 ? -4.294 71.298 -14.060 1.00 45.88 418 TYR B C 1
ATOM 6969 O O . TYR B 1 418 ? -5.460 71.699 -14.077 1.00 45.58 418 TYR B O 1
ATOM 6978 N N . ALA B 1 419 ? -3.808 70.489 -13.122 1.00 51.09 419 ALA B N 1
ATOM 6979 C CA . ALA B 1 419 ? -4.619 69.953 -12.036 1.00 48.21 419 ALA B CA 1
ATOM 6980 C C . ALA B 1 419 ? -5.321 71.062 -11.265 1.00 53.44 419 ALA B C 1
ATOM 6981 O O . ALA B 1 419 ? -6.446 70.880 -10.784 1.00 50.89 419 ALA B O 1
ATOM 6983 N N . GLU B 1 420 ? -4.644 72.203 -11.154 1.00 50.70 420 GLU B N 1
ATOM 6984 C CA . GLU B 1 420 ? -5.135 73.342 -10.382 1.00 58.38 420 GLU B CA 1
ATOM 6985 C C . GLU B 1 420 ? -6.507 73.792 -10.844 1.00 53.59 420 GLU B C 1
ATOM 6986 O O . GLU B 1 420 ? -7.320 74.264 -10.043 1.00 52.35 420 GLU B O 1
ATOM 6992 N N . GLY B 1 421 ? -6.756 73.655 -12.141 1.00 49.80 421 GLY B N 1
ATOM 6993 C CA . GLY B 1 421 ? -7.999 74.120 -12.722 1.00 47.62 421 GLY B CA 1
ATOM 6994 C C . GLY B 1 421 ? -9.038 73.025 -12.818 1.00 56.66 421 GLY B C 1
ATOM 6995 O O . GLY B 1 421 ? -10.057 73.192 -13.494 1.00 58.23 421 GLY B O 1
ATOM 6996 N N . ILE B 1 422 ? -8.785 71.900 -12.154 1.00 54.12 422 ILE B N 1
ATOM 6997 C CA . ILE B 1 422 ? -9.741 70.795 -12.148 1.00 49.60 422 ILE B CA 1
ATOM 6998 C C . ILE B 1 422 ? -10.620 70.872 -10.902 1.00 56.71 422 ILE B C 1
ATOM 6999 O O . ILE B 1 422 ? -10.121 71.084 -9.799 1.00 61.63 422 ILE B O 1
ATOM 7004 N N . SER B 1 423 ? -11.925 70.692 -11.080 1.00 62.92 423 SER B N 1
ATOM 7005 C CA . SER B 1 423 ? -12.862 70.783 -9.965 1.00 71.86 423 SER B CA 1
ATOM 7006 C C . SER B 1 423 ? -13.282 69.417 -9.416 1.00 68.89 423 SER B C 1
ATOM 7007 O O . SER B 1 423 ? -13.589 68.485 -10.169 1.00 59.20 423 SER B O 1
ATOM 7010 N N . GLY B 1 424 ? -13.304 69.312 -8.092 1.00 76.14 424 GLY B N 1
ATOM 7011 C CA . GLY B 1 424 ? -13.822 68.125 -7.439 1.00 82.56 424 GLY B CA 1
ATOM 7012 C C . GLY B 1 424 ? -12.761 67.089 -7.139 1.00 76.08 424 GLY B C 1
ATOM 7013 O O . GLY B 1 424 ? -11.568 67.360 -7.239 1.00 73.08 424 GLY B O 1
ATOM 7014 N N . ARG B 1 425 ? -13.210 65.897 -6.764 1.00 72.74 425 ARG B N 1
ATOM 7015 C CA . ARG B 1 425 ? -12.314 64.799 -6.424 1.00 62.35 425 ARG B CA 1
ATOM 7016 C C . ARG B 1 425 ? -11.382 64.465 -7.575 1.00 49.71 425 ARG B C 1
ATOM 7017 O O . ARG B 1 425 ? -10.261 64.005 -7.371 1.00 42.32 425 ARG B O 1
ATOM 7025 N N . GLU B 1 426 ? -11.861 64.692 -8.789 1.00 51.10 426 GLU B N 1
ATOM 7026 C CA . GLU B 1 426 ? -11.099 64.366 -9.976 1.00 43.73 426 GLU B CA 1
ATOM 7027 C C . GLU B 1 426 ? -9.727 65.013 -9.911 1.00 39.72 426 GLU B C 1
ATOM 7028 O O . GLU B 1 426 ? -8.753 64.462 -10.407 1.00 43.53 426 GLU B O 1
ATOM 7034 N N . GLN B 1 427 ? -9.653 66.180 -9.287 1.00 36.81 427 GLN B N 1
ATOM 7035 C CA . GLN B 1 427 ? -8.385 66.877 -9.148 1.00 42.17 427 GLN B CA 1
ATOM 7036 C C . GLN B 1 427 ? -7.342 66.016 -8.436 1.00 42.35 427 GLN B C 1
ATOM 7037 O O . GLN B 1 427 ? -6.166 66.037 -8.794 1.00 42.57 427 GLN B O 1
ATOM 7043 N N . LEU B 1 428 ? -7.776 65.263 -7.428 1.00 49.41 428 LEU B N 1
ATOM 7044 C CA . LEU B 1 428 ? -6.871 64.412 -6.659 1.00 45.31 428 LEU B CA 1
ATOM 7045 C C . LEU B 1 428 ? -6.217 63.383 -7.565 1.00 39.18 428 LEU B C 1
ATOM 7046 O O . LEU B 1 428 ? -5.026 63.115 -7.456 1.00 39.49 428 LEU B O 1
ATOM 7051 N N . ALA B 1 429 ? -7.002 62.801 -8.461 1.00 32.83 429 ALA B N 1
ATOM 7052 C CA . ALA B 1 429 ? -6.463 61.799 -9.366 1.00 36.36 429 ALA B CA 1
ATOM 7053 C C . ALA B 1 429 ? -5.470 62.424 -10.372 1.00 35.63 429 ALA B C 1
ATOM 7054 O O . ALA B 1 429 ? -4.414 61.856 -10.646 1.00 31.23 429 ALA B O 1
ATOM 7056 N N . VAL B 1 430 ? -5.795 63.600 -10.897 1.00 36.22 430 VAL B N 1
ATOM 7057 C CA . VAL B 1 430 ? -4.902 64.285 -11.831 1.00 38.52 430 VAL B CA 1
ATOM 7058 C C . VAL B 1 430 ? -3.557 64.581 -11.153 1.00 47.45 430 VAL B C 1
ATOM 7059 O O . VAL B 1 430 ? -2.497 64.361 -11.746 1.00 44.75 430 VAL B O 1
ATOM 7063 N N . ARG B 1 431 ? -3.595 65.044 -9.902 1.00 45.64 431 ARG B N 1
ATOM 7064 C CA . ARG B 1 431 ? -2.361 65.308 -9.156 1.00 42.34 431 ARG B CA 1
ATOM 7065 C C . ARG B 1 431 ? -1.610 64.012 -8.907 1.00 39.27 431 ARG B C 1
ATOM 7066 O O . ARG B 1 431 ? -0.375 63.978 -8.944 1.00 39.32 431 ARG B O 1
ATOM 7074 N N . ALA B 1 432 ? -2.354 62.945 -8.648 1.00 35.38 432 ALA B N 1
ATOM 7075 C CA . ALA B 1 432 ? -1.723 61.648 -8.411 1.00 40.17 432 ALA B CA 1
ATOM 7076 C C . ALA B 1 432 ? -0.937 61.192 -9.643 1.00 34.82 432 ALA B C 1
ATOM 7077 O O . ALA B 1 432 ? 0.184 60.702 -9.532 1.00 30.95 432 ALA B O 1
ATOM 7079 N N . PHE B 1 433 ? -1.537 61.357 -10.814 1.00 32.12 433 PHE B N 1
ATOM 7080 C CA . PHE B 1 433 ? -0.902 60.969 -12.074 1.00 32.90 433 PHE B CA 1
ATOM 7081 C C . PHE B 1 433 ? 0.382 61.786 -12.237 1.00 39.49 433 PHE B C 1
ATOM 7082 O O . PHE B 1 433 ? 1.457 61.235 -12.512 1.00 26.39 433 PHE B O 1
ATOM 7090 N N . ALA B 1 434 ? 0.258 63.102 -12.051 1.00 38.44 434 ALA B N 1
ATOM 7091 C CA . ALA B 1 434 ? 1.395 64.011 -12.105 1.00 36.96 434 ALA B CA 1
ATOM 7092 C C . ALA B 1 434 ? 2.531 63.485 -11.244 1.00 37.75 434 ALA B C 1
ATOM 7093 O O . ALA B 1 434 ? 3.658 63.306 -11.709 1.00 41.98 434 ALA B O 1
ATOM 7095 N N . ASP B 1 435 ? 2.227 63.226 -9.981 1.00 36.05 435 ASP B N 1
ATOM 7096 C CA . ASP B 1 435 ? 3.234 62.717 -9.060 1.00 40.34 435 ASP B CA 1
ATOM 7097 C C . ASP B 1 435 ? 3.837 61.360 -9.480 1.00 39.16 435 ASP B C 1
ATOM 7098 O O . ASP B 1 435 ? 5.009 61.104 -9.248 1.00 46.87 435 ASP B O 1
ATOM 7103 N N . ALA B 1 436 ? 3.043 60.506 -10.114 1.00 35.05 436 ALA B N 1
ATOM 7104 C CA . ALA B 1 436 ? 3.507 59.175 -10.482 1.00 33.77 436 ALA B CA 1
ATOM 7105 C C . ALA B 1 436 ? 4.674 59.248 -11.460 1.00 29.77 436 ALA B C 1
ATOM 7106 O O . ALA B 1 436 ? 5.621 58.466 -11.386 1.00 30.84 436 ALA B O 1
ATOM 7108 N N . LEU B 1 437 ? 4.612 60.216 -12.366 1.00 33.26 437 LEU B N 1
ATOM 7109 C CA . LEU B 1 437 ? 5.641 60.384 -13.385 1.00 30.51 437 LEU B CA 1
ATOM 7110 C C . LEU B 1 437 ? 7.040 60.541 -12.800 1.00 36.45 437 LEU B C 1
ATOM 7111 O O . LEU B 1 437 ? 8.025 60.134 -13.414 1.00 46.61 437 LEU B O 1
ATOM 7116 N N . GLU B 1 438 ? 7.128 61.129 -11.613 1.00 30.49 438 GLU B N 1
ATOM 7117 C CA . GLU B 1 438 ? 8.417 61.354 -10.964 1.00 38.63 438 GLU B CA 1
ATOM 7118 C C . GLU B 1 438 ? 9.084 60.070 -10.463 1.00 37.35 438 GLU B C 1
ATOM 7119 O O . GLU B 1 438 ? 10.228 60.096 -10.015 1.00 34.75 438 GLU B O 1
ATOM 7125 N N . VAL B 1 439 ? 8.378 58.947 -10.530 1.00 33.67 439 VAL B N 1
ATOM 7126 C CA . VAL B 1 439 ? 9.005 57.680 -10.174 1.00 30.42 439 VAL B CA 1
ATOM 7127 C C . VAL B 1 439 ? 10.239 57.438 -11.068 1.00 34.42 439 VAL B C 1
ATOM 7128 O O . VAL B 1 439 ? 11.195 56.769 -10.663 1.00 31.27 439 VAL B O 1
ATOM 7132 N N . ILE B 1 440 ? 10.237 57.993 -12.279 1.00 28.19 440 ILE B N 1
ATOM 7133 C CA . ILE B 1 440 ? 11.377 57.783 -13.168 1.00 32.39 440 ILE B CA 1
ATOM 7134 C C . ILE B 1 440 ? 12.656 58.488 -12.677 1.00 36.41 440 ILE B C 1
ATOM 7135 O O . ILE B 1 440 ? 13.655 57.821 -12.405 1.00 37.89 440 ILE B O 1
ATOM 7140 N N . PRO B 1 441 ? 12.630 59.832 -12.549 1.00 37.55 441 PRO B N 1
ATOM 7141 C CA . PRO B 1 441 ? 13.789 60.530 -11.972 1.00 36.33 441 PRO B CA 1
ATOM 7142 C C . PRO B 1 441 ? 14.128 60.046 -10.564 1.00 37.48 441 PRO B C 1
ATOM 7143 O O . PRO B 1 441 ? 15.309 59.910 -10.240 1.00 42.30 441 PRO B O 1
ATOM 7147 N N . ARG B 1 442 ? 13.126 59.768 -9.737 1.00 32.40 442 ARG B N 1
ATOM 7148 C CA . ARG B 1 442 ? 13.433 59.214 -8.418 1.00 37.24 442 ARG B CA 1
ATOM 7149 C C . ARG B 1 442 ? 14.183 57.875 -8.492 1.00 33.76 442 ARG B C 1
ATOM 7150 O O . ARG B 1 442 ? 15.144 57.657 -7.758 1.00 33.97 442 ARG B O 1
ATOM 7158 N N . THR B 1 443 ? 13.760 56.978 -9.377 1.00 39.22 443 THR B N 1
ATOM 7159 C CA . THR B 1 443 ? 14.419 55.669 -9.485 1.00 38.54 443 THR B CA 1
ATOM 7160 C C . THR B 1 443 ? 15.815 55.734 -10.121 1.00 37.03 443 THR B C 1
ATOM 7161 O O . THR B 1 443 ? 16.720 54.983 -9.746 1.00 40.41 443 THR B O 1
ATOM 7165 N N . LEU B 1 444 ? 15.974 56.616 -11.099 1.00 38.94 444 LEU B N 1
ATOM 7166 C CA . LEU B 1 444 ? 17.282 56.883 -11.690 1.00 42.68 444 LEU B CA 1
ATOM 7167 C C . LEU B 1 444 ? 18.279 57.248 -10.579 1.00 38.98 444 LEU B C 1
ATOM 7168 O O . LEU B 1 444 ? 19.399 56.741 -10.527 1.00 39.06 444 LEU B O 1
ATOM 7173 N N . ALA B 1 445 ? 17.862 58.146 -9.695 1.00 37.00 445 ALA B N 1
ATOM 7174 C CA . ALA B 1 445 ? 18.731 58.625 -8.625 1.00 43.43 445 ALA B CA 1
ATOM 7175 C C . ALA B 1 445 ? 18.992 57.538 -7.569 1.00 44.12 445 ALA B C 1
ATOM 7176 O O . ALA B 1 445 ? 20.115 57.364 -7.113 1.00 45.81 445 ALA B O 1
ATOM 7178 N N . GLU B 1 446 ? 17.951 56.800 -7.205 1.00 43.12 446 GLU B N 1
ATOM 7179 C CA . GLU B 1 446 ? 18.084 55.648 -6.324 1.00 41.19 446 GLU B CA 1
ATOM 7180 C C . GLU B 1 446 ? 19.168 54.697 -6.816 1.00 42.37 446 GLU B C 1
ATOM 7181 O O . GLU B 1 446 ? 20.118 54.370 -6.086 1.00 34.44 446 GLU B O 1
ATOM 7187 N N . ASN B 1 447 ? 19.001 54.216 -8.046 1.00 38.94 447 ASN B N 1
ATOM 7188 C CA . ASN B 1 447 ? 19.904 53.206 -8.577 1.00 35.68 447 ASN B CA 1
ATOM 7189 C C . ASN B 1 447 ? 21.340 53.736 -8.652 1.00 38.43 447 ASN B C 1
ATOM 7190 O O . ASN B 1 447 ? 22.296 52.966 -8.602 1.00 41.43 447 ASN B O 1
ATOM 7195 N N . ALA B 1 448 ? 21.481 55.058 -8.733 1.00 39.12 448 ALA B N 1
ATOM 7196 C CA . ALA B 1 448 ? 22.804 55.690 -8.743 1.00 43.59 448 ALA B CA 1
ATOM 7197 C C . ALA B 1 448 ? 23.384 55.877 -7.345 1.00 49.65 448 ALA B C 1
ATOM 7198 O O . ALA B 1 448 ? 24.475 56.416 -7.192 1.00 54.30 448 ALA B O 1
ATOM 7200 N N . GLY B 1 449 ? 22.647 55.452 -6.326 1.00 48.77 449 GLY B N 1
ATOM 7201 C CA . GLY B 1 449 ? 23.085 55.636 -4.951 1.00 48.27 449 GLY B CA 1
ATOM 7202 C C . GLY B 1 449 ? 22.977 57.067 -4.434 1.00 47.45 449 GLY B C 1
ATOM 7203 O O . GLY B 1 449 ? 23.626 57.413 -3.458 1.00 53.85 449 GLY B O 1
ATOM 7204 N N . LEU B 1 450 ? 22.150 57.893 -5.075 1.00 41.43 450 LEU B N 1
ATOM 7205 C CA . LEU B 1 450 ? 21.960 59.289 -4.668 1.00 43.04 450 LEU B CA 1
ATOM 7206 C C . LEU B 1 450 ? 20.693 59.476 -3.823 1.00 45.52 450 LEU B C 1
ATOM 7207 O O . LEU B 1 450 ? 19.827 58.602 -3.782 1.00 46.13 450 LEU B O 1
ATOM 7212 N N . ASP B 1 451 ? 20.567 60.615 -3.149 1.00 49.64 451 ASP B N 1
ATOM 7213 C CA . ASP B 1 451 ? 19.342 60.873 -2.390 1.00 49.98 451 ASP B CA 1
ATOM 7214 C C . ASP B 1 451 ? 18.206 61.408 -3.266 1.00 48.98 451 ASP B C 1
ATOM 7215 O O . ASP B 1 451 ? 18.208 62.575 -3.674 1.00 51.34 451 ASP B O 1
ATOM 7220 N N . ALA B 1 452 ? 17.231 60.547 -3.535 1.00 45.99 452 ALA B N 1
ATOM 7221 C CA . ALA B 1 452 ? 16.160 60.847 -4.485 1.00 47.87 452 ALA B CA 1
ATOM 7222 C C . ALA B 1 452 ? 15.388 62.104 -4.134 1.00 48.85 452 ALA B C 1
ATOM 7223 O O . ALA B 1 452 ? 15.090 62.925 -5.005 1.00 51.34 452 ALA B O 1
ATOM 7225 N N . ILE B 1 453 ? 15.046 62.244 -2.862 1.00 43.53 453 ILE B N 1
ATOM 7226 C CA . ILE B 1 453 ? 14.272 63.392 -2.418 1.00 48.87 453 ILE B CA 1
ATOM 7227 C C . ILE B 1 453 ? 15.004 64.710 -2.704 1.00 45.47 453 ILE B C 1
ATOM 7228 O O . ILE B 1 453 ? 14.431 65.641 -3.281 1.00 48.35 453 ILE B O 1
ATOM 7233 N N . GLU B 1 454 ? 16.266 64.787 -2.296 1.00 48.09 454 GLU B N 1
ATOM 7234 C CA . GLU B 1 454 ? 17.062 65.997 -2.510 1.00 55.47 454 GLU B CA 1
ATOM 7235 C C . GLU B 1 454 ? 17.239 66.246 -4.003 1.00 58.47 454 GLU B C 1
ATOM 7236 O O . GLU B 1 454 ? 17.089 67.376 -4.471 1.00 61.83 454 GLU B O 1
ATOM 7242 N N . ILE B 1 455 ? 17.555 65.182 -4.740 1.00 48.53 455 ILE B N 1
ATOM 7243 C CA . ILE B 1 455 ? 17.739 65.272 -6.180 1.00 41.51 455 ILE B CA 1
ATOM 7244 C C . ILE B 1 455 ? 16.502 65.853 -6.820 1.00 43.10 455 ILE B C 1
ATOM 7245 O O . ILE B 1 455 ? 16.595 66.742 -7.660 1.00 52.69 455 ILE B O 1
ATOM 7250 N N . LEU B 1 456 ? 15.339 65.352 -6.411 1.00 46.41 456 LEU B N 1
ATOM 7251 C CA . LEU B 1 456 ? 14.062 65.824 -6.949 1.00 46.54 456 LEU B CA 1
ATOM 7252 C C . LEU B 1 456 ? 13.824 67.303 -6.683 1.00 52.08 456 LEU B C 1
ATOM 7253 O O . LEU B 1 456 ? 13.394 68.038 -7.576 1.00 54.95 456 LEU B O 1
ATOM 7258 N N . VAL B 1 457 ? 14.089 67.733 -5.454 1.00 52.20 457 VAL B N 1
ATOM 7259 C CA . VAL B 1 457 ? 13.960 69.141 -5.115 1.00 50.24 457 VAL B CA 1
ATOM 7260 C C . VAL B 1 457 ? 14.784 69.966 -6.096 1.00 50.69 457 VAL B C 1
ATOM 7261 O O . VAL B 1 457 ? 14.296 70.937 -6.680 1.00 54.90 457 VAL B O 1
ATOM 7265 N N . LYS B 1 458 ? 16.033 69.563 -6.293 1.00 49.06 458 LYS B N 1
ATOM 7266 C CA . LYS B 1 458 ? 16.908 70.283 -7.208 1.00 52.02 458 LYS B CA 1
ATOM 7267 C C . LYS B 1 458 ? 16.374 70.310 -8.644 1.00 53.85 458 LYS B C 1
ATOM 7268 O O . LYS B 1 458 ? 16.212 71.386 -9.216 1.00 54.34 458 LYS B O 1
ATOM 7274 N N . VAL B 1 459 ? 16.088 69.147 -9.228 1.00 51.40 459 VAL B N 1
ATOM 7275 C CA . VAL B 1 459 ? 15.625 69.130 -10.615 1.00 42.04 459 VAL B CA 1
ATOM 7276 C C . VAL B 1 459 ? 14.333 69.943 -10.764 1.00 47.14 459 VAL B C 1
ATOM 7277 O O . VAL B 1 459 ? 14.167 70.709 -11.713 1.00 52.38 459 VAL B O 1
ATOM 7281 N N . ARG B 1 460 ? 13.414 69.785 -9.825 1.00 46.98 460 ARG B N 1
ATOM 7282 C CA . ARG B 1 460 ? 12.190 70.575 -9.879 1.00 57.46 460 ARG B CA 1
ATOM 7283 C C . ARG B 1 460 ? 12.492 72.081 -9.946 1.00 60.74 460 ARG B C 1
ATOM 7284 O O . ARG B 1 460 ? 11.992 72.792 -10.820 1.00 64.57 460 ARG B O 1
ATOM 7292 N N . ALA B 1 461 ? 13.332 72.554 -9.034 1.00 51.42 461 ALA B N 1
ATOM 7293 C CA . ALA B 1 461 ? 13.693 73.964 -8.998 1.00 56.35 461 ALA B CA 1
ATOM 7294 C C . ALA B 1 461 ? 14.246 74.437 -10.340 1.00 57.35 461 ALA B C 1
ATOM 7295 O O . ALA B 1 461 ? 13.983 75.556 -10.760 1.00 58.17 461 ALA B O 1
ATOM 7297 N N . ALA B 1 462 ? 15.007 73.583 -11.016 1.00 54.94 462 ALA B N 1
ATOM 7298 C CA . ALA B 1 462 ? 15.589 73.961 -12.301 1.00 54.10 462 ALA B CA 1
ATOM 7299 C C . ALA B 1 462 ? 14.549 74.070 -13.420 1.00 58.09 462 ALA B C 1
ATOM 7300 O O . ALA B 1 462 ? 14.817 74.651 -14.475 1.00 58.47 462 ALA B O 1
ATOM 7302 N N . HIS B 1 463 ? 13.367 73.511 -13.194 1.00 56.12 463 HIS B N 1
ATOM 7303 C CA . HIS B 1 463 ? 12.316 73.569 -14.203 1.00 56.96 463 HIS B CA 1
ATOM 7304 C C . HIS B 1 463 ? 11.369 74.710 -13.873 1.00 56.60 463 HIS B C 1
ATOM 7305 O O . HIS B 1 463 ? 10.730 75.267 -14.759 1.00 63.33 463 HIS B O 1
ATOM 7312 N N . ALA B 1 464 ? 11.283 75.050 -12.592 1.00 59.44 464 ALA B N 1
ATOM 7313 C CA . ALA B 1 464 ? 10.385 76.109 -12.137 1.00 69.63 464 ALA B CA 1
ATOM 7314 C C . ALA B 1 464 ? 10.780 77.484 -12.695 1.00 78.12 464 ALA B C 1
ATOM 7315 O O . ALA B 1 464 ? 11.932 77.700 -13.086 1.00 68.75 464 ALA B O 1
ATOM 7317 N N . SER B 1 465 ? 9.815 78.403 -12.732 1.00 89.65 465 SER B N 1
ATOM 7318 C CA . SER B 1 465 ? 10.059 79.781 -13.175 1.00 96.32 465 SER B CA 1
ATOM 7319 C C . SER B 1 465 ? 10.436 79.852 -14.657 1.00 102.44 465 SER B C 1
ATOM 7320 O O . SER B 1 465 ? 11.273 80.667 -15.060 1.00 97.57 465 SER B O 1
ATOM 7323 N N . ASN B 1 466 ? 9.807 78.998 -15.461 1.00 107.08 466 ASN B N 1
ATOM 7324 C CA . ASN B 1 466 ? 10.133 78.890 -16.879 1.00 107.67 466 ASN B CA 1
ATOM 7325 C C . ASN B 1 466 ? 11.632 78.676 -17.108 1.00 104.92 466 ASN B C 1
ATOM 7326 O O . ASN B 1 466 ? 12.263 79.360 -17.920 1.00 102.76 466 ASN B O 1
ATOM 7331 N N . GLY B 1 467 ? 12.189 77.711 -16.381 1.00 99.17 467 GLY B N 1
ATOM 7332 C CA . GLY B 1 467 ? 13.596 77.380 -16.486 1.00 90.58 467 GLY B CA 1
ATOM 7333 C C . GLY B 1 467 ? 13.903 76.439 -17.635 1.00 83.97 467 GLY B C 1
ATOM 7334 O O . GLY B 1 467 ? 13.578 76.721 -18.790 1.00 89.06 467 GLY B O 1
ATOM 7335 N N . ASN B 1 468 ? 14.523 75.308 -17.317 1.00 70.99 468 ASN B N 1
ATOM 7336 C CA . ASN B 1 468 ? 15.053 74.422 -18.340 1.00 62.35 468 ASN B CA 1
ATOM 7337 C C . ASN B 1 468 ? 14.320 73.085 -18.426 1.00 58.29 468 ASN B C 1
ATOM 7338 O O . ASN B 1 468 ? 14.476 72.220 -17.562 1.00 56.55 468 ASN B O 1
ATOM 7343 N N . LYS B 1 469 ? 13.532 72.907 -19.478 1.00 51.33 469 LYS B N 1
ATOM 7344 C CA . LYS B 1 469 ? 12.753 71.678 -19.629 1.00 50.79 469 LYS B CA 1
ATOM 7345 C C . LYS B 1 469 ? 13.660 70.458 -19.775 1.00 47.41 469 LYS B C 1
ATOM 7346 O O . LYS B 1 469 ? 13.202 69.324 -19.668 1.00 42.73 469 LYS B O 1
ATOM 7352 N N . CYS B 1 470 ? 14.945 70.697 -20.029 1.00 46.06 470 CYS B N 1
ATOM 7353 C CA . CYS B 1 470 ? 15.881 69.611 -20.297 1.00 45.82 470 CYS B CA 1
ATOM 7354 C C . CYS B 1 470 ? 16.776 69.328 -19.094 1.00 45.23 470 CYS B C 1
ATOM 7355 O O . CYS B 1 470 ? 17.696 68.502 -19.157 1.00 42.43 470 CYS B O 1
ATOM 7358 N N . ALA B 1 471 ? 16.518 70.019 -17.996 1.00 41.23 471 ALA B N 1
ATOM 7359 C CA . ALA B 1 471 ? 17.334 69.813 -16.813 1.00 45.77 471 ALA B CA 1
ATOM 7360 C C . ALA B 1 471 ? 17.005 68.473 -16.178 1.00 43.03 471 ALA B C 1
ATOM 7361 O O . ALA B 1 471 ? 15.846 68.190 -15.860 1.00 45.62 471 ALA B O 1
ATOM 7363 N N . GLY B 1 472 ? 18.030 67.648 -16.013 1.00 38.88 472 GLY B N 1
ATOM 7364 C CA . GLY B 1 472 ? 17.902 66.402 -15.287 1.00 43.94 472 GLY B CA 1
ATOM 7365 C C . GLY B 1 472 ? 19.163 66.091 -14.500 1.00 51.16 472 GLY B C 1
ATOM 7366 O O . GLY B 1 472 ? 20.209 66.724 -14.689 1.00 41.33 472 GLY B O 1
ATOM 7367 N N . LEU B 1 473 ? 19.079 65.110 -13.610 1.00 45.77 473 LEU B N 1
ATOM 7368 C CA . LEU B 1 473 ? 20.269 64.652 -12.909 1.00 46.75 473 LEU B CA 1
ATOM 7369 C C . LEU B 1 473 ? 21.081 63.703 -13.782 1.00 48.78 473 LEU B C 1
ATOM 7370 O O . LEU B 1 473 ? 20.573 62.685 -14.246 1.00 56.10 473 LEU B O 1
ATOM 7375 N N . ASN B 1 474 ? 22.344 64.037 -14.004 1.00 47.57 474 ASN B N 1
ATOM 7376 C CA . ASN B 1 474 ? 23.244 63.129 -14.691 1.00 54.83 474 ASN B CA 1
ATOM 7377 C C . ASN B 1 474 ? 23.864 62.190 -13.672 1.00 51.54 474 ASN B C 1
ATOM 7378 O O . ASN B 1 474 ? 24.675 62.619 -12.857 1.00 53.51 474 ASN B O 1
ATOM 7383 N N . VAL B 1 475 ? 23.464 60.919 -13.706 1.00 52.49 475 VAL B N 1
ATOM 7384 C CA . VAL B 1 475 ? 23.939 59.917 -12.742 1.00 56.20 475 VAL B CA 1
ATOM 7385 C C . VAL B 1 475 ? 25.471 59.801 -12.628 1.00 61.46 475 VAL B C 1
ATOM 7386 O O . VAL B 1 475 ? 25.985 59.408 -11.582 1.00 56.16 475 VAL B O 1
ATOM 7390 N N . PHE B 1 476 ? 26.184 60.155 -13.697 1.00 66.32 476 PHE B N 1
ATOM 7391 C CA . PHE B 1 476 ? 27.645 60.148 -13.703 1.00 66.99 476 PHE B CA 1
ATOM 7392 C C . PHE B 1 476 ? 28.248 61.380 -13.022 1.00 76.95 476 PHE B C 1
ATOM 7393 O O . PHE B 1 476 ? 29.225 61.273 -12.285 1.00 83.72 476 PHE B O 1
ATOM 7401 N N . THR B 1 477 ? 27.669 62.549 -13.280 1.00 75.04 477 THR B N 1
ATOM 7402 C CA . THR B 1 477 ? 28.164 63.798 -12.715 1.00 71.49 477 THR B CA 1
ATOM 7403 C C . THR B 1 477 ? 27.801 63.902 -11.249 1.00 65.97 477 THR B C 1
ATOM 7404 O O . THR B 1 477 ? 28.615 64.293 -10.424 1.00 65.57 477 THR B O 1
ATOM 7408 N N . GLY B 1 478 ? 26.560 63.556 -10.936 1.00 67.65 478 GLY B N 1
ATOM 7409 C CA . GLY B 1 478 ? 25.998 63.823 -9.626 1.00 65.35 478 GLY B CA 1
ATOM 7410 C C . GLY B 1 478 ? 25.295 65.169 -9.655 1.00 64.08 478 GLY B C 1
ATOM 7411 O O . GLY B 1 478 ? 24.612 65.557 -8.702 1.00 58.05 478 GLY B O 1
ATOM 7412 N N . ALA B 1 479 ? 25.456 65.874 -10.772 1.00 58.11 479 ALA B N 1
ATOM 7413 C CA . ALA B 1 479 ? 24.945 67.232 -10.917 1.00 56.76 479 ALA B CA 1
ATOM 7414 C C . ALA B 1 479 ? 23.671 67.299 -11.755 1.00 54.33 479 ALA B C 1
ATOM 7415 O O . ALA B 1 479 ? 23.430 66.431 -12.593 1.00 57.10 479 ALA B O 1
ATOM 7417 N N . VAL B 1 480 ? 22.853 68.327 -11.520 1.00 51.00 480 VAL B N 1
ATOM 7418 C CA . VAL B 1 480 ? 21.730 68.617 -12.411 1.00 48.03 480 VAL B CA 1
ATOM 7419 C C . VAL B 1 480 ? 22.256 69.431 -13.586 1.00 51.32 480 VAL B C 1
ATOM 7420 O O . VAL B 1 480 ? 22.917 70.454 -13.400 1.00 55.65 480 VAL B O 1
ATOM 7424 N N . GLU B 1 481 ? 21.994 68.957 -14.799 1.00 54.45 481 GLU B N 1
ATOM 7425 C CA . GLU B 1 481 ? 22.454 69.658 -15.985 1.00 59.47 481 GLU B CA 1
ATOM 7426 C C . GLU B 1 481 ? 21.488 69.548 -17.146 1.00 58.10 481 GLU B C 1
ATOM 7427 O O . GLU B 1 481 ? 20.558 68.741 -17.131 1.00 64.80 481 GLU B O 1
ATOM 7433 N N . ASP B 1 482 ? 21.717 70.387 -18.145 1.00 43.32 482 ASP B N 1
ATOM 7434 C CA . ASP B 1 482 ? 20.938 70.368 -19.363 1.00 41.44 482 ASP B CA 1
ATOM 7435 C C . ASP B 1 482 ? 21.261 69.062 -20.070 1.00 43.27 482 ASP B C 1
ATOM 7436 O O . ASP B 1 482 ? 22.368 68.878 -20.588 1.00 39.87 482 ASP B O 1
ATOM 7441 N N . MET B 1 483 ? 20.293 68.146 -20.071 1.00 43.33 483 MET B N 1
ATOM 7442 C CA . MET B 1 483 ? 20.514 66.792 -20.584 1.00 39.50 483 MET B CA 1
ATOM 7443 C C . MET B 1 483 ? 20.645 66.805 -22.087 1.00 40.84 483 MET B C 1
ATOM 7444 O O . MET B 1 483 ? 21.386 66.014 -22.662 1.00 49.83 483 MET B O 1
ATOM 7449 N N . CYS B 1 484 ? 19.910 67.714 -22.713 1.00 48.93 484 CYS B N 1
ATOM 7450 C CA . CYS B 1 484 ? 19.949 67.890 -24.154 1.00 54.27 484 CYS B CA 1
ATOM 7451 C C . CYS B 1 484 ? 21.349 68.322 -24.599 1.00 53.24 484 CYS B C 1
ATOM 7452 O O . CYS B 1 484 ? 21.850 67.886 -25.636 1.00 51.71 484 CYS B O 1
ATOM 7455 N N . GLU B 1 485 ? 21.983 69.174 -23.799 1.00 56.30 485 GLU B N 1
ATOM 7456 C CA . GLU B 1 485 ? 23.306 69.677 -24.128 1.00 54.69 485 GLU B CA 1
ATOM 7457 C C . GLU B 1 485 ? 24.333 68.605 -23.859 1.00 60.02 485 GLU B C 1
ATOM 7458 O O . GLU B 1 485 ? 25.395 68.575 -24.483 1.00 62.99 485 GLU B O 1
ATOM 7464 N N . ASN B 1 486 ? 24.011 67.716 -22.924 1.00 54.76 486 ASN B N 1
ATOM 7465 C CA . ASN B 1 486 ? 24.870 66.578 -22.632 1.00 51.75 486 ASN B CA 1
ATOM 7466 C C . ASN B 1 486 ? 24.706 65.416 -23.625 1.00 52.28 486 ASN B C 1
ATOM 7467 O O . ASN B 1 486 ? 25.418 64.406 -23.535 1.00 46.18 486 ASN B O 1
ATOM 7472 N N . GLY B 1 487 ? 23.775 65.557 -24.568 1.00 41.66 487 GLY B N 1
ATOM 7473 C CA . GLY B 1 487 ? 23.572 64.523 -25.565 1.00 42.90 487 GLY B CA 1
ATOM 7474 C C . GLY B 1 487 ? 22.799 63.322 -25.021 1.00 45.91 487 GLY B C 1
ATOM 7475 O O . GLY B 1 487 ? 22.771 62.250 -25.636 1.00 37.99 487 GLY B O 1
ATOM 7476 N N . VAL B 1 488 ? 22.173 63.503 -23.863 1.00 39.22 488 VAL B N 1
ATOM 7477 C CA . VAL B 1 488 ? 21.298 62.478 -23.296 1.00 34.96 488 VAL B CA 1
ATOM 7478 C C . VAL B 1 488 ? 19.878 62.716 -23.799 1.00 34.27 488 VAL B C 1
ATOM 7479 O O . VAL B 1 488 ? 19.107 63.458 -23.190 1.00 37.40 488 VAL B O 1
ATOM 7483 N N . VAL B 1 489 ? 19.550 62.071 -24.915 1.00 33.94 489 VAL B N 1
ATOM 7484 C CA . VAL B 1 489 ? 18.279 62.258 -25.612 1.00 38.55 489 VAL B CA 1
ATOM 7485 C C . VAL B 1 489 ? 17.579 60.931 -25.982 1.00 41.77 489 VAL B C 1
ATOM 7486 O O . VAL B 1 489 ? 18.220 59.886 -26.154 1.00 38.72 489 VAL B O 1
ATOM 7490 N N . GLU B 1 490 ? 16.261 60.982 -26.126 1.00 35.29 490 GLU B N 1
ATOM 7491 C CA . GLU B 1 490 ? 15.501 59.791 -26.475 1.00 36.16 490 GLU B CA 1
ATOM 7492 C C . GLU B 1 490 ? 14.287 60.201 -27.307 1.00 33.34 490 GLU B C 1
ATOM 7493 O O . GLU B 1 490 ? 13.807 61.319 -27.180 1.00 38.89 490 GLU B O 1
ATOM 7499 N N . PRO B 1 491 ? 13.786 59.299 -28.162 1.00 33.88 491 PRO B N 1
ATOM 7500 C CA . PRO B 1 491 ? 12.655 59.667 -29.030 1.00 36.23 491 PRO B CA 1
ATOM 7501 C C . PRO B 1 491 ? 11.409 60.015 -28.228 1.00 40.51 491 PRO B C 1
ATOM 7502 O O . PRO B 1 491 ? 11.173 59.420 -27.168 1.00 34.44 491 PRO B O 1
ATOM 7506 N N . LEU B 1 492 ? 10.629 60.967 -28.730 1.00 39.84 492 LEU B N 1
ATOM 7507 C CA . LEU B 1 492 ? 9.347 61.325 -28.137 1.00 34.69 492 LEU B CA 1
ATOM 7508 C C . LEU B 1 492 ? 8.489 60.072 -27.932 1.00 33.26 492 LEU B C 1
ATOM 7509 O O . LEU B 1 492 ? 7.802 59.933 -26.915 1.00 32.49 492 LEU B O 1
ATOM 7514 N N . ARG B 1 493 ? 8.546 59.169 -28.908 1.00 28.71 493 ARG B N 1
ATOM 7515 C CA . ARG B 1 493 ? 7.703 57.976 -28.940 1.00 32.81 493 ARG B CA 1
ATOM 7516 C C . ARG B 1 493 ? 7.919 57.070 -27.728 1.00 35.82 493 ARG B C 1
ATOM 7517 O O . ARG B 1 493 ? 6.999 56.357 -27.320 1.00 31.41 493 ARG B O 1
ATOM 7525 N N . VAL B 1 494 ? 9.123 57.107 -27.153 1.00 34.53 494 VAL B N 1
ATOM 7526 C CA . VAL B 1 494 ? 9.414 56.346 -25.925 1.00 30.36 494 VAL B CA 1
ATOM 7527 C C . VAL B 1 494 ? 8.503 56.802 -24.799 1.00 33.44 494 VAL B C 1
ATOM 7528 O O . VAL B 1 494 ? 7.898 55.984 -24.100 1.00 27.47 494 VAL B O 1
ATOM 7532 N N . LYS B 1 495 ? 8.387 58.119 -24.638 1.00 30.75 495 LYS B N 1
ATOM 7533 C CA . LYS B 1 495 ? 7.590 58.676 -23.560 1.00 37.77 495 LYS B CA 1
ATOM 7534 C C . LYS B 1 495 ? 6.102 58.590 -23.865 1.00 40.04 495 LYS B C 1
ATOM 7535 O O . LYS B 1 495 ? 5.302 58.299 -22.969 1.00 32.07 495 LYS B O 1
ATOM 7541 N N . THR B 1 496 ? 5.720 58.821 -25.122 1.00 32.77 496 THR B N 1
ATOM 7542 C CA . THR B 1 496 ? 4.295 58.815 -25.433 1.00 30.85 496 THR B CA 1
ATOM 7543 C C . THR B 1 496 ? 3.699 57.423 -25.322 1.00 24.91 496 THR B C 1
ATOM 7544 O O . THR B 1 496 ? 2.595 57.280 -24.811 1.00 31.86 496 THR B O 1
ATOM 7548 N N . GLN B 1 497 ? 4.409 56.408 -25.811 1.00 27.57 497 GLN B N 1
ATOM 7549 C CA . GLN B 1 497 ? 3.933 55.026 -25.706 1.00 23.07 497 GLN B CA 1
ATOM 7550 C C . GLN B 1 497 ? 3.914 54.532 -24.260 1.00 28.89 497 GLN B C 1
ATOM 7551 O O . GLN B 1 497 ? 2.982 53.851 -23.836 1.00 31.82 497 GLN B O 1
ATOM 7557 N N . ALA B 1 498 ? 4.935 54.889 -23.495 1.00 25.01 498 ALA B N 1
ATOM 7558 C CA . ALA B 1 498 ? 5.006 54.412 -22.117 1.00 25.81 498 ALA B CA 1
ATOM 7559 C C . ALA B 1 498 ? 3.925 55.020 -21.225 1.00 29.34 498 ALA B C 1
ATOM 7560 O O . ALA B 1 498 ? 3.344 54.338 -20.374 1.00 28.51 498 ALA B O 1
ATOM 7562 N N . ILE B 1 499 ? 3.663 56.309 -21.404 1.00 29.49 499 ILE B N 1
ATOM 7563 C CA . ILE B 1 499 ? 2.650 56.971 -20.596 1.00 28.96 499 ILE B CA 1
ATOM 7564 C C . ILE B 1 499 ? 1.231 56.521 -20.982 1.00 31.13 499 ILE B C 1
ATOM 7565 O O . ILE B 1 499 ? 0.412 56.242 -20.103 1.00 32.28 499 ILE B O 1
ATOM 7570 N N . GLN B 1 500 ? 0.962 56.401 -22.281 1.00 23.68 500 GLN B N 1
ATOM 7571 C CA . GLN B 1 500 ? -0.354 55.949 -22.751 1.00 25.29 500 GLN B CA 1
ATOM 7572 C C . GLN B 1 500 ? -0.696 54.527 -22.295 1.00 29.84 500 GLN B C 1
ATOM 7573 O O . GLN B 1 500 ? -1.812 54.254 -21.847 1.00 28.53 500 GLN B O 1
ATOM 7579 N N . SER B 1 501 ? 0.274 53.630 -22.427 1.00 20.97 501 SER B N 1
ATOM 7580 C CA . SER B 1 501 ? 0.118 52.234 -22.018 1.00 25.53 501 SER B CA 1
ATOM 7581 C C . SER B 1 501 ? -0.072 52.107 -20.518 1.00 27.79 501 SER B C 1
ATOM 7582 O O . SER B 1 501 ? -0.897 51.330 -20.062 1.00 29.73 501 SER B O 1
ATOM 7585 N N . ALA B 1 502 ? 0.719 52.851 -19.755 1.00 30.26 502 ALA B N 1
ATOM 7586 C CA . ALA B 1 502 ? 0.560 52.875 -18.305 1.00 27.24 502 ALA B CA 1
ATOM 7587 C C . ALA B 1 502 ? -0.842 53.365 -17.939 1.00 35.15 502 ALA B C 1
ATOM 7588 O O . ALA B 1 502 ? -1.523 52.761 -17.100 1.00 26.89 502 ALA B O 1
ATOM 7590 N N . ALA B 1 503 ? -1.256 54.465 -18.573 1.00 26.47 503 ALA B N 1
ATOM 7591 C CA . ALA B 1 503 ? -2.582 55.035 -18.354 1.00 26.21 503 ALA B CA 1
ATOM 7592 C C . ALA B 1 503 ? -3.696 54.034 -18.677 1.00 32.23 503 ALA B C 1
ATOM 7593 O O . ALA B 1 503 ? -4.574 53.790 -17.853 1.00 32.45 503 ALA B O 1
ATOM 7595 N N . GLU B 1 504 ? -3.651 53.459 -19.877 1.00 29.49 504 GLU B N 1
ATOM 7596 C CA . GLU B 1 504 ? -4.725 52.582 -20.356 1.00 25.95 504 GLU B CA 1
ATOM 7597 C C . GLU B 1 504 ? -4.840 51.277 -19.555 1.00 31.29 504 GLU B C 1
ATOM 7598 O O . GLU B 1 504 ? -5.927 50.901 -19.128 1.00 30.17 504 GLU B O 1
ATOM 7604 N N . SER B 1 505 ? -3.717 50.604 -19.324 1.00 27.77 505 SER B N 1
ATOM 7605 C CA . SER B 1 505 ? -3.739 49.363 -18.568 1.00 29.29 505 SER B CA 1
ATOM 7606 C C . SER B 1 505 ? -4.155 49.570 -17.102 1.00 27.59 505 SER B C 1
ATOM 7607 O O . SER B 1 505 ? -4.911 48.772 -16.551 1.00 28.94 505 SER B O 1
ATOM 7610 N N . THR B 1 506 ? -3.670 50.630 -16.465 1.00 25.22 506 THR B N 1
ATOM 7611 C CA . THR B 1 506 ? -4.030 50.842 -15.070 1.00 27.67 506 THR B CA 1
ATOM 7612 C C . THR B 1 506 ? -5.482 51.255 -14.920 1.00 30.04 506 THR B C 1
ATOM 7613 O O . THR B 1 506 ? -6.146 50.804 -13.978 1.00 30.65 506 THR B O 1
ATOM 7617 N N . GLU B 1 507 ? -5.977 52.072 -15.855 1.00 26.11 507 GLU B N 1
ATOM 7618 C CA . GLU B 1 507 ? -7.406 52.435 -15.891 1.00 31.41 507 GLU B CA 1
ATOM 7619 C C . GLU B 1 507 ? -8.260 51.185 -15.991 1.00 33.32 507 GLU B C 1
ATOM 7620 O O . GLU B 1 507 ? -9.283 51.064 -15.319 1.00 31.87 507 GLU B O 1
ATOM 7626 N N . MET B 1 508 ? -7.837 50.259 -16.846 1.00 23.62 508 MET B N 1
ATOM 7627 C CA . MET B 1 508 ? -8.532 48.988 -16.973 1.00 32.56 508 MET B CA 1
ATOM 7628 C C . MET B 1 508 ? -8.484 48.213 -15.648 1.00 36.08 508 MET B C 1
ATOM 7629 O O . MET B 1 508 ? -9.501 47.693 -15.186 1.00 30.40 508 MET B O 1
ATOM 7634 N N . LEU B 1 509 ? -7.310 48.142 -15.026 1.00 25.08 509 LEU B N 1
ATOM 7635 C CA . LEU B 1 509 ? -7.191 47.379 -13.781 1.00 24.36 509 LEU B CA 1
ATOM 7636 C C . LEU B 1 509 ? -8.003 48.015 -12.647 1.00 31.43 509 LEU B C 1
ATOM 7637 O O . LEU B 1 509 ? -8.560 47.307 -11.809 1.00 30.73 509 LEU B O 1
ATOM 7642 N N . LEU B 1 510 ? -8.082 49.347 -12.634 1.00 28.47 510 LEU B N 1
ATOM 7643 C CA . LEU B 1 510 ? -8.754 50.063 -11.546 1.00 24.29 510 LEU B CA 1
ATOM 7644 C C . LEU B 1 510 ? -10.259 49.905 -11.615 1.00 30.29 510 LEU B C 1
ATOM 7645 O O . LEU B 1 510 ? -10.927 50.132 -10.620 1.00 28.39 510 LEU B O 1
ATOM 7650 N N . ARG B 1 511 ? -10.789 49.520 -12.784 1.00 25.90 511 ARG B N 1
ATOM 7651 C CA . ARG B 1 511 ? -12.233 49.324 -12.937 1.00 28.47 511 ARG B CA 1
ATOM 7652 C C . ARG B 1 511 ? -12.726 48.023 -12.286 1.00 25.42 511 ARG B C 1
ATOM 7653 O O . ARG B 1 511 ? -13.925 47.821 -12.142 1.00 30.62 511 ARG B O 1
ATOM 7661 N N . ILE B 1 512 ? -11.797 47.158 -11.899 1.00 24.26 512 ILE B N 1
ATOM 7662 C CA . ILE B 1 512 ? -12.128 45.807 -11.446 1.00 33.54 512 ILE B CA 1
ATOM 7663 C C . ILE B 1 512 ? -12.531 45.764 -9.968 1.00 35.60 512 ILE B C 1
ATOM 7664 O O . ILE B 1 512 ? -11.797 46.251 -9.109 1.00 28.84 512 ILE B O 1
ATOM 7669 N N . ASP B 1 513 ? -13.701 45.202 -9.673 1.00 36.05 513 ASP B N 1
ATOM 7670 C CA . ASP B 1 513 ? -14.142 45.091 -8.287 1.00 31.81 513 ASP B CA 1
ATOM 7671 C C . ASP B 1 513 ? -14.408 43.640 -7.897 1.00 33.93 513 ASP B C 1
ATOM 7672 O O . ASP B 1 513 ? -15.003 43.360 -6.863 1.00 35.74 513 ASP B O 1
ATOM 7677 N N . ASP B 1 514 ? -13.926 42.712 -8.712 1.00 36.83 514 ASP B N 1
ATOM 7678 C CA . ASP B 1 514 ? -14.337 41.327 -8.564 1.00 36.96 514 ASP B CA 1
ATOM 7679 C C . ASP B 1 514 ? -13.422 40.438 -9.386 1.00 38.33 514 ASP B C 1
ATOM 7680 O O . ASP B 1 514 ? -13.338 40.561 -10.603 1.00 43.79 514 ASP B O 1
ATOM 7685 N N . VAL B 1 515 ? -12.706 39.563 -8.706 1.00 40.83 515 VAL B N 1
ATOM 7686 C CA . VAL B 1 515 ? -11.824 38.632 -9.371 1.00 35.74 515 VAL B CA 1
ATOM 7687 C C . VAL B 1 515 ? -12.389 37.249 -9.118 1.00 42.70 515 VAL B C 1
ATOM 7688 O O . VAL B 1 515 ? -12.658 36.865 -7.978 1.00 54.54 515 VAL B O 1
ATOM 7692 N N . ILE B 1 516 ? -12.614 36.523 -10.198 1.00 39.07 516 ILE B N 1
ATOM 7693 C CA . ILE B 1 516 ? -13.175 35.194 -10.123 1.00 45.79 516 ILE B CA 1
ATOM 7694 C C . ILE B 1 516 ? -12.219 34.265 -10.847 1.00 49.50 516 ILE B C 1
ATOM 7695 O O . ILE B 1 516 ? -12.080 34.344 -12.072 1.00 44.92 516 ILE B O 1
ATOM 7700 N N . ALA B 1 517 ? -11.524 33.430 -10.074 1.00 47.47 517 ALA B N 1
ATOM 7701 C CA . ALA B 1 517 ? -10.476 32.558 -10.603 1.00 52.52 517 ALA B CA 1
ATOM 7702 C C . ALA B 1 517 ? -10.831 31.099 -10.402 1.00 60.20 517 ALA B C 1
ATOM 7703 O O . ALA B 1 517 ? -10.939 30.631 -9.274 1.00 63.48 517 ALA B O 1
ATOM 7705 N N . ALA B 1 518 ? -11.008 30.386 -11.508 1.00 64.91 518 ALA B N 1
ATOM 7706 C CA . ALA B 1 518 ? -11.358 28.977 -11.463 1.00 70.63 518 ALA B CA 1
ATOM 7707 C C . ALA B 1 518 ? -10.187 28.141 -10.945 1.00 81.25 518 ALA B C 1
ATOM 7708 O O . ALA B 1 518 ? -9.072 28.651 -10.802 1.00 71.97 518 ALA B O 1
ATOM 7710 N N . GLU B 1 519 ? -10.454 26.864 -10.657 1.00 90.46 519 GLU B N 1
ATOM 7711 C CA . GLU B 1 519 ? -9.407 25.915 -10.286 1.00 94.89 519 GLU B CA 1
ATOM 7712 C C . GLU B 1 519 ? -8.541 26.452 -9.150 1.00 106.98 519 GLU B C 1
ATOM 7713 O O . GLU B 1 519 ? -8.517 25.892 -8.054 1.00 114.42 519 GLU B O 1
ATOM 7719 N N . GLN C 1 4 ? -2.921 35.876 -0.935 1.00 123.32 4 GLN C N 1
ATOM 7720 C CA . GLN C 1 4 ? -3.679 35.051 -1.868 1.00 119.88 4 GLN C CA 1
ATOM 7721 C C . GLN C 1 4 ? -4.051 35.817 -3.141 1.00 120.93 4 GLN C C 1
ATOM 7722 O O . GLN C 1 4 ? -4.926 36.681 -3.111 1.00 125.99 4 GLN C O 1
ATOM 7728 N N . PRO C 1 5 ? -3.373 35.516 -4.265 1.00 115.92 5 PRO C N 1
ATOM 7729 C CA . PRO C 1 5 ? -2.212 34.627 -4.378 1.00 102.46 5 PRO C CA 1
ATOM 7730 C C . PRO C 1 5 ? -0.910 35.382 -4.700 1.00 77.52 5 PRO C C 1
ATOM 7731 O O . PRO C 1 5 ? -0.875 36.617 -4.709 1.00 63.31 5 PRO C O 1
ATOM 7735 N N . GLY C 1 6 ? 0.155 34.634 -4.964 1.00 68.96 6 GLY C N 1
ATOM 7736 C CA . GLY C 1 6 ? 1.459 35.232 -5.203 1.00 63.95 6 GLY C CA 1
ATOM 7737 C C . GLY C 1 6 ? 1.670 35.692 -6.635 1.00 64.71 6 GLY C C 1
ATOM 7738 O O . GLY C 1 6 ? 1.192 35.059 -7.581 1.00 67.28 6 GLY C O 1
ATOM 7739 N N . VAL C 1 7 ? 2.395 36.796 -6.798 1.00 64.26 7 VAL C N 1
ATOM 7740 C CA . VAL C 1 7 ? 2.659 37.351 -8.122 1.00 70.24 7 VAL C CA 1
ATOM 7741 C C . VAL C 1 7 ? 3.700 36.513 -8.872 1.00 73.73 7 VAL C C 1
ATOM 7742 O O . VAL C 1 7 ? 3.401 35.917 -9.914 1.00 67.92 7 VAL C O 1
ATOM 7746 N N . LEU C 1 8 ? 4.917 36.471 -8.331 1.00 78.12 8 LEU C N 1
ATOM 7747 C CA . LEU C 1 8 ? 5.985 35.646 -8.890 1.00 76.26 8 LEU C CA 1
ATOM 7748 C C . LEU C 1 8 ? 5.708 34.182 -8.557 1.00 77.17 8 LEU C C 1
ATOM 7749 O O . LEU C 1 8 ? 5.049 33.885 -7.557 1.00 76.47 8 LEU C O 1
ATOM 7754 N N . PRO C 1 9 ? 6.203 33.260 -9.395 1.00 81.24 9 PRO C N 1
ATOM 7755 C CA . PRO C 1 9 ? 5.914 31.830 -9.220 1.00 88.64 9 PRO C CA 1
ATOM 7756 C C . PRO C 1 9 ? 6.265 31.342 -7.819 1.00 94.88 9 PRO C C 1
ATOM 7757 O O . PRO C 1 9 ? 7.238 31.819 -7.235 1.00 96.68 9 PRO C O 1
ATOM 7761 N N . GLU C 1 10 ? 5.479 30.409 -7.289 1.00 99.87 10 GLU C N 1
ATOM 7762 C CA . GLU C 1 10 ? 5.737 29.853 -5.962 1.00 110.82 10 GLU C CA 1
ATOM 7763 C C . GLU C 1 10 ? 6.903 28.862 -5.992 1.00 109.77 10 GLU C C 1
ATOM 7764 O O . GLU C 1 10 ? 7.593 28.662 -4.990 1.00 102.01 10 GLU C O 1
ATOM 7770 N N . ASN C 1 11 ? 7.111 28.245 -7.151 1.00 113.97 11 ASN C N 1
ATOM 7771 C CA . ASN C 1 11 ? 8.215 27.312 -7.345 1.00 114.55 11 ASN C CA 1
ATOM 7772 C C . ASN C 1 11 ? 9.461 28.013 -7.881 1.00 105.23 11 ASN C C 1
ATOM 7773 O O . ASN C 1 11 ? 9.819 27.846 -9.051 1.00 108.97 11 ASN C O 1
ATOM 7778 N N . MET C 1 12 ? 10.120 28.799 -7.034 1.00 89.72 12 MET C N 1
ATOM 7779 C CA . MET C 1 12 ? 11.310 29.518 -7.475 1.00 84.82 12 MET C CA 1
ATOM 7780 C C . MET C 1 12 ? 12.204 29.980 -6.332 1.00 75.40 12 MET C C 1
ATOM 7781 O O . MET C 1 12 ? 11.731 30.531 -5.342 1.00 74.60 12 MET C O 1
ATOM 7786 N N . LYS C 1 13 ? 13.502 29.746 -6.489 1.00 72.85 13 LYS C N 1
ATOM 7787 C CA . LYS C 1 13 ? 14.509 30.284 -5.586 1.00 74.19 13 LYS C CA 1
ATOM 7788 C C . LYS C 1 13 ? 14.901 31.677 -6.066 1.00 63.25 13 LYS C C 1
ATOM 7789 O O . LYS C 1 13 ? 14.840 31.975 -7.259 1.00 56.51 13 LYS C O 1
ATOM 7795 N N . ARG C 1 14 ? 15.316 32.524 -5.133 1.00 59.55 14 ARG C N 1
ATOM 7796 C CA . ARG C 1 14 ? 15.754 33.872 -5.465 1.00 58.07 14 ARG C CA 1
ATOM 7797 C C . ARG C 1 14 ? 16.821 34.363 -4.489 1.00 55.99 14 ARG C C 1
ATOM 7798 O O . ARG C 1 14 ? 16.731 34.148 -3.278 1.00 60.99 14 ARG C O 1
ATOM 7806 N N . TYR C 1 15 ? 17.839 35.013 -5.034 1.00 47.67 15 TYR C N 1
ATOM 7807 C CA . TYR C 1 15 ? 18.954 35.511 -4.247 1.00 47.09 15 TYR C CA 1
ATOM 7808 C C . TYR C 1 15 ? 19.185 36.954 -4.672 1.00 51.59 15 TYR C C 1
ATOM 7809 O O . TYR C 1 15 ? 19.276 37.244 -5.870 1.00 45.68 15 TYR C O 1
ATOM 7818 N N . MET C 1 16 ? 19.277 37.859 -3.701 1.00 45.15 16 MET C N 1
ATOM 7819 C CA . MET C 1 16 ? 19.287 39.281 -4.010 1.00 45.99 16 MET C CA 1
ATOM 7820 C C . MET C 1 16 ? 20.460 40.032 -3.413 1.00 47.71 16 MET C C 1
ATOM 7821 O O . MET C 1 16 ? 20.966 39.672 -2.349 1.00 46.96 16 MET C O 1
ATOM 7826 N N . GLY C 1 17 ? 20.887 41.084 -4.104 1.00 45.74 17 GLY C N 1
ATOM 7827 C CA . GLY C 1 17 ? 21.980 41.910 -3.626 1.00 49.27 17 GLY C CA 1
ATOM 7828 C C . GLY C 1 17 ? 23.238 41.113 -3.314 1.00 54.68 17 GLY C C 1
ATOM 7829 O O . GLY C 1 17 ? 23.831 40.508 -4.206 1.00 60.43 17 GLY C O 1
ATOM 7830 N N . ARG C 1 18 ? 23.632 41.105 -2.043 1.00 48.27 18 ARG C N 1
ATOM 7831 C CA . ARG C 1 18 ? 24.884 40.485 -1.618 1.00 53.41 18 ARG C CA 1
ATOM 7832 C C . ARG C 1 18 ? 24.854 38.971 -1.782 1.00 47.11 18 ARG C C 1
ATOM 7833 O O . ARG C 1 18 ? 25.875 38.360 -2.108 1.00 42.32 18 ARG C O 1
ATOM 7841 N N . ASP C 1 19 ? 23.689 38.370 -1.561 1.00 42.39 19 ASP C N 1
ATOM 7842 C CA . ASP C 1 19 ? 23.530 36.939 -1.800 1.00 46.75 19 ASP C CA 1
ATOM 7843 C C . ASP C 1 19 ? 23.712 36.560 -3.275 1.00 46.11 19 ASP C C 1
ATOM 7844 O O . ASP C 1 19 ? 24.276 35.513 -3.581 1.00 43.28 19 ASP C O 1
ATOM 7849 N N . ALA C 1 20 ? 23.237 37.409 -4.183 1.00 38.17 20 ALA C N 1
ATOM 7850 C CA . ALA C 1 20 ? 23.393 37.146 -5.605 1.00 38.85 20 ALA C CA 1
ATOM 7851 C C . ALA C 1 20 ? 24.866 37.276 -5.981 1.00 38.11 20 ALA C C 1
ATOM 7852 O O . ALA C 1 20 ? 25.445 36.392 -6.614 1.00 38.46 20 ALA C O 1
ATOM 7854 N N . GLN C 1 21 ? 25.483 38.375 -5.558 1.00 44.88 21 GLN C N 1
ATOM 7855 C CA . GLN C 1 21 ? 26.895 38.591 -5.829 1.00 45.51 21 GLN C CA 1
ATOM 7856 C C . GLN C 1 21 ? 27.737 37.459 -5.250 1.00 43.89 21 GLN C C 1
ATOM 7857 O O . GLN C 1 21 ? 28.668 36.977 -5.897 1.00 41.31 21 GLN C O 1
ATOM 7863 N N . ARG C 1 22 ? 27.392 37.022 -4.042 1.00 34.92 22 ARG C N 1
ATOM 7864 C CA . ARG C 1 22 ? 28.145 35.965 -3.388 1.00 36.41 22 ARG C CA 1
ATOM 7865 C C . ARG C 1 22 ? 28.048 34.640 -4.127 1.00 39.44 22 ARG C C 1
ATOM 7866 O O . ARG C 1 22 ? 29.062 33.974 -4.358 1.00 45.22 22 ARG C O 1
ATOM 7874 N N . MET C 1 23 ? 26.841 34.243 -4.500 1.00 36.11 23 MET C N 1
ATOM 7875 C CA . MET C 1 23 ? 26.701 32.954 -5.177 1.00 48.37 23 MET C CA 1
ATOM 7876 C C . MET C 1 23 ? 27.371 32.952 -6.561 1.00 49.99 23 MET C C 1
ATOM 7877 O O . MET C 1 23 ? 27.956 31.956 -6.970 1.00 54.57 23 MET C O 1
ATOM 7882 N N . ASN C 1 24 ? 27.319 34.077 -7.264 1.00 43.63 24 ASN C N 1
ATOM 7883 C CA . ASN C 1 24 ? 28.014 34.166 -8.530 1.00 41.48 24 ASN C CA 1
ATOM 7884 C C . ASN C 1 24 ? 29.506 34.171 -8.326 1.00 37.56 24 ASN C C 1
ATOM 7885 O O . ASN C 1 24 ? 30.226 33.460 -9.008 1.00 44.95 24 ASN C O 1
ATOM 7890 N N . ILE C 1 25 ? 29.978 34.969 -7.381 1.00 35.53 25 ILE C N 1
ATOM 7891 C CA . ILE C 1 25 ? 31.408 35.051 -7.155 1.00 31.34 25 ILE C CA 1
ATOM 7892 C C . ILE C 1 25 ? 31.970 33.709 -6.687 1.00 33.97 25 ILE C C 1
ATOM 7893 O O . ILE C 1 25 ? 32.991 33.229 -7.191 1.00 36.73 25 ILE C O 1
ATOM 7898 N N . LEU C 1 26 ? 31.269 33.082 -5.759 1.00 27.57 26 LEU C N 1
ATOM 7899 C CA . LEU C 1 26 ? 31.665 31.771 -5.268 1.00 33.60 26 LEU C CA 1
ATOM 7900 C C . LEU C 1 26 ? 31.681 30.717 -6.386 1.00 34.54 26 LEU C C 1
ATOM 7901 O O . LEU C 1 26 ? 32.621 29.935 -6.505 1.00 34.61 26 LEU C O 1
ATOM 7906 N N . ALA C 1 27 ? 30.636 30.696 -7.202 1.00 34.85 27 ALA C N 1
ATOM 7907 C CA . ALA C 1 27 ? 30.524 29.662 -8.221 1.00 39.98 27 ALA C CA 1
ATOM 7908 C C . ALA C 1 27 ? 31.683 29.797 -9.179 1.00 36.67 27 ALA C C 1
ATOM 7909 O O . ALA C 1 27 ? 32.307 28.819 -9.577 1.00 39.09 27 ALA C O 1
ATOM 7911 N N . GLY C 1 28 ? 31.990 31.032 -9.523 1.00 31.97 28 GLY C N 1
ATOM 7912 C CA . GLY C 1 28 ? 33.106 31.292 -10.390 1.00 33.26 28 GLY C CA 1
ATOM 7913 C C . GLY C 1 28 ? 34.393 30.802 -9.786 1.00 40.90 28 GLY C C 1
ATOM 7914 O O . GLY C 1 28 ? 35.134 30.053 -10.428 1.00 40.68 28 GLY C O 1
ATOM 7915 N N . ARG C 1 29 ? 34.665 31.238 -8.559 1.00 43.46 29 ARG C N 1
ATOM 7916 C CA . ARG C 1 29 ? 35.910 30.887 -7.883 1.00 40.93 29 ARG C CA 1
ATOM 7917 C C . ARG C 1 29 ? 36.114 29.380 -7.790 1.00 38.83 29 ARG C C 1
ATOM 7918 O O . ARG C 1 29 ? 37.219 28.884 -8.008 1.00 36.07 29 ARG C O 1
ATOM 7926 N N . ILE C 1 30 ? 35.043 28.657 -7.482 1.00 32.91 30 ILE C N 1
ATOM 7927 C CA . ILE C 1 30 ? 35.122 27.217 -7.313 1.00 36.12 30 ILE C CA 1
ATOM 7928 C C . ILE C 1 30 ? 35.387 26.534 -8.646 1.00 39.74 30 ILE C C 1
ATOM 7929 O O . ILE C 1 30 ? 36.111 25.541 -8.713 1.00 39.47 30 ILE C O 1
ATOM 7934 N N . ILE C 1 31 ? 34.811 27.069 -9.712 1.00 35.32 31 ILE C N 1
ATOM 7935 C CA . ILE C 1 31 ? 35.055 26.523 -11.040 1.00 34.69 31 ILE C CA 1
ATOM 7936 C C . ILE C 1 31 ? 36.520 26.675 -11.379 1.00 32.29 31 ILE C C 1
ATOM 7937 O O . ILE C 1 31 ? 37.137 25.765 -11.935 1.00 34.75 31 ILE C O 1
ATOM 7942 N N . ALA C 1 32 ? 37.088 27.818 -11.017 1.00 30.67 32 ALA C N 1
ATOM 7943 C CA . ALA C 1 32 ? 38.476 28.100 -11.337 1.00 34.62 32 ALA C CA 1
ATOM 7944 C C . ALA C 1 32 ? 39.408 27.246 -10.493 1.00 41.90 32 ALA C C 1
ATOM 7945 O O . ALA C 1 32 ? 40.452 26.793 -10.963 1.00 45.98 32 ALA C O 1
ATOM 7947 N N . GLU C 1 33 ? 39.031 27.025 -9.242 1.00 35.62 33 GLU C N 1
ATOM 7948 C CA . GLU C 1 33 ? 39.865 26.239 -8.342 1.00 41.11 33 GLU C CA 1
ATOM 7949 C C . GLU C 1 33 ? 39.939 24.774 -8.797 1.00 34.86 33 GLU C C 1
ATOM 7950 O O . GLU C 1 33 ? 40.925 24.078 -8.556 1.00 34.59 33 GLU C O 1
ATOM 7956 N N . THR C 1 34 ? 38.886 24.325 -9.466 1.00 31.94 34 THR C N 1
ATOM 7957 C CA . THR C 1 34 ? 38.832 22.977 -10.009 1.00 33.16 34 THR C CA 1
ATOM 7958 C C . THR C 1 34 ? 39.955 22.713 -11.032 1.00 41.23 34 THR C C 1
ATOM 7959 O O . THR C 1 34 ? 40.551 21.638 -11.030 1.00 39.17 34 THR C O 1
ATOM 7963 N N . VAL C 1 35 ? 40.257 23.678 -11.902 1.00 32.32 35 VAL C N 1
ATOM 7964 C CA . VAL C 1 35 ? 41.307 23.450 -12.905 1.00 31.51 35 VAL C CA 1
ATOM 7965 C C . VAL C 1 35 ? 42.685 24.018 -12.532 1.00 34.69 35 VAL C C 1
ATOM 7966 O O . VAL C 1 35 ? 43.688 23.697 -13.166 1.00 38.46 35 VAL C O 1
ATOM 7970 N N . ARG C 1 36 ? 42.728 24.837 -11.491 1.00 30.52 36 ARG C N 1
ATOM 7971 C CA . ARG C 1 36 ? 43.946 25.521 -11.072 1.00 33.13 36 ARG C CA 1
ATOM 7972 C C . ARG C 1 36 ? 45.153 24.584 -10.913 1.00 32.69 36 ARG C C 1
ATOM 7973 O O . ARG C 1 36 ? 46.269 24.879 -11.360 1.00 31.60 36 ARG C O 1
ATOM 7981 N N . SER C 1 37 ? 44.936 23.456 -10.260 1.00 23.37 37 SER C N 1
ATOM 7982 C CA . SER C 1 37 ? 46.020 22.517 -9.969 1.00 28.47 37 SER C CA 1
ATOM 7983 C C . SER C 1 37 ? 46.584 21.848 -11.229 1.00 26.82 37 SER C C 1
ATOM 7984 O O . SER C 1 37 ? 47.628 21.207 -11.168 1.00 31.07 37 SER C O 1
ATOM 7987 N N . THR C 1 38 ? 45.891 21.993 -12.359 1.00 25.34 38 THR C N 1
ATOM 7988 C CA . THR C 1 38 ? 46.385 21.479 -13.641 1.00 27.05 38 THR C CA 1
ATOM 7989 C C . THR C 1 38 ? 47.386 22.426 -14.313 1.00 32.82 38 THR C C 1
ATOM 7990 O O . THR C 1 38 ? 48.092 22.034 -15.244 1.00 30.84 38 THR C O 1
ATOM 7994 N N . LEU C 1 39 ? 47.452 23.667 -13.837 1.00 29.67 39 LEU C N 1
ATOM 7995 C CA . LEU C 1 39 ? 48.156 24.721 -14.563 1.00 23.56 39 LEU C CA 1
ATOM 7996 C C . LEU C 1 39 ? 49.670 24.575 -14.611 1.00 31.86 39 LEU C C 1
ATOM 7997 O O . LEU C 1 39 ? 50.343 24.427 -13.574 1.00 25.53 39 LEU C O 1
ATOM 8002 N N . GLY C 1 40 ? 50.208 24.644 -15.825 1.00 29.44 40 GLY C N 1
ATOM 8003 C CA . GLY C 1 40 ? 51.652 24.620 -16.014 1.00 28.16 40 GLY C CA 1
ATOM 8004 C C . GLY C 1 40 ? 52.263 23.226 -16.095 1.00 35.01 40 GLY C C 1
ATOM 8005 O O . GLY C 1 40 ? 51.574 22.232 -15.882 1.00 34.49 40 GLY C O 1
ATOM 8006 N N . PRO C 1 41 ? 53.574 23.145 -16.389 1.00 30.18 41 PRO C N 1
ATOM 8007 C CA . PRO C 1 41 ? 54.217 21.844 -16.601 1.00 32.22 41 PRO C CA 1
ATOM 8008 C C . PRO C 1 41 ? 54.232 20.953 -15.351 1.00 32.22 41 PRO C C 1
ATOM 8009 O O . PRO C 1 41 ? 54.451 19.762 -15.478 1.00 38.56 41 PRO C O 1
ATOM 8013 N N . LYS C 1 42 ? 54.018 21.516 -14.172 1.00 30.57 42 LYS C N 1
ATOM 8014 C CA . LYS C 1 42 ? 54.034 20.699 -12.961 1.00 41.41 42 LYS C CA 1
ATOM 8015 C C . LYS C 1 42 ? 52.624 20.418 -12.490 1.00 38.15 42 LYS C C 1
ATOM 8016 O O . LYS C 1 42 ? 52.424 19.867 -11.412 1.00 45.69 42 LYS C O 1
ATOM 8022 N N . GLY C 1 43 ? 51.648 20.832 -13.292 1.00 37.90 43 GLY C N 1
ATOM 8023 C CA . GLY C 1 43 ? 50.246 20.591 -12.990 1.00 39.60 43 GLY C CA 1
ATOM 8024 C C . GLY C 1 43 ? 49.888 19.117 -13.017 1.00 41.60 43 GLY C C 1
ATOM 8025 O O . GLY C 1 43 ? 50.572 18.294 -13.640 1.00 42.35 43 GLY C O 1
ATOM 8026 N N . MET C 1 44 ? 48.811 18.771 -12.327 1.00 31.80 44 MET C N 1
ATOM 8027 C CA . MET C 1 44 ? 48.387 17.375 -12.276 1.00 30.05 44 MET C CA 1
ATOM 8028 C C . MET C 1 44 ? 47.096 17.182 -13.031 1.00 28.32 44 MET C C 1
ATOM 8029 O O . MET C 1 44 ? 46.446 18.146 -13.403 1.00 32.71 44 MET C O 1
ATOM 8034 N N . ASP C 1 45 ? 46.711 15.927 -13.219 1.00 27.54 45 ASP C N 1
ATOM 8035 C CA . ASP C 1 45 ? 45.580 15.586 -14.068 1.00 27.72 45 ASP C CA 1
ATOM 8036 C C . ASP C 1 45 ? 44.342 15.125 -13.297 1.00 31.83 45 ASP C C 1
ATOM 8037 O O . ASP C 1 45 ? 44.418 14.743 -12.128 1.00 27.09 45 ASP C O 1
ATOM 8042 N N . LYS C 1 46 ? 43.209 15.154 -13.990 1.00 27.86 46 LYS C N 1
ATOM 8043 C CA . LYS C 1 46 ? 41.940 14.695 -13.467 1.00 23.20 46 LYS C CA 1
ATOM 8044 C C . LYS C 1 46 ? 41.588 13.423 -14.174 1.00 26.61 46 LYS C C 1
ATOM 8045 O O . LYS C 1 46 ? 41.949 13.217 -15.331 1.00 28.62 46 LYS C O 1
ATOM 8051 N N . MET C 1 47 ? 40.864 12.576 -13.462 1.00 30.81 47 MET C N 1
ATOM 8052 C CA . MET C 1 47 ? 40.191 11.447 -14.050 1.00 28.97 47 MET C CA 1
ATOM 8053 C C . MET C 1 47 ? 38.729 11.725 -13.798 1.00 30.67 47 MET C C 1
ATOM 8054 O O . MET C 1 47 ? 38.303 11.820 -12.655 1.00 31.90 47 MET C O 1
ATOM 8059 N N . LEU C 1 48 ? 37.975 11.898 -14.871 1.00 29.57 48 LEU C N 1
ATOM 8060 C CA . LEU C 1 48 ? 36.541 12.110 -14.777 1.00 28.59 48 LEU C CA 1
ATOM 8061 C C . LEU C 1 48 ? 35.818 10.843 -15.205 1.00 31.01 48 LEU C C 1
ATOM 8062 O O . LEU C 1 48 ? 36.204 10.195 -16.183 1.00 32.36 48 LEU C O 1
ATOM 8067 N N . VAL C 1 49 ? 34.784 10.479 -14.451 1.00 31.04 49 VAL C N 1
ATOM 8068 C CA . VAL C 1 49 ? 33.973 9.317 -14.790 1.00 28.09 49 VAL C CA 1
ATOM 8069 C C . VAL C 1 49 ? 32.524 9.754 -14.968 1.00 37.01 49 VAL C C 1
ATOM 8070 O O . VAL C 1 49 ? 31.959 10.416 -14.102 1.00 44.38 49 VAL C O 1
ATOM 8074 N N . ASP C 1 50 ? 31.926 9.419 -16.105 1.00 37.60 50 ASP C N 1
ATOM 8075 C CA . ASP C 1 50 ? 30.544 9.825 -16.333 1.00 48.05 50 ASP C CA 1
ATOM 8076 C C . ASP C 1 50 ? 29.556 8.789 -15.796 1.00 51.23 50 ASP C C 1
ATOM 8077 O O . ASP C 1 50 ? 29.964 7.768 -15.233 1.00 44.96 50 ASP C O 1
ATOM 8082 N N . ASP C 1 51 ? 28.265 9.061 -15.960 1.00 61.23 51 ASP C N 1
ATOM 8083 C CA . ASP C 1 51 ? 27.226 8.173 -15.434 1.00 63.56 51 ASP C CA 1
ATOM 8084 C C . ASP C 1 51 ? 27.141 6.824 -16.169 1.00 57.57 51 ASP C C 1
ATOM 8085 O O . ASP C 1 51 ? 26.458 5.906 -15.717 1.00 51.62 51 ASP C O 1
ATOM 8090 N N . LEU C 1 52 ? 27.847 6.707 -17.291 1.00 54.72 52 LEU C N 1
ATOM 8091 C CA . LEU C 1 52 ? 27.926 5.445 -18.017 1.00 54.42 52 LEU C CA 1
ATOM 8092 C C . LEU C 1 52 ? 29.215 4.705 -17.678 1.00 60.53 52 LEU C C 1
ATOM 8093 O O . LEU C 1 52 ? 29.495 3.637 -18.229 1.00 54.68 52 LEU C O 1
ATOM 8098 N N . GLY C 1 53 ? 30.010 5.283 -16.783 1.00 56.28 53 GLY C N 1
ATOM 8099 C CA . GLY C 1 53 ? 31.272 4.676 -16.397 1.00 52.92 53 GLY C CA 1
ATOM 8100 C C . GLY C 1 53 ? 32.391 4.814 -17.420 1.00 51.13 53 GLY C C 1
ATOM 8101 O O . GLY C 1 53 ? 33.382 4.094 -17.347 1.00 55.84 53 GLY C O 1
ATOM 8102 N N . ASP C 1 54 ? 32.226 5.722 -18.382 1.00 37.43 54 ASP C N 1
ATOM 8103 C CA . ASP C 1 54 ? 33.288 6.056 -19.331 1.00 40.49 54 ASP C CA 1
ATOM 8104 C C . ASP C 1 54 ? 34.272 7.022 -18.687 1.00 42.83 54 ASP C C 1
ATOM 8105 O O . ASP C 1 54 ? 33.871 7.922 -17.952 1.00 39.50 54 ASP C O 1
ATOM 8110 N N . VAL C 1 55 ? 35.559 6.848 -18.958 1.00 34.44 55 VAL C N 1
ATOM 8111 C CA . VAL C 1 55 ? 36.537 7.689 -18.286 1.00 32.13 55 VAL C CA 1
ATOM 8112 C C . VAL C 1 55 ? 37.372 8.607 -19.184 1.00 29.84 55 VAL C C 1
ATOM 8113 O O . VAL C 1 55 ? 37.705 8.288 -20.319 1.00 26.35 55 VAL C O 1
ATOM 8117 N N . VAL C 1 56 ? 37.658 9.775 -18.646 1.00 25.70 56 VAL C N 1
ATOM 8118 C CA . VAL C 1 56 ? 38.521 10.742 -19.285 1.00 28.14 56 VAL C CA 1
ATOM 8119 C C . VAL C 1 56 ? 39.657 11.072 -18.325 1.00 32.21 56 VAL C C 1
ATOM 8120 O O . VAL C 1 56 ? 39.415 11.424 -17.174 1.00 28.60 56 VAL C O 1
ATOM 8124 N N . VAL C 1 57 ? 40.892 10.920 -18.800 1.00 24.08 57 VAL C N 1
ATOM 8125 C CA . VAL C 1 57 ? 42.072 11.312 -18.045 1.00 19.77 57 VAL C CA 1
ATOM 8126 C C . VAL C 1 57 ? 42.759 12.436 -18.802 1.00 23.07 57 VAL C C 1
ATOM 8127 O O . VAL C 1 57 ? 43.178 12.258 -19.938 1.00 25.26 57 VAL C O 1
ATOM 8131 N N . THR C 1 58 ? 42.859 13.607 -18.193 1.00 25.33 58 THR C N 1
ATOM 8132 C CA . THR C 1 58 ? 43.348 14.755 -18.937 1.00 25.19 58 THR C CA 1
ATOM 8133 C C . THR C 1 58 ? 43.904 15.869 -18.056 1.00 28.69 58 THR C C 1
ATOM 8134 O O . THR C 1 58 ? 43.534 16.011 -16.876 1.00 23.36 58 THR C O 1
ATOM 8138 N N . ASN C 1 59 ? 44.776 16.668 -18.662 1.00 27.08 59 ASN C N 1
ATOM 8139 C CA . ASN C 1 59 ? 45.264 17.930 -18.085 1.00 31.30 59 ASN C CA 1
ATOM 8140 C C . ASN C 1 59 ? 44.598 19.117 -18.815 1.00 29.01 59 ASN C C 1
ATOM 8141 O O . ASN C 1 59 ? 44.900 20.275 -18.562 1.00 25.74 59 ASN C O 1
ATOM 8146 N N . ASP C 1 60 ? 43.678 18.810 -19.719 1.00 31.05 60 ASP C N 1
ATOM 8147 C CA . ASP C 1 60 ? 43.084 19.825 -20.577 1.00 25.69 60 ASP C CA 1
ATOM 8148 C C . ASP C 1 60 ? 41.945 20.603 -19.897 1.00 28.90 60 ASP C C 1
ATOM 8149 O O . ASP C 1 60 ? 40.882 20.040 -19.608 1.00 28.75 60 ASP C O 1
ATOM 8154 N N . GLY C 1 61 ? 42.158 21.905 -19.689 1.00 24.13 61 GLY C N 1
ATOM 8155 C CA . GLY C 1 61 ? 41.235 22.721 -18.918 1.00 22.86 61 GLY C CA 1
ATOM 8156 C C . GLY C 1 61 ? 39.805 22.652 -19.424 1.00 27.55 61 GLY C C 1
ATOM 8157 O O . GLY C 1 61 ? 38.896 22.257 -18.688 1.00 26.22 61 GLY C O 1
ATOM 8158 N N . VAL C 1 62 ? 39.596 23.032 -20.679 1.00 24.41 62 VAL C N 1
ATOM 8159 C CA . VAL C 1 62 ? 38.249 23.044 -21.226 1.00 20.79 62 VAL C CA 1
ATOM 8160 C C . VAL C 1 62 ? 37.615 21.650 -21.240 1.00 32.18 62 VAL C C 1
ATOM 8161 O O . VAL C 1 62 ? 36.429 21.524 -20.947 1.00 29.53 62 VAL C O 1
ATOM 8165 N N . THR C 1 63 ? 38.394 20.614 -21.570 1.00 23.01 63 THR C N 1
ATOM 8166 C CA . THR C 1 63 ? 37.879 19.234 -21.517 1.00 23.38 63 THR C CA 1
ATOM 8167 C C . THR C 1 63 ? 37.366 18.877 -20.109 1.00 25.04 63 THR C C 1
ATOM 8168 O O . THR C 1 63 ? 36.294 18.300 -19.956 1.00 29.68 63 THR C O 1
ATOM 8172 N N . ILE C 1 64 ? 38.136 19.220 -19.084 1.00 29.73 64 ILE C N 1
ATOM 8173 C CA . ILE C 1 64 ? 37.709 18.983 -17.707 1.00 31.62 64 ILE C CA 1
ATOM 8174 C C . ILE C 1 64 ? 36.356 19.663 -17.427 1.00 34.51 64 ILE C C 1
ATOM 8175 O O . ILE C 1 64 ? 35.438 19.045 -16.891 1.00 30.39 64 ILE C O 1
ATOM 8180 N N . LEU C 1 65 ? 36.232 20.928 -17.817 1.00 25.82 65 LEU C N 1
ATOM 8181 C CA . LEU C 1 65 ? 35.046 21.702 -17.500 1.00 27.56 65 LEU C CA 1
ATOM 8182 C C . LEU C 1 65 ? 33.798 21.224 -18.251 1.00 38.76 65 LEU C C 1
ATOM 8183 O O . LEU C 1 65 ? 32.686 21.248 -17.713 1.00 41.26 65 LEU C O 1
ATOM 8188 N N . ARG C 1 66 ? 33.982 20.784 -19.489 1.00 29.84 66 ARG C N 1
ATOM 8189 C CA . ARG C 1 66 ? 32.887 20.209 -20.255 1.00 34.48 66 ARG C CA 1
ATOM 8190 C C . ARG C 1 66 ? 32.449 18.845 -19.707 1.00 40.48 66 ARG C C 1
ATOM 8191 O O . ARG C 1 66 ? 31.263 18.517 -19.724 1.00 43.94 66 ARG C O 1
ATOM 8199 N N . GLU C 1 67 ? 33.409 18.045 -19.241 1.00 36.43 67 GLU C N 1
ATOM 8200 C CA . GLU C 1 67 ? 33.114 16.667 -18.854 1.00 35.11 67 GLU C CA 1
ATOM 8201 C C . GLU C 1 67 ? 32.440 16.569 -17.496 1.00 39.05 67 GLU C C 1
ATOM 8202 O O . GLU C 1 67 ? 31.680 15.641 -17.245 1.00 42.72 67 GLU C O 1
ATOM 8208 N N . MET C 1 68 ? 32.732 17.516 -16.618 1.00 38.36 68 MET C N 1
ATOM 8209 C CA . MET C 1 68 ? 31.969 17.637 -15.388 1.00 44.80 68 MET C CA 1
ATOM 8210 C C . MET C 1 68 ? 30.555 18.058 -15.748 1.00 48.24 68 MET C C 1
ATOM 8211 O O . MET C 1 68 ? 30.330 18.682 -16.777 1.00 48.92 68 MET C O 1
ATOM 8216 N N . SER C 1 69 ? 29.584 17.723 -14.921 1.00 53.84 69 SER C N 1
ATOM 8217 C CA . SER C 1 69 ? 28.226 18.065 -15.308 1.00 70.46 69 SER C CA 1
ATOM 8218 C C . SER C 1 69 ? 27.755 19.353 -14.647 1.00 63.07 69 SER C C 1
ATOM 8219 O O . SER C 1 69 ? 26.694 19.386 -14.042 1.00 78.33 69 SER C O 1
ATOM 8222 N N . VAL C 1 70 ? 28.538 20.417 -14.763 1.00 55.52 70 VAL C N 1
ATOM 8223 C CA . VAL C 1 70 ? 28.224 21.631 -14.032 1.00 48.67 70 VAL C CA 1
ATOM 8224 C C . VAL C 1 70 ? 26.833 22.150 -14.391 1.00 50.71 70 VAL C C 1
ATOM 8225 O O . VAL C 1 70 ? 26.503 22.307 -15.565 1.00 50.45 70 VAL C O 1
ATOM 8229 N N . GLU C 1 71 ? 26.021 22.415 -13.372 1.00 43.46 71 GLU C N 1
ATOM 8230 C CA . GLU C 1 71 ? 24.688 22.964 -13.579 1.00 51.50 71 GLU C CA 1
ATOM 8231 C C . GLU C 1 71 ? 24.581 24.401 -13.078 1.00 42.57 71 GLU C C 1
ATOM 8232 O O . GLU C 1 71 ? 23.800 25.197 -13.601 1.00 48.23 71 GLU C O 1
ATOM 8238 N N . HIS C 1 72 ? 25.377 24.746 -12.079 1.00 30.54 72 HIS C N 1
ATOM 8239 C CA . HIS C 1 72 ? 25.308 26.100 -11.538 1.00 37.99 72 HIS C CA 1
ATOM 8240 C C . HIS C 1 72 ? 25.404 27.169 -12.633 1.00 35.31 72 HIS C C 1
ATOM 8241 O O . HIS C 1 72 ? 26.355 27.186 -13.413 1.00 34.09 72 HIS C O 1
ATOM 8248 N N . PRO C 1 73 ? 24.417 28.070 -12.683 1.00 34.19 73 PRO C N 1
ATOM 8249 C CA . PRO C 1 73 ? 24.301 29.087 -13.742 1.00 33.44 73 PRO C CA 1
ATOM 8250 C C . PRO C 1 73 ? 25.512 30.013 -13.882 1.00 37.06 73 PRO C C 1
ATOM 8251 O O . PRO C 1 73 ? 25.972 30.247 -15.001 1.00 30.81 73 PRO C O 1
ATOM 8255 N N . ALA C 1 74 ? 26.026 30.538 -12.775 1.00 29.40 74 ALA C N 1
ATOM 8256 C CA . ALA C 1 74 ? 27.192 31.395 -12.859 1.00 27.56 74 ALA C CA 1
ATOM 8257 C C . ALA C 1 74 ? 28.394 30.583 -13.324 1.00 28.95 74 ALA C C 1
ATOM 8258 O O . ALA C 1 74 ? 29.202 31.062 -14.120 1.00 32.37 74 ALA C O 1
ATOM 8260 N N . ALA C 1 75 ? 28.521 29.356 -12.825 1.00 25.10 75 ALA C N 1
ATOM 8261 C CA . ALA C 1 75 ? 29.613 28.490 -13.269 1.00 37.46 75 ALA C CA 1
ATOM 8262 C C . ALA C 1 75 ? 29.584 28.242 -14.789 1.00 30.83 75 ALA C C 1
ATOM 8263 O O . ALA C 1 75 ? 30.635 28.242 -15.435 1.00 24.01 75 ALA C O 1
ATOM 8265 N N . LYS C 1 76 ? 28.389 28.042 -15.350 1.00 30.38 76 LYS C N 1
ATOM 8266 C CA . LYS C 1 76 ? 28.245 27.868 -16.796 1.00 28.12 76 LYS C CA 1
ATOM 8267 C C . LYS C 1 76 ? 28.746 29.103 -17.544 1.00 31.32 76 LYS C C 1
ATOM 8268 O O . LYS C 1 76 ? 29.348 28.982 -18.609 1.00 30.57 76 LYS C O 1
ATOM 8274 N N . MET C 1 77 ? 28.493 30.293 -16.996 1.00 28.05 77 MET C N 1
ATOM 8275 C CA . MET C 1 77 ? 28.979 31.508 -17.643 1.00 27.02 77 MET C CA 1
ATOM 8276 C C . MET C 1 77 ? 30.497 31.428 -17.783 1.00 32.58 77 MET C C 1
ATOM 8277 O O . MET C 1 77 ? 31.040 31.760 -18.836 1.00 28.05 77 MET C O 1
ATOM 8282 N N . LEU C 1 78 ? 31.179 30.940 -16.745 1.00 25.68 78 LEU C N 1
ATOM 8283 C CA . LEU C 1 78 ? 32.646 30.877 -16.776 1.00 30.34 78 LEU C CA 1
ATOM 8284 C C . LEU C 1 78 ? 33.186 29.767 -17.694 1.00 30.11 78 LEU C C 1
ATOM 8285 O O . LEU C 1 78 ? 34.260 29.888 -18.267 1.00 32.25 78 LEU C O 1
ATOM 8290 N N . ILE C 1 79 ? 32.456 28.668 -17.810 1.00 23.94 79 ILE C N 1
ATOM 8291 C CA . ILE C 1 79 ? 32.865 27.620 -18.732 1.00 30.38 79 ILE C CA 1
ATOM 8292 C C . ILE C 1 79 ? 32.859 28.131 -20.194 1.00 26.35 79 ILE C C 1
ATOM 8293 O O . ILE C 1 79 ? 33.608 27.650 -21.039 1.00 27.70 79 ILE C O 1
ATOM 8298 N N . GLU C 1 80 ? 32.029 29.121 -20.487 1.00 25.85 80 GLU C N 1
ATOM 8299 C CA . GLU C 1 80 ? 32.011 29.684 -21.846 1.00 28.71 80 GLU C CA 1
ATOM 8300 C C . GLU C 1 80 ? 33.356 30.290 -22.171 1.00 27.51 80 GLU C C 1
ATOM 8301 O O . GLU C 1 80 ? 33.808 30.283 -23.321 1.00 27.84 80 GLU C O 1
ATOM 8307 N N . VAL C 1 81 ? 34.014 30.784 -21.126 1.00 27.18 81 VAL C N 1
ATOM 8308 C CA . VAL C 1 81 ? 35.315 31.375 -21.275 1.00 28.21 81 VAL C CA 1
ATOM 8309 C C . VAL C 1 81 ? 36.318 30.351 -21.799 1.00 32.72 81 VAL C C 1
ATOM 8310 O O . VAL C 1 81 ? 37.121 30.652 -22.680 1.00 24.48 81 VAL C O 1
ATOM 8314 N N . ALA C 1 82 ? 36.277 29.141 -21.251 1.00 26.42 82 ALA C N 1
ATOM 8315 C CA . ALA C 1 82 ? 37.186 28.091 -21.680 1.00 24.44 82 ALA C CA 1
ATOM 8316 C C . ALA C 1 82 ? 36.861 27.644 -23.109 1.00 25.88 82 ALA C C 1
ATOM 8317 O O . ALA C 1 82 ? 37.757 27.364 -23.913 1.00 28.74 82 ALA C O 1
ATOM 8319 N N . LYS C 1 83 ? 35.578 27.584 -23.435 1.00 24.92 83 LYS C N 1
ATOM 8320 C CA . LYS C 1 83 ? 35.172 27.156 -24.783 1.00 28.77 83 LYS C CA 1
ATOM 8321 C C . LYS C 1 83 ? 35.619 28.114 -25.884 1.00 34.45 83 LYS C C 1
ATOM 8322 O O . LYS C 1 83 ? 36.001 27.680 -26.993 1.00 27.79 83 LYS C O 1
ATOM 8328 N N . THR C 1 84 ? 35.555 29.411 -25.594 1.00 28.75 84 THR C N 1
ATOM 8329 C CA . THR C 1 84 ? 35.965 30.416 -26.588 1.00 33.73 84 THR C CA 1
ATOM 8330 C C . THR C 1 84 ? 37.476 30.420 -26.720 1.00 26.68 84 THR C C 1
ATOM 8331 O O . THR C 1 84 ? 38.014 30.563 -27.806 1.00 26.43 84 THR C O 1
ATOM 8335 N N . GLN C 1 85 ? 38.160 30.229 -25.600 1.00 24.38 85 GLN C N 1
ATOM 8336 C CA . GLN C 1 85 ? 39.610 30.106 -25.633 1.00 23.22 85 GLN C CA 1
ATOM 8337 C C . GLN C 1 85 ? 39.994 28.933 -26.539 1.00 28.49 85 GLN C C 1
ATOM 8338 O O . GLN C 1 85 ? 40.876 29.067 -27.393 1.00 31.01 85 GLN C O 1
ATOM 8344 N N . GLU C 1 86 ? 39.327 27.797 -26.363 1.00 27.30 86 GLU C N 1
ATOM 8345 C CA . GLU C 1 86 ? 39.587 26.635 -27.224 1.00 33.46 86 GLU C CA 1
ATOM 8346 C C . GLU C 1 86 ? 39.301 26.934 -28.696 1.00 28.16 86 GLU C C 1
ATOM 8347 O O . GLU C 1 86 ? 40.117 26.648 -29.555 1.00 26.06 86 GLU C O 1
ATOM 8353 N N . LYS C 1 87 ? 38.136 27.497 -28.976 1.00 31.18 87 LYS C N 1
ATOM 8354 C CA . LYS C 1 87 ? 37.776 27.844 -30.352 1.00 38.72 87 LYS C CA 1
ATOM 8355 C C . LYS C 1 87 ? 38.715 28.868 -31.032 1.00 38.96 87 LYS C C 1
ATOM 8356 O O . LYS C 1 87 ? 39.125 28.678 -32.170 1.00 34.96 87 LYS C O 1
ATOM 8362 N N . GLU C 1 88 ? 39.066 29.943 -30.339 1.00 35.71 88 GLU C N 1
ATOM 8363 C CA . GLU C 1 88 ? 39.837 31.011 -30.976 1.00 35.46 88 GLU C CA 1
ATOM 8364 C C . GLU C 1 88 ? 41.331 30.741 -31.017 1.00 34.05 88 GLU C C 1
ATOM 8365 O O . GLU C 1 88 ? 42.033 31.247 -31.889 1.00 34.96 88 GLU C O 1
ATOM 8371 N N . VAL C 1 89 ? 41.820 29.945 -30.075 1.00 20.78 89 VAL C N 1
ATOM 8372 C CA . VAL C 1 89 ? 43.251 29.834 -29.879 1.00 22.49 89 VAL C CA 1
ATOM 8373 C C . VAL C 1 89 ? 43.689 28.381 -29.849 1.00 30.31 89 VAL C C 1
ATOM 8374 O O . VAL C 1 89 ? 44.645 28.000 -30.525 1.00 32.53 89 VAL C O 1
ATOM 8378 N N . GLY C 1 90 ? 42.984 27.571 -29.064 1.00 27.90 90 GLY C N 1
ATOM 8379 C CA . GLY C 1 90 ? 43.285 26.157 -28.945 1.00 24.83 90 GLY C CA 1
ATOM 8380 C C . GLY C 1 90 ? 44.173 25.854 -27.755 1.00 34.29 90 GLY C C 1
ATOM 8381 O O . GLY C 1 90 ? 44.508 24.690 -27.503 1.00 33.31 90 GLY C O 1
ATOM 8382 N N . ASP C 1 91 ? 44.578 26.894 -27.029 1.00 26.72 91 ASP C N 1
ATOM 8383 C CA . ASP C 1 91 ? 45.449 26.707 -25.861 1.00 26.78 91 ASP C CA 1
ATOM 8384 C C . ASP C 1 91 ? 45.181 27.782 -24.821 1.00 26.76 91 ASP C C 1
ATOM 8385 O O . ASP C 1 91 ? 44.608 28.820 -25.137 1.00 24.75 91 ASP C O 1
ATOM 8390 N N . GLY C 1 92 ? 45.614 27.553 -23.586 1.00 20.10 92 GLY C N 1
ATOM 8391 C CA . GLY C 1 92 ? 45.364 28.511 -22.518 1.00 16.97 92 GLY C CA 1
ATOM 8392 C C . GLY C 1 92 ? 43.941 28.514 -21.956 1.00 22.47 92 GLY C C 1
ATOM 8393 O O . GLY C 1 92 ? 43.523 29.479 -21.313 1.00 28.75 92 GLY C O 1
ATOM 8394 N N . THR C 1 93 ? 43.199 27.427 -22.152 1.00 26.82 93 THR C N 1
ATOM 8395 C CA . THR C 1 93 ? 41.840 27.370 -21.611 1.00 24.74 93 THR C CA 1
ATOM 8396 C C . THR C 1 93 ? 41.807 27.453 -20.068 1.00 25.22 93 THR C C 1
ATOM 8397 O O . THR C 1 93 ? 40.947 28.116 -19.495 1.00 21.54 93 THR C O 1
ATOM 8401 N N . THR C 1 94 ? 42.754 26.804 -19.401 1.00 23.26 94 THR C N 1
ATOM 8402 C CA . THR C 1 94 ? 42.846 26.894 -17.941 1.00 30.10 94 THR C CA 1
ATOM 8403 C C . THR C 1 94 ? 43.191 28.305 -17.514 1.00 27.83 94 THR C C 1
ATOM 8404 O O . THR C 1 94 ? 42.609 28.856 -16.578 1.00 25.23 94 THR C O 1
ATOM 8408 N N . THR C 1 95 ? 44.179 28.874 -18.190 1.00 30.59 95 THR C N 1
ATOM 8409 C CA . THR C 1 95 ? 44.598 30.249 -17.927 1.00 24.24 95 THR C CA 1
ATOM 8410 C C . THR C 1 95 ? 43.443 31.230 -17.945 1.00 23.94 95 THR C C 1
ATOM 8411 O O . THR C 1 95 ? 43.317 32.032 -17.021 1.00 20.45 95 THR C O 1
ATOM 8415 N N . ALA C 1 96 ? 42.606 31.169 -18.987 1.00 25.16 96 ALA C N 1
ATOM 8416 C CA . ALA C 1 96 ? 41.485 32.098 -19.127 1.00 19.85 96 ALA C CA 1
ATOM 8417 C C . ALA C 1 96 ? 40.485 31.975 -17.950 1.00 25.36 96 ALA C C 1
ATOM 8418 O O . ALA C 1 96 ? 40.105 32.964 -17.333 1.00 22.33 96 ALA C O 1
ATOM 8420 N N . VAL C 1 97 ? 40.095 30.755 -17.618 1.00 27.23 97 VAL C N 1
ATOM 8421 C CA . VAL C 1 97 ? 39.209 30.521 -16.476 1.00 22.67 97 VAL C CA 1
ATOM 8422 C C . VAL C 1 97 ? 39.838 30.943 -15.128 1.00 26.78 97 VAL C C 1
ATOM 8423 O O . VAL C 1 97 ? 39.172 31.547 -14.285 1.00 23.67 97 VAL C O 1
ATOM 8427 N N . VAL C 1 98 ? 41.116 30.639 -14.925 1.00 25.10 98 VAL C N 1
ATOM 8428 C CA . VAL C 1 98 ? 41.783 31.021 -13.675 1.00 20.82 98 VAL C CA 1
ATOM 8429 C C . VAL C 1 98 ? 41.861 32.545 -13.521 1.00 28.21 98 VAL C C 1
ATOM 8430 O O . VAL C 1 98 ? 41.615 33.074 -12.437 1.00 29.13 98 VAL C O 1
ATOM 8434 N N . VAL C 1 99 ? 42.160 33.265 -14.601 1.00 27.74 99 VAL C N 1
ATOM 8435 C CA . VAL C 1 99 ? 42.129 34.730 -14.513 1.00 30.91 99 VAL C CA 1
ATOM 8436 C C . VAL C 1 99 ? 40.729 35.229 -14.174 1.00 27.01 99 VAL C C 1
ATOM 8437 O O . VAL C 1 99 ? 40.561 36.131 -13.350 1.00 29.36 99 VAL C O 1
ATOM 8441 N N . ALA C 1 100 ? 39.716 34.643 -14.799 1.00 19.97 100 ALA C N 1
ATOM 8442 C CA . ALA C 1 100 ? 38.347 35.105 -14.560 1.00 26.26 100 ALA C CA 1
ATOM 8443 C C . ALA C 1 100 ? 37.969 34.875 -13.092 1.00 30.53 100 ALA C C 1
ATOM 8444 O O . ALA C 1 100 ? 37.441 35.759 -12.418 1.00 26.15 100 ALA C O 1
ATOM 8446 N N . GLY C 1 101 ? 38.271 33.675 -12.607 1.00 27.75 101 GLY C N 1
ATOM 8447 C CA . GLY C 1 101 ? 37.999 33.317 -11.240 1.00 19.69 101 GLY C CA 1
ATOM 8448 C C . GLY C 1 101 ? 38.651 34.313 -10.298 1.00 29.03 101 GLY C C 1
ATOM 8449 O O . GLY C 1 101 ? 38.042 34.730 -9.314 1.00 29.00 101 GLY C O 1
ATOM 8450 N N . GLU C 1 102 ? 39.881 34.709 -10.613 1.00 27.57 102 GLU C N 1
ATOM 8451 C CA . GLU C 1 102 ? 40.621 35.628 -9.763 1.00 26.24 102 GLU C CA 1
ATOM 8452 C C . GLU C 1 102 ? 40.091 37.062 -9.871 1.00 32.56 102 GLU C C 1
ATOM 8453 O O . GLU C 1 102 ? 40.163 37.831 -8.916 1.00 31.89 102 GLU C O 1
ATOM 8459 N N . LEU C 1 103 ? 39.553 37.422 -11.033 1.00 26.62 103 LEU C N 1
ATOM 8460 C CA . LEU C 1 103 ? 38.948 38.736 -11.187 1.00 26.87 103 LEU C CA 1
ATOM 8461 C C . LEU C 1 103 ? 37.750 38.851 -10.249 1.00 32.68 103 LEU C C 1
ATOM 8462 O O . LEU C 1 103 ? 37.517 39.888 -9.638 1.00 29.30 103 LEU C O 1
ATOM 8467 N N . LEU C 1 104 ? 37.001 37.767 -10.127 1.00 27.00 104 LEU C N 1
ATOM 8468 C CA . LEU C 1 104 ? 35.845 37.744 -9.250 1.00 28.54 104 LEU C CA 1
ATOM 8469 C C . LEU C 1 104 ? 36.301 37.815 -7.796 1.00 32.51 104 LEU C C 1
ATOM 8470 O O . LEU C 1 104 ? 35.725 38.564 -7.002 1.00 28.43 104 LEU C O 1
ATOM 8475 N N . ARG C 1 105 ? 37.345 37.065 -7.444 1.00 29.43 105 ARG C N 1
ATOM 8476 C CA . ARG C 1 105 ? 37.796 37.082 -6.054 1.00 26.48 105 ARG C CA 1
ATOM 8477 C C . ARG C 1 105 ? 38.220 38.489 -5.644 1.00 35.81 105 ARG C C 1
ATOM 8478 O O . ARG C 1 105 ? 37.839 38.987 -4.578 1.00 32.98 105 ARG C O 1
ATOM 8486 N N . LYS C 1 106 ? 39.001 39.123 -6.510 1.00 34.68 106 LYS C N 1
ATOM 8487 C CA . LYS C 1 106 ? 39.477 40.481 -6.297 1.00 30.57 106 LYS C CA 1
ATOM 8488 C C . LYS C 1 106 ? 38.308 41.454 -6.224 1.00 33.65 106 LYS C C 1
ATOM 8489 O O . LYS C 1 106 ? 38.374 42.461 -5.516 1.00 31.90 106 LYS C O 1
ATOM 8495 N N . ALA C 1 107 ? 37.227 41.145 -6.938 1.00 30.32 107 ALA C N 1
ATOM 8496 C CA . ALA C 1 107 ? 36.092 42.059 -6.991 1.00 33.45 107 ALA C CA 1
ATOM 8497 C C . ALA C 1 107 ? 35.333 42.012 -5.670 1.00 44.75 107 ALA C C 1
ATOM 8498 O O . ALA C 1 107 ? 34.758 43.003 -5.232 1.00 32.55 107 ALA C O 1
ATOM 8500 N N . GLU C 1 108 ? 35.325 40.844 -5.045 1.00 47.45 108 GLU C N 1
ATOM 8501 C CA . GLU C 1 108 ? 34.630 40.661 -3.780 1.00 49.96 108 GLU C CA 1
ATOM 8502 C C . GLU C 1 108 ? 35.123 41.664 -2.735 1.00 46.69 108 GLU C C 1
ATOM 8503 O O . GLU C 1 108 ? 34.337 42.410 -2.134 1.00 41.28 108 GLU C O 1
ATOM 8509 N N . GLU C 1 109 ? 36.436 41.688 -2.546 1.00 43.80 109 GLU C N 1
ATOM 8510 C CA . GLU C 1 109 ? 37.086 42.573 -1.577 1.00 43.33 109 GLU C CA 1
ATOM 8511 C C . GLU C 1 109 ? 36.732 44.037 -1.820 1.00 55.22 109 GLU C C 1
ATOM 8512 O O . GLU C 1 109 ? 36.679 44.831 -0.886 1.00 59.79 109 GLU C O 1
ATOM 8518 N N . LEU C 1 110 ? 36.470 44.389 -3.077 1.00 50.21 110 LEU C N 1
ATOM 8519 C CA . LEU C 1 110 ? 36.040 45.742 -3.394 1.00 51.61 110 LEU C CA 1
ATOM 8520 C C . LEU C 1 110 ? 34.583 45.925 -3.020 1.00 55.43 110 LEU C C 1
ATOM 8521 O O . LEU C 1 110 ? 34.202 46.936 -2.435 1.00 64.13 110 LEU C O 1
ATOM 8526 N N . LEU C 1 111 ? 33.765 44.941 -3.356 1.00 43.41 111 LEU C N 1
ATOM 8527 C CA . LEU C 1 111 ? 32.366 44.985 -2.984 1.00 48.68 111 LEU C CA 1
ATOM 8528 C C . LEU C 1 111 ? 32.181 45.037 -1.455 1.00 52.99 111 LEU C C 1
ATOM 8529 O O . LEU C 1 111 ? 31.214 45.620 -0.965 1.00 56.73 111 LEU C O 1
ATOM 8534 N N . ASP C 1 112 ? 33.111 44.428 -0.715 1.00 50.87 112 ASP C N 1
ATOM 8535 C CA . ASP C 1 112 ? 33.073 44.389 0.751 1.00 56.66 112 ASP C CA 1
ATOM 8536 C C . ASP C 1 112 ? 33.672 45.645 1.393 1.00 72.12 112 ASP C C 1
ATOM 8537 O O . ASP C 1 112 ? 34.004 45.636 2.582 1.00 78.93 112 ASP C O 1
ATOM 8542 N N . GLN C 1 113 ? 33.849 46.700 0.599 1.00 67.96 113 GLN C N 1
ATOM 8543 C CA . GLN C 1 113 ? 34.234 48.014 1.112 1.00 64.57 113 GLN C CA 1
ATOM 8544 C C . GLN C 1 113 ? 33.146 48.957 0.702 1.00 70.17 113 GLN C C 1
ATOM 8545 O O . GLN C 1 113 ? 33.184 50.141 1.016 1.00 81.95 113 GLN C O 1
ATOM 8551 N N . ASN C 1 114 ? 32.183 48.416 -0.027 1.00 67.38 114 ASN C N 1
ATOM 8552 C CA . ASN C 1 114 ? 31.093 49.204 -0.559 1.00 82.57 114 ASN C CA 1
ATOM 8553 C C . ASN C 1 114 ? 31.548 50.057 -1.743 1.00 82.05 114 ASN C C 1
ATOM 8554 O O . ASN C 1 114 ? 31.327 51.265 -1.776 1.00 86.25 114 ASN C O 1
ATOM 8559 N N . VAL C 1 115 ? 32.209 49.413 -2.703 1.00 71.65 115 VAL C N 1
ATOM 8560 C CA . VAL C 1 115 ? 32.397 49.988 -4.030 1.00 59.14 115 VAL C CA 1
ATOM 8561 C C . VAL C 1 115 ? 31.234 49.495 -4.872 1.00 59.65 115 VAL C C 1
ATOM 8562 O O . VAL C 1 115 ? 30.848 48.335 -4.764 1.00 66.90 115 VAL C O 1
ATOM 8566 N N . HIS C 1 116 ? 30.665 50.367 -5.697 1.00 52.61 116 HIS C N 1
ATOM 8567 C CA . HIS C 1 116 ? 29.502 49.999 -6.501 1.00 60.47 116 HIS C CA 1
ATOM 8568 C C . HIS C 1 116 ? 29.882 49.143 -7.714 1.00 64.96 116 HIS C C 1
ATOM 8569 O O . HIS C 1 116 ? 30.812 49.472 -8.450 1.00 60.81 116 HIS C O 1
ATOM 8576 N N . PRO C 1 117 ? 29.150 48.040 -7.921 1.00 62.53 117 PRO C N 1
ATOM 8577 C CA . PRO C 1 117 ? 29.385 47.117 -9.027 1.00 49.43 117 PRO C CA 1
ATOM 8578 C C . PRO C 1 117 ? 29.756 47.806 -10.331 1.00 45.13 117 PRO C C 1
ATOM 8579 O O . PRO C 1 117 ? 30.704 47.356 -10.974 1.00 48.95 117 PRO C O 1
ATOM 8583 N N . THR C 1 118 ? 29.049 48.867 -10.714 1.00 40.93 118 THR C N 1
ATOM 8584 C CA . THR C 1 118 ? 29.341 49.550 -11.974 1.00 42.34 118 THR C CA 1
ATOM 8585 C C . THR C 1 118 ? 30.740 50.166 -11.984 1.00 42.83 118 THR C C 1
ATOM 8586 O O . THR C 1 118 ? 31.376 50.274 -13.036 1.00 46.39 118 THR C O 1
ATOM 8590 N N . ILE C 1 119 ? 31.213 50.565 -10.810 1.00 43.48 119 ILE C N 1
ATOM 8591 C CA . ILE C 1 119 ? 32.560 51.117 -10.684 1.00 48.23 119 ILE C CA 1
ATOM 8592 C C . ILE C 1 119 ? 33.617 50.024 -10.843 1.00 39.63 119 ILE C C 1
ATOM 8593 O O . ILE C 1 119 ? 34.622 50.229 -11.518 1.00 36.70 119 ILE C O 1
ATOM 8598 N N . VAL C 1 120 ? 33.378 48.862 -10.236 1.00 31.82 120 VAL C N 1
ATOM 8599 C CA . VAL C 1 120 ? 34.213 47.695 -10.493 1.00 35.06 120 VAL C CA 1
ATOM 8600 C C . VAL C 1 120 ? 34.238 47.355 -11.985 1.00 36.27 120 VAL C C 1
ATOM 8601 O O . VAL C 1 120 ? 35.297 47.126 -12.579 1.00 34.27 120 VAL C O 1
ATOM 8605 N N . VAL C 1 121 ? 33.059 47.340 -12.588 1.00 36.99 121 VAL C N 1
ATOM 8606 C CA . VAL C 1 121 ? 32.934 47.006 -13.992 1.00 36.34 121 VAL C CA 1
ATOM 8607 C C . VAL C 1 121 ? 33.683 48.015 -14.854 1.00 42.37 121 VAL C C 1
ATOM 8608 O O . VAL C 1 121 ? 34.383 47.643 -15.803 1.00 45.85 121 VAL C O 1
ATOM 8612 N N . LYS C 1 122 ? 33.540 49.291 -14.509 1.00 40.52 122 LYS C N 1
ATOM 8613 C CA . LYS C 1 122 ? 34.186 50.377 -15.248 1.00 37.82 122 LYS C CA 1
ATOM 8614 C C . LYS C 1 122 ? 35.704 50.253 -15.128 1.00 31.83 122 LYS C C 1
ATOM 8615 O O . LYS C 1 122 ? 36.432 50.389 -16.108 1.00 32.23 122 LYS C O 1
ATOM 8621 N N . GLY C 1 123 ? 36.181 49.981 -13.918 1.00 28.98 123 GLY C N 1
ATOM 8622 C CA . GLY C 1 123 ? 37.602 49.791 -13.708 1.00 31.51 123 GLY C CA 1
ATOM 8623 C C . GLY C 1 123 ? 38.122 48.583 -14.467 1.00 40.61 123 GLY C C 1
ATOM 8624 O O . GLY C 1 123 ? 39.185 48.632 -15.097 1.00 37.34 123 GLY C O 1
ATOM 8625 N N . TYR C 1 124 ? 37.367 47.490 -14.413 1.00 34.39 124 TYR C N 1
ATOM 8626 C CA . TYR C 1 124 ? 37.810 46.266 -15.062 1.00 38.40 124 TYR C CA 1
ATOM 8627 C C . TYR C 1 124 ? 37.908 46.496 -16.563 1.00 39.86 124 TYR C C 1
ATOM 8628 O O . TYR C 1 124 ? 38.872 46.076 -17.200 1.00 33.47 124 TYR C O 1
ATOM 8637 N N . GLN C 1 125 ? 36.930 47.191 -17.128 1.00 35.30 125 GLN C N 1
ATOM 8638 C CA . GLN C 1 125 ? 36.942 47.404 -18.573 1.00 39.68 125 GLN C CA 1
ATOM 8639 C C . GLN C 1 125 ? 38.128 48.278 -18.999 1.00 41.99 125 GLN C C 1
ATOM 8640 O O . GLN C 1 125 ? 38.795 48.005 -20.005 1.00 36.80 125 GLN C O 1
ATOM 8646 N N . ALA C 1 126 ? 38.384 49.321 -18.216 1.00 37.69 126 ALA C N 1
ATOM 8647 C CA . ALA C 1 126 ? 39.474 50.242 -18.487 1.00 34.05 126 ALA C CA 1
ATOM 8648 C C . ALA C 1 126 ? 40.806 49.514 -18.426 1.00 36.46 126 ALA C C 1
ATOM 8649 O O . ALA C 1 126 ? 41.659 49.682 -19.305 1.00 33.64 126 ALA C O 1
ATOM 8651 N N . ALA C 1 127 ? 40.985 48.688 -17.400 1.00 31.64 127 ALA C N 1
ATOM 8652 C CA . ALA C 1 127 ? 42.225 47.930 -17.281 1.00 38.38 127 ALA C CA 1
ATOM 8653 C C . ALA C 1 127 ? 42.371 46.930 -18.429 1.00 35.82 127 ALA C C 1
ATOM 8654 O O . ALA C 1 127 ? 43.471 46.712 -18.945 1.00 35.91 127 ALA C O 1
ATOM 8656 N N . ALA C 1 128 ? 41.252 46.334 -18.829 1.00 35.92 128 ALA C N 1
ATOM 8657 C CA . ALA C 1 128 ? 41.254 45.317 -19.870 1.00 37.89 128 ALA C CA 1
ATOM 8658 C C . ALA C 1 128 ? 41.703 45.931 -21.190 1.00 40.98 128 ALA C C 1
ATOM 8659 O O . ALA C 1 128 ? 42.501 45.350 -21.925 1.00 30.31 128 ALA C O 1
ATOM 8661 N N . GLN C 1 129 ? 41.190 47.121 -21.478 1.00 40.24 129 GLN C N 1
ATOM 8662 C CA . GLN C 1 129 ? 41.532 47.814 -22.712 1.00 37.68 129 GLN C CA 1
ATOM 8663 C C . GLN C 1 129 ? 43.006 48.252 -22.696 1.00 43.74 129 GLN C C 1
ATOM 8664 O O . GLN C 1 129 ? 43.725 48.126 -23.695 1.00 36.11 129 GLN C O 1
ATOM 8670 N N . LYS C 1 130 ? 43.466 48.748 -21.554 1.00 43.79 130 LYS C N 1
ATOM 8671 C CA . LYS C 1 130 ? 44.868 49.133 -21.430 1.00 39.69 130 LYS C CA 1
ATOM 8672 C C . LYS C 1 130 ? 45.763 47.912 -21.619 1.00 39.48 130 LYS C C 1
ATOM 8673 O O . LYS C 1 130 ? 46.794 47.975 -22.290 1.00 42.57 130 LYS C O 1
ATOM 8679 N N . ALA C 1 131 ? 45.355 46.795 -21.026 1.00 37.43 131 ALA C N 1
ATOM 8680 C CA . ALA C 1 131 ? 46.125 45.568 -21.132 1.00 35.93 131 ALA C CA 1
ATOM 8681 C C . ALA C 1 131 ? 46.267 45.159 -22.590 1.00 25.85 131 ALA C C 1
ATOM 8682 O O . ALA C 1 131 ? 47.343 44.758 -23.028 1.00 33.10 131 ALA C O 1
ATOM 8684 N N . GLN C 1 132 ? 45.181 45.256 -23.346 1.00 25.01 132 GLN C N 1
ATOM 8685 C CA . GLN C 1 132 ? 45.262 44.913 -24.765 1.00 28.41 132 GLN C CA 1
ATOM 8686 C C . GLN C 1 132 ? 46.294 45.780 -25.493 1.00 35.40 132 GLN C C 1
ATOM 8687 O O . GLN C 1 132 ? 47.057 45.287 -26.325 1.00 30.27 132 GLN C O 1
ATOM 8693 N N . GLU C 1 133 ? 46.344 47.060 -25.143 1.00 36.62 133 GLU C N 1
ATOM 8694 C CA . GLU C 1 133 ? 47.322 47.967 -25.736 1.00 39.33 133 GLU C CA 1
ATOM 8695 C C . GLU C 1 133 ? 48.746 47.609 -25.294 1.00 42.19 133 GLU C C 1
ATOM 8696 O O . GLU C 1 133 ? 49.671 47.545 -26.109 1.00 38.86 133 GLU C O 1
ATOM 8702 N N . LEU C 1 134 ? 48.926 47.351 -24.006 1.00 33.47 134 LEU C N 1
ATOM 8703 C CA . LEU C 1 134 ? 50.244 46.961 -23.529 1.00 37.99 134 LEU C CA 1
ATOM 8704 C C . LEU C 1 134 ? 50.717 45.664 -24.195 1.00 44.14 134 LEU C C 1
ATOM 8705 O O . LEU C 1 134 ? 51.876 45.559 -24.587 1.00 48.77 134 LEU C O 1
ATOM 8710 N N . LEU C 1 135 ? 49.818 44.687 -24.338 1.00 37.40 135 LEU C N 1
ATOM 8711 C CA . LEU C 1 135 ? 50.186 43.407 -24.955 1.00 37.52 135 LEU C CA 1
ATOM 8712 C C . LEU C 1 135 ? 50.807 43.569 -26.346 1.00 36.66 135 LEU C C 1
ATOM 8713 O O . LEU C 1 135 ? 51.752 42.854 -26.692 1.00 37.21 135 LEU C O 1
ATOM 8718 N N . LYS C 1 136 ? 50.293 44.516 -27.130 1.00 34.34 136 LYS C N 1
ATOM 8719 C CA . LYS C 1 136 ? 50.786 44.703 -28.500 1.00 44.23 136 LYS C CA 1
ATOM 8720 C C . LYS C 1 136 ? 52.244 45.139 -28.533 1.00 48.87 136 LYS C C 1
ATOM 8721 O O . LYS C 1 136 ? 52.991 44.752 -29.425 1.00 56.93 136 LYS C O 1
ATOM 8727 N N . THR C 1 137 ? 52.647 45.930 -27.546 1.00 43.03 137 THR C N 1
ATOM 8728 C CA . THR C 1 137 ? 54.005 46.437 -27.492 1.00 45.31 137 THR C CA 1
ATOM 8729 C C . THR C 1 137 ? 54.929 45.409 -26.855 1.00 46.36 137 THR C C 1
ATOM 8730 O O . THR C 1 137 ? 56.088 45.298 -27.236 1.00 51.82 137 THR C O 1
ATOM 8734 N N . ILE C 1 138 ? 54.397 44.653 -25.898 1.00 46.65 138 ILE C N 1
ATOM 8735 C CA . ILE C 1 138 ? 55.136 43.589 -25.213 1.00 47.71 138 ILE C CA 1
ATOM 8736 C C . ILE C 1 138 ? 55.479 42.433 -26.146 1.00 42.86 138 ILE C C 1
ATOM 8737 O O . ILE C 1 138 ? 56.504 41.781 -25.985 1.00 45.63 138 ILE C O 1
ATOM 8742 N N . ALA C 1 139 ? 54.607 42.175 -27.114 1.00 38.05 139 ALA C N 1
ATOM 8743 C CA . ALA C 1 139 ? 54.766 41.033 -28.003 1.00 36.77 139 ALA C CA 1
ATOM 8744 C C . ALA C 1 139 ? 55.979 41.191 -28.932 1.00 38.93 139 ALA C C 1
ATOM 8745 O O . ALA C 1 139 ? 56.359 42.312 -29.275 1.00 43.09 139 ALA C O 1
ATOM 8747 N N . CYS C 1 140 ? 56.586 40.066 -29.316 1.00 36.93 140 CYS C N 1
ATOM 8748 C CA . CYS C 1 140 ? 57.696 40.050 -30.279 1.00 43.39 140 CYS C CA 1
ATOM 8749 C C . CYS C 1 140 ? 57.146 39.659 -31.641 1.00 44.09 140 CYS C C 1
ATOM 8750 O O . CYS C 1 140 ? 56.232 38.834 -31.740 1.00 40.44 140 CYS C O 1
ATOM 8753 N N . GLU C 1 141 ? 57.699 40.237 -32.695 1.00 47.09 141 GLU C N 1
ATOM 8754 C CA . GLU C 1 141 ? 57.295 39.856 -34.037 1.00 46.90 141 GLU C CA 1
ATOM 8755 C C . GLU C 1 141 ? 58.078 38.628 -34.498 1.00 42.26 141 GLU C C 1
ATOM 8756 O O . GLU C 1 141 ? 59.259 38.475 -34.184 1.00 43.97 141 GLU C O 1
ATOM 8762 N N . VAL C 1 142 ? 57.413 37.739 -35.225 1.00 38.01 142 VAL C N 1
ATOM 8763 C CA . VAL C 1 142 ? 58.084 36.577 -35.795 1.00 40.33 142 VAL C CA 1
ATOM 8764 C C . VAL C 1 142 ? 57.518 36.271 -37.175 1.00 44.56 142 VAL C C 1
ATOM 8765 O O . VAL C 1 142 ? 56.372 36.606 -37.470 1.00 47.84 142 VAL C O 1
ATOM 8769 N N . GLY C 1 143 ? 58.317 35.618 -38.015 1.00 47.23 143 GLY C N 1
ATOM 8770 C CA . GLY C 1 143 ? 57.881 35.274 -39.358 1.00 45.27 143 GLY C CA 1
ATOM 8771 C C . GLY C 1 143 ? 57.179 33.930 -39.430 1.00 43.06 143 GLY C C 1
ATOM 8772 O O . GLY C 1 143 ? 57.555 32.983 -38.735 1.00 42.41 143 GLY C O 1
ATOM 8773 N N . ALA C 1 144 ? 56.169 33.844 -40.287 1.00 42.25 144 ALA C N 1
ATOM 8774 C CA . ALA C 1 144 ? 55.375 32.629 -40.436 1.00 44.84 144 ALA C CA 1
ATOM 8775 C C . ALA C 1 144 ? 56.195 31.440 -40.924 1.00 47.96 144 ALA C C 1
ATOM 8776 O O . ALA C 1 144 ? 55.704 30.310 -40.952 1.00 51.38 144 ALA C O 1
ATOM 8778 N N . GLN C 1 145 ? 57.435 31.699 -41.327 1.00 45.35 145 GLN C N 1
ATOM 8779 C CA . GLN C 1 145 ? 58.294 30.660 -41.904 1.00 56.30 145 GLN C CA 1
ATOM 8780 C C . GLN C 1 145 ? 59.465 30.332 -40.984 1.00 49.71 145 GLN C C 1
ATOM 8781 O O . GLN C 1 145 ? 60.342 29.543 -41.346 1.00 48.85 145 GLN C O 1
ATOM 8787 N N . ASP C 1 146 ? 59.485 30.959 -39.810 1.00 40.80 146 ASP C N 1
ATOM 8788 C CA . ASP C 1 146 ? 60.523 30.721 -38.819 1.00 37.26 146 ASP C CA 1
ATOM 8789 C C . ASP C 1 146 ? 60.215 29.410 -38.089 1.00 38.12 146 ASP C C 1
ATOM 8790 O O . ASP C 1 146 ? 59.568 29.395 -37.034 1.00 35.04 146 ASP C O 1
ATOM 8795 N N . LYS C 1 147 ? 60.673 28.309 -38.676 1.00 35.29 147 LYS C N 1
ATOM 8796 C CA . LYS C 1 147 ? 60.423 26.987 -38.122 1.00 41.35 147 LYS C CA 1
ATOM 8797 C C . LYS C 1 147 ? 61.042 26.809 -36.743 1.00 40.51 147 LYS C C 1
ATOM 8798 O O . LYS C 1 147 ? 60.491 26.101 -35.892 1.00 35.77 147 LYS C O 1
ATOM 8804 N N . GLU C 1 148 ? 62.168 27.464 -36.503 1.00 36.69 148 GLU C N 1
ATOM 8805 C CA . GLU C 1 148 ? 62.802 27.351 -35.194 1.00 40.11 148 GLU C CA 1
ATOM 8806 C C . GLU C 1 148 ? 61.885 27.915 -34.101 1.00 36.65 148 GLU C C 1
ATOM 8807 O O . GLU C 1 148 ? 61.747 27.333 -33.026 1.00 35.93 148 GLU C O 1
ATOM 8813 N N . ILE C 1 149 ? 61.263 29.050 -34.382 1.00 35.29 149 ILE C N 1
ATOM 8814 C CA . ILE C 1 149 ? 60.369 29.670 -33.420 1.00 36.84 149 ILE C CA 1
ATOM 8815 C C . ILE C 1 149 ? 59.077 28.868 -33.314 1.00 38.79 149 ILE C C 1
ATOM 8816 O O . ILE C 1 149 ? 58.593 28.610 -32.216 1.00 34.48 149 ILE C O 1
ATOM 8821 N N . LEU C 1 150 ? 58.518 28.476 -34.454 1.00 26.56 150 LEU C N 1
ATOM 8822 C CA . LEU C 1 150 ? 57.299 27.683 -34.445 1.00 24.96 150 LEU C CA 1
ATOM 8823 C C . LEU C 1 150 ? 57.497 26.405 -33.627 1.00 27.97 150 LEU C C 1
ATOM 8824 O O . LEU C 1 150 ? 56.606 25.989 -32.892 1.00 34.07 150 LEU C O 1
ATOM 8829 N N . THR C 1 151 ? 58.669 25.794 -33.738 1.00 32.78 151 THR C N 1
ATOM 8830 C CA . THR C 1 151 ? 58.956 24.591 -32.961 1.00 34.98 151 THR C CA 1
ATOM 8831 C C . THR C 1 151 ? 58.995 24.856 -31.457 1.00 33.78 151 THR C C 1
ATOM 8832 O O . THR C 1 151 ? 58.558 24.024 -30.664 1.00 30.34 151 THR C O 1
ATOM 8836 N N . LYS C 1 152 ? 59.517 26.013 -31.065 1.00 29.19 152 LYS C N 1
ATOM 8837 C CA . LYS C 1 152 ? 59.516 26.397 -29.658 1.00 36.68 152 LYS C CA 1
ATOM 8838 C C . LYS C 1 152 ? 58.098 26.643 -29.151 1.00 37.24 152 LYS C C 1
ATOM 8839 O O . LYS C 1 152 ? 57.773 26.334 -27.994 1.00 30.54 152 LYS C O 1
ATOM 8845 N N . ILE C 1 153 ? 57.266 27.214 -30.020 1.00 29.15 153 ILE C N 1
ATOM 8846 C CA . ILE C 1 153 ? 55.889 27.503 -29.674 1.00 30.96 153 ILE C CA 1
ATOM 8847 C C . ILE C 1 153 ? 55.197 26.168 -29.438 1.00 30.79 153 ILE C C 1
ATOM 8848 O O . ILE C 1 153 ? 54.442 26.009 -28.495 1.00 25.06 153 ILE C O 1
ATOM 8853 N N . ALA C 1 154 ? 55.510 25.195 -30.283 1.00 27.61 154 ALA C N 1
ATOM 8854 C CA . ALA C 1 154 ? 54.924 23.873 -30.165 1.00 28.77 154 ALA C CA 1
ATOM 8855 C C . ALA C 1 154 ? 55.413 23.123 -28.921 1.00 30.30 154 ALA C C 1
ATOM 8856 O O . ALA C 1 154 ? 54.616 22.529 -28.197 1.00 29.79 154 ALA C O 1
ATOM 8858 N N . MET C 1 155 ? 56.721 23.158 -28.686 1.00 32.41 155 MET C N 1
ATOM 8859 C CA . MET C 1 155 ? 57.317 22.544 -27.507 1.00 34.05 155 MET C CA 1
ATOM 8860 C C . MET C 1 155 ? 56.771 23.155 -26.219 1.00 28.18 155 MET C C 1
ATOM 8861 O O . MET C 1 155 ? 56.415 22.441 -25.286 1.00 29.74 155 MET C O 1
ATOM 8866 N N . THR C 1 156 ? 56.717 24.477 -26.160 1.00 27.24 156 THR C N 1
ATOM 8867 C CA . THR C 1 156 ? 56.171 25.129 -24.983 1.00 25.74 156 THR C CA 1
ATOM 8868 C C . THR C 1 156 ? 54.743 24.657 -24.738 1.00 28.07 156 THR C C 1
ATOM 8869 O O . THR C 1 156 ? 54.410 24.294 -23.619 1.00 26.21 156 THR C O 1
ATOM 8873 N N . SER C 1 157 ? 53.911 24.658 -25.781 1.00 28.06 157 SER C N 1
ATOM 8874 C CA . SER C 1 157 ? 52.515 24.216 -25.643 1.00 25.27 157 SER C CA 1
ATOM 8875 C C . SER C 1 157 ? 52.391 22.812 -25.060 1.00 26.57 157 SER C C 1
ATOM 8876 O O . SER C 1 157 ? 51.638 22.576 -24.112 1.00 27.30 157 SER C O 1
ATOM 8879 N N . ILE C 1 158 ? 53.113 21.873 -25.649 1.00 29.45 158 ILE C N 1
ATOM 8880 C CA . ILE C 1 158 ? 53.038 20.490 -25.202 1.00 31.54 158 ILE C CA 1
ATOM 8881 C C . ILE C 1 158 ? 53.579 20.363 -23.772 1.00 35.32 158 ILE C C 1
ATOM 8882 O O . ILE C 1 158 ? 53.061 19.586 -22.971 1.00 33.67 158 ILE C O 1
ATOM 8887 N N . THR C 1 159 ? 54.606 21.143 -23.444 1.00 29.00 159 THR C N 1
ATOM 8888 C CA . THR C 1 159 ? 55.161 21.106 -22.096 1.00 36.86 159 THR C CA 1
ATOM 8889 C C . THR C 1 159 ? 54.115 21.530 -21.053 1.00 38.84 159 THR C C 1
ATOM 8890 O O . THR C 1 159 ? 54.181 21.108 -19.891 1.00 27.47 159 THR C O 1
ATOM 8894 N N . GLY C 1 160 ? 53.137 22.335 -21.473 1.00 29.82 160 GLY C N 1
ATOM 8895 C CA . GLY C 1 160 ? 52.078 22.755 -20.562 1.00 27.23 160 GLY C CA 1
ATOM 8896 C C . GLY C 1 160 ? 51.349 21.545 -19.991 1.00 30.09 160 GLY C C 1
ATOM 8897 O O . GLY C 1 160 ? 50.823 21.571 -18.881 1.00 29.68 160 GLY C O 1
ATOM 8898 N N . LYS C 1 161 ? 51.316 20.475 -20.777 1.00 28.62 161 LYS C N 1
ATOM 8899 C CA . LYS C 1 161 ? 50.731 19.221 -20.339 1.00 27.88 161 LYS C CA 1
ATOM 8900 C C . LYS C 1 161 ? 51.778 18.236 -19.795 1.00 37.56 161 LYS C C 1
ATOM 8901 O O . LYS C 1 161 ? 51.526 17.035 -19.739 1.00 46.29 161 LYS C O 1
ATOM 8907 N N . GLY C 1 162 ? 52.945 18.737 -19.396 1.00 37.51 162 GLY C N 1
ATOM 8908 C CA . GLY C 1 162 ? 53.974 17.885 -18.805 1.00 39.23 162 GLY C CA 1
ATOM 8909 C C . GLY C 1 162 ? 55.217 17.691 -19.666 1.00 44.75 162 GLY C C 1
ATOM 8910 O O . GLY C 1 162 ? 55.130 17.406 -20.864 1.00 39.40 162 GLY C O 1
ATOM 8911 N N . ALA C 1 163 ? 56.388 17.839 -19.053 1.00 51.03 163 ALA C N 1
ATOM 8912 C CA . ALA C 1 163 ? 57.640 17.799 -19.803 1.00 53.06 163 ALA C CA 1
ATOM 8913 C C . ALA C 1 163 ? 57.869 16.467 -20.540 1.00 57.68 163 ALA C C 1
ATOM 8914 O O . ALA C 1 163 ? 58.580 16.421 -21.557 1.00 55.70 163 ALA C O 1
ATOM 8916 N N . GLU C 1 164 ? 57.262 15.393 -20.036 1.00 46.42 164 GLU C N 1
ATOM 8917 C CA . GLU C 1 164 ? 57.439 14.071 -20.631 1.00 46.88 164 GLU C CA 1
ATOM 8918 C C . GLU C 1 164 ? 56.741 13.948 -21.977 1.00 48.13 164 GLU C C 1
ATOM 8919 O O . GLU C 1 164 ? 57.045 13.048 -22.767 1.00 42.68 164 GLU C O 1
ATOM 8925 N N . LYS C 1 165 ? 55.805 14.848 -22.250 1.00 44.04 165 LYS C N 1
ATOM 8926 C CA . LYS C 1 165 ? 55.126 14.818 -23.542 1.00 39.34 165 LYS C CA 1
ATOM 8927 C C . LYS C 1 165 ? 55.915 15.592 -24.606 1.00 42.34 165 LYS C C 1
ATOM 8928 O O . LYS C 1 165 ? 55.754 15.364 -25.809 1.00 47.06 165 LYS C O 1
ATOM 8934 N N . ALA C 1 166 ? 56.765 16.506 -24.153 1.00 39.26 166 ALA C N 1
ATOM 8935 C CA . ALA C 1 166 ? 57.390 17.483 -25.040 1.00 43.83 166 ALA C CA 1
ATOM 8936 C C . ALA C 1 166 ? 58.655 16.939 -25.689 1.00 46.21 166 ALA C C 1
ATOM 8937 O O . ALA C 1 166 ? 59.761 17.163 -25.199 1.00 51.57 166 ALA C O 1
ATOM 8939 N N . LYS C 1 167 ? 58.465 16.206 -26.782 1.00 49.10 167 LYS C N 1
ATOM 8940 C CA . LYS C 1 167 ? 59.553 15.637 -27.564 1.00 49.32 167 LYS C CA 1
ATOM 8941 C C . LYS C 1 167 ? 59.777 16.481 -28.815 1.00 46.47 167 LYS C C 1
ATOM 8942 O O . LYS C 1 167 ? 58.838 16.773 -29.563 1.00 40.15 167 LYS C O 1
ATOM 8948 N N . GLU C 1 168 ? 61.027 16.877 -29.028 1.00 43.77 168 GLU C N 1
ATOM 8949 C CA . GLU C 1 168 ? 61.415 17.617 -30.217 1.00 39.15 168 GLU C CA 1
ATOM 8950 C C . GLU C 1 168 ? 60.872 17.012 -31.510 1.00 43.43 168 GLU C C 1
ATOM 8951 O O . GLU C 1 168 ? 60.401 17.732 -32.387 1.00 48.69 168 GLU C O 1
ATOM 8957 N N . LYS C 1 169 ? 60.957 15.698 -31.646 1.00 45.85 169 LYS C N 1
ATOM 8958 C CA . LYS C 1 169 ? 60.561 15.087 -32.900 1.00 54.80 169 LYS C CA 1
ATOM 8959 C C . LYS C 1 169 ? 59.092 15.387 -33.132 1.00 45.68 169 LYS C C 1
ATOM 8960 O O . LYS C 1 169 ? 58.701 15.798 -34.224 1.00 39.22 169 LYS C O 1
ATOM 8966 N N . LEU C 1 170 ? 58.292 15.210 -32.084 1.00 38.04 170 LEU C N 1
ATOM 8967 C CA . LEU C 1 170 ? 56.859 15.444 -32.159 1.00 36.10 170 LEU C CA 1
ATOM 8968 C C . LEU C 1 170 ? 56.552 16.917 -32.477 1.00 39.45 170 LEU C C 1
ATOM 8969 O O . LEU C 1 170 ? 55.726 17.217 -33.332 1.00 39.10 170 LEU C O 1
ATOM 8974 N N . ALA C 1 171 ? 57.222 17.832 -31.787 1.00 30.92 171 ALA C N 1
ATOM 8975 C CA . ALA C 1 171 ? 57.046 19.256 -32.055 1.00 37.99 171 ALA C CA 1
ATOM 8976 C C . ALA C 1 171 ? 57.339 19.574 -33.534 1.00 39.79 171 ALA C C 1
ATOM 8977 O O . ALA C 1 171 ? 56.590 20.313 -34.186 1.00 34.03 171 ALA C O 1
ATOM 8979 N N . GLU C 1 172 ? 58.416 18.997 -34.063 1.00 32.68 172 GLU C N 1
ATOM 8980 C CA . GLU C 1 172 ? 58.807 19.241 -35.456 1.00 36.98 172 GLU C CA 1
ATOM 8981 C C . GLU C 1 172 ? 57.772 18.724 -36.456 1.00 37.29 172 GLU C C 1
ATOM 8982 O O . GLU C 1 172 ? 57.431 19.417 -37.420 1.00 39.27 172 GLU C O 1
ATOM 8988 N N . ILE C 1 173 ? 57.287 17.507 -36.226 1.00 30.64 173 ILE C N 1
ATOM 8989 C CA . ILE C 1 173 ? 56.191 16.937 -37.000 1.00 39.20 173 ILE C CA 1
ATOM 8990 C C . ILE C 1 173 ? 54.997 17.903 -37.032 1.00 38.88 173 ILE C C 1
ATOM 8991 O O . ILE C 1 173 ? 54.423 18.179 -38.088 1.00 40.63 173 ILE C O 1
ATOM 8996 N N . ILE C 1 174 ? 54.632 18.417 -35.863 1.00 31.94 174 ILE C N 1
ATOM 8997 C CA . ILE C 1 174 ? 53.469 19.298 -35.734 1.00 33.96 174 ILE C CA 1
ATOM 8998 C C . ILE C 1 174 ? 53.682 20.575 -36.537 1.00 34.57 174 ILE C C 1
ATOM 8999 O O . ILE C 1 174 ? 52.792 21.015 -37.276 1.00 32.28 174 ILE C O 1
ATOM 9004 N N . VAL C 1 175 ? 54.866 21.160 -36.394 1.00 29.28 175 VAL C N 1
ATOM 9005 C CA . VAL C 1 175 ? 55.221 22.328 -37.193 1.00 32.55 175 VAL C CA 1
ATOM 9006 C C . VAL C 1 175 ? 55.120 21.995 -38.690 1.00 39.80 175 VAL C C 1
ATOM 9007 O O . VAL C 1 175 ? 54.554 22.764 -39.454 1.00 38.14 175 VAL C O 1
ATOM 9011 N N . GLU C 1 176 ? 55.618 20.829 -39.099 1.00 37.01 176 GLU C N 1
ATOM 9012 C CA . GLU C 1 176 ? 55.513 20.442 -40.508 1.00 32.53 176 GLU C CA 1
ATOM 9013 C C . GLU C 1 176 ? 54.058 20.299 -40.937 1.00 33.75 176 GLU C C 1
ATOM 9014 O O . GLU C 1 176 ? 53.690 20.699 -42.039 1.00 36.94 176 GLU C O 1
ATOM 9020 N N . ALA C 1 177 ? 53.229 19.749 -40.053 1.00 29.88 177 ALA C N 1
ATOM 9021 C CA . ALA C 1 177 ? 51.824 19.529 -40.375 1.00 32.05 177 ALA C CA 1
ATOM 9022 C C . ALA C 1 177 ? 51.089 20.852 -40.602 1.00 35.11 177 ALA C C 1
ATOM 9023 O O . ALA C 1 177 ? 50.378 21.020 -41.593 1.00 39.26 177 ALA C O 1
ATOM 9025 N N . VAL C 1 178 ? 51.270 21.793 -39.686 1.00 29.89 178 VAL C N 1
ATOM 9026 C CA . VAL C 1 178 ? 50.565 23.063 -39.777 1.00 30.41 178 VAL C CA 1
ATOM 9027 C C . VAL C 1 178 ? 51.086 23.858 -40.984 1.00 31.02 178 VAL C C 1
ATOM 9028 O O . VAL C 1 178 ? 50.307 24.391 -41.756 1.00 30.48 178 VAL C O 1
ATOM 9032 N N . SER C 1 179 ? 52.405 23.902 -41.143 1.00 35.55 179 SER C N 1
ATOM 9033 C CA . SER C 1 179 ? 53.035 24.533 -42.295 1.00 38.82 179 SER C CA 1
ATOM 9034 C C . SER C 1 179 ? 52.449 24.030 -43.612 1.00 37.74 179 SER C C 1
ATOM 9035 O O . SER C 1 179 ? 52.240 24.807 -44.533 1.00 35.41 179 SER C O 1
ATOM 9038 N N . ALA C 1 180 ? 52.176 22.734 -43.698 1.00 35.84 180 ALA C N 1
ATOM 9039 C CA . ALA C 1 180 ? 51.655 22.156 -44.942 1.00 34.20 180 ALA C CA 1
ATOM 9040 C C . ALA C 1 180 ? 50.261 22.633 -45.310 1.00 36.42 180 ALA C C 1
ATOM 9041 O O . ALA C 1 180 ? 49.907 22.622 -46.477 1.00 35.98 180 ALA C O 1
ATOM 9043 N N . VAL C 1 181 ? 49.452 23.038 -44.336 1.00 30.07 181 VAL C N 1
ATOM 9044 C CA . VAL C 1 181 ? 48.065 23.371 -44.666 1.00 30.36 181 VAL C CA 1
ATOM 9045 C C . VAL C 1 181 ? 47.742 24.875 -44.724 1.00 33.26 181 VAL C C 1
ATOM 9046 O O . VAL C 1 181 ? 46.623 25.257 -45.024 1.00 36.92 181 VAL C O 1
ATOM 9050 N N . VAL C 1 182 ? 48.726 25.716 -44.423 1.00 35.21 182 VAL C N 1
ATOM 9051 C CA . VAL C 1 182 ? 48.553 27.157 -44.533 1.00 34.66 182 VAL C CA 1
ATOM 9052 C C . VAL C 1 182 ? 47.997 27.452 -45.927 1.00 37.31 182 VAL C C 1
ATOM 9053 O O . VAL C 1 182 ? 48.524 26.956 -46.926 1.00 31.39 182 VAL C O 1
ATOM 9057 N N . ASP C 1 183 ? 46.923 28.230 -45.997 1.00 32.15 183 ASP C N 1
ATOM 9058 C CA . ASP C 1 183 ? 46.260 28.448 -47.280 1.00 33.08 183 ASP C CA 1
ATOM 9059 C C . ASP C 1 183 ? 46.832 29.660 -48.027 1.00 30.91 183 ASP C C 1
ATOM 9060 O O . ASP C 1 183 ? 47.744 30.322 -47.544 1.00 35.76 183 ASP C O 1
ATOM 9065 N N . ASP C 1 184 ? 46.283 29.959 -49.197 1.00 33.87 184 ASP C N 1
ATOM 9066 C CA . ASP C 1 184 ? 46.865 31.001 -50.054 1.00 33.75 184 ASP C CA 1
ATOM 9067 C C . ASP C 1 184 ? 46.605 32.431 -49.540 1.00 37.36 184 ASP C C 1
ATOM 9068 O O . ASP C 1 184 ? 46.923 33.404 -50.220 1.00 36.68 184 ASP C O 1
ATOM 9073 N N . GLU C 1 185 ? 46.038 32.552 -48.337 1.00 32.21 185 GLU C N 1
ATOM 9074 C CA . GLU C 1 185 ? 45.941 33.849 -47.662 1.00 28.36 185 GLU C CA 1
ATOM 9075 C C . GLU C 1 185 ? 46.688 33.843 -46.321 1.00 30.53 185 GLU C C 1
ATOM 9076 O O . GLU C 1 185 ? 46.555 34.759 -45.505 1.00 34.67 185 GLU C O 1
ATOM 9082 N N . GLY C 1 186 ? 47.476 32.804 -46.095 1.00 27.39 186 GLY C N 1
ATOM 9083 C CA . GLY C 1 186 ? 48.254 32.706 -44.873 1.00 37.03 186 GLY C CA 1
ATOM 9084 C C . GLY C 1 186 ? 47.450 32.288 -43.649 1.00 39.95 186 GLY C C 1
ATOM 9085 O O . GLY C 1 186 ? 47.923 32.433 -42.524 1.00 39.91 186 GLY C O 1
ATOM 9086 N N . LYS C 1 187 ? 46.245 31.768 -43.873 1.00 36.12 187 LYS C N 1
ATOM 9087 C CA . LYS C 1 187 ? 45.374 31.270 -42.793 1.00 39.62 187 LYS C CA 1
ATOM 9088 C C . LYS C 1 187 ? 45.548 29.765 -42.502 1.00 40.77 187 LYS C C 1
ATOM 9089 O O . LYS C 1 187 ? 45.817 28.965 -43.417 1.00 34.59 187 LYS C O 1
ATOM 9095 N N . VAL C 1 188 ? 45.359 29.386 -41.236 1.00 33.72 188 VAL C N 1
ATOM 9096 C CA . VAL C 1 188 ? 45.413 27.979 -40.838 1.00 28.31 188 VAL C CA 1
ATOM 9097 C C . VAL C 1 188 ? 44.043 27.458 -40.405 1.00 37.67 188 VAL C C 1
ATOM 9098 O O . VAL C 1 188 ? 43.454 27.947 -39.434 1.00 36.73 188 VAL C O 1
ATOM 9102 N N . ASP C 1 189 ? 43.525 26.481 -41.140 1.00 38.49 189 ASP C N 1
ATOM 9103 C CA . ASP C 1 189 ? 42.299 25.808 -40.722 1.00 42.04 189 ASP C CA 1
ATOM 9104 C C . ASP C 1 189 ? 42.684 24.491 -40.050 1.00 35.77 189 ASP C C 1
ATOM 9105 O O . ASP C 1 189 ? 43.069 23.552 -40.730 1.00 35.33 189 ASP C O 1
ATOM 9110 N N . LYS C 1 190 ? 42.608 24.436 -38.722 1.00 32.95 190 LYS C N 1
ATOM 9111 C CA . LYS C 1 190 ? 43.010 23.223 -37.999 1.00 35.65 190 LYS C CA 1
ATOM 9112 C C . LYS C 1 190 ? 42.303 21.956 -38.487 1.00 39.08 190 LYS C C 1
ATOM 9113 O O . LYS C 1 190 ? 42.881 20.878 -38.428 1.00 39.21 190 LYS C O 1
ATOM 9119 N N . ASP C 1 191 ? 41.085 22.094 -39.019 1.00 38.79 191 ASP C N 1
ATOM 9120 C CA . ASP C 1 191 ? 40.343 20.952 -39.586 1.00 46.14 191 ASP C CA 1
ATOM 9121 C C . ASP C 1 191 ? 41.063 20.235 -40.725 1.00 45.47 191 ASP C C 1
ATOM 9122 O O . ASP C 1 191 ? 40.704 19.107 -41.076 1.00 44.26 191 ASP C O 1
ATOM 9127 N N . LEU C 1 192 ? 42.053 20.888 -41.328 1.00 36.10 192 LEU C N 1
ATOM 9128 C CA . LEU C 1 192 ? 42.750 20.283 -42.461 1.00 40.59 192 LEU C CA 1
ATOM 9129 C C . LEU C 1 192 ? 43.855 19.335 -42.001 1.00 37.07 192 LEU C C 1
ATOM 9130 O O . LEU C 1 192 ? 44.500 18.662 -42.810 1.00 35.95 192 LEU C O 1
ATOM 9135 N N . ILE C 1 193 ? 44.099 19.317 -40.701 1.00 30.93 193 ILE C N 1
ATOM 9136 C CA . ILE C 1 193 ? 44.995 18.325 -40.137 1.00 32.52 193 ILE C CA 1
ATOM 9137 C C . ILE C 1 193 ? 44.162 17.206 -39.543 1.00 38.23 193 ILE C C 1
ATOM 9138 O O . ILE C 1 193 ? 43.649 17.311 -38.437 1.00 40.27 193 ILE C O 1
ATOM 9143 N N . LYS C 1 194 ? 44.012 16.148 -40.328 1.00 35.29 194 LYS C N 1
ATOM 9144 C CA . LYS C 1 194 ? 43.249 14.985 -39.943 1.00 42.42 194 LYS C CA 1
ATOM 9145 C C . LYS C 1 194 ? 43.950 14.331 -38.756 1.00 41.06 194 LYS C C 1
ATOM 9146 O O . LYS C 1 194 ? 45.155 14.087 -38.799 1.00 37.73 194 LYS C O 1
ATOM 9152 N N . ILE C 1 195 ? 43.205 14.080 -37.687 1.00 35.25 195 ILE C N 1
ATOM 9153 C CA . ILE C 1 195 ? 43.759 13.343 -36.558 1.00 45.27 195 ILE C CA 1
ATOM 9154 C C . ILE C 1 195 ? 43.295 11.889 -36.572 1.00 47.57 195 ILE C C 1
ATOM 9155 O O . ILE C 1 195 ? 42.099 11.593 -36.587 1.00 37.49 195 ILE C O 1
ATOM 9160 N N . GLU C 1 196 ? 44.257 10.980 -36.597 1.00 47.73 196 GLU C N 1
ATOM 9161 C CA . GLU C 1 196 ? 43.942 9.565 -36.526 1.00 49.00 196 GLU C CA 1
ATOM 9162 C C . GLU C 1 196 ? 44.642 8.973 -35.316 1.00 36.29 196 GLU C C 1
ATOM 9163 O O . GLU C 1 196 ? 45.799 9.286 -35.047 1.00 34.18 196 GLU C O 1
ATOM 9169 N N . LYS C 1 197 ? 43.938 8.107 -34.599 1.00 36.69 197 LYS C N 1
ATOM 9170 C CA . LYS C 1 197 ? 44.438 7.572 -33.335 1.00 39.98 197 LYS C CA 1
ATOM 9171 C C . LYS C 1 197 ? 44.454 6.056 -33.352 1.00 38.48 197 LYS C C 1
ATOM 9172 O O . LYS C 1 197 ? 43.408 5.411 -33.436 1.00 41.90 197 LYS C O 1
ATOM 9178 N N . LYS C 1 198 ? 45.651 5.495 -33.246 1.00 32.47 198 LYS C N 1
ATOM 9179 C CA . LYS C 1 198 ? 45.839 4.069 -33.432 1.00 31.16 198 LYS C CA 1
ATOM 9180 C C . LYS C 1 198 ? 46.864 3.507 -32.446 1.00 36.15 198 LYS C C 1
ATOM 9181 O O . LYS C 1 198 ? 48.004 4.000 -32.362 1.00 34.34 198 LYS C O 1
ATOM 9187 N N . SER C 1 199 ? 46.468 2.481 -31.693 1.00 32.68 199 SER C N 1
ATOM 9188 C CA . SER C 1 199 ? 47.394 1.896 -30.719 1.00 41.76 199 SER C CA 1
ATOM 9189 C C . SER C 1 199 ? 48.621 1.310 -31.411 1.00 40.03 199 SER C C 1
ATOM 9190 O O . SER C 1 199 ? 48.581 0.987 -32.587 1.00 35.90 199 SER C O 1
ATOM 9193 N N . GLY C 1 200 ? 49.724 1.211 -30.683 1.00 37.97 200 GLY C N 1
ATOM 9194 C CA . GLY C 1 200 ? 50.971 0.798 -31.286 1.00 36.33 200 GLY C CA 1
ATOM 9195 C C . GLY C 1 200 ? 52.001 0.482 -30.229 1.00 43.17 200 GLY C C 1
ATOM 9196 O O . GLY C 1 200 ? 51.665 0.287 -29.059 1.00 43.72 200 GLY C O 1
ATOM 9197 N N . ALA C 1 201 ? 53.260 0.453 -30.647 1.00 44.10 201 ALA C N 1
ATOM 9198 C CA . ALA C 1 201 ? 54.358 0.046 -29.789 1.00 39.99 201 ALA C CA 1
ATOM 9199 C C . ALA C 1 201 ? 54.754 1.154 -28.849 1.00 44.71 201 ALA C C 1
ATOM 9200 O O . ALA C 1 201 ? 55.290 0.889 -27.774 1.00 39.25 201 ALA C O 1
ATOM 9202 N N . SER C 1 202 ? 54.500 2.396 -29.256 1.00 42.94 202 SER C N 1
ATOM 9203 C CA . SER C 1 202 ? 54.999 3.549 -28.507 1.00 38.34 202 SER C CA 1
ATOM 9204 C C . SER C 1 202 ? 54.435 4.880 -28.999 1.00 38.74 202 SER C C 1
ATOM 9205 O O . SER C 1 202 ? 54.136 5.043 -30.187 1.00 40.41 202 SER C O 1
ATOM 9208 N N . ILE C 1 203 ? 54.282 5.817 -28.068 1.00 35.73 203 ILE C N 1
ATOM 9209 C CA . ILE C 1 203 ? 53.929 7.199 -28.385 1.00 31.57 203 ILE C CA 1
ATOM 9210 C C . ILE C 1 203 ? 54.911 7.797 -29.411 1.00 34.32 203 ILE C C 1
ATOM 9211 O O . ILE C 1 203 ? 54.540 8.628 -30.237 1.00 34.56 203 ILE C O 1
ATOM 9216 N N . ASP C 1 204 ? 56.163 7.359 -29.351 1.00 32.68 204 ASP C N 1
ATOM 9217 C CA . ASP C 1 204 ? 57.183 7.826 -30.279 1.00 41.34 204 ASP C CA 1
ATOM 9218 C C . ASP C 1 204 ? 56.888 7.446 -31.731 1.00 42.60 204 ASP C C 1
ATOM 9219 O O . ASP C 1 204 ? 57.441 8.051 -32.643 1.00 47.34 204 ASP C O 1
ATOM 9224 N N . ASP C 1 205 ? 56.024 6.457 -31.957 1.00 37.94 205 ASP C N 1
ATOM 9225 C CA . ASP C 1 205 ? 55.708 6.054 -33.336 1.00 38.51 205 ASP C CA 1
ATOM 9226 C C . ASP C 1 205 ? 54.784 7.044 -34.051 1.00 43.72 205 ASP C C 1
ATOM 9227 O O . ASP C 1 205 ? 54.484 6.875 -35.233 1.00 42.41 205 ASP C O 1
ATOM 9232 N N . THR C 1 206 ? 54.314 8.055 -33.329 1.00 33.69 206 THR C N 1
ATOM 9233 C CA . THR C 1 206 ? 53.502 9.095 -33.939 1.00 29.50 206 THR C CA 1
ATOM 9234 C C . THR C 1 206 ? 54.218 9.670 -35.172 1.00 39.40 206 THR C C 1
ATOM 9235 O O . THR C 1 206 ? 55.435 9.871 -35.158 1.00 42.66 206 THR C O 1
ATOM 9239 N N . GLU C 1 207 ? 53.460 9.910 -36.242 1.00 34.87 207 GLU C N 1
ATOM 9240 C CA . GLU C 1 207 ? 54.038 10.369 -37.505 1.00 38.27 207 GLU C CA 1
ATOM 9241 C C . GLU C 1 207 ? 53.080 11.250 -38.297 1.00 41.49 207 GLU C C 1
ATOM 9242 O O . GLU C 1 207 ? 51.862 11.208 -38.105 1.00 39.99 207 GLU C O 1
ATOM 9248 N N . LEU C 1 208 ? 53.660 12.057 -39.179 1.00 41.98 208 LEU C N 1
ATOM 9249 C CA . LEU C 1 208 ? 52.911 12.930 -40.070 1.00 39.31 208 LEU C CA 1
ATOM 9250 C C . LEU C 1 208 ? 52.832 12.253 -41.422 1.00 37.26 208 LEU C C 1
ATOM 9251 O O . LEU C 1 208 ? 53.846 11.871 -41.986 1.00 45.30 208 LEU C O 1
ATOM 9256 N N . ILE C 1 209 ? 51.618 12.076 -41.914 1.00 32.74 209 ILE C N 1
ATOM 9257 C CA . ILE C 1 209 ? 51.389 11.544 -43.248 1.00 36.30 209 ILE C CA 1
ATOM 9258 C C . ILE C 1 209 ? 51.025 12.681 -44.207 1.00 39.09 209 ILE C C 1
ATOM 9259 O O . ILE C 1 209 ? 50.034 13.390 -43.997 1.00 41.27 209 ILE C O 1
ATOM 9264 N N . LYS C 1 210 ? 51.850 12.869 -45.236 1.00 44.72 210 LYS C N 1
ATOM 9265 C CA . LYS C 1 210 ? 51.567 13.835 -46.295 1.00 43.49 210 LYS C CA 1
ATOM 9266 C C . LYS C 1 210 ? 50.484 13.246 -47.197 1.00 48.03 210 LYS C C 1
ATOM 9267 O O . LYS C 1 210 ? 50.772 12.768 -48.292 1.00 50.78 210 LYS C O 1
ATOM 9273 N N . GLY C 1 211 ? 49.241 13.285 -46.736 1.00 44.53 211 GLY C N 1
ATOM 9274 C CA . GLY C 1 211 ? 48.160 12.580 -47.409 1.00 47.00 211 GLY C CA 1
ATOM 9275 C C . GLY C 1 211 ? 47.067 12.231 -46.418 1.00 45.47 211 GLY C C 1
ATOM 9276 O O . GLY C 1 211 ? 46.948 12.885 -45.373 1.00 44.11 211 GLY C O 1
ATOM 9277 N N . VAL C 1 212 ? 46.264 11.213 -46.729 1.00 39.15 212 VAL C N 1
ATOM 9278 C CA . VAL C 1 212 ? 45.164 10.837 -45.841 1.00 38.52 212 VAL C CA 1
ATOM 9279 C C . VAL C 1 212 ? 45.046 9.338 -45.649 1.00 45.45 212 VAL C C 1
ATOM 9280 O O . VAL C 1 212 ? 45.530 8.553 -46.465 1.00 37.17 212 VAL C O 1
ATOM 9284 N N . LEU C 1 213 ? 44.383 8.960 -44.559 1.00 51.26 213 LEU C N 1
ATOM 9285 C CA . LEU C 1 213 ? 44.012 7.576 -44.287 1.00 47.52 213 LEU C CA 1
ATOM 9286 C C . LEU C 1 213 ? 42.540 7.357 -44.581 1.00 43.02 213 LEU C C 1
ATOM 9287 O O . LEU C 1 213 ? 41.688 8.123 -44.141 1.00 53.69 213 LEU C O 1
ATOM 9292 N N . VAL C 1 214 ? 42.230 6.303 -45.313 1.00 43.14 214 VAL C N 1
ATOM 9293 C CA . VAL C 1 214 ? 40.837 6.008 -45.596 1.00 42.45 214 VAL C CA 1
ATOM 9294 C C . VAL C 1 214 ? 40.456 4.665 -44.972 1.00 45.51 214 VAL C C 1
ATOM 9295 O O . VAL C 1 214 ? 41.051 3.635 -45.280 1.00 41.92 214 VAL C O 1
ATOM 9299 N N . ASP C 1 215 ? 39.488 4.693 -44.062 1.00 46.99 215 ASP C N 1
ATOM 9300 C CA . ASP C 1 215 ? 38.989 3.473 -43.439 1.00 47.58 215 ASP C CA 1
ATOM 9301 C C . ASP C 1 215 ? 38.150 2.696 -44.460 1.00 51.02 215 ASP C C 1
ATOM 9302 O O . ASP C 1 215 ? 36.917 2.650 -44.387 1.00 43.65 215 ASP C O 1
ATOM 9307 N N . LYS C 1 216 ? 38.845 2.113 -45.431 1.00 53.79 216 LYS C N 1
ATOM 9308 C CA . LYS C 1 216 ? 38.232 1.340 -46.505 1.00 46.39 216 LYS C CA 1
ATOM 9309 C C . LYS C 1 216 ? 39.200 0.263 -46.984 1.00 47.75 216 LYS C C 1
ATOM 9310 O O . LYS C 1 216 ? 40.404 0.331 -46.727 1.00 46.41 216 LYS C O 1
ATOM 9316 N N . GLU C 1 217 ? 38.659 -0.744 -47.657 1.00 47.91 217 GLU C N 1
ATOM 9317 C CA . GLU C 1 217 ? 39.453 -1.755 -48.328 1.00 46.88 217 GLU C CA 1
ATOM 9318 C C . GLU C 1 217 ? 39.085 -1.638 -49.789 1.00 47.15 217 GLU C C 1
ATOM 9319 O O . GLU C 1 217 ? 37.976 -1.217 -50.112 1.00 52.95 217 GLU C O 1
ATOM 9325 N N . ARG C 1 218 ? 39.993 -2.006 -50.683 1.00 44.85 218 ARG C N 1
ATOM 9326 C CA . ARG C 1 218 ? 39.635 -1.994 -52.090 1.00 45.95 218 ARG C CA 1
ATOM 9327 C C . ARG C 1 218 ? 38.499 -2.971 -52.298 1.00 48.58 218 ARG C C 1
ATOM 9328 O O . ARG C 1 218 ? 38.349 -3.956 -51.567 1.00 41.87 218 ARG C O 1
ATOM 9336 N N . VAL C 1 219 ? 37.684 -2.670 -53.295 1.00 54.50 219 VAL C N 1
ATOM 9337 C CA . VAL C 1 219 ? 36.440 -3.375 -53.487 1.00 55.24 219 VAL C CA 1
ATOM 9338 C C . VAL C 1 219 ? 36.671 -4.821 -53.937 1.00 50.82 219 VAL C C 1
ATOM 9339 O O . VAL C 1 219 ? 35.873 -5.696 -53.627 1.00 52.68 219 VAL C O 1
ATOM 9343 N N . SER C 1 220 ? 37.768 -5.080 -54.640 1.00 48.32 220 SER C N 1
ATOM 9344 C CA . SER C 1 220 ? 38.061 -6.442 -55.081 1.00 50.84 220 SER C CA 1
ATOM 9345 C C . SER C 1 220 ? 39.493 -6.838 -54.807 1.00 54.17 220 SER C C 1
ATOM 9346 O O . SER C 1 220 ? 40.406 -6.052 -55.047 1.00 55.19 220 SER C O 1
ATOM 9349 N N . ALA C 1 221 ? 39.688 -8.069 -54.334 1.00 50.94 221 ALA C N 1
ATOM 9350 C CA . ALA C 1 221 ? 41.027 -8.556 -53.996 1.00 56.02 221 ALA C CA 1
ATOM 9351 C C . ALA C 1 221 ? 41.910 -8.697 -55.233 1.00 54.04 221 ALA C C 1
ATOM 9352 O O . ALA C 1 221 ? 43.133 -8.786 -55.131 1.00 57.07 221 ALA C O 1
ATOM 9354 N N . GLN C 1 222 ? 41.284 -8.707 -56.405 1.00 53.77 222 GLN C N 1
ATOM 9355 C CA . GLN C 1 222 ? 42.023 -8.800 -57.657 1.00 56.33 222 GLN C CA 1
ATOM 9356 C C . GLN C 1 222 ? 42.829 -7.525 -57.951 1.00 55.17 222 GLN C C 1
ATOM 9357 O O . GLN C 1 222 ? 43.856 -7.579 -58.621 1.00 49.39 222 GLN C O 1
ATOM 9363 N N . MET C 1 223 ? 42.358 -6.386 -57.447 1.00 57.18 223 MET C N 1
ATOM 9364 C CA . MET C 1 223 ? 43.079 -5.115 -57.590 1.00 56.20 223 MET C CA 1
ATOM 9365 C C . MET C 1 223 ? 44.406 -5.146 -56.842 1.00 44.72 223 MET C C 1
ATOM 9366 O O . MET C 1 223 ? 44.534 -5.838 -55.837 1.00 45.90 223 MET C O 1
ATOM 9371 N N . PRO C 1 224 ? 45.397 -4.386 -57.326 1.00 41.91 224 PRO C N 1
ATOM 9372 C CA . PRO C 1 224 ? 46.682 -4.245 -56.630 1.00 47.94 224 PRO C CA 1
ATOM 9373 C C . PRO C 1 224 ? 46.471 -3.789 -55.202 1.00 51.56 224 PRO C C 1
ATOM 9374 O O . PRO C 1 224 ? 45.481 -3.121 -54.922 1.00 55.95 224 PRO C O 1
ATOM 9378 N N . LYS C 1 225 ? 47.395 -4.137 -54.316 1.00 46.51 225 LYS C N 1
ATOM 9379 C CA . LYS C 1 225 ? 47.290 -3.734 -52.930 1.00 49.90 225 LYS C CA 1
ATOM 9380 C C . LYS C 1 225 ? 48.098 -2.465 -52.739 1.00 47.51 225 LYS C C 1
ATOM 9381 O O . LYS C 1 225 ? 47.930 -1.743 -51.756 1.00 53.75 225 LYS C O 1
ATOM 9387 N N . LYS C 1 226 ? 48.970 -2.199 -53.703 1.00 40.70 226 LYS C N 1
ATOM 9388 C CA . LYS C 1 226 ? 49.956 -1.143 -53.595 1.00 51.48 226 LYS C CA 1
ATOM 9389 C C . LYS C 1 226 ? 50.244 -0.542 -54.959 1.00 53.57 226 LYS C C 1
ATOM 9390 O O . LYS C 1 226 ? 50.592 -1.257 -55.896 1.00 62.17 226 LYS C O 1
ATOM 9396 N N . VAL C 1 227 ? 50.108 0.772 -55.078 1.00 44.56 227 VAL C N 1
ATOM 9397 C CA . VAL C 1 227 ? 50.528 1.436 -56.303 1.00 40.46 227 VAL C CA 1
ATOM 9398 C C . VAL C 1 227 ? 51.317 2.715 -56.047 1.00 50.72 227 VAL C C 1
ATOM 9399 O O . VAL C 1 227 ? 50.901 3.570 -55.261 1.00 61.87 227 VAL C O 1
ATOM 9403 N N . THR C 1 228 ? 52.467 2.826 -56.714 1.00 46.94 228 THR C N 1
ATOM 9404 C CA . THR C 1 228 ? 53.336 3.992 -56.586 1.00 56.09 228 THR C CA 1
ATOM 9405 C C . THR C 1 228 ? 53.080 5.019 -57.681 1.00 56.26 228 THR C C 1
ATOM 9406 O O . THR C 1 228 ? 52.670 4.665 -58.786 1.00 55.06 228 THR C O 1
ATOM 9410 N N . ASP C 1 229 ? 53.319 6.292 -57.373 1.00 56.18 229 ASP C N 1
ATOM 9411 C CA . ASP C 1 229 ? 53.021 7.357 -58.323 1.00 65.30 229 ASP C CA 1
ATOM 9412 C C . ASP C 1 229 ? 51.642 7.144 -58.929 1.00 64.43 229 ASP C C 1
ATOM 9413 O O . ASP C 1 229 ? 51.494 7.014 -60.144 1.00 68.49 229 ASP C O 1
ATOM 9418 N N . ALA C 1 230 ? 50.639 7.107 -58.057 1.00 60.00 230 ALA C N 1
ATOM 9419 C CA . ALA C 1 230 ? 49.264 6.810 -58.436 1.00 52.51 230 ALA C CA 1
ATOM 9420 C C . ALA C 1 230 ? 48.573 8.006 -59.075 1.00 52.09 230 ALA C C 1
ATOM 9421 O O . ALA C 1 230 ? 48.863 9.161 -58.738 1.00 49.90 230 ALA C O 1
ATOM 9423 N N . LYS C 1 231 ? 47.655 7.714 -59.995 1.00 49.48 231 LYS C N 1
ATOM 9424 C CA . LYS C 1 231 ? 46.843 8.738 -60.653 1.00 52.79 231 LYS C CA 1
ATOM 9425 C C . LYS C 1 231 ? 45.407 8.558 -60.181 1.00 46.70 231 LYS C C 1
ATOM 9426 O O . LYS C 1 231 ? 44.720 7.631 -60.598 1.00 54.21 231 LYS C O 1
ATOM 9432 N N . ILE C 1 232 ? 44.950 9.454 -59.319 1.00 50.19 232 ILE C N 1
ATOM 9433 C CA . ILE C 1 232 ? 43.741 9.208 -58.534 1.00 46.54 232 ILE C CA 1
ATOM 9434 C C . ILE C 1 232 ? 42.505 9.921 -59.078 1.00 49.38 232 ILE C C 1
ATOM 9435 O O . ILE C 1 232 ? 42.500 11.137 -59.265 1.00 58.14 232 ILE C O 1
ATOM 9440 N N . ALA C 1 233 ? 41.460 9.143 -59.329 1.00 49.32 233 ALA C N 1
ATOM 9441 C CA . ALA C 1 233 ? 40.160 9.659 -59.731 1.00 50.47 233 ALA C CA 1
ATOM 9442 C C . ALA C 1 233 ? 39.225 9.710 -58.515 1.00 56.56 233 ALA C C 1
ATOM 9443 O O . ALA C 1 233 ? 39.265 8.815 -57.658 1.00 46.23 233 ALA C O 1
ATOM 9445 N N . LEU C 1 234 ? 38.387 10.749 -58.456 1.00 54.00 234 LEU C N 1
ATOM 9446 C CA . LEU C 1 234 ? 37.428 10.960 -57.367 1.00 52.13 234 LEU C CA 1
ATOM 9447 C C . LEU C 1 234 ? 36.015 11.178 -57.921 1.00 56.47 234 LEU C C 1
ATOM 9448 O O . LEU C 1 234 ? 35.722 12.232 -58.480 1.00 62.23 234 LEU C O 1
ATOM 9453 N N . LEU C 1 235 ? 35.135 10.195 -57.761 1.00 55.34 235 LEU C N 1
ATOM 9454 C CA . LEU C 1 235 ? 33.777 10.316 -58.293 1.00 59.24 235 LEU C CA 1
ATOM 9455 C C . LEU C 1 235 ? 32.725 10.348 -57.201 1.00 70.57 235 LEU C C 1
ATOM 9456 O O . LEU C 1 235 ? 32.743 9.509 -56.302 1.00 75.78 235 LEU C O 1
ATOM 9461 N N . ASN C 1 236 ? 31.796 11.297 -57.285 1.00 67.54 236 ASN C N 1
ATOM 9462 C CA . ASN C 1 236 ? 30.695 11.343 -56.329 1.00 74.16 236 ASN C CA 1
ATOM 9463 C C . ASN C 1 236 ? 29.411 10.774 -56.925 1.00 78.45 236 ASN C C 1
ATOM 9464 O O . ASN C 1 236 ? 28.360 10.771 -56.281 1.00 86.56 236 ASN C O 1
ATOM 9469 N N . CYS C 1 237 ? 29.505 10.294 -58.160 1.00 70.14 237 CYS C N 1
ATOM 9470 C CA . CYS C 1 237 ? 28.389 9.608 -58.796 1.00 70.20 237 CYS C CA 1
ATOM 9471 C C . CYS C 1 237 ? 28.624 8.105 -58.742 1.00 69.40 237 CYS C C 1
ATOM 9472 O O . CYS C 1 237 ? 29.766 7.645 -58.749 1.00 65.56 237 CYS C O 1
ATOM 9475 N N . ALA C 1 238 ? 27.537 7.346 -58.689 1.00 72.45 238 ALA C N 1
ATOM 9476 C CA . ALA C 1 238 ? 27.618 5.896 -58.572 1.00 67.71 238 ALA C CA 1
ATOM 9477 C C . ALA C 1 238 ? 28.005 5.252 -59.895 1.00 65.69 238 ALA C C 1
ATOM 9478 O O . ALA C 1 238 ? 27.420 5.545 -60.940 1.00 67.24 238 ALA C O 1
ATOM 9480 N N . ILE C 1 239 ? 29.004 4.380 -59.851 1.00 63.78 239 ILE C N 1
ATOM 9481 C CA . ILE C 1 239 ? 29.352 3.589 -61.019 1.00 62.05 239 ILE C CA 1
ATOM 9482 C C . ILE C 1 239 ? 28.350 2.458 -61.110 1.00 63.57 239 ILE C C 1
ATOM 9483 O O . ILE C 1 239 ? 28.685 1.292 -60.901 1.00 65.62 239 ILE C O 1
ATOM 9488 N N . GLU C 1 240 ? 27.107 2.830 -61.394 1.00 62.84 240 GLU C N 1
ATOM 9489 C CA . GLU C 1 240 ? 26.017 1.884 -61.559 1.00 66.67 240 GLU C CA 1
ATOM 9490 C C . GLU C 1 240 ? 25.259 2.265 -62.814 1.00 65.13 240 GLU C C 1
ATOM 9491 O O . GLU C 1 240 ? 25.537 3.301 -63.421 1.00 64.92 240 GLU C O 1
ATOM 9497 N N . ILE C 1 241 ? 24.309 1.429 -63.214 1.00 64.65 241 ILE C N 1
ATOM 9498 C CA . ILE C 1 241 ? 23.491 1.743 -64.376 1.00 68.71 241 ILE C CA 1
ATOM 9499 C C . ILE C 1 241 ? 22.747 3.049 -64.154 1.00 64.74 241 ILE C C 1
ATOM 9500 O O . ILE C 1 241 ? 22.126 3.249 -63.107 1.00 61.93 241 ILE C O 1
ATOM 9505 N N . LYS C 1 242 ? 22.813 3.945 -65.130 1.00 65.51 242 LYS C N 1
ATOM 9506 C CA . LYS C 1 242 ? 22.105 5.205 -64.994 1.00 73.27 242 LYS C CA 1
ATOM 9507 C C . LYS C 1 242 ? 20.631 5.018 -65.332 1.00 75.14 242 LYS C C 1
ATOM 9508 O O . LYS C 1 242 ? 20.294 4.318 -66.283 1.00 76.88 242 LYS C O 1
ATOM 9514 N N . GLU C 1 243 ? 19.760 5.623 -64.529 1.00 78.16 243 GLU C N 1
ATOM 9515 C CA . GLU C 1 243 ? 18.322 5.573 -64.765 1.00 78.56 243 GLU C CA 1
ATOM 9516 C C . GLU C 1 243 ? 17.760 6.976 -64.857 1.00 84.76 243 GLU C C 1
ATOM 9517 O O . GLU C 1 243 ? 18.129 7.850 -64.074 1.00 97.83 243 GLU C O 1
ATOM 9523 N N . THR C 1 244 ? 16.856 7.184 -65.807 1.00 77.04 244 THR C N 1
ATOM 9524 C CA . THR C 1 244 ? 16.278 8.501 -66.025 1.00 74.40 244 THR C CA 1
ATOM 9525 C C . THR C 1 244 ? 15.503 8.977 -64.802 1.00 71.13 244 THR C C 1
ATOM 9526 O O . THR C 1 244 ? 15.028 8.170 -64.004 1.00 73.52 244 THR C O 1
ATOM 9530 N N . GLU C 1 245 ? 15.382 10.296 -64.669 1.00 74.31 245 GLU C N 1
ATOM 9531 C CA . GLU C 1 245 ? 14.664 10.921 -63.562 1.00 74.46 245 GLU C CA 1
ATOM 9532 C C . GLU C 1 245 ? 13.145 10.862 -63.772 1.00 72.71 245 GLU C C 1
ATOM 9533 O O . GLU C 1 245 ? 12.376 10.764 -62.810 1.00 73.68 245 GLU C O 1
ATOM 9539 N N . THR C 1 246 ? 12.723 10.929 -65.033 1.00 72.19 246 THR C N 1
ATOM 9540 C CA . THR C 1 246 ? 11.331 10.685 -65.406 1.00 77.05 246 THR C CA 1
ATOM 9541 C C . THR C 1 246 ? 11.049 9.184 -65.286 1.00 77.81 246 THR C C 1
ATOM 9542 O O . THR C 1 246 ? 11.873 8.373 -65.703 1.00 81.33 246 THR C O 1
ATOM 9546 N N . ASP C 1 247 ? 9.903 8.808 -64.719 1.00 71.86 247 ASP C N 1
ATOM 9547 C CA . ASP C 1 247 ? 9.521 7.392 -64.621 1.00 73.58 247 ASP C CA 1
ATOM 9548 C C . ASP C 1 247 ? 9.527 6.691 -65.990 1.00 71.81 247 ASP C C 1
ATOM 9549 O O . ASP C 1 247 ? 8.707 6.985 -66.857 1.00 69.26 247 ASP C O 1
ATOM 9554 N N . ALA C 1 248 ? 10.455 5.763 -66.181 1.00 71.08 248 ALA C N 1
ATOM 9555 C CA . ALA C 1 248 ? 10.549 5.036 -67.440 1.00 69.05 248 ALA C CA 1
ATOM 9556 C C . ALA C 1 248 ? 10.476 3.535 -67.209 1.00 70.59 248 ALA C C 1
ATOM 9557 O O . ALA C 1 248 ? 11.007 3.020 -66.221 1.00 63.99 248 ALA C O 1
ATOM 9559 N N . GLU C 1 249 ? 9.818 2.836 -68.131 1.00 76.42 249 GLU C N 1
ATOM 9560 C CA . GLU C 1 249 ? 9.658 1.390 -68.029 1.00 73.41 249 GLU C CA 1
ATOM 9561 C C . GLU C 1 249 ? 9.919 0.713 -69.372 1.00 62.71 249 GLU C C 1
ATOM 9562 O O . GLU C 1 249 ? 9.415 1.140 -70.412 1.00 58.29 249 GLU C O 1
ATOM 9568 N N . ILE C 1 250 ? 10.720 -0.341 -69.354 1.00 59.23 250 ILE C N 1
ATOM 9569 C CA . ILE C 1 250 ? 10.938 -1.115 -70.561 1.00 57.08 250 ILE C CA 1
ATOM 9570 C C . ILE C 1 250 ? 9.731 -2.020 -70.777 1.00 65.84 250 ILE C C 1
ATOM 9571 O O . ILE C 1 250 ? 9.153 -2.540 -69.817 1.00 68.29 250 ILE C O 1
ATOM 9576 N N . ARG C 1 251 ? 9.334 -2.173 -72.038 1.00 58.93 251 ARG C N 1
ATOM 9577 C CA . ARG C 1 251 ? 8.339 -3.162 -72.421 1.00 56.55 251 ARG C CA 1
ATOM 9578 C C . ARG C 1 251 ? 8.959 -4.114 -73.438 1.00 61.46 251 ARG C C 1
ATOM 9579 O O . ARG C 1 251 ? 9.435 -3.683 -74.493 1.00 66.19 251 ARG C O 1
ATOM 9587 N N . ILE C 1 252 ? 8.972 -5.401 -73.097 1.00 63.20 252 ILE C N 1
ATOM 9588 C CA . ILE C 1 252 ? 9.511 -6.447 -73.965 1.00 67.68 252 ILE C CA 1
ATOM 9589 C C . ILE C 1 252 ? 8.396 -7.341 -74.505 1.00 69.10 252 ILE C C 1
ATOM 9590 O O . ILE C 1 252 ? 7.618 -7.910 -73.730 1.00 67.11 252 ILE C O 1
ATOM 9595 N N . THR C 1 253 ? 8.322 -7.469 -75.829 1.00 67.18 253 THR C N 1
ATOM 9596 C CA . THR C 1 253 ? 7.306 -8.310 -76.457 1.00 65.37 253 THR C CA 1
ATOM 9597 C C . THR C 1 253 ? 7.952 -9.448 -77.229 1.00 64.28 253 THR C C 1
ATOM 9598 O O . THR C 1 253 ? 7.325 -10.473 -77.487 1.00 69.89 253 THR C O 1
ATOM 9602 N N . ASP C 1 254 ? 9.212 -9.251 -77.590 1.00 57.61 254 ASP C N 1
ATOM 9603 C CA . ASP C 1 254 ? 9.977 -10.252 -78.315 1.00 61.63 254 ASP C CA 1
ATOM 9604 C C . ASP C 1 254 ? 11.015 -10.881 -77.382 1.00 72.33 254 ASP C C 1
ATOM 9605 O O . ASP C 1 254 ? 11.850 -10.177 -76.814 1.00 76.70 254 ASP C O 1
ATOM 9610 N N . PRO C 1 255 ? 10.950 -12.211 -77.202 1.00 76.00 255 PRO C N 1
ATOM 9611 C CA . PRO C 1 255 ? 11.921 -12.944 -76.378 1.00 76.17 255 PRO C CA 1
ATOM 9612 C C . PRO C 1 255 ? 13.382 -12.566 -76.661 1.00 70.62 255 PRO C C 1
ATOM 9613 O O . PRO C 1 255 ? 14.192 -12.523 -75.740 1.00 66.76 255 PRO C O 1
ATOM 9617 N N . ALA C 1 256 ? 13.705 -12.291 -77.921 1.00 74.81 256 ALA C N 1
ATOM 9618 C CA . ALA C 1 256 ? 15.075 -11.968 -78.311 1.00 72.77 256 ALA C CA 1
ATOM 9619 C C . ALA C 1 256 ? 15.598 -10.712 -77.613 1.00 76.06 256 ALA C C 1
ATOM 9620 O O . ALA C 1 256 ? 16.800 -10.585 -77.355 1.00 69.93 256 ALA C O 1
ATOM 9622 N N . LYS C 1 257 ? 14.689 -9.793 -77.302 1.00 77.72 257 LYS C N 1
ATOM 9623 C CA . LYS C 1 257 ? 15.065 -8.522 -76.693 1.00 74.36 257 LYS C CA 1
ATOM 9624 C C . LYS C 1 257 ? 15.448 -8.609 -75.215 1.00 71.63 257 LYS C C 1
ATOM 9625 O O . LYS C 1 257 ? 16.112 -7.711 -74.708 1.00 72.04 257 LYS C O 1
ATOM 9631 N N . LEU C 1 258 ? 15.045 -9.675 -74.525 1.00 73.75 258 LEU C N 1
ATOM 9632 C CA . LEU C 1 258 ? 15.447 -9.862 -73.123 1.00 77.42 258 LEU C CA 1
ATOM 9633 C C . LEU C 1 258 ? 16.950 -9.662 -72.956 1.00 80.57 258 LEU C C 1
ATOM 9634 O O . LEU C 1 258 ? 17.404 -8.794 -72.203 1.00 76.08 258 LEU C O 1
ATOM 9639 N N . MET C 1 259 ? 17.717 -10.477 -73.670 1.00 82.97 259 MET C N 1
ATOM 9640 C CA . MET C 1 259 ? 19.167 -10.401 -73.621 1.00 85.97 259 MET C CA 1
ATOM 9641 C C . MET C 1 259 ? 19.685 -9.093 -74.206 1.00 83.62 259 MET C C 1
ATOM 9642 O O . MET C 1 259 ? 20.793 -8.663 -73.899 1.00 93.37 259 MET C O 1
ATOM 9647 N N . GLU C 1 260 ? 18.886 -8.458 -75.050 1.00 74.07 260 GLU C N 1
ATOM 9648 C CA . GLU C 1 260 ? 19.331 -7.245 -75.715 1.00 78.41 260 GLU C CA 1
ATOM 9649 C C . GLU C 1 260 ? 19.448 -6.095 -74.721 1.00 77.77 260 GLU C C 1
ATOM 9650 O O . GLU C 1 260 ? 20.348 -5.263 -74.827 1.00 77.27 260 GLU C O 1
ATOM 9656 N N . PHE C 1 261 ? 18.537 -6.061 -73.753 1.00 74.58 261 PHE C N 1
ATOM 9657 C CA . PHE C 1 261 ? 18.543 -5.018 -72.733 1.00 74.38 261 PHE C CA 1
ATOM 9658 C C . PHE C 1 261 ? 19.567 -5.329 -71.656 1.00 76.52 261 PHE C C 1
ATOM 9659 O O . PHE C 1 261 ? 20.222 -4.426 -71.141 1.00 80.08 261 PHE C O 1
ATOM 9667 N N . ILE C 1 262 ? 19.711 -6.607 -71.322 1.00 70.37 262 ILE C N 1
ATOM 9668 C CA . ILE C 1 262 ? 20.753 -7.023 -70.393 1.00 73.85 262 ILE C CA 1
ATOM 9669 C C . ILE C 1 262 ? 22.136 -6.688 -70.951 1.00 80.09 262 ILE C C 1
ATOM 9670 O O . ILE C 1 262 ? 22.978 -6.114 -70.256 1.00 86.93 262 ILE C O 1
ATOM 9675 N N . GLU C 1 263 ? 22.365 -7.050 -72.208 1.00 72.81 263 GLU C N 1
ATOM 9676 C CA . GLU C 1 263 ? 23.650 -6.806 -72.844 1.00 77.13 263 GLU C CA 1
ATOM 9677 C C . GLU C 1 263 ? 23.922 -5.316 -72.960 1.00 83.15 263 GLU C C 1
ATOM 9678 O O . GLU C 1 263 ? 25.072 -4.883 -72.936 1.00 88.40 263 GLU C O 1
ATOM 9684 N N . GLN C 1 264 ? 22.860 -4.531 -73.082 1.00 86.19 264 GLN C N 1
ATOM 9685 C CA . GLN C 1 264 ? 23.009 -3.089 -73.191 1.00 88.06 264 GLN C CA 1
ATOM 9686 C C . GLN C 1 264 ? 23.514 -2.522 -71.877 1.00 82.21 264 GLN C C 1
ATOM 9687 O O . GLN C 1 264 ? 24.445 -1.720 -71.852 1.00 79.47 264 GLN C O 1
ATOM 9693 N N . GLU C 1 265 ? 22.897 -2.946 -70.781 1.00 76.74 265 GLU C N 1
ATOM 9694 C CA . GLU C 1 265 ? 23.277 -2.431 -69.477 1.00 72.69 265 GLU C CA 1
ATOM 9695 C C . GLU C 1 265 ? 24.752 -2.691 -69.194 1.00 73.03 265 GLU C C 1
ATOM 9696 O O . GLU C 1 265 ? 25.504 -1.770 -68.894 1.00 76.80 265 GLU C O 1
ATOM 9702 N N . GLU C 1 266 ? 25.181 -3.936 -69.317 1.00 78.74 266 GLU C N 1
ATOM 9703 C CA . GLU C 1 266 ? 26.566 -4.252 -69.000 1.00 85.76 266 GLU C CA 1
ATOM 9704 C C . GLU C 1 266 ? 27.550 -3.545 -69.934 1.00 83.87 266 GLU C C 1
ATOM 9705 O O . GLU C 1 266 ? 28.677 -3.250 -69.542 1.00 89.69 266 GLU C O 1
ATOM 9711 N N . LYS C 1 267 ? 27.121 -3.258 -71.159 1.00 76.54 267 LYS C N 1
ATOM 9712 C CA . LYS C 1 267 ? 27.984 -2.559 -72.106 1.00 73.60 267 LYS C CA 1
ATOM 9713 C C . LYS C 1 267 ? 28.247 -1.127 -71.676 1.00 75.63 267 LYS C C 1
ATOM 9714 O O . LYS C 1 267 ? 29.300 -0.569 -71.965 1.00 82.33 267 LYS C O 1
ATOM 9720 N N . MET C 1 268 ? 27.285 -0.521 -70.998 1.00 69.90 268 MET C N 1
ATOM 9721 C CA . MET C 1 268 ? 27.483 0.840 -70.548 1.00 73.42 268 MET C CA 1
ATOM 9722 C C . MET C 1 268 ? 28.249 0.842 -69.230 1.00 70.97 268 MET C C 1
ATOM 9723 O O . MET C 1 268 ? 28.971 1.789 -68.924 1.00 69.06 268 MET C O 1
ATOM 9728 N N . LEU C 1 269 ? 28.104 -0.228 -68.458 1.00 61.18 269 LEU C N 1
ATOM 9729 C CA . LEU C 1 269 ? 28.950 -0.415 -67.296 1.00 58.74 269 LEU C CA 1
ATOM 9730 C C . LEU C 1 269 ? 30.377 -0.503 -67.809 1.00 56.51 269 LEU C C 1
ATOM 9731 O O . LEU C 1 269 ? 31.274 0.193 -67.333 1.00 59.71 269 LEU C O 1
ATOM 9736 N N . LYS C 1 270 ? 30.574 -1.356 -68.805 1.00 57.47 270 LYS C N 1
ATOM 9737 C CA . LYS C 1 270 ? 31.898 -1.574 -69.364 1.00 62.08 270 LYS C CA 1
ATOM 9738 C C . LYS C 1 270 ? 32.456 -0.286 -69.957 1.00 57.42 270 LYS C C 1
ATOM 9739 O O . LYS C 1 270 ? 33.667 -0.121 -70.064 1.00 62.04 270 LYS C O 1
ATOM 9745 N N . ASP C 1 271 ? 31.570 0.634 -70.317 1.00 59.65 271 ASP C N 1
ATOM 9746 C CA . ASP C 1 271 ? 31.986 1.870 -70.972 1.00 64.56 271 ASP C CA 1
ATOM 9747 C C . ASP C 1 271 ? 32.343 2.951 -69.961 1.00 63.18 271 ASP C C 1
ATOM 9748 O O . ASP C 1 271 ? 33.198 3.801 -70.221 1.00 64.72 271 ASP C O 1
ATOM 9753 N N . MET C 1 272 ? 31.679 2.923 -68.810 1.00 59.53 272 MET C N 1
ATOM 9754 C CA . MET C 1 272 ? 32.038 3.812 -67.713 1.00 51.97 272 MET C CA 1
ATOM 9755 C C . MET C 1 272 ? 33.463 3.491 -67.303 1.00 54.96 272 MET C C 1
ATOM 9756 O O . MET C 1 272 ? 34.288 4.386 -67.102 1.00 62.03 272 MET C O 1
ATOM 9761 N N . VAL C 1 273 ? 33.754 2.200 -67.203 1.00 49.97 273 VAL C N 1
ATOM 9762 C CA . VAL C 1 273 ? 35.076 1.753 -66.792 1.00 55.09 273 VAL C CA 1
ATOM 9763 C C . VAL C 1 273 ? 36.149 2.097 -67.835 1.00 52.19 273 VAL C C 1
ATOM 9764 O O . VAL C 1 273 ? 37.273 2.462 -67.488 1.00 53.82 273 VAL C O 1
ATOM 9768 N N . ALA C 1 274 ? 35.795 2.004 -69.109 1.00 40.25 274 ALA C N 1
ATOM 9769 C CA . ALA C 1 274 ? 36.706 2.430 -70.162 1.00 47.73 274 ALA C CA 1
ATOM 9770 C C . ALA C 1 274 ? 36.865 3.947 -70.163 1.00 45.78 274 ALA C C 1
ATOM 9771 O O . ALA C 1 274 ? 37.904 4.473 -70.565 1.00 49.49 274 ALA C O 1
ATOM 9773 N N . GLU C 1 275 ? 35.838 4.661 -69.720 1.00 47.57 275 GLU C N 1
ATOM 9774 C CA . GLU C 1 275 ? 35.965 6.109 -69.623 1.00 55.51 275 GLU C CA 1
ATOM 9775 C C . GLU C 1 275 ? 36.935 6.455 -68.497 1.00 56.35 275 GLU C C 1
ATOM 9776 O O . GLU C 1 275 ? 37.740 7.372 -68.623 1.00 60.73 275 GLU C O 1
ATOM 9782 N N . ILE C 1 276 ? 36.865 5.693 -67.408 1.00 48.52 276 ILE C N 1
ATOM 9783 C CA . ILE C 1 276 ? 37.721 5.915 -66.248 1.00 49.29 276 ILE C CA 1
ATOM 9784 C C . ILE C 1 276 ? 39.184 5.578 -66.555 1.00 53.16 276 ILE C C 1
ATOM 9785 O O . ILE C 1 276 ? 40.088 6.355 -66.246 1.00 58.01 276 ILE C O 1
ATOM 9790 N N . LYS C 1 277 ? 39.404 4.426 -67.180 1.00 50.29 277 LYS C N 1
ATOM 9791 C CA . LYS C 1 277 ? 40.733 4.004 -67.604 1.00 54.06 277 LYS C CA 1
ATOM 9792 C C . LYS C 1 277 ? 41.334 5.030 -68.542 1.00 52.11 277 LYS C C 1
ATOM 9793 O O . LYS C 1 277 ? 42.514 5.376 -68.440 1.00 57.38 277 LYS C O 1
ATOM 9799 N N . ALA C 1 278 ? 40.507 5.527 -69.449 1.00 46.14 278 ALA C N 1
ATOM 9800 C CA . ALA C 1 278 ? 40.972 6.440 -70.482 1.00 57.25 278 ALA C CA 1
ATOM 9801 C C . ALA C 1 278 ? 41.567 7.716 -69.907 1.00 57.87 278 ALA C C 1
ATOM 9802 O O . ALA C 1 278 ? 42.445 8.319 -70.520 1.00 53.28 278 ALA C O 1
ATOM 9804 N N . SER C 1 279 ? 41.091 8.127 -68.736 1.00 55.64 279 SER C N 1
ATOM 9805 C CA . SER C 1 279 ? 41.566 9.369 -68.124 1.00 53.28 279 SER C CA 1
ATOM 9806 C C . SER C 1 279 ? 43.008 9.217 -67.667 1.00 56.11 279 SER C C 1
ATOM 9807 O O . SER C 1 279 ? 43.721 10.204 -67.488 1.00 56.06 279 SER C O 1
ATOM 9810 N N . GLY C 1 280 ? 43.428 7.969 -67.476 1.00 59.58 280 GLY C N 1
ATOM 9811 C CA . GLY C 1 280 ? 44.757 7.686 -66.974 1.00 61.68 280 GLY C CA 1
ATOM 9812 C C . GLY C 1 280 ? 44.763 7.304 -65.503 1.00 57.86 280 GLY C C 1
ATOM 9813 O O . GLY C 1 280 ? 45.821 7.032 -64.942 1.00 53.57 280 GLY C O 1
ATOM 9814 N N . ALA C 1 281 ? 43.587 7.281 -64.878 1.00 49.81 281 ALA C N 1
ATOM 9815 C CA . ALA C 1 281 ? 43.475 6.891 -63.472 1.00 51.81 281 ALA C CA 1
ATOM 9816 C C . ALA C 1 281 ? 43.837 5.430 -63.297 1.00 54.08 281 ALA C C 1
ATOM 9817 O O . ALA C 1 281 ? 43.479 4.583 -64.123 1.00 50.66 281 ALA C O 1
ATOM 9819 N N . ASN C 1 282 ? 44.549 5.141 -62.217 1.00 52.95 282 ASN C N 1
ATOM 9820 C CA . ASN C 1 282 ? 44.780 3.763 -61.816 1.00 57.08 282 ASN C CA 1
ATOM 9821 C C . ASN C 1 282 ? 44.335 3.544 -60.371 1.00 53.40 282 ASN C C 1
ATOM 9822 O O . ASN C 1 282 ? 44.387 2.423 -59.859 1.00 46.27 282 ASN C O 1
ATOM 9827 N N . VAL C 1 283 ? 43.903 4.622 -59.723 1.00 50.96 283 VAL C N 1
ATOM 9828 C CA . VAL C 1 283 ? 43.280 4.535 -58.403 1.00 45.77 283 VAL C CA 1
ATOM 9829 C C . VAL C 1 283 ? 41.985 5.337 -58.396 1.00 49.50 283 VAL C C 1
ATOM 9830 O O . VAL C 1 283 ? 41.931 6.432 -58.943 1.00 51.93 283 VAL C O 1
ATOM 9834 N N . LEU C 1 284 ? 40.941 4.783 -57.788 1.00 50.96 284 LEU C N 1
ATOM 9835 C CA . LEU C 1 284 ? 39.628 5.417 -57.785 1.00 43.33 284 LEU C CA 1
ATOM 9836 C C . LEU C 1 284 ? 38.924 5.350 -56.420 1.00 44.42 284 LEU C C 1
ATOM 9837 O O . LEU C 1 284 ? 38.860 4.283 -55.808 1.00 47.84 284 LEU C O 1
ATOM 9842 N N . PHE C 1 285 ? 38.400 6.487 -55.957 1.00 45.03 285 PHE C N 1
ATOM 9843 C CA . PHE C 1 285 ? 37.556 6.554 -54.752 1.00 42.00 285 PHE C CA 1
ATOM 9844 C C . PHE C 1 285 ? 36.163 7.060 -55.132 1.00 48.64 285 PHE C C 1
ATOM 9845 O O . PHE C 1 285 ? 36.015 8.202 -55.563 1.00 50.65 285 PHE C O 1
ATOM 9853 N N . CYS C 1 286 ? 35.150 6.208 -54.970 1.00 49.46 286 CYS C N 1
ATOM 9854 C CA . CYS C 1 286 ? 33.762 6.554 -55.289 1.00 47.02 286 CYS C CA 1
ATOM 9855 C C . CYS C 1 286 ? 32.903 6.766 -54.021 1.00 51.36 286 CYS C C 1
ATOM 9856 O O . CYS C 1 286 ? 32.902 5.946 -53.087 1.00 49.20 286 CYS C O 1
ATOM 9859 N N . GLN C 1 287 ? 32.180 7.879 -53.998 1.00 51.94 287 GLN C N 1
ATOM 9860 C CA . GLN C 1 287 ? 31.328 8.231 -52.866 1.00 59.15 287 GLN C CA 1
ATOM 9861 C C . GLN C 1 287 ? 30.112 7.316 -52.791 1.00 58.70 287 GLN C C 1
ATOM 9862 O O . GLN C 1 287 ? 29.578 7.057 -51.713 1.00 62.14 287 GLN C O 1
ATOM 9868 N N . LYS C 1 288 ? 29.677 6.833 -53.948 1.00 54.33 288 LYS C N 1
ATOM 9869 C CA . LYS C 1 288 ? 28.495 5.994 -54.022 1.00 61.98 288 LYS C CA 1
ATOM 9870 C C . LYS C 1 288 ? 28.889 4.565 -54.339 1.00 59.41 288 LYS C C 1
ATOM 9871 O O . LYS C 1 288 ? 30.055 4.202 -54.250 1.00 60.28 288 LYS C O 1
ATOM 9877 N N . GLY C 1 289 ? 27.913 3.751 -54.712 1.00 63.68 289 GLY C N 1
ATOM 9878 C CA . GLY C 1 289 ? 28.178 2.350 -54.973 1.00 67.65 289 GLY C CA 1
ATOM 9879 C C . GLY C 1 289 ? 28.889 2.124 -56.290 1.00 65.25 289 GLY C C 1
ATOM 9880 O O . GLY C 1 289 ? 28.869 2.973 -57.183 1.00 64.14 289 GLY C O 1
ATOM 9881 N N . ILE C 1 290 ? 29.539 0.973 -56.399 1.00 62.45 290 ILE C N 1
ATOM 9882 C CA . ILE C 1 290 ? 30.108 0.532 -57.656 1.00 57.21 290 ILE C CA 1
ATOM 9883 C C . ILE C 1 290 ? 29.526 -0.828 -57.948 1.00 65.54 290 ILE C C 1
ATOM 9884 O O . ILE C 1 290 ? 29.794 -1.786 -57.224 1.00 70.19 290 ILE C O 1
ATOM 9889 N N . ASP C 1 291 ? 28.724 -0.907 -59.003 1.00 65.33 291 ASP C N 1
ATOM 9890 C CA . ASP C 1 291 ? 28.142 -2.168 -59.432 1.00 72.14 291 ASP C CA 1
ATOM 9891 C C . ASP C 1 291 ? 29.192 -3.278 -59.364 1.00 70.40 291 ASP C C 1
ATOM 9892 O O . ASP C 1 291 ? 30.323 -3.095 -59.819 1.00 72.50 291 ASP C O 1
ATOM 9897 N N . ASP C 1 292 ? 28.821 -4.419 -58.786 1.00 68.98 292 ASP C N 1
ATOM 9898 C CA . ASP C 1 292 ? 29.725 -5.568 -58.702 1.00 68.81 292 ASP C CA 1
ATOM 9899 C C . ASP C 1 292 ? 30.415 -5.840 -60.035 1.00 63.02 292 ASP C C 1
ATOM 9900 O O . ASP C 1 292 ? 31.594 -6.200 -60.076 1.00 60.57 292 ASP C O 1
ATOM 9905 N N . LEU C 1 293 ? 29.670 -5.682 -61.123 1.00 59.24 293 LEU C N 1
ATOM 9906 C CA . LEU C 1 293 ? 30.205 -5.958 -62.448 1.00 61.92 293 LEU C CA 1
ATOM 9907 C C . LEU C 1 293 ? 31.285 -4.950 -62.847 1.00 64.18 293 LEU C C 1
ATOM 9908 O O . LEU C 1 293 ? 32.297 -5.319 -63.444 1.00 60.88 293 LEU C O 1
ATOM 9913 N N . ALA C 1 294 ? 31.066 -3.678 -62.522 1.00 65.39 294 ALA C N 1
ATOM 9914 C CA . ALA C 1 294 ? 32.073 -2.658 -62.788 1.00 60.56 294 ALA C CA 1
ATOM 9915 C C . ALA C 1 294 ? 33.300 -2.924 -61.927 1.00 58.68 294 ALA C C 1
ATOM 9916 O O . ALA C 1 294 ? 34.434 -2.745 -62.379 1.00 58.97 294 ALA C O 1
ATOM 9918 N N . GLN C 1 295 ? 33.065 -3.360 -60.689 1.00 53.84 295 GLN C N 1
ATOM 9919 C CA . GLN C 1 295 ? 34.153 -3.764 -59.805 1.00 48.75 295 GLN C CA 1
ATOM 9920 C C . GLN C 1 295 ? 35.050 -4.740 -60.538 1.00 51.87 295 GLN C C 1
ATOM 9921 O O . GLN C 1 295 ? 36.270 -4.587 -60.551 1.00 55.47 295 GLN C O 1
ATOM 9927 N N . HIS C 1 296 ? 34.445 -5.748 -61.154 1.00 57.78 296 HIS C N 1
ATOM 9928 C CA . HIS C 1 296 ? 35.215 -6.720 -61.919 1.00 67.99 296 HIS C CA 1
ATOM 9929 C C . HIS C 1 296 ? 36.031 -6.032 -63.007 1.00 69.05 296 HIS C C 1
ATOM 9930 O O . HIS C 1 296 ? 37.231 -6.265 -63.141 1.00 74.13 296 HIS C O 1
ATOM 9937 N N . TYR C 1 297 ? 35.369 -5.185 -63.785 1.00 69.79 297 TYR C N 1
ATOM 9938 C CA . TYR C 1 297 ? 36.018 -4.502 -64.897 1.00 68.79 297 TYR C CA 1
ATOM 9939 C C . TYR C 1 297 ? 37.193 -3.641 -64.441 1.00 60.08 297 TYR C C 1
ATOM 9940 O O . TYR C 1 297 ? 38.271 -3.697 -65.026 1.00 53.59 297 TYR C O 1
ATOM 9949 N N . LEU C 1 298 ? 36.985 -2.844 -63.398 1.00 57.03 298 LEU C N 1
ATOM 9950 C CA . LEU C 1 298 ? 38.083 -2.077 -62.825 1.00 55.81 298 LEU C CA 1
ATOM 9951 C C . LEU C 1 298 ? 39.230 -3.018 -62.460 1.00 50.77 298 LEU C C 1
ATOM 9952 O O . LEU C 1 298 ? 40.385 -2.758 -62.790 1.00 51.73 298 LEU C O 1
ATOM 9957 N N . ALA C 1 299 ? 38.896 -4.122 -61.796 1.00 42.69 299 ALA C N 1
ATOM 9958 C CA . ALA C 1 299 ? 39.870 -5.160 -61.461 1.00 47.04 299 ALA C CA 1
ATOM 9959 C C . ALA C 1 299 ? 40.650 -5.637 -62.682 1.00 55.47 299 ALA C C 1
ATOM 9960 O O . ALA C 1 299 ? 41.881 -5.711 -62.643 1.00 60.59 299 ALA C O 1
ATOM 9962 N N . LYS C 1 300 ? 39.946 -5.948 -63.768 1.00 51.81 300 LYS C N 1
ATOM 9963 C CA . LYS C 1 300 ? 40.628 -6.380 -64.986 1.00 59.41 300 LYS C CA 1
ATOM 9964 C C . LYS C 1 300 ? 41.605 -5.339 -65.520 1.00 66.47 300 LYS C C 1
ATOM 9965 O O . LYS C 1 300 ? 42.703 -5.682 -65.951 1.00 73.00 300 LYS C O 1
ATOM 9971 N N . GLU C 1 301 ? 41.197 -4.073 -65.516 1.00 65.85 301 GLU C N 1
ATOM 9972 C CA . GLU C 1 301 ? 42.041 -3.007 -66.043 1.00 61.59 301 GLU C CA 1
ATOM 9973 C C . GLU C 1 301 ? 43.144 -2.643 -65.055 1.00 56.42 301 GLU C C 1
ATOM 9974 O O . GLU C 1 301 ? 43.922 -1.730 -65.294 1.00 58.12 301 GLU C O 1
ATOM 9980 N N . GLY C 1 302 ? 43.209 -3.360 -63.941 1.00 59.75 302 GLY C N 1
ATOM 9981 C CA . GLY C 1 302 ? 44.227 -3.096 -62.938 1.00 59.57 302 GLY C CA 1
ATOM 9982 C C . GLY C 1 302 ? 44.068 -1.758 -62.234 1.00 61.67 302 GLY C C 1
ATOM 9983 O O . GLY C 1 302 ? 45.049 -1.091 -61.922 1.00 70.86 302 GLY C O 1
ATOM 9984 N N . ILE C 1 303 ? 42.827 -1.369 -61.967 1.00 50.61 303 ILE C N 1
ATOM 9985 C CA . ILE C 1 303 ? 42.559 -0.109 -61.293 1.00 48.08 303 ILE C CA 1
ATOM 9986 C C . ILE C 1 303 ? 42.075 -0.351 -59.864 1.00 46.42 303 ILE C C 1
ATOM 9987 O O . ILE C 1 303 ? 41.108 -1.082 -59.635 1.00 45.80 303 ILE C O 1
ATOM 9992 N N . VAL C 1 304 ? 42.768 0.243 -58.899 1.00 44.72 304 VAL C N 1
ATOM 9993 C CA . VAL C 1 304 ? 42.357 0.129 -57.513 1.00 51.66 304 VAL C CA 1
ATOM 9994 C C . VAL C 1 304 ? 41.158 1.035 -57.276 1.00 55.15 304 VAL C C 1
ATOM 9995 O O . VAL C 1 304 ? 41.200 2.220 -57.601 1.00 48.75 304 VAL C O 1
ATOM 9999 N N . ALA C 1 305 ? 40.088 0.483 -56.716 1.00 51.51 305 ALA C N 1
ATOM 10000 C CA . ALA C 1 305 ? 38.929 1.300 -56.383 1.00 54.59 305 ALA C CA 1
ATOM 10001 C C . ALA C 1 305 ? 38.340 0.967 -55.016 1.00 56.04 305 ALA C C 1
ATOM 10002 O O . ALA C 1 305 ? 38.337 -0.189 -54.593 1.00 56.03 305 ALA C O 1
ATOM 10004 N N . ALA C 1 306 ? 37.854 1.994 -54.326 1.00 55.01 306 ALA C N 1
ATOM 10005 C CA . ALA C 1 306 ? 37.070 1.819 -53.105 1.00 50.47 306 ALA C CA 1
ATOM 10006 C C . ALA C 1 306 ? 35.712 2.482 -53.321 1.00 56.84 306 ALA C C 1
ATOM 10007 O O . ALA C 1 306 ? 35.610 3.456 -54.068 1.00 54.17 306 ALA C O 1
ATOM 10009 N N . ARG C 1 307 ? 34.680 1.947 -52.668 1.00 58.20 307 ARG C N 1
ATOM 10010 C CA . ARG C 1 307 ? 33.298 2.378 -52.878 1.00 53.41 307 ARG C CA 1
ATOM 10011 C C . ARG C 1 307 ? 32.670 2.941 -51.611 1.00 57.49 307 ARG C C 1
ATOM 10012 O O . ARG C 1 307 ? 33.163 2.725 -50.504 1.00 54.02 307 ARG C O 1
ATOM 10020 N N . ARG C 1 308 ? 31.560 3.649 -51.790 1.00 63.73 308 ARG C N 1
ATOM 10021 C CA . ARG C 1 308 ? 30.818 4.239 -50.682 1.00 61.00 308 ARG C CA 1
ATOM 10022 C C . ARG C 1 308 ? 31.713 4.993 -49.716 1.00 55.47 308 ARG C C 1
ATOM 10023 O O . ARG C 1 308 ? 31.535 4.891 -48.512 1.00 50.00 308 ARG C O 1
ATOM 10031 N N . VAL C 1 309 ? 32.678 5.740 -50.244 1.00 59.24 309 VAL C N 1
ATOM 10032 C CA . VAL C 1 309 ? 33.551 6.546 -49.400 1.00 56.86 309 VAL C CA 1
ATOM 10033 C C . VAL C 1 309 ? 32.775 7.747 -48.893 1.00 66.33 309 VAL C C 1
ATOM 10034 O O . VAL C 1 309 ? 32.072 8.404 -49.661 1.00 67.05 309 VAL C O 1
ATOM 10038 N N . LYS C 1 310 ? 32.893 8.037 -47.603 1.00 72.57 310 LYS C N 1
ATOM 10039 C CA . LYS C 1 310 ? 32.118 9.129 -47.025 1.00 76.10 310 LYS C CA 1
ATOM 10040 C C . LYS C 1 310 ? 32.602 10.481 -47.533 1.00 69.95 310 LYS C C 1
ATOM 10041 O O . LYS C 1 310 ? 33.808 10.692 -47.699 1.00 64.45 310 LYS C O 1
ATOM 10047 N N . LYS C 1 311 ? 31.648 11.380 -47.781 1.00 69.35 311 LYS C N 1
ATOM 10048 C CA . LYS C 1 311 ? 31.927 12.714 -48.312 1.00 67.95 311 LYS C CA 1
ATOM 10049 C C . LYS C 1 311 ? 33.185 13.296 -47.709 1.00 57.23 311 LYS C C 1
ATOM 10050 O O . LYS C 1 311 ? 34.049 13.808 -48.418 1.00 58.86 311 LYS C O 1
ATOM 10056 N N . SER C 1 312 ? 33.257 13.224 -46.385 1.00 51.73 312 SER C N 1
ATOM 10057 C CA . SER C 1 312 ? 34.352 13.793 -45.615 1.00 61.42 312 SER C CA 1
ATOM 10058 C C . SER C 1 312 ? 35.723 13.363 -46.152 1.00 65.44 312 SER C C 1
ATOM 10059 O O . SER C 1 312 ? 36.627 14.187 -46.309 1.00 70.34 312 SER C O 1
ATOM 10062 N N . ASP C 1 313 ? 35.881 12.072 -46.431 1.00 60.23 313 ASP C N 1
ATOM 10063 C CA . ASP C 1 313 ? 37.161 11.573 -46.921 1.00 65.54 313 ASP C CA 1
ATOM 10064 C C . ASP C 1 313 ? 37.381 12.009 -48.373 1.00 59.75 313 ASP C C 1
ATOM 10065 O O . ASP C 1 313 ? 38.490 12.380 -48.760 1.00 57.44 313 ASP C O 1
ATOM 10070 N N . MET C 1 314 ? 36.317 11.962 -49.169 1.00 50.05 314 MET C N 1
ATOM 10071 C CA . MET C 1 314 ? 36.358 12.478 -50.533 1.00 57.71 314 MET C CA 1
ATOM 10072 C C . MET C 1 314 ? 36.930 13.891 -50.540 1.00 62.51 314 MET C C 1
ATOM 10073 O O . MET C 1 314 ? 37.795 14.224 -51.350 1.00 58.07 314 MET C O 1
ATOM 10078 N N . GLU C 1 315 ? 36.443 14.715 -49.617 1.00 64.36 315 GLU C N 1
ATOM 10079 C CA . GLU C 1 315 ? 36.868 16.102 -49.524 1.00 67.78 315 GLU C CA 1
ATOM 10080 C C . GLU C 1 315 ? 38.316 16.232 -49.057 1.00 63.82 315 GLU C C 1
ATOM 10081 O O . GLU C 1 315 ? 39.052 17.084 -49.552 1.00 59.35 315 GLU C O 1
ATOM 10087 N N . LYS C 1 316 ? 38.727 15.389 -48.112 1.00 63.92 316 LYS C N 1
ATOM 10088 C CA . LYS C 1 316 ? 40.132 15.350 -47.705 1.00 60.59 316 LYS C CA 1
ATOM 10089 C C . LYS C 1 316 ? 41.024 14.796 -48.824 1.00 50.73 316 LYS C C 1
ATOM 10090 O O . LYS C 1 316 ? 42.148 15.256 -49.028 1.00 51.79 316 LYS C O 1
ATOM 10096 N N . LEU C 1 317 ? 40.517 13.821 -49.567 1.00 44.61 317 LEU C N 1
ATOM 10097 C CA . LEU C 1 317 ? 41.295 13.271 -50.675 1.00 53.00 317 LEU C CA 1
ATOM 10098 C C . LEU C 1 317 ? 41.555 14.360 -51.719 1.00 54.15 317 LEU C C 1
ATOM 10099 O O . LEU C 1 317 ? 42.674 14.503 -52.226 1.00 52.00 317 LEU C O 1
ATOM 10104 N N . ALA C 1 318 ? 40.517 15.140 -52.017 1.00 49.22 318 ALA C N 1
ATOM 10105 C CA . ALA C 1 318 ? 40.632 16.226 -52.987 1.00 55.33 318 ALA C CA 1
ATOM 10106 C C . ALA C 1 318 ? 41.700 17.215 -52.536 1.00 58.16 318 ALA C C 1
ATOM 10107 O O . ALA C 1 318 ? 42.589 17.587 -53.312 1.00 54.98 318 ALA C O 1
ATOM 10109 N N . LYS C 1 319 ? 41.617 17.620 -51.269 1.00 53.65 319 LYS C N 1
ATOM 10110 C CA . LYS C 1 319 ? 42.558 18.585 -50.709 1.00 58.34 319 LYS C CA 1
ATOM 10111 C C . LYS C 1 319 ? 43.976 18.052 -50.793 1.00 58.35 319 LYS C C 1
ATOM 10112 O O . LYS C 1 319 ? 44.911 18.777 -51.144 1.00 53.15 319 LYS C O 1
ATOM 10118 N N . ALA C 1 320 ? 44.111 16.769 -50.463 1.00 56.52 320 ALA C N 1
ATOM 10119 C CA . ALA C 1 320 ? 45.400 16.097 -50.353 1.00 54.43 320 ALA C CA 1
ATOM 10120 C C . ALA C 1 320 ? 46.127 15.891 -51.686 1.00 51.52 320 ALA C C 1
ATOM 10121 O O . ALA C 1 320 ? 47.315 16.196 -51.795 1.00 51.32 320 ALA C O 1
ATOM 10123 N N . THR C 1 321 ? 45.414 15.344 -52.671 1.00 48.37 321 THR C N 1
ATOM 10124 C CA . THR C 1 321 ? 46.002 14.933 -53.949 1.00 53.73 321 THR C CA 1
ATOM 10125 C C . THR C 1 321 ? 45.701 15.911 -55.083 1.00 59.74 321 THR C C 1
ATOM 10126 O O . THR C 1 321 ? 46.222 15.767 -56.196 1.00 66.25 321 THR C O 1
ATOM 10130 N N . GLY C 1 322 ? 44.834 16.882 -54.811 1.00 58.13 322 GLY C N 1
ATOM 10131 C CA . GLY C 1 322 ? 44.481 17.879 -55.807 1.00 61.53 322 GLY C CA 1
ATOM 10132 C C . GLY C 1 322 ? 43.617 17.361 -56.947 1.00 62.26 322 GLY C C 1
ATOM 10133 O O . GLY C 1 322 ? 43.618 17.929 -58.031 1.00 60.34 322 GLY C O 1
ATOM 10134 N N . ALA C 1 323 ? 42.886 16.277 -56.711 1.00 63.44 323 ALA C N 1
ATOM 10135 C CA . ALA C 1 323 ? 41.902 15.794 -57.675 1.00 63.55 323 ALA C CA 1
ATOM 10136 C C . ALA C 1 323 ? 40.598 16.594 -57.572 1.00 63.99 323 ALA C C 1
ATOM 10137 O O . ALA C 1 323 ? 40.266 17.131 -56.519 1.00 73.04 323 ALA C O 1
ATOM 10139 N N . ASN C 1 324 ? 39.858 16.669 -58.669 1.00 61.82 324 ASN C N 1
ATOM 10140 C CA . ASN C 1 324 ? 38.506 17.203 -58.627 1.00 63.54 324 ASN C CA 1
ATOM 10141 C C . ASN C 1 324 ? 37.487 16.093 -58.400 1.00 67.55 324 ASN C C 1
ATOM 10142 O O . ASN C 1 324 ? 37.390 15.149 -59.187 1.00 72.17 324 ASN C O 1
ATOM 10147 N N . VAL C 1 325 ? 36.727 16.190 -57.321 1.00 60.80 325 VAL C N 1
ATOM 10148 C CA . VAL C 1 325 ? 35.615 15.280 -57.148 1.00 64.19 325 VAL C CA 1
ATOM 10149 C C . VAL C 1 325 ? 34.655 15.531 -58.307 1.00 69.29 325 VAL C C 1
ATOM 10150 O O . VAL C 1 325 ? 34.130 16.635 -58.453 1.00 74.43 325 VAL C O 1
ATOM 10154 N N . ILE C 1 326 ? 34.451 14.515 -59.144 1.00 62.25 326 ILE C N 1
ATOM 10155 C CA . ILE C 1 326 ? 33.658 14.663 -60.363 1.00 65.63 326 ILE C CA 1
ATOM 10156 C C . ILE C 1 326 ? 32.296 13.970 -60.259 1.00 63.80 326 ILE C C 1
ATOM 10157 O O . ILE C 1 326 ? 32.182 12.903 -59.656 1.00 60.33 326 ILE C O 1
ATOM 10162 N N . ALA C 1 327 ? 31.269 14.574 -60.852 1.00 61.71 327 ALA C N 1
ATOM 10163 C CA . ALA C 1 327 ? 29.910 14.041 -60.748 1.00 65.76 327 ALA C CA 1
ATOM 10164 C C . ALA C 1 327 ? 29.401 13.386 -62.034 1.00 70.91 327 ALA C C 1
ATOM 10165 O O . ALA C 1 327 ? 28.334 12.767 -62.050 1.00 70.14 327 ALA C O 1
ATOM 10167 N N . ALA C 1 328 ? 30.161 13.519 -63.111 1.00 71.90 328 ALA C N 1
ATOM 10168 C CA . ALA C 1 328 ? 29.770 12.919 -64.378 1.00 76.35 328 ALA C CA 1
ATOM 10169 C C . ALA C 1 328 ? 30.904 12.073 -64.932 1.00 70.74 328 ALA C C 1
ATOM 10170 O O . ALA C 1 328 ? 31.972 12.590 -65.256 1.00 72.31 328 ALA C O 1
ATOM 10172 N N . ILE C 1 329 ? 30.678 10.770 -65.033 1.00 66.31 329 ILE C N 1
ATOM 10173 C CA . ILE C 1 329 ? 31.729 9.877 -65.490 1.00 72.22 329 ILE C CA 1
ATOM 10174 C C . ILE C 1 329 ? 32.251 10.342 -66.847 1.00 70.31 329 ILE C C 1
ATOM 10175 O O . ILE C 1 329 ? 33.467 10.410 -67.064 1.00 62.44 329 ILE C O 1
ATOM 10180 N N . ALA C 1 330 ? 31.330 10.676 -67.750 1.00 69.51 330 ALA C N 1
ATOM 10181 C CA . ALA C 1 330 ? 31.703 11.156 -69.080 1.00 74.12 330 ALA C CA 1
ATOM 10182 C C . ALA C 1 330 ? 32.688 12.318 -68.997 1.00 76.57 330 ALA C C 1
ATOM 10183 O O . ALA C 1 330 ? 33.580 12.437 -69.834 1.00 83.50 330 ALA C O 1
ATOM 10185 N N . ALA C 1 331 ? 32.532 13.153 -67.970 1.00 73.27 331 ALA C N 1
ATOM 10186 C CA . ALA C 1 331 ? 33.309 14.388 -67.819 1.00 73.83 331 ALA C CA 1
ATOM 10187 C C . ALA C 1 331 ? 34.696 14.190 -67.219 1.00 70.19 331 ALA C C 1
ATOM 10188 O O . ALA C 1 331 ? 35.483 15.138 -67.120 1.00 66.83 331 ALA C O 1
ATOM 10190 N N . LEU C 1 332 ? 34.987 12.964 -66.803 1.00 68.02 332 LEU C N 1
ATOM 10191 C CA . LEU C 1 332 ? 36.285 12.658 -66.223 1.00 67.76 332 LEU C CA 1
ATOM 10192 C C . LEU C 1 332 ? 37.398 12.844 -67.243 1.00 75.60 332 LEU C C 1
ATOM 10193 O O . LEU C 1 332 ? 37.474 12.114 -68.236 1.00 72.22 332 LEU C O 1
ATOM 10198 N N . SER C 1 333 ? 38.259 13.826 -66.995 1.00 74.80 333 SER C N 1
ATOM 10199 C CA . SER C 1 333 ? 39.430 14.034 -67.831 1.00 69.34 333 SER C CA 1
ATOM 10200 C C . SER C 1 333 ? 40.680 13.846 -66.992 1.00 70.35 333 SER C C 1
ATOM 10201 O O . SER C 1 333 ? 40.605 13.778 -65.763 1.00 67.52 333 SER C O 1
ATOM 10204 N N . ALA C 1 334 ? 41.829 13.781 -67.656 1.00 70.05 334 ALA C N 1
ATOM 10205 C CA . ALA C 1 334 ? 43.087 13.505 -66.975 1.00 72.21 334 ALA C CA 1
ATOM 10206 C C . ALA C 1 334 ? 43.522 14.648 -66.062 1.00 72.59 334 ALA C C 1
ATOM 10207 O O . ALA C 1 334 ? 44.366 14.454 -65.181 1.00 72.65 334 ALA C O 1
ATOM 10209 N N . GLN C 1 335 ? 42.944 15.831 -66.261 1.00 72.13 335 GLN C N 1
ATOM 10210 C CA . GLN C 1 335 ? 43.278 16.979 -65.419 1.00 75.62 335 GLN C CA 1
ATOM 10211 C C . GLN C 1 335 ? 42.418 17.035 -64.161 1.00 63.18 335 GLN C C 1
ATOM 10212 O O . GLN C 1 335 ? 42.455 18.012 -63.413 1.00 56.89 335 GLN C O 1
ATOM 10218 N N . ASP C 1 336 ? 41.637 15.987 -63.931 1.00 58.12 336 ASP C N 1
ATOM 10219 C CA . ASP C 1 336 ? 40.851 15.897 -62.708 1.00 54.69 336 ASP C CA 1
ATOM 10220 C C . ASP C 1 336 ? 41.541 14.970 -61.719 1.00 59.25 336 ASP C C 1
ATOM 10221 O O . ASP C 1 336 ? 41.200 14.926 -60.537 1.00 62.29 336 ASP C O 1
ATOM 10226 N N . LEU C 1 337 ? 42.535 14.246 -62.214 1.00 62.11 337 LEU C N 1
ATOM 10227 C CA . LEU C 1 337 ? 43.212 13.225 -61.435 1.00 58.08 337 LEU C CA 1
ATOM 10228 C C . LEU C 1 337 ? 44.221 13.812 -60.455 1.00 62.55 337 LEU C C 1
ATOM 10229 O O . LEU C 1 337 ? 45.010 14.682 -60.810 1.00 67.76 337 LEU C O 1
ATOM 10234 N N . GLY C 1 338 ? 44.207 13.311 -59.225 1.00 55.40 338 GLY C N 1
ATOM 10235 C CA . GLY C 1 338 ? 45.176 13.721 -58.223 1.00 52.62 338 GLY C CA 1
ATOM 10236 C C . GLY C 1 338 ? 46.414 12.855 -58.302 1.00 50.30 338 GLY C C 1
ATOM 10237 O O . GLY C 1 338 ? 46.445 11.881 -59.062 1.00 52.97 338 GLY C O 1
ATOM 10238 N N . ASP C 1 339 ? 47.440 13.206 -57.533 1.00 50.89 339 ASP C N 1
ATOM 10239 C CA . ASP C 1 339 ? 48.652 12.389 -57.457 1.00 52.51 339 ASP C CA 1
ATOM 10240 C C . ASP C 1 339 ? 48.999 12.043 -56.017 1.00 61.14 339 ASP C C 1
ATOM 10241 O O . ASP C 1 339 ? 48.614 12.764 -55.092 1.00 57.76 339 ASP C O 1
ATOM 10246 N N . ALA C 1 340 ? 49.722 10.935 -55.848 1.00 55.61 340 ALA C N 1
ATOM 10247 C CA . ALA C 1 340 ? 50.306 10.544 -54.568 1.00 50.26 340 ALA C CA 1
ATOM 10248 C C . ALA C 1 340 ? 51.484 9.613 -54.835 1.00 51.71 340 ALA C C 1
ATOM 10249 O O . ALA C 1 340 ? 51.442 8.807 -55.760 1.00 51.03 340 ALA C O 1
ATOM 10251 N N . GLY C 1 341 ? 52.539 9.730 -54.034 1.00 48.78 341 GLY C N 1
ATOM 10252 C CA . GLY C 1 341 ? 53.694 8.864 -54.179 1.00 47.58 341 GLY C CA 1
ATOM 10253 C C . GLY C 1 341 ? 53.361 7.404 -53.924 1.00 57.34 341 GLY C C 1
ATOM 10254 O O . GLY C 1 341 ? 53.897 6.497 -54.568 1.00 57.47 341 GLY C O 1
ATOM 10255 N N . LEU C 1 342 ? 52.466 7.175 -52.971 1.00 54.52 342 LEU C N 1
ATOM 10256 C CA . LEU C 1 342 ? 52.095 5.823 -52.600 1.00 49.84 342 LEU C CA 1
ATOM 10257 C C . LEU C 1 342 ? 50.634 5.730 -52.168 1.00 45.93 342 LEU C C 1
ATOM 10258 O O . LEU C 1 342 ? 50.202 6.412 -51.239 1.00 46.84 342 LEU C O 1
ATOM 10263 N N . VAL C 1 343 ? 49.875 4.897 -52.870 1.00 49.34 343 VAL C N 1
ATOM 10264 C CA . VAL C 1 343 ? 48.590 4.442 -52.363 1.00 50.40 343 VAL C CA 1
ATOM 10265 C C . VAL C 1 343 ? 48.721 2.979 -52.017 1.00 48.87 343 VAL C C 1
ATOM 10266 O O . VAL C 1 343 ? 49.085 2.175 -52.872 1.00 49.08 343 VAL C O 1
ATOM 10270 N N . GLU C 1 344 ? 48.417 2.639 -50.768 1.00 42.91 344 GLU C N 1
ATOM 10271 C CA . GLU C 1 344 ? 48.584 1.279 -50.279 1.00 41.38 344 GLU C CA 1
ATOM 10272 C C . GLU C 1 344 ? 47.460 0.835 -49.339 1.00 43.20 344 GLU C C 1
ATOM 10273 O O . GLU C 1 344 ? 47.107 1.547 -48.396 1.00 42.65 344 GLU C O 1
ATOM 10279 N N . GLU C 1 345 ? 46.894 -0.340 -49.600 1.00 39.98 345 GLU C N 1
ATOM 10280 C CA . GLU C 1 345 ? 46.000 -0.953 -48.629 1.00 39.77 345 GLU C CA 1
ATOM 10281 C C . GLU C 1 345 ? 46.838 -1.789 -47.683 1.00 45.93 345 GLU C C 1
ATOM 10282 O O . GLU C 1 345 ? 47.560 -2.685 -48.113 1.00 40.79 345 GLU C O 1
ATOM 10288 N N . ARG C 1 346 ? 46.707 -1.500 -46.394 1.00 47.57 346 ARG C N 1
ATOM 10289 C CA . ARG C 1 346 ? 47.635 -1.957 -45.377 1.00 44.92 346 ARG C CA 1
ATOM 10290 C C . ARG C 1 346 ? 46.852 -2.075 -44.065 1.00 46.14 346 ARG C C 1
ATOM 10291 O O . ARG C 1 346 ? 45.928 -1.294 -43.808 1.00 46.59 346 ARG C O 1
ATOM 10299 N N . LYS C 1 347 ? 47.205 -3.049 -43.239 1.00 37.77 347 LYS C N 1
ATOM 10300 C CA . LYS C 1 347 ? 46.613 -3.146 -41.907 1.00 49.95 347 LYS C CA 1
ATOM 10301 C C . LYS C 1 347 ? 47.381 -2.294 -40.896 1.00 48.79 347 LYS C C 1
ATOM 10302 O O . LYS C 1 347 ? 48.607 -2.207 -40.935 1.00 49.18 347 LYS C O 1
ATOM 10308 N N . ILE C 1 348 ? 46.646 -1.640 -40.012 1.00 38.52 348 ILE C N 1
ATOM 10309 C CA . ILE C 1 348 ? 47.256 -0.908 -38.911 1.00 45.84 348 ILE C CA 1
ATOM 10310 C C . ILE C 1 348 ? 46.513 -1.226 -37.613 1.00 50.79 348 ILE C C 1
ATOM 10311 O O . ILE C 1 348 ? 45.313 -0.947 -37.489 1.00 43.63 348 ILE C O 1
ATOM 10316 N N . SER C 1 349 ? 47.222 -1.815 -36.653 1.00 57.55 349 SER C N 1
ATOM 10317 C CA . SER C 1 349 ? 46.586 -2.262 -35.417 1.00 64.06 349 SER C CA 1
ATOM 10318 C C . SER C 1 349 ? 45.424 -3.181 -35.746 1.00 61.78 349 SER C C 1
ATOM 10319 O O . SER C 1 349 ? 44.342 -3.051 -35.171 1.00 65.12 349 SER C O 1
ATOM 10322 N N . GLY C 1 350 ? 45.640 -4.089 -36.692 1.00 58.02 350 GLY C N 1
ATOM 10323 C CA . GLY C 1 350 ? 44.613 -5.041 -37.075 1.00 56.24 350 GLY C CA 1
ATOM 10324 C C . GLY C 1 350 ? 43.503 -4.498 -37.963 1.00 51.90 350 GLY C C 1
ATOM 10325 O O . GLY C 1 350 ? 42.599 -5.234 -38.357 1.00 48.47 350 GLY C O 1
ATOM 10326 N N . ASP C 1 351 ? 43.562 -3.212 -38.287 1.00 45.05 351 ASP C N 1
ATOM 10327 C CA . ASP C 1 351 ? 42.532 -2.607 -39.126 1.00 60.30 351 ASP C CA 1
ATOM 10328 C C . ASP C 1 351 ? 43.029 -2.362 -40.564 1.00 59.14 351 ASP C C 1
ATOM 10329 O O . ASP C 1 351 ? 44.069 -1.731 -40.781 1.00 53.11 351 ASP C O 1
ATOM 10334 N N . SER C 1 352 ? 42.288 -2.875 -41.542 1.00 59.69 352 SER C N 1
ATOM 10335 C CA . SER C 1 352 ? 42.608 -2.640 -42.950 1.00 58.97 352 SER C CA 1
ATOM 10336 C C . SER C 1 352 ? 42.240 -1.226 -43.380 1.00 50.39 352 SER C C 1
ATOM 10337 O O . SER C 1 352 ? 41.101 -0.798 -43.223 1.00 53.15 352 SER C O 1
ATOM 10340 N N . MET C 1 353 ? 43.218 -0.498 -43.906 1.00 46.44 353 MET C N 1
ATOM 10341 C CA . MET C 1 353 ? 42.984 0.868 -44.359 1.00 49.38 353 MET C CA 1
ATOM 10342 C C . MET C 1 353 ? 43.760 1.197 -45.641 1.00 46.98 353 MET C C 1
ATOM 10343 O O . MET C 1 353 ? 44.803 0.606 -45.930 1.00 44.44 353 MET C O 1
ATOM 10348 N N . ILE C 1 354 ? 43.239 2.158 -46.396 1.00 34.72 354 ILE C N 1
ATOM 10349 C CA . ILE C 1 354 ? 43.921 2.677 -47.573 1.00 41.03 354 ILE C CA 1
ATOM 10350 C C . ILE C 1 354 ? 44.725 3.941 -47.229 1.00 43.95 354 ILE C C 1
ATOM 10351 O O . ILE C 1 354 ? 44.157 4.995 -46.905 1.00 36.81 354 ILE C O 1
ATOM 10356 N N . PHE C 1 355 ? 46.050 3.802 -47.251 1.00 46.11 355 PHE C N 1
ATOM 10357 C CA . PHE C 1 355 ? 46.965 4.921 -47.041 1.00 40.69 355 PHE C CA 1
ATOM 10358 C C . PHE C 1 355 ? 47.232 5.610 -48.364 1.00 48.05 355 PHE C C 1
ATOM 10359 O O . PHE C 1 355 ? 47.681 4.979 -49.328 1.00 46.79 355 PHE C O 1
ATOM 10367 N N . VAL C 1 356 ? 46.952 6.906 -48.414 1.00 44.71 356 VAL C N 1
ATOM 10368 C CA . VAL C 1 356 ? 47.299 7.712 -49.572 1.00 49.50 356 VAL C CA 1
ATOM 10369 C C . VAL C 1 356 ? 48.368 8.684 -49.100 1.00 51.82 356 VAL C C 1
ATOM 10370 O O . VAL C 1 356 ? 48.059 9.648 -48.394 1.00 52.67 356 VAL C O 1
ATOM 10374 N N . GLU C 1 357 ? 49.628 8.414 -49.445 1.00 45.43 357 GLU C N 1
ATOM 10375 C CA . GLU C 1 357 ? 50.736 9.188 -48.869 1.00 45.05 357 GLU C CA 1
ATOM 10376 C C . GLU C 1 357 ? 51.781 9.741 -49.839 1.00 52.15 357 GLU C C 1
ATOM 10377 O O . GLU C 1 357 ? 51.771 9.453 -51.032 1.00 49.41 357 GLU C O 1
ATOM 10383 N N . GLU C 1 358 ? 52.684 10.547 -49.295 1.00 53.31 358 GLU C N 1
ATOM 10384 C CA . GLU C 1 358 ? 53.743 11.138 -50.084 1.00 54.26 358 GLU C CA 1
ATOM 10385 C C . GLU C 1 358 ? 53.165 11.963 -51.223 1.00 56.32 358 GLU C C 1
ATOM 10386 O O . GLU C 1 358 ? 53.671 11.927 -52.337 1.00 52.68 358 GLU C O 1
ATOM 10392 N N . CYS C 1 359 ? 52.096 12.699 -50.946 1.00 54.59 359 CYS C N 1
ATOM 10393 C CA . CYS C 1 359 ? 51.637 13.714 -51.886 1.00 57.68 359 CYS C CA 1
ATOM 10394 C C . CYS C 1 359 ? 52.601 14.904 -51.826 1.00 62.00 359 CYS C C 1
ATOM 10395 O O . CYS C 1 359 ? 53.217 15.164 -50.782 1.00 58.78 359 CYS C O 1
ATOM 10398 N N . LYS C 1 360 ? 52.734 15.628 -52.935 1.00 59.06 360 LYS C N 1
ATOM 10399 C CA . LYS C 1 360 ? 53.784 16.642 -53.038 1.00 56.48 360 LYS C CA 1
ATOM 10400 C C . LYS C 1 360 ? 53.444 17.969 -52.363 1.00 64.11 360 LYS C C 1
ATOM 10401 O O . LYS C 1 360 ? 54.221 18.475 -51.536 1.00 69.37 360 LYS C O 1
ATOM 10407 N N . HIS C 1 361 ? 52.286 18.532 -52.685 1.00 65.61 361 HIS C N 1
ATOM 10408 C CA . HIS C 1 361 ? 51.836 19.721 -51.955 1.00 80.23 361 HIS C CA 1
ATOM 10409 C C . HIS C 1 361 ? 50.427 19.527 -51.398 1.00 76.02 361 HIS C C 1
ATOM 10410 O O . HIS C 1 361 ? 49.471 20.136 -51.879 1.00 78.27 361 HIS C O 1
ATOM 10417 N N . PRO C 1 362 ? 50.292 18.660 -50.381 1.00 57.05 362 PRO C N 1
ATOM 10418 C CA . PRO C 1 362 ? 48.951 18.390 -49.854 1.00 57.29 362 PRO C CA 1
ATOM 10419 C C . PRO C 1 362 ? 48.338 19.622 -49.173 1.00 53.10 362 PRO C C 1
ATOM 10420 O O . PRO C 1 362 ? 49.032 20.328 -48.452 1.00 52.60 362 PRO C O 1
ATOM 10424 N N . LYS C 1 363 ? 47.062 19.880 -49.440 1.00 46.89 363 LYS C N 1
ATOM 10425 C CA . LYS C 1 363 ? 46.322 20.946 -48.786 1.00 54.58 363 LYS C CA 1
ATOM 10426 C C . LYS C 1 363 ? 45.675 20.423 -47.501 1.00 55.61 363 LYS C C 1
ATOM 10427 O O . LYS C 1 363 ? 45.149 21.198 -46.697 1.00 47.48 363 LYS C O 1
ATOM 10433 N N . ALA C 1 364 ? 45.685 19.102 -47.334 1.00 48.21 364 ALA C N 1
ATOM 10434 C CA . ALA C 1 364 ? 45.358 18.496 -46.049 1.00 47.10 364 ALA C CA 1
ATOM 10435 C C . ALA C 1 364 ? 46.324 17.354 -45.780 1.00 46.95 364 ALA C C 1
ATOM 10436 O O . ALA C 1 364 ? 46.785 16.690 -46.707 1.00 48.30 364 ALA C O 1
ATOM 10438 N N . VAL C 1 365 ? 46.652 17.160 -44.508 1.00 41.46 365 VAL C N 1
ATOM 10439 C CA . VAL C 1 365 ? 47.563 16.113 -44.093 1.00 38.14 365 VAL C CA 1
ATOM 10440 C C . VAL C 1 365 ? 46.975 15.377 -42.890 1.00 34.09 365 VAL C C 1
ATOM 10441 O O . VAL C 1 365 ? 45.942 15.774 -42.345 1.00 32.44 365 VAL C O 1
ATOM 10445 N N . THR C 1 366 ? 47.656 14.319 -42.467 1.00 32.67 366 THR C N 1
ATOM 10446 C CA . THR C 1 366 ? 47.163 13.465 -41.385 1.00 29.97 366 THR C CA 1
ATOM 10447 C C . THR C 1 366 ? 48.212 13.270 -40.296 1.00 32.90 366 THR C C 1
ATOM 10448 O O . THR C 1 366 ? 49.329 12.820 -40.564 1.00 37.06 366 THR C O 1
ATOM 10452 N N . MET C 1 367 ? 47.856 13.623 -39.068 1.00 32.90 367 MET C N 1
ATOM 10453 C CA . MET C 1 367 ? 48.685 13.277 -37.931 1.00 37.55 367 MET C CA 1
ATOM 10454 C C . MET C 1 367 ? 48.234 11.897 -37.473 1.00 35.08 367 MET C C 1
ATOM 10455 O O . MET C 1 367 ? 47.107 11.720 -37.026 1.00 34.33 367 MET C O 1
ATOM 10460 N N . LEU C 1 368 ? 49.109 10.916 -37.618 1.00 38.35 368 LEU C N 1
ATOM 10461 C CA . LEU C 1 368 ? 48.808 9.568 -37.171 1.00 37.30 368 LEU C CA 1
ATOM 10462 C C . LEU C 1 368 ? 49.410 9.390 -35.779 1.00 31.51 368 LEU C C 1
ATOM 10463 O O . LEU C 1 368 ? 50.608 9.178 -35.624 1.00 36.90 368 LEU C O 1
ATOM 10468 N N . ILE C 1 369 ? 48.566 9.503 -34.765 1.00 35.56 369 ILE C N 1
ATOM 10469 C CA . ILE C 1 369 ? 49.016 9.463 -33.379 1.00 34.28 369 ILE C CA 1
ATOM 10470 C C . ILE C 1 369 ? 49.038 8.029 -32.831 1.00 38.59 369 ILE C C 1
ATOM 10471 O O . ILE C 1 369 ? 48.060 7.282 -32.939 1.00 42.02 369 ILE C O 1
ATOM 10476 N N . ARG C 1 370 ? 50.171 7.647 -32.259 1.00 37.42 370 ARG C N 1
ATOM 10477 C CA . ARG C 1 370 ? 50.357 6.283 -31.771 1.00 35.55 370 ARG C CA 1
ATOM 10478 C C . ARG C 1 370 ? 50.591 6.286 -30.278 1.00 35.69 370 ARG C C 1
ATOM 10479 O O . ARG C 1 370 ? 50.952 7.311 -29.705 1.00 36.03 370 ARG C O 1
ATOM 10487 N N . GLY C 1 371 ? 50.406 5.130 -29.656 1.00 38.20 371 GLY C N 1
ATOM 10488 C CA . GLY C 1 371 ? 50.585 4.991 -28.223 1.00 37.22 371 GLY C CA 1
ATOM 10489 C C . GLY C 1 371 ? 50.144 3.608 -27.782 1.00 36.71 371 GLY C C 1
ATOM 10490 O O . GLY C 1 371 ? 49.496 2.884 -28.541 1.00 30.91 371 GLY C O 1
ATOM 10491 N N . THR C 1 372 ? 50.476 3.234 -26.554 1.00 26.24 372 THR C N 1
ATOM 10492 C CA . THR C 1 372 ? 50.283 1.844 -26.162 1.00 34.74 372 THR C CA 1
ATOM 10493 C C . THR C 1 372 ? 48.841 1.567 -25.801 1.00 40.70 372 THR C C 1
ATOM 10494 O O . THR C 1 372 ? 48.352 0.490 -26.050 1.00 52.12 372 THR C O 1
ATOM 10498 N N . THR C 1 373 ? 48.144 2.544 -25.242 1.00 30.91 373 THR C N 1
ATOM 10499 C CA . THR C 1 373 ? 46.742 2.325 -24.904 1.00 33.46 373 THR C CA 1
ATOM 10500 C C . THR C 1 373 ? 45.864 3.461 -25.391 1.00 32.11 373 THR C C 1
ATOM 10501 O O . THR C 1 373 ? 46.325 4.580 -25.622 1.00 29.95 373 THR C O 1
ATOM 10505 N N . GLU C 1 374 ? 44.585 3.160 -25.520 1.00 28.19 374 GLU C N 1
ATOM 10506 C CA . GLU C 1 374 ? 43.604 4.129 -25.967 1.00 36.06 374 GLU C CA 1
ATOM 10507 C C . GLU C 1 374 ? 43.645 5.409 -25.133 1.00 35.30 374 GLU C C 1
ATOM 10508 O O . GLU C 1 374 ? 43.662 6.506 -25.690 1.00 32.66 374 GLU C O 1
ATOM 10514 N N . HIS C 1 375 ? 43.667 5.281 -23.808 1.00 28.07 375 HIS C N 1
ATOM 10515 C CA . HIS C 1 375 ? 43.663 6.473 -22.958 1.00 26.91 375 HIS C CA 1
ATOM 10516 C C . HIS C 1 375 ? 44.978 7.242 -22.977 1.00 25.12 375 HIS C C 1
ATOM 10517 O O . HIS C 1 375 ? 44.979 8.460 -22.881 1.00 29.35 375 HIS C O 1
ATOM 10524 N N . VAL C 1 376 ? 46.098 6.543 -23.114 1.00 25.78 376 VAL C N 1
ATOM 10525 C CA . VAL C 1 376 ? 47.376 7.240 -23.281 1.00 23.39 376 VAL C CA 1
ATOM 10526 C C . VAL C 1 376 ? 47.340 8.068 -24.588 1.00 30.47 376 VAL C C 1
ATOM 10527 O O . VAL C 1 376 ? 47.752 9.229 -24.620 1.00 30.47 376 VAL C O 1
ATOM 10531 N N . ILE C 1 377 ? 46.828 7.457 -25.652 1.00 26.59 377 ILE C N 1
ATOM 10532 C CA . ILE C 1 377 ? 46.701 8.119 -26.947 1.00 31.21 377 ILE C CA 1
ATOM 10533 C C . ILE C 1 377 ? 45.786 9.344 -26.902 1.00 26.89 377 ILE C C 1
ATOM 10534 O O . ILE C 1 377 ? 46.110 10.377 -27.480 1.00 30.60 377 ILE C O 1
ATOM 10539 N N . GLU C 1 378 ? 44.630 9.217 -26.247 1.00 26.49 378 GLU C N 1
ATOM 10540 C CA . GLU C 1 378 ? 43.694 10.330 -26.144 1.00 25.93 378 GLU C CA 1
ATOM 10541 C C . GLU C 1 378 ? 44.366 11.631 -25.631 1.00 26.19 378 GLU C C 1
ATOM 10542 O O . GLU C 1 378 ? 44.138 12.712 -26.174 1.00 31.36 378 GLU C O 1
ATOM 10548 N N . GLU C 1 379 ? 45.214 11.521 -24.604 1.00 29.00 379 GLU C N 1
ATOM 10549 C CA . GLU C 1 379 ? 45.829 12.714 -24.025 1.00 26.34 379 GLU C CA 1
ATOM 10550 C C . GLU C 1 379 ? 46.952 13.283 -24.906 1.00 36.05 379 GLU C C 1
ATOM 10551 O O . GLU C 1 379 ? 47.116 14.502 -24.982 1.00 28.97 379 GLU C O 1
ATOM 10557 N N . VAL C 1 380 ? 47.703 12.407 -25.576 1.00 33.73 380 VAL C N 1
ATOM 10558 C CA . VAL C 1 380 ? 48.673 12.845 -26.570 1.00 29.30 380 VAL C CA 1
ATOM 10559 C C . VAL C 1 380 ? 47.965 13.615 -27.692 1.00 32.32 380 VAL C C 1
ATOM 10560 O O . VAL C 1 380 ? 48.422 14.674 -28.099 1.00 26.86 380 VAL C O 1
ATOM 10564 N N . ALA C 1 381 ? 46.843 13.093 -28.182 1.00 27.03 381 ALA C N 1
ATOM 10565 C CA . ALA C 1 381 ? 46.054 13.834 -29.157 1.00 25.12 381 ALA C CA 1
ATOM 10566 C C . ALA C 1 381 ? 45.626 15.198 -28.609 1.00 25.98 381 ALA C C 1
ATOM 10567 O O . ALA C 1 381 ? 45.670 16.197 -29.319 1.00 30.07 381 ALA C O 1
ATOM 10569 N N . ARG C 1 382 ? 45.219 15.260 -27.347 1.00 24.03 382 ARG C N 1
ATOM 10570 C CA . ARG C 1 382 ? 44.841 16.568 -26.795 1.00 29.26 382 ARG C CA 1
ATOM 10571 C C . ARG C 1 382 ? 46.026 17.561 -26.805 1.00 27.67 382 ARG C C 1
ATOM 10572 O O . ARG C 1 382 ? 45.859 18.739 -27.111 1.00 29.22 382 ARG C O 1
ATOM 10580 N N . ALA C 1 383 ? 47.222 17.066 -26.501 1.00 26.95 383 ALA C N 1
ATOM 10581 C CA . ALA C 1 383 ? 48.423 17.886 -26.529 1.00 30.93 383 ALA C CA 1
ATOM 10582 C C . ALA C 1 383 ? 48.767 18.291 -27.965 1.00 35.24 383 ALA C C 1
ATOM 10583 O O . ALA C 1 383 ? 49.143 19.427 -28.218 1.00 35.61 383 ALA C O 1
ATOM 10585 N N . VAL C 1 384 ? 48.632 17.363 -28.905 1.00 30.73 384 VAL C N 1
ATOM 10586 C CA . VAL C 1 384 ? 48.830 17.705 -30.303 1.00 27.62 384 VAL C CA 1
ATOM 10587 C C . VAL C 1 384 ? 47.862 18.820 -30.715 1.00 31.17 384 VAL C C 1
ATOM 10588 O O . VAL C 1 384 ? 48.239 19.753 -31.427 1.00 30.63 384 VAL C O 1
ATOM 10592 N N . ASP C 1 385 ? 46.613 18.733 -30.268 1.00 24.68 385 ASP C N 1
ATOM 10593 C CA . ASP C 1 385 ? 45.652 19.782 -30.608 1.00 20.27 385 ASP C CA 1
ATOM 10594 C C . ASP C 1 385 ? 46.034 21.172 -30.067 1.00 24.48 385 ASP C C 1
ATOM 10595 O O . ASP C 1 385 ? 45.847 22.168 -30.774 1.00 23.75 385 ASP C O 1
ATOM 10600 N N . ASP C 1 386 ? 46.573 21.222 -28.842 1.00 22.73 386 ASP C N 1
ATOM 10601 C CA . ASP C 1 386 ? 47.053 22.471 -28.240 1.00 29.50 386 ASP C CA 1
ATOM 10602 C C . ASP C 1 386 ? 48.097 23.087 -29.164 1.00 29.68 386 ASP C C 1
ATOM 10603 O O . ASP C 1 386 ? 48.055 24.273 -29.462 1.00 26.55 386 ASP C O 1
ATOM 10608 N N . ALA C 1 387 ? 49.045 22.258 -29.588 1.00 27.12 387 ALA C N 1
ATOM 10609 C CA . ALA C 1 387 ? 50.208 22.708 -30.339 1.00 27.82 387 ALA C CA 1
ATOM 10610 C C . ALA C 1 387 ? 49.827 23.171 -31.737 1.00 32.32 387 ALA C C 1
ATOM 10611 O O . ALA C 1 387 ? 50.283 24.223 -32.196 1.00 29.49 387 ALA C O 1
ATOM 10613 N N . VAL C 1 388 ? 49.020 22.365 -32.416 1.00 31.16 388 VAL C N 1
ATOM 10614 C CA . VAL C 1 388 ? 48.465 22.764 -33.697 1.00 28.41 388 VAL C CA 1
ATOM 10615 C C . VAL C 1 388 ? 47.825 24.140 -33.564 1.00 28.45 388 VAL C C 1
ATOM 10616 O O . VAL C 1 388 ? 48.108 25.049 -34.345 1.00 29.09 388 VAL C O 1
ATOM 10620 N N . GLY C 1 389 ? 46.977 24.292 -32.555 1.00 26.34 389 GLY C N 1
ATOM 10621 C CA . GLY C 1 389 ? 46.341 25.560 -32.293 1.00 21.11 389 GLY C CA 1
ATOM 10622 C C . GLY C 1 389 ? 47.313 26.734 -32.228 1.00 30.14 389 GLY C C 1
ATOM 10623 O O . GLY C 1 389 ? 47.146 27.717 -32.955 1.00 23.59 389 GLY C O 1
ATOM 10624 N N . VAL C 1 390 ? 48.314 26.660 -31.347 1.00 32.68 390 VAL C N 1
ATOM 10625 C CA . VAL C 1 390 ? 49.234 27.792 -31.184 1.00 27.93 390 VAL C CA 1
ATOM 10626 C C . VAL C 1 390 ? 50.230 27.963 -32.348 1.00 30.17 390 VAL C C 1
ATOM 10627 O O . VAL C 1 390 ? 50.596 29.084 -32.692 1.00 28.39 390 VAL C O 1
ATOM 10631 N N . VAL C 1 391 ? 50.667 26.871 -32.964 1.00 26.20 391 VAL C N 1
ATOM 10632 C CA . VAL C 1 391 ? 51.509 27.025 -34.138 1.00 28.56 391 VAL C CA 1
ATOM 10633 C C . VAL C 1 391 ? 50.694 27.815 -35.174 1.00 31.56 391 VAL C C 1
ATOM 10634 O O . VAL C 1 391 ? 51.177 28.788 -35.753 1.00 36.31 391 VAL C O 1
ATOM 10638 N N . GLY C 1 392 ? 49.439 27.419 -35.349 1.00 32.47 392 GLY C N 1
ATOM 10639 C CA . GLY C 1 392 ? 48.522 28.089 -36.253 1.00 24.21 392 GLY C CA 1
ATOM 10640 C C . GLY C 1 392 ? 48.306 29.562 -35.962 1.00 25.44 392 GLY C C 1
ATOM 10641 O O . GLY C 1 392 ? 48.249 30.369 -36.893 1.00 28.55 392 GLY C O 1
ATOM 10642 N N . CYS C 1 393 ? 48.159 29.912 -34.683 1.00 27.14 393 CYS C N 1
ATOM 10643 C CA . CYS C 1 393 ? 48.013 31.308 -34.258 1.00 24.24 393 CYS C CA 1
ATOM 10644 C C . CYS C 1 393 ? 49.269 32.127 -34.558 1.00 27.20 393 CYS C C 1
ATOM 10645 O O . CYS C 1 393 ? 49.188 33.287 -34.925 1.00 26.18 393 CYS C O 1
ATOM 10648 N N . THR C 1 394 ? 50.424 31.514 -34.355 1.00 23.01 394 THR C N 1
ATOM 10649 C CA . THR C 1 394 ? 51.688 32.190 -34.544 1.00 31.07 394 THR C CA 1
ATOM 10650 C C . THR C 1 394 ? 51.896 32.464 -36.020 1.00 32.17 394 THR C C 1
ATOM 10651 O O . THR C 1 394 ? 52.328 33.541 -36.392 1.00 34.87 394 THR C O 1
ATOM 10655 N N . ILE C 1 395 ? 51.560 31.485 -36.852 1.00 33.89 395 ILE C N 1
ATOM 10656 C CA . ILE C 1 395 ? 51.625 31.655 -38.294 1.00 36.18 395 ILE C CA 1
ATOM 10657 C C . ILE C 1 395 ? 50.697 32.772 -38.775 1.00 37.29 395 ILE C C 1
ATOM 10658 O O . ILE C 1 395 ? 51.072 33.564 -39.619 1.00 37.46 395 ILE C O 1
ATOM 10663 N N . GLU C 1 396 ? 49.498 32.846 -38.214 1.00 37.90 396 GLU C N 1
ATOM 10664 C CA . GLU C 1 396 ? 48.536 33.858 -38.613 1.00 34.72 396 GLU C CA 1
ATOM 10665 C C . GLU C 1 396 ? 48.871 35.255 -38.081 1.00 33.51 396 GLU C C 1
ATOM 10666 O O . GLU C 1 396 ? 48.620 36.252 -38.747 1.00 36.12 396 GLU C O 1
ATOM 10672 N N . ASP C 1 397 ? 49.422 35.321 -36.878 1.00 31.99 397 ASP C N 1
ATOM 10673 C CA . ASP C 1 397 ? 49.572 36.592 -36.176 1.00 35.28 397 ASP C CA 1
ATOM 10674 C C . ASP C 1 397 ? 50.978 37.158 -36.277 1.00 35.58 397 ASP C C 1
ATOM 10675 O O . ASP C 1 397 ? 51.159 38.371 -36.299 1.00 37.71 397 ASP C O 1
ATOM 10680 N N . GLY C 1 398 ? 51.970 36.274 -36.319 1.00 37.08 398 GLY C N 1
ATOM 10681 C CA . GLY C 1 398 ? 53.350 36.700 -36.330 1.00 37.26 398 GLY C CA 1
ATOM 10682 C C . GLY C 1 398 ? 53.716 37.432 -35.051 1.00 36.66 398 GLY C C 1
ATOM 10683 O O . GLY C 1 398 ? 54.665 38.210 -35.042 1.00 38.60 398 GLY C O 1
ATOM 10684 N N . ARG C 1 399 ? 52.974 37.172 -33.972 1.00 30.42 399 ARG C N 1
ATOM 10685 C CA . ARG C 1 399 ? 53.259 37.769 -32.669 1.00 28.11 399 ARG C CA 1
ATOM 10686 C C . ARG C 1 399 ? 53.316 36.713 -31.578 1.00 37.95 399 ARG C C 1
ATOM 10687 O O . ARG C 1 399 ? 52.393 35.897 -31.457 1.00 35.91 399 ARG C O 1
ATOM 10695 N N . ILE C 1 400 ? 54.381 36.742 -30.771 1.00 34.98 400 ILE C N 1
ATOM 10696 C CA . ILE C 1 400 ? 54.489 35.875 -29.601 1.00 28.99 400 ILE C CA 1
ATOM 10697 C C . ILE C 1 400 ? 54.882 36.655 -28.337 1.00 37.68 400 ILE C C 1
ATOM 10698 O O . ILE C 1 400 ? 55.301 37.801 -28.433 1.00 32.02 400 ILE C O 1
ATOM 10703 N N . VAL C 1 401 ? 54.720 36.040 -27.159 1.00 27.90 401 VAL C N 1
ATOM 10704 C CA . VAL C 1 401 ? 55.202 36.618 -25.911 1.00 25.44 401 VAL C CA 1
ATOM 10705 C C . VAL C 1 401 ? 55.969 35.553 -25.138 1.00 28.74 401 VAL C C 1
ATOM 10706 O O . VAL C 1 401 ? 55.819 34.360 -25.404 1.00 30.67 401 VAL C O 1
ATOM 10710 N N . SER C 1 402 ? 56.764 35.965 -24.160 1.00 23.20 402 SER C N 1
ATOM 10711 C CA . SER C 1 402 ? 57.450 34.987 -23.316 1.00 26.88 402 SER C CA 1
ATOM 10712 C C . SER C 1 402 ? 56.454 34.373 -22.323 1.00 26.12 402 SER C C 1
ATOM 10713 O O . SER C 1 402 ? 55.497 35.028 -21.916 1.00 28.35 402 SER C O 1
ATOM 10716 N N . GLY C 1 403 ? 56.681 33.125 -21.934 1.00 33.05 403 GLY C N 1
ATOM 10717 C CA . GLY C 1 403 ? 55.758 32.412 -21.063 1.00 28.11 403 GLY C CA 1
ATOM 10718 C C . GLY C 1 403 ? 56.244 32.312 -19.631 1.00 31.24 403 GLY C C 1
ATOM 10719 O O . GLY C 1 403 ? 57.016 33.147 -19.173 1.00 30.62 403 GLY C O 1
ATOM 10720 N N . GLY C 1 404 ? 55.772 31.303 -18.909 1.00 30.96 404 GLY C N 1
ATOM 10721 C CA . GLY C 1 404 ? 56.119 31.157 -17.509 1.00 31.86 404 GLY C CA 1
ATOM 10722 C C . GLY C 1 404 ? 55.533 32.221 -16.590 1.00 29.94 404 GLY C C 1
ATOM 10723 O O . GLY C 1 404 ? 55.991 32.388 -15.463 1.00 28.77 404 GLY C O 1
ATOM 10724 N N . GLY C 1 405 ? 54.521 32.946 -17.051 1.00 32.22 405 GLY C N 1
ATOM 10725 C CA . GLY C 1 405 ? 53.951 34.021 -16.246 1.00 28.11 405 GLY C CA 1
ATOM 10726 C C . GLY C 1 405 ? 54.690 35.352 -16.349 1.00 33.09 405 GLY C C 1
ATOM 10727 O O . GLY C 1 405 ? 54.281 36.354 -15.741 1.00 34.59 405 GLY C O 1
ATOM 10728 N N . SER C 1 406 ? 55.778 35.370 -17.120 1.00 23.34 406 SER C N 1
ATOM 10729 C CA . SER C 1 406 ? 56.577 36.584 -17.293 1.00 28.76 406 SER C CA 1
ATOM 10730 C C . SER C 1 406 ? 55.716 37.719 -17.844 1.00 32.32 406 SER C C 1
ATOM 10731 O O . SER C 1 406 ? 55.803 38.862 -17.383 1.00 33.95 406 SER C O 1
ATOM 10734 N N . THR C 1 407 ? 54.867 37.399 -18.819 1.00 31.02 407 THR C N 1
ATOM 10735 C CA . THR C 1 407 ? 54.073 38.425 -19.488 1.00 29.53 407 THR C CA 1
ATOM 10736 C C . THR C 1 407 ? 53.000 38.956 -18.550 1.00 32.48 407 THR C C 1
ATOM 10737 O O . THR C 1 407 ? 52.736 40.149 -18.516 1.00 32.87 407 THR C O 1
ATOM 10741 N N . GLU C 1 408 ? 52.386 38.072 -17.771 1.00 26.27 408 GLU C N 1
ATOM 10742 C CA . GLU C 1 408 ? 51.431 38.529 -16.767 1.00 30.80 408 GLU C CA 1
ATOM 10743 C C . GLU C 1 408 ? 52.087 39.472 -15.755 1.00 32.48 408 GLU C C 1
ATOM 10744 O O . GLU C 1 408 ? 51.495 40.477 -15.350 1.00 33.75 408 GLU C O 1
ATOM 10750 N N . VAL C 1 409 ? 53.312 39.161 -15.353 1.00 27.57 409 VAL C N 1
ATOM 10751 C CA . VAL C 1 409 ? 53.994 40.022 -14.392 1.00 36.01 409 VAL C CA 1
ATOM 10752 C C . VAL C 1 409 ? 54.285 41.390 -14.994 1.00 38.82 409 VAL C C 1
ATOM 10753 O O . VAL C 1 409 ? 54.106 42.417 -14.346 1.00 38.16 409 VAL C O 1
ATOM 10757 N N . GLU C 1 410 ? 54.747 41.397 -16.236 1.00 38.15 410 GLU C N 1
ATOM 10758 C CA . GLU C 1 410 ? 55.047 42.645 -16.913 1.00 29.70 410 GLU C CA 1
ATOM 10759 C C . GLU C 1 410 ? 53.764 43.440 -17.032 1.00 38.72 410 GLU C C 1
ATOM 10760 O O . GLU C 1 410 ? 53.710 44.638 -16.732 1.00 38.36 410 GLU C O 1
ATOM 10766 N N . LEU C 1 411 ? 52.714 42.754 -17.459 1.00 34.78 411 LEU C N 1
ATOM 10767 C CA . LEU C 1 411 ? 51.420 43.390 -17.650 1.00 39.25 411 LEU C CA 1
ATOM 10768 C C . LEU C 1 411 ? 50.909 44.005 -16.340 1.00 38.60 411 LEU C C 1
ATOM 10769 O O . LEU C 1 411 ? 50.466 45.148 -16.291 1.00 41.47 411 LEU C O 1
ATOM 10774 N N . SER C 1 412 ? 50.993 43.227 -15.275 1.00 31.80 412 SER C N 1
ATOM 10775 C CA . SER C 1 412 ? 50.501 43.624 -13.970 1.00 34.72 412 SER C CA 1
ATOM 10776 C C . SER C 1 412 ? 51.257 44.862 -13.465 1.00 40.80 412 SER C C 1
ATOM 10777 O O . SER C 1 412 ? 50.675 45.792 -12.886 1.00 40.16 412 SER C O 1
ATOM 10780 N N . MET C 1 413 ? 52.564 44.865 -13.688 1.00 38.91 413 MET C N 1
ATOM 10781 C CA . MET C 1 413 ? 53.405 45.982 -13.282 1.00 47.15 413 MET C CA 1
ATOM 10782 C C . MET C 1 413 ? 53.010 47.257 -14.040 1.00 49.05 413 MET C C 1
ATOM 10783 O O . MET C 1 413 ? 52.864 48.315 -13.439 1.00 49.83 413 MET C O 1
ATOM 10788 N N . LYS C 1 414 ? 52.812 47.154 -15.353 1.00 47.49 414 LYS C N 1
ATOM 10789 C CA . LYS C 1 414 ? 52.447 48.326 -16.152 1.00 43.26 414 LYS C CA 1
ATOM 10790 C C . LYS C 1 414 ? 51.054 48.824 -15.782 1.00 47.15 414 LYS C C 1
ATOM 10791 O O . LYS C 1 414 ? 50.804 50.027 -15.773 1.00 52.91 414 LYS C O 1
ATOM 10797 N N . LEU C 1 415 ? 50.139 47.901 -15.487 1.00 40.59 415 LEU C N 1
ATOM 10798 C CA . LEU C 1 415 ? 48.786 48.301 -15.128 1.00 39.49 415 LEU C CA 1
ATOM 10799 C C . LEU C 1 415 ? 48.719 49.063 -13.797 1.00 45.57 415 LEU C C 1
ATOM 10800 O O . LEU C 1 415 ? 47.916 49.989 -13.659 1.00 40.62 415 LEU C O 1
ATOM 10805 N N . ARG C 1 416 ? 49.541 48.676 -12.822 1.00 36.88 416 ARG C N 1
ATOM 10806 C CA . ARG C 1 416 ? 49.619 49.450 -11.581 1.00 42.95 416 ARG C CA 1
ATOM 10807 C C . ARG C 1 416 ? 50.085 50.881 -11.855 1.00 46.21 416 ARG C C 1
ATOM 10808 O O . ARG C 1 416 ? 49.558 51.832 -11.282 1.00 53.37 416 ARG C O 1
ATOM 10816 N N . GLU C 1 417 ? 51.071 51.024 -12.736 1.00 39.07 417 GLU C N 1
ATOM 10817 C CA . GLU C 1 417 ? 51.518 52.338 -13.172 1.00 50.43 417 GLU C CA 1
ATOM 10818 C C . GLU C 1 417 ? 50.341 53.105 -13.737 1.00 44.66 417 GLU C C 1
ATOM 10819 O O . GLU C 1 417 ? 50.107 54.254 -13.381 1.00 43.90 417 GLU C O 1
ATOM 10825 N N . TYR C 1 418 ? 49.602 52.455 -14.627 1.00 41.07 418 TYR C N 1
ATOM 10826 C CA . TYR C 1 418 ? 48.423 53.061 -15.232 1.00 38.74 418 TYR C CA 1
ATOM 10827 C C . TYR C 1 418 ? 47.393 53.478 -14.169 1.00 45.18 418 TYR C C 1
ATOM 10828 O O . TYR C 1 418 ? 46.834 54.576 -14.233 1.00 46.52 418 TYR C O 1
ATOM 10837 N N . ALA C 1 419 ? 47.165 52.611 -13.183 1.00 41.16 419 ALA C N 1
ATOM 10838 C CA . ALA C 1 419 ? 46.184 52.881 -12.130 1.00 41.65 419 ALA C CA 1
ATOM 10839 C C . ALA C 1 419 ? 46.498 54.175 -11.384 1.00 41.21 419 ALA C C 1
ATOM 10840 O O . ALA C 1 419 ? 45.586 54.867 -10.911 1.00 39.86 419 ALA C O 1
ATOM 10842 N N . GLU C 1 420 ? 47.788 54.498 -11.292 1.00 43.79 420 GLU C N 1
ATOM 10843 C CA . GLU C 1 420 ? 48.237 55.726 -10.628 1.00 51.61 420 GLU C CA 1
ATOM 10844 C C . GLU C 1 420 ? 47.486 56.946 -11.139 1.00 57.91 420 GLU C C 1
ATOM 10845 O O . GLU C 1 420 ? 47.081 57.809 -10.356 1.00 62.95 420 GLU C O 1
ATOM 10851 N N . GLY C 1 421 ? 47.302 57.007 -12.454 1.00 53.09 421 GLY C N 1
ATOM 10852 C CA . GLY C 1 421 ? 46.686 58.154 -13.084 1.00 51.55 421 GLY C CA 1
ATOM 10853 C C . GLY C 1 421 ? 45.175 58.087 -13.181 1.00 54.96 421 GLY C C 1
ATOM 10854 O O 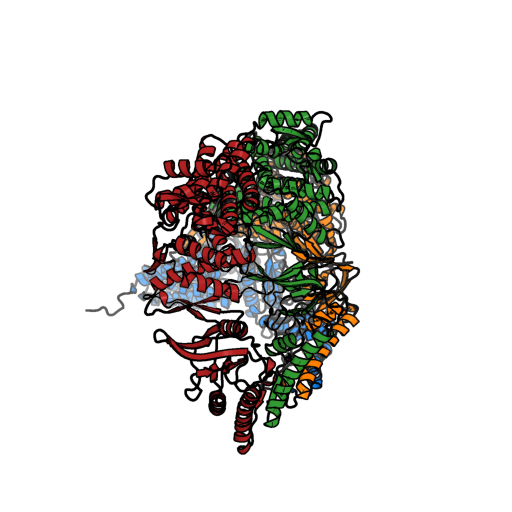. GLY C 1 421 ? 44.565 58.899 -13.880 1.00 57.05 421 GLY C O 1
ATOM 10855 N N . ILE C 1 422 ? 44.565 57.124 -12.494 1.00 50.63 422 ILE C N 1
ATOM 10856 C CA . ILE C 1 422 ? 43.102 57.024 -12.460 1.00 46.96 422 ILE C CA 1
ATOM 10857 C C . ILE C 1 422 ? 42.555 57.699 -11.204 1.00 52.58 422 ILE C C 1
ATOM 10858 O O . ILE C 1 422 ? 42.948 57.359 -10.087 1.00 57.51 422 ILE C O 1
ATOM 10863 N N . SER C 1 423 ? 41.639 58.643 -11.376 1.00 58.85 423 SER C N 1
ATOM 10864 C CA . SER C 1 423 ? 41.082 59.351 -10.222 1.00 73.93 423 SER C CA 1
ATOM 10865 C C . SER C 1 423 ? 39.971 58.576 -9.496 1.00 75.03 423 SER C C 1
ATOM 10866 O O . SER C 1 423 ? 39.101 57.952 -10.115 1.00 68.20 423 SER C O 1
ATOM 10869 N N . GLY C 1 424 ? 40.016 58.619 -8.172 1.00 77.59 424 GLY C N 1
ATOM 10870 C CA . GLY C 1 424 ? 38.918 58.119 -7.370 1.00 80.07 424 GLY C CA 1
ATOM 10871 C C . GLY C 1 424 ? 38.814 56.614 -7.214 1.00 72.97 424 GLY C C 1
ATOM 10872 O O . GLY C 1 424 ? 39.811 55.900 -7.157 1.00 70.29 424 GLY C O 1
ATOM 10873 N N . ARG C 1 425 ? 37.579 56.137 -7.146 1.00 67.04 425 ARG C N 1
ATOM 10874 C CA . ARG C 1 425 ? 37.295 54.765 -6.745 1.00 58.13 425 ARG C CA 1
ATOM 10875 C C . ARG C 1 425 ? 37.661 53.740 -7.826 1.00 45.70 425 ARG C C 1
ATOM 10876 O O . ARG C 1 425 ? 38.074 52.627 -7.513 1.00 42.70 425 ARG C O 1
ATOM 10884 N N . GLU C 1 426 ? 37.507 54.128 -9.091 1.00 39.75 426 GLU C N 1
ATOM 10885 C CA . GLU C 1 426 ? 37.820 53.267 -10.218 1.00 40.67 426 GLU C CA 1
ATOM 10886 C C . GLU C 1 426 ? 39.261 52.777 -10.102 1.00 46.91 426 GLU C C 1
ATOM 10887 O O . GLU C 1 426 ? 39.582 51.649 -10.462 1.00 47.04 426 GLU C O 1
ATOM 10893 N N . GLN C 1 427 ? 40.123 53.629 -9.560 1.00 51.05 427 GLN C N 1
ATOM 10894 C CA . GLN C 1 427 ? 41.509 53.260 -9.295 1.00 52.68 427 GLN C CA 1
ATOM 10895 C C . GLN C 1 427 ? 41.644 51.928 -8.544 1.00 44.81 427 GLN C C 1
ATOM 10896 O O . GLN C 1 427 ? 42.507 51.113 -8.857 1.00 37.44 427 GLN C O 1
ATOM 10902 N N . LEU C 1 428 ? 40.800 51.719 -7.541 1.00 45.51 428 LEU C N 1
ATOM 10903 C CA . LEU C 1 428 ? 40.808 50.465 -6.792 1.00 47.64 428 LEU C CA 1
ATOM 10904 C C . LEU C 1 428 ? 40.603 49.264 -7.723 1.00 40.25 428 LEU C C 1
ATOM 10905 O O . LEU C 1 428 ? 41.227 48.211 -7.552 1.00 39.70 428 LEU C O 1
ATOM 10910 N N . ALA C 1 429 ? 39.719 49.425 -8.700 1.00 34.57 429 ALA C N 1
ATOM 10911 C CA . ALA C 1 429 ? 39.331 48.325 -9.577 1.00 38.63 429 ALA C CA 1
ATOM 10912 C C . ALA C 1 429 ? 40.426 48.024 -10.586 1.00 38.75 429 ALA C C 1
ATOM 10913 O O . ALA C 1 429 ? 40.736 46.854 -10.866 1.00 32.72 429 ALA C O 1
ATOM 10915 N N . VAL C 1 430 ? 40.995 49.080 -11.152 1.00 32.67 430 VAL C N 1
ATOM 10916 C CA . VAL C 1 430 ? 42.118 48.922 -12.070 1.00 32.39 430 VAL C CA 1
ATOM 10917 C C . VAL C 1 430 ? 43.284 48.211 -11.369 1.00 38.62 430 VAL C C 1
ATOM 10918 O O . VAL C 1 430 ? 43.900 47.304 -11.940 1.00 45.02 430 VAL C O 1
ATOM 10922 N N . ARG C 1 431 ? 43.586 48.613 -10.134 1.00 40.46 431 ARG C N 1
ATOM 10923 C CA . ARG C 1 431 ? 44.631 47.940 -9.358 1.00 40.88 431 ARG C CA 1
ATOM 10924 C C . ARG C 1 431 ? 44.258 46.484 -9.107 1.00 38.50 431 ARG C C 1
ATOM 10925 O O . ARG C 1 431 ? 45.106 45.585 -9.155 1.00 32.91 431 ARG C O 1
ATOM 10933 N N . ALA C 1 432 ? 42.990 46.254 -8.802 1.00 38.85 432 ALA C N 1
ATOM 10934 C CA . ALA C 1 432 ? 42.549 44.905 -8.501 1.00 42.00 432 ALA C CA 1
ATOM 10935 C C . ALA C 1 432 ? 42.753 44.026 -9.734 1.00 38.64 432 ALA C C 1
ATOM 10936 O O . ALA C 1 432 ? 43.120 42.857 -9.630 1.00 33.93 432 ALA C O 1
ATOM 10938 N N . PHE C 1 433 ? 42.526 44.600 -10.904 1.00 30.77 433 PHE C N 1
ATOM 10939 C CA . PHE C 1 433 ? 42.624 43.841 -12.146 1.00 31.90 433 PHE C CA 1
ATOM 10940 C C . PHE C 1 433 ? 44.093 43.492 -12.362 1.00 33.47 433 PHE C C 1
ATOM 10941 O O . PHE C 1 433 ? 44.435 42.356 -12.664 1.00 29.93 433 PHE C O 1
ATOM 10949 N N . ALA C 1 434 ? 44.961 44.478 -12.184 1.00 34.69 434 ALA C N 1
ATOM 10950 C CA . ALA C 1 434 ? 46.397 44.270 -12.307 1.00 44.33 434 ALA C CA 1
ATOM 10951 C C . ALA C 1 434 ? 46.862 43.140 -11.396 1.00 48.15 434 ALA C C 1
ATOM 10952 O O . ALA C 1 434 ? 47.569 42.212 -11.809 1.00 49.68 434 ALA C O 1
ATOM 10954 N N . ASP C 1 435 ? 46.458 43.227 -10.143 1.00 40.68 435 ASP C N 1
ATOM 10955 C CA . ASP C 1 435 ? 46.867 42.233 -9.178 1.00 38.04 435 ASP C CA 1
ATOM 10956 C C . ASP C 1 435 ? 46.303 40.873 -9.568 1.00 39.83 435 ASP C C 1
ATOM 10957 O O . ASP C 1 435 ? 46.918 39.845 -9.311 1.00 44.64 435 ASP C O 1
ATOM 10962 N N . ALA C 1 436 ? 45.128 40.863 -10.190 1.00 35.49 436 ALA C N 1
ATOM 10963 C CA . ALA C 1 436 ? 44.517 39.599 -10.565 1.00 35.59 436 ALA C CA 1
ATOM 10964 C C . ALA C 1 436 ? 45.401 38.765 -11.505 1.00 33.79 436 ALA C C 1
ATOM 10965 O O . ALA C 1 436 ? 45.484 37.548 -11.365 1.00 27.59 436 ALA C O 1
ATOM 10967 N N . LEU C 1 437 ? 46.066 39.422 -12.451 1.00 29.59 437 LEU C N 1
ATOM 10968 C CA . LEU C 1 437 ? 46.860 38.719 -13.456 1.00 29.29 437 LEU C CA 1
ATOM 10969 C C . LEU C 1 437 ? 47.992 37.882 -12.868 1.00 38.02 437 LEU C C 1
ATOM 10970 O O . LEU C 1 437 ? 48.465 36.929 -13.485 1.00 38.55 437 LEU C O 1
ATOM 10975 N N . GLU C 1 438 ? 48.420 38.235 -11.667 1.00 33.21 438 GLU C N 1
ATOM 10976 C CA . GLU C 1 438 ? 49.504 37.518 -11.023 1.00 36.30 438 GLU C CA 1
ATOM 10977 C C . GLU C 1 438 ? 49.069 36.145 -10.533 1.00 30.12 438 GLU C C 1
ATOM 10978 O O . GLU C 1 438 ? 49.895 35.356 -10.086 1.00 31.06 438 GLU C O 1
ATOM 10984 N N . VAL C 1 439 ? 47.777 35.847 -10.609 1.00 31.78 439 VAL C N 1
ATOM 10985 C CA . VAL C 1 439 ? 47.335 34.511 -10.227 1.00 25.88 439 VAL C CA 1
ATOM 10986 C C . VAL C 1 439 ? 48.059 33.480 -11.117 1.00 30.75 439 VAL C C 1
ATOM 10987 O O . VAL C 1 439 ? 48.226 32.331 -10.718 1.00 30.09 439 VAL C O 1
ATOM 10991 N N . ILE C 1 440 ? 48.508 33.892 -12.306 1.00 25.91 440 ILE C N 1
ATOM 10992 C CA . ILE C 1 440 ? 49.164 32.952 -13.227 1.00 28.58 440 ILE C CA 1
ATOM 10993 C C . ILE C 1 440 ? 50.567 32.555 -12.733 1.00 34.93 440 ILE C C 1
ATOM 10994 O O . ILE C 1 440 ? 50.825 31.376 -12.487 1.00 33.99 440 ILE C O 1
ATOM 10999 N N . PRO C 1 441 ? 51.477 33.534 -12.575 1.00 28.05 441 PRO C N 1
ATOM 11000 C CA . PRO C 1 441 ? 52.802 33.198 -12.034 1.00 26.36 441 PRO C CA 1
ATOM 11001 C C . PRO C 1 441 ? 52.702 32.551 -10.652 1.00 30.87 441 PRO C C 1
ATOM 11002 O O . PRO C 1 441 ? 53.432 31.604 -10.357 1.00 37.24 441 PRO C O 1
ATOM 11006 N N . ARG C 1 442 ? 51.776 33.038 -9.832 1.00 34.62 442 ARG C N 1
ATOM 11007 C CA . ARG C 1 442 ? 51.558 32.510 -8.493 1.00 34.64 442 ARG C CA 1
ATOM 11008 C C . ARG C 1 442 ? 51.188 31.029 -8.539 1.00 36.67 442 ARG C C 1
ATOM 11009 O O . ARG C 1 442 ? 51.761 30.206 -7.820 1.00 34.72 442 ARG C O 1
ATOM 11017 N N . THR C 1 443 ? 50.238 30.684 -9.397 1.00 32.69 443 THR C N 1
ATOM 11018 C CA . THR C 1 443 ? 49.806 29.290 -9.547 1.00 26.98 443 THR C CA 1
ATOM 11019 C C . THR C 1 443 ? 50.859 28.372 -10.186 1.00 33.12 443 THR C C 1
ATOM 11020 O O . THR C 1 443 ? 50.973 27.203 -9.825 1.00 32.81 443 THR C O 1
ATOM 11024 N N . LEU C 1 444 ? 51.598 28.885 -11.166 1.00 27.00 444 LEU C N 1
ATOM 11025 C CA . LEU C 1 444 ? 52.715 28.135 -11.704 1.00 28.87 444 LEU C CA 1
ATOM 11026 C C . LEU C 1 444 ? 53.659 27.722 -10.552 1.00 39.42 444 LEU C C 1
ATOM 11027 O O . LEU C 1 444 ? 53.987 26.546 -10.384 1.00 38.40 444 LEU C O 1
ATOM 11032 N N . ALA C 1 445 ? 54.067 28.692 -9.744 1.00 35.02 445 ALA C N 1
ATOM 11033 C CA . ALA C 1 445 ? 54.944 28.421 -8.616 1.00 32.24 445 ALA C CA 1
ATOM 11034 C C . ALA C 1 445 ? 54.318 27.437 -7.607 1.00 35.36 445 ALA C C 1
ATOM 11035 O O . ALA C 1 445 ? 54.934 26.455 -7.225 1.00 46.09 445 ALA C O 1
ATOM 11037 N N . GLU C 1 446 ? 53.088 27.700 -7.191 1.00 35.52 446 GLU C N 1
ATOM 11038 C CA . GLU C 1 446 ? 52.363 26.804 -6.294 1.00 42.24 446 GLU C CA 1
ATOM 11039 C C . GLU C 1 446 ? 52.499 25.352 -6.744 1.00 40.95 446 GLU C C 1
ATOM 11040 O O . GLU C 1 446 ? 52.897 24.482 -5.981 1.00 38.04 446 GLU C O 1
ATOM 11046 N N . ASN C 1 447 ? 52.128 25.094 -7.991 1.00 38.18 447 ASN C N 1
ATOM 11047 C CA . ASN C 1 447 ? 52.073 23.728 -8.503 1.00 40.42 447 ASN C CA 1
ATOM 11048 C C . ASN C 1 447 ? 53.455 23.118 -8.619 1.00 33.05 447 ASN C C 1
ATOM 11049 O O . ASN C 1 447 ? 53.611 21.901 -8.547 1.00 42.59 447 ASN C O 1
ATOM 11054 N N . ALA C 1 448 ? 54.450 23.980 -8.805 1.00 29.09 448 ALA C N 1
ATOM 11055 C CA . ALA C 1 448 ? 55.842 23.561 -8.783 1.00 37.12 448 ALA C CA 1
ATOM 11056 C C . ALA C 1 448 ? 56.341 23.298 -7.350 1.00 40.08 448 ALA C C 1
ATOM 11057 O O . ALA C 1 448 ? 57.492 22.948 -7.154 1.00 41.40 448 ALA C O 1
ATOM 11059 N N . GLY C 1 449 ? 55.476 23.475 -6.355 1.00 40.33 449 GLY C N 1
ATOM 11060 C CA . GLY C 1 449 ? 55.863 23.272 -4.969 1.00 43.41 449 GLY C CA 1
ATOM 11061 C C . GLY C 1 449 ? 56.768 24.361 -4.414 1.00 45.94 449 GLY C C 1
ATOM 11062 O O . GLY C 1 449 ? 57.453 24.163 -3.419 1.00 46.28 449 GLY C O 1
ATOM 11063 N N . LEU C 1 450 ? 56.773 25.519 -5.062 1.00 43.53 450 LEU C N 1
ATOM 11064 C CA . LEU C 1 450 ? 57.625 26.626 -4.647 1.00 42.55 450 LEU C CA 1
ATOM 11065 C C . LEU C 1 450 ? 56.846 27.667 -3.840 1.00 40.69 450 LEU C C 1
ATOM 11066 O O . LEU C 1 450 ? 55.615 27.706 -3.869 1.00 39.77 450 LEU C O 1
ATOM 11071 N N . ASP C 1 451 ? 57.560 28.524 -3.127 1.00 41.66 451 ASP C N 1
ATOM 11072 C CA . ASP C 1 451 ? 56.888 29.550 -2.359 1.00 41.86 451 ASP C CA 1
ATOM 11073 C C . ASP C 1 451 ? 56.486 30.726 -3.252 1.00 41.92 451 ASP C C 1
ATOM 11074 O O . ASP C 1 451 ? 57.338 31.483 -3.738 1.00 41.31 451 ASP C O 1
ATOM 11079 N N . ALA C 1 452 ? 55.186 30.889 -3.449 1.00 39.67 452 ALA C N 1
ATOM 11080 C CA . ALA C 1 452 ? 54.690 31.803 -4.470 1.00 45.54 452 ALA C CA 1
ATOM 11081 C C . ALA C 1 452 ? 55.000 33.258 -4.131 1.00 47.19 452 ALA C C 1
ATOM 11082 O O . ALA C 1 452 ? 55.374 34.055 -5.004 1.00 42.45 452 ALA C O 1
ATOM 11084 N N . ILE C 1 453 ? 54.846 33.600 -2.859 1.00 42.85 453 ILE C N 1
ATOM 11085 C CA . ILE C 1 453 ? 55.113 34.959 -2.408 1.00 45.82 453 ILE C CA 1
ATOM 11086 C C . ILE C 1 453 ? 56.545 35.406 -2.732 1.00 39.90 453 ILE C C 1
ATOM 11087 O O . ILE C 1 453 ? 56.752 36.471 -3.317 1.00 46.87 453 ILE C O 1
ATOM 11092 N N . GLU C 1 454 ? 57.541 34.602 -2.374 1.00 38.39 454 GLU C N 1
ATOM 11093 C CA . GLU C 1 454 ? 58.916 35.030 -2.645 1.00 47.53 454 GLU C CA 1
ATOM 11094 C C . GLU C 1 454 ? 59.261 34.971 -4.122 1.00 42.30 454 GLU C C 1
ATOM 11095 O O . GLU C 1 454 ? 59.890 35.884 -4.638 1.00 46.94 454 GLU C O 1
ATOM 11101 N N . ILE C 1 455 ? 58.829 33.911 -4.802 1.00 41.42 455 ILE C N 1
ATOM 11102 C CA . ILE C 1 455 ? 59.011 33.800 -6.246 1.00 38.27 455 ILE C CA 1
ATOM 11103 C C . ILE C 1 455 ? 58.562 35.082 -6.913 1.00 38.34 455 ILE C C 1
ATOM 11104 O O . ILE C 1 455 ? 59.276 35.664 -7.716 1.00 39.26 455 ILE C O 1
ATOM 11109 N N . LEU C 1 456 ? 57.380 35.531 -6.527 1.00 37.21 456 LEU C N 1
ATOM 11110 C CA . LEU C 1 456 ? 56.765 36.691 -7.130 1.00 38.76 456 LEU C CA 1
ATOM 11111 C C . LEU C 1 456 ? 57.563 37.969 -6.836 1.00 51.41 456 LEU C C 1
ATOM 11112 O O . LEU C 1 456 ? 57.748 38.815 -7.721 1.00 52.27 456 LEU C O 1
ATOM 11117 N N . VAL C 1 457 ? 58.040 38.107 -5.599 1.00 50.60 457 VAL C N 1
ATOM 11118 C CA . VAL C 1 457 ? 58.908 39.228 -5.248 1.00 38.17 457 VAL C CA 1
ATOM 11119 C C . VAL C 1 457 ? 60.118 39.288 -6.189 1.00 44.41 457 VAL C C 1
ATOM 11120 O O . VAL C 1 457 ? 60.453 40.355 -6.728 1.00 50.44 457 VAL C O 1
ATOM 11124 N N . LYS C 1 458 ? 60.752 38.137 -6.402 1.00 38.65 458 LYS C N 1
ATOM 11125 C CA . LYS C 1 458 ? 61.913 38.053 -7.282 1.00 43.09 458 LYS C CA 1
ATOM 11126 C C . LYS C 1 458 ? 61.578 38.423 -8.720 1.00 49.59 458 LYS C C 1
ATOM 11127 O O . LYS C 1 458 ? 62.293 39.222 -9.329 1.00 57.08 458 LYS C O 1
ATOM 11133 N N . VAL C 1 459 ? 60.504 37.843 -9.265 1.00 38.98 459 VAL C N 1
ATOM 11134 C CA . VAL C 1 459 ? 60.185 38.059 -10.672 1.00 39.74 459 VAL C CA 1
ATOM 11135 C C . VAL C 1 459 ? 59.858 39.525 -10.925 1.00 42.88 459 VAL C C 1
ATOM 11136 O O . VAL C 1 459 ? 60.280 40.109 -11.925 1.00 41.47 459 VAL C O 1
ATOM 11140 N N . ARG C 1 460 ? 59.099 40.116 -10.016 1.00 40.61 460 ARG C N 1
ATOM 11141 C CA . ARG C 1 460 ? 58.782 41.529 -10.120 1.00 44.39 460 ARG C CA 1
ATOM 11142 C C . ARG C 1 460 ? 60.037 42.404 -10.123 1.00 48.56 460 ARG C C 1
ATOM 11143 O O . ARG C 1 460 ? 60.125 43.362 -10.886 1.00 57.85 460 ARG C O 1
ATOM 11151 N N . ALA C 1 461 ? 61.010 42.062 -9.285 1.00 40.83 461 ALA C N 1
ATOM 11152 C CA . ALA C 1 461 ? 62.231 42.859 -9.178 1.00 49.70 461 ALA C CA 1
ATOM 11153 C C . ALA C 1 461 ? 63.016 42.759 -10.478 1.00 54.47 461 ALA C C 1
ATOM 11154 O O . ALA C 1 461 ? 63.679 43.709 -10.885 1.00 53.17 461 ALA C O 1
ATOM 11156 N N . ALA C 1 462 ? 62.921 41.600 -11.128 1.00 43.93 462 ALA C N 1
ATOM 11157 C CA . ALA C 1 462 ? 63.564 41.386 -12.413 1.00 45.52 462 ALA C CA 1
ATOM 11158 C C . ALA C 1 462 ? 62.885 42.218 -13.497 1.00 49.39 462 ALA C C 1
ATOM 11159 O O . ALA C 1 462 ? 63.478 42.486 -14.544 1.00 50.36 462 ALA C O 1
ATOM 11161 N N . HIS C 1 463 ? 61.647 42.631 -13.234 1.00 46.94 463 HIS C N 1
ATOM 11162 C CA . HIS C 1 463 ? 60.881 43.430 -14.187 1.00 45.46 463 HIS C CA 1
ATOM 11163 C C . HIS C 1 463 ? 60.977 44.918 -13.880 1.00 51.31 463 HIS C C 1
ATOM 11164 O O . HIS C 1 463 ? 60.685 45.750 -14.732 1.00 58.06 463 HIS C O 1
ATOM 11171 N N . ALA C 1 464 ? 61.378 45.238 -12.653 1.00 47.59 464 ALA C N 1
ATOM 11172 C CA . ALA C 1 464 ? 61.410 46.618 -12.168 1.00 56.17 464 ALA C CA 1
ATOM 11173 C C . ALA C 1 464 ? 62.483 47.494 -12.825 1.00 60.11 464 ALA C C 1
ATOM 11174 O O . ALA C 1 464 ? 63.563 47.009 -13.182 1.00 53.71 464 ALA C O 1
ATOM 11176 N N . SER C 1 465 ? 62.159 48.784 -12.955 1.00 74.02 465 SER C N 1
ATOM 11177 C CA . SER C 1 465 ? 62.995 49.802 -13.613 1.00 87.94 465 SER C CA 1
ATOM 11178 C C . SER C 1 465 ? 63.820 49.309 -14.812 1.00 96.15 465 SER C C 1
ATOM 11179 O O . SER C 1 465 ? 64.986 48.924 -14.665 1.00 92.71 465 SER C O 1
ATOM 11182 N N . ASN C 1 466 ? 63.216 49.347 -15.998 1.00 102.52 466 ASN C N 1
ATOM 11183 C CA . ASN C 1 466 ? 63.889 48.874 -17.200 1.00 110.00 466 ASN C CA 1
ATOM 11184 C C . ASN C 1 466 ? 64.493 47.493 -16.972 1.00 101.26 466 ASN C C 1
ATOM 11185 O O . ASN C 1 466 ? 65.689 47.278 -17.176 1.00 97.95 466 ASN C O 1
ATOM 11190 N N . GLY C 1 467 ? 63.661 46.561 -16.526 1.00 94.34 467 GLY C N 1
ATOM 11191 C CA . GLY C 1 467 ? 64.111 45.202 -16.308 1.00 87.45 467 GLY C CA 1
ATOM 11192 C C . GLY C 1 467 ? 63.881 44.345 -17.537 1.00 77.93 467 GLY C C 1
ATOM 11193 O O . GLY C 1 467 ? 63.765 44.856 -18.656 1.00 73.82 467 GLY C O 1
ATOM 11194 N N . ASN C 1 468 ? 63.817 43.034 -17.330 1.00 65.25 468 ASN C N 1
ATOM 11195 C CA . ASN C 1 468 ? 63.533 42.116 -18.417 1.00 53.87 468 ASN C CA 1
ATOM 11196 C C . ASN C 1 468 ? 62.050 41.752 -18.425 1.00 53.42 468 ASN C C 1
ATOM 11197 O O . ASN C 1 468 ? 61.565 41.093 -17.502 1.00 44.67 468 ASN C O 1
ATOM 11202 N N . LYS C 1 469 ? 61.331 42.203 -19.455 1.00 49.83 469 LYS C N 1
ATOM 11203 C CA . LYS C 1 469 ? 59.913 41.866 -19.618 1.00 44.00 469 LYS C CA 1
ATOM 11204 C C . LYS C 1 469 ? 59.709 40.363 -19.778 1.00 38.15 469 LYS C C 1
ATOM 11205 O O . LYS C 1 469 ? 58.607 39.875 -19.611 1.00 42.87 469 LYS C O 1
ATOM 11211 N N . CYS C 1 470 ? 60.779 39.646 -20.115 1.00 37.68 470 CYS C N 1
ATOM 11212 C CA . CYS C 1 470 ? 60.730 38.199 -20.340 1.00 40.76 470 CYS C CA 1
ATOM 11213 C C . CYS C 1 470 ? 61.136 37.390 -19.112 1.00 38.84 470 CYS C C 1
ATOM 11214 O O . CYS C 1 470 ? 61.228 36.159 -19.155 1.00 38.27 470 CYS C O 1
ATOM 11217 N N . ALA C 1 471 ? 61.382 38.083 -18.013 1.00 35.33 471 ALA C N 1
ATOM 11218 C CA . ALA C 1 471 ? 61.792 37.406 -16.797 1.00 41.20 471 ALA C CA 1
ATOM 11219 C C . ALA C 1 471 ? 60.637 36.606 -16.208 1.00 35.22 471 ALA C C 1
ATOM 11220 O O . ALA C 1 471 ? 59.552 37.141 -15.951 1.00 34.54 471 ALA C O 1
ATOM 11222 N N . GLY C 1 472 ? 60.876 35.321 -15.992 1.00 31.97 472 GLY C N 1
ATOM 11223 C CA . GLY C 1 472 ? 59.879 34.486 -15.356 1.00 40.45 472 GLY C CA 1
ATOM 11224 C C . GLY C 1 472 ? 60.520 33.395 -14.540 1.00 37.15 472 GLY C C 1
ATOM 11225 O O . GLY C 1 472 ? 61.716 33.138 -14.657 1.00 44.09 472 GLY C O 1
ATOM 11226 N N . LEU C 1 473 ? 59.734 32.740 -13.703 1.00 45.97 473 LEU C N 1
ATOM 11227 C CA . LEU C 1 473 ? 60.263 31.595 -12.987 1.00 49.11 473 LEU C CA 1
ATOM 11228 C C . LEU C 1 473 ? 60.270 30.377 -13.893 1.00 42.84 473 LEU C C 1
ATOM 11229 O O . LEU C 1 473 ? 59.267 30.036 -14.519 1.00 48.18 473 LEU C O 1
ATOM 11234 N N . ASN C 1 474 ? 61.414 29.722 -13.970 1.00 41.36 474 ASN C N 1
ATOM 11235 C CA . ASN C 1 474 ? 61.488 28.457 -14.667 1.00 48.73 474 ASN C CA 1
ATOM 11236 C C . ASN C 1 474 ? 61.226 27.337 -13.670 1.00 40.97 474 ASN C C 1
ATOM 11237 O O . ASN C 1 474 ? 62.037 27.103 -12.781 1.00 41.25 474 ASN C O 1
ATOM 11242 N N . VAL C 1 475 ? 60.086 26.664 -13.806 1.00 41.70 475 VAL C N 1
ATOM 11243 C CA . VAL C 1 475 ? 59.684 25.623 -12.852 1.00 35.97 475 VAL C CA 1
ATOM 11244 C C . VAL C 1 475 ? 60.656 24.443 -12.830 1.00 42.24 475 VAL C C 1
ATOM 11245 O O . VAL C 1 475 ? 60.642 23.643 -11.899 1.00 51.09 475 VAL C O 1
ATOM 11249 N N . PHE C 1 476 ? 61.496 24.343 -13.855 1.00 48.71 476 PHE C N 1
ATOM 11250 C CA . PHE C 1 476 ? 62.438 23.234 -13.971 1.00 60.81 476 PHE C CA 1
ATOM 11251 C C . PHE C 1 476 ? 63.788 23.496 -13.311 1.00 68.93 476 PHE C C 1
ATOM 11252 O O . PHE C 1 476 ? 64.565 22.572 -13.100 1.00 69.88 476 PHE C O 1
ATOM 11260 N N . THR C 1 477 ? 64.072 24.753 -12.996 1.00 69.97 477 THR C N 1
ATOM 11261 C CA . THR C 1 477 ? 65.330 25.088 -12.345 1.00 63.11 477 THR C CA 1
ATOM 11262 C C . THR C 1 477 ? 65.097 25.803 -11.028 1.00 54.44 477 THR C C 1
ATOM 11263 O O . THR C 1 477 ? 65.950 25.787 -10.151 1.00 58.74 477 THR C O 1
ATOM 11267 N N . GLY C 1 478 ? 63.937 26.433 -10.889 1.00 53.91 478 GLY C N 1
ATOM 11268 C CA . GLY C 1 478 ? 63.606 27.130 -9.660 1.00 53.91 478 GLY C CA 1
ATOM 11269 C C . GLY C 1 478 ? 64.127 28.553 -9.655 1.00 58.31 478 GLY C C 1
ATOM 11270 O O . GLY C 1 478 ? 63.891 29.315 -8.718 1.00 61.19 478 GLY C O 1
ATOM 11271 N N . ALA C 1 479 ? 64.834 28.919 -10.715 1.00 56.76 479 ALA C N 1
ATOM 11272 C CA . ALA C 1 479 ? 65.381 30.264 -10.820 1.00 60.32 479 ALA C CA 1
ATOM 11273 C C . ALA C 1 479 ? 64.515 31.172 -11.691 1.00 56.92 479 ALA C C 1
ATOM 11274 O O . ALA C 1 479 ? 63.669 30.703 -12.460 1.00 54.07 479 ALA C O 1
ATOM 11276 N N . VAL C 1 480 ? 64.731 32.474 -11.552 1.00 51.17 480 VAL C N 1
ATOM 11277 C CA . VAL C 1 480 ? 64.118 33.455 -12.433 1.00 48.49 480 VAL C CA 1
ATOM 11278 C C . VAL C 1 480 ? 65.045 33.636 -13.620 1.00 44.22 480 VAL C C 1
ATOM 11279 O O . VAL C 1 480 ? 66.188 34.036 -13.458 1.00 55.71 480 VAL C O 1
ATOM 11283 N N . GLU C 1 481 ? 64.557 33.328 -14.814 1.00 43.67 481 GLU C N 1
ATOM 11284 C CA . GLU C 1 481 ? 65.395 33.332 -16.006 1.00 41.10 481 GLU C CA 1
ATOM 11285 C C . GLU C 1 481 ? 64.679 34.045 -17.147 1.00 44.62 481 GLU C C 1
ATOM 11286 O O . GLU C 1 481 ? 63.500 34.385 -17.030 1.00 36.77 481 GLU C O 1
ATOM 11292 N N . ASP C 1 482 ? 65.404 34.289 -18.234 1.00 42.38 482 ASP C N 1
ATOM 11293 C CA . ASP C 1 482 ? 64.837 34.932 -19.402 1.00 41.32 482 ASP C CA 1
ATOM 11294 C C . ASP C 1 482 ? 64.076 33.851 -20.173 1.00 43.16 482 ASP C C 1
ATOM 11295 O O . ASP C 1 482 ? 64.684 32.956 -20.767 1.00 37.14 482 ASP C O 1
ATOM 11300 N N . MET C 1 483 ? 62.747 33.929 -20.137 1.00 34.49 483 MET C N 1
ATOM 11301 C CA . MET C 1 483 ? 61.904 32.890 -20.713 1.00 35.56 483 MET C CA 1
ATOM 11302 C C . MET C 1 483 ? 62.065 32.800 -22.219 1.00 38.53 483 MET C C 1
ATOM 11303 O O . MET C 1 483 ? 62.050 31.701 -22.775 1.00 40.39 483 MET C O 1
ATOM 11308 N N . CYS C 1 484 ? 62.218 33.947 -22.877 1.00 33.67 484 CYS C N 1
ATOM 11309 C CA . CYS C 1 484 ? 62.469 33.967 -24.317 1.00 45.46 484 CYS C CA 1
ATOM 11310 C C . CYS C 1 484 ? 63.770 33.245 -24.693 1.00 53.72 484 CYS C C 1
ATOM 11311 O O . CYS C 1 484 ? 63.815 32.482 -25.663 1.00 55.35 484 CYS C O 1
ATOM 11314 N N . GLU C 1 485 ? 64.827 33.486 -23.925 1.00 56.80 485 GLU C N 1
ATOM 11315 C CA . GLU C 1 485 ? 66.117 32.894 -24.239 1.00 52.79 485 GLU C CA 1
ATOM 11316 C C . GLU C 1 485 ? 66.124 31.421 -23.906 1.00 50.01 485 GLU C C 1
ATOM 11317 O O . GLU C 1 485 ? 66.912 30.664 -24.466 1.00 52.22 485 GLU C O 1
ATOM 11323 N N . ASN C 1 486 ? 65.243 31.017 -22.994 1.00 38.78 486 ASN C N 1
ATOM 11324 C CA . ASN C 1 486 ? 65.039 29.602 -22.695 1.00 38.18 486 ASN C CA 1
ATOM 11325 C C . ASN C 1 486 ? 64.094 28.913 -23.682 1.00 39.92 486 ASN C C 1
ATOM 11326 O O . ASN C 1 486 ? 63.917 27.694 -23.626 1.00 39.41 486 ASN C O 1
ATOM 11331 N N . GLY C 1 487 ? 63.455 29.703 -24.543 1.00 32.70 487 GLY C N 1
ATOM 11332 C CA . GLY C 1 487 ? 62.523 29.195 -25.538 1.00 34.33 487 GLY C CA 1
ATOM 11333 C C . GLY C 1 487 ? 61.14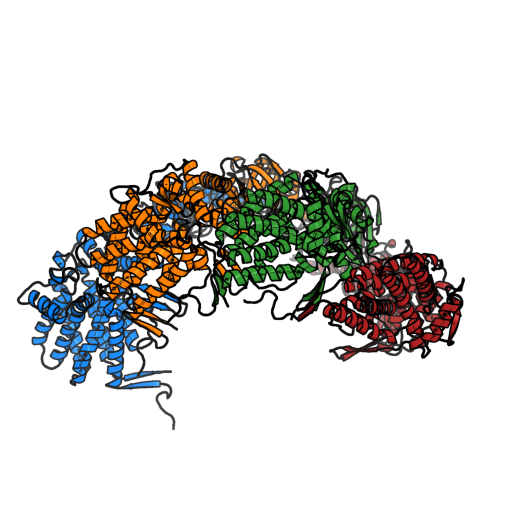2 28.832 -25.007 1.00 36.56 487 GLY C C 1
ATOM 11334 O O . GLY C 1 487 ? 60.422 28.024 -25.614 1.00 34.70 487 GLY C O 1
ATOM 11335 N N . VAL C 1 488 ? 60.774 29.412 -23.869 1.00 35.51 488 VAL C N 1
ATOM 11336 C CA . VAL C 1 488 ? 59.436 29.224 -23.306 1.00 29.85 488 VAL C CA 1
ATOM 11337 C C . VAL C 1 488 ? 58.581 30.380 -23.804 1.00 30.29 488 VAL C C 1
ATOM 11338 O O . VAL C 1 488 ? 58.587 31.475 -23.221 1.00 27.33 488 VAL C O 1
ATOM 11342 N N . VAL C 1 489 ? 57.859 30.135 -24.893 1.00 25.34 489 VAL C N 1
ATOM 11343 C CA . VAL C 1 489 ? 57.158 31.205 -25.603 1.00 26.63 489 VAL C CA 1
ATOM 11344 C C . VAL C 1 489 ? 55.769 30.763 -26.030 1.00 32.41 489 VAL C C 1
ATOM 11345 O O . VAL C 1 489 ? 55.513 29.577 -26.217 1.00 28.12 489 VAL C O 1
ATOM 11349 N N . GLU C 1 490 ? 54.865 31.720 -26.175 1.00 23.56 490 GLU C N 1
ATOM 11350 C CA . GLU C 1 490 ? 53.500 31.375 -26.523 1.00 32.67 490 GLU C CA 1
ATOM 11351 C C . GLU C 1 490 ? 52.912 32.487 -27.384 1.00 25.18 490 GLU C C 1
ATOM 11352 O O . GLU C 1 490 ? 53.356 33.632 -27.303 1.00 31.00 490 GLU C O 1
ATOM 11358 N N . PRO C 1 491 ? 51.929 32.149 -28.231 1.00 29.16 491 PRO C N 1
ATOM 11359 C CA . PRO C 1 491 ? 51.355 33.171 -29.122 1.00 27.21 491 PRO C CA 1
ATOM 11360 C C . PRO C 1 491 ? 50.768 34.307 -28.303 1.00 30.99 491 PRO C C 1
ATOM 11361 O O . PRO C 1 491 ? 50.260 34.061 -27.215 1.00 30.97 491 PRO C O 1
ATOM 11365 N N . LEU C 1 492 ? 50.848 35.524 -28.824 1.00 32.27 492 LEU C N 1
ATOM 11366 C CA . LEU C 1 492 ? 50.213 36.677 -28.222 1.00 30.23 492 LEU C CA 1
ATOM 11367 C C . LEU C 1 492 ? 48.727 36.425 -28.020 1.00 28.70 492 LEU C C 1
ATOM 11368 O O . LEU C 1 492 ? 48.153 36.842 -27.018 1.00 29.74 492 LEU C O 1
ATOM 11373 N N . ARG C 1 493 ? 48.115 35.731 -28.976 1.00 24.40 493 ARG C N 1
ATOM 11374 C CA . ARG C 1 493 ? 46.679 35.471 -28.940 1.00 26.47 493 ARG C CA 1
ATOM 11375 C C . ARG C 1 493 ? 46.201 34.698 -27.695 1.00 28.53 493 ARG C C 1
ATOM 11376 O O . ARG C 1 493 ? 45.078 34.902 -27.232 1.00 28.02 493 ARG C O 1
ATOM 11384 N N . VAL C 1 494 ? 47.042 33.815 -27.161 1.00 29.23 494 VAL C N 1
ATOM 11385 C CA . VAL C 1 494 ? 46.710 33.127 -25.912 1.00 25.00 494 VAL C CA 1
ATOM 11386 C C . VAL C 1 494 ? 46.349 34.137 -24.830 1.00 28.70 494 VAL C C 1
ATOM 11387 O O . VAL C 1 494 ? 45.319 33.998 -24.169 1.00 25.15 494 VAL C O 1
ATOM 11391 N N . LYS C 1 495 ? 47.190 35.165 -24.683 1.00 23.73 495 LYS C N 1
ATOM 11392 C CA . LYS C 1 495 ? 47.011 36.193 -23.659 1.00 25.76 495 LYS C CA 1
ATOM 11393 C C . LYS C 1 495 ? 45.881 37.175 -23.991 1.00 32.69 495 LYS C C 1
ATOM 11394 O O . LYS C 1 495 ? 45.104 37.543 -23.112 1.00 27.32 495 LYS C O 1
ATOM 11400 N N . THR C 1 496 ? 45.784 37.596 -25.250 1.00 28.13 496 THR C N 1
ATOM 11401 C CA . THR C 1 496 ? 44.775 38.583 -25.607 1.00 31.33 496 THR C CA 1
ATOM 11402 C C . THR C 1 496 ? 43.371 37.992 -25.463 1.00 32.59 496 THR C C 1
ATOM 11403 O O . THR C 1 496 ? 42.476 38.625 -24.897 1.00 25.90 496 THR C O 1
ATOM 11407 N N . GLN C 1 497 ? 43.179 36.769 -25.946 1.00 29.21 497 GLN C N 1
ATOM 11408 C CA . GLN C 1 497 ? 41.880 36.124 -25.786 1.00 27.80 497 GLN C CA 1
ATOM 11409 C C . GLN C 1 497 ? 41.566 35.834 -24.313 1.00 26.81 497 GLN C C 1
ATOM 11410 O O . GLN C 1 497 ? 40.444 36.054 -23.863 1.00 26.09 497 GLN C O 1
ATOM 11416 N N . ALA C 1 498 ? 42.561 35.364 -23.565 1.00 23.99 498 ALA C N 1
ATOM 11417 C CA . ALA C 1 498 ? 42.325 34.954 -22.182 1.00 26.97 498 ALA C CA 1
ATOM 11418 C C . ALA C 1 498 ? 41.874 36.130 -21.339 1.00 25.89 498 ALA C C 1
ATOM 11419 O O . ALA C 1 498 ? 40.929 36.047 -20.558 1.00 27.06 498 ALA C O 1
ATOM 11421 N N . ILE C 1 499 ? 42.568 37.242 -21.503 1.00 27.36 499 ILE C N 1
ATOM 11422 C CA . ILE C 1 499 ? 42.285 38.409 -20.715 1.00 22.70 499 ILE C CA 1
ATOM 11423 C C . ILE C 1 499 ? 40.958 39.057 -21.146 1.00 27.23 499 ILE C C 1
ATOM 11424 O O . ILE C 1 499 ? 40.132 39.406 -20.309 1.00 32.56 499 ILE C O 1
ATOM 11429 N N . GLN C 1 500 ? 40.729 39.172 -22.448 1.00 26.54 500 GLN C N 1
ATOM 11430 C CA . GLN C 1 500 ? 39.485 39.763 -22.945 1.00 28.06 500 GLN C CA 1
ATOM 11431 C C . GLN C 1 500 ? 38.252 38.958 -22.484 1.00 27.03 500 GLN C C 1
ATOM 11432 O O . GLN C 1 500 ? 37.281 39.525 -21.978 1.00 27.68 500 GLN C O 1
ATOM 11438 N N . SER C 1 501 ? 38.314 37.639 -22.639 1.00 22.75 501 SER C N 1
ATOM 11439 C CA . SER C 1 501 ? 37.247 36.736 -22.179 1.00 25.95 501 SER C CA 1
ATOM 11440 C C . SER C 1 501 ? 36.995 36.824 -20.689 1.00 26.75 501 SER C C 1
ATOM 11441 O O . SER C 1 501 ? 35.854 36.920 -20.259 1.00 29.10 501 SER C O 1
ATOM 11444 N N . ALA C 1 502 ? 38.067 36.762 -19.908 1.00 25.04 502 ALA C N 1
ATOM 11445 C CA . ALA C 1 502 ? 37.967 36.915 -18.461 1.00 29.45 502 ALA C CA 1
ATOM 11446 C C . ALA C 1 502 ? 37.351 38.254 -18.069 1.00 30.32 502 ALA C C 1
ATOM 11447 O O . ALA C 1 502 ? 36.498 38.317 -17.186 1.00 23.62 502 ALA C O 1
ATOM 11449 N N . ALA C 1 503 ? 37.792 39.328 -18.714 1.00 24.39 503 ALA C N 1
ATOM 11450 C CA . ALA C 1 503 ? 37.229 40.638 -18.404 1.00 27.32 503 ALA C CA 1
ATOM 11451 C C . ALA C 1 503 ? 35.745 40.723 -18.788 1.00 28.02 503 ALA C C 1
ATOM 11452 O O . ALA C 1 503 ? 34.919 41.162 -18.000 1.00 31.23 503 ALA C O 1
ATOM 11454 N N . GLU C 1 504 ? 35.398 40.310 -20.001 1.00 26.57 504 GLU C N 1
ATOM 11455 C CA . GLU C 1 504 ? 34.019 40.491 -20.465 1.00 29.43 504 GLU C CA 1
ATOM 11456 C C . GLU C 1 504 ? 33.033 39.644 -19.686 1.00 32.57 504 GLU C C 1
ATOM 11457 O O . GLU C 1 504 ? 31.943 40.109 -19.350 1.00 33.24 504 GLU C O 1
ATOM 11463 N N . SER C 1 505 ? 33.412 38.408 -19.388 1.00 20.00 505 SER C N 1
ATOM 11464 C CA . SER C 1 505 ? 32.486 37.515 -18.705 1.00 23.62 505 SER C CA 1
ATOM 11465 C C . SER C 1 505 ? 32.310 37.924 -17.252 1.00 23.56 505 SER C C 1
ATOM 11466 O O . SER C 1 505 ? 31.220 37.799 -16.712 1.00 28.89 505 SER C O 1
ATOM 11469 N N . THR C 1 506 ? 33.373 38.414 -16.613 1.00 30.17 506 THR C N 1
ATOM 11470 C CA . THR C 1 506 ? 33.243 38.797 -15.206 1.00 25.51 506 THR C CA 1
ATOM 11471 C C . THR C 1 506 ? 32.537 40.129 -15.048 1.00 27.09 506 THR C C 1
ATOM 11472 O O . THR C 1 506 ? 31.758 40.295 -14.111 1.00 31.34 506 THR C O 1
ATOM 11476 N N . GLU C 1 507 ? 32.779 41.062 -15.973 1.00 27.45 507 GLU C N 1
ATOM 11477 C CA . GLU C 1 507 ? 31.992 42.297 -15.998 1.00 30.94 507 GLU C CA 1
ATOM 11478 C C . GLU C 1 507 ? 30.502 41.976 -16.108 1.00 31.54 507 GLU C C 1
ATOM 11479 O O . GLU C 1 507 ? 29.670 42.578 -15.425 1.00 35.31 507 GLU C O 1
ATOM 11485 N N . MET C 1 508 ? 30.169 41.011 -16.958 1.00 31.82 508 MET C N 1
ATOM 11486 C CA . MET C 1 508 ? 28.784 40.574 -17.072 1.00 34.55 508 MET C CA 1
ATOM 11487 C C . MET C 1 508 ? 28.240 40.017 -15.743 1.00 33.06 508 MET C C 1
ATOM 11488 O O . MET C 1 508 ? 27.170 40.411 -15.292 1.00 33.53 508 MET C O 1
ATOM 11493 N N . LEU C 1 509 ? 28.980 39.114 -15.115 1.00 26.68 509 LEU C N 1
ATOM 11494 C CA . LEU C 1 509 ? 28.550 38.540 -13.834 1.00 28.35 509 LEU C CA 1
ATOM 11495 C C . LEU C 1 509 ? 28.469 39.584 -12.733 1.00 34.68 509 LEU C C 1
ATOM 11496 O O . LEU C 1 509 ? 27.629 39.483 -11.839 1.00 30.25 509 LEU C O 1
ATOM 11501 N N . LEU C 1 510 ? 29.350 40.582 -12.774 1.00 37.76 510 LEU C N 1
ATOM 11502 C CA . LEU C 1 510 ? 29.415 41.526 -11.660 1.00 30.10 510 LEU C CA 1
ATOM 11503 C C . LEU C 1 510 ? 28.261 42.518 -11.719 1.00 38.30 510 LEU C C 1
ATOM 11504 O O . LEU C 1 510 ? 27.986 43.196 -10.735 1.00 36.44 510 LEU C O 1
ATOM 11509 N N . ARG C 1 511 ? 27.587 42.595 -12.871 1.00 34.50 511 ARG C N 1
ATOM 11510 C CA . ARG C 1 511 ? 26.402 43.458 -13.005 1.00 28.08 511 ARG C CA 1
ATOM 11511 C C . ARG C 1 511 ? 25.131 42.845 -12.391 1.00 29.44 511 ARG C C 1
ATOM 11512 O O . ARG C 1 511 ? 24.109 43.521 -12.277 1.00 39.75 511 ARG C O 1
ATOM 11520 N N . ILE C 1 512 ? 25.187 41.570 -12.008 1.00 30.05 512 ILE C N 1
ATOM 11521 C CA . ILE C 1 512 ? 23.994 40.860 -11.541 1.00 32.97 512 ILE C CA 1
ATOM 11522 C C . ILE C 1 512 ? 23.722 41.140 -10.069 1.00 38.48 512 ILE C C 1
ATOM 11523 O O . ILE C 1 512 ? 24.629 41.028 -9.237 1.00 27.91 512 ILE C O 1
ATOM 11528 N N . ASP C 1 513 ? 22.486 41.509 -9.742 1.00 35.92 513 ASP C N 1
ATOM 11529 C CA . ASP C 1 513 ? 22.132 41.712 -8.340 1.00 40.23 513 ASP C CA 1
ATOM 11530 C C . ASP C 1 513 ? 20.928 40.889 -7.944 1.00 36.99 513 ASP C C 1
ATOM 11531 O O . ASP C 1 513 ? 20.372 41.072 -6.875 1.00 35.22 513 ASP C O 1
ATOM 11536 N N . ASP C 1 514 ? 20.540 39.957 -8.802 1.00 37.14 514 ASP C N 1
ATOM 11537 C CA . ASP C 1 514 ? 19.289 39.250 -8.590 1.00 34.66 514 ASP C CA 1
ATOM 11538 C C . ASP C 1 514 ? 19.276 37.959 -9.386 1.00 37.66 514 ASP C C 1
ATOM 11539 O O . ASP C 1 514 ? 19.368 37.956 -10.618 1.00 35.42 514 ASP C O 1
ATOM 11544 N N . VAL C 1 515 ? 19.189 36.850 -8.675 1.00 35.52 515 VAL C N 1
ATOM 11545 C CA . VAL C 1 515 ? 19.124 35.564 -9.329 1.00 31.72 515 VAL C CA 1
ATOM 11546 C C . VAL C 1 515 ? 17.750 34.989 -9.090 1.00 36.95 515 VAL C C 1
ATOM 11547 O O . VAL C 1 515 ? 17.294 34.875 -7.947 1.00 39.25 515 VAL C O 1
ATOM 11551 N N . ILE C 1 516 ? 17.081 34.664 -10.186 1.00 39.07 516 ILE C N 1
ATOM 11552 C CA . ILE C 1 516 ? 15.741 34.116 -10.139 1.00 41.53 516 ILE C CA 1
ATOM 11553 C C . ILE C 1 516 ? 15.752 32.766 -10.827 1.00 44.98 516 ILE C C 1
ATOM 11554 O O . ILE C 1 516 ? 15.816 32.690 -12.052 1.00 49.95 516 ILE C O 1
ATOM 11559 N N . ALA C 1 517 ? 15.707 31.698 -10.040 1.00 43.58 517 ALA C N 1
ATOM 11560 C CA . ALA C 1 517 ? 15.836 30.351 -10.588 1.00 49.92 517 ALA C CA 1
ATOM 11561 C C . ALA C 1 517 ? 14.567 29.528 -10.407 1.00 53.75 517 ALA C C 1
ATOM 11562 O O . ALA C 1 517 ? 14.056 29.386 -9.292 1.00 59.68 517 ALA C O 1
ATOM 11564 N N . ALA C 1 518 ? 14.072 28.983 -11.512 1.00 52.68 518 ALA C N 1
ATOM 11565 C CA . ALA C 1 518 ? 12.851 28.186 -11.514 1.00 66.01 518 ALA C CA 1
ATOM 11566 C C . ALA C 1 518 ? 13.107 26.750 -11.058 1.00 77.50 518 ALA C C 1
ATOM 11567 O O . ALA C 1 518 ? 14.260 26.319 -10.975 1.00 73.97 518 ALA C O 1
ATOM 11569 N N . GLU C 1 519 ? 12.024 26.026 -10.763 1.00 89.92 519 GLU C N 1
ATOM 11570 C CA . GLU C 1 519 ? 12.079 24.598 -10.426 1.00 100.60 519 GLU C CA 1
ATOM 11571 C C . GLU C 1 519 ? 12.860 24.329 -9.139 1.00 107.14 519 GLU C C 1
ATOM 11572 O O . GLU C 1 519 ? 13.669 23.400 -9.068 1.00 107.71 519 GLU C O 1
ATOM 11578 N N . GLN D 1 4 ? 25.370 29.548 -3.185 1.00 156.26 4 GLN D N 1
ATOM 11579 C CA . GLN D 1 4 ? 24.364 28.933 -2.325 1.00 154.93 4 GLN D CA 1
ATOM 11580 C C . GLN D 1 4 ? 23.879 27.575 -2.858 1.00 156.20 4 GLN D C 1
ATOM 11581 O O . GLN D 1 4 ? 23.811 26.605 -2.103 1.00 158.73 4 GLN D O 1
ATOM 11587 N N . PRO D 1 5 ? 23.546 27.497 -4.162 1.00 151.55 5 PRO D N 1
ATOM 11588 C CA . PRO D 1 5 ? 23.015 26.251 -4.737 1.00 140.73 5 PRO D CA 1
ATOM 11589 C C . PRO D 1 5 ? 24.042 25.123 -4.906 1.00 120.23 5 PRO D C 1
ATOM 11590 O O . PRO D 1 5 ? 23.644 23.960 -4.984 1.00 114.64 5 PRO D O 1
ATOM 11594 N N . GLY D 1 6 ? 25.329 25.453 -4.975 1.00 104.62 6 GLY D N 1
ATOM 11595 C CA . GLY D 1 6 ? 26.356 24.430 -5.103 1.00 97.71 6 GLY D CA 1
ATOM 11596 C C . GLY D 1 6 ? 26.880 24.231 -6.517 1.00 91.07 6 GLY D C 1
ATOM 11597 O O . GLY D 1 6 ? 26.158 23.773 -7.403 1.00 88.50 6 GLY D O 1
ATOM 11598 N N . VAL D 1 7 ? 28.156 24.556 -6.709 1.00 86.70 7 VAL D N 1
ATOM 11599 C CA . VAL D 1 7 ? 28.792 24.582 -8.027 1.00 82.16 7 VAL D CA 1
ATOM 11600 C C . VAL D 1 7 ? 28.904 23.221 -8.701 1.00 88.31 7 VAL D C 1
ATOM 11601 O O . VAL D 1 7 ? 28.349 23.014 -9.777 1.00 93.26 7 VAL D O 1
ATOM 11605 N N . LEU D 1 8 ? 29.653 22.310 -8.083 1.00 89.80 8 LEU D N 1
ATOM 11606 C CA . LEU D 1 8 ? 29.792 20.950 -8.598 1.00 92.21 8 LEU D CA 1
ATOM 11607 C C . LEU D 1 8 ? 28.495 20.177 -8.361 1.00 93.63 8 LEU D C 1
ATOM 11608 O O . LEU D 1 8 ? 27.796 20.436 -7.381 1.00 88.42 8 LEU D O 1
ATOM 11613 N N . PRO D 1 9 ? 28.171 19.224 -9.258 1.00 98.63 9 PRO D N 1
ATOM 11614 C CA . PRO D 1 9 ? 26.949 18.414 -9.144 1.00 101.66 9 PRO D CA 1
ATOM 11615 C C . PRO D 1 9 ? 26.896 17.680 -7.806 1.00 109.13 9 PRO D C 1
ATOM 11616 O O . PRO D 1 9 ? 27.945 17.379 -7.243 1.00 108.69 9 PRO D O 1
ATOM 11620 N N . GLU D 1 10 ? 25.696 17.397 -7.307 1.00 119.02 10 GLU D N 1
ATOM 11621 C CA . GLU D 1 10 ? 25.547 16.813 -5.973 1.00 125.91 10 GLU D CA 1
ATOM 11622 C C . GLU D 1 10 ? 25.578 15.283 -5.974 1.00 125.63 10 GLU D C 1
ATOM 11623 O O . GLU D 1 10 ? 25.594 14.657 -4.915 1.00 124.93 10 GLU D O 1
ATOM 11629 N N . ASN D 1 11 ? 25.593 14.687 -7.162 1.00 125.37 11 ASN D N 1
ATOM 11630 C CA . ASN D 1 11 ? 25.633 13.231 -7.288 1.00 124.59 11 ASN D CA 1
ATOM 11631 C C . ASN D 1 11 ? 27.049 12.673 -7.438 1.00 110.35 11 ASN D C 1
ATOM 11632 O O . ASN D 1 11 ? 27.229 11.497 -7.771 1.00 108.27 11 ASN D O 1
ATOM 11637 N N . MET D 1 12 ? 28.048 13.512 -7.186 1.00 92.52 12 MET D N 1
ATOM 11638 C CA . MET D 1 12 ? 29.426 13.144 -7.475 1.00 75.47 12 MET D CA 1
ATOM 11639 C C . MET D 1 12 ? 30.197 12.666 -6.254 1.00 71.27 12 MET D C 1
ATOM 11640 O O . MET D 1 12 ? 29.993 13.148 -5.143 1.00 77.18 12 MET D O 1
ATOM 11645 N N . LYS D 1 13 ? 31.088 11.707 -6.492 1.00 69.27 13 LYS D N 1
ATOM 11646 C CA . LYS D 1 13 ? 32.082 11.277 -5.524 1.00 67.34 13 LYS D CA 1
ATOM 11647 C C . LYS D 1 13 ? 33.400 11.897 -5.963 1.00 62.76 13 LYS D C 1
ATOM 11648 O O . LYS D 1 13 ? 33.709 11.936 -7.157 1.00 62.39 13 LYS D O 1
ATOM 11654 N N . ARG D 1 14 ? 34.179 12.382 -5.004 1.00 55.02 14 ARG D N 1
ATOM 11655 C CA . ARG D 1 14 ? 35.445 13.034 -5.315 1.00 44.68 14 ARG D CA 1
ATOM 11656 C C . ARG D 1 14 ? 36.574 12.575 -4.397 1.00 52.30 14 ARG D C 1
ATOM 11657 O O . ARG D 1 14 ? 36.435 12.533 -3.173 1.00 63.15 14 ARG D O 1
ATOM 11665 N N . TYR D 1 15 ? 37.697 12.230 -5.008 1.00 44.56 15 TYR D N 1
ATOM 11666 C CA . TYR D 1 15 ? 38.850 11.747 -4.281 1.00 43.28 15 TYR D CA 1
ATOM 11667 C C . TYR D 1 15 ? 40.039 12.608 -4.689 1.00 49.16 15 TYR D C 1
ATOM 11668 O O . TYR D 1 15 ? 40.374 12.696 -5.882 1.00 47.10 15 TYR D O 1
ATOM 11677 N N . MET D 1 16 ? 40.671 13.254 -3.709 1.00 42.67 16 MET D N 1
ATOM 11678 C CA . MET D 1 16 ? 41.725 14.224 -4.006 1.00 43.99 16 MET D CA 1
ATOM 11679 C C . MET D 1 16 ? 43.058 13.892 -3.367 1.00 44.85 16 MET D C 1
ATOM 11680 O O . MET D 1 16 ? 43.118 13.288 -2.295 1.00 53.26 16 MET D O 1
ATOM 11685 N N . GLY D 1 17 ? 44.130 14.294 -4.040 1.00 39.15 17 GLY D N 1
ATOM 11686 C CA . GLY D 1 17 ? 45.479 14.031 -3.574 1.00 36.80 17 GLY D CA 1
ATOM 11687 C C . GLY D 1 17 ? 45.743 12.577 -3.214 1.00 48.64 17 GLY D C 1
ATOM 11688 O O . GLY D 1 17 ? 45.546 11.665 -4.039 1.00 48.59 17 GLY D O 1
ATOM 11689 N N . ARG D 1 18 ? 46.196 12.371 -1.975 1.00 48.16 18 ARG D N 1
ATOM 11690 C CA . ARG D 1 18 ? 46.524 11.044 -1.453 1.00 56.70 18 ARG D CA 1
ATOM 11691 C C . ARG D 1 18 ? 45.422 10.043 -1.767 1.00 45.71 18 ARG D C 1
ATOM 11692 O O . ARG D 1 18 ? 45.696 8.913 -2.171 1.00 48.71 18 ARG D O 1
ATOM 11700 N N . ASP D 1 19 ? 44.179 10.466 -1.563 1.00 37.91 19 ASP D N 1
ATOM 11701 C CA . ASP D 1 19 ? 43.029 9.612 -1.821 1.00 44.70 19 ASP D CA 1
ATOM 11702 C C . ASP D 1 19 ? 42.927 9.210 -3.289 1.00 42.80 19 ASP D C 1
ATOM 11703 O O . ASP D 1 19 ? 42.575 8.073 -3.591 1.00 37.85 19 ASP D O 1
ATOM 11708 N N . ALA D 1 20 ? 43.233 10.136 -4.197 1.00 38.17 20 ALA D N 1
ATOM 11709 C CA . ALA D 1 20 ? 43.172 9.833 -5.625 1.00 39.80 20 ALA D CA 1
ATOM 11710 C C . ALA D 1 20 ? 44.290 8.869 -5.974 1.00 34.30 20 ALA D C 1
ATOM 11711 O O . ALA D 1 20 ? 44.066 7.806 -6.573 1.00 28.79 20 ALA D O 1
ATOM 11713 N N . GLN D 1 21 ? 45.503 9.253 -5.589 1.00 30.71 21 GLN D N 1
ATOM 11714 C CA . GLN D 1 21 ? 46.671 8.418 -5.802 1.00 38.69 21 GLN D CA 1
ATOM 11715 C C . GLN D 1 21 ? 46.473 7.009 -5.244 1.00 44.81 21 GLN D C 1
ATOM 11716 O O . GLN D 1 21 ? 46.783 6.028 -5.915 1.00 42.25 21 GLN D O 1
ATOM 11722 N N . ARG D 1 22 ? 45.963 6.914 -4.017 1.00 42.57 22 ARG D N 1
ATOM 11723 C CA . ARG D 1 22 ? 45.765 5.621 -3.391 1.00 41.96 22 ARG D CA 1
ATOM 11724 C C . ARG D 1 22 ? 44.704 4.803 -4.126 1.00 41.67 22 ARG D C 1
ATOM 11725 O O . ARG D 1 22 ? 44.873 3.610 -4.377 1.00 42.22 22 ARG D O 1
ATOM 11733 N N . MET D 1 23 ? 43.597 5.450 -4.452 1.00 33.98 23 MET D N 1
ATOM 11734 C CA . MET D 1 23 ? 42.531 4.777 -5.167 1.00 43.09 23 MET D CA 1
ATOM 11735 C C . MET D 1 23 ? 43.053 4.189 -6.485 1.00 43.90 23 MET D C 1
ATOM 11736 O O . MET D 1 23 ? 42.769 3.042 -6.818 1.00 46.32 23 MET D O 1
ATOM 11741 N N . ASN D 1 24 ? 43.854 4.961 -7.210 1.00 35.55 24 ASN D N 1
ATOM 11742 C CA . ASN D 1 24 ? 44.356 4.515 -8.489 1.00 33.52 24 ASN D CA 1
ATOM 11743 C C . ASN D 1 24 ? 45.402 3.444 -8.321 1.00 37.79 24 ASN D C 1
ATOM 11744 O O . ASN D 1 24 ? 45.384 2.423 -9.012 1.00 37.31 24 ASN D O 1
ATOM 11749 N N . ILE D 1 25 ? 46.327 3.669 -7.404 1.00 33.78 25 ILE D N 1
ATOM 11750 C CA . ILE D 1 25 ? 47.381 2.689 -7.186 1.00 32.54 25 ILE D CA 1
ATOM 11751 C C . ILE D 1 25 ? 46.805 1.344 -6.738 1.00 42.45 25 ILE D C 1
ATOM 11752 O O . ILE D 1 25 ? 47.138 0.304 -7.309 1.00 43.66 25 ILE D O 1
ATOM 11757 N N . LEU D 1 26 ? 45.940 1.375 -5.724 1.00 35.31 26 LEU D N 1
ATOM 11758 C CA . LEU D 1 26 ? 45.272 0.172 -5.218 1.00 35.57 26 LEU D CA 1
ATOM 11759 C C . LEU D 1 26 ? 44.503 -0.570 -6.316 1.00 35.94 26 LEU D C 1
ATOM 11760 O O . LEU D 1 26 ? 44.604 -1.790 -6.439 1.00 31.17 26 LEU D O 1
ATOM 11765 N N . ALA D 1 27 ? 43.707 0.161 -7.092 1.00 35.12 27 ALA D N 1
ATOM 11766 C CA . ALA D 1 27 ? 42.892 -0.479 -8.114 1.00 39.78 27 ALA D CA 1
ATOM 11767 C C . ALA D 1 27 ? 43.796 -1.186 -9.106 1.00 37.12 27 ALA D C 1
ATOM 11768 O O . ALA D 1 27 ? 43.518 -2.297 -9.552 1.00 39.21 27 ALA D O 1
ATOM 11770 N N . GLY D 1 28 ? 44.905 -0.546 -9.429 1.00 39.99 28 GLY D N 1
ATOM 11771 C CA . GLY D 1 28 ? 45.852 -1.131 -10.345 1.00 33.64 28 GLY D CA 1
ATOM 11772 C C . GLY D 1 28 ? 46.440 -2.403 -9.791 1.00 43.15 28 GLY D C 1
ATOM 11773 O O . GLY D 1 28 ? 46.530 -3.423 -10.483 1.00 47.14 28 GLY D O 1
ATOM 11774 N N . ARG D 1 29 ? 46.845 -2.343 -8.531 1.00 44.21 29 ARG D N 1
ATOM 11775 C CA . ARG D 1 29 ? 47.460 -3.486 -7.878 1.00 41.51 29 ARG D CA 1
ATOM 11776 C C . ARG D 1 29 ? 46.497 -4.660 -7.740 1.00 47.42 29 ARG D C 1
ATOM 11777 O O . ARG D 1 29 ? 46.890 -5.810 -7.898 1.00 49.49 29 ARG D O 1
ATOM 11785 N N . ILE D 1 30 ? 45.237 -4.375 -7.437 1.00 42.59 30 ILE D N 1
ATOM 11786 C CA . ILE D 1 30 ? 44.271 -5.443 -7.259 1.00 39.81 30 ILE D CA 1
ATOM 11787 C C . ILE D 1 30 ? 44.055 -6.174 -8.579 1.00 44.12 30 ILE D C 1
ATOM 11788 O O . ILE D 1 30 ? 44.029 -7.401 -8.611 1.00 33.86 30 ILE D O 1
ATOM 11793 N N . ILE D 1 31 ? 43.928 -5.411 -9.664 1.00 37.57 31 ILE D N 1
ATOM 11794 C CA . ILE D 1 31 ? 43.854 -5.967 -11.009 1.00 35.62 31 ILE D CA 1
ATOM 11795 C C . ILE D 1 31 ? 45.051 -6.859 -11.325 1.00 36.69 31 ILE D C 1
ATOM 11796 O O . ILE D 1 31 ? 44.886 -7.975 -11.809 1.00 39.35 31 ILE D O 1
ATOM 11801 N N . ALA D 1 32 ? 46.256 -6.375 -11.041 1.00 41.37 32 ALA D N 1
ATOM 11802 C CA . ALA D 1 32 ? 47.463 -7.176 -11.242 1.00 42.48 32 ALA D CA 1
ATOM 11803 C C . ALA D 1 32 ? 47.437 -8.460 -10.415 1.00 42.48 32 ALA D C 1
ATOM 11804 O O . ALA D 1 32 ? 47.852 -9.527 -10.881 1.00 42.81 32 ALA D O 1
ATOM 11806 N N . GLU D 1 33 ? 46.952 -8.364 -9.185 1.00 38.69 33 GLU D N 1
ATOM 11807 C CA . GLU D 1 33 ? 46.930 -9.536 -8.311 1.00 46.17 33 GLU D CA 1
ATOM 11808 C C . GLU D 1 33 ? 45.944 -10.608 -8.782 1.00 36.83 33 GLU D C 1
ATOM 11809 O O . GLU D 1 33 ? 46.160 -11.802 -8.570 1.00 46.96 33 GLU D O 1
ATOM 11815 N N . THR D 1 34 ? 44.874 -10.187 -9.445 1.00 30.34 34 THR D N 1
ATOM 11816 C CA . THR D 1 34 ? 43.897 -11.142 -9.931 1.00 41.49 34 THR D CA 1
ATOM 11817 C C . THR D 1 34 ? 44.476 -12.069 -11.013 1.00 45.45 34 THR D C 1
ATOM 11818 O O . THR D 1 34 ? 44.049 -13.214 -11.120 1.00 43.65 34 THR D O 1
ATOM 11822 N N . VAL D 1 35 ? 45.440 -11.595 -11.807 1.00 34.87 35 VAL D N 1
ATOM 11823 C CA . VAL D 1 35 ? 46.025 -12.458 -12.840 1.00 30.05 35 VAL D CA 1
ATOM 11824 C C . VAL D 1 35 ? 47.396 -13.051 -12.446 1.00 34.29 35 VAL D C 1
ATOM 11825 O O . VAL D 1 35 ? 47.852 -14.026 -13.021 1.00 37.76 35 VAL D O 1
ATOM 11829 N N . ARG D 1 36 ? 48.033 -12.455 -11.452 1.00 37.36 36 ARG D N 1
ATOM 11830 C CA . ARG D 1 36 ? 49.352 -12.868 -10.995 1.00 36.04 36 ARG D CA 1
ATOM 11831 C C . ARG D 1 36 ? 49.497 -14.387 -10.875 1.00 34.03 36 ARG D C 1
ATOM 11832 O O . ARG D 1 36 ? 50.510 -14.973 -11.268 1.00 36.50 36 ARG D O 1
ATOM 11840 N N . SER D 1 37 ? 48.493 -15.016 -10.285 1.00 31.21 37 SER D N 1
ATOM 11841 C CA . SER D 1 37 ? 48.573 -16.434 -9.982 1.00 36.07 37 SER D CA 1
ATOM 11842 C C . SER D 1 37 ? 48.473 -17.297 -11.231 1.00 30.23 37 SER D C 1
ATOM 11843 O O . SER D 1 37 ? 48.711 -18.494 -11.154 1.00 31.31 37 SER D O 1
ATOM 11846 N N . THR D 1 38 ? 48.117 -16.693 -12.371 1.00 26.80 38 THR D N 1
ATOM 11847 C CA . THR D 1 38 ? 48.080 -17.429 -13.629 1.00 24.05 38 THR D CA 1
ATOM 11848 C C . THR D 1 38 ? 49.444 -17.513 -14.293 1.00 31.74 38 THR D C 1
ATOM 11849 O O . THR D 1 38 ? 49.632 -18.305 -15.219 1.00 32.63 38 THR D O 1
ATOM 11853 N N . LEU D 1 39 ? 50.393 -16.697 -13.830 1.00 32.04 39 LEU D N 1
ATOM 11854 C CA . LEU D 1 39 ? 51.643 -16.481 -14.577 1.00 26.66 39 LEU D CA 1
ATOM 11855 C C . LEU D 1 39 ? 52.614 -17.662 -14.626 1.00 34.67 39 LEU D C 1
ATOM 11856 O O . LEU D 1 39 ? 52.914 -18.275 -13.593 1.00 30.17 39 LEU D O 1
ATOM 11861 N N . GLY D 1 40 ? 53.112 -17.962 -15.830 1.00 27.24 40 GLY D N 1
ATOM 11862 C CA . GLY D 1 40 ? 54.126 -18.994 -16.006 1.00 30.67 40 GLY D CA 1
ATOM 11863 C C . GLY D 1 40 ? 53.557 -20.395 -16.138 1.00 36.79 40 GLY D C 1
ATOM 11864 O O . GLY D 1 40 ? 52.346 -20.584 -16.031 1.00 37.42 40 GLY D O 1
ATOM 11865 N N . PRO D 1 41 ? 54.428 -21.392 -16.368 1.00 36.29 41 PRO D N 1
ATOM 11866 C CA . PRO D 1 41 ? 53.946 -22.758 -16.605 1.00 30.84 41 PRO D CA 1
ATOM 11867 C C . PRO D 1 41 ? 53.263 -23.397 -15.393 1.00 36.79 41 PRO D C 1
ATOM 11868 O O . PRO D 1 41 ? 52.486 -24.332 -15.567 1.00 35.29 41 PRO D O 1
ATOM 11872 N N . LYS D 1 42 ? 53.552 -22.916 -14.192 1.00 34.11 42 LYS D N 1
ATOM 11873 C CA . LYS D 1 42 ? 52.949 -23.487 -12.995 1.00 37.85 42 LYS D CA 1
ATOM 11874 C C . LYS D 1 42 ? 51.797 -22.619 -12.512 1.00 42.61 42 LYS D C 1
ATOM 11875 O O . LYS D 1 42 ? 51.279 -22.822 -11.411 1.00 41.83 42 LYS D O 1
ATOM 11881 N N . GLY D 1 43 ? 51.410 -21.634 -13.322 1.00 38.15 43 GLY D N 1
ATOM 11882 C CA . GLY D 1 43 ? 50.287 -20.774 -12.980 1.00 35.24 43 GLY D CA 1
ATOM 11883 C C . GLY D 1 43 ? 48.978 -21.546 -12.941 1.00 42.97 43 GLY D C 1
ATOM 11884 O O . GLY D 1 43 ? 48.858 -22.618 -13.538 1.00 51.64 43 GLY D O 1
ATOM 11885 N N . MET D 1 44 ? 47.989 -21.012 -12.232 1.00 34.30 44 MET D N 1
ATOM 11886 C CA . MET D 1 44 ? 46.676 -21.664 -12.171 1.00 34.94 44 MET D CA 1
ATOM 11887 C C . MET D 1 44 ? 45.634 -20.919 -13.013 1.00 26.23 44 MET D C 1
ATOM 11888 O O . MET D 1 44 ? 45.930 -19.881 -13.592 1.00 38.32 44 MET D O 1
ATOM 11893 N N . ASP D 1 45 ? 44.418 -21.452 -13.073 1.00 29.67 45 ASP D N 1
ATOM 11894 C CA . ASP D 1 45 ? 43.372 -20.951 -13.980 1.00 29.20 45 ASP D CA 1
ATOM 11895 C C . ASP D 1 45 ? 42.180 -20.406 -13.233 1.00 34.45 45 ASP D C 1
ATOM 11896 O O . ASP D 1 45 ? 41.920 -20.808 -12.100 1.00 32.60 45 ASP D O 1
ATOM 11901 N N . LYS D 1 46 ? 41.440 -19.516 -13.890 1.00 30.21 46 LYS D N 1
ATOM 11902 C CA . LYS D 1 46 ? 40.195 -19.011 -13.346 1.00 27.52 46 LYS D CA 1
ATOM 11903 C C . LYS D 1 46 ? 38.998 -19.629 -14.025 1.00 27.34 46 LYS D C 1
ATOM 11904 O O . LYS D 1 46 ? 39.057 -20.032 -15.181 1.00 31.30 46 LYS D O 1
ATOM 11910 N N . MET D 1 47 ? 37.900 -19.707 -13.291 1.00 27.99 47 MET D N 1
ATOM 11911 C CA . MET D 1 47 ? 36.622 -19.987 -13.904 1.00 29.41 47 MET D CA 1
ATOM 11912 C C . MET D 1 47 ? 35.784 -18.755 -13.662 1.00 35.68 47 MET D C 1
ATOM 11913 O O . MET D 1 47 ? 35.655 -18.302 -12.533 1.00 37.14 47 MET D O 1
ATOM 11918 N N . LEU D 1 48 ? 35.274 -18.189 -14.747 1.00 33.11 48 LEU D N 1
ATOM 11919 C CA . LEU D 1 48 ? 34.465 -16.988 -14.718 1.00 32.21 48 LEU D CA 1
ATOM 11920 C C . LEU D 1 48 ? 33.067 -17.308 -15.221 1.00 39.92 48 LEU D C 1
ATOM 11921 O O . LEU D 1 48 ? 32.901 -17.925 -16.273 1.00 37.54 48 LEU D O 1
ATOM 11926 N N . VAL D 1 49 ? 32.067 -16.882 -14.461 1.00 35.00 49 VAL D N 1
ATOM 11927 C CA . VAL D 1 49 ? 30.680 -17.161 -14.774 1.00 36.24 49 VAL D CA 1
ATOM 11928 C C . VAL D 1 49 ? 30.007 -15.813 -14.904 1.00 43.80 49 VAL D C 1
ATOM 11929 O O . VAL D 1 49 ? 30.097 -14.977 -13.999 1.00 43.11 49 VAL D O 1
ATOM 11933 N N . ASP D 1 50 ? 29.351 -15.577 -16.030 1.00 44.04 50 ASP D N 1
ATOM 11934 C CA . ASP D 1 50 ? 28.668 -14.296 -16.209 1.00 49.04 50 ASP D CA 1
ATOM 11935 C C . ASP D 1 50 ? 27.214 -14.360 -15.743 1.00 48.50 50 ASP D C 1
ATOM 11936 O O . ASP D 1 50 ? 26.734 -15.417 -15.294 1.00 44.84 50 ASP D O 1
ATOM 11941 N N . ASP D 1 51 ? 26.523 -13.229 -15.846 1.00 55.38 51 ASP D N 1
ATOM 11942 C CA . ASP D 1 51 ? 25.131 -13.120 -15.394 1.00 60.62 51 ASP D CA 1
ATOM 11943 C C . ASP D 1 51 ? 24.158 -13.993 -16.201 1.00 62.91 51 ASP D C 1
ATOM 11944 O O . ASP D 1 51 ? 23.018 -14.203 -15.789 1.00 61.73 51 ASP D O 1
ATOM 11949 N N . LEU D 1 52 ? 24.618 -14.513 -17.338 1.00 60.50 52 LEU D N 1
ATOM 11950 C CA . LEU D 1 52 ? 23.821 -15.454 -18.125 1.00 61.59 52 LEU D CA 1
ATOM 11951 C C . LEU D 1 52 ? 24.054 -16.916 -17.728 1.00 63.18 52 LEU D C 1
ATOM 11952 O O . LEU D 1 52 ? 23.328 -17.806 -18.173 1.00 61.22 52 LEU D O 1
ATOM 11957 N N . GLY D 1 53 ? 25.065 -17.166 -16.902 1.00 58.60 53 GLY D N 1
ATOM 11958 C CA . GLY D 1 53 ? 25.402 -18.530 -16.524 1.00 47.35 53 GLY D CA 1
ATOM 11959 C C . GLY D 1 53 ? 26.433 -19.165 -17.449 1.00 47.80 53 GLY D C 1
ATOM 11960 O O . GLY D 1 53 ? 26.760 -20.343 -17.316 1.00 43.88 53 GLY D O 1
ATOM 11961 N N . ASP D 1 54 ? 26.956 -18.394 -18.397 1.00 37.64 54 ASP D N 1
ATOM 11962 C CA . ASP D 1 54 ? 27.998 -18.931 -19.269 1.00 43.75 54 ASP D CA 1
ATOM 11963 C C . ASP D 1 54 ? 29.352 -18.970 -18.565 1.00 42.20 54 ASP D C 1
ATOM 11964 O O . ASP D 1 54 ? 29.652 -18.148 -17.703 1.00 40.99 54 ASP D O 1
ATOM 11969 N N . VAL D 1 55 ? 30.167 -19.935 -18.950 1.00 28.83 55 VAL D N 1
ATOM 11970 C CA . VAL D 1 55 ? 31.376 -20.246 -18.218 1.00 29.29 55 VAL D CA 1
ATOM 11971 C C . VAL D 1 55 ? 32.599 -20.047 -19.104 1.00 36.42 55 VAL D C 1
ATOM 11972 O O . VAL D 1 55 ? 32.636 -20.503 -20.258 1.00 33.15 55 VAL D O 1
ATOM 11976 N N . VAL D 1 56 ? 33.603 -19.373 -18.551 1.00 34.28 56 VAL D N 1
ATOM 11977 C CA . VAL D 1 56 ? 34.913 -19.296 -19.173 1.00 30.11 56 VAL D CA 1
ATOM 11978 C C . VAL D 1 56 ? 35.941 -19.928 -18.234 1.00 37.93 56 VAL D C 1
ATOM 11979 O O . VAL D 1 56 ? 36.037 -19.567 -17.066 1.00 34.60 56 VAL D O 1
ATOM 11983 N N . VAL D 1 57 ? 36.690 -20.898 -18.745 1.00 33.57 57 VAL D N 1
ATOM 11984 C CA . VAL D 1 57 ? 37.822 -21.442 -18.016 1.00 26.41 57 VAL D CA 1
ATOM 11985 C C . VAL D 1 57 ? 39.100 -21.146 -18.792 1.00 29.46 57 VAL D C 1
ATOM 11986 O O . VAL D 1 57 ? 39.268 -21.590 -19.934 1.00 32.54 57 VAL D O 1
ATOM 11990 N N . THR D 1 58 ? 40.022 -20.415 -18.177 1.00 25.56 58 THR D N 1
ATOM 11991 C CA . THR D 1 58 ? 41.215 -20.007 -18.916 1.00 27.01 58 THR D CA 1
ATOM 11992 C C . THR D 1 58 ? 42.397 -19.594 -18.044 1.00 33.47 58 THR D C 1
ATOM 11993 O O . THR D 1 58 ? 42.228 -19.180 -16.890 1.00 30.89 58 THR D O 1
ATOM 11997 N N . ASN D 1 59 ? 43.588 -19.690 -18.632 1.00 32.80 59 ASN D N 1
ATOM 11998 C CA . ASN D 1 59 ? 44.826 -19.143 -18.068 1.00 30.75 59 ASN D CA 1
ATOM 11999 C C . ASN D 1 59 ? 45.181 -17.803 -18.715 1.00 34.82 59 ASN D C 1
ATOM 12000 O O . ASN D 1 59 ? 46.202 -17.190 -18.387 1.00 31.52 59 ASN D O 1
ATOM 12005 N N . ASP D 1 60 ? 44.346 -17.367 -19.654 1.00 34.56 60 ASP D N 1
ATOM 12006 C CA . ASP D 1 60 ? 44.687 -16.265 -20.533 1.00 27.47 60 ASP D CA 1
ATOM 12007 C C . ASP D 1 60 ? 44.405 -14.899 -19.886 1.00 29.10 60 ASP D C 1
ATOM 12008 O O . ASP D 1 60 ? 43.257 -14.552 -19.629 1.00 26.00 60 ASP D O 1
ATOM 12013 N N . GLY D 1 61 ? 45.454 -14.112 -19.668 1.00 24.74 61 GLY D N 1
ATOM 12014 C CA . GLY D 1 61 ? 45.335 -12.869 -18.925 1.00 27.14 61 GLY D CA 1
ATOM 12015 C C . GLY D 1 61 ? 44.282 -11.897 -19.428 1.00 34.11 61 GLY D C 1
ATOM 12016 O O . GLY D 1 61 ? 43.362 -11.531 -18.688 1.00 28.00 61 GLY D O 1
ATOM 12017 N N . VAL D 1 62 ? 44.408 -11.466 -20.680 1.00 28.61 62 VAL D N 1
ATOM 12018 C CA . VAL D 1 62 ? 43.472 -10.489 -21.222 1.00 24.41 62 VAL D CA 1
ATOM 12019 C C . VAL D 1 62 ? 42.024 -10.986 -21.200 1.00 33.97 62 VAL D C 1
ATOM 12020 O O . VAL D 1 62 ? 41.105 -10.214 -20.916 1.00 31.08 62 VAL D O 1
ATOM 12024 N N . THR D 1 63 ? 41.827 -12.269 -21.507 1.00 30.14 63 THR D N 1
ATOM 12025 C CA . THR D 1 63 ? 40.498 -12.867 -21.503 1.00 25.28 63 THR D CA 1
ATOM 12026 C C . THR D 1 63 ? 39.883 -12.788 -20.111 1.00 33.06 63 THR D C 1
ATOM 12027 O O . THR D 1 63 ? 38.719 -12.463 -19.954 1.00 36.27 63 THR D O 1
ATOM 12031 N N . ILE D 1 64 ? 40.672 -13.117 -19.097 1.00 34.17 64 ILE D N 1
ATOM 12032 C CA . ILE D 1 64 ? 40.226 -12.970 -17.726 1.00 29.38 64 ILE D CA 1
ATOM 12033 C C . ILE D 1 64 ? 39.809 -11.522 -17.429 1.00 35.66 64 ILE D C 1
ATOM 12034 O O . ILE D 1 64 ? 38.744 -11.269 -16.849 1.00 26.53 64 ILE D O 1
ATOM 12039 N N . LEU D 1 65 ? 40.645 -10.566 -17.817 1.00 26.90 65 LEU D N 1
ATOM 12040 C CA . LEU D 1 65 ? 40.355 -9.185 -17.460 1.00 36.26 65 LEU D CA 1
ATOM 12041 C C . LEU D 1 65 ? 39.118 -8.668 -18.192 1.00 42.00 65 LEU D C 1
ATOM 12042 O O . LEU D 1 65 ? 38.336 -7.906 -17.629 1.00 40.46 65 LEU D O 1
ATOM 12047 N N . ARG D 1 66 ? 38.932 -9.110 -19.432 1.00 39.77 66 ARG D N 1
ATOM 12048 C CA . ARG D 1 66 ? 37.755 -8.735 -20.209 1.00 41.14 66 ARG D CA 1
ATOM 12049 C C . ARG D 1 66 ? 36.482 -9.315 -19.616 1.00 45.02 66 ARG D C 1
ATOM 12050 O O . ARG D 1 66 ? 35.484 -8.615 -19.449 1.00 44.68 66 ARG D O 1
ATOM 12058 N N . GLU D 1 67 ? 36.530 -10.603 -19.300 1.00 46.50 67 GLU D N 1
ATOM 12059 C CA . GLU D 1 67 ? 35.340 -11.341 -18.896 1.00 47.36 67 GLU D CA 1
ATOM 12060 C C . GLU D 1 67 ? 34.815 -10.971 -17.513 1.00 49.78 67 GLU D C 1
ATOM 12061 O O . GLU D 1 67 ? 33.605 -11.022 -17.267 1.00 53.38 67 GLU D O 1
ATOM 12067 N N . MET D 1 68 ? 35.712 -10.624 -16.600 1.00 45.93 68 MET D N 1
ATOM 12068 C CA . MET D 1 68 ? 35.267 -10.221 -15.275 1.00 55.77 68 MET D CA 1
ATOM 12069 C C . MET D 1 68 ? 35.023 -8.736 -15.300 1.00 59.12 68 MET D C 1
ATOM 12070 O O . MET D 1 68 ? 35.894 -7.953 -14.971 1.00 87.24 68 MET D O 1
ATOM 12075 N N . SER D 1 69 ? 33.824 -8.359 -15.712 1.00 53.60 69 SER D N 1
ATOM 12076 C CA . SER D 1 69 ? 33.519 -6.988 -16.088 1.00 64.91 69 SER D CA 1
ATOM 12077 C C . SER D 1 69 ? 33.849 -5.968 -14.996 1.00 55.14 69 SER D C 1
ATOM 12078 O O . SER D 1 69 ? 33.019 -5.616 -14.169 1.00 53.65 69 SER D O 1
ATOM 12081 N N . VAL D 1 70 ? 35.084 -5.494 -15.014 1.00 49.52 70 VAL D N 1
ATOM 12082 C CA . VAL D 1 70 ? 35.555 -4.540 -14.031 1.00 46.66 70 VAL D CA 1
ATOM 12083 C C . VAL D 1 70 ? 34.905 -3.184 -14.264 1.00 46.24 70 VAL D C 1
ATOM 12084 O O . VAL D 1 70 ? 34.782 -2.742 -15.406 1.00 43.15 70 VAL D O 1
ATOM 12088 N N . GLU D 1 71 ? 34.484 -2.522 -13.191 1.00 42.36 71 GLU D N 1
ATOM 12089 C CA . GLU D 1 71 ? 33.870 -1.209 -13.334 1.00 55.62 71 GLU D CA 1
ATOM 12090 C C . GLU D 1 71 ? 34.821 -0.085 -12.926 1.00 50.94 71 GLU D C 1
ATOM 12091 O O . GLU D 1 71 ? 34.802 0.990 -13.512 1.00 48.15 71 GLU D O 1
ATOM 12097 N N . HIS D 1 72 ? 35.663 -0.335 -11.930 1.00 41.84 72 HIS D N 1
ATOM 12098 C CA . HIS D 1 72 ? 36.572 0.698 -11.446 1.00 35.65 72 HIS D CA 1
ATOM 12099 C C . HIS D 1 72 ? 37.402 1.373 -12.563 1.00 39.39 72 HIS D C 1
ATOM 12100 O O . HIS D 1 72 ? 38.042 0.687 -13.370 1.00 34.95 72 HIS D O 1
ATOM 12107 N N . PRO D 1 73 ? 37.416 2.722 -12.589 1.00 37.10 73 PRO D N 1
ATOM 12108 C CA . PRO D 1 73 ? 38.092 3.510 -13.641 1.00 33.18 73 PRO D CA 1
ATOM 12109 C C . PRO D 1 73 ? 39.603 3.285 -13.778 1.00 38.17 73 PRO D C 1
ATOM 12110 O O . PRO D 1 73 ? 40.101 3.080 -14.887 1.00 28.51 73 PRO D O 1
ATOM 12114 N N . ALA D 1 74 ? 40.336 3.370 -12.676 1.00 30.87 74 ALA D N 1
ATOM 12115 C CA . ALA D 1 74 ? 41.765 3.122 -12.735 1.00 30.32 74 ALA D CA 1
ATOM 12116 C C . ALA D 1 74 ? 42.012 1.711 -13.227 1.00 33.66 74 ALA D C 1
ATOM 12117 O O . ALA D 1 74 ? 42.986 1.440 -13.929 1.00 32.48 74 ALA D O 1
ATOM 12119 N N . ALA D 1 75 ? 41.144 0.793 -12.826 1.00 29.85 75 ALA D N 1
ATOM 12120 C CA . ALA D 1 75 ? 41.351 -0.590 -13.194 1.00 31.89 75 ALA D CA 1
ATOM 12121 C C . ALA D 1 75 ? 41.186 -0.765 -14.708 1.00 32.12 75 ALA D C 1
ATOM 12122 O O . ALA D 1 75 ? 41.932 -1.522 -15.328 1.00 27.58 75 ALA D O 1
ATOM 12124 N N . LYS D 1 76 ? 40.236 -0.043 -15.300 1.00 34.08 76 LYS D N 1
ATOM 12125 C CA . LYS D 1 76 ? 40.025 -0.084 -16.747 1.00 38.48 76 LYS D CA 1
ATOM 12126 C C . LYS D 1 76 ? 41.250 0.403 -17.512 1.00 35.62 76 LYS D C 1
ATOM 12127 O O . LYS D 1 76 ? 41.583 -0.132 -18.572 1.00 31.77 76 LYS D O 1
ATOM 12133 N N . MET D 1 77 ? 41.905 1.436 -16.994 1.00 27.22 77 MET D N 1
ATOM 12134 C CA . MET D 1 77 ? 43.109 1.932 -17.646 1.00 28.36 77 MET D CA 1
ATOM 12135 C C . MET D 1 77 ? 44.148 0.813 -17.704 1.00 35.07 77 MET D C 1
ATOM 12136 O O . MET D 1 77 ? 44.923 0.704 -18.655 1.00 29.14 77 MET D O 1
ATOM 12141 N N . LEU D 1 78 ? 44.161 -0.042 -16.691 1.00 29.14 78 LEU D N 1
ATOM 12142 C CA . LEU D 1 78 ? 45.151 -1.111 -16.688 1.00 29.19 78 LEU D CA 1
ATOM 12143 C C . LEU D 1 78 ? 44.740 -2.269 -17.624 1.00 32.79 78 LEU D C 1
ATOM 12144 O O . LEU D 1 78 ? 45.589 -2.892 -18.263 1.00 34.47 78 LEU D O 1
ATOM 12149 N N . ILE D 1 79 ? 43.440 -2.541 -17.734 1.00 27.26 79 ILE D N 1
ATOM 12150 C CA . ILE D 1 79 ? 42.976 -3.550 -18.670 1.00 29.71 79 ILE D CA 1
ATOM 12151 C C . ILE D 1 79 ? 43.439 -3.220 -20.096 1.00 30.89 79 ILE D C 1
ATOM 12152 O O . ILE D 1 79 ? 43.713 -4.122 -20.885 1.00 29.85 79 ILE D O 1
ATOM 12157 N N . GLU D 1 80 ? 43.510 -1.932 -20.437 1.00 26.43 80 GLU D N 1
ATOM 12158 C CA . GLU D 1 80 ? 43.923 -1.542 -21.802 1.00 31.64 80 GLU D CA 1
ATOM 12159 C C . GLU D 1 80 ? 45.313 -2.060 -22.143 1.00 35.42 80 GLU D C 1
ATOM 12160 O O . GLU D 1 80 ? 45.613 -2.351 -23.303 1.00 36.13 80 GLU D O 1
ATOM 12166 N N . VAL D 1 81 ? 46.154 -2.162 -21.113 1.00 24.15 81 VAL D N 1
ATOM 12167 C CA . VAL D 1 81 ? 47.508 -2.658 -21.247 1.00 25.74 81 VAL D CA 1
ATOM 12168 C C . VAL D 1 81 ? 47.509 -4.099 -21.769 1.00 38.35 81 VAL D C 1
ATOM 12169 O O . VAL D 1 81 ? 48.311 -4.455 -22.637 1.00 31.63 81 VAL D O 1
ATOM 12173 N N . ALA D 1 82 ? 46.613 -4.920 -21.219 1.00 33.90 82 ALA D N 1
ATOM 12174 C CA . ALA D 1 82 ? 46.452 -6.309 -21.641 1.00 29.26 82 ALA D CA 1
ATOM 12175 C C . ALA D 1 82 ? 45.893 -6.374 -23.053 1.00 29.51 82 ALA D C 1
ATOM 12176 O O . ALA D 1 82 ? 46.296 -7.213 -23.849 1.00 32.58 82 ALA D O 1
ATOM 12178 N N . LYS D 1 83 ? 44.931 -5.511 -23.352 1.00 24.55 83 LYS D N 1
ATOM 12179 C CA . LYS D 1 83 ? 44.330 -5.501 -24.687 1.00 32.45 83 LYS D CA 1
ATOM 12180 C C . LYS D 1 83 ? 45.321 -5.126 -25.798 1.00 34.89 83 LYS D C 1
ATOM 12181 O O . LYS D 1 83 ? 45.256 -5.664 -26.908 1.00 38.79 83 LYS D O 1
ATOM 12187 N N . THR D 1 84 ? 46.234 -4.206 -25.514 1.00 28.11 84 THR D N 1
ATOM 12188 C CA . THR D 1 84 ? 47.171 -3.795 -26.554 1.00 31.92 84 THR D CA 1
ATOM 12189 C C . THR D 1 84 ? 48.288 -4.821 -26.723 1.00 32.39 84 THR D C 1
ATOM 12190 O O . THR D 1 84 ? 48.783 -5.028 -27.824 1.00 30.37 84 THR D O 1
ATOM 12194 N N . GLN D 1 85 ? 48.657 -5.482 -25.626 1.00 26.57 85 GLN D N 1
ATOM 12195 C CA . GLN D 1 85 ? 49.626 -6.560 -25.679 1.00 30.48 85 GLN D CA 1
ATOM 12196 C C . GLN D 1 85 ? 49.057 -7.640 -26.585 1.00 30.96 85 GLN D C 1
ATOM 12197 O O . GLN D 1 85 ? 49.764 -8.179 -27.432 1.00 33.18 85 GLN D O 1
ATOM 12203 N N . GLU D 1 86 ? 47.777 -7.960 -26.404 1.00 25.94 86 GLU D N 1
ATOM 12204 C CA . GLU D 1 86 ? 47.157 -9.029 -27.189 1.00 27.25 86 GLU D CA 1
ATOM 12205 C C . GLU D 1 86 ? 47.168 -8.662 -28.684 1.00 34.58 86 GLU D C 1
ATOM 12206 O O . GLU D 1 86 ? 47.537 -9.464 -29.538 1.00 39.10 86 GLU D O 1
ATOM 12212 N N . LYS D 1 87 ? 46.769 -7.425 -28.959 1.00 32.00 87 LYS D N 1
ATOM 12213 C CA . LYS D 1 87 ? 46.673 -6.853 -30.304 1.00 40.49 87 LYS D CA 1
ATOM 12214 C C . LYS D 1 87 ? 48.031 -6.814 -31.015 1.00 39.10 87 LYS D C 1
ATOM 12215 O O . LYS D 1 87 ? 48.162 -7.314 -32.125 1.00 35.99 87 LYS D O 1
ATOM 12221 N N . GLU D 1 88 ? 49.041 -6.231 -30.372 1.00 31.61 88 GLU D N 1
ATOM 12222 C CA . GLU D 1 88 ? 50.349 -6.047 -31.009 1.00 35.52 88 GLU D CA 1
ATOM 12223 C C . GLU D 1 88 ? 51.250 -7.277 -30.976 1.00 38.89 88 GLU D C 1
ATOM 12224 O O . GLU D 1 88 ? 52.131 -7.414 -31.817 1.00 38.63 88 GLU D O 1
ATOM 12230 N N . VAL D 1 89 ? 51.056 -8.159 -30.000 1.00 30.02 89 VAL D N 1
ATOM 12231 C CA . VAL D 1 89 ? 51.966 -9.288 -29.840 1.00 27.62 89 VAL D CA 1
ATOM 12232 C C . VAL D 1 89 ? 51.230 -10.626 -29.837 1.00 33.06 89 VAL D C 1
ATOM 12233 O O . VAL D 1 89 ? 51.621 -11.548 -30.552 1.00 37.46 89 VAL D O 1
ATOM 12237 N N . GLY D 1 90 ? 50.175 -10.729 -29.031 1.00 32.83 90 GLY D N 1
ATOM 12238 C CA . GLY D 1 90 ? 49.385 -11.952 -28.938 1.00 26.13 90 GLY D CA 1
ATOM 12239 C C . GLY D 1 90 ? 49.762 -12.803 -27.736 1.00 31.26 90 GLY D C 1
ATOM 12240 O O . GLY D 1 90 ? 49.147 -13.843 -27.464 1.00 31.25 90 GLY D O 1
ATOM 12241 N N . ASP D 1 91 ? 50.800 -12.387 -27.019 1.00 27.64 91 ASP D N 1
ATOM 12242 C CA . ASP D 1 91 ? 51.237 -13.134 -25.842 1.00 28.13 91 ASP D CA 1
ATOM 12243 C C . ASP D 1 91 ? 51.835 -12.176 -24.822 1.00 32.32 91 ASP D C 1
ATOM 12244 O O . ASP D 1 91 ? 52.174 -11.054 -25.155 1.00 34.12 91 ASP D O 1
ATOM 12249 N N . GLY D 1 92 ? 51.949 -12.613 -23.574 1.00 30.59 92 GLY D N 1
ATOM 12250 C CA . GLY D 1 92 ? 52.481 -11.752 -22.540 1.00 23.10 92 GLY D CA 1
ATOM 12251 C C . GLY D 1 92 ? 51.455 -10.794 -21.934 1.00 27.79 92 GLY D C 1
ATOM 12252 O O . GLY D 1 92 ? 51.840 -9.787 -21.324 1.00 32.15 92 GLY D O 1
ATOM 12253 N N . THR D 1 93 ? 50.163 -11.093 -22.056 1.00 27.13 93 THR D N 1
ATOM 12254 C CA . THR D 1 93 ? 49.170 -10.131 -21.560 1.00 27.92 93 THR D CA 1
ATOM 12255 C C . THR D 1 93 ? 49.213 -10.016 -20.048 1.00 31.79 93 THR D C 1
ATOM 12256 O O . THR D 1 93 ? 49.079 -8.923 -19.494 1.00 27.58 93 THR D O 1
ATOM 12260 N N . THR D 1 94 ? 49.414 -11.140 -19.378 1.00 29.58 94 THR D N 1
ATOM 12261 C CA . THR D 1 94 ? 49.530 -11.132 -17.923 1.00 31.04 94 THR D CA 1
ATOM 12262 C C . THR D 1 94 ? 50.774 -10.367 -17.503 1.00 28.31 94 THR D C 1
ATOM 12263 O O . THR D 1 94 ? 50.744 -9.527 -16.600 1.00 32.23 94 THR D O 1
ATOM 12267 N N . THR D 1 95 ? 51.875 -10.669 -18.175 1.00 27.58 95 THR D N 1
ATOM 12268 C CA . THR D 1 95 ? 53.156 -10.043 -17.887 1.00 29.30 95 THR D CA 1
ATOM 12269 C C . THR D 1 95 ? 53.067 -8.518 -17.928 1.00 30.69 95 THR D C 1
ATOM 12270 O O . THR D 1 95 ? 53.583 -7.835 -17.040 1.00 25.66 95 THR D O 1
ATOM 12274 N N . ALA D 1 96 ? 52.401 -7.995 -18.954 1.00 30.55 96 ALA D N 1
ATOM 12275 C CA . ALA D 1 96 ? 52.281 -6.554 -19.129 1.00 33.71 96 ALA D CA 1
ATOM 12276 C C . ALA D 1 96 ? 51.521 -5.912 -17.949 1.00 31.82 96 ALA D C 1
ATOM 12277 O O . ALA D 1 96 ? 51.957 -4.902 -17.381 1.00 32.31 96 ALA D O 1
ATOM 12279 N N . VAL D 1 97 ? 50.392 -6.509 -17.594 1.00 27.95 97 VAL D N 1
ATOM 12280 C CA . VAL D 1 97 ? 49.582 -6.050 -16.468 1.00 24.17 97 VAL D CA 1
ATOM 12281 C C . VAL D 1 97 ? 50.311 -6.200 -15.120 1.00 25.59 97 VAL D C 1
ATOM 12282 O O . VAL D 1 97 ? 50.236 -5.313 -14.284 1.00 28.62 97 VAL D O 1
ATOM 12286 N N . VAL D 1 98 ? 51.024 -7.309 -14.909 1.00 31.70 98 VAL D N 1
ATOM 12287 C CA . VAL D 1 98 ? 51.744 -7.496 -13.646 1.00 24.38 98 VAL D CA 1
ATOM 12288 C C . VAL D 1 98 ? 52.872 -6.477 -13.461 1.00 31.19 98 VAL D C 1
ATOM 12289 O O . VAL D 1 98 ? 53.061 -5.912 -12.375 1.00 27.74 98 VAL D O 1
ATOM 12293 N N . VAL D 1 99 ? 53.622 -6.223 -14.523 1.00 28.06 99 VAL D N 1
ATOM 12294 C CA . VAL D 1 99 ? 54.615 -5.163 -14.457 1.00 28.06 99 VAL D CA 1
ATOM 12295 C C . VAL D 1 99 ? 53.963 -3.809 -14.154 1.00 27.47 99 VAL D C 1
ATOM 12296 O O . VAL D 1 99 ? 54.471 -3.037 -13.328 1.00 30.95 99 VAL D O 1
ATOM 12300 N N . ALA D 1 100 ? 52.835 -3.514 -14.802 1.00 28.37 100 ALA D N 1
ATOM 12301 C CA . ALA D 1 100 ? 52.169 -2.225 -14.559 1.00 30.69 100 ALA D CA 1
ATOM 12302 C C . ALA D 1 100 ? 51.744 -2.100 -13.086 1.00 32.83 100 ALA D C 1
ATOM 12303 O O . ALA D 1 100 ? 51.982 -1.084 -12.440 1.00 28.41 100 ALA D O 1
ATOM 12305 N N . GLY D 1 101 ? 51.137 -3.155 -12.552 1.00 27.14 101 GLY D N 1
ATOM 12306 C CA . GLY D 1 101 ? 50.764 -3.182 -11.147 1.00 24.79 101 GLY D CA 1
ATOM 12307 C C . GLY D 1 101 ? 51.959 -2.956 -10.219 1.00 34.56 101 GLY D C 1
ATOM 12308 O O . GLY D 1 101 ? 51.878 -2.221 -9.229 1.00 35.00 101 GLY D O 1
ATOM 12309 N N . GLU D 1 102 ? 53.082 -3.574 -10.555 1.00 29.31 102 GLU D N 1
ATOM 12310 C CA . GLU D 1 102 ? 54.283 -3.448 -9.743 1.00 31.74 102 GLU D CA 1
ATOM 12311 C C . GLU D 1 102 ? 54.864 -2.040 -9.830 1.00 35.07 102 GLU D C 1
ATOM 12312 O O . GLU D 1 102 ? 55.375 -1.516 -8.838 1.00 31.41 102 GLU D O 1
ATOM 12318 N N . LEU D 1 103 ? 54.809 -1.430 -11.012 1.00 32.21 103 LEU D N 1
ATOM 12319 C CA . LEU D 1 103 ? 55.247 -0.035 -11.129 1.00 32.50 103 LEU D CA 1
ATOM 12320 C C . LEU D 1 103 ? 54.412 0.879 -10.215 1.00 29.09 103 LEU D C 1
ATOM 12321 O O . LEU D 1 103 ? 54.947 1.768 -9.563 1.00 34.35 103 LEU D O 1
ATOM 12326 N N . LEU D 1 104 ? 53.107 0.642 -10.156 1.00 28.05 104 LEU D N 1
ATOM 12327 C CA . LEU D 1 104 ? 52.244 1.409 -9.264 1.00 35.01 104 LEU D CA 1
ATOM 12328 C C . LEU D 1 104 ? 52.649 1.181 -7.811 1.00 37.23 104 LEU D C 1
ATOM 12329 O O . LEU D 1 104 ? 52.730 2.133 -7.022 1.00 30.73 104 LEU D O 1
ATOM 12334 N N . ARG D 1 105 ? 52.938 -0.072 -7.464 1.00 28.60 105 ARG D N 1
ATOM 12335 C CA . ARG D 1 105 ? 53.305 -0.392 -6.085 1.00 31.18 105 ARG D CA 1
ATOM 12336 C C . ARG D 1 105 ? 54.613 0.293 -5.679 1.00 36.99 105 ARG D C 1
ATOM 12337 O O . ARG D 1 105 ? 54.694 0.889 -4.605 1.00 29.68 105 ARG D O 1
ATOM 12345 N N . LYS D 1 106 ? 55.635 0.201 -6.534 1.00 35.73 106 LYS D N 1
ATOM 12346 C CA . LYS D 1 106 ? 56.919 0.829 -6.245 1.00 28.90 106 LYS D CA 1
ATOM 12347 C C . LYS D 1 106 ? 56.749 2.334 -6.186 1.00 32.03 106 LYS D C 1
ATOM 12348 O O . LYS D 1 106 ? 57.425 2.993 -5.406 1.00 33.36 106 LYS D O 1
ATOM 12354 N N . ALA D 1 107 ? 55.846 2.878 -7.010 1.00 29.54 107 ALA D N 1
ATOM 12355 C CA . ALA D 1 107 ? 55.573 4.317 -6.990 1.00 31.10 107 ALA D CA 1
ATOM 12356 C C . ALA D 1 107 ? 55.012 4.771 -5.640 1.00 38.79 107 ALA D C 1
ATOM 12357 O O . ALA D 1 107 ? 55.339 5.849 -5.142 1.00 36.23 107 ALA D O 1
ATOM 12359 N N . GLU D 1 108 ? 54.142 3.961 -5.059 1.00 39.74 108 GLU D N 1
ATOM 12360 C CA . GLU D 1 108 ? 53.532 4.347 -3.803 1.00 42.77 108 GLU D CA 1
ATOM 12361 C C . GLU D 1 108 ? 54.626 4.555 -2.753 1.00 43.13 108 GLU D C 1
ATOM 12362 O O . GLU D 1 108 ? 54.647 5.564 -2.050 1.00 41.96 108 GLU D O 1
ATOM 12368 N N . GLU D 1 109 ? 55.563 3.622 -2.674 1.00 41.84 109 GLU D N 1
ATOM 12369 C CA . GLU D 1 109 ? 56.668 3.763 -1.727 1.00 52.36 109 GLU D CA 1
ATOM 12370 C C . GLU D 1 109 ? 57.433 5.088 -1.892 1.00 53.15 109 GLU D C 1
ATOM 12371 O O . GLU D 1 109 ? 57.895 5.656 -0.910 1.00 61.54 109 GLU D O 1
ATOM 12377 N N . LEU D 1 110 ? 57.553 5.584 -3.124 1.00 47.48 110 LEU D N 1
ATOM 12378 C CA . LEU D 1 110 ? 58.221 6.861 -3.382 1.00 47.03 110 LEU D CA 1
ATOM 12379 C C . LEU D 1 110 ? 57.322 8.018 -2.992 1.00 57.40 110 LEU D C 1
ATOM 12380 O O . LEU D 1 110 ? 57.771 8.991 -2.385 1.00 59.81 110 LEU D O 1
ATOM 12385 N N . LEU D 1 111 ? 56.052 7.918 -3.369 1.00 50.09 111 LEU D N 1
ATOM 12386 C CA . LEU D 1 111 ? 55.045 8.884 -2.957 1.00 53.32 111 LEU D CA 1
ATOM 12387 C C . LEU D 1 111 ? 54.971 9.042 -1.428 1.00 59.52 111 LEU D C 1
ATOM 12388 O O . LEU D 1 111 ? 54.769 10.152 -0.928 1.00 63.29 111 LEU D O 1
ATOM 12393 N N . ASP D 1 112 ? 55.128 7.933 -0.698 1.00 55.45 112 ASP D N 1
ATOM 12394 C CA . ASP D 1 112 ? 55.044 7.938 0.767 1.00 62.43 112 ASP D CA 1
ATOM 12395 C C . ASP D 1 112 ? 56.316 8.494 1.415 1.00 73.87 112 ASP D C 1
ATOM 12396 O O . ASP D 1 112 ? 56.456 8.460 2.639 1.00 79.92 112 ASP D O 1
ATOM 12401 N N . GLN D 1 113 ? 57.249 8.966 0.591 1.00 69.53 113 GLN D N 1
ATOM 12402 C CA . GLN D 1 113 ? 58.464 9.619 1.072 1.00 69.35 113 GLN D CA 1
ATOM 12403 C C . GLN D 1 113 ? 58.453 11.027 0.555 1.00 72.86 113 GLN D C 1
ATOM 12404 O O . GLN D 1 113 ? 59.439 11.745 0.665 1.00 85.51 113 GLN D O 1
ATOM 12410 N N . ASN D 1 114 ? 57.342 11.406 -0.055 1.00 74.33 114 ASN D N 1
ATOM 12411 C CA . ASN D 1 114 ? 57.181 12.763 -0.546 1.00 84.80 114 ASN D CA 1
ATOM 12412 C C . ASN D 1 114 ? 58.005 13.089 -1.800 1.00 80.88 114 ASN D C 1
ATOM 12413 O O . ASN D 1 114 ? 58.356 14.247 -2.036 1.00 80.59 114 ASN D O 1
ATOM 12418 N N . VAL D 1 115 ? 58.304 12.074 -2.610 1.00 71.08 115 VAL D N 1
ATOM 12419 C CA . VAL D 1 115 ? 58.796 12.325 -3.962 1.00 61.91 115 VAL D CA 1
ATOM 12420 C C . VAL D 1 115 ? 57.616 12.763 -4.819 1.00 65.34 115 VAL D C 1
ATOM 12421 O O . VAL D 1 115 ? 56.600 12.078 -4.868 1.00 74.15 115 VAL D O 1
ATOM 12425 N N . HIS D 1 116 ? 57.747 13.901 -5.490 1.00 58.31 116 HIS D N 1
ATOM 12426 C CA . HIS D 1 116 ? 56.651 14.450 -6.280 1.00 57.74 116 HIS D CA 1
ATOM 12427 C C . HIS D 1 116 ? 56.337 13.564 -7.486 1.00 63.55 116 HIS D C 1
ATOM 12428 O O . HIS D 1 116 ? 57.248 13.069 -8.151 1.00 60.25 116 HIS D O 1
ATOM 12435 N N . PRO D 1 117 ? 55.038 13.367 -7.769 1.00 63.70 117 PRO D N 1
ATOM 12436 C CA . PRO D 1 117 ? 54.543 12.566 -8.893 1.00 53.73 117 PRO D CA 1
ATOM 12437 C C . PRO D 1 117 ? 55.265 12.826 -10.221 1.00 44.18 117 PRO D C 1
ATOM 12438 O O . PRO D 1 117 ? 55.584 11.864 -10.915 1.00 39.23 117 PRO D O 1
ATOM 12442 N N . THR D 1 118 ? 55.522 14.082 -10.574 1.00 41.77 118 THR D N 1
ATOM 12443 C CA . THR D 1 118 ? 56.158 14.365 -11.862 1.00 44.59 118 THR D CA 1
ATOM 12444 C C . THR D 1 118 ? 57.583 13.837 -11.929 1.00 43.33 118 THR D C 1
ATOM 12445 O O . THR D 1 118 ? 58.092 13.575 -13.016 1.00 40.77 118 THR D O 1
ATOM 12449 N N . ILE D 1 119 ? 58.230 13.706 -10.772 1.00 43.39 119 ILE D N 1
ATOM 12450 C CA . ILE D 1 119 ? 59.580 13.158 -10.721 1.00 47.77 119 ILE D CA 1
ATOM 12451 C C . ILE D 1 119 ? 59.532 11.655 -10.932 1.00 44.07 119 ILE D C 1
ATOM 12452 O O . ILE D 1 119 ? 60.343 11.089 -11.659 1.00 41.50 119 ILE D O 1
ATOM 12457 N N . VAL D 1 120 ? 58.581 11.006 -10.272 1.00 36.95 120 VAL D N 1
ATOM 12458 C CA . VAL D 1 120 ? 58.365 9.590 -10.492 1.00 36.09 120 VAL D CA 1
ATOM 12459 C C . VAL D 1 120 ? 58.117 9.355 -11.977 1.00 37.84 120 VAL D C 1
ATOM 12460 O O . VAL D 1 120 ? 58.737 8.485 -12.594 1.00 41.50 120 VAL D O 1
ATOM 12464 N N . VAL D 1 121 ? 57.224 10.157 -12.549 1.00 31.90 121 VAL D N 1
ATOM 12465 C CA . VAL D 1 121 ? 56.914 10.063 -13.971 1.00 34.64 121 VAL D CA 1
ATOM 12466 C C . VAL D 1 121 ? 58.148 10.244 -14.840 1.00 36.87 121 VAL D C 1
ATOM 12467 O O . VAL D 1 121 ? 58.340 9.522 -15.814 1.00 37.70 121 VAL D O 1
ATOM 12471 N N . LYS D 1 122 ? 58.985 11.206 -14.474 1.00 39.71 122 LYS D N 1
ATOM 12472 C CA . LYS D 1 122 ? 60.195 11.509 -15.221 1.00 41.32 122 LYS D CA 1
ATOM 12473 C C . LYS D 1 122 ? 61.155 10.329 -15.104 1.00 38.78 122 LYS D C 1
ATOM 12474 O O . LYS D 1 122 ? 61.744 9.885 -16.090 1.00 40.04 122 LYS D O 1
ATOM 12480 N N . GLY D 1 123 ? 61.295 9.817 -13.888 1.00 36.40 123 GLY D N 1
ATOM 12481 C CA . GLY D 1 123 ? 62.134 8.662 -13.652 1.00 37.61 123 GLY D CA 1
ATOM 12482 C C . GLY D 1 123 ? 61.660 7.464 -14.449 1.00 41.22 123 GLY D C 1
ATOM 12483 O O . GLY D 1 123 ? 62.455 6.801 -15.117 1.00 38.85 123 GLY D O 1
ATOM 12484 N N . TYR D 1 124 ? 60.361 7.186 -14.395 1.00 40.33 124 TYR D N 1
ATOM 12485 C CA . TYR D 1 124 ? 59.836 6.025 -15.112 1.00 37.78 124 TYR D CA 1
ATOM 12486 C C . TYR D 1 124 ? 60.077 6.157 -16.612 1.00 38.51 124 TYR D C 1
ATOM 12487 O O . TYR D 1 124 ? 60.458 5.196 -17.270 1.00 36.90 124 TYR D O 1
ATOM 12496 N N . GLN D 1 125 ? 59.857 7.349 -17.157 1.00 40.06 125 GLN D N 1
ATOM 12497 C CA . GLN D 1 125 ? 60.002 7.521 -18.595 1.00 41.66 125 GLN D CA 1
ATOM 12498 C C . GLN D 1 125 ? 61.434 7.225 -19.039 1.00 42.52 125 GLN D C 1
ATOM 12499 O O . GLN D 1 125 ? 61.674 6.508 -20.020 1.00 43.26 125 GLN D O 1
ATOM 12505 N N . ALA D 1 126 ? 62.376 7.777 -18.292 1.00 31.57 126 ALA D N 1
ATOM 12506 C CA . ALA D 1 126 ? 63.793 7.583 -18.560 1.00 36.02 126 ALA D CA 1
ATOM 12507 C C . ALA D 1 126 ? 64.193 6.110 -18.456 1.00 42.24 126 ALA D C 1
ATOM 12508 O O . ALA D 1 126 ? 64.916 5.586 -19.312 1.00 37.82 126 ALA D O 1
ATOM 12510 N N . ALA D 1 127 ? 63.716 5.436 -17.416 1.00 34.69 127 ALA D N 1
ATOM 12511 C CA . ALA D 1 127 ? 64.043 4.034 -17.251 1.00 33.02 127 ALA D CA 1
ATOM 12512 C C . ALA D 1 127 ? 63.469 3.228 -18.405 1.00 32.26 127 ALA D C 1
ATOM 12513 O O . ALA D 1 127 ? 64.130 2.342 -18.944 1.00 36.70 127 ALA D O 1
ATOM 12515 N N . ALA D 1 128 ? 62.231 3.531 -18.782 1.00 31.28 128 ALA D N 1
ATOM 12516 C CA . ALA D 1 128 ? 61.574 2.783 -19.845 1.00 39.24 128 ALA D CA 1
ATOM 12517 C C . ALA D 1 128 ? 62.373 2.929 -21.147 1.00 43.59 128 ALA D C 1
ATOM 12518 O O . ALA D 1 128 ? 62.601 1.952 -21.875 1.00 35.82 128 ALA D O 1
ATOM 12520 N N . GLN D 1 129 ? 62.798 4.158 -21.427 1.00 37.55 129 GLN D N 1
ATOM 12521 C CA . GLN D 1 129 ? 63.546 4.451 -22.647 1.00 44.98 129 GLN D CA 1
ATOM 12522 C C . GLN D 1 129 ? 64.899 3.716 -22.661 1.00 48.02 129 GLN D C 1
ATOM 12523 O O . GLN D 1 129 ? 65.270 3.073 -23.652 1.00 41.03 129 GLN D O 1
ATOM 12529 N N . LYS D 1 130 ? 65.635 3.815 -21.562 1.00 38.15 130 LYS D N 1
ATOM 12530 C CA . LYS D 1 130 ? 66.882 3.095 -21.447 1.00 34.42 130 LYS D CA 1
ATOM 12531 C C . LYS D 1 130 ? 66.591 1.601 -21.609 1.00 41.52 130 LYS D C 1
ATOM 12532 O O . LYS D 1 130 ? 67.360 0.859 -22.232 1.00 37.20 130 LYS D O 1
ATOM 12538 N N . ALA D 1 131 ? 65.468 1.157 -21.053 1.00 39.00 131 ALA D N 1
ATOM 12539 C CA . ALA D 1 131 ? 65.119 -0.256 -21.136 1.00 35.22 131 ALA D CA 1
ATOM 12540 C C . ALA D 1 131 ? 64.916 -0.686 -22.590 1.00 37.28 131 ALA D C 1
ATOM 12541 O O . ALA D 1 131 ? 65.317 -1.787 -22.976 1.00 37.33 131 ALA D O 1
ATOM 12543 N N . GLN D 1 132 ? 64.294 0.174 -23.398 1.00 33.13 132 GLN D N 1
ATOM 12544 C CA . GLN D 1 132 ? 64.105 -0.154 -24.808 1.00 36.93 132 GLN D CA 1
ATOM 12545 C C . GLN D 1 132 ? 65.458 -0.299 -25.491 1.00 44.04 132 GLN D C 1
ATOM 12546 O O . GLN D 1 132 ? 65.641 -1.179 -26.333 1.00 42.45 132 GLN D O 1
ATOM 12552 N N . GLU D 1 133 ? 66.410 0.551 -25.107 1.00 43.18 133 GLU D N 1
ATOM 12553 C CA . GLU D 1 133 ? 67.762 0.479 -25.662 1.00 48.24 133 GLU D CA 1
ATOM 12554 C C . GLU D 1 133 ? 68.511 -0.772 -25.203 1.00 42.00 133 GLU D C 1
ATOM 12555 O O . GLU D 1 133 ? 69.237 -1.398 -25.984 1.00 38.86 133 GLU D O 1
ATOM 12561 N N . LEU D 1 134 ? 68.349 -1.142 -23.937 1.00 33.51 134 LEU D N 1
ATOM 12562 C CA . LEU D 1 134 ? 69.027 -2.343 -23.446 1.00 39.86 134 LEU D CA 1
ATOM 12563 C C . LEU D 1 134 ? 68.438 -3.593 -24.089 1.00 40.40 134 LEU D C 1
ATOM 12564 O O . LEU D 1 134 ? 69.161 -4.529 -24.442 1.00 44.86 134 LEU D O 1
ATOM 12569 N N . LEU D 1 135 ? 67.125 -3.595 -24.274 1.00 33.06 135 LEU D N 1
ATOM 12570 C CA . LEU D 1 135 ? 66.466 -4.744 -24.883 1.00 35.43 135 LEU D CA 1
ATOM 12571 C C . LEU D 1 135 ? 67.002 -5.034 -26.283 1.00 44.09 135 LEU D C 1
ATOM 12572 O O . LEU D 1 135 ? 67.095 -6.192 -26.678 1.00 45.05 135 LEU D O 1
ATOM 12577 N N . LYS D 1 136 ? 67.372 -4.002 -27.034 1.00 45.36 136 LYS D N 1
ATOM 12578 C CA . LYS D 1 136 ? 67.859 -4.253 -28.389 1.00 47.99 136 LYS D CA 1
ATOM 12579 C C . LYS D 1 136 ? 69.208 -4.969 -28.399 1.00 49.73 136 LYS D C 1
ATOM 12580 O O . LYS D 1 136 ? 69.456 -5.807 -29.255 1.00 55.12 136 LYS D O 1
ATOM 12586 N N . THR D 1 137 ? 70.079 -4.653 -27.450 1.00 45.92 137 THR D N 1
ATOM 12587 C CA . THR D 1 137 ? 71.398 -5.272 -27.444 1.00 49.96 137 THR D CA 1
ATOM 12588 C C . THR D 1 137 ? 71.338 -6.647 -26.783 1.00 54.34 137 THR D C 1
ATOM 12589 O O . THR D 1 137 ? 72.186 -7.509 -27.017 1.00 61.36 137 THR D O 1
ATOM 12593 N N . ILE D 1 138 ? 70.304 -6.844 -25.980 1.00 45.73 138 ILE D N 1
ATOM 12594 C CA . ILE D 1 138 ? 70.092 -8.093 -25.272 1.00 50.42 138 ILE D CA 1
ATOM 12595 C C . ILE D 1 138 ? 69.499 -9.183 -26.170 1.00 47.24 138 ILE D C 1
ATOM 12596 O O . ILE D 1 138 ? 69.761 -10.368 -25.960 1.00 44.41 138 ILE D O 1
ATOM 12601 N N . ALA D 1 139 ? 68.703 -8.783 -27.160 1.00 37.35 139 ALA D N 1
ATOM 12602 C CA . ALA D 1 139 ? 68.029 -9.745 -28.027 1.00 42.03 139 ALA D CA 1
ATOM 12603 C C . ALA D 1 139 ? 69.042 -10.535 -28.855 1.00 48.14 139 ALA D C 1
ATOM 12604 O O . ALA D 1 139 ? 70.201 -10.143 -28.963 1.00 56.07 139 ALA D O 1
ATOM 12606 N N . CYS D 1 140 ? 68.607 -11.660 -29.409 1.00 45.59 140 CYS D N 1
ATOM 12607 C CA . CYS D 1 140 ? 69.447 -12.449 -30.305 1.00 52.69 140 CYS D CA 1
ATOM 12608 C C . CYS D 1 140 ? 68.822 -12.359 -31.684 1.00 48.29 140 CYS D C 1
ATOM 12609 O O . CYS D 1 140 ? 67.605 -12.205 -31.804 1.00 45.67 140 CYS D O 1
ATOM 12612 N N . GLU D 1 141 ? 69.653 -12.430 -32.719 1.00 52.72 141 GLU D N 1
ATOM 12613 C CA . GLU D 1 141 ? 69.164 -12.440 -34.095 1.00 55.85 141 GLU D CA 1
ATOM 12614 C C . GLU D 1 141 ? 68.658 -13.822 -34.494 1.00 53.89 141 GLU D C 1
ATOM 12615 O O . GLU D 1 141 ? 69.234 -14.844 -34.121 1.00 50.24 141 GLU D O 1
ATOM 12621 N N . VAL D 1 142 ? 67.575 -13.844 -35.257 1.00 49.55 142 VAL D N 1
ATOM 12622 C CA . VAL D 1 142 ? 66.985 -15.092 -35.699 1.00 57.60 142 VAL D CA 1
ATOM 12623 C C . VAL D 1 142 ? 66.510 -14.972 -37.149 1.00 59.16 142 VAL D C 1
ATOM 12624 O O . VAL D 1 142 ? 66.114 -13.894 -37.593 1.00 59.05 142 VAL D O 1
ATOM 12628 N N . GLY D 1 143 ? 66.554 -16.079 -37.884 1.00 58.19 143 GLY D N 1
ATOM 12629 C CA . GLY D 1 143 ? 66.101 -16.085 -39.260 1.00 56.98 143 GLY D CA 1
ATOM 12630 C C . GLY D 1 143 ? 64.649 -16.485 -39.390 1.00 61.03 143 GLY D C 1
ATOM 12631 O O . GLY D 1 143 ? 64.185 -17.408 -38.720 1.00 63.63 143 GLY D O 1
ATOM 12632 N N . ALA D 1 144 ? 63.932 -15.794 -40.268 1.00 60.96 144 ALA D N 1
ATOM 12633 C CA . ALA D 1 144 ? 62.501 -16.029 -40.457 1.00 60.22 144 ALA D CA 1
ATOM 12634 C C . ALA D 1 144 ? 62.174 -17.467 -40.855 1.00 63.03 144 ALA D C 1
ATOM 12635 O O . ALA D 1 144 ? 61.058 -17.944 -40.647 1.00 64.21 144 ALA D O 1
ATOM 12637 N N . GLN D 1 145 ? 63.147 -18.153 -41.438 1.00 64.34 145 GLN D N 1
ATOM 12638 C CA . GLN D 1 145 ? 62.911 -19.478 -41.995 1.00 65.72 145 GLN D CA 1
ATOM 12639 C C . GLN D 1 145 ? 63.562 -20.559 -41.134 1.00 60.91 145 GLN D C 1
ATOM 12640 O O . GLN D 1 145 ? 63.640 -21.718 -41.527 1.00 67.31 145 GLN D O 1
ATOM 12646 N N . ASP D 1 146 ? 64.018 -20.160 -39.951 1.00 57.01 146 ASP D N 1
ATOM 12647 C CA . ASP D 1 146 ? 64.642 -21.067 -39.002 1.00 50.07 146 ASP D CA 1
ATOM 12648 C C . ASP D 1 146 ? 63.554 -21.775 -38.201 1.00 48.36 146 ASP D C 1
ATOM 12649 O O . ASP D 1 146 ? 63.100 -21.268 -37.173 1.00 44.02 146 ASP D O 1
ATOM 12654 N N . LYS D 1 147 ? 63.140 -22.947 -38.679 1.00 47.51 147 LYS D N 1
ATOM 12655 C CA . LYS D 1 147 ? 62.039 -23.680 -38.070 1.00 53.66 147 LYS D CA 1
ATOM 12656 C C . LYS D 1 147 ? 62.310 -24.112 -36.630 1.00 52.20 147 LYS D C 1
ATOM 12657 O O . LYS D 1 147 ? 61.416 -24.049 -35.789 1.00 53.53 147 LYS D O 1
ATOM 12663 N N . GLU D 1 148 ? 63.529 -24.574 -36.357 1.00 58.56 148 GLU D N 1
ATOM 12664 C CA . GLU D 1 148 ? 63.896 -25.055 -35.021 1.00 64.83 148 GLU D CA 1
ATOM 12665 C C . GLU D 1 148 ? 63.639 -23.981 -33.975 1.00 55.08 148 GLU D C 1
ATOM 12666 O O . GLU D 1 148 ? 63.143 -24.252 -32.885 1.00 44.56 148 GLU D O 1
ATOM 12672 N N . ILE D 1 149 ? 63.991 -22.754 -34.317 1.00 50.39 149 ILE D N 1
ATOM 12673 C CA . ILE D 1 149 ? 63.865 -21.668 -33.377 1.00 50.26 149 ILE D CA 1
ATOM 12674 C C . ILE D 1 149 ? 62.398 -21.233 -33.275 1.00 48.75 149 ILE D C 1
ATOM 12675 O O . ILE D 1 149 ? 61.879 -21.047 -32.179 1.00 48.65 149 ILE D O 1
ATOM 12680 N N . LEU D 1 150 ? 61.720 -21.107 -34.411 1.00 42.43 150 LEU D N 1
ATOM 12681 C CA . LEU D 1 150 ? 60.292 -20.810 -34.402 1.00 42.75 150 LEU D CA 1
ATOM 12682 C C . LEU D 1 150 ? 59.519 -21.837 -33.561 1.00 44.23 150 LEU D C 1
ATOM 12683 O O . LEU D 1 150 ? 58.584 -21.493 -32.846 1.00 43.90 150 LEU D O 1
ATOM 12688 N N . THR D 1 151 ? 59.924 -23.097 -33.646 1.00 40.38 151 THR D N 1
ATOM 12689 C CA . THR D 1 151 ? 59.271 -24.157 -32.895 1.00 39.74 151 THR D CA 1
ATOM 12690 C C . THR D 1 151 ? 59.509 -24.053 -31.385 1.00 40.45 151 THR D C 1
ATOM 12691 O O . THR D 1 151 ? 58.613 -24.341 -30.586 1.00 36.89 151 THR D O 1
ATOM 12695 N N . LYS D 1 152 ? 60.702 -23.628 -30.990 1.00 39.43 152 LYS D N 1
ATOM 12696 C CA . LYS D 1 152 ? 60.958 -23.358 -29.581 1.00 37.27 152 LYS D CA 1
ATOM 12697 C C . LYS D 1 152 ? 60.103 -22.177 -29.132 1.00 34.81 152 LYS D C 1
ATOM 12698 O O . LYS D 1 152 ? 59.574 -22.174 -28.019 1.00 40.14 152 LYS D O 1
ATOM 12704 N N . ILE D 1 153 ? 59.958 -21.190 -30.012 1.00 36.88 153 ILE D N 1
ATOM 12705 C CA . ILE D 1 153 ? 59.079 -20.056 -29.751 1.00 43.45 153 ILE D CA 1
ATOM 12706 C C . ILE D 1 153 ? 57.642 -20.523 -29.511 1.00 37.10 153 ILE D C 1
ATOM 12707 O O . ILE D 1 153 ? 57.009 -20.132 -28.524 1.00 34.57 153 ILE D O 1
ATOM 12712 N N . ALA D 1 154 ? 57.122 -21.367 -30.397 1.00 35.08 154 ALA D N 1
ATOM 12713 C CA . ALA D 1 154 ? 55.767 -21.870 -30.196 1.00 38.25 154 ALA D CA 1
ATOM 12714 C C . ALA D 1 154 ? 55.668 -22.722 -28.925 1.00 40.15 154 ALA D C 1
ATOM 12715 O O . ALA D 1 154 ? 54.781 -22.512 -28.083 1.00 40.69 154 ALA D O 1
ATOM 12717 N N . MET D 1 155 ? 56.587 -23.671 -28.776 1.00 42.74 155 MET D N 1
ATOM 12718 C CA . MET D 1 155 ? 56.602 -24.523 -27.593 1.00 36.01 155 MET D CA 1
ATOM 12719 C C . MET D 1 155 ? 56.630 -23.688 -26.306 1.00 44.49 155 MET D C 1
ATOM 12720 O O . MET D 1 155 ? 55.860 -23.951 -25.380 1.00 35.23 155 MET D O 1
ATOM 12725 N N . THR D 1 156 ? 57.509 -22.687 -26.245 1.00 38.27 156 THR D N 1
ATOM 12726 C CA . THR D 1 156 ? 57.602 -21.858 -25.046 1.00 34.80 156 THR D CA 1
ATOM 12727 C C . THR D 1 156 ? 56.278 -21.125 -24.761 1.00 33.31 156 THR D C 1
ATOM 12728 O O . THR D 1 156 ? 55.819 -21.094 -23.623 1.00 32.26 156 THR D O 1
ATOM 12732 N N . SER D 1 157 ? 55.656 -20.569 -25.796 1.00 35.46 157 SER D N 1
ATOM 12733 C CA . SER D 1 157 ? 54.378 -19.879 -25.621 1.00 32.01 157 SER D CA 1
ATOM 12734 C C . SER D 1 157 ? 53.320 -20.812 -25.039 1.00 31.95 157 SER D C 1
ATOM 12735 O O . SER D 1 157 ? 52.661 -20.497 -24.039 1.00 30.04 157 SER D O 1
ATOM 12738 N N . ILE D 1 158 ? 53.127 -21.950 -25.683 1.00 32.95 158 ILE D N 1
ATOM 12739 C CA . ILE D 1 158 ? 52.110 -22.889 -25.221 1.00 34.71 158 ILE D CA 1
ATOM 12740 C C . ILE D 1 158 ? 52.356 -23.328 -23.777 1.00 34.69 158 ILE D C 1
ATOM 12741 O O . ILE D 1 158 ? 51.413 -23.511 -23.013 1.00 35.95 158 ILE D O 1
ATOM 12746 N N . THR D 1 159 ? 53.622 -23.475 -23.402 1.00 35.30 159 THR D N 1
ATOM 12747 C CA . THR D 1 159 ? 53.963 -23.924 -22.057 1.00 42.30 159 THR D CA 1
ATOM 12748 C C . THR D 1 159 ? 53.573 -22.873 -21.024 1.00 42.16 159 THR D C 1
ATOM 12749 O O . THR D 1 159 ? 53.319 -23.206 -19.864 1.00 36.52 159 THR D O 1
ATOM 12753 N N . GLY D 1 160 ? 53.516 -21.611 -21.453 1.00 30.42 160 GLY D N 1
ATOM 12754 C CA . GLY D 1 160 ? 53.024 -20.532 -20.603 1.00 28.24 160 GLY D CA 1
ATOM 12755 C C . GLY D 1 160 ? 51.651 -20.861 -20.028 1.00 36.51 160 GLY D C 1
ATOM 12756 O O . GLY D 1 160 ? 51.297 -20.433 -18.925 1.00 33.70 160 GLY D O 1
ATOM 12757 N N . LYS D 1 161 ? 50.872 -21.635 -20.780 1.00 34.50 161 LYS D N 1
ATOM 12758 C CA . LYS D 1 161 ? 49.561 -22.073 -20.310 1.00 31.72 161 LYS D CA 1
ATOM 12759 C C . LYS D 1 161 ? 49.530 -23.497 -19.738 1.00 36.66 161 LYS D C 1
ATOM 12760 O O . LYS D 1 161 ? 48.456 -24.087 -19.614 1.00 48.50 161 LYS D O 1
ATOM 12766 N N . GLY D 1 162 ? 50.696 -24.041 -19.388 1.00 35.87 162 GLY D N 1
ATOM 12767 C CA . GLY D 1 162 ? 50.797 -25.373 -18.798 1.00 39.43 162 GLY D CA 1
ATOM 12768 C C . GLY D 1 162 ? 51.615 -26.360 -19.624 1.00 47.18 162 GLY D C 1
ATOM 12769 O O . GLY D 1 162 ? 51.389 -26.529 -20.823 1.00 43.60 162 GLY D O 1
ATOM 12770 N N . ALA D 1 163 ? 52.563 -27.038 -18.986 1.00 52.98 163 ALA D N 1
ATOM 12771 C CA . ALA D 1 163 ? 53.402 -28.002 -19.699 1.00 58.31 163 ALA D CA 1
ATOM 12772 C C . ALA D 1 163 ? 52.591 -29.054 -20.470 1.00 58.79 163 ALA D C 1
ATOM 12773 O O . ALA D 1 163 ? 53.005 -29.498 -21.550 1.00 54.53 163 ALA D O 1
ATOM 12775 N N . GLU D 1 164 ? 51.440 -29.440 -19.913 1.00 53.44 164 GLU D N 1
ATOM 12776 C CA . GLU D 1 164 ? 50.618 -30.511 -20.485 1.00 56.76 164 GLU D CA 1
ATOM 12777 C C . GLU D 1 164 ? 49.980 -30.130 -21.829 1.00 51.65 164 GLU D C 1
ATOM 12778 O O . GLU D 1 164 ? 49.441 -30.976 -22.550 1.00 52.17 164 GLU D O 1
ATOM 12784 N N . LYS D 1 165 ? 50.041 -28.852 -22.166 1.00 41.08 165 LYS D N 1
ATOM 12785 C CA . LYS D 1 165 ? 49.479 -28.395 -23.429 1.00 49.30 165 LYS D CA 1
ATOM 12786 C C . LYS D 1 165 ? 50.548 -28.434 -24.499 1.00 45.05 165 LYS D C 1
ATOM 12787 O O . LYS D 1 165 ? 50.250 -28.455 -25.696 1.00 48.10 165 LYS D O 1
ATOM 12793 N N . ALA D 1 166 ? 51.798 -28.455 -24.050 1.00 38.55 166 ALA D N 1
ATOM 12794 C CA . ALA D 1 166 ? 52.926 -28.208 -24.934 1.00 50.24 166 ALA D CA 1
ATOM 12795 C C . ALA D 1 166 ? 53.395 -29.489 -25.632 1.00 58.21 166 ALA D C 1
ATOM 12796 O O . ALA D 1 166 ? 54.264 -30.207 -25.128 1.00 59.36 166 ALA D O 1
ATOM 12798 N N . LYS D 1 167 ? 52.784 -29.766 -26.785 1.00 54.94 167 LYS D N 1
ATOM 12799 C CA . LYS D 1 167 ? 53.101 -30.936 -27.592 1.00 55.31 167 LYS D CA 1
ATOM 12800 C C . LYS D 1 167 ? 53.898 -30.516 -28.816 1.00 47.93 167 LYS D C 1
ATOM 12801 O O . LYS D 1 167 ? 53.515 -29.597 -29.531 1.00 43.56 167 LYS D O 1
ATOM 12807 N N . GLU D 1 168 ? 55.017 -31.184 -29.046 1.00 51.07 168 GLU D N 1
ATOM 12808 C CA . GLU D 1 168 ? 55.850 -30.883 -30.203 1.00 54.54 168 GLU D CA 1
ATOM 12809 C C . GLU D 1 168 ? 55.035 -30.825 -31.487 1.00 46.97 168 GLU D C 1
ATOM 12810 O O . GLU D 1 168 ? 55.176 -29.907 -32.290 1.00 48.57 168 GLU D O 1
ATOM 12816 N N . LYS D 1 169 ? 54.186 -31.823 -31.675 1.00 43.45 169 LYS D N 1
ATOM 12817 C CA . LYS D 1 169 ? 53.403 -31.922 -32.892 1.00 50.41 169 LYS D CA 1
ATOM 12818 C C . LYS D 1 169 ? 52.571 -30.659 -33.093 1.00 46.55 169 LYS D C 1
ATOM 12819 O O . LYS D 1 169 ? 52.536 -30.096 -34.184 1.00 46.13 169 LYS D O 1
ATOM 12825 N N . LEU D 1 170 ? 51.906 -30.217 -32.028 1.00 41.13 170 LEU D N 1
ATOM 12826 C CA . LEU D 1 170 ? 51.102 -29.002 -32.071 1.00 44.27 170 LEU D CA 1
ATOM 12827 C C . LEU D 1 170 ? 51.941 -27.775 -32.443 1.00 41.37 170 LEU D C 1
ATOM 12828 O O . LEU D 1 170 ? 51.563 -26.990 -33.314 1.00 42.39 170 LEU D O 1
ATOM 12833 N N . ALA D 1 171 ? 53.079 -27.610 -31.778 1.00 40.23 171 ALA D N 1
ATOM 12834 C CA . ALA D 1 171 ? 53.968 -26.477 -32.050 1.00 42.51 171 ALA D CA 1
ATOM 12835 C C . ALA D 1 171 ? 54.457 -26.435 -33.507 1.00 43.91 171 ALA D C 1
ATOM 12836 O O . ALA D 1 171 ? 54.429 -25.385 -34.152 1.00 38.45 171 ALA D O 1
ATOM 12838 N N . GLU D 1 172 ? 54.910 -27.578 -34.018 1.00 39.19 172 GLU D N 1
ATOM 12839 C CA . GLU D 1 172 ? 55.371 -27.674 -35.413 1.00 44.81 172 GLU D CA 1
ATOM 12840 C C . GLU D 1 172 ? 54.261 -27.311 -36.396 1.00 45.77 172 GLU D C 1
ATOM 12841 O O . GLU D 1 172 ? 54.472 -26.535 -37.322 1.00 52.56 172 GLU D O 1
ATOM 12847 N N . ILE D 1 173 ? 53.079 -27.883 -36.182 1.00 41.65 173 ILE D N 1
ATOM 12848 C CA . ILE D 1 173 ? 51.886 -27.539 -36.943 1.00 40.14 173 ILE D CA 1
ATOM 12849 C C . ILE D 1 173 ? 51.671 -26.025 -36.954 1.00 42.28 173 ILE D C 1
ATOM 12850 O O . ILE D 1 173 ? 51.431 -25.415 -38.000 1.00 42.27 173 ILE D O 1
ATOM 12855 N N . ILE D 1 174 ? 51.771 -25.412 -35.781 1.00 38.90 174 ILE D N 1
ATOM 12856 C CA . ILE D 1 174 ? 51.552 -23.974 -35.677 1.00 35.99 174 ILE D CA 1
ATOM 12857 C C . ILE D 1 174 ? 52.570 -23.208 -36.509 1.00 39.71 174 ILE D C 1
ATOM 12858 O O . ILE D 1 174 ? 52.216 -22.286 -37.248 1.00 40.20 174 ILE D O 1
ATOM 12863 N N . VAL D 1 175 ? 53.833 -23.603 -36.395 1.00 34.41 175 VAL D N 1
ATOM 12864 C CA . VAL D 1 175 ? 54.880 -22.994 -37.194 1.00 37.95 175 VAL D CA 1
ATOM 12865 C C . VAL D 1 175 ? 54.610 -23.195 -38.694 1.00 39.75 175 VAL D C 1
ATOM 12866 O O . VAL D 1 175 ? 54.800 -22.283 -39.485 1.00 41.26 175 VAL D O 1
ATOM 12870 N N . GLU D 1 176 ? 54.153 -24.376 -39.087 1.00 36.49 176 GLU D N 1
ATOM 12871 C CA . GLU D 1 176 ? 53.821 -24.591 -40.497 1.00 44.55 176 GLU D CA 1
ATOM 12872 C C . GLU D 1 176 ? 52.694 -23.664 -40.910 1.00 45.24 176 GLU D C 1
ATOM 12873 O O . GLU D 1 176 ? 52.713 -23.103 -41.998 1.00 48.78 176 GLU D O 1
ATOM 12879 N N . ALA D 1 177 ? 51.715 -23.499 -40.026 1.00 35.51 177 ALA D N 1
ATOM 12880 C CA . ALA D 1 177 ? 50.565 -22.653 -40.319 1.00 41.70 177 ALA D CA 1
ATOM 12881 C C . ALA D 1 177 ? 50.970 -21.194 -40.573 1.00 44.14 177 ALA D C 1
ATOM 12882 O O . ALA D 1 177 ? 50.559 -20.596 -41.563 1.00 43.84 177 ALA D O 1
ATOM 12884 N N . VAL D 1 178 ? 51.782 -20.629 -39.688 1.00 39.90 178 VAL D N 1
ATOM 12885 C CA . VAL D 1 178 ? 52.172 -19.222 -39.821 1.00 42.93 178 VAL D CA 1
ATOM 12886 C C . VAL D 1 178 ? 53.117 -18.988 -41.014 1.00 43.65 178 VAL D C 1
ATOM 12887 O O . VAL D 1 178 ? 52.955 -18.037 -41.767 1.00 41.00 178 VAL D O 1
ATOM 12891 N N . SER D 1 179 ? 54.109 -19.859 -41.165 1.00 46.61 179 SER D N 1
ATOM 12892 C CA . SER D 1 179 ? 55.012 -19.821 -42.308 1.00 50.38 179 SER D CA 1
ATOM 12893 C C . SER D 1 179 ? 54.235 -19.770 -43.622 1.00 52.08 179 SER D C 1
ATOM 12894 O O . SER D 1 179 ? 54.654 -19.115 -44.564 1.00 48.05 179 SER D O 1
ATOM 12897 N N . ALA D 1 180 ? 53.098 -20.457 -43.670 1.00 50.47 180 ALA D N 1
ATOM 12898 C CA . ALA D 1 180 ? 52.317 -20.560 -44.898 1.00 52.54 180 ALA D CA 1
ATOM 12899 C C . ALA D 1 180 ? 51.633 -19.255 -45.319 1.00 54.64 180 ALA D C 1
ATOM 12900 O O . ALA D 1 180 ? 51.379 -19.039 -46.507 1.00 45.68 180 ALA D O 1
ATOM 12902 N N . VAL D 1 181 ? 51.337 -18.376 -44.364 1.00 54.50 181 VAL D N 1
ATOM 12903 C CA . VAL D 1 181 ? 50.604 -17.156 -44.708 1.00 49.19 181 VAL D CA 1
ATOM 12904 C C . VAL D 1 181 ? 51.474 -15.905 -44.757 1.00 51.23 181 VAL D C 1
ATOM 12905 O O . VAL D 1 181 ? 50.987 -14.823 -45.088 1.00 48.58 181 VAL D O 1
ATOM 12909 N N . VAL D 1 182 ? 52.756 -16.051 -44.430 1.00 52.90 182 VAL D N 1
ATOM 12910 C CA . VAL D 1 182 ? 53.690 -14.935 -44.528 1.00 53.64 182 VAL D CA 1
ATOM 12911 C C . VAL D 1 182 ? 53.569 -14.334 -45.929 1.00 54.97 182 VAL D C 1
ATOM 12912 O O . VAL D 1 182 ? 53.648 -15.049 -46.928 1.00 53.98 182 VAL D O 1
ATOM 12916 N N . ASP D 1 183 ? 53.350 -13.031 -46.010 1.00 53.74 183 ASP D N 1
ATOM 12917 C CA . ASP D 1 183 ? 53.139 -12.407 -47.313 1.00 61.79 183 ASP D CA 1
ATOM 12918 C C . ASP D 1 183 ? 54.480 -12.044 -47.970 1.00 66.73 183 ASP D C 1
ATOM 12919 O O . ASP D 1 183 ? 55.543 -12.275 -47.391 1.00 62.14 183 ASP D O 1
ATOM 12924 N N . ASP D 1 184 ? 54.439 -11.511 -49.186 1.00 80.02 184 ASP D N 1
ATOM 12925 C CA . ASP D 1 184 ? 55.679 -11.257 -49.925 1.00 87.80 184 ASP D CA 1
ATOM 12926 C C . ASP D 1 184 ? 56.556 -10.182 -49.269 1.00 78.58 184 ASP D C 1
ATOM 12927 O O . ASP D 1 184 ? 57.728 -10.025 -49.607 1.00 75.39 184 ASP D O 1
ATOM 12932 N N . GLU D 1 185 ? 55.988 -9.464 -48.310 1.00 75.19 185 GLU D N 1
ATOM 12933 C CA . GLU D 1 185 ? 56.734 -8.442 -47.593 1.00 75.42 185 GLU D CA 1
ATOM 12934 C C . GLU D 1 185 ? 57.224 -8.932 -46.230 1.00 70.00 185 GLU D C 1
ATOM 12935 O O . GLU D 1 185 ? 57.830 -8.175 -45.470 1.00 68.60 185 GLU D O 1
ATOM 12941 N N . GLY D 1 186 ? 56.970 -10.205 -45.935 1.00 63.32 186 GLY D N 1
ATOM 12942 C CA . GLY D 1 186 ? 57.448 -10.822 -44.708 1.00 62.70 186 GLY D CA 1
ATOM 12943 C C . GLY D 1 186 ? 56.596 -10.498 -43.494 1.00 53.13 186 GLY D C 1
ATOM 12944 O O . GLY D 1 186 ? 57.037 -10.665 -42.357 1.00 58.62 186 GLY D O 1
ATOM 12945 N N . LYS D 1 187 ? 55.382 -10.017 -43.741 1.00 48.63 187 LYS D N 1
ATOM 12946 C CA . LYS D 1 187 ? 54.419 -9.742 -42.681 1.00 43.54 187 LYS D CA 1
ATOM 12947 C C . LYS D 1 187 ? 53.467 -10.917 -42.443 1.00 44.93 187 LYS D C 1
ATOM 12948 O O . LYS D 1 187 ? 53.114 -11.665 -43.375 1.00 40.66 187 LYS D O 1
ATOM 12954 N N . VAL D 1 188 ? 53.046 -11.068 -41.190 1.00 46.27 188 VAL D N 1
ATOM 12955 C CA . VAL D 1 188 ? 52.139 -12.150 -40.823 1.00 46.87 188 VAL D CA 1
ATOM 12956 C C . VAL D 1 188 ? 50.817 -11.606 -40.344 1.00 47.34 188 VAL D C 1
ATOM 12957 O O . VAL D 1 188 ? 50.751 -10.925 -39.324 1.00 47.63 188 VAL D O 1
ATOM 12961 N N . ASP D 1 189 ? 49.758 -11.907 -41.081 1.00 45.98 189 ASP D N 1
ATOM 12962 C CA . ASP D 1 189 ? 48.423 -11.491 -40.666 1.00 50.98 189 ASP D CA 1
ATOM 12963 C C . ASP D 1 189 ? 47.687 -12.639 -39.982 1.00 42.84 189 ASP D C 1
ATOM 12964 O O . ASP D 1 189 ? 47.251 -13.569 -40.648 1.00 42.13 189 ASP D O 1
ATOM 12969 N N . LYS D 1 190 ? 47.553 -12.549 -38.659 1.00 47.46 190 LYS D N 1
ATOM 12970 C CA . LYS D 1 190 ? 46.912 -13.578 -37.836 1.00 52.74 190 LYS D CA 1
ATOM 12971 C C . LYS D 1 190 ? 45.585 -14.069 -38.404 1.00 51.97 190 LYS D C 1
ATOM 12972 O O . LYS D 1 190 ? 45.298 -15.261 -38.357 1.00 41.57 190 LYS D O 1
ATOM 12978 N N . ASP D 1 191 ? 44.784 -13.143 -38.929 1.00 50.48 191 ASP D N 1
ATOM 12979 C CA . ASP D 1 191 ? 43.446 -13.459 -39.429 1.00 53.18 191 ASP D CA 1
ATOM 12980 C C . ASP D 1 191 ? 43.456 -14.431 -40.598 1.00 49.96 191 ASP D C 1
ATOM 12981 O O . ASP D 1 191 ? 42.420 -15.012 -40.938 1.00 51.36 191 ASP D O 1
ATOM 12986 N N . LEU D 1 192 ? 44.616 -14.598 -41.224 1.00 43.75 192 LEU D N 1
ATOM 12987 C CA . LEU D 1 192 ? 44.726 -15.504 -42.362 1.00 45.61 192 LEU D CA 1
ATOM 12988 C C . LEU D 1 192 ? 44.772 -16.954 -41.921 1.00 49.56 192 LEU D C 1
ATOM 12989 O O . LEU D 1 192 ? 44.512 -17.853 -42.714 1.00 55.31 192 LEU D O 1
ATOM 12994 N N . ILE D 1 193 ? 45.120 -17.177 -40.659 1.00 48.46 193 ILE D N 1
ATOM 12995 C CA . ILE D 1 193 ? 45.041 -18.510 -40.082 1.00 49.43 193 ILE D CA 1
ATOM 12996 C C . ILE D 1 193 ? 43.674 -18.725 -39.446 1.00 48.62 193 ILE D C 1
ATOM 12997 O O . ILE D 1 193 ? 43.399 -18.268 -38.336 1.00 48.20 193 ILE D O 1
ATOM 13002 N N . LYS D 1 194 ? 42.806 -19.411 -40.171 1.00 41.86 194 LYS D N 1
ATOM 13003 C CA . LYS D 1 194 ? 41.453 -19.613 -39.698 1.00 45.88 194 LYS D CA 1
ATOM 13004 C C . LYS D 1 194 ? 41.439 -20.663 -38.584 1.00 44.67 194 LYS D C 1
ATOM 13005 O O . LYS D 1 194 ? 42.119 -21.686 -38.671 1.00 40.34 194 LYS D O 1
ATOM 13011 N N . ILE D 1 195 ? 40.674 -20.392 -37.535 1.00 37.50 195 ILE D N 1
ATOM 13012 C CA . ILE D 1 195 ? 40.511 -21.340 -36.441 1.00 43.50 195 ILE D CA 1
ATOM 13013 C C . ILE D 1 195 ? 39.138 -21.994 -36.499 1.00 43.04 195 ILE D C 1
ATOM 13014 O O . ILE D 1 195 ? 38.124 -21.307 -36.460 1.00 48.11 195 ILE D O 1
ATOM 13019 N N . GLU D 1 196 ? 39.106 -23.318 -36.610 1.00 33.60 196 GLU D N 1
ATOM 13020 C CA . GLU D 1 196 ? 37.852 -24.050 -36.515 1.00 40.80 196 GLU D CA 1
ATOM 13021 C C . GLU D 1 196 ? 37.879 -24.944 -35.275 1.00 41.54 196 GLU D C 1
ATOM 13022 O O . GLU D 1 196 ? 38.906 -25.550 -34.953 1.00 45.83 196 GLU D O 1
ATOM 13028 N N . LYS D 1 197 ? 36.747 -25.041 -34.588 1.00 36.29 197 LYS D N 1
ATOM 13029 C CA . LYS D 1 197 ? 36.700 -25.800 -33.334 1.00 37.68 197 LYS D CA 1
ATOM 13030 C C . LYS D 1 197 ? 35.651 -26.904 -33.379 1.00 38.24 197 LYS D C 1
ATOM 13031 O O . LYS D 1 197 ? 34.466 -26.641 -33.573 1.00 47.49 197 LYS D O 1
ATOM 13037 N N . LYS D 1 198 ? 36.097 -28.142 -33.198 1.00 36.41 198 LYS D N 1
ATOM 13038 C CA . LYS D 1 198 ? 35.212 -29.292 -33.333 1.00 37.88 198 LYS D CA 1
ATOM 13039 C C . LYS D 1 198 ? 35.564 -30.404 -32.349 1.00 37.35 198 LYS D C 1
ATOM 13040 O O . LYS D 1 198 ? 36.692 -30.900 -32.321 1.00 35.18 198 LYS D O 1
ATOM 13046 N N . SER D 1 199 ? 34.595 -30.797 -31.533 1.00 40.98 199 SER D N 1
ATOM 13047 C CA . SER D 1 199 ? 34.836 -31.855 -30.570 1.00 39.23 199 SER D CA 1
ATOM 13048 C C . SER D 1 199 ? 35.236 -33.124 -31.309 1.00 41.32 199 SER D C 1
ATOM 13049 O O . SER D 1 199 ? 34.991 -33.265 -32.505 1.00 37.35 199 SER D O 1
ATOM 13052 N N . GLY D 1 200 ? 35.886 -34.027 -30.592 1.00 43.55 200 GLY D N 1
ATOM 13053 C CA . GLY D 1 200 ? 36.415 -35.237 -31.187 1.00 39.17 200 GLY D CA 1
ATOM 13054 C C . GLY D 1 200 ? 37.031 -36.160 -30.147 1.00 41.71 200 GLY D C 1
ATOM 13055 O O . GLY D 1 200 ? 36.748 -36.070 -28.945 1.00 45.39 200 GLY D O 1
ATOM 13056 N N . ALA D 1 201 ? 37.888 -37.051 -30.627 1.00 35.68 201 ALA D N 1
ATOM 13057 C CA . ALA D 1 201 ? 38.478 -38.100 -29.821 1.00 37.22 201 ALA D CA 1
ATOM 13058 C C . ALA D 1 201 ? 39.506 -37.555 -28.844 1.00 34.07 201 ALA D C 1
ATOM 13059 O O . ALA D 1 201 ? 39.654 -38.072 -27.735 1.00 34.57 201 ALA D O 1
ATOM 13061 N N . SER D 1 202 ? 40.223 -36.520 -29.265 1.00 35.38 202 SER D N 1
ATOM 13062 C CA . SER D 1 202 ? 41.360 -36.047 -28.498 1.00 32.59 202 SER D CA 1
ATOM 13063 C C . SER D 1 202 ? 41.866 -34.682 -28.966 1.00 35.35 202 SER D C 1
ATOM 13064 O O . SER D 1 202 ? 41.726 -34.320 -30.133 1.00 38.30 202 SER D O 1
ATOM 13067 N N . ILE D 1 203 ? 42.472 -33.943 -28.040 1.00 30.91 203 ILE D N 1
ATOM 13068 C CA . ILE D 1 203 ? 43.183 -32.715 -28.364 1.00 30.77 203 ILE D CA 1
ATOM 13069 C C . ILE D 1 203 ? 44.271 -32.958 -29.408 1.00 36.84 203 ILE D C 1
ATOM 13070 O O . ILE D 1 203 ? 44.574 -32.084 -30.216 1.00 41.73 203 ILE D O 1
ATOM 13075 N N . ASP D 1 204 ? 44.842 -34.157 -29.397 1.00 31.61 204 ASP D N 1
ATOM 13076 C CA . ASP D 1 204 ? 45.952 -34.483 -30.279 1.00 37.69 204 ASP D CA 1
ATOM 13077 C C . ASP D 1 204 ? 45.503 -34.607 -31.726 1.00 45.77 204 ASP D C 1
ATOM 13078 O O . ASP D 1 204 ? 46.328 -34.619 -32.628 1.00 53.73 204 ASP D O 1
ATOM 13083 N N . ASP D 1 205 ? 44.199 -34.698 -31.948 1.00 44.61 205 ASP D N 1
ATOM 13084 C CA . ASP D 1 205 ? 43.670 -34.764 -33.311 1.00 36.38 205 ASP D CA 1
ATOM 13085 C C . ASP D 1 205 ? 43.662 -33.420 -34.045 1.00 43.19 205 ASP D C 1
ATOM 13086 O O . ASP D 1 205 ? 43.296 -33.362 -35.223 1.00 39.15 205 ASP D O 1
ATOM 13091 N N . THR D 1 206 ? 44.009 -32.342 -33.340 1.00 36.06 206 THR D N 1
ATOM 13092 C CA . THR D 1 206 ? 44.127 -31.022 -33.960 1.00 34.75 206 THR D CA 1
ATOM 13093 C C . THR D 1 206 ? 45.041 -31.122 -35.190 1.00 43.97 206 THR D C 1
ATOM 13094 O O . THR D 1 206 ? 46.045 -31.841 -35.174 1.00 41.28 206 THR D O 1
ATOM 13098 N N . GLU D 1 207 ? 44.669 -30.435 -36.267 1.00 40.07 207 GLU D N 1
ATOM 13099 C CA . GLU D 1 207 ? 45.413 -30.547 -37.520 1.00 42.90 207 GLU D CA 1
ATOM 13100 C C . GLU D 1 207 ? 45.451 -29.241 -38.293 1.00 44.36 207 GLU D C 1
ATOM 13101 O O . GLU D 1 207 ? 44.631 -28.342 -38.074 1.00 37.58 207 GLU D O 1
ATOM 13107 N N . LEU D 1 208 ? 46.417 -29.153 -39.202 1.00 49.00 208 LEU D N 1
ATOM 13108 C CA . LEU D 1 208 ? 46.522 -28.010 -40.090 1.00 46.58 208 LEU D CA 1
ATOM 13109 C C . LEU D 1 208 ? 45.918 -28.391 -41.410 1.00 40.83 208 LEU D C 1
ATOM 13110 O O . LEU D 1 208 ? 46.303 -29.388 -42.010 1.00 40.34 208 LEU D O 1
ATOM 13115 N N . ILE D 1 209 ? 44.963 -27.602 -41.867 1.00 41.63 209 ILE D N 1
ATOM 13116 C CA . ILE D 1 209 ? 44.448 -27.790 -43.215 1.00 51.44 209 ILE D CA 1
ATOM 13117 C C . ILE D 1 209 ? 45.018 -26.714 -44.147 1.00 47.42 209 ILE D C 1
ATOM 13118 O O . ILE D 1 209 ? 44.861 -25.520 -43.898 1.00 41.09 209 ILE D O 1
ATOM 13123 N N . LYS D 1 210 ? 45.720 -27.157 -45.186 1.00 47.89 210 LYS D N 1
ATOM 13124 C CA . LYS D 1 210 ? 46.206 -26.267 -46.231 1.00 54.07 210 LYS D CA 1
ATOM 13125 C C . LYS D 1 210 ? 45.029 -25.937 -47.127 1.00 49.68 210 LYS D C 1
ATOM 13126 O O . LYS D 1 210 ? 44.893 -26.488 -48.220 1.00 52.62 210 LYS D O 1
ATOM 13132 N N . GLY D 1 211 ? 44.177 -25.038 -46.654 1.00 41.74 211 GLY D N 1
ATOM 13133 C CA . GLY D 1 211 ? 42.917 -24.763 -47.313 1.00 36.67 211 GLY D CA 1
ATOM 13134 C C . GLY D 1 211 ? 41.911 -24.303 -46.282 1.00 41.82 211 GLY D C 1
ATOM 13135 O O . GLY D 1 211 ? 42.302 -23.843 -45.207 1.00 42.34 211 GLY D O 1
ATOM 13136 N N . VAL D 1 212 ? 40.622 -24.438 -46.595 1.00 46.84 212 VAL D N 1
ATOM 13137 C CA . VAL D 1 212 ? 39.568 -23.911 -45.738 1.00 44.14 212 VAL D CA 1
ATOM 13138 C C . VAL D 1 212 ? 38.387 -24.862 -45.533 1.00 49.29 212 VAL D C 1
ATOM 13139 O O . VAL D 1 212 ? 38.184 -25.808 -46.307 1.00 40.98 212 VAL D O 1
ATOM 13143 N N . LEU D 1 213 ? 37.606 -24.586 -44.485 1.00 44.21 213 LEU D N 1
ATOM 13144 C CA . LEU D 1 213 ? 36.363 -25.306 -44.214 1.00 46.42 213 LEU D CA 1
ATOM 13145 C C . LEU D 1 213 ? 35.163 -24.421 -44.449 1.00 45.09 213 LEU D C 1
ATOM 13146 O O . LEU D 1 213 ? 35.064 -23.334 -43.885 1.00 56.84 213 LEU D O 1
ATOM 13151 N N . VAL D 1 214 ? 34.240 -24.892 -45.270 1.00 41.83 214 VAL D N 1
ATOM 13152 C CA . VAL D 1 214 ? 33.016 -24.157 -45.507 1.00 41.12 214 VAL D CA 1
ATOM 13153 C C . VAL D 1 214 ? 31.831 -24.899 -44.908 1.00 46.95 214 VAL D C 1
ATOM 13154 O O . VAL D 1 214 ? 31.614 -26.072 -45.195 1.00 54.34 214 VAL D O 1
ATOM 13158 N N . ASP D 1 215 ? 31.063 -24.212 -44.074 1.00 45.92 215 ASP D N 1
ATOM 13159 C CA . ASP D 1 215 ? 29.874 -24.800 -43.476 1.00 48.85 215 ASP D CA 1
ATOM 13160 C C . ASP D 1 215 ? 28.734 -24.794 -44.499 1.00 54.08 215 ASP D C 1
ATOM 13161 O O . ASP D 1 215 ? 27.779 -24.027 -44.364 1.00 59.65 215 ASP D O 1
ATOM 13166 N N . LYS D 1 216 ? 28.859 -25.631 -45.533 1.00 50.41 216 LYS D N 1
ATOM 13167 C CA . LYS D 1 216 ? 27.794 -25.851 -46.519 1.00 46.43 216 LYS D CA 1
ATOM 13168 C C . LYS D 1 216 ? 27.744 -27.315 -46.935 1.00 49.21 216 LYS D C 1
ATOM 13169 O O . LYS D 1 216 ? 28.658 -28.086 -46.634 1.00 48.43 216 LYS D O 1
ATOM 13175 N N . GLU D 1 217 ? 26.667 -27.693 -47.620 1.00 46.69 217 GLU D N 1
ATOM 13176 C CA . GLU D 1 217 ? 26.616 -28.953 -48.351 1.00 47.31 217 GLU D CA 1
ATOM 13177 C C . GLU D 1 217 ? 26.425 -28.589 -49.814 1.00 50.86 217 GLU D C 1
ATOM 13178 O O . GLU D 1 217 ? 25.956 -27.492 -50.120 1.00 47.27 217 GLU D O 1
ATOM 13184 N N . ARG D 1 218 ? 26.797 -29.484 -50.723 1.00 50.54 218 ARG D N 1
ATOM 13185 C CA . ARG D 1 218 ? 26.559 -29.229 -52.139 1.00 46.48 218 ARG D CA 1
ATOM 13186 C C . ARG D 1 218 ? 25.061 -29.191 -52.353 1.00 51.70 218 ARG D C 1
ATOM 13187 O O . ARG D 1 218 ? 24.304 -29.777 -51.577 1.00 56.43 218 ARG D O 1
ATOM 13195 N N . VAL D 1 219 ? 24.628 -28.496 -53.398 1.00 55.12 219 VAL D N 1
ATOM 13196 C CA . VAL D 1 219 ? 23.203 -28.219 -53.566 1.00 56.96 219 VAL D CA 1
ATOM 13197 C C . VAL D 1 219 ? 22.366 -29.414 -54.027 1.00 52.50 219 VAL D C 1
ATOM 13198 O O . VAL D 1 219 ? 21.182 -29.489 -53.712 1.00 62.57 219 VAL D O 1
ATOM 13202 N N . SER D 1 220 ? 22.973 -30.344 -54.759 1.00 45.87 220 SER D N 1
ATOM 13203 C CA . SER D 1 220 ? 22.251 -31.529 -55.229 1.00 49.16 220 SER D CA 1
ATOM 13204 C C . SER D 1 220 ? 23.022 -32.814 -54.961 1.00 48.50 220 SER D C 1
ATOM 13205 O O . SER D 1 220 ? 24.223 -32.888 -55.205 1.00 57.42 220 SER D O 1
ATOM 13208 N N . ALA D 1 221 ? 22.321 -33.834 -54.487 1.00 46.18 221 ALA D N 1
ATOM 13209 C CA . ALA D 1 221 ? 22.958 -35.094 -54.113 1.00 46.13 221 ALA D CA 1
ATOM 13210 C C . ALA D 1 221 ? 23.575 -35.789 -55.317 1.00 47.85 221 ALA D C 1
ATOM 13211 O O . ALA D 1 221 ? 24.372 -36.710 -55.166 1.00 51.82 221 ALA D O 1
ATOM 13213 N N . GLN D 1 222 ? 23.198 -35.348 -56.512 1.00 51.49 222 GLN D N 1
ATOM 13214 C CA . GLN D 1 222 ? 23.711 -35.943 -57.741 1.00 54.41 222 GLN D CA 1
ATOM 13215 C C . GLN D 1 222 ? 25.156 -35.541 -58.044 1.00 55.38 222 GLN D C 1
ATOM 13216 O O . GLN D 1 222 ? 25.858 -36.224 -58.794 1.00 54.14 222 GLN D O 1
ATOM 13222 N N . MET D 1 223 ? 25.595 -34.426 -57.475 1.00 50.38 223 MET D N 1
ATOM 13223 C CA . MET D 1 223 ? 26.975 -33.983 -57.649 1.00 48.19 223 MET D CA 1
ATOM 13224 C C . MET D 1 223 ? 27.939 -34.922 -56.923 1.00 44.80 223 MET D C 1
ATOM 13225 O O . MET D 1 223 ? 27.568 -35.563 -55.929 1.00 42.16 223 MET D O 1
ATOM 13230 N N . PRO D 1 224 ? 29.172 -35.042 -57.435 1.00 47.38 224 PRO D N 1
ATOM 13231 C CA . PRO D 1 224 ? 30.145 -35.845 -56.689 1.00 50.24 224 PRO D CA 1
ATOM 13232 C C . PRO D 1 224 ? 30.321 -35.280 -55.288 1.00 54.29 224 PRO D C 1
ATOM 13233 O O . PRO D 1 224 ? 30.152 -34.076 -55.073 1.00 57.09 224 PRO D O 1
ATOM 13237 N N . LYS D 1 225 ? 30.631 -36.152 -54.340 1.00 50.64 225 LYS D N 1
ATOM 13238 C CA . LYS D 1 225 ? 30.771 -35.754 -52.954 1.00 53.71 225 LYS D CA 1
ATOM 13239 C C . LYS D 1 225 ? 32.232 -35.428 -52.718 1.00 53.37 225 LYS D C 1
ATOM 13240 O O . LYS D 1 225 ? 32.611 -34.883 -51.680 1.00 52.65 225 LYS D O 1
ATOM 13246 N N . LYS D 1 226 ? 33.045 -35.753 -53.714 1.00 48.48 226 LYS D N 1
ATOM 13247 C CA . LYS D 1 226 ? 34.488 -35.737 -53.575 1.00 49.43 226 LYS D CA 1
ATOM 13248 C C . LYS D 1 226 ? 35.103 -35.504 -54.947 1.00 54.05 226 LYS D C 1
ATOM 13249 O O . LYS D 1 226 ? 34.791 -36.217 -55.898 1.00 58.55 226 LYS D O 1
ATOM 13255 N N . VAL D 1 227 ? 35.944 -34.485 -55.076 1.00 48.51 227 VAL D N 1
ATOM 13256 C CA . VAL D 1 227 ? 36.707 -34.331 -56.311 1.00 41.24 227 VAL D CA 1
ATOM 13257 C C . VAL D 1 227 ? 38.178 -34.040 -56.045 1.00 48.15 227 VAL D C 1
ATOM 13258 O O . VAL D 1 227 ? 38.535 -33.283 -55.144 1.00 44.65 227 VAL D O 1
ATOM 13262 N N . THR D 1 228 ? 39.014 -34.681 -56.849 1.00 54.77 228 THR D N 1
ATOM 13263 C CA . THR D 1 228 ? 40.455 -34.616 -56.724 1.00 57.26 228 THR D CA 1
ATOM 13264 C C . THR D 1 228 ? 40.984 -33.593 -57.713 1.00 51.51 228 THR D C 1
ATOM 13265 O O . THR D 1 228 ? 40.439 -33.450 -58.805 1.00 52.03 228 THR D O 1
ATOM 13269 N N . ASP D 1 229 ? 42.029 -32.870 -57.320 1.00 51.44 229 ASP D N 1
ATOM 13270 C CA . ASP D 1 229 ? 42.613 -31.834 -58.170 1.00 64.04 229 ASP D CA 1
ATOM 13271 C C . ASP D 1 229 ? 41.526 -30.938 -58.747 1.00 63.97 229 ASP D C 1
ATOM 13272 O O . ASP D 1 229 ? 41.270 -30.940 -59.947 1.00 66.36 229 ASP D O 1
ATOM 13277 N N . ALA D 1 230 ? 40.892 -30.169 -57.872 1.00 58.78 230 ALA D N 1
ATOM 13278 C CA . ALA D 1 230 ? 39.702 -29.417 -58.233 1.00 56.16 230 ALA D CA 1
ATOM 13279 C C . ALA D 1 230 ? 39.996 -28.106 -58.948 1.00 55.17 230 ALA D C 1
ATOM 13280 O O . ALA D 1 230 ? 40.923 -27.384 -58.592 1.00 52.83 230 ALA D O 1
ATOM 13282 N N . LYS D 1 231 ? 39.182 -27.801 -59.951 1.00 50.45 231 LYS D N 1
ATOM 13283 C CA . LYS D 1 231 ? 39.206 -26.491 -60.586 1.00 54.65 231 LYS D CA 1
ATOM 13284 C C . LYS D 1 231 ? 38.078 -25.649 -60.007 1.00 50.98 231 LYS D C 1
ATOM 13285 O O . LYS D 1 231 ? 36.925 -25.837 -60.352 1.00 51.58 231 LYS D O 1
ATOM 13291 N N . ILE D 1 232 ? 38.418 -24.718 -59.126 1.00 54.27 232 ILE D N 1
ATOM 13292 C CA . ILE D 1 232 ? 37.417 -24.009 -58.340 1.00 52.66 232 ILE D CA 1
ATOM 13293 C C . ILE D 1 232 ? 37.046 -22.664 -58.944 1.00 48.34 232 ILE D C 1
ATOM 13294 O O . ILE D 1 232 ? 37.874 -21.761 -58.968 1.00 44.20 232 ILE D O 1
ATOM 13299 N N . ALA D 1 233 ? 35.802 -22.512 -59.393 1.00 45.56 233 ALA D N 1
ATOM 13300 C CA . ALA D 1 233 ? 35.292 -2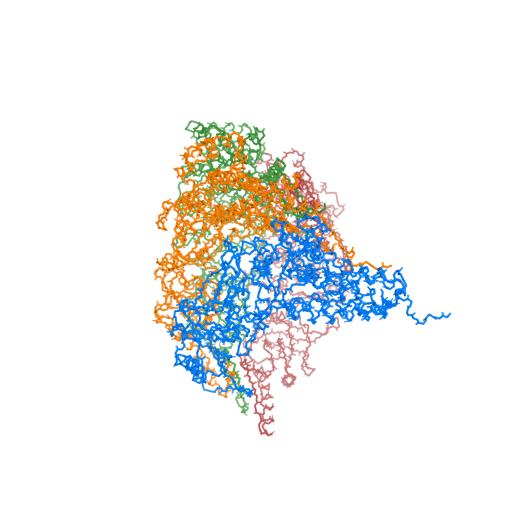1.193 -59.768 1.00 45.15 233 ALA D CA 1
ATOM 13301 C C . ALA D 1 233 ? 34.605 -20.529 -58.580 1.00 55.50 233 ALA D C 1
ATOM 13302 O O . ALA D 1 233 ? 33.865 -21.187 -57.845 1.00 62.52 233 ALA D O 1
ATOM 13304 N N . LEU D 1 234 ? 34.836 -19.231 -58.401 1.00 49.44 234 LEU D N 1
ATOM 13305 C CA . LEU D 1 234 ? 34.150 -18.452 -57.367 1.00 45.83 234 LEU D CA 1
ATOM 13306 C C . LEU D 1 234 ? 33.318 -17.331 -57.986 1.00 55.85 234 LEU D C 1
ATOM 13307 O O . LEU D 1 234 ? 33.871 -16.452 -58.646 1.00 56.94 234 LEU D O 1
ATOM 13312 N N . LEU D 1 235 ? 32.001 -17.358 -57.766 1.00 58.36 235 LEU D N 1
ATOM 13313 C CA . LEU D 1 235 ? 31.090 -16.320 -58.274 1.00 58.91 235 LEU D CA 1
ATOM 13314 C C . LEU D 1 235 ? 30.388 -15.556 -57.152 1.00 61.60 235 LEU D C 1
ATOM 13315 O O . LEU D 1 235 ? 29.854 -16.169 -56.226 1.00 67.36 235 LEU D O 1
ATOM 13320 N N . ASN D 1 236 ? 30.375 -14.226 -57.238 1.00 59.17 236 ASN D N 1
ATOM 13321 C CA . ASN D 1 236 ? 29.597 -13.420 -56.298 1.00 64.12 236 ASN D CA 1
ATOM 13322 C C . ASN D 1 236 ? 28.278 -12.937 -56.904 1.00 71.45 236 ASN D C 1
ATOM 13323 O O . ASN D 1 236 ? 27.512 -12.215 -56.263 1.00 82.36 236 ASN D O 1
ATOM 13328 N N . CYS D 1 237 ? 28.021 -13.348 -58.140 1.00 61.81 237 CYS D N 1
ATOM 13329 C CA . CYS D 1 237 ? 26.735 -13.102 -58.771 1.00 66.11 237 CYS D CA 1
ATOM 13330 C C . CYS D 1 237 ? 25.925 -14.386 -58.748 1.00 70.33 237 CYS D C 1
ATOM 13331 O O . CYS D 1 237 ? 26.471 -15.475 -58.936 1.00 69.11 237 CYS D O 1
ATOM 13334 N N . ALA D 1 238 ? 24.623 -14.258 -58.522 1.00 71.63 238 ALA D N 1
ATOM 13335 C CA . ALA D 1 238 ? 23.732 -15.413 -58.494 1.00 65.03 238 ALA D CA 1
ATOM 13336 C C . ALA D 1 238 ? 23.577 -16.036 -59.875 1.00 63.28 238 ALA D C 1
ATOM 13337 O O . ALA D 1 238 ? 23.612 -15.341 -60.900 1.00 66.85 238 ALA D O 1
ATOM 13339 N N . ILE D 1 239 ? 23.402 -17.352 -59.892 1.00 54.23 239 ILE D N 1
ATOM 13340 C CA . ILE D 1 239 ? 23.152 -18.074 -61.126 1.00 57.58 239 ILE D CA 1
ATOM 13341 C C . ILE D 1 239 ? 21.658 -18.237 -61.304 1.00 65.34 239 ILE D C 1
ATOM 13342 O O . ILE D 1 239 ? 21.138 -19.349 -61.336 1.00 65.87 239 ILE D O 1
ATOM 13347 N N . GLU D 1 240 ? 20.974 -17.102 -61.390 1.00 75.79 240 GLU D N 1
ATOM 13348 C CA . GLU D 1 240 ? 19.557 -17.057 -61.715 1.00 76.38 240 GLU D CA 1
ATOM 13349 C C . GLU D 1 240 ? 19.390 -16.172 -62.943 1.00 74.15 240 GLU D C 1
ATOM 13350 O O . GLU D 1 240 ? 20.371 -15.666 -63.491 1.00 76.11 240 GLU D O 1
ATOM 13356 N N . ILE D 1 241 ? 18.152 -15.981 -63.376 1.00 72.32 241 ILE D N 1
ATOM 13357 C CA . ILE D 1 241 ? 17.887 -15.146 -64.540 1.00 73.22 241 ILE D CA 1
ATOM 13358 C C . ILE D 1 241 ? 18.166 -13.674 -64.229 1.00 69.77 241 ILE D C 1
ATOM 13359 O O . ILE D 1 241 ? 17.656 -13.115 -63.245 1.00 57.45 241 ILE D O 1
ATOM 13364 N N . LYS D 1 242 ? 18.982 -13.048 -65.069 1.00 71.94 242 LYS D N 1
ATOM 13365 C CA . LYS D 1 242 ? 19.358 -11.662 -64.839 1.00 77.86 242 LYS D CA 1
ATOM 13366 C C . LYS D 1 242 ? 18.203 -10.741 -65.202 1.00 74.36 242 LYS D C 1
ATOM 13367 O O . LYS D 1 242 ? 17.526 -10.959 -66.205 1.00 67.23 242 LYS D O 1
ATOM 13373 N N . GLU D 1 243 ? 17.974 -9.726 -64.373 1.00 79.04 243 GLU D N 1
ATOM 13374 C CA . GLU D 1 243 ? 16.913 -8.752 -64.609 1.00 77.04 243 GLU D CA 1
ATOM 13375 C C . GLU D 1 243 ? 17.492 -7.343 -64.682 1.00 76.42 243 GLU D C 1
ATOM 13376 O O . GLU D 1 243 ? 18.198 -6.913 -63.769 1.00 85.41 243 GLU D O 1
ATOM 13382 N N . THR D 1 244 ? 17.197 -6.618 -65.758 1.00 66.43 244 THR D N 1
ATOM 13383 C CA . THR D 1 244 ? 17.775 -5.289 -65.934 1.00 64.43 244 THR D CA 1
ATOM 13384 C C . THR D 1 244 ? 17.552 -4.399 -64.715 1.00 65.79 244 THR D C 1
ATOM 13385 O O . THR D 1 244 ? 16.634 -4.625 -63.931 1.00 63.30 244 THR D O 1
ATOM 13389 N N . GLU D 1 245 ? 18.410 -3.393 -64.560 1.00 74.07 245 GLU D N 1
ATOM 13390 C CA . GLU D 1 245 ? 18.259 -2.398 -63.505 1.00 74.62 245 GLU D CA 1
ATOM 13391 C C . GLU D 1 245 ? 17.058 -1.511 -63.801 1.00 73.27 245 GLU D C 1
ATOM 13392 O O . GLU D 1 245 ? 16.252 -1.218 -62.919 1.00 74.83 245 GLU D O 1
ATOM 13398 N N . THR D 1 246 ? 16.944 -1.085 -65.054 1.00 72.36 246 THR D N 1
ATOM 13399 C CA . THR D 1 246 ? 15.811 -0.277 -65.472 1.00 75.19 246 THR D CA 1
ATOM 13400 C C . THR D 1 246 ? 14.580 -1.174 -65.462 1.00 73.26 246 THR D C 1
ATOM 13401 O O . THR D 1 246 ? 14.653 -2.323 -65.896 1.00 76.28 246 THR D O 1
ATOM 13405 N N . ASP D 1 247 ? 13.460 -0.662 -64.954 1.00 66.74 247 ASP D N 1
ATOM 13406 C CA . ASP D 1 247 ? 12.231 -1.453 -64.839 1.00 68.46 247 ASP D CA 1
ATOM 13407 C C . ASP D 1 247 ? 11.757 -2.004 -66.189 1.00 67.26 247 ASP D C 1
ATOM 13408 O O . ASP D 1 247 ? 11.680 -1.277 -67.177 1.00 64.80 247 ASP D O 1
ATOM 13413 N N . ALA D 1 248 ? 11.437 -3.293 -66.214 1.00 63.42 248 ALA D N 1
ATOM 13414 C CA . ALA D 1 248 ? 11.108 -3.979 -67.454 1.00 65.82 248 ALA D CA 1
ATOM 13415 C C . ALA D 1 248 ? 9.999 -5.000 -67.236 1.00 75.03 248 ALA D C 1
ATOM 13416 O O . ALA D 1 248 ? 9.999 -5.733 -66.240 1.00 79.04 248 ALA D O 1
ATOM 13418 N N . GLU D 1 249 ? 9.060 -5.050 -68.176 1.00 70.98 249 GLU D N 1
ATOM 13419 C CA . GLU D 1 249 ? 7.921 -5.954 -68.072 1.00 68.11 249 GLU D CA 1
ATOM 13420 C C . GLU D 1 249 ? 7.588 -6.557 -69.437 1.00 65.04 249 GLU D C 1
ATOM 13421 O O . GLU D 1 249 ? 7.569 -5.858 -70.447 1.00 61.09 249 GLU D O 1
ATOM 13427 N N . ILE D 1 250 ? 7.334 -7.858 -69.467 1.00 61.57 250 ILE D N 1
ATOM 13428 C CA . ILE D 1 250 ? 6.943 -8.521 -70.703 1.00 63.62 250 ILE D CA 1
ATOM 13429 C C . ILE D 1 250 ? 5.445 -8.326 -70.947 1.00 65.25 250 ILE D C 1
ATOM 13430 O O . ILE D 1 250 ? 4.643 -8.446 -70.017 1.00 69.07 250 ILE D O 1
ATOM 13435 N N . ARG D 1 251 ? 5.076 -7.999 -72.185 1.00 61.18 251 ARG D N 1
ATOM 13436 C CA . ARG D 1 251 ? 3.665 -7.978 -72.593 1.00 61.37 251 ARG D CA 1
ATOM 13437 C C . ARG D 1 251 ? 3.394 -9.145 -73.520 1.00 62.41 251 ARG D C 1
ATOM 13438 O O . ARG D 1 251 ? 4.096 -9.338 -74.509 1.00 67.21 251 ARG D O 1
ATOM 13446 N N . ILE D 1 252 ? 2.376 -9.926 -73.188 1.00 69.37 252 ILE D N 1
ATOM 13447 C CA . ILE D 1 252 ? 2.020 -11.098 -73.974 1.00 71.28 252 ILE D CA 1
ATOM 13448 C C . ILE D 1 252 ? 0.583 -11.011 -74.463 1.00 75.64 252 ILE D C 1
ATOM 13449 O O . ILE D 1 252 ? -0.351 -10.922 -73.664 1.00 82.04 252 ILE D O 1
ATOM 13454 N N . THR D 1 253 ? 0.415 -11.033 -75.780 1.00 67.51 253 THR D N 1
ATOM 13455 C CA . THR D 1 253 ? -0.910 -10.976 -76.385 1.00 68.79 253 THR D CA 1
ATOM 13456 C C . THR D 1 253 ? -1.175 -12.218 -77.216 1.00 69.56 253 THR D C 1
ATOM 13457 O O . THR D 1 253 ? -2.258 -12.391 -77.762 1.00 74.74 253 THR D O 1
ATOM 13461 N N . ASP D 1 254 ? -0.174 -13.084 -77.294 1.00 66.60 254 ASP D N 1
ATOM 13462 C CA . ASP D 1 254 ? -0.243 -14.282 -78.109 1.00 67.12 254 ASP D CA 1
ATOM 13463 C C . ASP D 1 254 ? 0.044 -15.517 -77.248 1.00 74.05 254 ASP D C 1
ATOM 13464 O O . ASP D 1 254 ? 1.161 -15.693 -76.767 1.00 71.10 254 ASP D O 1
ATOM 13469 N N . PRO D 1 255 ? -0.975 -16.371 -77.047 1.00 80.67 255 PRO D N 1
ATOM 13470 C CA . PRO D 1 255 ? -0.903 -17.574 -76.206 1.00 81.85 255 PRO D CA 1
ATOM 13471 C C . PRO D 1 255 ? 0.314 -18.465 -76.480 1.00 84.21 255 PRO D C 1
ATOM 13472 O O . PRO D 1 255 ? 0.787 -19.144 -75.563 1.00 86.78 255 PRO D O 1
ATOM 13476 N N . ALA D 1 256 ? 0.806 -18.465 -77.717 1.00 81.37 256 ALA D N 1
ATOM 13477 C CA . ALA D 1 256 ? 1.923 -19.330 -78.096 1.00 86.60 256 ALA D CA 1
ATOM 13478 C C . ALA D 1 256 ? 3.273 -18.757 -77.669 1.00 89.95 256 ALA D C 1
ATOM 13479 O O . ALA D 1 256 ? 4.252 -19.492 -77.513 1.00 92.41 256 ALA D O 1
ATOM 13481 N N . LYS D 1 257 ? 3.319 -17.444 -77.484 1.00 88.39 257 LYS D N 1
ATOM 13482 C CA . LYS D 1 257 ? 4.543 -16.779 -77.065 1.00 86.23 257 LYS D CA 1
ATOM 13483 C C . LYS D 1 257 ? 4.655 -16.802 -75.548 1.00 87.28 257 LYS D C 1
ATOM 13484 O O . LYS D 1 257 ? 5.477 -16.097 -74.968 1.00 89.19 257 LYS D O 1
ATOM 13490 N N . LEU D 1 258 ? 3.817 -17.615 -74.911 1.00 86.35 258 LEU D N 1
ATOM 13491 C CA . LEU D 1 258 ? 3.909 -17.835 -73.470 1.00 90.63 258 LEU D CA 1
ATOM 13492 C C . LEU D 1 258 ? 5.123 -18.703 -73.183 1.00 91.21 258 LEU D C 1
ATOM 13493 O O . LEU D 1 258 ? 5.995 -18.345 -72.382 1.00 89.11 258 LEU D O 1
ATOM 13498 N N . MET D 1 259 ? 5.162 -19.851 -73.850 1.00 84.73 259 MET D N 1
ATOM 13499 C CA . MET D 1 259 ? 6.289 -20.761 -73.757 1.00 81.18 259 MET D CA 1
ATOM 13500 C C . MET D 1 259 ? 7.555 -20.137 -74.341 1.00 81.48 259 MET D C 1
ATOM 13501 O O . MET D 1 259 ? 8.646 -20.343 -73.819 1.00 85.97 259 MET D O 1
ATOM 13506 N N . GLU D 1 260 ? 7.411 -19.375 -75.423 1.00 81.40 260 GLU D N 1
ATOM 13507 C CA . GLU D 1 260 ? 8.570 -18.776 -76.083 1.00 79.84 260 GLU D CA 1
ATOM 13508 C C . GLU D 1 260 ? 9.416 -17.972 -75.107 1.00 78.71 260 GLU D C 1
ATOM 13509 O O . GLU D 1 260 ? 10.628 -17.846 -75.288 1.00 80.14 260 GLU D O 1
ATOM 13515 N N . PHE D 1 261 ? 8.775 -17.426 -74.077 1.00 72.30 261 PHE D N 1
ATOM 13516 C CA . PHE D 1 261 ? 9.491 -16.656 -73.073 1.00 70.69 261 PHE D CA 1
ATOM 13517 C C . PHE D 1 261 ? 10.045 -17.560 -71.985 1.00 70.81 261 PHE D C 1
ATOM 13518 O O . PHE D 1 261 ? 11.224 -17.473 -71.641 1.00 73.79 261 PHE D O 1
ATOM 13526 N N . ILE D 1 262 ? 9.192 -18.423 -71.441 1.00 68.59 262 ILE D N 1
ATOM 13527 C CA . ILE D 1 262 ? 9.639 -19.411 -70.469 1.00 67.66 262 ILE D CA 1
ATOM 13528 C C . ILE D 1 262 ? 10.860 -20.158 -70.991 1.00 76.09 262 ILE D C 1
ATOM 13529 O O . ILE D 1 262 ? 11.822 -20.385 -70.258 1.00 80.46 262 ILE D O 1
ATOM 13534 N N . GLU D 1 263 ? 10.815 -20.536 -72.265 1.00 77.51 263 GLU D N 1
ATOM 13535 C CA . GLU D 1 263 ? 11.887 -21.310 -72.874 1.00 81.41 263 GLU D CA 1
ATOM 13536 C C . GLU D 1 263 ? 13.162 -20.493 -73.028 1.00 77.58 263 GLU D C 1
ATOM 13537 O O . GLU D 1 263 ? 14.265 -21.034 -72.951 1.00 78.51 263 GLU D O 1
ATOM 13543 N N . GLN D 1 264 ? 13.012 -19.191 -73.240 1.00 75.36 264 GLN D N 1
ATOM 13544 C CA . GLN D 1 264 ? 14.170 -18.318 -73.373 1.00 73.83 264 GLN D CA 1
ATOM 13545 C C . GLN D 1 264 ? 14.907 -18.214 -72.045 1.00 68.37 264 GLN D C 1
ATOM 13546 O O . GLN D 1 264 ? 16.130 -18.293 -72.002 1.00 67.67 264 GLN D O 1
ATOM 13552 N N . GLU D 1 265 ? 14.160 -18.044 -70.961 1.00 66.73 265 GLU D N 1
ATOM 13553 C CA . GLU D 1 265 ? 14.765 -18.007 -69.639 1.00 66.08 265 GLU D CA 1
ATOM 13554 C C . GLU D 1 265 ? 15.491 -19.314 -69.329 1.00 74.01 265 GLU D C 1
ATOM 13555 O O . GLU D 1 265 ? 16.609 -19.302 -68.814 1.00 72.86 265 GLU D O 1
ATOM 13561 N N . GLU D 1 266 ? 14.862 -20.440 -69.653 1.00 81.66 266 GLU D N 1
ATOM 13562 C CA . GLU D 1 266 ? 15.492 -21.745 -69.454 1.00 86.03 266 GLU D CA 1
ATOM 13563 C C . GLU D 1 266 ? 16.797 -21.871 -70.245 1.00 86.92 266 GLU D C 1
ATOM 13564 O O . GLU D 1 266 ? 17.779 -22.435 -69.753 1.00 84.40 266 GLU D O 1
ATOM 13570 N N . LYS D 1 267 ? 16.798 -21.341 -71.467 1.00 81.61 267 LYS D N 1
ATOM 13571 C CA . LYS D 1 267 ? 17.981 -21.363 -72.318 1.00 78.88 267 LYS D CA 1
ATOM 13572 C C . LYS D 1 267 ? 19.069 -20.434 -71.788 1.00 77.92 267 LYS D C 1
ATOM 13573 O O . LYS D 1 267 ? 20.240 -20.584 -72.114 1.00 78.88 267 LYS D O 1
ATOM 13579 N N . MET D 1 268 ? 18.683 -19.471 -70.965 1.00 77.87 268 MET D N 1
ATOM 13580 C CA . MET D 1 268 ? 19.658 -18.574 -70.368 1.00 77.99 268 MET D CA 1
ATOM 13581 C C . MET D 1 268 ? 20.423 -19.289 -69.256 1.00 78.59 268 MET D C 1
ATOM 13582 O O . MET D 1 268 ? 21.651 -19.230 -69.197 1.00 83.49 268 MET D O 1
ATOM 13587 N N . LEU D 1 269 ? 19.687 -19.966 -68.381 1.00 64.75 269 LEU D N 1
ATOM 13588 C CA . LEU D 1 269 ? 20.291 -20.721 -67.293 1.00 61.90 269 LEU D CA 1
ATOM 13589 C C . LEU D 1 269 ? 21.209 -21.805 -67.857 1.00 63.89 269 LEU D C 1
ATOM 13590 O O . LEU D 1 269 ? 22.327 -22.003 -67.377 1.00 63.45 269 LEU D O 1
ATOM 13595 N N . LYS D 1 270 ? 20.721 -22.507 -68.874 1.00 61.06 270 LYS D N 1
ATOM 13596 C CA . LYS D 1 270 ? 21.476 -23.576 -69.517 1.00 62.10 270 LYS D CA 1
ATOM 13597 C C . LYS D 1 270 ? 22.743 -22.995 -70.128 1.00 66.18 270 LYS D C 1
ATOM 13598 O O . LYS D 1 270 ? 23.767 -23.669 -70.214 1.00 72.50 270 LYS D O 1
ATOM 13604 N N . ASP D 1 271 ? 22.675 -21.729 -70.533 1.00 66.46 271 ASP D N 1
ATOM 13605 C CA . ASP D 1 271 ? 23.830 -21.058 -71.123 1.00 65.97 271 ASP D CA 1
ATOM 13606 C C . ASP D 1 271 ? 24.864 -20.635 -70.075 1.00 61.13 271 ASP D C 1
ATOM 13607 O O . ASP D 1 271 ? 26.064 -20.758 -70.309 1.00 57.71 271 ASP D O 1
ATOM 13612 N N . MET D 1 272 ? 24.400 -20.137 -68.930 1.00 58.56 272 MET D N 1
ATOM 13613 C CA . MET D 1 272 ? 25.300 -19.759 -67.839 1.00 60.91 272 MET D CA 1
ATOM 13614 C C . MET D 1 272 ? 26.095 -20.980 -67.367 1.00 65.35 272 MET D C 1
ATOM 13615 O O . MET D 1 272 ? 27.284 -20.881 -67.046 1.00 60.80 272 MET D O 1
ATOM 13620 N N . VAL D 1 273 ? 25.429 -22.131 -67.327 1.00 70.41 273 VAL D N 1
ATOM 13621 C CA . VAL D 1 273 ? 26.059 -23.370 -66.877 1.00 65.18 273 VAL D CA 1
ATOM 13622 C C . VAL D 1 273 ? 27.076 -23.844 -67.907 1.00 61.93 273 VAL D C 1
ATOM 13623 O O . VAL D 1 273 ? 28.121 -24.388 -67.561 1.00 60.42 273 VAL D O 1
ATOM 13627 N N . ALA D 1 274 ? 26.767 -23.622 -69.178 1.00 60.59 274 ALA D N 1
ATOM 13628 C CA . ALA D 1 274 ? 27.689 -23.978 -70.247 1.00 59.03 274 ALA D CA 1
ATOM 13629 C C . ALA D 1 274 ? 28.952 -23.136 -70.163 1.00 55.19 274 ALA D C 1
ATOM 13630 O O . ALA D 1 274 ? 30.062 -23.620 -70.392 1.00 61.78 274 ALA D O 1
ATOM 13632 N N . GLU D 1 275 ? 28.784 -21.865 -69.834 1.00 55.54 275 GLU D N 1
ATOM 13633 C CA . GLU D 1 275 ? 29.924 -20.969 -69.717 1.00 62.31 275 GLU D CA 1
ATOM 13634 C C . GLU D 1 275 ? 30.833 -21.375 -68.545 1.00 62.72 275 GLU D C 1
ATOM 13635 O O . GLU D 1 275 ? 32.058 -21.332 -68.658 1.00 65.18 275 GLU D O 1
ATOM 13641 N N . ILE D 1 276 ? 30.227 -21.790 -67.433 1.00 53.45 276 ILE D N 1
ATOM 13642 C CA . ILE D 1 276 ? 30.983 -22.275 -66.281 1.00 54.53 276 ILE D CA 1
ATOM 13643 C C . ILE D 1 276 ? 31.797 -23.517 -66.639 1.00 55.06 276 ILE D C 1
ATOM 13644 O O . ILE D 1 276 ? 32.991 -23.604 -66.326 1.00 51.66 276 ILE D O 1
ATOM 13649 N N . LYS D 1 277 ? 31.149 -24.457 -67.323 1.00 58.19 277 LYS D N 1
ATOM 13650 C CA . LYS D 1 277 ? 31.796 -25.691 -67.766 1.00 62.20 277 LYS D CA 1
ATOM 13651 C C . LYS D 1 277 ? 32.970 -25.412 -68.701 1.00 64.98 277 LYS D C 1
ATOM 13652 O O . LYS D 1 277 ? 33.998 -26.090 -68.631 1.00 62.24 277 LYS D O 1
ATOM 13658 N N . ALA D 1 278 ? 32.808 -24.413 -69.569 1.00 62.63 278 ALA D N 1
ATOM 13659 C CA . ALA D 1 278 ? 33.843 -24.042 -70.538 1.00 62.61 278 ALA D CA 1
ATOM 13660 C C . ALA D 1 278 ? 35.110 -23.495 -69.874 1.00 67.23 278 ALA D C 1
ATOM 13661 O O . ALA D 1 278 ? 36.191 -23.514 -70.469 1.00 62.90 278 ALA D O 1
ATOM 13663 N N . SER D 1 279 ? 34.967 -23.005 -68.647 1.00 68.51 279 SER D N 1
ATOM 13664 C CA . SER D 1 279 ? 36.106 -22.551 -67.855 1.00 64.21 279 SER D CA 1
ATOM 13665 C C . SER D 1 279 ? 37.082 -23.677 -67.536 1.00 55.98 279 SER D C 1
ATOM 13666 O O . SER D 1 279 ? 38.265 -23.430 -67.311 1.00 57.22 279 SER D O 1
ATOM 13669 N N . GLY D 1 280 ? 36.579 -24.910 -67.499 1.00 48.99 280 GLY D N 1
ATOM 13670 C CA . GLY D 1 280 ? 37.342 -26.039 -66.999 1.00 44.06 280 GLY D CA 1
ATOM 13671 C C . GLY D 1 280 ? 36.967 -26.372 -65.557 1.00 53.07 280 GLY D C 1
ATOM 13672 O O . GLY D 1 280 ? 37.438 -27.363 -64.998 1.00 56.68 280 GLY D O 1
ATOM 13673 N N . ALA D 1 281 ? 36.111 -25.546 -64.957 1.00 45.69 281 ALA D N 1
ATOM 13674 C CA . ALA D 1 281 ? 35.720 -25.701 -63.558 1.00 53.46 281 ALA D CA 1
ATOM 13675 C C . ALA D 1 281 ? 34.891 -26.956 -63.258 1.00 55.12 281 ALA D C 1
ATOM 13676 O O . ALA D 1 281 ? 33.947 -27.275 -63.983 1.00 54.07 281 ALA D O 1
ATOM 13678 N N . ASN D 1 282 ? 35.238 -27.653 -62.175 1.00 51.45 282 ASN D N 1
ATOM 13679 C CA . ASN D 1 282 ? 34.430 -28.776 -61.692 1.00 49.68 282 ASN D CA 1
ATOM 13680 C C . ASN D 1 282 ? 33.952 -28.624 -60.234 1.00 51.58 282 ASN D C 1
ATOM 13681 O O . ASN D 1 282 ? 33.295 -29.507 -59.684 1.00 52.60 282 ASN D O 1
ATOM 13686 N N . VAL D 1 283 ? 34.286 -27.501 -59.613 1.00 56.48 283 VAL D N 1
ATOM 13687 C CA . VAL D 1 283 ? 33.732 -27.146 -58.311 1.00 52.97 283 VAL D CA 1
ATOM 13688 C C . VAL D 1 283 ? 33.372 -25.678 -58.335 1.00 48.08 283 VAL D C 1
ATOM 13689 O O . VAL D 1 283 ? 34.141 -24.861 -58.832 1.00 54.69 283 VAL D O 1
ATOM 13693 N N . LEU D 1 284 ? 32.202 -25.342 -57.808 1.00 50.78 284 LEU D N 1
ATOM 13694 C CA . LEU D 1 284 ? 31.719 -23.961 -57.818 1.00 48.60 284 LEU D CA 1
ATOM 13695 C C . LEU D 1 284 ? 31.173 -23.532 -56.460 1.00 49.50 284 LEU D C 1
ATOM 13696 O O . LEU D 1 284 ? 30.346 -24.230 -55.871 1.00 43.89 284 LEU D O 1
ATOM 13701 N N . PHE D 1 285 ? 31.660 -22.393 -55.971 1.00 49.18 285 PHE D N 1
ATOM 13702 C CA . PHE D 1 285 ? 31.132 -21.748 -54.777 1.00 50.47 285 PHE D CA 1
ATOM 13703 C C . PHE D 1 285 ? 30.524 -20.414 -55.200 1.00 48.42 285 PHE D C 1
ATOM 13704 O O . PHE D 1 285 ? 31.239 -19.510 -55.628 1.00 47.91 285 PHE D O 1
ATOM 13712 N N . CYS D 1 286 ? 29.206 -20.301 -55.085 1.00 41.30 286 CYS D N 1
ATOM 13713 C CA . CYS D 1 286 ? 28.492 -19.078 -55.428 1.00 54.41 286 CYS D CA 1
ATOM 13714 C C . CYS D 1 286 ? 27.987 -18.340 -54.178 1.00 64.39 286 CYS D C 1
ATOM 13715 O O . CYS D 1 286 ? 27.472 -18.955 -53.232 1.00 63.41 286 CYS D O 1
ATOM 13718 N N . GLN D 1 287 ? 28.134 -17.019 -54.184 1.00 61.90 287 GLN D N 1
ATOM 13719 C CA . GLN D 1 287 ? 27.799 -16.209 -53.020 1.00 63.52 287 GLN D CA 1
ATOM 13720 C C . GLN D 1 287 ? 26.298 -16.002 -52.879 1.00 64.99 287 GLN D C 1
ATOM 13721 O O . GLN D 1 287 ? 25.790 -15.752 -51.781 1.00 70.13 287 GLN D O 1
ATOM 13727 N N . LYS D 1 288 ? 25.589 -16.106 -53.995 1.00 57.06 288 LYS D N 1
ATOM 13728 C CA . LYS D 1 288 ? 24.162 -15.845 -54.001 1.00 62.74 288 LYS D CA 1
ATOM 13729 C C . LYS D 1 288 ? 23.410 -17.100 -54.413 1.00 64.25 288 LYS D C 1
ATOM 13730 O O . LYS D 1 288 ? 23.915 -18.214 -54.276 1.00 63.16 288 LYS D O 1
ATOM 13736 N N . GLY D 1 289 ? 22.202 -16.920 -54.927 1.00 66.90 289 GLY D N 1
ATOM 13737 C CA . GLY D 1 289 ? 21.355 -18.054 -55.238 1.00 68.07 289 GLY D CA 1
ATOM 13738 C C . GLY D 1 289 ? 21.789 -18.816 -56.475 1.00 67.40 289 GLY D C 1
ATOM 13739 O O . GLY D 1 289 ? 22.547 -18.312 -57.307 1.00 64.66 289 GLY D O 1
ATOM 13740 N N . ILE D 1 290 ? 21.306 -20.048 -56.580 1.00 66.23 290 ILE D N 1
ATOM 13741 C CA . ILE D 1 290 ? 21.444 -20.837 -57.793 1.00 73.12 290 ILE D CA 1
ATOM 13742 C C . ILE D 1 290 ? 20.084 -21.422 -58.149 1.00 77.30 290 ILE D C 1
ATOM 13743 O O . ILE D 1 290 ? 19.559 -22.275 -57.433 1.00 73.40 290 ILE D O 1
ATOM 13748 N N . ASP D 1 291 ? 19.510 -20.946 -59.248 1.00 78.71 291 ASP D N 1
ATOM 13749 C CA . ASP D 1 291 ? 18.188 -21.386 -59.668 1.00 83.81 291 ASP D CA 1
ATOM 13750 C C . ASP D 1 291 ? 18.085 -22.908 -59.644 1.00 84.05 291 ASP D C 1
ATOM 13751 O O . ASP D 1 291 ? 18.995 -23.604 -60.092 1.00 81.60 291 ASP D O 1
ATOM 13756 N N . ASP D 1 292 ? 16.977 -23.420 -59.115 1.00 86.22 292 ASP D N 1
ATOM 13757 C CA . ASP D 1 292 ? 16.761 -24.862 -59.050 1.00 86.75 292 ASP D CA 1
ATOM 13758 C C . ASP D 1 292 ? 17.171 -25.527 -60.350 1.00 83.55 292 ASP D C 1
ATOM 13759 O O . ASP D 1 292 ? 17.801 -26.584 -60.345 1.00 86.94 292 ASP D O 1
ATOM 13764 N N . LEU D 1 293 ? 16.812 -24.903 -61.466 1.00 78.17 293 LEU D N 1
ATOM 13765 C CA . LEU D 1 293 ? 17.087 -25.485 -62.769 1.00 71.02 293 LEU D CA 1
ATOM 13766 C C . LEU D 1 293 ? 18.585 -25.553 -63.025 1.00 72.22 293 LEU D C 1
ATOM 13767 O O . LEU D 1 293 ? 19.094 -26.574 -63.479 1.00 81.42 293 LEU D O 1
ATOM 13772 N N . ALA D 1 294 ? 19.291 -24.468 -62.725 1.00 63.54 294 ALA D N 1
ATOM 13773 C CA . ALA D 1 294 ? 20.734 -24.423 -62.922 1.00 53.47 294 ALA D CA 1
ATOM 13774 C C . ALA D 1 294 ? 21.425 -25.527 -62.121 1.00 57.21 294 ALA D C 1
ATOM 13775 O O . ALA D 1 294 ? 22.386 -26.152 -62.593 1.00 59.64 294 ALA D O 1
ATOM 13777 N N . GLN D 1 295 ? 20.929 -25.749 -60.907 1.00 54.44 295 GLN D N 1
ATOM 13778 C CA . GLN D 1 295 ? 21.413 -26.820 -60.047 1.00 55.91 295 GLN D CA 1
ATOM 13779 C C . GLN D 1 295 ? 21.366 -28.137 -60.799 1.00 60.27 295 GLN D C 1
ATOM 13780 O O . GLN D 1 295 ? 22.248 -28.974 -60.653 1.00 66.96 295 GLN D O 1
ATOM 13786 N N . HIS D 1 296 ? 20.341 -28.309 -61.625 1.00 62.45 296 HIS D N 1
ATOM 13787 C CA . HIS D 1 296 ? 20.200 -29.531 -62.401 1.00 62.65 296 HIS D CA 1
ATOM 13788 C C . HIS D 1 296 ? 21.283 -29.651 -63.466 1.00 65.68 296 HIS D C 1
ATOM 13789 O O . HIS D 1 296 ? 21.939 -30.686 -63.577 1.00 62.46 296 HIS D O 1
ATOM 13796 N N . TYR D 1 297 ? 21.466 -28.595 -64.253 1.00 69.47 297 TYR D N 1
ATOM 13797 C CA . TYR D 1 297 ? 22.472 -28.617 -65.308 1.00 72.32 297 TYR D CA 1
ATOM 13798 C C . TYR D 1 297 ? 23.871 -28.783 -64.726 1.00 66.55 297 TYR D C 1
ATOM 13799 O O . TYR D 1 297 ? 24.714 -29.465 -65.311 1.00 68.46 297 TYR D O 1
ATOM 13808 N N . LEU D 1 298 ? 24.112 -28.160 -63.575 1.00 61.22 298 LEU D N 1
ATOM 13809 C CA . LEU D 1 298 ? 25.377 -28.343 -62.865 1.00 54.81 298 LEU D CA 1
ATOM 13810 C C . LEU D 1 298 ? 25.600 -29.808 -62.468 1.00 51.00 298 LEU D C 1
ATOM 13811 O O . LEU D 1 298 ? 26.678 -30.357 -62.677 1.00 49.08 298 LEU D O 1
ATOM 13816 N N . ALA D 1 299 ? 24.575 -30.449 -61.917 1.00 53.74 299 ALA D N 1
ATOM 13817 C CA . ALA D 1 299 ? 24.683 -31.861 -61.568 1.00 57.22 299 ALA D CA 1
ATOM 13818 C C . ALA D 1 299 ? 24.908 -32.717 -62.814 1.00 58.49 299 ALA D C 1
ATOM 13819 O O . ALA D 1 299 ? 25.716 -33.649 -62.805 1.00 60.81 299 ALA D O 1
ATOM 13821 N N . LYS D 1 300 ? 24.202 -32.374 -63.889 1.00 54.39 300 LYS D N 1
ATOM 13822 C CA . LYS D 1 300 ? 24.242 -33.134 -65.133 1.00 62.12 300 LYS D CA 1
ATOM 13823 C C . LYS D 1 300 ? 25.606 -33.051 -65.814 1.00 63.42 300 LYS D C 1
ATOM 13824 O O . LYS D 1 300 ? 26.023 -33.979 -66.510 1.00 61.41 300 LYS D O 1
ATOM 13830 N N . GLU D 1 301 ? 26.294 -31.932 -65.620 1.00 62.21 301 GLU D N 1
ATOM 13831 C CA . GLU D 1 301 ? 27.630 -31.753 -66.173 1.00 57.90 301 GLU D CA 1
ATOM 13832 C C . GLU D 1 301 ? 28.686 -32.228 -65.185 1.00 56.66 301 GLU D C 1
ATOM 13833 O O . GLU D 1 301 ? 29.885 -32.033 -65.397 1.00 64.89 301 GLU D O 1
ATOM 13839 N N . GLY D 1 302 ? 28.233 -32.837 -64.096 1.00 45.25 302 GLY D N 1
ATOM 13840 C CA . GLY D 1 302 ? 29.138 -33.322 -63.069 1.00 52.81 302 GLY D CA 1
ATOM 13841 C C . GLY D 1 302 ? 29.914 -32.247 -62.320 1.00 52.00 302 GLY D C 1
ATOM 13842 O O . GLY D 1 302 ? 31.062 -32.458 -61.935 1.00 55.38 302 GLY D O 1
ATOM 13843 N N . ILE D 1 303 ? 29.290 -31.097 -62.092 1.00 53.31 303 ILE D N 1
ATOM 13844 C CA . ILE D 1 303 ? 29.962 -30.006 -61.391 1.00 52.45 303 ILE D CA 1
ATOM 13845 C C . ILE D 1 303 ? 29.455 -29.859 -59.953 1.00 49.45 303 ILE D C 1
ATOM 13846 O O . ILE D 1 303 ? 28.252 -29.775 -59.713 1.00 50.52 303 ILE D O 1
ATOM 13851 N N . VAL D 1 304 ? 30.372 -29.849 -58.990 1.00 48.79 304 VAL D N 1
ATOM 13852 C CA . VAL D 1 304 ? 29.988 -29.631 -57.597 1.00 49.29 304 VAL D CA 1
ATOM 13853 C C . VAL D 1 304 ? 29.768 -28.152 -57.354 1.00 51.84 304 VAL D C 1
ATOM 13854 O O . VAL D 1 304 ? 30.662 -27.351 -57.609 1.00 62.86 304 VAL D O 1
ATOM 13858 N N . ALA D 1 305 ? 28.585 -27.791 -56.858 1.00 54.47 305 ALA D N 1
ATOM 13859 C CA . ALA D 1 305 ? 28.285 -26.399 -56.502 1.00 51.02 305 ALA D CA 1
ATOM 13860 C C . ALA D 1 305 ? 27.685 -26.240 -55.103 1.00 54.56 305 ALA D C 1
ATOM 13861 O O . ALA D 1 305 ? 26.908 -27.086 -54.642 1.00 52.03 305 ALA D O 1
ATOM 13863 N N . ALA D 1 306 ? 28.069 -25.160 -54.425 1.00 54.81 306 ALA D N 1
ATOM 13864 C CA . ALA D 1 306 ? 27.390 -24.725 -53.204 1.00 50.62 306 ALA D CA 1
ATOM 13865 C C . ALA D 1 306 ? 26.879 -23.307 -53.412 1.00 55.86 306 ALA D C 1
ATOM 13866 O O . ALA D 1 306 ? 27.505 -22.509 -54.116 1.00 47.13 306 ALA D O 1
ATOM 13868 N N . ARG D 1 307 ? 25.745 -22.993 -52.794 1.00 58.04 307 ARG D N 1
ATOM 13869 C CA . ARG D 1 307 ? 25.102 -21.700 -53.002 1.00 63.02 307 ARG D CA 1
ATOM 13870 C C . ARG D 1 307 ? 25.083 -20.847 -51.741 1.00 61.61 307 ARG D C 1
ATOM 13871 O O . ARG D 1 307 ? 25.230 -21.353 -50.627 1.00 61.52 307 ARG D O 1
ATOM 13879 N N . ARG D 1 308 ? 24.887 -19.547 -51.926 1.00 51.94 308 ARG D N 1
ATOM 13880 C CA . ARG D 1 308 ? 24.715 -18.648 -50.799 1.00 58.23 308 ARG D CA 1
ATOM 13881 C C . ARG D 1 308 ? 25.851 -18.813 -49.813 1.00 54.91 308 ARG D C 1
ATOM 13882 O O . ARG D 1 308 ? 25.643 -18.771 -48.602 1.00 50.55 308 ARG D O 1
ATOM 13890 N N . VAL D 1 309 ? 27.051 -19.022 -50.330 1.00 51.23 309 VAL D N 1
ATOM 13891 C CA . VAL D 1 309 ? 28.221 -19.061 -49.474 1.00 51.46 309 VAL D CA 1
ATOM 13892 C C . VAL D 1 309 ? 28.478 -17.663 -48.918 1.00 52.77 309 VAL D C 1
ATOM 13893 O O . VAL D 1 309 ? 28.494 -16.690 -49.670 1.00 52.72 309 VAL D O 1
ATOM 13897 N N . LYS D 1 310 ? 28.660 -17.560 -47.604 1.00 50.75 310 LYS D N 1
ATOM 13898 C CA . LYS D 1 310 ? 28.835 -16.253 -46.974 1.00 57.87 310 LYS D CA 1
ATOM 13899 C C . LYS D 1 310 ? 30.081 -15.538 -47.500 1.00 58.70 310 LYS D C 1
ATOM 13900 O O . LYS D 1 310 ? 31.046 -16.184 -47.913 1.00 58.58 310 LYS D O 1
ATOM 13906 N N . LYS D 1 311 ? 30.034 -14.206 -47.505 1.00 58.24 311 LYS D N 1
ATOM 13907 C CA . LYS D 1 311 ? 31.086 -13.381 -48.102 1.00 58.24 311 LYS D CA 1
ATOM 13908 C C . LYS D 1 311 ? 32.484 -13.715 -47.575 1.00 56.27 311 LYS D C 1
ATOM 13909 O O . LYS D 1 311 ? 33.396 -13.982 -48.352 1.00 60.15 311 LYS D O 1
ATOM 13915 N N . SER D 1 312 ? 32.648 -13.703 -46.257 1.00 55.84 312 SER D N 1
ATOM 13916 C CA . SER D 1 312 ? 33.934 -14.013 -45.641 1.00 59.01 312 SER D CA 1
ATOM 13917 C C . SER D 1 312 ? 34.478 -15.397 -46.025 1.00 61.82 312 SER D C 1
ATOM 13918 O O . SER D 1 312 ? 35.679 -15.644 -45.904 1.00 59.61 312 SER D O 1
ATOM 13921 N N . ASP D 1 313 ? 33.595 -16.298 -46.457 1.00 56.63 313 ASP D N 1
ATOM 13922 C CA . ASP D 1 313 ? 34.010 -17.627 -46.898 1.00 54.61 313 ASP D CA 1
ATOM 13923 C C . ASP D 1 313 ? 34.591 -17.526 -48.304 1.00 49.61 313 ASP D C 1
ATOM 13924 O O . ASP D 1 313 ? 35.700 -17.987 -48.574 1.00 53.42 313 ASP D O 1
ATOM 13929 N N . MET D 1 314 ? 33.830 -16.907 -49.192 1.00 45.46 314 MET D N 1
ATOM 13930 C CA . MET D 1 314 ? 34.318 -16.567 -50.519 1.00 52.83 314 MET D CA 1
ATOM 13931 C C . MET D 1 314 ? 35.723 -15.983 -50.457 1.00 52.43 314 MET D C 1
ATOM 13932 O O . MET D 1 314 ? 36.615 -16.398 -51.194 1.00 52.58 314 MET D O 1
ATOM 13937 N N . GLU D 1 315 ? 35.918 -15.026 -49.558 1.00 56.43 315 GLU D N 1
ATOM 13938 C CA . GLU D 1 315 ? 37.197 -14.344 -49.459 1.00 57.41 315 GLU D CA 1
ATOM 13939 C C . GLU D 1 315 ? 38.317 -15.288 -49.041 1.00 52.35 315 GLU D C 1
ATOM 13940 O O . GLU D 1 315 ? 39.425 -15.179 -49.555 1.00 52.04 315 GLU D O 1
ATOM 13946 N N . LYS D 1 316 ? 38.037 -16.210 -48.118 1.00 48.83 316 LYS D N 1
ATOM 13947 C CA . LYS D 1 316 ? 39.066 -17.157 -47.688 1.00 45.86 316 LYS D CA 1
ATOM 13948 C C . LYS D 1 316 ? 39.318 -18.247 -48.742 1.00 49.12 316 LYS D C 1
ATOM 13949 O O . LYS D 1 316 ? 40.437 -18.741 -48.886 1.00 50.20 316 LYS D O 1
ATOM 13955 N N . LEU D 1 317 ? 38.274 -18.616 -49.476 1.00 42.94 317 LEU D N 1
ATOM 13956 C CA . LEU D 1 317 ? 38.425 -19.568 -50.562 1.00 46.80 317 LEU D CA 1
ATOM 13957 C C . LEU D 1 317 ? 39.349 -18.968 -51.624 1.00 51.35 317 LEU D C 1
ATOM 13958 O O . LEU D 1 317 ? 40.290 -19.613 -52.093 1.00 50.27 317 LEU D O 1
ATOM 13963 N N . ALA D 1 318 ? 39.078 -17.717 -51.986 1.00 53.56 318 ALA D N 1
ATOM 13964 C CA . ALA D 1 318 ? 39.880 -17.023 -52.981 1.00 50.64 318 ALA D CA 1
ATOM 13965 C C . ALA D 1 318 ? 41.319 -17.004 -52.516 1.00 52.53 318 ALA D C 1
ATOM 13966 O O . ALA D 1 318 ? 42.240 -17.264 -53.291 1.00 51.54 318 ALA D O 1
ATOM 13968 N N . LYS D 1 319 ? 41.502 -16.705 -51.235 1.00 48.01 319 LYS D N 1
ATOM 13969 C CA . LYS D 1 319 ? 42.828 -16.618 -50.647 1.00 50.94 319 LYS D CA 1
ATOM 13970 C C . LYS D 1 319 ? 43.526 -17.990 -50.662 1.00 49.95 319 LYS D C 1
ATOM 13971 O O . LYS D 1 319 ? 44.720 -18.100 -50.950 1.00 46.57 319 LYS D O 1
ATOM 13977 N N . ALA D 1 320 ? 42.767 -19.038 -50.370 1.00 48.05 320 ALA D N 1
ATOM 13978 C CA . ALA D 1 320 ? 43.325 -20.377 -50.245 1.00 45.42 320 ALA D CA 1
ATOM 13979 C C . ALA D 1 320 ? 43.671 -21.003 -51.602 1.00 50.96 320 ALA D C 1
ATOM 13980 O O . ALA D 1 320 ? 44.757 -21.575 -51.768 1.00 44.67 320 ALA D O 1
ATOM 13982 N N . THR D 1 321 ? 42.736 -20.888 -52.551 1.00 49.94 321 THR D N 1
ATOM 13983 C CA . THR D 1 321 ? 42.816 -21.566 -53.857 1.00 51.55 321 THR D CA 1
ATOM 13984 C C . THR D 1 321 ? 43.469 -20.766 -54.990 1.00 49.72 321 THR D C 1
ATOM 13985 O O . THR D 1 321 ? 43.842 -21.338 -56.018 1.00 59.83 321 THR D O 1
ATOM 13989 N N . GLY D 1 322 ? 43.576 -19.449 -54.823 1.00 51.07 322 GLY D N 1
ATOM 13990 C CA . GLY D 1 322 ? 44.094 -18.582 -55.874 1.00 55.16 322 GLY D CA 1
ATOM 13991 C C . GLY D 1 322 ? 43.082 -18.197 -56.952 1.00 57.82 322 GLY D C 1
ATOM 13992 O O . GLY D 1 322 ? 43.444 -17.658 -58.000 1.00 66.34 322 GLY D O 1
ATOM 13993 N N . ALA D 1 323 ? 41.809 -18.475 -56.704 1.00 50.40 323 ALA D N 1
ATOM 13994 C CA . ALA D 1 323 ? 40.760 -18.092 -57.638 1.00 51.98 323 ALA D CA 1
ATOM 13995 C C . ALA D 1 323 ? 40.458 -16.594 -57.579 1.00 58.20 323 ALA D C 1
ATOM 13996 O O . ALA D 1 323 ? 40.804 -15.911 -56.617 1.00 63.96 323 ALA D O 1
ATOM 13998 N N . ASN D 1 324 ? 39.798 -16.091 -58.612 1.00 57.94 324 ASN D N 1
ATOM 13999 C CA . ASN D 1 324 ? 39.240 -14.745 -58.570 1.00 60.43 324 ASN D CA 1
ATOM 14000 C C . ASN D 1 324 ? 37.736 -14.814 -58.326 1.00 58.54 324 ASN D C 1
ATOM 14001 O O . ASN D 1 324 ? 37.035 -15.580 -58.986 1.00 62.40 324 ASN D O 1
ATOM 14006 N N . VAL D 1 325 ? 37.229 -14.017 -57.393 1.00 55.40 325 VAL D N 1
ATOM 14007 C CA . VAL D 1 325 ? 35.785 -13.899 -57.259 1.00 59.86 325 VAL D CA 1
ATOM 14008 C C . VAL D 1 325 ? 35.215 -13.127 -58.447 1.00 63.30 325 VAL D C 1
ATOM 14009 O O . VAL D 1 325 ? 35.540 -11.961 -58.654 1.00 66.87 325 VAL D O 1
ATOM 14013 N N . ILE D 1 326 ? 34.362 -13.796 -59.220 1.00 57.38 326 ILE D N 1
ATOM 14014 C CA . ILE D 1 326 ? 33.865 -13.277 -60.482 1.00 54.92 326 ILE D CA 1
ATOM 14015 C C . ILE D 1 326 ? 32.442 -12.744 -60.372 1.00 57.99 326 ILE D C 1
ATOM 14016 O O . ILE D 1 326 ? 31.563 -13.397 -59.801 1.00 53.55 326 ILE D O 1
ATOM 14021 N N . ALA D 1 327 ? 32.220 -11.562 -60.941 1.00 60.04 327 ALA D N 1
ATOM 14022 C CA . ALA D 1 327 ? 30.909 -10.920 -60.917 1.00 64.30 327 ALA D CA 1
ATOM 14023 C C . ALA D 1 327 ? 30.066 -11.170 -62.183 1.00 65.29 327 ALA D C 1
ATOM 14024 O O . ALA D 1 327 ? 28.841 -11.030 -62.173 1.00 66.21 327 ALA D O 1
ATOM 14026 N N . ALA D 1 328 ? 30.720 -11.546 -63.272 1.00 66.68 328 ALA D N 1
ATOM 14027 C CA . ALA D 1 328 ? 30.003 -11.828 -64.508 1.00 69.02 328 ALA D CA 1
ATOM 14028 C C . ALA D 1 328 ? 30.295 -13.241 -64.975 1.00 64.97 328 ALA D C 1
ATOM 14029 O O . ALA D 1 328 ? 31.448 -13.594 -65.204 1.00 71.38 328 ALA D O 1
ATOM 14031 N N . ILE D 1 329 ? 29.258 -14.054 -65.122 1.00 65.65 329 ILE D N 1
ATOM 14032 C CA . ILE D 1 329 ? 29.467 -15.426 -65.576 1.00 68.83 329 ILE D CA 1
ATOM 14033 C C . ILE D 1 329 ? 30.158 -15.465 -66.950 1.00 73.63 329 ILE D C 1
ATOM 14034 O O . ILE D 1 329 ? 31.021 -16.315 -67.194 1.00 72.56 329 ILE D O 1
ATOM 14039 N N . ALA D 1 330 ? 29.783 -14.538 -67.831 1.00 70.62 330 ALA D N 1
ATOM 14040 C CA . ALA D 1 330 ? 30.390 -14.428 -69.158 1.00 82.58 330 ALA D CA 1
ATOM 14041 C C . ALA D 1 330 ? 31.889 -14.111 -69.089 1.00 83.20 330 ALA D C 1
ATOM 14042 O O . ALA D 1 330 ? 32.670 -14.524 -69.956 1.00 67.07 330 ALA D O 1
ATOM 14044 N N . ALA D 1 331 ? 32.275 -13.377 -68.047 1.00 89.52 331 ALA D N 1
ATOM 14045 C CA . ALA D 1 331 ? 33.658 -12.950 -67.858 1.00 87.93 331 ALA D CA 1
ATOM 14046 C C . ALA D 1 331 ? 34.536 -14.076 -67.335 1.00 80.88 331 ALA D C 1
ATOM 14047 O O . ALA D 1 331 ? 35.765 -13.963 -67.334 1.00 79.80 331 ALA D O 1
ATOM 14049 N N . LEU D 1 332 ? 33.907 -15.157 -66.881 1.00 70.47 332 LEU D N 1
ATOM 14050 C CA . LEU D 1 332 ? 34.652 -16.269 -66.306 1.00 68.25 332 LEU D CA 1
ATOM 14051 C C . LEU D 1 332 ? 35.602 -16.880 -67.327 1.00 75.03 332 LEU D C 1
ATOM 14052 O O . LEU D 1 332 ? 35.201 -17.193 -68.452 1.00 77.11 332 LEU D O 1
ATOM 14057 N N . SER D 1 333 ? 36.863 -17.044 -66.933 1.00 72.42 333 SER D N 1
ATOM 14058 C CA . SER D 1 333 ? 37.845 -17.693 -67.793 1.00 69.40 333 SER D CA 1
ATOM 14059 C C . SER D 1 333 ? 38.652 -18.703 -66.997 1.00 66.09 333 SER D C 1
ATOM 14060 O O . SER D 1 333 ? 38.637 -18.688 -65.765 1.00 60.92 333 SER D O 1
ATOM 14063 N N . ALA D 1 334 ? 39.357 -19.577 -67.707 1.00 67.83 334 ALA D N 1
ATOM 14064 C CA . ALA D 1 334 ? 40.099 -20.653 -67.066 1.00 67.71 334 ALA D CA 1
ATOM 14065 C C . ALA D 1 334 ? 41.092 -20.099 -66.062 1.00 65.17 334 ALA D C 1
ATOM 14066 O O . ALA D 1 334 ? 41.462 -20.783 -65.108 1.00 66.02 334 ALA D O 1
ATOM 14068 N N . GLN D 1 335 ? 41.510 -18.854 -66.281 1.00 61.66 335 GLN D N 1
ATOM 14069 C CA . GLN D 1 335 ? 42.528 -18.216 -65.450 1.00 63.13 335 GLN D CA 1
ATOM 14070 C C . GLN D 1 335 ? 41.973 -17.650 -64.132 1.00 57.87 335 GLN D C 1
ATOM 14071 O O . GLN D 1 335 ? 42.732 -17.230 -63.266 1.00 58.36 335 GLN D O 1
ATOM 14077 N N . ASP D 1 336 ? 40.652 -17.626 -63.995 1.00 50.81 336 ASP D N 1
ATOM 14078 C CA . ASP D 1 336 ? 40.022 -17.145 -62.771 1.00 57.13 336 ASP D CA 1
ATOM 14079 C C . ASP D 1 336 ? 39.871 -18.282 -61.763 1.00 61.66 336 ASP D C 1
ATOM 14080 O O . ASP D 1 336 ? 39.470 -18.056 -60.620 1.00 68.36 336 ASP D O 1
ATOM 14085 N N . LEU D 1 337 ? 40.184 -19.503 -62.186 1.00 52.47 337 LEU D N 1
ATOM 14086 C CA . LEU D 1 337 ? 39.956 -20.670 -61.343 1.00 49.31 337 LEU D CA 1
ATOM 14087 C C . LEU D 1 337 ? 41.066 -20.893 -60.319 1.00 56.50 337 LEU D C 1
ATOM 14088 O O . LEU D 1 337 ? 42.252 -20.713 -60.607 1.00 58.82 337 LEU D O 1
ATOM 14093 N N . GLY D 1 338 ? 40.665 -21.280 -59.112 1.00 51.83 338 GLY D N 1
ATOM 14094 C CA . GLY D 1 338 ? 41.612 -21.678 -58.092 1.00 52.57 338 GLY D CA 1
ATOM 14095 C C . GLY D 1 338 ? 41.843 -23.169 -58.186 1.00 48.95 338 GLY D C 1
ATOM 14096 O O . GLY D 1 338 ? 41.121 -23.872 -58.894 1.00 45.35 338 GLY D O 1
ATOM 14097 N N . ASP D 1 339 ? 42.853 -23.652 -57.475 1.00 55.06 339 ASP D N 1
ATOM 14098 C CA . ASP D 1 339 ? 43.134 -25.077 -57.442 1.00 60.64 339 ASP D CA 1
ATOM 14099 C C . ASP D 1 339 ? 43.221 -25.592 -56.013 1.00 62.64 339 ASP D C 1
ATOM 14100 O O . ASP D 1 339 ? 43.748 -24.914 -55.129 1.00 64.80 339 ASP D O 1
ATOM 14105 N N . ALA D 1 340 ? 42.674 -26.785 -55.798 1.00 51.75 340 ALA D N 1
ATOM 14106 C CA . ALA D 1 340 ? 42.833 -27.505 -54.542 1.00 48.63 340 ALA D CA 1
ATOM 14107 C C . ALA D 1 340 ? 43.085 -28.950 -54.889 1.00 43.46 340 ALA D C 1
ATOM 14108 O O . ALA D 1 340 ? 42.511 -29.462 -55.840 1.00 41.83 340 ALA D O 1
ATOM 14110 N N . GLY D 1 341 ? 43.942 -29.604 -54.115 1.00 46.29 341 GLY D N 1
ATOM 14111 C CA . GLY D 1 341 ? 44.177 -31.021 -54.289 1.00 49.21 341 GLY D CA 1
ATOM 14112 C C . GLY D 1 341 ? 42.931 -31.837 -54.013 1.00 55.38 341 GLY D C 1
ATOM 14113 O O . GLY D 1 341 ? 42.669 -32.829 -54.690 1.00 66.58 341 GLY D O 1
ATOM 14114 N N . LEU D 1 342 ? 42.162 -31.420 -53.012 1.00 56.90 342 LEU D N 1
ATOM 14115 C CA . LEU D 1 342 ? 40.954 -32.139 -52.621 1.00 50.87 342 LEU D CA 1
ATOM 14116 C C . LEU D 1 342 ? 39.807 -31.201 -52.250 1.00 50.08 342 LEU D C 1
ATOM 14117 O O . LEU D 1 342 ? 40.000 -30.211 -51.539 1.00 45.00 342 LEU D O 1
ATOM 14122 N N . VAL D 1 343 ? 38.620 -31.515 -52.759 1.00 48.79 343 VAL D N 1
ATOM 14123 C CA . VAL D 1 343 ? 37.385 -30.877 -52.318 1.00 43.58 343 VAL D CA 1
ATOM 14124 C C . VAL D 1 343 ? 36.413 -31.987 -51.946 1.00 50.21 343 VAL D C 1
ATOM 14125 O O . VAL D 1 343 ? 36.091 -32.843 -52.780 1.00 45.25 343 VAL D O 1
ATOM 14129 N N . GLU D 1 344 ? 35.961 -31.989 -50.693 1.00 45.32 344 GLU D N 1
ATOM 14130 C CA . GLU D 1 344 ? 35.117 -33.071 -50.209 1.00 39.37 344 GLU D CA 1
ATOM 14131 C C . GLU D 1 344 ? 34.065 -32.645 -49.195 1.00 45.15 344 GLU D C 1
ATOM 14132 O O . GLU D 1 344 ? 34.370 -31.975 -48.199 1.00 40.73 344 GLU D O 1
ATOM 14138 N N . GLU D 1 345 ? 32.825 -33.054 -49.444 1.00 39.03 345 GLU D N 1
ATOM 14139 C CA . GLU D 1 345 ? 31.781 -32.907 -48.453 1.00 40.08 345 GLU D CA 1
ATOM 14140 C C . GLU D 1 345 ? 31.822 -34.141 -47.574 1.00 45.52 345 GLU D C 1
ATOM 14141 O O . GLU D 1 345 ? 31.652 -35.256 -48.062 1.00 48.82 345 GLU D O 1
ATOM 14147 N N . ARG D 1 346 ? 32.077 -33.942 -46.282 1.00 46.37 346 ARG D N 1
ATOM 14148 C CA . ARG D 1 346 ? 32.068 -35.039 -45.318 1.00 47.36 346 ARG D CA 1
ATOM 14149 C C . ARG D 1 346 ? 31.546 -34.562 -43.960 1.00 44.78 346 ARG D C 1
ATOM 14150 O O . ARG D 1 346 ? 31.333 -33.366 -43.747 1.00 48.72 346 ARG D O 1
ATOM 14158 N N . LYS D 1 347 ? 31.337 -35.490 -43.039 1.00 35.39 347 LYS D N 1
ATOM 14159 C CA . LYS D 1 347 ? 30.872 -35.100 -41.713 1.00 51.18 347 LYS D CA 1
ATOM 14160 C C . LYS D 1 347 ? 32.009 -35.048 -40.700 1.00 54.39 347 LYS D C 1
ATOM 14161 O O . LYS D 1 347 ? 32.851 -35.940 -40.639 1.00 61.64 347 LYS D O 1
ATOM 14167 N N . ILE D 1 348 ? 32.043 -33.969 -39.931 1.00 52.04 348 ILE D N 1
ATOM 14168 C CA . ILE D 1 348 ? 32.936 -33.878 -38.785 1.00 57.76 348 ILE D CA 1
ATOM 14169 C C . ILE D 1 348 ? 32.113 -33.490 -37.554 1.00 54.18 348 ILE D C 1
ATOM 14170 O O . ILE D 1 348 ? 31.390 -32.491 -37.575 1.00 46.68 348 ILE D O 1
ATOM 14175 N N . SER D 1 349 ? 32.198 -34.290 -36.493 1.00 65.24 349 SER D N 1
ATOM 14176 C CA . SER D 1 349 ? 31.356 -34.065 -35.310 1.00 76.57 349 SER D CA 1
ATOM 14177 C C . SER D 1 349 ? 29.870 -33.998 -35.663 1.00 71.88 349 SER D C 1
ATOM 14178 O O . SER D 1 349 ? 29.135 -33.176 -35.106 1.00 65.58 349 SER D O 1
ATOM 14181 N N . GLY D 1 350 ? 29.445 -34.850 -36.595 1.00 69.72 350 GLY D N 1
ATOM 14182 C CA . GLY D 1 350 ? 28.049 -34.951 -36.990 1.00 66.19 350 GLY D CA 1
ATOM 14183 C C . GLY D 1 350 ? 27.568 -33.866 -37.939 1.00 58.50 350 GLY D C 1
ATOM 14184 O O . GLY D 1 350 ? 26.417 -33.883 -38.391 1.00 52.63 350 GLY D O 1
ATOM 14185 N N . ASP D 1 351 ? 28.449 -32.919 -38.237 1.00 49.19 351 ASP D N 1
ATOM 14186 C CA . ASP D 1 351 ? 28.120 -31.803 -39.111 1.00 57.78 351 ASP D CA 1
ATOM 14187 C C . ASP D 1 351 ? 28.791 -31.972 -40.462 1.00 56.71 351 ASP D C 1
ATOM 14188 O O . ASP D 1 351 ? 30.011 -32.149 -40.543 1.00 47.68 351 ASP D O 1
ATOM 14193 N N . SER D 1 352 ? 27.995 -31.919 -41.522 1.00 53.70 352 SER D N 1
ATOM 14194 C CA . SER D 1 352 ? 28.543 -32.013 -42.860 1.00 55.96 352 SER D CA 1
ATOM 14195 C C . SER D 1 352 ? 29.060 -30.656 -43.302 1.00 54.80 352 SER D C 1
ATOM 14196 O O . SER D 1 352 ? 28.401 -29.636 -43.119 1.00 54.16 352 SER D O 1
ATOM 14199 N N . MET D 1 353 ? 30.265 -30.656 -43.861 1.00 54.95 353 MET D N 1
ATOM 14200 C CA . MET D 1 353 ? 30.883 -29.443 -44.369 1.00 51.88 353 MET D CA 1
ATOM 14201 C C . MET D 1 353 ? 31.666 -29.763 -45.629 1.00 49.66 353 MET D C 1
ATOM 14202 O O . MET D 1 353 ? 31.954 -30.932 -45.903 1.00 43.90 353 MET D O 1
ATOM 14207 N N . ILE D 1 354 ? 32.002 -28.726 -46.393 1.00 38.63 354 ILE D N 1
ATOM 14208 C CA . ILE D 1 354 ? 32.902 -28.884 -47.518 1.00 46.96 354 ILE D CA 1
ATOM 14209 C C . ILE D 1 354 ? 34.331 -28.512 -47.130 1.00 51.34 354 ILE D C 1
ATOM 14210 O O . ILE D 1 354 ? 34.595 -27.390 -46.687 1.00 51.05 354 ILE D O 1
ATOM 14215 N N . PHE D 1 355 ? 35.228 -29.492 -47.261 1.00 44.47 355 PHE D N 1
ATOM 14216 C CA . PHE D 1 355 ? 36.659 -29.330 -47.011 1.00 41.26 355 PHE D CA 1
ATOM 14217 C C . PHE D 1 355 ? 37.370 -28.977 -48.311 1.00 43.10 355 PHE D C 1
ATOM 14218 O O . PHE D 1 355 ? 37.222 -29.666 -49.314 1.00 41.56 355 PHE D O 1
ATOM 14226 N N . VAL D 1 356 ? 38.137 -27.898 -48.296 1.00 48.58 356 VAL D N 1
ATOM 14227 C CA . VAL D 1 356 ? 38.943 -27.538 -49.453 1.00 47.41 356 VAL D CA 1
ATOM 14228 C C . VAL D 1 356 ? 40.397 -27.582 -49.004 1.00 48.80 356 VAL D C 1
ATOM 14229 O O . VAL D 1 356 ? 40.917 -26.613 -48.452 1.00 54.49 356 VAL D O 1
ATOM 14233 N N . GLU D 1 357 ? 41.039 -28.726 -49.218 1.00 48.10 357 GLU D N 1
ATOM 14234 C CA . GLU D 1 357 ? 42.380 -28.965 -48.681 1.00 53.51 357 GLU D CA 1
ATOM 14235 C C . GLU D 1 357 ? 43.449 -29.282 -49.722 1.00 52.50 357 GLU D C 1
ATOM 14236 O O . GLU D 1 357 ? 43.170 -29.411 -50.912 1.00 56.58 357 GLU D O 1
ATOM 14242 N N . GLU D 1 358 ? 44.680 -29.408 -49.246 1.00 52.43 358 GLU D N 1
ATOM 14243 C CA . GLU D 1 358 ? 45.808 -29.754 -50.098 1.00 53.40 358 GLU D CA 1
ATOM 14244 C C . GLU D 1 358 ? 45.983 -28.735 -51.215 1.00 51.92 358 GLU D C 1
ATOM 14245 O O . GLU D 1 358 ? 46.324 -29.086 -52.347 1.00 47.59 358 GLU D O 1
ATOM 14251 N N . CYS D 1 359 ? 45.743 -27.470 -50.885 1.00 45.47 359 CYS D N 1
ATOM 14252 C CA . CYS D 1 359 ? 46.075 -26.374 -51.785 1.00 50.32 359 CYS D CA 1
ATOM 14253 C C . CYS D 1 359 ? 47.593 -26.169 -51.839 1.00 49.23 359 CYS D C 1
ATOM 14254 O O . CYS D 1 359 ? 48.286 -26.381 -50.842 1.00 48.46 359 CYS D O 1
ATOM 14257 N N . LYS D 1 360 ? 48.100 -25.749 -52.999 1.00 57.21 360 LYS D N 1
ATOM 14258 C CA . LYS D 1 360 ? 49.548 -25.701 -53.245 1.00 55.50 360 LYS D CA 1
ATOM 14259 C C . LYS D 1 360 ? 50.211 -24.468 -52.648 1.00 54.76 360 LYS D C 1
ATOM 14260 O O . LYS D 1 360 ? 51.272 -24.558 -52.022 1.00 52.08 360 LYS D O 1
ATOM 14266 N N . HIS D 1 361 ? 49.602 -23.306 -52.841 1.00 53.03 361 HIS D N 1
ATOM 14267 C CA . HIS D 1 361 ? 50.158 -22.108 -52.226 1.00 65.38 361 HIS D CA 1
ATOM 14268 C C . HIS D 1 361 ? 49.090 -21.305 -51.514 1.00 61.92 361 HIS D C 1
ATOM 14269 O O . HIS D 1 361 ? 48.802 -20.166 -51.881 1.00 56.72 361 HIS D O 1
ATOM 14276 N N . PRO D 1 362 ? 48.496 -21.904 -50.477 1.00 56.77 362 PRO D N 1
ATOM 14277 C CA . PRO D 1 362 ? 47.408 -21.192 -49.809 1.00 51.09 362 PRO D CA 1
ATOM 14278 C C . PRO D 1 362 ? 47.939 -19.932 -49.129 1.00 51.24 362 PRO D C 1
ATOM 14279 O O . PRO D 1 362 ? 49.003 -19.975 -48.517 1.00 53.94 362 PRO D O 1
ATOM 14283 N N . LYS D 1 363 ? 47.222 -18.821 -49.271 1.00 46.64 363 LYS D N 1
ATOM 14284 C CA . LYS D 1 363 ? 47.535 -17.609 -48.514 1.00 52.21 363 LYS D CA 1
ATOM 14285 C C . LYS D 1 363 ? 46.643 -17.492 -47.269 1.00 55.55 363 LYS D C 1
ATOM 14286 O O . LYS D 1 363 ? 46.823 -16.599 -46.437 1.00 60.53 363 LYS D O 1
ATOM 14292 N N . ALA D 1 364 ? 45.675 -18.400 -47.164 1.00 45.43 364 ALA D N 1
ATOM 14293 C CA . ALA D 1 364 ? 44.917 -18.587 -45.938 1.00 49.69 364 ALA D CA 1
ATOM 14294 C C . ALA D 1 364 ? 44.879 -20.083 -45.644 1.00 54.53 364 ALA D C 1
ATOM 14295 O O . ALA D 1 364 ? 44.793 -20.894 -46.564 1.00 49.36 364 ALA D O 1
ATOM 14297 N N . VAL D 1 365 ? 44.971 -20.447 -44.369 1.00 49.13 365 VAL D N 1
ATOM 14298 C CA . VAL D 1 365 ? 44.884 -21.844 -43.978 1.00 47.57 365 VAL D CA 1
ATOM 14299 C C . VAL D 1 365 ? 43.981 -22.010 -42.760 1.00 52.73 365 VAL D C 1
ATOM 14300 O O . VAL D 1 365 ? 43.446 -21.034 -42.226 1.00 48.80 365 VAL D O 1
ATOM 14304 N N . THR D 1 366 ? 43.820 -23.253 -42.318 1.00 46.55 366 THR D N 1
ATOM 14305 C CA . THR D 1 366 ? 42.890 -23.551 -41.240 1.00 40.62 366 THR D CA 1
ATOM 14306 C C . THR D 1 366 ? 43.492 -24.479 -40.167 1.00 46.38 366 THR D C 1
ATOM 14307 O O . THR D 1 366 ? 43.807 -25.636 -40.434 1.00 44.63 366 THR D O 1
ATOM 14311 N N . MET D 1 367 ? 43.668 -23.957 -38.957 1.00 41.96 367 MET D N 1
ATOM 14312 C CA . MET D 1 367 ? 43.940 -24.804 -37.809 1.00 36.31 367 MET D CA 1
ATOM 14313 C C . MET D 1 367 ? 42.614 -25.399 -37.345 1.00 35.58 367 MET D C 1
ATOM 14314 O O . MET D 1 367 ? 41.737 -24.680 -36.855 1.00 39.06 367 MET D O 1
ATOM 14319 N N . LEU D 1 368 ? 42.461 -26.705 -37.518 1.00 36.22 368 LEU D N 1
ATOM 14320 C CA . LEU D 1 368 ? 41.258 -27.407 -37.053 1.00 36.59 368 LEU D CA 1
ATOM 14321 C C . LEU D 1 368 ? 41.578 -27.984 -35.684 1.00 38.58 368 LEU D C 1
ATOM 14322 O O . LEU D 1 368 ? 42.306 -28.978 -35.554 1.00 33.89 368 LEU D O 1
ATOM 14327 N N . ILE D 1 369 ? 41.056 -27.325 -34.664 1.00 44.09 369 ILE D N 1
ATOM 14328 C CA . ILE D 1 369 ? 41.347 -27.685 -33.290 1.00 40.10 369 ILE D CA 1
ATOM 14329 C C . ILE D 1 369 ? 40.321 -28.676 -32.779 1.00 38.16 369 ILE D C 1
ATOM 14330 O O . ILE D 1 369 ? 39.110 -28.467 -32.927 1.00 36.71 369 ILE D O 1
ATOM 14335 N N . ARG D 1 370 ? 40.824 -29.775 -32.223 1.00 35.35 370 ARG D N 1
ATOM 14336 C CA . ARG D 1 370 ? 39.994 -30.854 -31.697 1.00 39.02 370 ARG D CA 1
ATOM 14337 C C . ARG D 1 370 ? 40.213 -31.026 -30.197 1.00 41.38 370 ARG D C 1
ATOM 14338 O O . ARG D 1 370 ? 41.238 -30.628 -29.661 1.00 37.66 370 ARG D O 1
ATOM 14346 N N . GLY D 1 371 ? 39.245 -31.637 -29.529 1.00 37.23 371 GLY D N 1
ATOM 14347 C CA . GLY D 1 371 ? 39.334 -31.899 -28.103 1.00 37.64 371 GLY D CA 1
ATOM 14348 C C . GLY D 1 371 ? 38.056 -32.609 -27.715 1.00 39.94 371 GLY D C 1
ATOM 14349 O O . GLY D 1 371 ? 37.124 -32.668 -28.514 1.00 36.83 371 GLY D O 1
ATOM 14350 N N . THR D 1 372 ? 37.998 -33.142 -26.503 1.00 33.32 372 THR D N 1
ATOM 14351 C CA . THR D 1 372 ? 36.857 -33.958 -26.111 1.00 35.44 372 THR D CA 1
ATOM 14352 C C . THR D 1 372 ? 35.634 -33.135 -25.703 1.00 39.09 372 THR D C 1
ATOM 14353 O O . THR D 1 372 ? 34.515 -33.600 -25.831 1.00 54.18 372 THR D O 1
ATOM 14357 N N . THR D 1 373 ? 35.832 -31.926 -25.192 1.00 35.46 373 THR D N 1
ATOM 14358 C CA . THR D 1 373 ? 34.685 -31.098 -24.813 1.00 31.73 373 THR D CA 1
ATOM 14359 C C . THR D 1 373 ? 34.829 -29.683 -25.327 1.00 29.72 373 THR D C 1
ATOM 14360 O O . THR D 1 373 ? 35.929 -29.200 -25.590 1.00 32.60 373 THR D O 1
ATOM 14364 N N . GLU D 1 374 ? 33.707 -29.004 -25.452 1.00 35.76 374 GLU D N 1
ATOM 14365 C CA . GLU D 1 374 ? 33.735 -27.642 -25.924 1.00 31.32 374 GLU D CA 1
ATOM 14366 C C . GLU D 1 374 ? 34.712 -26.801 -25.099 1.00 29.40 374 GLU D C 1
ATOM 14367 O O . GLU D 1 374 ? 35.514 -26.059 -25.653 1.00 33.74 374 GLU D O 1
ATOM 14373 N N . HIS D 1 375 ? 34.652 -26.899 -23.772 1.00 27.93 375 HIS D N 1
ATOM 14374 C CA . HIS D 1 375 ? 35.487 -26.011 -22.968 1.00 27.52 375 HIS D CA 1
ATOM 14375 C C . HIS D 1 375 ? 36.956 -26.384 -23.006 1.00 28.86 375 HIS D C 1
ATOM 14376 O O . HIS D 1 375 ? 37.819 -25.510 -22.958 1.00 31.62 375 HIS D O 1
ATOM 14383 N N . VAL D 1 376 ? 37.245 -27.676 -23.128 1.00 25.17 376 VAL D N 1
ATOM 14384 C CA . VAL D 1 376 ? 38.633 -28.089 -23.283 1.00 28.73 376 VAL D CA 1
ATOM 14385 C C . VAL D 1 376 ? 39.186 -27.413 -24.544 1.00 34.31 376 VAL D C 1
ATOM 14386 O O . VAL D 1 376 ? 40.278 -26.817 -24.541 1.00 33.01 376 VAL D O 1
ATOM 14390 N N . ILE D 1 377 ? 38.384 -27.454 -25.602 1.00 33.26 377 ILE D N 1
ATOM 14391 C CA . ILE D 1 377 ? 38.788 -26.906 -26.889 1.00 31.06 377 ILE D CA 1
ATOM 14392 C C . ILE D 1 377 ? 39.025 -25.411 -26.819 1.00 28.93 377 ILE D C 1
ATOM 14393 O O . ILE D 1 377 ? 40.004 -24.932 -27.385 1.00 29.20 377 ILE D O 1
ATOM 14398 N N . GLU D 1 378 ? 38.145 -24.669 -26.139 1.00 25.90 378 GLU D N 1
ATOM 14399 C CA . GLU D 1 378 ? 38.290 -23.201 -26.097 1.00 25.19 378 GLU D CA 1
ATOM 14400 C C . GLU D 1 378 ? 39.692 -22.789 -25.651 1.00 28.83 378 GLU D C 1
ATOM 14401 O O . GLU D 1 378 ? 40.296 -21.884 -26.221 1.00 40.90 378 GLU D O 1
ATOM 14407 N N . GLU D 1 379 ? 40.208 -23.469 -24.633 1.00 26.45 379 GLU D N 1
ATOM 14408 C CA . GLU D 1 379 ? 41.473 -23.073 -24.045 1.00 34.74 379 GLU D CA 1
ATOM 14409 C C . GLU D 1 379 ? 42.660 -23.550 -24.884 1.00 36.37 379 GLU D C 1
ATOM 14410 O O . GLU D 1 379 ? 43.694 -22.873 -24.938 1.00 39.40 379 GLU D O 1
ATOM 14416 N N . VAL D 1 380 ? 42.515 -24.700 -25.544 1.00 30.72 380 VAL D N 1
ATOM 14417 C CA . VAL D 1 380 ? 43.524 -25.129 -26.515 1.00 28.52 380 VAL D CA 1
ATOM 14418 C C . VAL D 1 380 ? 43.678 -24.060 -27.608 1.00 31.59 380 VAL D C 1
ATOM 14419 O O . VAL D 1 380 ? 44.791 -23.639 -27.922 1.00 25.74 380 VAL D O 1
ATOM 14423 N N . ALA D 1 381 ? 42.551 -23.608 -28.152 1.00 29.83 381 ALA D N 1
ATOM 14424 C CA . ALA D 1 381 ? 42.538 -22.554 -29.163 1.00 31.74 381 ALA D CA 1
ATOM 14425 C C . ALA D 1 381 ? 43.189 -21.261 -28.661 1.00 34.35 381 ALA D C 1
ATOM 14426 O O . ALA D 1 381 ? 43.911 -20.595 -29.399 1.00 38.26 381 ALA D O 1
ATOM 14428 N N . ARG D 1 382 ? 42.949 -20.907 -27.407 1.00 32.14 382 ARG D N 1
ATOM 14429 C CA . ARG D 1 382 ? 43.621 -19.737 -26.852 1.00 32.12 382 ARG D CA 1
ATOM 14430 C C . ARG D 1 382 ? 45.134 -19.928 -26.856 1.00 32.85 382 ARG D C 1
ATOM 14431 O O . ARG D 1 382 ? 45.878 -19.008 -27.176 1.00 35.06 382 ARG D O 1
ATOM 14439 N N . ALA D 1 383 ? 45.585 -21.129 -26.510 1.00 31.69 383 ALA D N 1
ATOM 14440 C CA . ALA D 1 383 ? 47.013 -21.418 -26.525 1.00 30.07 383 ALA D CA 1
ATOM 14441 C C . ALA D 1 383 ? 47.576 -21.328 -27.947 1.00 33.12 383 ALA D C 1
ATOM 14442 O O . ALA D 1 383 ? 48.659 -20.788 -28.159 1.00 32.47 383 ALA D O 1
ATOM 14444 N N . VAL D 1 384 ? 46.827 -21.854 -28.915 1.00 32.20 384 VAL D N 1
ATOM 14445 C CA . VAL D 1 384 ? 47.234 -21.798 -30.310 1.00 33.67 384 VAL D CA 1
ATOM 14446 C C . VAL D 1 384 ? 47.346 -20.332 -30.743 1.00 34.15 384 VAL D C 1
ATOM 14447 O O . VAL D 1 384 ? 48.296 -19.929 -31.422 1.00 33.37 384 VAL D O 1
ATOM 14451 N N . ASP D 1 385 ? 46.372 -19.532 -30.328 1.00 37.42 385 ASP D N 1
ATOM 14452 C CA . ASP D 1 385 ? 46.368 -18.104 -30.628 1.00 30.74 385 ASP D CA 1
ATOM 14453 C C . ASP D 1 385 ? 47.631 -17.408 -30.086 1.00 35.79 385 ASP D C 1
ATOM 14454 O O . ASP D 1 385 ? 48.271 -16.633 -30.817 1.00 32.61 385 ASP D O 1
ATOM 14459 N N . ASP D 1 386 ? 47.993 -17.703 -28.827 1.00 31.21 386 ASP D N 1
ATOM 14460 C CA . ASP D 1 386 ? 49.244 -17.206 -28.231 1.00 37.37 386 ASP D CA 1
ATOM 14461 C C . ASP D 1 386 ? 50.425 -17.525 -29.163 1.00 41.61 386 ASP D C 1
ATOM 14462 O O . ASP D 1 386 ? 51.214 -16.650 -29.509 1.00 33.22 386 ASP D O 1
ATOM 14467 N N . ALA D 1 387 ? 50.548 -18.799 -29.536 1.00 38.19 387 ALA D N 1
ATOM 14468 C CA . ALA D 1 387 ? 51.696 -19.280 -30.294 1.00 32.58 387 ALA D CA 1
ATOM 14469 C C . ALA D 1 387 ? 51.729 -18.703 -31.702 1.00 34.32 387 ALA D C 1
ATOM 14470 O O . ALA D 1 387 ? 52.792 -18.363 -32.213 1.00 33.98 387 ALA D O 1
ATOM 14472 N N . VAL D 1 388 ? 50.559 -18.574 -32.315 1.00 28.92 388 VAL D N 1
ATOM 14473 C CA . VAL D 1 388 ? 50.475 -17.978 -33.632 1.00 30.08 388 VAL D CA 1
ATOM 14474 C C . VAL D 1 388 ? 51.030 -16.551 -33.593 1.00 34.07 388 VAL D C 1
ATOM 14475 O O . VAL D 1 388 ? 51.781 -16.133 -34.475 1.00 35.03 388 VAL D O 1
ATOM 14479 N N . GLY D 1 389 ? 50.674 -15.820 -32.548 1.00 35.33 389 GLY D N 1
ATOM 14480 C CA . GLY D 1 389 ? 51.170 -14.475 -32.361 1.00 32.42 389 GLY D CA 1
ATOM 14481 C C . GLY D 1 389 ? 52.679 -14.404 -32.221 1.00 37.27 389 GLY D C 1
ATOM 14482 O O . GLY D 1 389 ? 53.326 -13.627 -32.915 1.00 30.99 389 GLY D O 1
ATOM 14483 N N . VAL D 1 390 ? 53.261 -15.199 -31.328 1.00 33.58 390 VAL D N 1
ATOM 14484 C CA . VAL D 1 390 ? 54.704 -15.081 -31.140 1.00 39.12 390 VAL D CA 1
ATOM 14485 C C . VAL D 1 390 ? 55.504 -15.622 -32.322 1.00 41.76 390 VAL D C 1
ATOM 14486 O O . VAL D 1 390 ? 56.542 -15.059 -32.673 1.00 51.38 390 VAL D O 1
ATOM 14490 N N . VAL D 1 391 ? 55.029 -16.694 -32.945 1.00 34.20 391 VAL D N 1
ATOM 14491 C CA . VAL D 1 391 ? 55.709 -17.183 -34.145 1.00 41.08 391 VAL D CA 1
ATOM 14492 C C . VAL D 1 391 ? 55.725 -16.056 -35.175 1.00 43.14 391 VAL D C 1
ATOM 14493 O O . VAL D 1 391 ? 56.735 -15.828 -35.841 1.00 46.12 391 VAL D O 1
ATOM 14497 N N . GLY D 1 392 ? 54.602 -15.344 -35.272 1.00 42.94 392 GLY D N 1
ATOM 14498 C CA . GLY D 1 392 ? 54.455 -14.221 -36.182 1.00 38.64 392 GLY D CA 1
ATOM 14499 C C . GLY D 1 392 ? 55.416 -13.088 -35.880 1.00 37.72 392 GLY D C 1
ATOM 14500 O O . GLY D 1 392 ? 56.056 -12.556 -36.786 1.00 40.65 392 GLY D O 1
ATOM 14501 N N . CYS D 1 393 ? 55.521 -12.723 -34.603 1.00 33.76 393 CYS D N 1
ATOM 14502 C CA . CYS D 1 393 ? 56.436 -11.669 -34.175 1.00 36.02 393 CYS D CA 1
ATOM 14503 C C . CYS D 1 393 ? 57.883 -12.028 -34.487 1.00 40.22 393 CYS D C 1
ATOM 14504 O O . CYS D 1 393 ? 58.650 -11.183 -34.940 1.00 44.96 393 CYS D O 1
ATOM 14507 N N . THR D 1 394 ? 58.256 -13.275 -34.226 1.00 41.73 394 THR D N 1
ATOM 14508 C CA . THR D 1 394 ? 59.612 -13.735 -34.498 1.00 46.16 394 THR D CA 1
ATOM 14509 C C . THR D 1 394 ? 59.925 -13.682 -36.001 1.00 48.87 394 THR D C 1
ATOM 14510 O O . THR D 1 394 ? 61.008 -13.282 -36.401 1.00 48.39 394 THR D O 1
ATOM 14514 N N . ILE D 1 395 ? 58.969 -14.084 -36.827 1.00 43.49 395 ILE D N 1
ATOM 14515 C CA . ILE D 1 395 ? 59.162 -14.058 -38.267 1.00 42.07 395 ILE D CA 1
ATOM 14516 C C . ILE D 1 395 ? 59.287 -12.620 -38.760 1.00 46.50 395 ILE D C 1
ATOM 14517 O O . ILE D 1 395 ? 60.125 -12.312 -39.601 1.00 49.30 395 ILE D O 1
ATOM 14522 N N . GLU D 1 396 ? 58.450 -11.741 -38.227 1.00 47.49 396 GLU D N 1
ATOM 14523 C CA . GLU D 1 396 ? 58.473 -10.341 -38.625 1.00 52.53 396 GLU D CA 1
ATOM 14524 C C . GLU D 1 396 ? 59.669 -9.564 -38.081 1.00 49.21 396 GLU D C 1
ATOM 14525 O O . GLU D 1 396 ? 60.189 -8.678 -38.759 1.00 45.73 396 GLU D O 1
ATOM 14531 N N . ASP D 1 397 ? 60.096 -9.877 -36.860 1.00 40.92 397 ASP D N 1
ATOM 14532 C CA . ASP D 1 397 ? 61.091 -9.045 -36.194 1.00 46.02 397 ASP D CA 1
ATOM 14533 C C . ASP D 1 397 ? 62.502 -9.600 -36.328 1.00 51.18 397 ASP D C 1
ATOM 14534 O O . ASP D 1 397 ? 63.474 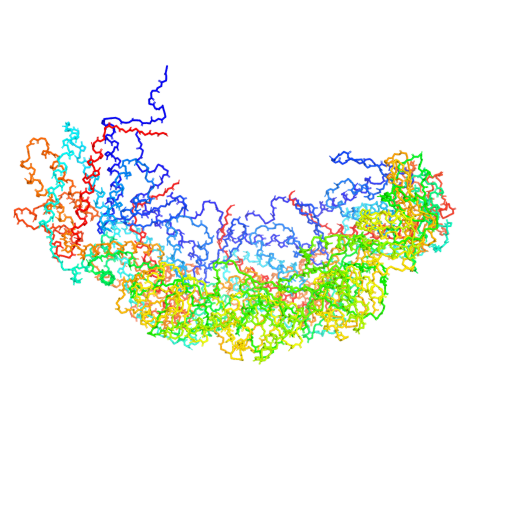-8.841 -36.331 1.00 47.65 397 ASP D O 1
ATOM 14539 N N . GLY D 1 398 ? 62.611 -10.922 -36.417 1.00 43.25 398 GLY D N 1
ATOM 14540 C CA . GLY D 1 398 ? 63.904 -11.578 -36.411 1.00 39.50 398 GLY D CA 1
ATOM 14541 C C . GLY D 1 398 ? 64.679 -11.425 -35.112 1.00 44.22 398 GLY D C 1
ATOM 14542 O O . GLY D 1 398 ? 65.880 -11.662 -35.084 1.00 46.25 398 GLY D O 1
ATOM 14543 N N . ARG D 1 399 ? 64.003 -11.034 -34.032 1.00 44.25 399 ARG D N 1
ATOM 14544 C CA . ARG D 1 399 ? 64.669 -10.887 -32.730 1.00 44.00 399 ARG D CA 1
ATOM 14545 C C . ARG D 1 399 ? 63.949 -11.633 -31.606 1.00 44.70 399 ARG D C 1
ATOM 14546 O O . ARG D 1 399 ? 62.735 -11.516 -31.441 1.00 45.52 399 ARG D O 1
ATOM 14554 N N . ILE D 1 400 ? 64.708 -12.386 -30.819 1.00 44.18 400 ILE D N 1
ATOM 14555 C CA . ILE D 1 400 ? 64.142 -13.083 -29.676 1.00 33.14 400 ILE D CA 1
ATOM 14556 C C . ILE D 1 400 ? 64.970 -12.832 -28.423 1.00 40.08 400 ILE D C 1
ATOM 14557 O O . ILE D 1 400 ? 66.059 -12.261 -28.496 1.00 36.65 400 ILE D O 1
ATOM 14562 N N . VAL D 1 401 ? 64.426 -13.216 -27.271 1.00 36.70 401 VAL D N 1
ATOM 14563 C CA . VAL D 1 401 ? 65.154 -13.134 -26.012 1.00 33.28 401 VAL D CA 1
ATOM 14564 C C . VAL D 1 401 ? 64.877 -14.413 -25.238 1.00 37.61 401 VAL D C 1
ATOM 14565 O O . VAL D 1 401 ? 63.933 -15.143 -25.554 1.00 38.28 401 VAL D O 1
ATOM 14569 N N . SER D 1 402 ? 65.697 -14.687 -24.231 1.00 32.23 402 SER D N 1
ATOM 14570 C CA . SER D 1 402 ? 65.476 -15.840 -23.366 1.00 35.90 402 SER D CA 1
ATOM 14571 C C . SER D 1 402 ? 64.326 -15.599 -22.374 1.00 38.16 402 SER D C 1
ATOM 14572 O O . SER D 1 402 ? 64.082 -14.459 -21.948 1.00 31.61 402 SER D O 1
ATOM 14575 N N . GLY D 1 403 ? 63.640 -16.674 -21.991 1.00 39.33 403 GLY D N 1
ATOM 14576 C CA . GLY D 1 403 ? 62.535 -16.579 -21.045 1.00 31.63 403 GLY D CA 1
ATOM 14577 C C . GLY D 1 403 ? 62.875 -16.854 -19.586 1.00 40.30 403 GLY D C 1
ATOM 14578 O O . GLY D 1 403 ? 64.021 -16.705 -19.151 1.00 44.44 403 GLY D O 1
ATOM 14579 N N . GLY D 1 404 ? 61.862 -17.234 -18.814 1.00 37.34 404 GLY D N 1
ATOM 14580 C CA . GLY D 1 404 ? 62.056 -17.561 -17.412 1.00 31.52 404 GLY D CA 1
ATOM 14581 C C . GLY D 1 404 ? 62.340 -16.364 -16.526 1.00 37.32 404 GLY D C 1
ATOM 14582 O O . GLY D 1 404 ? 62.795 -16.525 -15.391 1.00 35.64 404 GLY D O 1
ATOM 14583 N N . GLY D 1 405 ? 62.052 -15.162 -17.024 1.00 31.83 405 GLY D N 1
ATOM 14584 C CA . GLY D 1 405 ? 62.384 -13.944 -16.296 1.00 35.84 405 GLY D CA 1
ATOM 14585 C C . GLY D 1 405 ? 63.865 -13.600 -16.323 1.00 46.90 405 GLY D C 1
ATOM 14586 O O . GLY D 1 405 ? 64.309 -12.673 -15.639 1.00 47.60 405 GLY D O 1
ATOM 14587 N N . SER D 1 406 ? 64.630 -14.352 -17.115 1.00 44.37 406 SER D N 1
ATOM 14588 C CA . SER D 1 406 ? 66.054 -14.088 -17.306 1.00 42.50 406 SER D CA 1
ATOM 14589 C C . SER D 1 406 ? 66.282 -12.674 -17.860 1.00 41.58 406 SER D C 1
ATOM 14590 O O . SER D 1 406 ? 67.132 -11.937 -17.363 1.00 39.64 406 SER D O 1
ATOM 14593 N N . THR D 1 407 ? 65.520 -12.304 -18.887 1.00 34.84 407 THR D N 1
ATOM 14594 C CA . THR D 1 407 ? 65.674 -11.006 -19.532 1.00 32.15 407 THR D CA 1
ATOM 14595 C C . THR D 1 407 ? 65.286 -9.855 -18.590 1.00 33.54 407 THR D C 1
ATOM 14596 O O . THR D 1 407 ? 65.919 -8.804 -18.590 1.00 38.02 407 THR D O 1
ATOM 14600 N N . GLU D 1 408 ? 64.261 -10.068 -17.767 1.00 34.59 408 GLU D N 1
ATOM 14601 C CA . GLU D 1 408 ? 63.895 -9.085 -16.757 1.00 34.40 408 GLU D CA 1
ATOM 14602 C C . GLU D 1 408 ? 65.011 -8.858 -15.749 1.00 43.49 408 GLU D C 1
ATOM 14603 O O . GLU D 1 408 ? 65.245 -7.727 -15.335 1.00 44.36 408 GLU D O 1
ATOM 14609 N N . VAL D 1 409 ? 65.701 -9.925 -15.349 1.00 40.93 409 VAL D N 1
ATOM 14610 C CA . VAL D 1 409 ? 66.776 -9.787 -14.373 1.00 35.27 409 VAL D CA 1
ATOM 14611 C C . VAL D 1 409 ? 67.969 -9.055 -14.981 1.00 37.97 409 VAL D C 1
ATOM 14612 O O . VAL D 1 409 ? 68.551 -8.183 -14.351 1.00 41.12 409 VAL D O 1
ATOM 14616 N N . GLU D 1 410 ? 68.327 -9.402 -16.211 1.00 43.11 410 GLU D N 1
ATOM 14617 C CA . GLU D 1 410 ? 69.398 -8.699 -16.903 1.00 43.13 410 GLU D CA 1
ATOM 14618 C C . GLU D 1 410 ? 69.046 -7.225 -16.975 1.00 46.84 410 GLU D C 1
ATOM 14619 O O . GLU D 1 410 ? 69.866 -6.350 -16.684 1.00 52.70 410 GLU D O 1
ATOM 14625 N N . LEU D 1 411 ? 67.802 -6.964 -17.356 1.00 44.94 411 LEU D N 1
ATOM 14626 C CA . LEU D 1 411 ? 67.327 -5.614 -17.549 1.00 43.67 411 LEU D CA 1
ATOM 14627 C C . LEU D 1 411 ? 67.401 -4.836 -16.246 1.00 45.34 411 LEU D C 1
ATOM 14628 O O . LEU D 1 411 ? 67.899 -3.707 -16.211 1.00 46.18 411 LEU D O 1
ATOM 14633 N N . SER D 1 412 ? 66.920 -5.443 -15.168 1.00 43.17 412 SER D N 1
ATOM 14634 C CA . SER D 1 412 ? 66.870 -4.734 -13.897 1.00 47.54 412 SER D CA 1
ATOM 14635 C C . SER D 1 412 ? 68.271 -4.404 -13.389 1.00 48.50 412 SER D C 1
ATOM 14636 O O . SER D 1 412 ? 68.507 -3.319 -12.866 1.00 48.18 412 SER D O 1
ATOM 14639 N N . MET D 1 413 ? 69.194 -5.345 -13.554 1.00 49.90 413 MET D N 1
ATOM 14640 C CA . MET D 1 413 ? 70.590 -5.156 -13.156 1.00 51.34 413 MET D CA 1
ATOM 14641 C C . MET D 1 413 ? 71.244 -4.014 -13.939 1.00 47.41 413 MET D C 1
ATOM 14642 O O . MET D 1 413 ? 71.871 -3.125 -13.353 1.00 52.81 413 MET D O 1
ATOM 14647 N N . LYS D 1 414 ? 71.107 -4.045 -15.261 1.00 39.62 414 LYS D N 1
ATOM 14648 C CA . LYS D 1 414 ? 71.658 -2.983 -16.106 1.00 43.81 414 LYS D CA 1
ATOM 14649 C C . LYS D 1 414 ? 71.016 -1.626 -15.789 1.00 42.58 414 LYS D C 1
ATOM 14650 O O . LYS D 1 414 ? 71.695 -0.602 -15.761 1.00 52.02 414 LYS D O 1
ATOM 14656 N N . LEU D 1 415 ? 69.715 -1.623 -15.514 1.00 39.84 415 LEU D N 1
ATOM 14657 C CA . LEU D 1 415 ? 69.034 -0.385 -15.141 1.00 45.72 415 LEU D CA 1
ATOM 14658 C C . LEU D 1 415 ? 69.531 0.154 -13.812 1.00 49.86 415 LEU D C 1
ATOM 14659 O O . LEU D 1 415 ? 69.561 1.368 -13.610 1.00 47.06 415 LEU D O 1
ATOM 14664 N N . ARG D 1 416 ? 69.913 -0.741 -12.902 1.00 48.08 416 ARG D N 1
ATOM 14665 C CA . ARG D 1 416 ? 70.480 -0.298 -11.631 1.00 47.11 416 ARG D CA 1
ATOM 14666 C C . ARG D 1 416 ? 71.819 0.398 -11.867 1.00 55.16 416 ARG D C 1
ATOM 14667 O O . ARG D 1 416 ? 72.113 1.437 -11.262 1.00 56.07 416 ARG D O 1
ATOM 14675 N N . GLU D 1 417 ? 72.616 -0.164 -12.770 1.00 52.91 417 GLU D N 1
ATOM 14676 C CA . GLU D 1 417 ? 73.822 0.509 -13.230 1.00 53.94 417 GLU D CA 1
ATOM 14677 C C . GLU D 1 417 ? 73.490 1.896 -13.767 1.00 46.78 417 GLU D C 1
ATOM 14678 O O . GLU D 1 417 ? 74.070 2.889 -13.335 1.00 53.26 417 GLU D O 1
ATOM 14684 N N . TYR D 1 418 ? 72.547 1.953 -14.702 1.00 42.75 418 TYR D N 1
ATOM 14685 C CA . TYR D 1 418 ? 72.068 3.218 -15.253 1.00 40.92 418 TYR D CA 1
ATOM 14686 C C . TYR D 1 418 ? 71.691 4.207 -14.154 1.00 48.60 418 TYR D C 1
ATOM 14687 O O . TYR D 1 418 ? 72.097 5.367 -14.187 1.00 51.13 418 TYR D O 1
ATOM 14696 N N . ALA D 1 419 ? 70.908 3.741 -13.186 1.00 45.84 419 ALA D N 1
ATOM 14697 C CA . ALA D 1 419 ? 70.366 4.614 -12.149 1.00 48.15 419 ALA D CA 1
ATOM 14698 C C . ALA D 1 419 ? 71.467 5.319 -11.371 1.00 52.11 419 ALA D C 1
ATOM 14699 O O . ALA D 1 419 ? 71.283 6.443 -10.903 1.00 51.88 419 ALA D O 1
ATOM 14701 N N . GLU D 1 420 ? 72.607 4.648 -11.233 1.00 54.53 420 GLU D N 1
ATOM 14702 C CA . GLU D 1 420 ? 73.718 5.175 -10.449 1.00 57.98 420 GLU D CA 1
ATOM 14703 C C . GLU D 1 420 ? 74.174 6.515 -10.981 1.00 60.93 420 GLU D C 1
ATOM 14704 O O . GLU D 1 420 ? 74.537 7.400 -10.217 1.00 68.49 420 GLU D O 1
ATOM 14710 N N . GLY D 1 421 ? 74.145 6.654 -12.301 1.00 61.83 421 GLY D N 1
ATOM 14711 C CA . GLY D 1 421 ? 74.634 7.846 -12.963 1.00 62.65 421 GLY D CA 1
ATOM 14712 C C . GLY D 1 421 ? 73.604 8.951 -13.044 1.00 65.74 421 GLY D C 1
ATOM 14713 O O . GLY D 1 421 ? 73.838 9.987 -13.675 1.00 63.96 421 GLY D O 1
ATOM 14714 N N . ILE D 1 422 ? 72.458 8.736 -12.408 1.00 59.52 422 ILE D N 1
ATOM 14715 C CA . ILE D 1 422 ? 71.412 9.748 -12.400 1.00 61.16 422 ILE D CA 1
ATOM 14716 C C . ILE D 1 422 ? 71.394 10.478 -11.066 1.00 65.74 422 ILE D C 1
ATOM 14717 O O . ILE D 1 422 ? 71.541 9.857 -10.014 1.00 70.31 422 ILE D O 1
ATOM 14722 N N . SER D 1 423 ? 71.224 11.796 -11.113 1.00 70.01 423 SER D N 1
ATOM 14723 C CA . SER D 1 423 ? 71.201 12.601 -9.893 1.00 81.31 423 SER D CA 1
ATOM 14724 C C . SER D 1 423 ? 69.801 13.130 -9.577 1.00 77.92 423 SER D C 1
ATOM 14725 O O . SER D 1 423 ? 68.927 13.164 -10.442 1.00 69.18 423 SER D O 1
ATOM 14728 N N . GLY D 1 424 ? 69.598 13.548 -8.332 1.00 82.58 424 GLY D N 1
ATOM 14729 C CA . GLY D 1 424 ? 68.299 14.028 -7.895 1.00 83.26 424 GLY D CA 1
ATOM 14730 C C . GLY D 1 424 ? 67.419 12.892 -7.408 1.00 74.22 424 GLY D C 1
ATOM 14731 O O . GLY D 1 424 ? 67.801 11.723 -7.487 1.00 71.51 424 GLY D O 1
ATOM 14732 N N . ARG D 1 425 ? 66.240 13.232 -6.899 1.00 66.42 425 ARG D N 1
ATOM 14733 C CA . ARG D 1 425 ? 65.316 12.218 -6.408 1.00 63.13 425 ARG D CA 1
ATOM 14734 C C . ARG D 1 425 ? 64.938 11.273 -7.545 1.00 51.08 425 ARG D C 1
ATOM 14735 O O . ARG D 1 425 ? 64.480 10.160 -7.310 1.00 45.82 425 ARG D O 1
ATOM 14743 N N . GLU D 1 426 ? 65.127 11.740 -8.775 1.00 43.57 426 GLU D N 1
ATOM 14744 C CA . GLU D 1 426 ? 64.787 10.975 -9.961 1.00 49.64 426 GLU D CA 1
ATOM 14745 C C . GLU D 1 426 ? 65.469 9.612 -9.914 1.00 49.88 426 GLU D C 1
ATOM 14746 O O . GLU D 1 426 ? 64.916 8.613 -10.354 1.00 47.90 426 GLU D O 1
ATOM 14752 N N . GLN D 1 427 ? 66.672 9.569 -9.362 1.00 49.72 427 GLN D N 1
ATOM 14753 C CA . GLN D 1 427 ? 67.374 8.304 -9.243 1.00 45.18 427 GLN D CA 1
ATOM 14754 C C . GLN D 1 427 ? 66.500 7.273 -8.522 1.00 45.88 427 GLN D C 1
ATOM 14755 O O . GLN D 1 427 ? 66.478 6.102 -8.891 1.00 40.94 427 GLN D O 1
ATOM 14761 N N . LEU D 1 428 ? 65.778 7.713 -7.493 1.00 42.11 428 LEU D N 1
ATOM 14762 C CA . LEU D 1 428 ? 64.912 6.817 -6.739 1.00 43.65 428 LEU D CA 1
ATOM 14763 C C . LEU D 1 428 ? 63.869 6.146 -7.639 1.00 44.80 428 LEU D C 1
ATOM 14764 O O . LEU D 1 428 ? 63.522 4.967 -7.467 1.00 40.21 428 LEU D O 1
ATOM 14769 N N . ALA D 1 429 ? 63.368 6.901 -8.605 1.00 34.60 429 ALA D N 1
ATOM 14770 C CA . ALA D 1 429 ? 62.314 6.390 -9.470 1.00 37.95 429 ALA D CA 1
ATOM 14771 C C . ALA D 1 429 ? 62.874 5.391 -10.484 1.00 44.88 429 ALA D C 1
ATOM 14772 O O . ALA D 1 429 ? 62.285 4.338 -10.719 1.00 48.41 429 ALA D O 1
ATOM 14774 N N . VAL D 1 430 ? 64.018 5.724 -11.073 1.00 37.85 430 VAL D N 1
ATOM 14775 C CA . VAL D 1 430 ? 64.676 4.837 -12.026 1.00 31.26 430 VAL D CA 1
ATOM 14776 C C . VAL D 1 430 ? 65.051 3.515 -11.351 1.00 42.90 430 VAL D C 1
ATOM 14777 O O . VAL D 1 430 ? 64.865 2.439 -11.919 1.00 43.63 430 VAL D O 1
ATOM 14781 N N . ARG D 1 431 ? 65.576 3.599 -10.131 1.00 34.58 431 ARG D N 1
ATOM 14782 C CA . ARG D 1 431 ? 65.867 2.408 -9.338 1.00 36.50 431 ARG D CA 1
ATOM 14783 C C . ARG D 1 431 ? 64.595 1.614 -9.021 1.00 36.26 431 ARG D C 1
ATOM 14784 O O . ARG D 1 431 ? 64.611 0.378 -8.995 1.00 35.34 431 ARG D O 1
ATOM 14792 N N . ALA D 1 432 ? 63.493 2.322 -8.784 1.00 38.46 432 ALA D N 1
ATOM 14793 C CA . ALA D 1 432 ? 62.221 1.661 -8.496 1.00 42.63 432 ALA D CA 1
ATOM 14794 C C . ALA D 1 432 ? 61.705 0.929 -9.736 1.00 42.13 432 ALA D C 1
ATOM 14795 O O . ALA D 1 432 ? 61.121 -0.152 -9.624 1.00 31.48 432 ALA D O 1
ATOM 14797 N N . PHE D 1 433 ? 61.926 1.525 -10.908 1.00 34.31 433 PHE D N 1
ATOM 14798 C CA . PHE D 1 433 ? 61.551 0.913 -12.184 1.00 35.04 433 PHE D CA 1
ATOM 14799 C C . PHE D 1 433 ? 62.321 -0.384 -12.394 1.00 40.03 433 PHE D C 1
ATOM 14800 O O . PHE D 1 433 ? 61.739 -1.409 -12.764 1.00 36.10 433 PHE D O 1
ATOM 14808 N N . ALA D 1 434 ? 63.633 -0.333 -12.169 1.00 39.95 434 ALA D N 1
ATOM 14809 C CA . ALA D 1 434 ? 64.469 -1.525 -12.283 1.00 45.86 434 ALA D CA 1
ATOM 14810 C C . ALA D 1 434 ? 63.959 -2.611 -11.354 1.00 46.60 434 ALA D C 1
ATOM 14811 O O . ALA D 1 434 ? 63.823 -3.762 -11.751 1.00 44.72 434 ALA D O 1
ATOM 14813 N N . ASP D 1 435 ? 63.659 -2.242 -10.113 1.00 47.04 435 ASP D N 1
ATOM 14814 C CA . ASP D 1 435 ? 63.200 -3.226 -9.138 1.00 48.88 435 ASP D CA 1
ATOM 14815 C C . ASP D 1 435 ? 61.871 -3.836 -9.571 1.00 50.62 435 ASP D C 1
ATOM 14816 O O . ASP D 1 435 ? 61.623 -5.019 -9.367 1.00 50.73 435 ASP D O 1
ATOM 14821 N N . ALA D 1 436 ? 61.018 -3.020 -10.178 1.00 43.93 436 ALA D N 1
ATOM 14822 C CA . ALA D 1 436 ? 59.695 -3.478 -10.561 1.00 39.73 436 ALA D CA 1
ATOM 14823 C C . ALA D 1 436 ? 59.767 -4.669 -11.508 1.00 35.64 436 ALA D C 1
ATOM 14824 O O . ALA D 1 436 ? 58.942 -5.570 -11.435 1.00 35.31 436 ALA D O 1
ATOM 14826 N N . LEU D 1 437 ? 60.750 -4.663 -12.401 1.00 34.71 437 LEU D N 1
ATOM 14827 C CA . LEU D 1 437 ? 60.826 -5.682 -13.435 1.00 36.99 437 LEU D CA 1
ATOM 14828 C C . LEU D 1 437 ? 61.010 -7.074 -12.835 1.00 40.09 437 LEU D C 1
ATOM 14829 O O . LEU D 1 437 ? 60.586 -8.073 -13.416 1.00 44.64 437 LEU D O 1
ATOM 14834 N N . GLU D 1 438 ? 61.633 -7.137 -11.666 1.00 32.73 438 GLU D N 1
ATOM 14835 C CA . GLU D 1 438 ? 61.905 -8.425 -11.041 1.00 39.42 438 GLU D CA 1
ATOM 14836 C C . GLU D 1 438 ? 60.632 -9.094 -10.518 1.00 39.78 438 GLU D C 1
ATOM 14837 O O . GLU D 1 438 ? 60.683 -10.205 -10.014 1.00 44.23 438 GLU D O 1
ATOM 14843 N N . VAL D 1 439 ? 59.494 -8.416 -10.630 1.00 38.24 439 VAL D N 1
ATOM 14844 C CA . VAL D 1 439 ? 58.229 -9.023 -10.233 1.00 37.05 439 VAL D CA 1
ATOM 14845 C C . VAL D 1 439 ? 57.924 -10.235 -11.106 1.00 34.11 439 VAL D C 1
ATOM 14846 O O . VAL D 1 439 ? 57.234 -11.165 -10.690 1.00 36.05 439 VAL D O 1
ATOM 14850 N N . ILE D 1 440 ? 58.446 -10.235 -12.324 1.00 37.64 440 ILE D N 1
ATOM 14851 C CA . ILE D 1 440 ? 58.268 -11.400 -13.184 1.00 42.77 440 ILE D CA 1
ATOM 14852 C C . ILE D 1 440 ? 59.020 -12.646 -12.664 1.00 39.42 440 ILE D C 1
ATOM 14853 O O . ILE D 1 440 ? 58.400 -13.674 -12.377 1.00 38.68 440 ILE D O 1
ATOM 14858 N N . PRO D 1 441 ? 60.354 -12.566 -12.526 1.00 41.28 441 PRO D N 1
ATOM 14859 C CA . PRO D 1 441 ? 61.016 -13.764 -11.988 1.00 40.73 441 PRO D CA 1
ATOM 14860 C C . PRO D 1 441 ? 60.529 -14.086 -10.593 1.00 39.48 441 PRO D C 1
ATOM 14861 O O . PRO D 1 441 ? 60.479 -15.254 -10.221 1.00 36.94 441 PRO D O 1
ATOM 14865 N N . ARG D 1 442 ? 60.160 -13.063 -9.832 1.00 38.90 442 ARG D N 1
ATOM 14866 C CA . ARG D 1 442 ? 59.665 -13.290 -8.486 1.00 40.98 442 ARG D CA 1
ATOM 14867 C C . ARG D 1 442 ? 58.365 -14.096 -8.530 1.00 35.97 442 ARG D C 1
ATOM 14868 O O . ARG D 1 442 ? 58.204 -15.072 -7.802 1.00 34.34 442 ARG D O 1
ATOM 14876 N N . THR D 1 443 ? 57.439 -13.682 -9.391 1.00 36.97 443 THR D N 1
ATOM 14877 C CA . THR D 1 443 ? 56.144 -14.362 -9.527 1.00 36.53 443 THR D CA 1
ATOM 14878 C C . THR D 1 443 ? 56.259 -15.760 -10.158 1.00 31.23 443 THR D C 1
ATOM 14879 O O . THR D 1 443 ? 55.550 -16.687 -9.763 1.00 35.72 443 THR D O 1
ATOM 14883 N N . LEU D 1 444 ? 57.135 -15.906 -11.147 1.00 32.58 444 LEU D N 1
ATOM 14884 C CA . LEU D 1 444 ? 57.393 -17.224 -11.724 1.00 39.88 444 LEU D CA 1
ATOM 14885 C C . LEU D 1 444 ? 57.784 -18.199 -10.615 1.00 43.05 444 LEU D C 1
ATOM 14886 O O . LEU D 1 444 ? 57.229 -19.288 -10.499 1.00 38.37 444 LEU D O 1
ATOM 14891 N N . ALA D 1 445 ? 58.734 -17.773 -9.790 1.00 48.52 445 ALA D N 1
ATOM 14892 C CA . ALA D 1 445 ? 59.225 -18.567 -8.674 1.00 47.96 445 ALA D CA 1
ATOM 14893 C C . ALA D 1 445 ? 58.102 -18.887 -7.683 1.00 47.76 445 ALA D C 1
ATOM 14894 O O . ALA D 1 445 ? 57.839 -20.050 -7.360 1.00 46.05 445 ALA D O 1
ATOM 14896 N N . GLU D 1 446 ? 57.451 -17.838 -7.200 1.00 40.99 446 GLU D N 1
ATOM 14897 C CA . GLU D 1 446 ? 56.341 -17.970 -6.272 1.00 42.20 446 GLU D CA 1
ATOM 14898 C C . GLU D 1 446 ? 55.330 -19.018 -6.752 1.00 46.73 446 GLU D C 1
ATOM 14899 O O . GLU D 1 446 ? 54.907 -19.889 -5.984 1.00 47.83 446 GLU D O 1
ATOM 14905 N N . ASN D 1 447 ? 54.946 -18.944 -8.024 1.00 41.11 447 ASN D N 1
ATOM 14906 C CA . ASN D 1 447 ? 53.893 -19.818 -8.534 1.00 38.17 447 ASN D CA 1
ATOM 14907 C C . ASN D 1 447 ? 54.332 -21.270 -8.652 1.00 37.35 447 ASN D C 1
ATOM 14908 O O . ASN D 1 447 ? 53.500 -22.179 -8.692 1.00 35.63 447 ASN D O 1
ATOM 14913 N N . ALA D 1 448 ? 55.646 -21.474 -8.705 1.00 33.33 448 ALA D N 1
ATOM 14914 C CA . ALA D 1 448 ? 56.220 -22.814 -8.732 1.00 42.40 448 ALA D CA 1
ATOM 14915 C C . ALA D 1 448 ? 56.466 -23.379 -7.324 1.00 43.75 448 ALA D C 1
ATOM 14916 O O . ALA D 1 448 ? 57.203 -24.347 -7.154 1.00 46.77 448 ALA D O 1
ATOM 14918 N N . GLY D 1 449 ? 55.862 -22.771 -6.310 1.00 46.59 449 GLY D N 1
ATOM 14919 C CA . GLY D 1 449 ? 56.116 -23.188 -4.939 1.00 47.06 449 GLY D CA 1
ATOM 14920 C C . GLY D 1 449 ? 57.532 -22.944 -4.435 1.00 44.76 449 GLY D C 1
ATOM 14921 O O . GLY D 1 449 ? 57.923 -23.482 -3.410 1.00 47.37 449 GLY D O 1
ATOM 14922 N N . LEU D 1 450 ? 58.306 -22.117 -5.128 1.00 40.83 450 LEU D N 1
ATOM 14923 C CA . LEU D 1 450 ? 59.675 -21.862 -4.685 1.00 45.39 450 LEU D CA 1
ATOM 14924 C C . LEU D 1 450 ? 59.829 -20.584 -3.837 1.00 52.22 450 LEU D C 1
ATOM 14925 O O . LEU D 1 450 ? 58.941 -19.722 -3.802 1.00 52.04 450 LEU D O 1
ATOM 14930 N N . ASP D 1 451 ? 60.965 -20.478 -3.152 1.00 52.04 451 ASP D N 1
ATOM 14931 C CA . ASP D 1 451 ? 61.307 -19.287 -2.377 1.00 51.38 451 ASP D CA 1
ATOM 14932 C C . ASP D 1 451 ? 61.904 -18.216 -3.291 1.00 50.81 451 ASP D C 1
ATOM 14933 O O . ASP D 1 451 ? 63.054 -18.326 -3.743 1.00 46.81 451 ASP D O 1
ATOM 14938 N N . ALA D 1 452 ? 61.125 -17.177 -3.557 1.00 43.45 452 ALA D N 1
ATOM 14939 C CA . ALA D 1 452 ? 61.475 -16.239 -4.615 1.00 49.78 452 ALA D CA 1
ATOM 14940 C C . ALA D 1 452 ? 62.647 -15.340 -4.228 1.00 56.16 452 ALA D C 1
ATOM 14941 O O . ALA D 1 452 ? 63.444 -14.931 -5.082 1.00 48.85 452 ALA D O 1
ATOM 14943 N N . ILE D 1 453 ? 62.742 -15.041 -2.935 1.00 58.88 453 ILE D N 1
ATOM 14944 C CA . ILE D 1 453 ? 63.807 -14.192 -2.429 1.00 56.41 453 ILE D CA 1
ATOM 14945 C C . ILE D 1 453 ? 65.167 -14.843 -2.663 1.00 50.93 453 ILE D C 1
ATOM 14946 O O . ILE D 1 453 ? 66.064 -14.223 -3.227 1.00 52.75 453 ILE D O 1
ATOM 14951 N N . GLU D 1 454 ? 65.329 -16.094 -2.248 1.00 45.16 454 GLU D N 1
ATOM 14952 C CA . GLU D 1 454 ? 66.624 -16.731 -2.461 1.00 55.67 454 GLU D CA 1
ATOM 14953 C C . GLU D 1 454 ? 66.858 -17.049 -3.940 1.00 52.36 454 GLU D C 1
ATOM 14954 O O . GLU D 1 454 ? 67.987 -16.964 -4.415 1.00 55.07 454 GLU D O 1
ATOM 14960 N N . ILE D 1 455 ? 65.793 -17.369 -4.674 1.00 48.17 455 ILE D N 1
ATOM 14961 C CA . ILE D 1 455 ? 65.922 -17.640 -6.101 1.00 40.87 455 ILE D CA 1
ATOM 14962 C C . ILE D 1 455 ? 66.430 -16.417 -6.848 1.00 50.01 455 ILE D C 1
ATOM 14963 O O . ILE D 1 455 ? 67.300 -16.521 -7.716 1.00 50.09 455 ILE D O 1
ATOM 14968 N N . LEU D 1 456 ? 65.909 -15.254 -6.489 1.00 50.79 456 LEU D N 1
ATOM 14969 C CA . LEU D 1 456 ? 66.362 -14.022 -7.108 1.00 52.48 456 LEU D CA 1
ATOM 14970 C C . LEU D 1 456 ? 67.839 -13.757 -6.818 1.00 54.93 456 LEU D C 1
ATOM 14971 O O . LEU D 1 456 ? 68.580 -13.275 -7.679 1.00 54.55 456 LEU D O 1
ATOM 14976 N N . VAL D 1 457 ? 68.267 -14.057 -5.597 1.00 52.80 457 VAL D N 1
ATOM 14977 C CA . VAL D 1 457 ? 69.666 -13.874 -5.243 1.00 53.44 457 VAL D CA 1
ATOM 14978 C C . VAL D 1 457 ? 70.529 -14.709 -6.182 1.00 53.25 457 VAL D C 1
ATOM 14979 O O . VAL D 1 457 ? 71.489 -14.217 -6.778 1.00 53.11 457 VAL D O 1
ATOM 14983 N N . LYS D 1 458 ? 70.160 -15.975 -6.321 1.00 51.86 458 LYS D N 1
ATOM 14984 C CA . LYS D 1 458 ? 70.866 -16.883 -7.209 1.00 51.90 458 LYS D CA 1
ATOM 14985 C C . LYS D 1 458 ? 70.879 -16.395 -8.662 1.00 57.90 458 LYS D C 1
ATOM 14986 O O . LYS D 1 458 ? 71.930 -16.408 -9.297 1.00 59.90 458 LYS D O 1
ATOM 14992 N N . VAL D 1 459 ? 69.726 -15.969 -9.192 1.00 51.92 459 VAL D N 1
ATOM 14993 C CA . VAL D 1 459 ? 69.669 -15.563 -10.599 1.00 49.12 459 VAL D CA 1
ATOM 14994 C C . VAL D 1 459 ? 70.487 -14.293 -10.823 1.00 52.54 459 VAL D C 1
ATOM 14995 O O . VAL D 1 459 ? 71.216 -14.174 -11.807 1.00 57.85 459 VAL D O 1
ATOM 14999 N N . ARG D 1 460 ? 70.369 -13.348 -9.901 1.00 42.80 460 ARG D N 1
ATOM 15000 C CA . ARG D 1 460 ? 71.169 -12.138 -9.981 1.00 53.56 460 ARG D CA 1
ATOM 15001 C C . ARG D 1 460 ? 72.652 -12.489 -10.089 1.00 55.71 460 ARG D C 1
ATOM 15002 O O . ARG D 1 460 ? 73.369 -11.932 -10.923 1.00 57.11 460 ARG D O 1
ATOM 15010 N N . ALA D 1 461 ? 73.094 -13.434 -9.262 1.00 46.64 461 ALA D N 1
ATOM 15011 C CA . ALA D 1 461 ? 74.500 -13.821 -9.218 1.00 55.75 461 ALA D CA 1
ATOM 15012 C C . ALA D 1 461 ? 74.967 -14.428 -10.535 1.00 62.58 461 ALA D C 1
ATOM 15013 O O . ALA D 1 461 ? 76.094 -14.191 -10.968 1.00 68.52 461 ALA D O 1
ATOM 15015 N N . ALA D 1 462 ? 74.105 -15.218 -11.166 1.00 60.10 462 ALA D N 1
ATOM 15016 C CA . ALA D 1 462 ? 74.444 -15.819 -12.450 1.00 58.03 462 ALA D CA 1
ATOM 15017 C C . ALA D 1 462 ? 74.532 -14.758 -13.541 1.00 56.51 462 ALA D C 1
ATOM 15018 O O . ALA D 1 462 ? 75.055 -15.021 -14.628 1.00 65.02 462 ALA D O 1
ATOM 15020 N N . HIS D 1 463 ? 74.013 -13.566 -13.256 1.00 46.93 463 HIS D N 1
ATOM 15021 C CA . HIS D 1 463 ? 74.072 -12.469 -14.219 1.00 50.76 463 HIS D CA 1
ATOM 15022 C C . HIS D 1 463 ? 75.255 -11.548 -13.939 1.00 56.92 463 HIS D C 1
ATOM 15023 O O . HIS D 1 463 ? 75.845 -10.977 -14.858 1.00 65.01 463 HIS D O 1
ATOM 15030 N N . ALA D 1 464 ? 75.603 -11.416 -12.663 1.00 64.03 464 ALA D N 1
ATOM 15031 C CA . ALA D 1 464 ? 76.652 -10.488 -12.230 1.00 69.00 464 ALA D CA 1
ATOM 15032 C C . ALA D 1 464 ? 78.014 -10.773 -12.862 1.00 69.35 464 ALA D C 1
ATOM 15033 O O . ALA D 1 464 ? 78.299 -11.904 -13.266 1.00 61.57 464 ALA D O 1
ATOM 15035 N N . SER D 1 465 ? 78.842 -9.731 -12.944 1.00 80.75 465 SER D N 1
ATOM 15036 C CA . SER D 1 465 ? 80.210 -9.833 -13.466 1.00 89.47 465 SER D CA 1
ATOM 15037 C C . SER D 1 465 ? 80.315 -10.695 -14.732 1.00 88.55 465 SER D C 1
ATOM 15038 O O . SER D 1 465 ? 80.975 -11.740 -14.730 1.00 79.72 465 SER D O 1
ATOM 15041 N N . ASN D 1 466 ? 79.658 -10.236 -15.798 1.00 93.75 466 ASN D N 1
ATOM 15042 C CA . ASN D 1 466 ? 79.627 -10.921 -17.095 1.00 99.25 466 ASN D CA 1
ATOM 15043 C C . ASN D 1 466 ? 80.026 -12.392 -17.029 1.00 99.84 466 ASN D C 1
ATOM 15044 O O . ASN D 1 466 ? 81.172 -12.729 -17.329 1.00 106.66 466 ASN D O 1
ATOM 15049 N N . GLY D 1 467 ? 79.095 -13.273 -16.665 1.00 90.10 467 GLY D N 1
ATOM 15050 C CA . GLY D 1 467 ? 77.698 -12.936 -16.466 1.00 73.09 467 GLY D CA 1
ATOM 15051 C C . GLY D 1 467 ? 76.875 -13.568 -17.577 1.00 68.65 467 GLY D C 1
ATOM 15052 O O . GLY D 1 467 ? 77.136 -13.324 -18.753 1.00 70.42 467 GLY D O 1
ATOM 15053 N N . ASN D 1 468 ? 75.892 -14.392 -17.224 1.00 59.87 468 ASN D N 1
ATOM 15054 C CA . ASN D 1 468 ? 75.042 -15.000 -18.243 1.00 57.97 468 ASN D CA 1
ATOM 15055 C C . ASN D 1 468 ? 73.673 -14.328 -18.377 1.00 58.88 468 ASN D C 1
ATOM 15056 O O . ASN D 1 468 ? 72.801 -14.513 -17.531 1.00 53.24 468 ASN D O 1
ATOM 15061 N N . LYS D 1 469 ? 73.482 -13.565 -19.450 1.00 58.97 469 LYS D N 1
ATOM 15062 C CA . LYS D 1 469 ? 72.236 -12.814 -19.647 1.00 61.85 469 LYS D CA 1
ATOM 15063 C C . LYS D 1 469 ? 71.000 -13.715 -19.787 1.00 54.51 469 LYS D C 1
ATOM 15064 O O . LYS D 1 469 ? 69.875 -13.261 -19.627 1.00 57.54 469 LYS D O 1
ATOM 15070 N N . CYS D 1 470 ? 71.216 -14.991 -20.072 1.00 47.55 470 CYS D N 1
ATOM 15071 C CA . CYS D 1 470 ? 70.113 -15.905 -20.343 1.00 49.83 470 CYS D CA 1
ATOM 15072 C C . CYS D 1 470 ? 69.802 -16.801 -19.156 1.00 46.72 470 CYS D C 1
ATOM 15073 O O . CYS D 1 470 ? 68.949 -17.683 -19.239 1.00 45.28 470 CYS D O 1
ATOM 15076 N N . ALA D 1 471 ? 70.492 -16.568 -18.050 1.00 43.50 471 ALA D N 1
ATOM 15077 C CA . ALA D 1 471 ? 70.310 -17.387 -16.863 1.00 45.72 471 ALA D CA 1
ATOM 15078 C C . ALA D 1 471 ? 68.985 -17.074 -16.187 1.00 45.86 471 ALA D C 1
ATOM 15079 O O . ALA D 1 471 ? 68.668 -15.921 -15.895 1.00 43.86 471 ALA D O 1
ATOM 15081 N N . GLY D 1 472 ? 68.200 -18.109 -15.949 1.00 43.59 472 GLY D N 1
ATOM 15082 C CA . GLY D 1 472 ? 66.938 -17.923 -15.277 1.00 45.71 472 GLY D CA 1
ATOM 15083 C C . GLY D 1 472 ? 66.592 -19.173 -14.512 1.00 48.45 472 GLY D C 1
ATOM 15084 O O . GLY D 1 472 ? 67.280 -20.184 -14.620 1.00 48.60 472 GLY D O 1
ATOM 15085 N N . LEU D 1 473 ? 65.511 -19.112 -13.748 1.00 54.26 473 LEU D N 1
ATOM 15086 C CA . LEU D 1 473 ? 65.086 -20.253 -12.961 1.00 54.13 473 LEU D CA 1
ATOM 15087 C C . LEU D 1 473 ? 64.172 -21.177 -13.757 1.00 51.13 473 LEU D C 1
ATOM 15088 O O . LEU D 1 473 ? 63.073 -20.792 -14.144 1.00 50.87 473 LEU D O 1
ATOM 15093 N N . ASN D 1 474 ? 64.617 -22.398 -14.011 1.00 58.04 474 ASN D N 1
ATOM 15094 C CA . ASN D 1 474 ? 63.741 -23.368 -14.656 1.00 59.36 474 ASN D CA 1
ATOM 15095 C C . ASN D 1 474 ? 62.754 -23.926 -13.637 1.00 60.00 474 ASN D C 1
ATOM 15096 O O . ASN D 1 474 ? 63.152 -24.638 -12.715 1.00 59.93 474 ASN D O 1
ATOM 15101 N N . VAL D 1 475 ? 61.476 -23.581 -13.794 1.00 63.42 475 VAL D N 1
ATOM 15102 C CA . VAL D 1 475 ? 60.439 -23.994 -12.851 1.00 63.38 475 VAL D CA 1
ATOM 15103 C C . VAL D 1 475 ? 60.303 -25.511 -12.806 1.00 66.84 475 VAL D C 1
ATOM 15104 O O . VAL D 1 475 ? 59.690 -26.058 -11.891 1.00 62.74 475 VAL D O 1
ATOM 15108 N N . PHE D 1 476 ? 60.897 -26.180 -13.792 1.00 74.59 476 PHE D N 1
ATOM 15109 C CA . PHE D 1 476 ? 60.830 -27.634 -13.898 1.00 76.33 476 PHE D CA 1
ATOM 15110 C C . PHE D 1 476 ? 62.015 -28.371 -13.288 1.00 73.22 476 PHE D C 1
ATOM 15111 O O . PHE D 1 476 ? 62.046 -29.598 -13.307 1.00 80.05 476 PHE D O 1
ATOM 15119 N N . THR D 1 477 ? 62.996 -27.644 -12.767 1.00 65.18 477 THR D N 1
ATOM 15120 C CA . THR D 1 477 ? 64.097 -28.305 -12.068 1.00 65.15 477 THR D CA 1
ATOM 15121 C C . THR D 1 477 ? 64.437 -27.615 -10.755 1.00 66.21 477 THR D C 1
ATOM 15122 O O . THR D 1 477 ? 65.092 -28.200 -9.893 1.00 71.08 477 THR D O 1
ATOM 15126 N N . GLY D 1 478 ? 63.986 -26.374 -10.600 1.00 59.80 478 GLY D N 1
ATOM 15127 C CA . GLY D 1 478 ? 64.282 -25.605 -9.403 1.00 55.88 478 GLY D CA 1
ATOM 15128 C C . GLY D 1 478 ? 65.685 -25.030 -9.447 1.00 56.01 478 GLY D C 1
ATOM 15129 O O . GLY D 1 478 ? 66.130 -24.363 -8.512 1.00 54.26 478 GLY D O 1
ATOM 15130 N N . ALA D 1 479 ? 66.375 -25.283 -10.558 1.00 56.25 479 ALA D N 1
ATOM 15131 C CA . ALA D 1 479 ? 67.745 -24.822 -10.758 1.00 59.00 479 ALA D CA 1
ATOM 15132 C C . ALA D 1 479 ? 67.851 -23.604 -11.678 1.00 59.56 479 ALA D C 1
ATOM 15133 O O . ALA D 1 479 ? 67.028 -23.405 -12.573 1.00 65.61 479 ALA D O 1
ATOM 15135 N N . VAL D 1 480 ? 68.881 -22.798 -11.457 1.00 56.52 480 VAL D N 1
ATOM 15136 C CA . VAL D 1 480 ? 69.199 -21.703 -12.365 1.00 60.76 480 VAL D CA 1
ATOM 15137 C C . VAL D 1 480 ? 69.953 -22.240 -13.581 1.00 58.89 480 VAL D C 1
ATOM 15138 O O . VAL D 1 480 ? 71.035 -22.812 -13.448 1.00 66.13 480 VAL D O 1
ATOM 15142 N N . GLU D 1 481 ? 69.370 -22.052 -14.762 1.00 54.69 481 GLU D N 1
ATOM 15143 C CA . GLU D 1 481 ? 69.906 -22.623 -15.994 1.00 58.41 481 GLU D CA 1
ATOM 15144 C C . GLU D 1 481 ? 69.927 -21.623 -17.155 1.00 58.53 481 GLU D C 1
ATOM 15145 O O . GLU D 1 481 ? 69.242 -20.598 -17.127 1.00 57.12 481 GLU D O 1
ATOM 15151 N N . ASP D 1 482 ? 70.730 -21.931 -18.169 1.00 58.38 482 ASP D N 1
ATOM 15152 C CA . ASP D 1 482 ? 70.788 -21.136 -19.387 1.00 49.73 482 ASP D CA 1
ATOM 15153 C C . ASP D 1 482 ? 69.503 -21.369 -20.159 1.00 51.45 482 ASP D C 1
ATOM 15154 O O . ASP D 1 482 ? 69.267 -22.468 -20.673 1.00 46.69 482 ASP D O 1
ATOM 15159 N N . MET D 1 483 ? 68.673 -20.330 -20.240 1.00 46.95 483 MET D N 1
ATOM 15160 C CA . MET D 1 483 ? 67.327 -20.475 -20.775 1.00 41.69 483 MET D CA 1
ATOM 15161 C C . MET D 1 483 ? 67.351 -20.602 -22.288 1.00 39.56 483 MET D C 1
ATOM 15162 O O . MET D 1 483 ? 66.527 -21.316 -22.857 1.00 45.74 483 MET D O 1
ATOM 15167 N N . CYS D 1 484 ? 68.293 -19.914 -22.933 1.00 41.99 484 CYS D N 1
ATOM 15168 C CA . CYS D 1 484 ? 68.497 -20.057 -24.383 1.00 51.16 484 CYS D CA 1
ATOM 15169 C C . CYS D 1 484 ? 68.845 -21.517 -24.736 1.00 59.21 484 CYS D C 1
ATOM 15170 O O . CYS D 1 484 ? 68.297 -22.089 -25.684 1.00 59.48 484 CYS D O 1
ATOM 15173 N N . GLU D 1 485 ? 69.748 -22.112 -23.955 1.00 59.84 485 GLU D N 1
ATOM 15174 C CA . GLU D 1 485 ? 70.179 -23.491 -24.173 1.00 65.06 485 GLU D CA 1
ATOM 15175 C C . GLU D 1 485 ? 69.108 -24.519 -23.837 1.00 61.57 485 GLU D C 1
ATOM 15176 O O . GLU D 1 485 ? 69.147 -25.637 -24.335 1.00 62.80 485 GLU D O 1
ATOM 15182 N N . ASN D 1 486 ? 68.178 -24.160 -22.960 1.00 55.33 486 ASN D N 1
ATOM 15183 C CA . ASN D 1 486 ? 67.044 -25.032 -22.669 1.00 49.15 486 ASN D CA 1
ATOM 15184 C C . ASN D 1 486 ? 65.920 -24.804 -23.680 1.00 46.22 486 ASN D C 1
ATOM 15185 O O . ASN D 1 486 ? 64.914 -25.513 -23.672 1.00 47.51 486 ASN D O 1
ATOM 15190 N N . GLY D 1 487 ? 66.081 -23.792 -24.532 1.00 44.22 487 GLY D N 1
ATOM 15191 C CA . GLY D 1 487 ? 65.061 -23.463 -25.516 1.00 43.88 487 GLY D CA 1
ATOM 15192 C C . GLY D 1 487 ? 63.799 -22.798 -24.958 1.00 41.65 487 GLY D C 1
ATOM 15193 O O . GLY D 1 487 ? 62.736 -22.889 -25.562 1.00 38.89 487 GLY D O 1
ATOM 15194 N N . VAL D 1 488 ? 63.904 -22.156 -23.797 1.00 34.88 488 VAL D N 1
ATOM 15195 C CA . VAL D 1 488 ? 62.820 -21.314 -23.291 1.00 38.59 488 VAL D CA 1
ATOM 15196 C C . VAL D 1 488 ? 63.060 -19.896 -23.782 1.00 40.59 488 VAL D C 1
ATOM 15197 O O . VAL D 1 488 ? 63.859 -19.144 -23.206 1.00 46.33 488 VAL D O 1
ATOM 15201 N N . VAL D 1 489 ? 62.383 -19.546 -24.868 1.00 37.20 489 VAL D N 1
ATOM 15202 C CA . VAL D 1 489 ? 62.633 -18.288 -25.566 1.00 37.18 489 VAL D CA 1
ATOM 15203 C C . VAL D 1 489 ? 61.323 -17.671 -26.019 1.00 35.53 489 VAL D C 1
ATOM 15204 O O . VAL D 1 489 ? 60.325 -18.371 -26.231 1.00 35.64 489 VAL D O 1
ATOM 15208 N N . GLU D 1 490 ? 61.344 -16.356 -26.180 1.00 35.38 490 GLU D N 1
ATOM 15209 C CA . GLU D 1 490 ? 60.158 -15.590 -26.537 1.00 36.42 490 GLU D CA 1
ATOM 15210 C C . GLU D 1 490 ? 60.611 -14.377 -27.367 1.00 35.38 490 GLU D C 1
ATOM 15211 O O . GLU D 1 490 ? 61.763 -13.948 -27.271 1.00 44.92 490 GLU D O 1
ATOM 15217 N N . PRO D 1 491 ? 59.715 -13.833 -28.197 1.00 30.20 491 PRO D N 1
ATOM 15218 C CA . PRO D 1 491 ? 60.042 -12.695 -29.068 1.00 28.02 491 PRO D CA 1
ATOM 15219 C C . PRO D 1 491 ? 60.429 -11.455 -28.281 1.00 35.20 491 PRO D C 1
ATOM 15220 O O . PRO D 1 491 ? 59.914 -11.224 -27.186 1.00 31.82 491 PRO D O 1
ATOM 15224 N N . LEU D 1 492 ? 61.324 -10.656 -28.848 1.00 39.33 492 LEU D N 1
ATOM 15225 C CA . LEU D 1 492 ? 61.715 -9.397 -28.241 1.00 34.66 492 LEU D CA 1
ATOM 15226 C C . LEU D 1 492 ? 60.472 -8.517 -28.046 1.00 38.78 492 LEU D C 1
ATOM 15227 O O . LEU D 1 492 ? 60.357 -7.764 -27.071 1.00 32.25 492 LEU D O 1
ATOM 15232 N N . ARG D 1 493 ? 59.539 -8.625 -28.985 1.00 29.46 493 ARG D N 1
ATOM 15233 C CA . ARG D 1 493 ? 58.352 -7.783 -28.974 1.00 31.89 493 ARG D CA 1
ATOM 15234 C C . ARG D 1 493 ? 57.497 -7.968 -27.736 1.00 36.02 493 ARG D C 1
ATOM 15235 O O . ARG D 1 493 ? 56.805 -7.036 -27.331 1.00 34.68 493 ARG D O 1
ATOM 15243 N N . VAL D 1 494 ? 57.533 -9.166 -27.148 1.00 35.92 494 VAL D N 1
ATOM 15244 C CA . VAL D 1 494 ? 56.750 -9.445 -25.934 1.00 26.29 494 VAL D CA 1
ATOM 15245 C C . VAL D 1 494 ? 57.229 -8.542 -24.793 1.00 35.14 494 VAL D C 1
ATOM 15246 O O . VAL D 1 494 ? 56.417 -7.945 -24.071 1.00 28.27 494 VAL D O 1
ATOM 15250 N N . LYS D 1 495 ? 58.551 -8.447 -24.648 1.00 30.68 495 LYS D N 1
ATOM 15251 C CA . LYS D 1 495 ? 59.166 -7.639 -23.599 1.00 40.12 495 LYS D CA 1
ATOM 15252 C C . LYS D 1 495 ? 59.056 -6.148 -23.908 1.00 44.37 495 LYS D C 1
ATOM 15253 O O . LYS D 1 495 ? 58.713 -5.342 -23.037 1.00 42.93 495 LYS D O 1
ATOM 15259 N N . THR D 1 496 ? 59.323 -5.772 -25.150 1.00 37.75 496 THR D N 1
ATOM 15260 C CA . THR D 1 496 ? 59.305 -4.354 -25.472 1.00 37.24 496 THR D CA 1
ATOM 15261 C C . THR D 1 496 ? 57.918 -3.765 -25.341 1.00 29.01 496 THR D C 1
ATOM 15262 O O . THR D 1 496 ? 57.764 -2.697 -24.777 1.00 31.23 496 THR D O 1
ATOM 15266 N N . GLN D 1 497 ? 56.911 -4.465 -25.846 1.00 28.51 497 GLN D N 1
ATOM 15267 C CA . GLN D 1 497 ? 55.546 -3.966 -25.767 1.00 28.30 497 GLN D CA 1
ATOM 15268 C C . GLN D 1 497 ? 55.044 -3.932 -24.323 1.00 37.64 497 GLN D C 1
ATOM 15269 O O . GLN D 1 497 ? 54.376 -2.972 -23.912 1.00 29.82 497 GLN D O 1
ATOM 15275 N N . ALA D 1 498 ? 55.361 -4.978 -23.558 1.00 31.24 498 ALA D N 1
ATOM 15276 C CA . ALA D 1 498 ? 54.878 -5.069 -22.180 1.00 35.79 498 ALA D CA 1
ATOM 15277 C C . ALA D 1 498 ? 55.462 -3.954 -21.333 1.00 31.99 498 ALA D C 1
ATOM 15278 O O . ALA D 1 498 ? 54.769 -3.331 -20.533 1.00 33.34 498 ALA D O 1
ATOM 15280 N N . ILE D 1 499 ? 56.753 -3.707 -21.502 1.00 31.14 499 ILE D N 1
ATOM 15281 C CA . ILE D 1 499 ? 57.400 -2.701 -20.693 1.00 28.77 499 ILE D CA 1
ATOM 15282 C C . ILE D 1 499 ? 56.940 -1.297 -21.112 1.00 34.93 499 ILE D C 1
ATOM 15283 O O . ILE D 1 499 ? 56.621 -0.469 -20.262 1.00 36.61 499 ILE D O 1
ATOM 15288 N N . GLN D 1 500 ? 56.848 -1.043 -22.414 1.00 34.40 500 GLN D N 1
ATOM 15289 C CA . GLN D 1 500 ? 56.415 0.278 -22.874 1.00 32.73 500 GLN D CA 1
ATOM 15290 C C . GLN D 1 500 ? 54.984 0.578 -22.404 1.00 33.52 500 GLN D C 1
ATOM 15291 O O . GLN D 1 500 ? 54.702 1.648 -21.860 1.00 32.41 500 GLN D O 1
ATOM 15297 N N . SER D 1 501 ? 54.094 -0.391 -22.603 1.00 26.92 501 SER D N 1
ATOM 15298 C CA . SER D 1 501 ? 52.710 -0.299 -22.144 1.00 28.42 501 SER D CA 1
ATOM 15299 C C . SER D 1 501 ? 52.582 -0.051 -20.652 1.00 26.90 501 SER D C 1
ATOM 15300 O O . SER D 1 501 ? 51.803 0.798 -20.237 1.00 30.86 501 SER D O 1
ATOM 15303 N N . ALA D 1 502 ? 53.317 -0.811 -19.844 1.00 27.57 502 ALA D N 1
ATOM 15304 C CA . ALA D 1 502 ? 53.266 -0.624 -18.388 1.00 28.74 502 ALA D CA 1
ATOM 15305 C C . ALA D 1 502 ? 53.739 0.769 -18.004 1.00 31.82 502 ALA D C 1
ATOM 15306 O O . ALA D 1 502 ? 53.153 1.398 -17.128 1.00 28.79 502 ALA D O 1
ATOM 15308 N N . ALA D 1 503 ? 54.820 1.223 -18.645 1.00 27.38 503 ALA D N 1
ATOM 15309 C CA . ALA D 1 503 ? 55.395 2.543 -18.389 1.00 34.73 503 ALA D CA 1
ATOM 15310 C C . ALA D 1 503 ? 54.434 3.668 -18.751 1.00 32.84 503 ALA D C 1
ATOM 15311 O O . ALA D 1 503 ? 54.241 4.599 -17.968 1.00 30.68 503 ALA D O 1
ATOM 15313 N N . GLU D 1 504 ? 53.843 3.582 -19.941 1.00 28.97 504 GLU D N 1
ATOM 15314 C CA . GLU D 1 504 ? 53.006 4.678 -20.434 1.00 35.94 504 GLU D CA 1
ATOM 15315 C C . GLU D 1 504 ? 51.699 4.791 -19.652 1.00 35.85 504 GLU D C 1
ATOM 15316 O O . GLU D 1 504 ? 51.289 5.895 -19.288 1.00 28.79 504 GLU D O 1
ATOM 15322 N N . SER D 1 505 ? 51.064 3.650 -19.371 1.00 30.08 505 SER D N 1
ATOM 15323 C CA . SER D 1 505 ? 49.818 3.640 -18.603 1.00 34.26 505 SER D CA 1
ATOM 15324 C C . SER D 1 505 ? 50.012 4.071 -17.146 1.00 29.12 505 SER D C 1
ATOM 15325 O O . SER D 1 505 ? 49.199 4.814 -16.607 1.00 34.66 505 SER D O 1
ATOM 15328 N N . THR D 1 506 ? 51.075 3.605 -16.498 1.00 31.48 506 THR D N 1
ATOM 15329 C CA . THR D 1 506 ? 51.277 3.988 -15.103 1.00 31.75 506 THR D CA 1
ATOM 15330 C C . THR D 1 506 ? 51.752 5.430 -15.017 1.00 31.79 506 THR D C 1
ATOM 15331 O O . THR D 1 506 ? 51.406 6.133 -14.069 1.00 28.87 506 THR D O 1
ATOM 15335 N N . GLU D 1 507 ? 52.529 5.888 -16.000 1.00 24.92 507 GLU D N 1
ATOM 15336 C CA . GLU D 1 507 ? 52.862 7.331 -16.037 1.00 28.99 507 GLU D CA 1
ATOM 15337 C C . GLU D 1 507 ? 51.605 8.200 -16.088 1.00 27.69 507 GLU D C 1
ATOM 15338 O O . GLU D 1 507 ? 51.492 9.203 -15.370 1.00 31.43 507 GLU D O 1
ATOM 15344 N N . MET D 1 508 ? 50.654 7.797 -16.930 1.00 28.84 508 MET D N 1
ATOM 15345 C CA . MET D 1 508 ? 49.386 8.500 -17.060 1.00 30.05 508 MET D CA 1
ATOM 15346 C C . MET D 1 508 ? 48.622 8.447 -15.742 1.00 30.17 508 MET D C 1
ATOM 15347 O O . MET D 1 508 ? 48.041 9.444 -15.303 1.00 30.01 508 MET D O 1
ATOM 15352 N N . LEU D 1 509 ? 48.610 7.283 -15.107 1.00 27.79 509 LEU D N 1
ATOM 15353 C CA . LEU D 1 509 ? 47.870 7.142 -13.859 1.00 26.68 509 LEU D CA 1
ATOM 15354 C C . LEU D 1 509 ? 48.494 7.987 -12.758 1.00 32.35 509 LEU D C 1
ATOM 15355 O O . LEU D 1 509 ? 47.783 8.605 -11.951 1.00 31.32 509 LEU D O 1
ATOM 15360 N N . LEU D 1 510 ? 49.821 8.014 -12.723 1.00 29.75 510 LEU D N 1
ATOM 15361 C CA . LEU D 1 510 ? 50.526 8.678 -11.628 1.00 25.93 510 LEU D CA 1
ATOM 15362 C C . LEU D 1 510 ? 50.427 10.190 -11.716 1.00 34.13 510 LEU D C 1
ATOM 15363 O O . LEU D 1 510 ? 50.833 10.876 -10.779 1.00 27.99 510 LEU D O 1
ATOM 15368 N N . ARG D 1 511 ? 49.901 10.709 -12.833 1.00 32.90 511 ARG D N 1
ATOM 15369 C CA . ARG D 1 511 ? 49.722 12.165 -12.984 1.00 29.69 511 ARG D CA 1
ATOM 15370 C C . ARG D 1 511 ? 48.410 12.666 -12.353 1.00 27.23 511 ARG D C 1
ATOM 15371 O O . ARG D 1 511 ? 48.148 13.863 -12.328 1.00 28.86 511 ARG D O 1
ATOM 15379 N N . ILE D 1 512 ? 47.582 11.749 -11.867 1.00 27.54 512 ILE D N 1
ATOM 15380 C CA . ILE D 1 512 ? 46.229 12.108 -11.463 1.00 31.73 512 ILE D CA 1
ATOM 15381 C C . ILE D 1 512 ? 46.189 12.508 -9.991 1.00 35.27 512 ILE D C 1
ATOM 15382 O O . ILE D 1 512 ? 46.722 11.794 -9.146 1.00 30.28 512 ILE D O 1
ATOM 15387 N N . ASP D 1 513 ? 45.579 13.645 -9.674 1.00 26.75 513 ASP D N 1
ATOM 15388 C CA . ASP D 1 513 ? 45.481 14.038 -8.274 1.00 29.44 513 ASP D CA 1
ATOM 15389 C C . ASP D 1 513 ? 44.043 14.376 -7.896 1.00 31.74 513 ASP D C 1
ATOM 15390 O O . ASP D 1 513 ? 43.783 15.036 -6.896 1.00 37.14 513 ASP D O 1
ATOM 15395 N N . ASP D 1 514 ? 43.106 13.894 -8.698 1.00 30.68 514 ASP D N 1
ATOM 15396 C CA . ASP D 1 514 ? 41.715 14.262 -8.517 1.00 30.03 514 ASP D CA 1
ATOM 15397 C C . ASP D 1 514 ? 40.869 13.342 -9.379 1.00 35.47 514 ASP D C 1
ATOM 15398 O O . ASP D 1 514 ? 41.111 13.202 -10.577 1.00 37.84 514 ASP D O 1
ATOM 15403 N N . VAL D 1 515 ? 39.907 12.678 -8.753 1.00 37.91 515 VAL D N 1
ATOM 15404 C CA . VAL D 1 515 ? 38.998 11.799 -9.464 1.00 31.38 515 VAL D CA 1
ATOM 15405 C C . VAL D 1 515 ? 37.610 12.332 -9.198 1.00 44.95 515 VAL D C 1
ATOM 15406 O O . VAL D 1 515 ? 37.241 12.577 -8.050 1.00 44.46 515 VAL D O 1
ATOM 15410 N N . ILE D 1 516 ? 36.863 12.558 -10.271 1.00 43.25 516 ILE D N 1
ATOM 15411 C CA . ILE D 1 516 ? 35.514 13.079 -10.165 1.00 40.20 516 ILE D CA 1
ATOM 15412 C C . ILE D 1 516 ? 34.584 12.134 -10.901 1.00 48.28 516 ILE D C 1
ATOM 15413 O O . ILE D 1 516 ? 34.546 12.133 -12.133 1.00 44.54 516 ILE D O 1
ATOM 15418 N N . ALA D 1 517 ? 33.868 11.309 -10.133 1.00 56.04 517 ALA D N 1
ATOM 15419 C CA . ALA D 1 517 ? 32.981 10.276 -10.679 1.00 53.63 517 ALA D CA 1
ATOM 15420 C C . ALA D 1 517 ? 31.517 10.628 -10.446 1.00 58.53 517 ALA D C 1
ATOM 15421 O O . ALA D 1 517 ? 31.153 11.081 -9.365 1.00 61.70 517 ALA D O 1
ATOM 15423 N N . ALA D 1 518 ? 30.680 10.411 -11.458 1.00 58.51 518 ALA D N 1
ATOM 15424 C CA . ALA D 1 518 ? 29.273 10.795 -11.384 1.00 62.38 518 ALA D CA 1
ATOM 15425 C C . ALA D 1 518 ? 28.364 9.614 -11.026 1.00 73.15 518 ALA D C 1
ATOM 15426 O O . ALA D 1 518 ? 28.850 8.513 -10.777 1.00 73.46 518 ALA D O 1
ATOM 15428 N N . GLU D 1 519 ? 27.051 9.857 -11.000 1.00 83.50 519 GLU D N 1
ATOM 15429 C CA . GLU D 1 519 ? 26.042 8.816 -10.762 1.00 85.80 519 GLU D CA 1
ATOM 15430 C C . GLU D 1 519 ? 26.463 7.792 -9.709 1.00 85.47 519 GLU D C 1
ATOM 15431 O O . GLU D 1 519 ? 26.694 6.620 -10.023 1.00 78.27 519 GLU D O 1
#